Protein 8A1W (pdb70)

Organism: Vibrio cholerae serotype O1 (strain ATCC 39541 / Classical Ogawa 395 / O395) (NCBI:txid345073)

Nearest PDB structures (foldseek):
  7xk5-assembly1_C  TM=9.953E-01  e=3.713E-46  Vibrio cholerae O395
  4u9s-assembly1_C  TM=9.978E-01  e=1.357E-40  Vibrio cholerae
  4xa7-assembly1_A  TM=9.680E-01  e=2.050E-36  Vibrio harveyi CAIM 1792
  4xhf-assembly3_C  TM=9.254E-01  e=1.832E-24  Shewanella oneidensis MR-1
  3lwx-assembly1_A  TM=8.784E-01  e=4.681E-14  Parabacteroides distasonis ATCC 8503

Solvent-accessible surface area: 75860 Å² total; per-residue (Å²): 171,30,87,7,166,84,15,26,84,12,38,10,15,22,94,8,71,59,92,26,38,119,19,89,95,30,131,51,0,1,11,9,4,90,37,9,33,18,10,81,18,34,42,82,5,164,88,36,50,134,7,77,46,5,43,39,0,0,42,11,63,103,18,102,22,0,47,3,13,0,1,15,6,2,83,0,52,61,38,33,68,26,84,134,54,63,4,32,0,0,0,0,87,52,58,60,134,91,55,48,90,37,96,140,46,113,54,128,74,0,26,96,30,97,84,96,49,0,20,79,16,0,4,68,0,7,1,0,5,2,0,63,18,10,4,42,6,51,14,2,41,49,130,34,74,2,93,0,0,1,0,19,4,4,31,18,30,13,12,12,3,47,2,24,46,7,0,84,86,38,34,129,4,0,39,2,0,2,18,0,0,7,16,1,3,81,17,75,0,16,1,0,12,73,62,77,92,14,27,138,10,147,59,123,39,20,55,53,20,41,0,89,21,29,3,10,0,5,10,6,3,2,0,2,9,44,31,16,6,10,45,69,129,60,53,0,3,9,3,26,2,9,0,0,5,0,0,0,26,0,1,44,56,0,65,6,45,7,97,4,9,0,0,0,1,0,19,2,5,73,146,28,48,0,0,97,13,25,14,3,0,1,0,87,33,0,10,91,95,11,35,68,121,54,100,40,4,25,0,0,4,2,0,1,24,16,46,62,3,69,44,44,39,2,6,2,2,12,31,33,16,8,1,0,0,0,85,24,0,118,113,60,76,85,74,2,32,48,76,82,1,82,120,56,29,11,21,2,91,5,8,74,1,46,91,94,163,80,39,97,13,113,22,36,0,29,13,38,5,13,102,23,19,0,1,8,15,10,1,2,16,68,2,14,23,15,50,14,26,6,2,32,2,1,13,3,5,31,42,31,37,7,79,19,0,44,96,10,1,0,17,8,0,12,48,33,13,3,5,7,1,2,1,0,0,2,2,6,46,40,0,8,74,35,0,22,92,5,0,61,92,22,47,168,39,56,102,85,182,129,20,100,99,38,56,116,107,30,64,112,83,28,168,105,64,107,126,69,13,81,19,36,19,39,11,8,56,69,26,26,17,23,79,21,2,149,119,28,0,1,1,9,0,15,0,9,2,11,13,4,19,31,31,18,70,85,7,0,48,53,1,14,94,66,1,11,59,9,8,0,14,15,0,3,29,0,0,38,104,70,29,81,59,124,96,26,60,66,45,13,72,66,36,113,26,1,100,38,0,71,135,111,68,10,43,2,37,86,118,9,41,170,34,14,47,45,44,0,0,16,10,19,2,98,32,3,37,48,27,0,80,117,38,0,20,102,68,9,20,58,28,11,25,83,49,148,62,74,29,21,18,6,12,51,20,12,0,0,8,0,0,0,10,0,0,7,50,6,42,80,121,2,0,23,70,0,2,29,16,0,0,13,14,0,6,7,0,0,15,9,15,1,51,8,1,0,5,13,2,5,0,0,30,0,20,0,23,18,2,10,28,42,42,4,34,29,26,99,12,30,12,6,4,52,69,20,60,10,20,23,4,7,29,17,5,47,120,47,5,57,68,31,2,60,17,83,10,58,57,119,81,11,67,75,102,38,0,29,51,0,73,8,19,8,3,4,0,27,4,5,1,67,9,0,75,84,3,2,59,119,3,38,100,28,9,10,7,22,133,58,1,21,21,0,0,39,72,0,0,57,118,23,0,59,92,16,53,122,108,32,38,163,129,42,16,4,30,83,0,28,99,67,29,1,24,3,1,20,11,0,2,3,2,2,21,8,3,0,11,33,28,8,0,1,1,12,0,34,70,0,21,81,38,0,0,59,36,0,0,44,5,0,0,53,2,6,6,48,3,84,15,22,60,38,1,6,13,1,0,1,1,8,0,0,0,13,0,11,20,48,7,32,86,27,14,24,144,2,5,128,96,27,143,65,52,35,74,117,94,106,161,89,12,58,142,15,3,60,37,18,0,72,90,7,0,84,105,0,0,46,19,0,39,57,31,62,98,86,17,123,85,22,42,38,41,66,74,22,44,56,0,2,71,9,4,47,35,146,38,176,40,58,184,84,14,62,100,36,8,103,159,13,8,71,29,73,13,0,25,2,100,70,1,64,82,44,160,50,96,12,82,116,44,69,28,88,133,3,18,129,72,81,90,80,7,88,124,11,72,101,134,71,18,83,2,111,3,106,101,7,1,35,35,0,8,0,7,14,8,40,131,45,146,131,33,46,32,8,0,2,16,2,32,0,62,6,38,75,52,50,0,33,0,3,2,0,0,67,58,85,0,23,19,0,31,8,6,3,3,68,65,50,41,7,42,86,40,25,3,9,41,0,67,30,81,74,18,49,57,52,0,83,53,24,80,0,9,72,160,108,114,121,48,13,13,131,18,45,110,85,33,16,95,180,61,27,113,34,4,0,47,16,13,82,39,8,43,74,3,8,66,4,0,58,48,0,2,66,5,1,4,14,124,48,1,0,10,37,5,1,66,97,25,75,106,95,191,176,69,42,82,37,8,32,78,67,55,0,0,0,2,69,39,31,50,2,0,4,3,0,1,26,6,0,40,79,10,48,4,0,86,14,0,8,81,7,0,30,86,0,0,0,36,0,0,64,74,0,0,94,47,69,111,86,17,20,119,46,4,56,58,5,0,1,3,2,20,0,0,8,21,0,2,25,13,24,4,72,14,66,0,103,97,46,89,9,15,129,76,2,54,17,20,5,1,1,0,0,2,3,38,0,0,29,24,37,0,54,50,68,0,30,151,20,98,12,128,54,0,65,65,15,0,49,0,4,0,81,0,0,6,74,2,0,52,36,1,0,77,80,6,6,31,68,5,21,0,78,36,80,43,126,97,76,37,54,19,99,57,86,78,21,169,33,44,38,13,19,5,22,56,64,16,0,4,0,0,17,38,1,0,67,22,2,54,45,12,7,75,163,62,86,171,20,45,62,141,151,110,96,106,46,4,54,70,74,1,22,69,31,54,3,2,0,2,42,40,16,0,2,0,13,18,0,4,47,31,0,123,101,6,88,54,0,98,13,0,0,58,0,0,16,46,1,0,35,58,0,0,8,49,0,5,81,33,38,56,114,25,0,100,63,84,45,68,66,154,66,19,43,3,42,14,2,20,36,4,1,3,2,3,12,2,1,5,43,0,30,33,35,39,24,52,20,82,96,123,100,82,100,77,57,105,51,32,0,99,30,2,65,88,0,20,21,10,8,0,0,2,0,0,0,12,14,3,29,107,70,117,41,65,89,41,33,0,50,31,4,0,86,0,1,0,33,0,1,35,44,0,0,15,0,0,0,3,0,37,43,32,24,78,8,23,50,18,8,76,1,0,87,13,14,0,8,2,0,0,0,0,0,0,0,2,0,0,12,27,0,17,56,10,71,114,16,64,124,60,0,16,69,27,2,14,104,27,4,39,55,16,1,88,75,0,31,128,8,62,82,120,22,70,99,122,48,90,8,62,0,34,0,65,52,45,113,154,41,33,27,91,31,141,62,48,47,75,0,28,87,15,0,40,74,27,44,0,84,15,6,26,61,51,24,79,54,9,70,46,11,96,2,88,3,72,10,104,64,39,25,64,120,34,65,107,78,0,76,109,65,4,52,90,20,55,30,180,80,11,20,13,1,0,3,38,1,55,5,164,58,98,8,57,2,71,0,64,122,76,20,68,27,17,108,128,41,66,0,46,2,70,35,1,55,4,43,0,2,70,8,0,17,10,53,5,26,26,71,106,35,150,13,8,77,34,189,13,2,7,34,1,20,9,69,2,80,48,92,76,3,99,0,57,84,7,79,23,50,132,156,30,110,44,40,0,94,167,155,57,25,46,187,76,101,2,138,12,108,120,88,32,68,108,57,28,9,1,0,0,37,33,90,32,134,37,48,3,16,2,8,0,92,5,38,53,9,63,131,153,74,88,146,57,107,24,3,74,4,7,0,30,4,2,32,12,74,74,54,49,121,14,9,3,23,0,10,16,28,152,13,89,25,78,148,73,129,32,28,0,0,0,0,0,2,21,11,0,4,1,0,2,11,0,4,2,18,4,25,16,75,108,95,130,17,171,38,103,4,2,2,8,7,24,9,99,1,82,95,25,30,9,20,49,144,44,7,82,34,13,25,83,118,45,126,22,0,56,58,63,17,2,2,42,83,46,46,128,128,29,120,88,125,36,89,80,22,145,4,58,92,18,0,75,93,60,52,1,106,110,22,126,20,1,12,44,4,7,1,0,1,0,4,49,68,153,24,5,65,35,0,38,81,15,0,96,92,16,17,6,56,98,138,33,22,30,105,33,53,66,58

Foldseek 3Di:
DAEFAFADQAQAPWAAPLDEDAFFDFFKFKAFQVLAFQFDWAAPDDFFDWFAQQAFGTAGPVQPLAGAGHNATAGFHDFDADPVRHTGITMGGHDDHGHDFAAADDLVCLLVDAQLVLLNLCRSSNLQQLKAKFQPGHRDHSPDAAQEEEELQADQFGSWHHSQSVCVVLQQLLLSLLSNVNNNHPHAYEHEYAPDDHRDHPDPRYDYDHYHYHPVRRPSLVVCLVPPPDAPPHMYMYHYSQSSSQSSCCRHGRGGDFKAWAWETAPFFPRTHIHIDGARGQQCSRCPPGGHDAAKWKFQAGPLDTDGLDDSNRTHHRNGRYIYMAHAPPDDDDPPVPDAPCQDDAPDPRHCVVVVPPDHHRDHPDLSDAADDFDCPPQQVSRQRHPFDVVVLLVCLVVLVLVVNSVRRLSSDAQSNCSSVCVHTPNNDRVNVSSSSSSVVVVVVD/DLVVLVVCVVQCPPVHPPVLCVLPSVCVVCVVPPDPDADPDPPRDDDPDDQQVLQVLLLVLLVLLLQVLQLLQLLLQLLLLVLVDDDVRSVVLLVPDCLRVVLVVVPFHSHNPTDSVSSSSSSCSQLVLLLVLLCVLLVVVQSVLCSVVVHHGGPNVSLLSNLLSQAAFSQADNVLSSQLLVCLNPVFAVVQPHPLRGAFQSSLSSVVCCCPVPVVCRDAFQGQHPHPPDGHDWQLVQCQPPRQVSQASSSNGHHQDLVCLCCQSTTHGRRQRHLPSSVSSLVVCVVVVSFDVLLLVLLLVLQQVQLVVLCVVDDPNGSLSNQHSSSVSSDYRSSVCSRSNLRSPSLAAPDSQLSSVLNNQLNNQQSCCCGVPVVDVTCNSVSSRVSSVCSVVSNVVVVVVVVVCVVCVVVD/DVVVVCVCCVVVVVVVVVVVVCVCVVCVVVVVLVVLLLVLVQVCVQVVHDADDSVRSVVVCVVFKDKFKAFLLQLDTDDDDRSPDDQVVQFVDVVQKDADDPVQQLLVDGIGGRMDMKMFTDPDPDGQWIKFWWWGAFPPGIWIKIWIGGLQLWFTAWIATSDDDDDPLFQVCSHPPVQRVQRHQATQADPVLAGDADADEPFFPPPDNRYGHAGHNRVRSSSSVVSRSNNQCDSSHNVNNSVVSNVD/DCLLQCCAQPNPCVLLNPFQVVLLLQQLLALVLLVVVLVLQLVLLLQLLLVLLVCLVVQDPVCNVVVSLVSSQVSLVVVLVCCCVPVVVSSVSCPCVSNCSSVGCSSVVLSPVPSSPHHSVVSSSNSNSNSVNVSNSSNVLSVCLNCQQPCDHNNHNNFDDVVRVGDHDHDNVSNDRVSSVVSSVVVSVVSCVVVVVSPDD/DVLVVLLVCLAFLDALCLPVVFQCVVLLPQLQALLSLLLLLVLQLVLLLPLQLVLLCCCQQPQPACHPHHPDHNVVCRQVVSLVSSQCVLVVVLVVCVVPPVVCNVSHVVCSVVVRPTRSNSVQNVVCVVDPADSSSRNSNSNSNSNNNSVLSSVSSVVSNVCVVPDDDPVCPRSNVSVVVSNVVSVVSCPSNVD/DVVVVVVVVVVVVVCVVVCCVVVCCVVPPDFDWEWEAEQNDPVQIFTGTAWAFQQVRQCVGQFHFDDDVALPLDPLSRWWAWPDDQDAADPSQCVVPPPVRVVRRIHHRSPGIGGHYIYTNGDVQRNDWDKFKWFWAAFAAQFLFKTKTKTFTPVFDAADDAQWWKFKWKDFWDKAFLLLFDYDPVSVVVCVVVVNRRAIATRPGMDMDMFTWQAAPVDGGITIGMAGFFQDDPVCNPDHGDDVSRVVRSDGGGDITMRRGMGDDDDDDPDQFAEEEEEARRRNRSVNNVLVCCCPVVVPLHAYEYEYEEAEPRRDGCVVVQVCSCVVHVSYDYDYEHQHYDPVNPDDDHHRGCLVVVCVPPVVPDPCLQRYAAEYEYDVVNVVSNVVVVVVSVHDPVRYDYDYPD

Structure (mmCIF, N/CA/C/O backbone):
data_8A1W
#
_entry.id   8A1W
#
_cell.length_a   1.00
_cell.length_b   1.00
_cell.length_c   1.00
_cell.angle_alpha   90.00
_cell.angle_beta   90.00
_cell.angle_gamma   90.00
#
_symmetry.space_group_name_H-M   'P 1'
#
loop_
_entity.id
_entity.type
_entity.pdbx_description
1 polymer 'Na(+)-translocating NADH-quinone reductase subunit A'
2 polymer 'Na(+)-translocating NADH-quinone reductase subunit B'
3 polymer 'Na(+)-translocating NADH-quinone reductase subunit C'
4 polymer 'Na(+)-translocating NADH-quinone reductase subunit D'
5 polymer 'Na(+)-translocating NADH-quinone reductase subunit E'
6 polymer 'Na(+)-translocating NADH-quinone reductase subunit F'
7 non-polymer 'FLAVIN MONONUCLEOTIDE'
8 non-polymer RIBOFLAVIN
9 non-polymer DODECYL-BETA-D-MALTOSIDE
10 non-polymer 1,2-Distearoyl-sn-glycerophosphoethanolamine
11 non-polymer UBIQUINONE-1
12 non-polymer 'SODIUM ION'
13 non-polymer 'FE2/S2 (INORGANIC) CLUSTER'
14 non-polymer 'FLAVIN-ADENINE DINUCLEOTIDE'
15 water water
#
loop_
_atom_site.group_PDB
_atom_site.id
_atom_site.type_symbol
_atom_site.label_atom_id
_atom_site.label_alt_id
_atom_site.label_comp_id
_atom_site.label_asym_id
_atom_site.label_entity_id
_atom_site.label_seq_id
_atom_site.pdbx_PDB_ins_code
_atom_site.Cartn_x
_atom_site.Cartn_y
_atom_site.Cartn_z
_atom_site.occupancy
_atom_site.B_iso_or_equiv
_atom_site.auth_seq_id
_atom_site.auth_comp_id
_atom_site.auth_asym_id
_atom_site.auth_atom_id
_atom_site.pdbx_PDB_model_num
ATOM 1 N N . MET A 1 23 ? 139.399 102.337 158.055 1.00 23.07 1 MET A N 1
ATOM 2 C CA . MET A 1 23 ? 140.618 102.504 157.213 1.00 23.57 1 MET A CA 1
ATOM 3 C C . MET A 1 23 ? 140.890 103.983 156.953 1.00 22.21 1 MET A C 1
ATOM 4 O O . MET A 1 23 ? 141.948 104.497 157.317 1.00 26.90 1 MET A O 1
ATOM 18 N N . ILE A 1 24 ? 139.937 104.664 156.322 1.00 15.18 2 ILE A N 1
ATOM 19 C CA . ILE A 1 24 ? 140.004 106.104 156.103 1.00 15.68 2 ILE A CA 1
ATOM 20 C C . ILE A 1 24 ? 138.940 106.751 156.978 1.00 15.14 2 ILE A C 1
ATOM 21 O O . ILE A 1 24 ? 137.745 106.468 156.828 1.00 19.94 2 ILE A O 1
ATOM 37 N N . THR A 1 25 ? 139.370 107.613 157.894 1.00 17.22 3 THR A N 1
ATOM 38 C CA . THR A 1 25 ? 138.476 108.269 158.836 1.00 19.20 3 THR A CA 1
ATOM 39 C C . THR A 1 25 ? 138.358 109.747 158.492 1.00 14.97 3 THR A C 1
ATOM 40 O O . THR A 1 25 ? 139.359 110.414 158.212 1.00 15.58 3 THR A O 1
ATOM 51 N N . ILE A 1 26 ? 137.127 110.248 158.512 1.00 16.61 4 ILE A N 1
ATOM 52 C CA . ILE A 1 26 ? 136.816 111.627 158.159 1.00 15.49 4 ILE A CA 1
ATOM 53 C C . ILE A 1 26 ? 136.376 112.350 159.423 1.00 13.92 4 ILE A C 1
ATOM 54 O O . ILE A 1 26 ? 135.503 111.865 160.152 1.00 17.74 4 ILE A O 1
ATOM 70 N N . LYS A 1 27 ? 136.987 113.503 159.686 1.00 21.34 5 LYS A N 1
ATOM 71 C CA . LYS A 1 27 ? 136.634 114.329 160.831 1.00 16.14 5 LYS A CA 1
ATOM 72 C C . LYS A 1 27 ? 135.997 115.653 160.447 1.00 16.22 5 LYS A C 1
ATOM 73 O O . LYS A 1 27 ? 135.131 116.139 161.176 1.00 20.52 5 LYS A O 1
ATOM 92 N N . LYS A 1 28 ? 136.393 116.239 159.321 1.00 16.76 6 LYS A N 1
ATOM 93 C CA . LYS A 1 28 ? 135.826 117.499 158.852 1.00 16.10 6 LYS A CA 1
ATOM 94 C C . LYS A 1 28 ? 134.554 117.196 158.069 1.00 14.81 6 LYS A C 1
ATOM 95 O O . LYS A 1 28 ? 134.602 116.588 156.996 1.00 19.35 6 LYS A O 1
ATOM 114 N N . GLY A 1 29 ? 133.419 117.619 158.609 1.00 18.99 7 GLY A N 1
ATOM 115 C CA . GLY A 1 29 ? 132.145 117.373 157.970 1.00 12.25 7 GLY A CA 1
ATOM 116 C C . GLY A 1 29 ? 131.018 117.755 158.907 1.00 13.44 7 GLY A C 1
ATOM 117 O O . GLY A 1 29 ? 131.244 118.329 159.974 1.00 21.46 7 GLY A O 1
ATOM 121 N N . LEU A 1 30 ? 129.801 117.423 158.489 1.00 13.03 8 LEU A N 1
ATOM 122 C CA . LEU A 1 30 ? 128.622 117.796 159.256 1.00 15.14 8 LEU A CA 1
ATOM 123 C C . LEU A 1 30 ? 127.502 116.805 158.989 1.00 13.25 8 LEU A C 1
ATOM 124 O O . LEU A 1 30 ? 127.123 116.590 157.835 1.00 16.82 8 LEU A O 1
ATOM 140 N N . ASP A 1 31 ? 126.980 116.210 160.058 1.00 16.19 9 ASP A N 1
ATOM 141 C CA . ASP A 1 31 ? 125.789 115.373 159.995 1.00 14.70 9 ASP A CA 1
ATOM 142 C C . ASP A 1 31 ? 124.604 116.221 160.441 1.00 15.52 9 ASP A C 1
ATOM 143 O O . ASP A 1 31 ? 124.483 116.558 161.623 1.00 15.92 9 ASP A O 1
ATOM 152 N N . LEU A 1 32 ? 123.739 116.568 159.499 1.00 15.99 10 LEU A N 1
ATOM 153 C CA . LEU A 1 32 ? 122.607 117.432 159.804 1.00 17.42 10 LEU A CA 1
ATOM 154 C C . LEU A 1 32 ? 121.566 116.645 160.593 1.00 16.19 10 LEU A C 1
ATOM 155 O O . LEU A 1 32 ? 121.070 115.628 160.096 1.00 20.11 10 LEU A O 1
ATOM 171 N N . PRO A 1 33 ? 121.209 117.065 161.818 1.00 17.59 11 PRO A N 1
ATOM 172 C CA . PRO A 1 33 ? 120.236 116.302 162.620 1.00 15.54 11 PRO A CA 1
ATOM 173 C C . PRO A 1 33 ? 118.796 116.732 162.345 1.00 12.78 11 PRO A C 1
ATOM 174 O O . PRO A 1 33 ? 118.151 117.402 163.157 1.00 16.33 11 PRO A O 1
ATOM 185 N N . ILE A 1 34 ? 118.288 116.345 161.182 1.00 19.42 12 ILE A N 1
ATOM 186 C CA . ILE A 1 34 ? 116.940 116.705 160.761 1.00 14.69 12 ILE A CA 1
ATOM 187 C C . ILE A 1 34 ? 115.965 115.668 161.302 1.00 16.20 12 ILE A C 1
ATOM 188 O O . ILE A 1 34 ? 116.236 114.463 161.262 1.00 19.65 12 ILE A O 1
ATOM 204 N N . ALA A 1 35 ? 114.836 116.139 161.822 1.00 16.41 13 ALA A N 1
ATOM 205 C CA . ALA A 1 35 ? 113.843 115.239 162.388 1.00 16.62 13 ALA A CA 1
ATOM 206 C C . ALA A 1 35 ? 113.218 114.375 161.300 1.00 17.88 13 ALA A C 1
ATOM 207 O O . ALA A 1 35 ? 113.098 114.790 160.144 1.00 17.59 13 ALA A O 1
ATOM 214 N N . GLY A 1 36 ? 112.827 113.161 161.678 1.00 16.27 14 GLY A N 1
ATOM 215 C CA . GLY A 1 36 ? 112.115 112.281 160.775 1.00 14.14 14 GLY A CA 1
ATOM 216 C C . GLY A 1 36 ? 112.998 111.248 160.109 1.00 14.26 14 GLY A C 1
ATOM 217 O O . GLY A 1 36 ? 112.790 110.917 158.940 1.00 18.18 14 GLY A O 1
ATOM 221 N N . THR A 1 37 ? 113.977 110.722 160.840 1.00 17.90 15 THR A N 1
ATOM 222 C CA . THR A 1 37 ? 114.865 109.703 160.297 1.00 16.86 15 THR A CA 1
ATOM 223 C C . THR A 1 37 ? 114.063 108.441 159.992 1.00 15.82 15 THR A C 1
ATOM 224 O O . THR A 1 37 ? 113.090 108.146 160.698 1.00 24.43 15 THR A O 1
ATOM 235 N N . PRO A 1 38 ? 114.423 107.675 158.963 1.00 13.28 16 PRO A N 1
ATOM 236 C CA . PRO A 1 38 ? 113.639 106.482 158.625 1.00 19.00 16 PRO A CA 1
ATOM 237 C C . PRO A 1 38 ? 113.832 105.358 159.633 1.00 15.45 16 PRO A C 1
ATOM 238 O O . PRO A 1 38 ? 114.820 105.295 160.368 1.00 17.36 16 PRO A O 1
ATOM 249 N N . SER A 1 39 ? 112.853 104.450 159.646 1.00 21.43 17 SER A N 1
ATOM 250 C CA . SER A 1 39 ? 112.883 103.285 160.522 1.00 19.47 17 SER A CA 1
ATOM 251 C C . SER A 1 39 ? 113.880 102.225 160.071 1.00 20.30 17 SER A C 1
ATOM 252 O O . SER A 1 39 ? 114.200 101.330 160.861 1.00 27.32 17 SER A O 1
ATOM 260 N N . GLN A 1 40 ? 114.375 102.301 158.837 1.00 20.39 18 GLN A N 1
ATOM 261 C CA . GLN A 1 40 ? 115.322 101.319 158.310 1.00 21.73 18 GLN A CA 1
ATOM 262 C C . GLN A 1 40 ? 114.700 99.927 158.260 1.00 16.51 18 GLN A C 1
ATOM 263 O O . GLN A 1 40 ? 115.354 98.921 158.540 1.00 18.30 18 GLN A O 1
ATOM 277 N N . VAL A 1 41 ? 113.420 99.873 157.902 1.00 19.88 19 VAL A N 1
ATOM 278 C CA . VAL A 1 41 ? 112.705 98.626 157.670 1.00 19.59 19 VAL A CA 1
ATOM 279 C C . VAL A 1 41 ? 112.042 98.727 156.305 1.00 16.39 19 VAL A C 1
ATOM 280 O O . VAL A 1 41 ? 111.313 99.688 156.038 1.00 19.60 19 VAL A O 1
ATOM 293 N N . ILE A 1 42 ? 112.292 97.745 155.447 1.00 17.49 20 ILE A N 1
ATOM 294 C CA . ILE A 1 42 ? 111.791 97.788 154.078 1.00 19.50 20 ILE A CA 1
ATOM 295 C C . ILE A 1 42 ? 110.324 97.379 154.076 1.00 20.43 20 ILE A C 1
ATOM 296 O O . ILE A 1 42 ? 109.968 96.296 154.549 1.00 20.79 20 ILE A O 1
ATOM 312 N N . SER A 1 43 ? 109.474 98.248 153.537 1.00 22.17 21 SER A N 1
ATOM 313 C CA . SER A 1 43 ? 108.048 97.999 153.403 1.00 22.07 21 SER A CA 1
ATOM 314 C C . SER A 1 43 ? 107.636 98.286 151.963 1.00 20.85 21 SER A C 1
ATOM 315 O O . SER A 1 43 ? 108.446 98.715 151.137 1.00 22.69 21 SER A O 1
ATOM 323 N N . ASP A 1 44 ? 106.364 98.048 151.663 1.00 24.19 22 ASP A N 1
ATOM 324 C CA . ASP A 1 44 ? 105.825 98.234 150.322 1.00 26.07 22 ASP A CA 1
ATOM 325 C C . ASP A 1 44 ? 105.155 99.599 150.241 1.00 28.02 22 ASP A C 1
ATOM 326 O O . ASP A 1 44 ? 104.274 99.912 151.048 1.00 29.59 22 ASP A O 1
ATOM 335 N N . GLY A 1 45 ? 105.576 100.406 149.269 1.00 27.24 23 GLY A N 1
ATOM 336 C CA . GLY A 1 45 ? 105.032 101.733 149.096 1.00 25.31 23 GLY A CA 1
ATOM 337 C C . GLY A 1 45 ? 103.730 101.733 148.321 1.00 27.59 23 GLY A C 1
ATOM 338 O O . GLY A 1 45 ? 103.252 100.710 147.829 1.00 31.16 23 GLY A O 1
ATOM 342 N N . LYS A 1 46 ? 103.146 102.923 148.215 1.00 27.32 24 LYS A N 1
ATOM 343 C CA . LYS A 1 46 ? 101.899 103.075 147.480 1.00 26.65 24 LYS A CA 1
ATOM 344 C C . LYS A 1 46 ? 102.098 102.687 146.021 1.00 25.73 24 LYS A C 1
ATOM 345 O O . LYS A 1 46 ? 103.133 102.984 145.417 1.00 31.81 24 LYS A O 1
ATOM 364 N N . ALA A 1 47 ? 101.097 102.017 145.455 1.00 30.23 25 ALA A N 1
ATOM 365 C CA . ALA A 1 47 ? 101.176 101.592 144.065 1.00 31.39 25 ALA A CA 1
ATOM 366 C C . ALA A 1 47 ? 101.402 102.794 143.157 1.00 29.23 25 ALA A C 1
ATOM 367 O O . ALA A 1 47 ? 100.800 103.855 143.339 1.00 28.69 25 ALA A O 1
ATOM 374 N N . ILE A 1 48 ? 102.281 102.621 142.174 1.00 25.49 26 ILE A N 1
ATOM 375 C CA . ILE A 1 48 ? 102.698 103.697 141.282 1.00 25.22 26 ILE A CA 1
ATOM 376 C C . ILE A 1 48 ? 102.183 103.381 139.886 1.00 22.05 26 ILE A C 1
ATOM 377 O O . ILE A 1 48 ? 102.490 102.321 139.327 1.00 22.51 26 ILE A O 1
ATOM 393 N N . LYS A 1 49 ? 101.403 104.302 139.324 1.00 22.77 27 LYS A N 1
ATOM 394 C CA . LYS A 1 49 ? 100.868 104.166 137.976 1.00 23.82 27 LYS A CA 1
ATOM 395 C C . LYS A 1 49 ? 101.458 105.189 137.015 1.00 25.50 27 LYS A C 1
ATOM 396 O O . LYS A 1 49 ? 100.961 105.331 135.894 1.00 28.77 27 LYS A O 1
ATOM 415 N N . LYS A 1 50 ? 102.509 105.897 137.422 1.00 23.37 28 LYS A N 1
ATOM 416 C CA . LYS A 1 50 ? 103.110 106.932 136.594 1.00 20.87 28 LYS A CA 1
ATOM 417 C C . LYS A 1 50 ? 104.609 106.956 136.848 1.00 21.47 28 LYS A C 1
ATOM 418 O O . LYS A 1 50 ? 105.046 106.889 138.000 1.00 26.67 28 LYS A O 1
ATOM 437 N N . VAL A 1 51 ? 105.387 107.050 135.771 1.00 20.85 29 VAL A N 1
ATOM 438 C CA . VAL A 1 51 ? 106.842 107.024 135.836 1.00 20.60 29 VAL A CA 1
ATOM 439 C C . VAL A 1 51 ? 107.380 107.956 134.760 1.00 20.47 29 VAL A C 1
ATOM 440 O O . VAL A 1 51 ? 106.763 108.136 133.707 1.00 24.73 29 VAL A O 1
ATOM 453 N N . ALA A 1 52 ? 108.536 108.562 135.029 1.00 16.21 30 ALA A N 1
ATOM 454 C CA . ALA A 1 52 ? 109.143 109.481 134.079 1.00 19.83 30 ALA A CA 1
ATOM 455 C C . ALA A 1 52 ? 110.660 109.438 134.186 1.00 17.85 30 ALA A C 1
ATOM 456 O O . ALA A 1 52 ? 111.218 109.106 135.235 1.00 22.42 30 ALA A O 1
ATOM 463 N N . LEU A 1 53 ? 111.318 109.770 133.079 1.00 18.00 31 LEU A N 1
ATOM 464 C CA . LEU A 1 53 ? 112.750 110.030 133.048 1.00 18.66 31 LEU A CA 1
ATOM 465 C C . LEU A 1 53 ? 112.975 111.532 132.962 1.00 16.11 31 LEU A C 1
ATOM 466 O O . LEU A 1 53 ? 112.284 112.228 132.215 1.00 21.12 31 LEU A O 1
ATOM 482 N N . LEU A 1 54 ? 113.946 112.028 133.724 1.00 19.92 32 LEU A N 1
ATOM 483 C CA . LEU A 1 54 ? 114.179 113.462 133.873 1.00 18.18 32 LEU A CA 1
ATOM 484 C C . LEU A 1 54 ? 115.427 113.844 133.088 1.00 23.49 32 LEU A C 1
ATOM 485 O O . LEU A 1 54 ? 116.534 113.404 133.416 1.00 25.97 32 LEU A O 1
ATOM 501 N N . GLY A 1 55 ? 115.245 114.668 132.053 1.00 18.65 33 GLY A N 1
ATOM 502 C CA . GLY A 1 55 ? 116.360 115.012 131.186 1.00 21.62 33 GLY A CA 1
ATOM 503 C C . GLY A 1 55 ? 117.419 115.853 131.874 1.00 21.71 33 GLY A C 1
ATOM 504 O O . GLY A 1 55 ? 118.618 115.617 131.701 1.00 21.88 33 GLY A O 1
ATOM 508 N N . GLU A 1 56 ? 116.997 116.844 132.660 1.00 23.24 34 GLU A N 1
ATOM 509 C CA . GLU A 1 56 ? 117.954 117.770 133.256 1.00 25.59 34 GLU A CA 1
ATOM 510 C C . GLU A 1 56 ? 118.876 117.076 134.250 1.00 24.45 34 GLU A C 1
ATOM 511 O O . GLU A 1 56 ? 119.942 117.608 134.576 1.00 22.97 34 GLU A O 1
ATOM 523 N N . GLU A 1 57 ? 118.490 115.897 134.740 1.00 22.74 35 GLU A N 1
ATOM 524 C CA . GLU A 1 57 ? 119.331 115.190 135.699 1.00 22.35 35 GLU A CA 1
ATOM 525 C C . GLU A 1 57 ? 120.652 114.752 135.080 1.00 18.17 35 GLU A C 1
ATOM 526 O O . GLU A 1 57 ? 121.678 114.719 135.769 1.00 21.74 35 GLU A O 1
ATOM 538 N N . TYR A 1 58 ? 120.653 114.417 133.793 1.00 16.18 36 TYR A N 1
ATOM 539 C CA . TYR A 1 58 ? 121.852 113.961 133.102 1.00 19.22 36 TYR A CA 1
ATOM 540 C C . TYR A 1 58 ? 122.625 115.174 132.601 1.00 15.24 36 TYR A C 1
ATOM 541 O O . TYR A 1 58 ? 122.093 115.980 131.829 1.00 21.34 36 TYR A O 1
ATOM 559 N N . VAL A 1 59 ? 123.877 115.294 133.031 1.00 18.33 37 VAL A N 1
ATOM 560 C CA . VAL A 1 59 ? 124.671 116.490 132.767 1.00 18.97 37 VAL A CA 1
ATOM 561 C C . VAL A 1 59 ? 125.055 116.516 131.293 1.00 17.93 37 VAL A C 1
ATOM 562 O O . VAL A 1 59 ? 125.570 115.531 130.755 1.00 19.29 37 VAL A O 1
ATOM 575 N N . GLY A 1 60 ? 124.803 117.647 130.637 1.00 21.12 38 GLY A N 1
ATOM 576 C CA . GLY A 1 60 ? 125.183 117.826 129.252 1.00 24.05 38 GLY A CA 1
ATOM 577 C C . GLY A 1 60 ? 124.424 116.974 128.262 1.00 22.77 38 GLY A C 1
ATOM 578 O O . GLY A 1 60 ? 124.957 116.685 127.186 1.00 24.68 38 GLY A O 1
ATOM 582 N N . MET A 1 61 ? 123.199 116.569 128.581 1.00 22.03 39 MET A N 1
ATOM 583 C CA . MET A 1 61 ? 122.431 115.659 127.742 1.00 23.76 39 MET A CA 1
ATOM 584 C C . MET A 1 61 ? 121.478 116.459 126.864 1.00 25.03 39 MET A C 1
ATOM 585 O O . MET A 1 61 ? 120.607 117.172 127.374 1.00 26.73 39 MET A O 1
ATOM 599 N N . ARG A 1 62 ? 121.644 116.337 125.548 1.00 26.13 40 ARG A N 1
ATOM 600 C CA . ARG A 1 62 ? 120.716 116.921 124.588 1.00 29.55 40 ARG A CA 1
ATOM 601 C C . ARG A 1 62 ? 119.897 115.796 123.971 1.00 23.98 40 ARG A C 1
ATOM 602 O O . ARG A 1 62 ? 120.433 115.029 123.156 1.00 25.95 40 ARG A O 1
ATOM 623 N N . PRO A 1 63 ? 118.617 115.646 124.311 1.00 21.63 41 PRO A N 1
ATOM 624 C CA . PRO A 1 63 ? 117.903 114.423 123.926 1.00 24.37 41 PRO A CA 1
ATOM 625 C C . PRO A 1 63 ? 117.551 114.391 122.447 1.00 23.37 41 PRO A C 1
ATOM 626 O O . PRO A 1 63 ? 117.243 115.416 121.834 1.00 21.69 41 PRO A O 1
ATOM 637 N N . THR A 1 64 ? 117.597 113.189 121.882 1.00 25.27 42 THR A N 1
ATOM 638 C CA . THR A 1 64 ? 117.045 112.891 120.564 1.00 26.57 42 THR A CA 1
ATOM 639 C C . THR A 1 64 ? 115.838 111.992 120.804 1.00 25.53 42 THR A C 1
ATOM 640 O O . THR A 1 64 ? 115.986 110.792 121.050 1.00 24.73 42 THR A O 1
ATOM 651 N N . MET A 1 65 ? 114.645 112.577 120.743 1.00 23.90 43 MET A N 1
ATOM 652 C CA . MET A 1 65 ? 113.441 111.844 121.104 1.00 25.35 43 MET A CA 1
ATOM 653 C C . MET A 1 65 ? 113.201 110.692 120.137 1.00 24.56 43 MET A C 1
ATOM 654 O O . MET A 1 65 ? 113.311 110.851 118.919 1.00 29.28 43 MET A O 1
ATOM 668 N N . HIS A 1 66 ? 112.875 109.527 120.694 1.00 23.17 44 HIS A N 1
ATOM 669 C CA . HIS A 1 66 ? 112.541 108.342 119.919 1.00 23.56 44 HIS A CA 1
ATOM 670 C C . HIS A 1 66 ? 111.098 107.903 120.121 1.00 24.82 44 HIS A C 1
ATOM 671 O O . HIS A 1 66 ? 110.686 106.890 119.544 1.00 27.98 44 HIS A O 1
ATOM 685 N N . VAL A 1 67 ? 110.324 108.629 120.927 1.00 23.80 45 VAL A N 1
ATOM 686 C CA . VAL A 1 67 ? 108.928 108.313 121.181 1.00 24.82 45 VAL A CA 1
ATOM 687 C C . VAL A 1 67 ? 108.115 109.596 121.088 1.00 25.71 45 VAL A C 1
ATOM 688 O O . VAL A 1 67 ? 108.641 110.705 121.195 1.00 28.36 45 VAL A O 1
ATOM 701 N N . ARG A 1 68 ? 106.812 109.427 120.887 1.00 29.03 46 ARG A N 1
ATOM 702 C CA . ARG A 1 68 ? 105.868 110.532 120.863 1.00 29.58 46 ARG A CA 1
ATOM 703 C C . ARG A 1 68 ? 104.724 110.220 121.815 1.00 26.22 46 ARG A C 1
ATOM 704 O O . ARG A 1 68 ? 104.481 109.063 122.166 1.00 29.42 46 ARG A O 1
ATOM 725 N N . VAL A 1 69 ? 104.024 111.272 122.242 1.00 28.95 47 VAL A N 1
ATOM 726 C CA . VAL A 1 69 ? 102.913 111.088 123.164 1.00 28.25 47 VAL A CA 1
ATOM 727 C C . VAL A 1 69 ? 101.886 110.157 122.537 1.00 27.88 47 VAL A C 1
ATOM 728 O O . VAL A 1 69 ? 101.534 110.284 121.357 1.00 30.95 47 VAL A O 1
ATOM 741 N N . GLY A 1 70 ? 101.399 109.207 123.333 1.00 29.03 48 GLY A N 1
ATOM 742 C CA . GLY A 1 70 ? 100.505 108.178 122.855 1.00 28.42 48 GLY A CA 1
ATOM 743 C C . GLY A 1 70 ? 101.190 106.914 122.386 1.00 29.84 48 GLY A C 1
ATOM 744 O O . GLY A 1 70 ? 100.504 105.919 122.122 1.00 32.05 48 GLY A O 1
ATOM 748 N N . ASP A 1 71 ? 102.514 106.918 122.275 1.00 28.44 49 ASP A N 1
ATOM 749 C CA . ASP A 1 71 ? 103.240 105.722 121.883 1.00 28.70 49 ASP A CA 1
ATOM 750 C C . ASP A 1 71 ? 103.234 104.698 123.013 1.00 26.64 49 ASP A C 1
ATOM 751 O O . ASP A 1 71 ? 103.235 105.044 124.197 1.00 29.47 49 ASP A O 1
ATOM 760 N N . GLU A 1 72 ? 103.225 103.425 122.634 1.00 31.15 50 GLU A N 1
ATOM 761 C CA . GLU A 1 72 ? 103.335 102.325 123.581 1.00 28.85 50 GLU A CA 1
ATOM 762 C C . GLU A 1 72 ? 104.787 101.877 123.652 1.00 28.06 50 GLU A C 1
ATOM 763 O O . GLU A 1 72 ? 105.439 101.703 122.617 1.00 31.24 50 GLU A O 1
ATOM 775 N N . VAL A 1 73 ? 105.290 101.698 124.868 1.00 26.01 51 VAL A N 1
ATOM 776 C CA . VAL A 1 73 ? 106.687 101.355 125.088 1.00 24.03 51 VAL A CA 1
ATOM 777 C C . VAL A 1 73 ? 106.762 100.089 125.925 1.00 20.86 51 VAL A C 1
ATOM 778 O O . VAL A 1 73 ? 105.855 99.774 126.701 1.00 26.04 51 VAL A O 1
ATOM 791 N N . LYS A 1 74 ? 107.856 99.357 125.751 1.00 23.98 52 LYS A N 1
ATOM 792 C CA . LYS A 1 74 ? 108.155 98.185 126.552 1.00 26.54 52 LYS A CA 1
ATOM 793 C C . LYS A 1 74 ? 109.051 98.589 127.719 1.00 25.60 52 LYS A C 1
ATOM 794 O O . LYS A 1 74 ? 109.498 99.733 127.828 1.00 25.02 52 LYS A O 1
ATOM 813 N N . LYS A 1 75 ? 109.319 97.629 128.605 1.00 26.56 53 LYS A N 1
ATOM 814 C CA . LYS A 1 75 ? 110.048 97.937 129.830 1.00 25.93 53 LYS A CA 1
ATOM 815 C C . LYS A 1 75 ? 111.376 98.620 129.530 1.00 27.18 53 LYS A C 1
ATOM 816 O O . LYS A 1 75 ? 111.660 99.698 130.060 1.00 29.62 53 LYS A O 1
ATOM 835 N N . ALA A 1 76 ? 112.195 98.025 128.666 1.00 23.70 54 ALA A N 1
ATOM 836 C CA . ALA A 1 76 ? 113.542 98.518 128.392 1.00 23.54 54 ALA A CA 1
ATOM 837 C C . ALA A 1 76 ? 113.671 99.055 126.969 1.00 24.11 54 ALA A C 1
ATOM 838 O O . ALA A 1 76 ? 114.696 98.877 126.310 1.00 25.88 54 ALA A O 1
ATOM 845 N N . GLN A 1 77 ? 112.628 99.719 126.482 1.00 22.72 55 GLN A N 1
ATOM 846 C CA . GLN A 1 77 ? 112.647 100.332 125.162 1.00 23.15 55 GLN A CA 1
ATOM 847 C C . GLN A 1 77 ? 113.223 101.738 125.251 1.00 20.88 55 GLN A C 1
ATOM 848 O O . GLN A 1 77 ? 113.016 102.445 126.241 1.00 24.60 55 GLN A O 1
ATOM 862 N N . ILE A 1 78 ? 113.949 102.140 124.208 1.00 22.05 56 ILE A N 1
ATOM 863 C CA . ILE A 1 78 ? 114.614 103.437 124.214 1.00 21.60 56 ILE A CA 1
ATOM 864 C C . ILE A 1 78 ? 113.578 104.547 124.105 1.00 19.59 56 ILE A C 1
ATOM 865 O O . ILE A 1 78 ? 112.686 104.508 123.248 1.00 25.43 56 ILE A O 1
ATOM 881 N N . LEU A 1 79 ? 113.691 105.544 124.981 1.00 23.37 57 LEU A N 1
ATOM 882 C CA . LEU A 1 79 ? 112.857 106.737 124.924 1.00 22.71 57 LEU A CA 1
ATOM 883 C C . LEU A 1 79 ? 113.541 107.892 124.207 1.00 20.43 57 LEU A C 1
ATOM 884 O O . LEU A 1 79 ? 112.895 108.597 123.427 1.00 21.31 57 LEU A O 1
ATOM 900 N N . PHE A 1 80 ? 114.831 108.104 124.450 1.00 20.17 58 PHE A N 1
ATOM 901 C CA . PHE A 1 80 ? 115.565 109.156 123.762 1.00 22.53 58 PHE A CA 1
ATOM 902 C C . PHE A 1 80 ? 117.052 108.841 123.812 1.00 19.25 58 PHE A C 1
ATOM 903 O O . PHE A 1 80 ? 117.504 107.986 124.578 1.00 23.25 58 PHE A O 1
ATOM 920 N N . GLU A 1 81 ? 117.802 109.546 122.971 1.00 23.08 59 GLU A N 1
ATOM 921 C CA . GLU A 1 81 ? 119.236 109.364 122.825 1.00 22.50 59 GLU A CA 1
ATOM 922 C C . GLU A 1 81 ? 119.943 110.694 123.047 1.00 23.21 59 GLU A C 1
ATOM 923 O O . GLU A 1 81 ? 119.339 111.765 122.948 1.00 25.17 59 GLU A O 1
ATOM 935 N N . ASP A 1 82 ? 121.236 110.617 123.348 1.00 24.11 60 ASP A N 1
ATOM 936 C CA . ASP A 1 82 ? 122.042 111.805 123.599 1.00 25.38 60 ASP A CA 1
ATOM 937 C C . ASP A 1 82 ? 122.801 112.192 122.336 1.00 25.06 60 ASP A C 1
ATOM 938 O O . ASP A 1 82 ? 123.540 111.378 121.774 1.00 28.57 60 ASP A O 1
ATOM 947 N N . LYS A 1 83 ? 122.610 113.436 121.892 1.00 28.31 61 LYS A N 1
ATOM 948 C CA . LYS A 1 83 ? 123.320 113.914 120.710 1.00 26.51 61 LYS A CA 1
ATOM 949 C C . LYS A 1 83 ? 124.811 114.062 120.972 1.00 26.43 61 LYS A C 1
ATOM 950 O O . LYS A 1 83 ? 125.626 113.783 120.085 1.00 31.77 61 LYS A O 1
ATOM 969 N N . LYS A 1 84 ? 125.188 114.494 122.175 1.00 29.88 62 LYS A N 1
ATOM 970 C CA . LYS A 1 84 ? 126.579 114.761 122.518 1.00 27.99 62 LYS A CA 1
ATOM 971 C C . LYS A 1 84 ? 127.245 113.566 123.191 1.00 27.81 62 LYS A C 1
ATOM 972 O O . LYS A 1 84 ? 128.386 113.673 123.652 1.00 31.07 62 LYS A O 1
ATOM 991 N N . ASN A 1 85 ? 126.555 112.432 123.258 1.00 25.85 63 ASN A N 1
ATOM 992 C CA . ASN A 1 85 ? 127.130 111.195 123.767 1.00 23.16 63 ASN A CA 1
ATOM 993 C C . ASN A 1 85 ? 126.566 110.036 122.953 1.00 21.86 63 ASN A C 1
ATOM 994 O O . ASN A 1 85 ? 125.744 109.260 123.457 1.00 24.65 63 ASN A O 1
ATOM 1005 N N . PRO A 1 86 ? 126.977 109.892 121.694 1.00 26.97 64 PRO A N 1
ATOM 1006 C CA . PRO A 1 86 ? 126.321 108.924 120.806 1.00 23.89 64 PRO A CA 1
ATOM 1007 C C . PRO A 1 86 ? 126.409 107.500 121.337 1.00 21.96 64 PRO A C 1
ATOM 1008 O O . PRO A 1 86 ? 127.440 107.070 121.857 1.00 26.44 64 PRO A O 1
ATOM 1019 N N . GLY A 1 87 ? 125.311 106.762 121.180 1.00 21.29 65 GLY A N 1
ATOM 1020 C CA . GLY A 1 87 ? 125.237 105.379 121.583 1.00 22.47 65 GLY A CA 1
ATOM 1021 C C . GLY A 1 87 ? 124.632 105.144 122.951 1.00 21.55 65 GLY A C 1
ATOM 1022 O O . GLY A 1 87 ? 124.192 104.025 123.231 1.00 21.99 65 GLY A O 1
ATOM 1026 N N . VAL A 1 88 ? 124.586 106.162 123.805 1.00 23.32 66 VAL A N 1
ATOM 1027 C CA . VAL A 1 88 ? 123.974 106.026 125.122 1.00 22.41 66 VAL A CA 1
ATOM 1028 C C . VAL A 1 88 ? 122.462 106.087 124.952 1.00 20.36 66 VAL A C 1
ATOM 1029 O O . VAL A 1 88 ? 121.926 107.058 124.410 1.00 21.26 66 VAL A O 1
ATOM 1042 N N . LYS A 1 89 ? 121.775 105.051 125.419 1.00 20.70 67 LYS A N 1
ATOM 1043 C CA . LYS A 1 89 ? 120.333 104.922 125.262 1.00 20.96 67 LYS A CA 1
ATOM 1044 C C . LYS A 1 89 ? 119.668 105.089 126.621 1.00 17.93 67 LYS A C 1
ATOM 1045 O O . LYS A 1 89 ? 120.038 104.411 127.585 1.00 21.75 67 LYS A O 1
ATOM 1064 N N . PHE A 1 90 ? 118.699 105.995 126.695 1.00 20.84 68 PHE A N 1
ATOM 1065 C CA . PHE A 1 90 ? 117.899 106.189 127.902 1.00 17.73 68 PHE A CA 1
ATOM 1066 C C . PHE A 1 90 ? 116.589 105.441 127.698 1.00 16.69 68 PHE A C 1
ATOM 1067 O O . PHE A 1 90 ? 115.717 105.884 126.948 1.00 23.41 68 PHE A O 1
ATOM 1084 N N . THR A 1 91 ? 116.452 104.299 128.361 1.00 18.27 69 THR A N 1
ATOM 1085 C CA . THR A 1 91 ? 115.329 103.400 128.146 1.00 20.53 69 THR A CA 1
ATOM 1086 C C . THR A 1 91 ? 114.279 103.568 129.236 1.00 18.11 69 THR A C 1
ATOM 1087 O O . THR A 1 91 ? 114.546 104.084 130.323 1.00 23.25 69 THR A O 1
ATOM 1098 N N . SER A 1 92 ? 113.069 103.115 128.926 1.00 19.44 70 SER A N 1
ATOM 1099 C CA . SER A 1 92 ? 111.967 103.238 129.861 1.00 22.87 70 SER A CA 1
ATOM 1100 C C . SER A 1 92 ? 112.222 102.364 131.090 1.00 22.52 70 SER A C 1
ATOM 1101 O O . SER A 1 92 ? 112.954 101.375 131.014 1.00 24.69 70 SER A O 1
ATOM 1109 N N . PRO A 1 93 ? 111.678 102.738 132.253 1.00 20.45 71 PRO A N 1
ATOM 1110 C CA . PRO A 1 93 ? 111.726 101.822 133.401 1.00 22.61 71 PRO A CA 1
ATOM 1111 C C . PRO A 1 93 ? 110.570 100.833 133.408 1.00 21.58 71 PRO A C 1
ATOM 1112 O O . PRO A 1 93 ? 110.681 99.736 133.963 1.00 19.72 71 PRO A O 1
ATOM 1123 N N . VAL A 1 94 ? 109.452 101.217 132.794 1.00 22.79 72 VAL A N 1
ATOM 1124 C CA . VAL A 1 94 ? 108.235 100.421 132.807 1.00 22.35 72 VAL A CA 1
ATOM 1125 C C . VAL A 1 94 ? 107.656 100.365 131.401 1.00 24.44 72 VAL A C 1
ATOM 1126 O O . VAL A 1 94 ? 107.998 101.161 130.524 1.00 24.41 72 VAL A O 1
ATOM 1139 N N . SER A 1 95 ? 106.763 99.403 131.200 1.00 21.89 73 SER A N 1
ATOM 1140 C CA . SER A 1 95 ? 106.006 99.294 129.963 1.00 25.61 73 SER A CA 1
ATOM 1141 C C . SER A 1 95 ? 104.678 100.021 130.110 1.00 23.29 73 SER A C 1
ATOM 1142 O O . SER A 1 95 ? 104.030 99.954 131.158 1.00 22.95 73 SER A O 1
ATOM 1150 N N . GLY A 1 96 ? 104.280 100.723 129.056 1.00 23.76 74 GLY A N 1
ATOM 1151 C CA . GLY A 1 96 ? 103.030 101.463 129.102 1.00 24.34 74 GLY A CA 1
ATOM 1152 C C . GLY A 1 96 ? 102.935 102.461 127.972 1.00 22.88 74 GLY A C 1
ATOM 1153 O O . GLY A 1 96 ? 103.500 102.258 126.892 1.00 27.25 74 GLY A O 1
ATOM 1157 N N . LYS A 1 97 ? 102.212 103.543 128.237 1.00 26.92 75 LYS A N 1
ATOM 1158 C CA . LYS A 1 97 ? 101.941 104.579 127.254 1.00 25.03 75 LYS A CA 1
ATOM 1159 C C . LYS A 1 97 ? 102.634 105.873 127.658 1.00 24.31 75 LYS A C 1
ATOM 1160 O O . LYS A 1 97 ? 102.735 106.188 128.847 1.00 29.53 75 LYS A O 1
ATOM 1179 N N . VAL A 1 98 ? 103.111 106.613 126.663 1.00 25.84 76 VAL A N 1
ATOM 1180 C CA . VAL A 1 98 ? 103.718 107.921 126.877 1.00 24.01 76 VAL A CA 1
ATOM 1181 C C . VAL A 1 98 ? 102.595 108.951 126.882 1.00 25.67 76 VAL A C 1
ATOM 1182 O O . VAL A 1 98 ? 101.930 109.165 125.865 1.00 27.67 76 VAL A O 1
ATOM 1195 N N . VAL A 1 99 ? 102.385 109.598 128.031 1.00 25.77 77 VAL A N 1
ATOM 1196 C CA . VAL A 1 99 ? 101.251 110.503 128.203 1.00 26.72 77 VAL A CA 1
ATOM 1197 C C . VAL A 1 99 ? 101.636 111.971 128.095 1.00 22.69 77 VAL A C 1
ATOM 1198 O O . VAL A 1 99 ? 100.740 112.822 127.981 1.00 28.56 77 VAL A O 1
ATOM 1211 N N . GLU A 1 100 ? 102.924 112.301 128.124 1.00 21.93 78 GLU A N 1
ATOM 1212 C CA . GLU A 1 100 ? 103.340 113.687 127.959 1.00 27.55 78 GLU A CA 1
ATOM 1213 C C . GLU A 1 100 ? 104.854 113.748 127.851 1.00 24.36 78 GLU A C 1
ATOM 1214 O O . GLU A 1 100 ? 105.567 112.852 128.311 1.00 25.12 78 GLU A O 1
ATOM 1226 N N . ILE A 1 101 ? 105.331 114.825 127.233 1.00 24.09 79 ILE A N 1
ATOM 1227 C CA . ILE A 1 101 ? 106.758 115.122 127.130 1.00 24.65 79 ILE A CA 1
ATOM 1228 C C . ILE A 1 101 ? 106.908 116.583 127.544 1.00 23.04 79 ILE A C 1
ATOM 1229 O O . ILE A 1 101 ? 106.763 117.497 126.727 1.00 27.73 79 ILE A O 1
ATOM 1245 N N . ASN A 1 102 ? 107.199 116.810 128.821 1.00 23.50 80 ASN A N 1
ATOM 1246 C CA . ASN A 1 102 ? 107.254 118.160 129.362 1.00 23.27 80 ASN A CA 1
ATOM 1247 C C . ASN A 1 102 ? 108.531 118.860 128.919 1.00 23.31 80 ASN A C 1
ATOM 1248 O O . ASN A 1 102 ? 109.623 118.290 128.997 1.00 25.29 80 ASN A O 1
ATOM 1259 N N . ARG A 1 103 ? 108.388 120.100 128.458 1.00 25.70 81 ARG A N 1
ATOM 1260 C CA . ARG A 1 103 ? 109.508 120.906 128.003 1.00 24.48 81 ARG A CA 1
ATOM 1261 C C . ARG A 1 103 ? 109.441 122.275 128.663 1.00 24.60 81 ARG A C 1
ATOM 1262 O O . ARG A 1 103 ? 108.357 122.813 128.902 1.00 28.06 81 ARG A O 1
ATOM 1283 N N . GLY A 1 104 ? 110.612 122.830 128.961 1.00 26.73 82 GLY A N 1
ATOM 1284 C CA . GLY A 1 104 ? 110.694 124.103 129.651 1.00 28.05 82 GLY A CA 1
ATOM 1285 C C . GLY A 1 104 ? 111.260 125.212 128.790 1.00 30.17 82 GLY A C 1
ATOM 1286 O O . GLY A 1 104 ? 111.076 125.218 127.570 1.00 31.96 82 GLY A O 1
ATOM 1290 N N . ALA A 1 105 ? 111.950 126.159 129.420 1.00 33.08 83 ALA A N 1
ATOM 1291 C CA . ALA A 1 105 ? 112.545 127.265 128.684 1.00 30.77 83 ALA A CA 1
ATOM 1292 C C . ALA A 1 105 ? 113.533 126.743 127.649 1.00 31.90 83 ALA A C 1
ATOM 1293 O O . ALA A 1 105 ? 114.320 125.832 127.919 1.00 33.49 83 ALA A O 1
ATOM 1300 N N . LYS A 1 106 ? 113.487 127.329 126.454 1.00 36.12 84 LYS A N 1
ATOM 1301 C CA . LYS A 1 106 ? 114.337 126.906 125.343 1.00 34.73 84 LYS A CA 1
ATOM 1302 C C . LYS A 1 106 ? 114.077 125.450 124.971 1.00 33.12 84 LYS A C 1
ATOM 1303 O O . LYS A 1 106 ? 114.976 124.746 124.506 1.00 31.64 84 LYS A O 1
ATOM 1322 N N . ARG A 1 107 ? 112.841 124.994 125.173 1.00 30.43 85 ARG A N 1
ATOM 1323 C CA . ARG A 1 107 ? 112.447 123.621 124.865 1.00 31.14 85 ARG A CA 1
ATOM 1324 C C . ARG A 1 107 ? 113.380 122.615 125.536 1.00 31.30 85 ARG A C 1
ATOM 1325 O O . ARG A 1 107 ? 113.790 121.617 124.940 1.00 32.17 85 ARG A O 1
ATOM 1346 N N . VAL A 1 108 ? 113.724 122.880 126.790 1.00 27.14 86 VAL A N 1
ATOM 1347 C CA . VAL A 1 108 ? 114.532 121.945 127.564 1.00 26.45 86 VAL A CA 1
ATOM 1348 C C . VAL A 1 108 ? 113.638 120.807 128.037 1.00 26.10 86 VAL A C 1
ATOM 1349 O O . VAL A 1 108 ? 112.597 121.036 128.662 1.00 24.33 86 VAL A O 1
ATOM 1362 N N . LEU A 1 109 ? 114.038 119.576 127.729 1.00 25.78 87 LEU A N 1
ATOM 1363 C CA . LEU A 1 109 ? 113.234 118.415 128.088 1.00 23.36 87 LEU A CA 1
ATOM 1364 C C . LEU A 1 109 ? 113.245 118.230 129.600 1.00 21.89 87 LEU A C 1
ATOM 1365 O O . LEU A 1 109 ? 114.294 117.955 130.192 1.00 23.99 87 LEU A O 1
ATOM 1381 N N . GLN A 1 110 ? 112.079 118.380 130.225 1.00 24.64 88 GLN A N 1
ATOM 1382 C CA . GLN A 1 110 ? 111.962 118.223 131.669 1.00 21.76 88 GLN A CA 1
ATOM 1383 C C . GLN A 1 110 ? 111.725 116.770 132.061 1.00 19.64 88 GLN A C 1
ATOM 1384 O O . GLN A 1 110 ? 112.447 116.226 132.902 1.00 24.86 88 GLN A O 1
ATOM 1398 N N . SER A 1 111 ? 110.722 116.128 131.467 1.00 21.78 89 SER A N 1
ATOM 1399 C CA . SER A 1 111 ? 110.425 114.743 131.799 1.00 19.84 89 SER A CA 1
ATOM 1400 C C . SER A 1 111 ? 109.622 114.109 130.674 1.00 21.91 89 SER A C 1
ATOM 1401 O O . SER A 1 111 ? 108.907 114.793 129.937 1.00 24.18 89 SER A O 1
ATOM 1409 N N . VAL A 1 112 ? 109.754 112.791 130.556 1.00 20.02 90 VAL A N 1
ATOM 1410 C CA . VAL A 1 112 ? 108.967 111.980 129.633 1.00 20.71 90 VAL A CA 1
ATOM 1411 C C . VAL A 1 112 ? 108.147 111.036 130.502 1.00 20.69 90 VAL A C 1
ATOM 1412 O O . VAL A 1 112 ? 108.657 110.015 130.979 1.00 21.04 90 VAL A O 1
ATOM 1425 N N . VAL A 1 113 ? 106.878 111.363 130.708 1.00 19.60 91 VAL A N 1
ATOM 1426 C CA . VAL A 1 113 ? 106.023 110.617 131.623 1.00 20.50 91 VAL A CA 1
ATOM 1427 C C . VAL A 1 113 ? 105.402 109.443 130.882 1.00 21.11 91 VAL A C 1
ATOM 1428 O O . VAL A 1 113 ? 104.873 109.602 129.775 1.00 23.74 91 VAL A O 1
ATOM 1441 N N . ILE A 1 114 ? 105.465 108.264 131.492 1.00 17.81 92 ILE A N 1
ATOM 1442 C CA . ILE A 1 114 ? 104.882 107.048 130.940 1.00 22.18 92 ILE A CA 1
ATOM 1443 C C . ILE A 1 114 ? 103.871 106.506 131.939 1.00 22.47 92 ILE A C 1
ATOM 1444 O O . ILE A 1 114 ? 104.201 106.290 133.110 1.00 24.19 92 ILE A O 1
ATOM 1460 N N . GLU A 1 115 ? 102.645 106.283 131.472 1.00 25.08 93 GLU A N 1
ATOM 1461 C CA . GLU A 1 115 ? 101.603 105.691 132.301 1.00 26.15 93 GLU A CA 1
ATOM 1462 C C . GLU A 1 115 ? 101.762 104.176 132.289 1.00 25.48 93 GLU A C 1
ATOM 1463 O O . GLU A 1 115 ? 101.722 103.552 131.223 1.00 28.36 93 GLU A O 1
ATOM 1475 N N . VAL A 1 116 ? 101.937 103.584 133.469 1.00 25.37 94 VAL A N 1
ATOM 1476 C CA . VAL A 1 116 ? 102.247 102.162 133.554 1.00 24.01 94 VAL A CA 1
ATOM 1477 C C . VAL A 1 116 ? 101.071 101.351 133.026 1.00 23.30 94 VAL A C 1
ATOM 1478 O O . VAL A 1 116 ? 99.913 101.591 133.392 1.00 24.17 94 VAL A O 1
ATOM 1491 N N . ALA A 1 117 ? 101.365 100.390 132.150 1.00 26.31 95 ALA A N 1
ATOM 1492 C CA . ALA A 1 117 ? 100.357 99.469 131.638 1.00 27.47 95 ALA A CA 1
ATOM 1493 C C . ALA A 1 117 ? 101.016 98.264 130.981 1.00 29.32 95 ALA A C 1
ATOM 1494 O O . ALA A 1 117 ? 101.862 98.419 130.094 1.00 32.23 95 ALA A O 1
ATOM 1501 N N . GLY A 1 118 ? 100.634 97.066 131.401 1.00 32.52 96 GLY A N 1
ATOM 1502 C CA . GLY A 1 118 ? 101.147 95.859 130.789 1.00 32.61 96 GLY A CA 1
ATOM 1503 C C . GLY A 1 118 ? 102.420 95.368 131.442 1.00 32.84 96 GLY A C 1
ATOM 1504 O O . GLY A 1 118 ? 102.880 95.870 132.473 1.00 34.75 96 GLY A O 1
ATOM 1508 N N . ASP A 1 119 ? 103.002 94.348 130.809 1.00 33.44 97 ASP A N 1
ATOM 1509 C CA . ASP A 1 119 ? 104.230 93.744 131.308 1.00 34.30 97 ASP A CA 1
ATOM 1510 C C . ASP A 1 119 ? 105.232 93.459 130.195 1.00 33.19 97 ASP A C 1
ATOM 1511 O O . ASP A 1 119 ? 106.212 92.743 130.436 1.00 34.44 97 ASP A O 1
ATOM 1520 N N . ASP A 1 120 ? 105.028 93.994 128.993 1.00 32.50 98 ASP A N 1
ATOM 1521 C CA . ASP A 1 120 ? 105.970 93.765 127.906 1.00 32.36 98 ASP A CA 1
ATOM 1522 C C . ASP A 1 120 ? 107.342 94.316 128.271 1.00 31.72 98 ASP A C 1
ATOM 1523 O O . ASP A 1 120 ? 107.458 95.353 128.929 1.00 30.19 98 ASP A O 1
ATOM 1532 N N . GLN A 1 121 ? 108.389 93.613 127.846 1.00 30.41 99 GLN A N 1
ATOM 1533 C CA . GLN A 1 121 ? 109.746 94.040 128.151 1.00 29.12 99 GLN A CA 1
ATOM 1534 C C . GLN A 1 121 ? 110.697 93.541 127.074 1.00 29.11 99 GLN A C 1
ATOM 1535 O O . GLN A 1 121 ? 110.418 92.568 126.369 1.00 28.81 99 GLN A O 1
ATOM 1549 N N . VAL A 1 122 ? 111.829 94.227 126.962 1.00 27.01 100 VAL A N 1
ATOM 1550 C CA . VAL A 1 122 ? 112.917 93.819 126.082 1.00 23.38 100 VAL A CA 1
ATOM 1551 C C . VAL A 1 122 ? 113.885 92.975 126.900 1.00 25.72 100 VAL A C 1
ATOM 1552 O O . VAL A 1 122 ? 114.395 93.428 127.931 1.00 33.16 100 VAL A O 1
ATOM 1565 N N . THR A 1 123 ? 114.137 91.753 126.448 1.00 26.71 101 THR A N 1
ATOM 1566 C CA . THR A 1 123 ? 115.015 90.838 127.158 1.00 23.70 101 THR A CA 1
ATOM 1567 C C . THR A 1 123 ? 116.438 90.919 126.610 1.00 22.27 101 THR A C 1
ATOM 1568 O O . THR A 1 123 ? 116.696 91.485 125.547 1.00 25.32 101 THR A O 1
ATOM 1579 N N . PHE A 1 124 ? 117.371 90.337 127.361 1.00 25.46 102 PHE A N 1
ATOM 1580 C CA . PHE A 1 124 ? 118.781 90.339 127.002 1.00 23.09 102 PHE A CA 1
ATOM 1581 C C . PHE A 1 124 ? 119.379 88.991 127.380 1.00 25.13 102 PHE A C 1
ATOM 1582 O O . PHE A 1 124 ? 118.691 88.103 127.892 1.00 28.95 102 PHE A O 1
ATOM 1599 N N . ASP A 1 125 ? 120.672 88.836 127.114 1.00 28.13 103 ASP A N 1
ATOM 1600 C CA . ASP A 1 125 ? 121.362 87.600 127.445 1.00 26.27 103 ASP A CA 1
ATOM 1601 C C . ASP A 1 125 ? 121.500 87.449 128.955 1.00 25.64 103 ASP A C 1
ATOM 1602 O O . ASP A 1 125 ? 121.676 88.426 129.688 1.00 32.61 103 ASP A O 1
ATOM 1611 N N . LYS A 1 126 ? 121.421 86.205 129.417 1.00 26.39 104 LYS A N 1
ATOM 1612 C CA . LYS A 1 126 ? 121.584 85.873 130.823 1.00 25.79 104 LYS A CA 1
ATOM 1613 C C . LYS A 1 126 ? 122.747 84.905 130.984 1.00 26.58 104 LYS A C 1
ATOM 1614 O O . LYS A 1 126 ? 122.988 84.059 130.117 1.00 28.36 104 LYS A O 1
ATOM 1633 N N . PHE A 1 127 ? 123.467 85.041 132.094 1.00 29.23 105 PHE A N 1
ATOM 1634 C CA . PHE A 1 127 ? 124.643 84.234 132.375 1.00 26.59 105 PHE A CA 1
ATOM 1635 C C . PHE A 1 127 ? 124.594 83.748 133.815 1.00 28.54 105 PHE A C 1
ATOM 1636 O O . PHE A 1 127 ? 123.937 84.341 134.673 1.00 32.29 105 PHE A O 1
ATOM 1653 N N . GLU A 1 128 ? 125.299 82.650 134.068 1.00 32.94 106 GLU A N 1
ATOM 1654 C CA . GLU A 1 128 ? 125.469 82.170 135.428 1.00 33.00 106 GLU A CA 1
ATOM 1655 C C . GLU A 1 128 ? 126.441 83.070 136.187 1.00 31.42 106 GLU A C 1
ATOM 1656 O O . GLU A 1 128 ? 127.290 83.751 135.604 1.00 32.22 106 GLU A O 1
ATOM 1668 N N . ALA A 1 129 ? 126.307 83.066 137.515 1.00 30.35 107 ALA A N 1
ATOM 1669 C CA . ALA A 1 129 ? 127.124 83.950 138.338 1.00 31.49 107 ALA A CA 1
ATOM 1670 C C . ALA A 1 129 ? 128.611 83.660 138.178 1.00 33.13 107 ALA A C 1
ATOM 1671 O O . ALA A 1 129 ? 129.438 84.568 138.325 1.00 33.13 107 ALA A O 1
ATOM 1678 N N . ASN A 1 130 ? 128.973 82.415 137.870 1.00 33.22 108 ASN A N 1
ATOM 1679 C CA . ASN A 1 130 ? 130.377 82.038 137.759 1.00 32.13 108 ASN A CA 1
ATOM 1680 C C . ASN A 1 130 ? 131.005 82.455 136.435 1.00 31.80 108 ASN A C 1
ATOM 1681 O O . ASN A 1 130 ? 132.216 82.278 136.265 1.00 34.57 108 ASN A O 1
ATOM 1692 N N . GLN A 1 131 ? 130.223 82.994 135.500 1.00 32.91 109 GLN A N 1
ATOM 1693 C CA . GLN A 1 131 ? 130.740 83.442 134.214 1.00 31.89 109 GLN A CA 1
ATOM 1694 C C . GLN A 1 131 ? 130.896 84.953 134.127 1.00 32.82 109 GLN A C 1
ATOM 1695 O O . GLN A 1 131 ? 131.588 85.436 133.225 1.00 31.92 109 GLN A O 1
ATOM 1709 N N . LEU A 1 132 ? 130.279 85.707 135.039 1.00 30.73 110 LEU A N 1
ATOM 1710 C CA . LEU A 1 132 ? 130.232 87.158 134.892 1.00 27.73 110 LEU A CA 1
ATOM 1711 C C . LEU A 1 132 ? 131.626 87.768 134.927 1.00 26.81 110 LEU A C 1
ATOM 1712 O O . LEU A 1 132 ? 131.937 88.668 134.138 1.00 27.25 110 LEU A O 1
ATOM 1728 N N . ALA A 1 133 ? 132.481 87.297 135.836 1.00 28.43 111 ALA A N 1
ATOM 1729 C CA . ALA A 1 133 ? 133.829 87.843 135.929 1.00 24.93 111 ALA A CA 1
ATOM 1730 C C . ALA A 1 133 ? 134.638 87.599 134.663 1.00 27.06 111 ALA A C 1
ATOM 1731 O O . ALA A 1 133 ? 135.570 88.359 134.382 1.00 29.28 111 ALA A O 1
ATOM 1738 N N . SER A 1 134 ? 134.305 86.564 133.895 1.00 33.88 112 SER A N 1
ATOM 1739 C CA . SER A 1 134 ? 135.056 86.196 132.703 1.00 31.93 112 SER A CA 1
ATOM 1740 C C . SER A 1 134 ? 134.482 86.788 131.423 1.00 31.24 112 SER A C 1
ATOM 1741 O O . SER A 1 134 ? 135.050 86.570 130.349 1.00 32.90 112 SER A O 1
ATOM 1749 N N . LEU A 1 135 ? 133.385 87.534 131.506 1.00 29.14 113 LEU A N 1
ATOM 1750 C CA . LEU A 1 135 ? 132.765 88.077 130.307 1.00 30.19 113 LEU A CA 1
ATOM 1751 C C . LEU A 1 135 ? 133.675 89.105 129.644 1.00 29.40 113 LEU A C 1
ATOM 1752 O O . LEU A 1 135 ? 134.447 89.805 130.303 1.00 28.92 113 LEU A O 1
ATOM 1768 N N . ASN A 1 136 ? 133.580 89.182 128.320 1.00 28.33 114 ASN A N 1
ATOM 1769 C CA . ASN A 1 136 ? 134.355 90.158 127.569 1.00 27.85 114 ASN A CA 1
ATOM 1770 C C . ASN A 1 136 ? 133.852 91.568 127.854 1.00 29.11 114 ASN A C 1
ATOM 1771 O O . ASN A 1 136 ? 132.650 91.796 128.019 1.00 27.62 114 ASN A O 1
ATOM 1782 N N . ARG A 1 137 ? 134.785 92.522 127.904 1.00 27.65 115 ARG A N 1
ATOM 1783 C CA . ARG A 1 137 ? 134.424 93.890 128.260 1.00 27.66 115 ARG A CA 1
ATOM 1784 C C . ARG A 1 137 ? 133.434 94.482 127.264 1.00 26.25 115 ARG A C 1
ATOM 1785 O O . ARG A 1 137 ? 132.447 95.112 127.660 1.00 23.73 115 ARG A O 1
ATOM 1806 N N . ASP A 1 138 ? 133.677 94.291 125.965 1.00 27.09 116 ASP A N 1
ATOM 1807 C CA . ASP A 1 138 ? 132.769 94.838 124.962 1.00 28.42 116 ASP A CA 1
ATOM 1808 C C . ASP A 1 138 ? 131.383 94.217 125.080 1.00 28.31 116 ASP A C 1
ATOM 1809 O O . ASP A 1 138 ? 130.371 94.895 124.873 1.00 28.47 116 ASP A O 1
ATOM 1818 N N . ALA A 1 139 ? 131.317 92.925 125.406 1.00 23.61 117 ALA A N 1
ATOM 1819 C CA . ALA A 1 139 ? 130.023 92.275 125.582 1.00 24.60 117 ALA A CA 1
ATOM 1820 C C . ALA A 1 139 ? 129.245 92.904 126.730 1.00 26.66 117 ALA A C 1
ATOM 1821 O O . ALA A 1 139 ? 128.035 93.133 126.619 1.00 26.45 117 ALA A O 1
ATOM 1828 N N . ILE A 1 140 ? 129.923 93.184 127.844 1.00 25.70 118 ILE A N 1
ATOM 1829 C CA . ILE A 1 140 ? 129.255 93.809 128.982 1.00 21.22 118 ILE A CA 1
ATOM 1830 C C . ILE A 1 140 ? 128.742 95.191 128.601 1.00 20.84 118 ILE A C 1
ATOM 1831 O O . ILE A 1 140 ? 127.603 95.555 128.916 1.00 23.75 118 ILE A O 1
ATOM 1847 N N . LYS A 1 141 ? 129.569 95.979 127.910 1.00 25.18 119 LYS A N 1
ATOM 1848 C CA . LYS A 1 141 ? 129.165 97.333 127.544 1.00 19.64 119 LYS A CA 1
ATOM 1849 C C . LYS A 1 141 ? 127.932 97.318 126.652 1.00 22.87 119 LYS A C 1
ATOM 1850 O O . LYS A 1 141 ? 127.013 98.124 126.838 1.00 24.75 119 LYS A O 1
ATOM 1869 N N . THR A 1 142 ? 127.894 96.409 125.677 1.00 24.75 120 THR A N 1
ATOM 1870 C CA . THR A 1 142 ? 126.761 96.361 124.759 1.00 21.61 120 THR A CA 1
ATOM 1871 C C . THR A 1 142 ? 125.465 96.082 125.506 1.00 20.72 120 THR A C 1
ATOM 1872 O O . THR A 1 142 ? 124.462 96.778 125.314 1.00 23.48 120 THR A O 1
ATOM 1883 N N . GLN A 1 143 ? 125.469 95.069 126.374 1.00 18.38 121 GLN A N 1
ATOM 1884 C CA . GLN A 1 143 ? 124.260 94.734 127.118 1.00 20.98 121 GLN A CA 1
ATOM 1885 C C . GLN A 1 143 ? 123.833 95.885 128.020 1.00 19.83 121 GLN A C 1
ATOM 1886 O O . GLN A 1 143 ? 122.645 96.221 128.089 1.00 22.86 121 GLN A O 1
ATOM 1900 N N . LEU A 1 144 ? 124.788 96.506 128.715 1.00 19.84 122 LEU A N 1
ATOM 1901 C CA . LEU A 1 144 ? 124.452 97.617 129.598 1.00 18.41 122 LEU A CA 1
ATOM 1902 C C . LEU A 1 144 ? 123.911 98.804 128.810 1.00 18.65 122 LEU A C 1
ATOM 1903 O O . LEU A 1 144 ? 122.959 99.463 129.243 1.00 19.67 122 LEU A O 1
ATOM 1919 N N . VAL A 1 145 ? 124.506 99.094 127.653 1.00 16.21 123 VAL A N 1
ATOM 1920 C CA . VAL A 1 145 ? 124.080 100.246 126.864 1.00 18.18 123 VAL A CA 1
ATOM 1921 C C . VAL A 1 145 ? 122.702 100.003 126.258 1.00 21.42 123 VAL A C 1
ATOM 1922 O O . VAL A 1 145 ? 121.829 100.877 126.295 1.00 22.13 123 VAL A O 1
ATOM 1935 N N . GLU A 1 146 ? 122.486 98.815 125.687 1.00 21.49 124 GLU A N 1
ATOM 1936 C CA . GLU A 1 146 ? 121.201 98.528 125.055 1.00 20.80 124 GLU A CA 1
ATOM 1937 C C . GLU A 1 146 ? 120.068 98.550 126.072 1.00 21.95 124 GLU A C 1
ATOM 1938 O O . GLU A 1 146 ? 118.987 99.083 125.797 1.00 26.19 124 GLU A O 1
ATOM 1950 N N . SER A 1 147 ? 120.292 97.972 127.252 1.00 20.17 125 SER A N 1
ATOM 1951 C CA . SER A 1 147 ? 119.265 97.960 128.285 1.00 19.78 125 SER A CA 1
ATOM 1952 C C . SER A 1 147 ? 119.031 99.331 128.904 1.00 17.72 125 SER A C 1
ATOM 1953 O O . SER A 1 147 ? 118.027 99.510 129.600 1.00 18.92 125 SER A O 1
ATOM 1961 N N . GLY A 1 148 ? 119.919 100.295 128.668 1.00 22.24 126 GLY A N 1
ATOM 1962 C CA . GLY A 1 148 ? 119.823 101.600 129.283 1.00 18.61 126 GLY A CA 1
ATOM 1963 C C . GLY A 1 148 ? 120.485 101.710 130.639 1.00 12.81 126 GLY A C 1
ATOM 1964 O O . GLY A 1 148 ? 120.565 102.819 131.182 1.00 16.34 126 GLY A O 1
ATOM 1968 N N . LEU A 1 149 ? 120.969 100.601 131.200 1.00 13.06 127 LEU A N 1
ATOM 1969 C CA . LEU A 1 149 ? 121.623 100.626 132.502 1.00 16.40 127 LEU A CA 1
ATOM 1970 C C . LEU A 1 149 ? 122.986 101.304 132.460 1.00 15.26 127 LEU A C 1
ATOM 1971 O O . LEU A 1 149 ? 123.558 101.573 133.521 1.00 13.96 127 LEU A O 1
ATOM 1987 N N . TRP A 1 150 ? 123.513 101.585 131.267 1.00 16.32 128 TRP A N 1
ATOM 1988 C CA . TRP A 1 150 ? 124.768 102.318 131.153 1.00 13.65 128 TRP A CA 1
ATOM 1989 C C . TRP A 1 150 ? 124.681 103.683 131.825 1.00 11.96 128 TRP A C 1
ATOM 1990 O O . TRP A 1 150 ? 125.692 104.202 132.310 1.00 16.00 128 TRP A O 1
ATOM 2011 N N . THR A 1 151 ? 123.485 104.271 131.876 1.00 14.33 129 THR A N 1
ATOM 2012 C CA . THR A 1 151 ? 123.312 105.599 132.451 1.00 15.10 129 THR A CA 1
ATOM 2013 C C . THR A 1 151 ? 123.538 105.631 133.957 1.00 13.15 129 THR A C 1
ATOM 2014 O O . THR A 1 151 ? 123.631 106.724 134.524 1.00 15.09 129 THR A O 1
ATOM 2025 N N . ALA A 1 152 ? 123.624 104.474 134.616 1.00 10.41 130 ALA A N 1
ATOM 2026 C CA . ALA A 1 152 ? 123.925 104.465 136.043 1.00 14.77 130 ALA A CA 1
ATOM 2027 C C . ALA A 1 152 ? 125.308 105.037 136.324 1.00 10.53 130 ALA A C 1
ATOM 2028 O O . ALA A 1 152 ? 125.516 105.674 137.362 1.00 16.69 130 ALA A O 1
ATOM 2035 N N . PHE A 1 153 ? 126.257 104.824 135.418 1.00 5.96 131 PHE A N 1
ATOM 2036 C CA . PHE A 1 153 ? 127.611 105.319 135.617 1.00 11.31 131 PHE A CA 1
ATOM 2037 C C . PHE A 1 153 ? 127.679 106.823 135.389 1.00 6.93 131 PHE A C 1
ATOM 2038 O O . PHE A 1 153 ? 127.012 107.367 134.506 1.00 17.04 131 PHE A O 1
ATOM 2055 N N . ARG A 1 154 ? 128.495 107.494 136.195 1.00 12.05 132 ARG A N 1
ATOM 2056 C CA . ARG A 1 154 ? 128.809 108.902 136.016 1.00 10.62 132 ARG A CA 1
ATOM 2057 C C . ARG A 1 154 ? 130.313 109.093 136.132 1.00 10.00 132 ARG A C 1
ATOM 2058 O O . ARG A 1 154 ? 130.960 108.486 136.991 1.00 14.00 132 ARG A O 1
ATOM 2079 N N . THR A 1 155 ? 130.864 109.934 135.266 1.00 15.18 133 THR A N 1
ATOM 2080 C CA . THR A 1 155 ? 132.299 110.164 135.228 1.00 11.25 133 THR A CA 1
ATOM 2081 C C . THR A 1 155 ? 132.687 111.303 136.160 1.00 10.46 133 THR A C 1
ATOM 2082 O O . THR A 1 155 ? 131.982 112.307 136.275 1.00 19.22 133 THR A O 1
ATOM 2093 N N . ARG A 1 156 ? 133.824 111.137 136.829 1.00 10.16 134 ARG A N 1
ATOM 2094 C CA . ARG A 1 156 ? 134.485 112.238 137.517 1.00 11.51 134 ARG A CA 1
ATOM 2095 C C . ARG A 1 156 ? 135.827 112.441 136.829 1.00 8.79 134 ARG A C 1
ATOM 2096 O O . ARG A 1 156 ? 136.661 111.513 136.824 1.00 9.86 134 ARG A O 1
ATOM 2117 N N . PRO A 1 157 ? 136.096 113.619 136.250 1.00 10.81 135 PRO A N 1
ATOM 2118 C CA . PRO A 1 157 ? 135.310 114.869 136.294 1.00 13.34 135 PRO A CA 1
ATOM 2119 C C . PRO A 1 157 ? 134.006 114.888 135.489 1.00 11.12 135 PRO A C 1
ATOM 2120 O O . PRO A 1 157 ? 133.731 114.025 134.665 1.00 19.11 135 PRO A O 1
ATOM 2131 N N . PHE A 1 158 ? 133.196 115.913 135.771 1.00 16.31 136 PHE A N 1
ATOM 2132 C CA . PHE A 1 158 ? 132.061 116.347 134.955 1.00 17.33 136 PHE A CA 1
ATOM 2133 C C . PHE A 1 158 ? 130.771 115.555 135.160 1.00 14.70 136 PHE A C 1
ATOM 2134 O O . PHE A 1 158 ? 129.733 115.931 134.607 1.00 16.32 136 PHE A O 1
ATOM 2151 N N . SER A 1 159 ? 130.802 114.492 135.963 1.00 11.78 137 SER A N 1
ATOM 2152 C CA . SER A 1 159 ? 129.589 113.773 136.366 1.00 14.01 137 SER A CA 1
ATOM 2153 C C . SER A 1 159 ? 128.663 113.505 135.176 1.00 12.73 137 SER A C 1
ATOM 2154 O O . SER A 1 159 ? 127.453 113.726 135.238 1.00 16.24 137 SER A O 1
ATOM 2162 N N . LYS A 1 160 ? 129.243 113.024 134.082 1.00 20.01 138 LYS A N 1
ATOM 2163 C CA . LYS A 1 160 ? 128.487 112.683 132.885 1.00 13.17 138 LYS A CA 1
ATOM 2164 C C . LYS A 1 160 ? 128.474 111.176 132.674 1.00 8.65 138 LYS A C 1
ATOM 2165 O O . LYS A 1 160 ? 129.296 110.439 133.225 1.00 12.57 138 LYS A O 1
ATOM 2184 N N . VAL A 1 161 ? 127.518 110.726 131.869 1.00 14.02 139 VAL A N 1
ATOM 2185 C CA . VAL A 1 161 ? 127.496 109.312 131.482 1.00 14.15 139 VAL A CA 1
ATOM 2186 C C . VAL A 1 161 ? 128.746 109.008 130.665 1.00 13.36 139 VAL A C 1
ATOM 2187 O O . VAL A 1 161 ? 129.067 109.762 129.725 1.00 17.66 139 VAL A O 1
ATOM 2200 N N . PRO A 1 162 ? 129.493 107.946 130.967 1.00 10.91 140 PRO A N 1
ATOM 2201 C CA . PRO A 1 162 ? 130.709 107.670 130.195 1.00 13.29 140 PRO A CA 1
ATOM 2202 C C . PRO A 1 162 ? 130.396 107.426 128.727 1.00 14.99 140 PRO A C 1
ATOM 2203 O O . PRO A 1 162 ? 129.353 106.873 128.373 1.00 17.23 140 PRO A O 1
ATOM 2214 N N . ALA A 1 163 ? 131.323 107.845 127.871 1.00 19.08 141 ALA A N 1
ATOM 2215 C CA . ALA A 1 163 ? 131.203 107.565 126.449 1.00 16.03 141 ALA A CA 1
ATOM 2216 C C . ALA A 1 163 ? 131.255 106.061 126.203 1.00 17.73 141 ALA A C 1
ATOM 2217 O O . ALA A 1 163 ? 131.911 105.312 126.930 1.00 18.96 141 ALA A O 1
ATOM 2224 N N . ILE A 1 164 ? 130.546 105.621 125.162 1.00 18.77 142 ILE A N 1
ATOM 2225 C CA . ILE A 1 164 ? 130.442 104.191 124.884 1.00 18.72 142 ILE A CA 1
ATOM 2226 C C . ILE A 1 164 ? 131.824 103.581 124.685 1.00 19.56 142 ILE A C 1
ATOM 2227 O O . ILE A 1 164 ? 132.109 102.481 125.172 1.00 20.70 142 ILE A O 1
ATOM 2243 N N . ASP A 1 165 ? 132.702 104.280 123.971 1.00 21.24 143 ASP A N 1
ATOM 2244 C CA . ASP A 1 165 ? 134.016 103.744 123.640 1.00 23.40 143 ASP A CA 1
ATOM 2245 C C . ASP A 1 165 ? 135.050 103.960 124.737 1.00 23.52 143 ASP A C 1
ATOM 2246 O O . ASP A 1 165 ? 136.182 103.486 124.595 1.00 29.47 143 ASP A O 1
ATOM 2255 N N . SER A 1 166 ? 134.700 104.651 125.816 1.00 20.89 144 SER A N 1
ATOM 2256 C CA . SER A 1 166 ? 135.668 104.962 126.854 1.00 20.73 144 SER A CA 1
ATOM 2257 C C . SER A 1 166 ? 135.832 103.788 127.816 1.00 20.17 144 SER A C 1
ATOM 2258 O O . SER A 1 166 ? 135.049 102.836 127.825 1.00 20.83 144 SER A O 1
ATOM 2266 N N . THR A 1 167 ? 136.882 103.870 128.630 1.00 17.88 145 THR A N 1
ATOM 2267 C CA . THR A 1 167 ? 137.147 102.899 129.678 1.00 14.91 145 THR A CA 1
ATOM 2268 C C . THR A 1 167 ? 137.676 103.645 130.894 1.00 15.72 145 THR A C 1
ATOM 2269 O O . THR A 1 167 ? 138.120 104.791 130.799 1.00 20.12 145 THR A O 1
ATOM 2280 N N . SER A 1 168 ? 137.623 102.987 132.048 1.00 15.55 146 SER A N 1
ATOM 2281 C CA . SER A 1 168 ? 138.080 103.591 133.289 1.00 13.68 146 SER A CA 1
ATOM 2282 C C . SER A 1 168 ? 138.943 102.604 134.056 1.00 13.75 146 SER A C 1
ATOM 2283 O O . SER A 1 168 ? 138.625 101.415 134.137 1.00 19.02 146 SER A O 1
ATOM 2291 N N . GLU A 1 169 ? 140.041 103.113 134.616 1.00 15.25 147 GLU A N 1
ATOM 2292 C CA . GLU A 1 169 ? 140.899 102.298 135.464 1.00 15.76 147 GLU A CA 1
ATOM 2293 C C . GLU A 1 169 ? 140.328 102.143 136.868 1.00 15.68 147 GLU A C 1
ATOM 2294 O O . GLU A 1 169 ? 140.798 101.288 137.624 1.00 15.70 147 GLU A O 1
ATOM 2306 N N . ALA A 1 170 ? 139.319 102.935 137.228 1.00 20.73 148 ALA A N 1
ATOM 2307 C CA . ALA A 1 170 ? 138.765 102.907 138.579 1.00 14.44 148 ALA A CA 1
ATOM 2308 C C . ALA A 1 170 ? 137.257 103.092 138.494 1.00 14.11 148 ALA A C 1
ATOM 2309 O O . ALA A 1 170 ? 136.785 104.134 138.032 1.00 13.42 148 ALA A O 1
ATOM 2316 N N . ILE A 1 171 ? 136.509 102.083 138.933 1.00 11.34 149 ILE A N 1
ATOM 2317 C CA . ILE A 1 171 ? 135.061 102.169 139.082 1.00 12.30 149 ILE A CA 1
ATOM 2318 C C . ILE A 1 171 ? 134.759 102.189 140.572 1.00 9.34 149 ILE A C 1
ATOM 2319 O O . ILE A 1 171 ? 135.120 101.255 141.299 1.00 11.66 149 ILE A O 1
ATOM 2335 N N . PHE A 1 172 ? 134.094 103.244 141.026 1.00 13.73 150 PHE A N 1
ATOM 2336 C CA . PHE A 1 172 ? 133.801 103.435 142.439 1.00 10.17 150 PHE A CA 1
ATOM 2337 C C . PHE A 1 172 ? 132.360 103.027 142.715 1.00 12.48 150 PHE A C 1
ATOM 2338 O O . PHE A 1 172 ? 131.430 103.554 142.096 1.00 17.49 150 PHE A O 1
ATOM 2355 N N . VAL A 1 173 ? 132.183 102.092 143.641 1.00 8.49 151 VAL A N 1
ATOM 2356 C CA . VAL A 1 173 ? 130.867 101.644 144.077 1.00 12.33 151 VAL A CA 1
ATOM 2357 C C . VAL A 1 173 ? 130.587 102.280 145.430 1.00 13.50 151 VAL A C 1
ATOM 2358 O O . VAL A 1 173 ? 131.329 102.061 146.395 1.00 16.91 151 VAL A O 1
ATOM 2371 N N . THR A 1 174 ? 129.524 103.075 145.502 1.00 14.80 152 THR A N 1
ATOM 2372 C CA . THR A 1 174 ? 129.124 103.722 146.749 1.00 16.19 152 THR A CA 1
ATOM 2373 C C . THR A 1 174 ? 128.176 102.782 147.482 1.00 15.06 152 THR A C 1
ATOM 2374 O O . THR A 1 174 ? 126.969 102.776 147.230 1.00 17.61 152 THR A O 1
ATOM 2385 N N . ALA A 1 175 ? 128.728 101.977 148.387 1.00 15.92 153 ALA A N 1
ATOM 2386 C CA . ALA A 1 175 ? 127.954 101.051 149.211 1.00 14.71 153 ALA A CA 1
ATOM 2387 C C . ALA A 1 175 ? 127.706 101.622 150.599 1.00 13.55 153 ALA A C 1
ATOM 2388 O O . ALA A 1 175 ? 127.641 100.889 151.588 1.00 19.72 153 ALA A O 1
ATOM 2395 N N . MET A 1 176 ? 127.574 102.941 150.687 1.00 18.98 154 MET A N 1
ATOM 2396 C CA . MET A 1 176 ? 127.307 103.622 151.944 1.00 12.13 154 MET A CA 1
ATOM 2397 C C . MET A 1 176 ? 126.508 104.875 151.631 1.00 16.08 154 MET A C 1
ATOM 2398 O O . MET A 1 176 ? 126.520 105.373 150.503 1.00 16.42 154 MET A O 1
ATOM 2412 N N . ASP A 1 177 ? 125.808 105.379 152.642 1.00 19.45 155 ASP A N 1
ATOM 2413 C CA . ASP A 1 177 ? 125.006 106.585 152.475 1.00 18.86 155 ASP A CA 1
ATOM 2414 C C . ASP A 1 177 ? 125.008 107.360 153.781 1.00 20.48 155 ASP A C 1
ATOM 2415 O O . ASP A 1 177 ? 124.339 106.964 154.740 1.00 25.26 155 ASP A O 1
ATOM 2424 N N . THR A 1 178 ? 125.759 108.455 153.817 1.00 15.46 156 THR A N 1
ATOM 2425 C CA . THR A 1 178 ? 125.761 109.358 154.956 1.00 19.53 156 THR A CA 1
ATOM 2426 C C . THR A 1 178 ? 124.909 110.595 154.718 1.00 12.59 156 THR A C 1
ATOM 2427 O O . THR A 1 178 ? 124.969 111.535 155.515 1.00 17.07 156 THR A O 1
ATOM 2438 N N . ASN A 1 179 ? 124.128 110.622 153.644 1.00 17.14 157 ASN A N 1
ATOM 2439 C CA . ASN A 1 179 ? 123.198 111.719 153.434 1.00 17.62 157 ASN A CA 1
ATOM 2440 C C . ASN A 1 179 ? 122.167 111.736 154.561 1.00 16.66 157 ASN A C 1
ATOM 2441 O O . ASN A 1 179 ? 121.757 110.670 155.039 1.00 19.02 157 ASN A O 1
ATOM 2452 N N . PRO A 1 180 ? 121.730 112.908 155.016 1.00 14.72 158 PRO A N 1
ATOM 2453 C CA . PRO A 1 180 ? 120.678 112.942 156.038 1.00 12.38 158 PRO A CA 1
ATOM 2454 C C . PRO A 1 180 ? 119.417 112.247 155.545 1.00 15.73 158 PRO A C 1
ATOM 2455 O O . PRO A 1 180 ? 118.986 112.435 154.405 1.00 14.21 158 PRO A O 1
ATOM 2466 N N . LEU A 1 181 ? 118.820 111.438 156.419 1.00 12.78 159 LEU A N 1
ATOM 2467 C CA . LEU A 1 181 ? 117.590 110.689 156.168 1.00 12.34 159 LEU A CA 1
ATOM 2468 C C . LEU A 1 181 ? 117.786 109.596 155.126 1.00 16.13 159 LEU A C 1
ATOM 2469 O O . LEU A 1 181 ? 116.794 109.045 154.632 1.00 18.94 159 LEU A O 1
ATOM 2485 N N . ALA A 1 182 ? 119.023 109.263 154.777 1.00 19.37 160 ALA A N 1
ATOM 2486 C CA . ALA A 1 182 ? 119.269 108.259 153.753 1.00 15.07 160 ALA A CA 1
ATOM 2487 C C . ALA A 1 182 ? 118.943 106.862 154.269 1.00 16.77 160 ALA A C 1
ATOM 2488 O O . ALA A 1 182 ? 118.972 106.594 155.472 1.00 19.24 160 ALA A O 1
ATOM 2495 N N . ALA A 1 183 ? 118.625 105.969 153.337 1.00 19.19 161 ALA A N 1
ATOM 2496 C CA . ALA A 1 183 ? 118.416 104.568 153.664 1.00 18.62 161 ALA A CA 1
ATOM 2497 C C . ALA A 1 183 ? 119.751 103.876 153.911 1.00 16.78 161 ALA A C 1
ATOM 2498 O O . ALA A 1 183 ? 120.789 104.272 153.374 1.00 21.79 161 ALA A O 1
ATOM 2505 N N . GLU A 1 184 ? 119.715 102.831 154.727 1.00 20.74 162 GLU A N 1
ATOM 2506 C CA . GLU A 1 184 ? 120.918 102.062 155.017 1.00 20.42 162 GLU A CA 1
ATOM 2507 C C . GLU A 1 184 ? 121.169 101.065 153.891 1.00 19.84 162 GLU A C 1
ATOM 2508 O O . GLU A 1 184 ? 120.339 100.176 153.672 1.00 21.41 162 GLU A O 1
ATOM 2520 N N . PRO A 1 185 ? 122.283 101.167 153.160 1.00 17.84 163 PRO A N 1
ATOM 2521 C CA . PRO A 1 185 ? 122.522 100.207 152.070 1.00 20.90 163 PRO A CA 1
ATOM 2522 C C . PRO A 1 185 ? 122.600 98.765 152.534 1.00 18.61 163 PRO A C 1
ATOM 2523 O O . PRO A 1 185 ? 122.232 97.860 151.775 1.00 20.59 163 PRO A O 1
ATOM 2534 N N . THR A 1 186 ? 123.072 98.521 153.758 1.00 19.14 164 THR A N 1
ATOM 2535 C CA . THR A 1 186 ? 123.206 97.149 154.235 1.00 21.14 164 THR A CA 1
ATOM 2536 C C . THR A 1 186 ? 121.858 96.439 154.261 1.00 18.27 164 THR A C 1
ATOM 2537 O O . THR A 1 186 ? 121.755 95.273 153.863 1.00 23.61 164 THR A O 1
ATOM 2548 N N . VAL A 1 187 ? 120.813 97.125 154.727 1.00 20.57 165 VAL A N 1
ATOM 2549 C CA . VAL A 1 187 ? 119.486 96.518 154.764 1.00 16.60 165 VAL A CA 1
ATOM 2550 C C . VAL A 1 187 ? 119.030 96.154 153.357 1.00 21.20 165 VAL A C 1
ATOM 2551 O O . VAL A 1 187 ? 118.491 95.065 153.124 1.00 20.97 165 VAL A O 1
ATOM 2564 N N . VAL A 1 188 ? 119.235 97.058 152.398 1.00 20.75 166 VAL A N 1
ATOM 2565 C CA . VAL A 1 188 ? 118.820 96.796 151.024 1.00 17.11 166 VAL A CA 1
ATOM 2566 C C . VAL A 1 188 ? 119.701 95.722 150.397 1.00 17.88 166 VAL A C 1
ATOM 2567 O O . VAL A 1 188 ? 119.210 94.802 149.732 1.00 19.63 166 VAL A O 1
ATOM 2580 N N . ILE A 1 189 ? 121.017 95.823 150.596 1.00 21.47 167 ILE A N 1
ATOM 2581 C CA . ILE A 1 189 ? 121.939 94.900 149.941 1.00 18.44 167 ILE A CA 1
ATOM 2582 C C . ILE A 1 189 ? 121.768 93.484 150.475 1.00 18.16 167 ILE A C 1
ATOM 2583 O O . ILE A 1 189 ? 121.979 92.510 149.744 1.00 21.90 167 ILE A O 1
ATOM 2599 N N . ASN A 1 190 ? 121.392 93.340 151.746 1.00 24.20 168 ASN A N 1
ATOM 2600 C CA . ASN A 1 190 ? 121.230 92.008 152.318 1.00 20.73 168 ASN A CA 1
ATOM 2601 C C . ASN A 1 190 ? 120.134 91.231 151.600 1.00 21.61 168 ASN A C 1
ATOM 2602 O O . ASN A 1 190 ? 120.269 90.024 151.369 1.00 25.39 168 ASN A O 1
ATOM 2613 N N . GLU A 1 191 ? 119.039 91.904 151.241 1.00 24.72 169 GLU A N 1
ATOM 2614 C CA . GLU A 1 191 ? 117.955 91.240 150.529 1.00 20.46 169 GLU A CA 1
ATOM 2615 C C . GLU A 1 191 ? 118.358 90.801 149.127 1.00 22.07 169 GLU A C 1
ATOM 2616 O O . GLU A 1 191 ? 117.713 89.912 148.563 1.00 24.60 169 GLU A O 1
ATOM 2628 N N . GLN A 1 192 ? 119.399 91.399 148.555 1.00 25.40 170 GLN A N 1
ATOM 2629 C CA . GLN A 1 192 ? 119.836 91.121 147.190 1.00 19.78 170 GLN A CA 1
ATOM 2630 C C . GLN A 1 192 ? 121.325 90.811 147.165 1.00 18.98 170 GLN A C 1
ATOM 2631 O O . GLN A 1 192 ? 122.085 91.329 146.345 1.00 26.22 170 GLN A O 1
ATOM 2645 N N . SER A 1 193 ? 121.760 89.943 148.080 1.00 22.87 171 SER A N 1
ATOM 2646 C CA . SER A 1 193 ? 123.183 89.643 148.203 1.00 23.35 171 SER A CA 1
ATOM 2647 C C . SER A 1 193 ? 123.737 89.054 146.913 1.00 23.09 171 SER A C 1
ATOM 2648 O O . SER A 1 193 ? 124.803 89.462 146.437 1.00 21.41 171 SER A O 1
ATOM 2656 N N . GLU A 1 194 ? 123.024 88.090 146.327 1.00 24.50 172 GLU A N 1
ATOM 2657 C CA . GLU A 1 194 ? 123.529 87.435 145.124 1.00 23.75 172 GLU A CA 1
ATOM 2658 C C . GLU A 1 194 ? 123.639 88.418 143.967 1.00 21.28 172 GLU A C 1
ATOM 2659 O O . GLU A 1 194 ? 124.638 88.422 143.239 1.00 22.25 172 GLU A O 1
ATOM 2671 N N . ALA A 1 195 ? 122.624 89.264 143.782 1.00 22.90 173 ALA A N 1
ATOM 2672 C CA . ALA A 1 195 ? 122.676 90.249 142.707 1.00 20.12 173 ALA A CA 1
ATOM 2673 C C . ALA A 1 195 ? 123.812 91.240 142.924 1.00 20.22 173 ALA A C 1
ATOM 2674 O O . ALA A 1 195 ? 124.510 91.612 141.973 1.00 20.91 173 ALA A O 1
ATOM 2681 N N . PHE A 1 196 ? 124.012 91.684 144.167 1.00 18.32 174 PHE A N 1
ATOM 2682 C CA . PHE A 1 196 ? 125.088 92.630 144.444 1.00 18.26 174 PHE A CA 1
ATOM 2683 C C . PHE A 1 196 ? 126.451 92.014 144.155 1.00 18.38 174 PHE A C 1
ATOM 2684 O O . PHE A 1 196 ? 127.310 92.652 143.537 1.00 20.20 174 PHE A O 1
ATOM 2701 N N . VAL A 1 197 ? 126.666 90.771 144.591 1.00 18.50 175 VAL A N 1
ATOM 2702 C CA . VAL A 1 197 ? 127.921 90.090 144.287 1.00 19.30 175 VAL A CA 1
ATOM 2703 C C . VAL A 1 197 ? 128.049 89.866 142.787 1.00 20.86 175 VAL A C 1
ATOM 2704 O O . VAL A 1 197 ? 129.128 90.038 142.206 1.00 19.51 175 VAL A O 1
ATOM 2717 N N . ALA A 1 198 ? 126.950 89.484 142.134 1.00 21.24 176 ALA A N 1
ATOM 2718 C CA . ALA A 1 198 ? 126.972 89.324 140.684 1.00 20.76 176 ALA A CA 1
ATOM 2719 C C . ALA A 1 198 ? 127.298 90.641 139.993 1.00 19.72 176 ALA A C 1
ATOM 2720 O O . ALA A 1 198 ? 128.036 90.666 139.001 1.00 20.06 176 ALA A O 1
ATOM 2727 N N . GLY A 1 199 ? 126.752 91.749 140.498 1.00 22.21 177 GLY A N 1
ATOM 2728 C CA . GLY A 1 199 ? 127.064 93.044 139.917 1.00 17.84 177 GLY A CA 1
ATOM 2729 C C . GLY A 1 199 ? 128.526 93.416 140.070 1.00 18.28 177 GLY A C 1
ATOM 2730 O O . GLY A 1 199 ? 129.131 93.988 139.159 1.00 19.48 177 GLY A O 1
ATOM 2734 N N . LEU A 1 200 ? 129.115 93.104 141.228 1.00 19.67 178 LEU A N 1
ATOM 2735 C CA . LEU A 1 200 ? 130.529 93.400 141.433 1.00 17.71 178 LEU A CA 1
ATOM 2736 C C . LEU A 1 200 ? 131.400 92.595 140.478 1.00 20.57 178 LEU A C 1
ATOM 2737 O O . LEU A 1 200 ? 132.401 93.103 139.962 1.00 19.67 178 LEU A O 1
ATOM 2753 N N . ASP A 1 201 ? 131.033 91.336 140.229 1.00 22.46 179 ASP A N 1
ATOM 2754 C CA . ASP A 1 201 ? 131.783 90.524 139.277 1.00 18.05 179 ASP A CA 1
ATOM 2755 C C . ASP A 1 201 ? 131.751 91.141 137.885 1.00 19.85 179 ASP A C 1
ATOM 2756 O O . ASP A 1 201 ? 132.777 91.190 137.196 1.00 21.06 179 ASP A O 1
ATOM 2765 N N . VAL A 1 202 ? 130.582 91.618 137.453 1.00 20.03 180 VAL A N 1
ATOM 2766 C CA . VAL A 1 202 ? 130.487 92.278 136.155 1.00 17.02 180 VAL A CA 1
ATOM 2767 C C . VAL A 1 202 ? 131.379 93.512 136.124 1.00 18.75 180 VAL A C 1
ATOM 2768 O O . VAL A 1 202 ? 132.099 93.752 135.148 1.00 21.63 180 VAL A O 1
ATOM 2781 N N . LEU A 1 203 ? 131.347 94.313 137.192 1.00 18.67 181 LEU A N 1
ATOM 2782 C CA . LEU A 1 203 ? 132.209 95.488 137.259 1.00 17.42 181 LEU A CA 1
ATOM 2783 C C . LEU A 1 203 ? 133.680 95.100 137.266 1.00 18.87 181 LEU A C 1
ATOM 2784 O O . LEU A 1 203 ? 134.523 95.855 136.770 1.00 19.80 181 LEU A O 1
ATOM 2800 N N . SER A 1 204 ? 134.008 93.932 137.822 1.00 20.87 182 SER A N 1
ATOM 2801 C CA . SER A 1 204 ? 135.392 93.473 137.813 1.00 16.06 182 SER A CA 1
ATOM 2802 C C . SER A 1 204 ? 135.902 93.312 136.387 1.00 19.06 182 SER A C 1
ATOM 2803 O O . SER A 1 204 ? 137.026 93.716 136.071 1.00 17.64 182 SER A O 1
ATOM 2811 N N . ALA A 1 205 ? 135.086 92.727 135.510 1.00 21.55 183 ALA A N 1
ATOM 2812 C CA . ALA A 1 205 ? 135.472 92.583 134.112 1.00 19.22 183 ALA A CA 1
ATOM 2813 C C . ALA A 1 205 ? 135.371 93.900 133.353 1.00 15.78 183 ALA A C 1
ATOM 2814 O O . ALA A 1 205 ? 136.133 94.123 132.406 1.00 20.43 183 ALA A O 1
ATOM 2821 N N . LEU A 1 206 ? 134.446 94.776 133.744 1.00 19.62 184 LEU A N 1
ATOM 2822 C CA . LEU A 1 206 ? 134.258 96.025 133.014 1.00 16.90 184 LEU A CA 1
ATOM 2823 C C . LEU A 1 206 ? 135.429 96.977 133.225 1.00 18.98 184 LEU A C 1
ATOM 2824 O O . LEU A 1 206 ? 135.853 97.665 132.289 1.00 24.31 184 LEU A O 1
ATOM 2840 N N . THR A 1 207 ? 135.962 97.034 134.440 1.00 14.98 185 THR A N 1
ATOM 2841 C CA . THR A 1 207 ? 137.034 97.969 134.749 1.00 18.69 185 THR A CA 1
ATOM 2842 C C . THR A 1 207 ? 138.352 97.504 134.144 1.00 19.91 185 THR A C 1
ATOM 2843 O O . THR A 1 207 ? 138.663 96.310 134.132 1.00 21.03 185 THR A O 1
ATOM 2854 N N . THR A 1 208 ? 139.126 98.465 133.639 1.00 19.50 186 THR A N 1
ATOM 2855 C CA . THR A 1 208 ? 140.494 98.171 133.228 1.00 21.52 186 THR A CA 1
ATOM 2856 C C . THR A 1 208 ? 141.402 97.979 134.435 1.00 21.37 186 THR A C 1
ATOM 2857 O O . THR A 1 208 ? 142.380 97.228 134.362 1.00 25.89 186 THR A O 1
ATOM 2868 N N . GLY A 1 209 ? 141.092 98.642 135.547 1.00 20.48 187 GLY A N 1
ATOM 2869 C CA . GLY A 1 209 ? 141.899 98.550 136.747 1.00 16.36 187 GLY A CA 1
ATOM 2870 C C . GLY A 1 209 ? 141.204 97.818 137.875 1.00 13.81 187 GLY A C 1
ATOM 2871 O O . GLY A 1 209 ? 141.177 96.586 137.892 1.00 22.43 187 GLY A O 1
ATOM 2875 N N . LYS A 1 210 ? 140.635 98.563 138.821 1.00 20.68 188 LYS A N 1
ATOM 2876 C CA . LYS A 1 210 ? 140.073 97.991 140.035 1.00 15.66 188 LYS A CA 1
ATOM 2877 C C . LYS A 1 210 ? 138.678 98.548 140.288 1.00 14.68 188 LYS A C 1
ATOM 2878 O O . LYS A 1 210 ? 138.262 99.544 139.690 1.00 17.72 188 LYS A O 1
ATOM 2897 N N . VAL A 1 211 ? 137.956 97.878 141.183 1.00 17.08 189 VAL A N 1
ATOM 2898 C CA . VAL A 1 211 ? 136.641 98.309 141.644 1.00 13.09 189 VAL A CA 1
ATOM 2899 C C . VAL A 1 211 ? 136.760 98.643 143.123 1.00 15.89 189 VAL A C 1
ATOM 2900 O O . VAL A 1 211 ? 137.150 97.790 143.930 1.00 20.78 189 VAL A O 1
ATOM 2913 N N . TYR A 1 212 ? 136.415 99.876 143.483 1.00 15.03 190 TYR A N 1
ATOM 2914 C CA . TYR A 1 212 ? 136.490 100.345 144.862 1.00 10.03 190 TYR A CA 1
ATOM 2915 C C . TYR A 1 212 ? 135.098 100.280 145.478 1.00 13.62 190 TYR A C 1
ATOM 2916 O O . TYR A 1 212 ? 134.204 101.040 145.093 1.00 18.76 190 TYR A O 1
ATOM 2934 N N . VAL A 1 213 ? 134.918 99.369 146.431 1.00 17.50 191 VAL A N 1
ATOM 2935 C CA . VAL A 1 213 ? 133.656 99.218 147.147 1.00 12.07 191 VAL A CA 1
ATOM 2936 C C . VAL A 1 213 ? 133.774 100.034 148.430 1.00 11.29 191 VAL A C 1
ATOM 2937 O O . VAL A 1 213 ? 134.340 99.578 149.423 1.00 16.65 191 VAL A O 1
ATOM 2950 N N . CYS A 1 214 ? 133.230 101.245 148.406 1.00 16.20 192 CYS A N 1
ATOM 2951 C CA . CYS A 1 214 ? 133.321 102.165 149.531 1.00 14.98 192 CYS A CA 1
ATOM 2952 C C . CYS A 1 214 ? 132.116 101.960 150.440 1.00 13.33 192 CYS A C 1
ATOM 2953 O O . CYS A 1 214 ? 130.975 102.202 150.034 1.00 14.81 192 CYS A O 1
ATOM 2961 N N . LYS A 1 215 ? 132.373 101.509 151.665 1.00 18.59 193 LYS A N 1
ATOM 2962 C CA . LYS A 1 215 ? 131.325 101.096 152.582 1.00 16.40 193 LYS A CA 1
ATOM 2963 C C . LYS A 1 215 ? 131.643 101.611 153.977 1.00 16.45 193 LYS A C 1
ATOM 2964 O O . LYS A 1 215 ? 132.699 102.199 154.223 1.00 19.43 193 LYS A O 1
ATOM 2983 N N . LYS A 1 216 ? 130.706 101.390 154.893 1.00 21.00 194 LYS A N 1
ATOM 2984 C CA . LYS A 1 216 ? 130.933 101.649 156.303 1.00 16.83 194 LYS A CA 1
ATOM 2985 C C . LYS A 1 216 ? 131.548 100.410 156.952 1.00 17.43 194 LYS A C 1
ATOM 2986 O O . LYS A 1 216 ? 131.857 99.418 156.289 1.00 19.95 194 LYS A O 1
ATOM 3005 N N . GLY A 1 217 ? 131.737 100.468 158.271 1.00 21.64 195 GLY A N 1
ATOM 3006 C CA . GLY A 1 217 ? 132.366 99.366 158.975 1.00 20.46 195 GLY A CA 1
ATOM 3007 C C . GLY A 1 217 ? 131.562 98.083 158.959 1.00 21.38 195 GLY A C 1
ATOM 3008 O O . GLY A 1 217 ? 132.141 97.000 159.091 1.00 24.55 195 GLY A O 1
ATOM 3012 N N . THR A 1 218 ? 130.245 98.174 158.796 1.00 22.79 196 THR A N 1
ATOM 3013 C CA . THR A 1 218 ? 129.410 96.985 158.825 1.00 21.94 196 THR A CA 1
ATOM 3014 C C . THR A 1 218 ? 129.801 96.031 157.695 1.00 27.62 196 THR A C 1
ATOM 3015 O O . THR A 1 218 ? 130.565 96.369 156.789 1.00 28.18 196 THR A O 1
ATOM 3026 N N . SER A 1 219 ? 129.263 94.819 157.763 1.00 25.11 197 SER A N 1
ATOM 3027 C CA . SER A 1 219 ? 129.604 93.770 156.815 1.00 22.77 197 SER A CA 1
ATOM 3028 C C . SER A 1 219 ? 128.667 93.793 155.614 1.00 23.38 197 SER A C 1
ATOM 3029 O O . SER A 1 219 ? 127.474 94.085 155.733 1.00 24.95 197 SER A O 1
ATOM 3037 N N . LEU A 1 220 ? 129.224 93.480 154.452 1.00 23.46 198 LEU A N 1
ATOM 3038 C CA . LEU A 1 220 ? 128.491 93.409 153.199 1.00 18.42 198 LEU A CA 1
ATOM 3039 C C . LEU A 1 220 ? 128.949 92.175 152.440 1.00 21.74 198 LEU A C 1
ATOM 3040 O O . LEU A 1 220 ? 130.043 91.657 152.690 1.00 27.85 198 LEU A O 1
ATOM 3056 N N . PRO A 1 221 ? 128.137 91.679 151.508 1.00 23.56 199 PRO A N 1
ATOM 3057 C CA . PRO A 1 221 ? 128.605 90.591 150.644 1.00 20.96 199 PRO A CA 1
ATOM 3058 C C . PRO A 1 221 ? 129.849 91.016 149.879 1.00 23.77 199 PRO A C 1
ATOM 3059 O O . PRO A 1 221 ? 129.993 92.175 149.486 1.00 26.85 199 PRO A O 1
ATOM 3070 N N . ARG A 1 222 ? 130.755 90.065 149.677 1.00 26.58 200 ARG A N 1
ATOM 3071 C CA . ARG A 1 222 ? 132.070 90.344 149.125 1.00 24.89 200 ARG A CA 1
ATOM 3072 C C . ARG A 1 222 ? 132.267 89.602 147.811 1.00 25.13 200 ARG A C 1
ATOM 3073 O O . ARG A 1 222 ? 131.717 88.518 147.598 1.00 27.62 200 ARG A O 1
ATOM 3094 N N . SER A 1 223 ? 133.058 90.209 146.931 1.00 23.05 201 SER A N 1
ATOM 3095 C CA . SER A 1 223 ? 133.454 89.584 145.680 1.00 26.54 201 SER A CA 1
ATOM 3096 C C . SER A 1 223 ? 134.783 88.864 145.864 1.00 28.06 201 SER A C 1
ATOM 3097 O O . SER A 1 223 ? 135.693 89.374 146.524 1.00 30.08 201 SER A O 1
ATOM 3105 N N . GLN A 1 224 ? 134.889 87.676 145.277 1.00 26.19 202 GLN A N 1
ATOM 3106 C CA . GLN A 1 224 ? 136.107 86.884 145.356 1.00 25.14 202 GLN A CA 1
ATOM 3107 C C . GLN A 1 224 ? 137.133 87.274 144.302 1.00 27.04 202 GLN A C 1
ATOM 3108 O O . GLN A 1 224 ? 138.227 86.702 144.282 1.00 31.34 202 GLN A O 1
ATOM 3122 N N . GLN A 1 225 ? 136.811 88.224 143.432 1.00 26.86 203 GLN A N 1
ATOM 3123 C CA . GLN A 1 225 ? 137.775 88.671 142.441 1.00 25.77 203 GLN A CA 1
ATOM 3124 C C . GLN A 1 225 ? 138.859 89.514 143.109 1.00 24.36 203 GLN A C 1
ATOM 3125 O O . GLN A 1 225 ? 138.558 90.337 143.980 1.00 26.20 203 GLN A O 1
ATOM 3139 N N . PRO A 1 226 ? 140.127 89.339 142.729 1.00 24.56 204 PRO A N 1
ATOM 3140 C CA . PRO A 1 226 ? 141.172 90.221 143.269 1.00 24.29 204 PRO A CA 1
ATOM 3141 C C . PRO A 1 226 ? 140.993 91.667 142.857 1.00 22.64 204 PRO A C 1
ATOM 3142 O O . PRO A 1 226 ? 141.560 92.559 143.499 1.00 24.09 204 PRO A O 1
ATOM 3153 N N . ASN A 1 227 ? 140.216 91.924 141.804 1.00 22.95 205 ASN A N 1
ATOM 3154 C CA . ASN A 1 227 ? 140.032 93.285 141.317 1.00 21.35 205 ASN A CA 1
ATOM 3155 C C . ASN A 1 227 ? 139.181 94.120 142.266 1.00 22.02 205 ASN A C 1
ATOM 3156 O O . ASN A 1 227 ? 139.310 95.349 142.290 1.00 19.85 205 ASN A O 1
ATOM 3167 N N . VAL A 1 228 ? 138.317 93.483 143.048 1.00 21.96 206 VAL A N 1
ATOM 3168 C CA . VAL A 1 228 ? 137.341 94.188 143.870 1.00 20.73 206 VAL A CA 1
ATOM 3169 C C . VAL A 1 228 ? 137.922 94.380 145.264 1.00 17.47 206 VAL A C 1
ATOM 3170 O O . VAL A 1 228 ? 138.129 93.410 146.000 1.00 24.33 206 VAL A O 1
ATOM 3183 N N . GLU A 1 229 ? 138.171 95.634 145.631 1.00 19.60 207 GLU A N 1
ATOM 3184 C CA . GLU A 1 229 ? 138.759 95.986 146.916 1.00 21.38 207 GLU A CA 1
ATOM 3185 C C . GLU A 1 229 ? 137.730 96.724 147.760 1.00 19.16 207 GLU A C 1
ATOM 3186 O O . GLU A 1 229 ? 137.058 97.637 147.272 1.00 22.43 207 GLU A O 1
ATOM 3198 N N . GLU A 1 230 ? 137.613 96.326 149.022 1.00 23.65 208 GLU A N 1
ATOM 3199 C CA . GLU A 1 230 ? 136.690 96.941 149.964 1.00 17.56 208 GLU A CA 1
ATOM 3200 C C . GLU A 1 230 ? 137.424 98.005 150.768 1.00 16.33 208 GLU A C 1
ATOM 3201 O O . GLU A 1 230 ? 138.500 97.744 151.314 1.00 21.83 208 GLU A O 1
ATOM 3213 N N . HIS A 1 231 ? 136.844 99.201 150.835 1.00 18.06 209 HIS A N 1
ATOM 3214 C CA . HIS A 1 231 ? 137.417 100.318 151.573 1.00 17.90 209 HIS A CA 1
ATOM 3215 C C . HIS A 1 231 ? 136.376 100.867 152.535 1.00 12.42 209 HIS A C 1
ATOM 3216 O O . HIS A 1 231 ? 135.236 101.127 152.139 1.00 18.76 209 HIS A O 1
ATOM 3230 N N . VAL A 1 232 ? 136.770 101.051 153.792 1.00 17.38 210 VAL A N 1
ATOM 3231 C CA . VAL A 1 232 ? 135.873 101.522 154.839 1.00 18.04 210 VAL A CA 1
ATOM 3232 C C . VAL A 1 232 ? 136.098 103.013 155.041 1.00 14.35 210 VAL A C 1
ATOM 3233 O O . VAL A 1 232 ? 137.243 103.473 155.126 1.00 15.82 210 VAL A O 1
ATOM 3246 N N . PHE A 1 233 ? 135.005 103.768 155.101 1.00 18.04 211 PHE A N 1
ATOM 3247 C CA . PHE A 1 233 ? 135.038 105.198 155.368 1.00 15.10 211 PHE A CA 1
ATOM 3248 C C . PHE A 1 233 ? 134.173 105.486 156.583 1.00 11.03 211 PHE A C 1
ATOM 3249 O O . PHE A 1 233 ? 133.045 104.990 156.678 1.00 19.08 211 PHE A O 1
ATOM 3266 N N . ASP A 1 234 ? 134.761 106.084 157.602 1.00 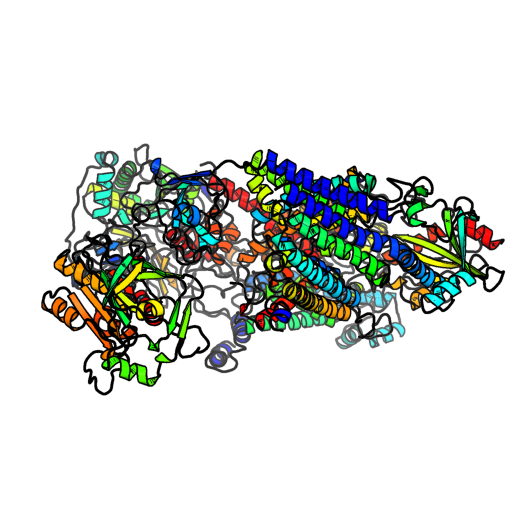16.29 212 ASP A N 1
ATOM 3267 C CA . ASP A 1 234 ? 134.036 106.494 158.824 1.00 17.38 212 ASP A CA 1
ATOM 3268 C C . ASP A 1 234 ? 134.133 108.017 158.886 1.00 13.19 212 ASP A C 1
ATOM 3269 O O . ASP A 1 234 ? 134.882 108.562 158.113 1.00 20.71 212 ASP A O 1
ATOM 3278 N N . GLY A 1 235 ? 133.249 108.651 159.645 1.00 13.52 213 GLY A N 1
ATOM 3279 C CA . GLY A 1 235 ? 133.098 110.106 159.704 1.00 13.42 213 GLY A CA 1
ATOM 3280 C C . GLY A 1 235 ? 131.711 110.580 159.335 1.00 13.77 213 GLY A C 1
ATOM 3281 O O . GLY A 1 235 ? 130.938 109.792 158.817 1.00 16.65 213 GLY A O 1
ATOM 3285 N N . PRO A 1 236 ? 131.390 111.872 159.560 1.00 17.54 214 PRO A N 1
ATOM 3286 C CA . PRO A 1 236 ? 130.169 112.466 159.030 1.00 11.27 214 PRO A CA 1
ATOM 3287 C C . PRO A 1 236 ? 130.210 112.563 157.493 1.00 11.86 214 PRO A C 1
ATOM 3288 O O . PRO A 1 236 ? 131.256 112.472 156.916 1.00 15.73 214 PRO A O 1
ATOM 3299 N N . HIS A 1 237 ? 129.048 112.762 156.893 1.00 17.45 215 HIS A N 1
ATOM 3300 C CA . HIS A 1 237 ? 128.876 113.452 155.598 1.00 12.36 215 HIS A CA 1
ATOM 3301 C C . HIS A 1 237 ? 129.938 114.552 155.508 1.00 21.86 215 HIS A C 1
ATOM 3302 O O . HIS A 1 237 ? 130.014 115.344 156.420 1.00 26.49 215 HIS A O 1
ATOM 3316 N N . PRO A 1 238 ? 130.820 114.576 154.495 1.00 16.10 216 PRO A N 1
ATOM 3317 C CA . PRO A 1 238 ? 130.645 113.811 153.246 1.00 9.99 216 PRO A CA 1
ATOM 3318 C C . PRO A 1 238 ? 131.358 112.456 153.084 1.00 7.19 216 PRO A C 1
ATOM 3319 O O . PRO A 1 238 ? 131.735 112.164 152.008 1.00 19.25 216 PRO A O 1
ATOM 3330 N N . ALA A 1 239 ? 131.494 111.654 154.135 1.00 7.71 217 ALA A N 1
ATOM 3331 C CA . ALA A 1 239 ? 132.264 110.382 154.186 1.00 10.29 217 ALA A CA 1
ATOM 3332 C C . ALA A 1 239 ? 131.710 109.301 153.245 1.00 13.29 217 ALA A C 1
ATOM 3333 O O . ALA A 1 239 ? 132.487 108.449 152.915 1.00 13.84 217 ALA A O 1
ATOM 3340 N N . GLY A 1 240 ? 130.425 109.354 152.883 1.00 16.33 218 GLY A N 1
ATOM 3341 C CA . GLY A 1 240 ? 129.714 108.432 152.001 1.00 11.40 218 GLY A CA 1
ATOM 3342 C C . GLY A 1 240 ? 129.554 108.949 150.583 1.00 10.98 218 GLY A C 1
ATOM 3343 O O . GLY A 1 240 ? 128.809 108.330 149.836 1.00 16.00 218 GLY A O 1
ATOM 3347 N N . LEU A 1 241 ? 130.227 110.015 150.208 1.00 10.03 219 LEU A N 1
ATOM 3348 C CA . LEU A 1 241 ? 130.155 110.608 148.853 1.00 14.11 219 LEU A CA 1
ATOM 3349 C C . LEU A 1 241 ? 131.258 110.030 147.955 1.00 10.17 219 LEU A C 1
ATOM 3350 O O . LEU A 1 241 ? 132.400 109.942 148.414 1.00 13.64 219 LEU A O 1
ATOM 3366 N N . ALA A 1 242 ? 130.908 109.662 146.719 1.00 10.34 220 ALA A N 1
ATOM 3367 C CA . ALA A 1 242 ? 131.867 109.085 145.783 1.00 13.85 220 ALA A CA 1
ATOM 3368 C C . ALA A 1 242 ? 133.027 110.038 145.527 1.00 7.79 220 ALA A C 1
ATOM 3369 O O . ALA A 1 242 ? 134.174 109.604 145.372 1.00 8.92 220 ALA A O 1
ATOM 3376 N N . GLY A 1 243 ? 132.748 111.341 145.469 1.00 6.00 221 GLY A N 1
ATOM 3377 C CA . GLY A 1 243 ? 133.821 112.308 145.313 1.00 9.81 221 GLY A CA 1
ATOM 3378 C C . GLY A 1 243 ? 134.832 112.239 146.441 1.00 13.54 221 GLY A C 1
ATOM 3379 O O . GLY A 1 243 ? 136.040 112.320 146.210 1.00 12.69 221 GLY A O 1
ATOM 3383 N N . THR A 1 244 ? 134.352 112.089 147.677 1.00 5.91 222 THR A N 1
ATOM 3384 C CA . THR A 1 244 ? 135.261 111.921 148.804 1.00 12.98 222 THR A CA 1
ATOM 3385 C C . THR A 1 244 ? 136.109 110.666 148.638 1.00 10.75 222 THR A C 1
ATOM 3386 O O . THR A 1 244 ? 137.326 110.695 148.853 1.00 12.42 222 THR A O 1
ATOM 3397 N N . HIS A 1 245 ? 135.486 109.558 148.238 1.00 12.38 223 HIS A N 1
ATOM 3398 C CA . HIS A 1 245 ? 136.224 108.309 148.087 1.00 11.09 223 HIS A CA 1
ATOM 3399 C C . HIS A 1 245 ? 137.257 108.403 146.972 1.00 9.64 223 HIS A C 1
ATOM 3400 O O . HIS A 1 245 ? 138.369 107.881 147.106 1.00 13.16 223 HIS A O 1
ATOM 3414 N N . MET A 1 246 ? 136.908 109.054 145.860 1.00 8.71 224 MET A N 1
ATOM 3415 C CA . MET A 1 246 ? 137.868 109.200 144.770 1.00 8.44 224 MET A CA 1
ATOM 3416 C C . MET A 1 246 ? 139.078 110.010 145.213 1.00 9.83 224 MET A C 1
ATOM 3417 O O . MET A 1 246 ? 140.220 109.659 144.899 1.00 11.06 224 MET A O 1
ATOM 3431 N N . HIS A 1 247 ? 138.848 111.094 145.956 1.00 13.72 225 HIS A N 1
ATOM 3432 C CA . HIS A 1 247 ? 139.953 111.946 146.372 1.00 11.29 225 HIS A CA 1
ATOM 3433 C C . HIS A 1 247 ? 140.959 111.185 147.225 1.00 11.34 225 HIS A C 1
ATOM 3434 O O . HIS A 1 247 ? 142.151 111.511 147.217 1.00 10.25 225 HIS A O 1
ATOM 3448 N N . PHE A 1 248 ? 140.507 110.167 147.954 1.00 10.37 226 PHE A N 1
ATOM 3449 C CA . PHE A 1 248 ? 141.381 109.434 148.861 1.00 13.17 226 PHE A CA 1
ATOM 3450 C C . PHE A 1 248 ? 141.979 108.180 148.237 1.00 12.46 226 PHE A C 1
ATOM 3451 O O . PHE A 1 248 ? 143.051 107.741 148.665 1.00 18.24 226 PHE A O 1
ATOM 3468 N N . LEU A 1 249 ? 141.321 107.597 147.237 1.00 14.14 227 LEU A N 1
ATOM 3469 C CA . LEU A 1 249 ? 141.750 106.333 146.645 1.00 12.75 227 LEU A CA 1
ATOM 3470 C C . LEU A 1 249 ? 142.274 106.474 145.227 1.00 15.24 227 LEU A C 1
ATOM 3471 O O . LEU A 1 249 ? 143.247 105.809 144.867 1.00 12.63 227 LEU A O 1
ATOM 3487 N N . TYR A 1 250 ? 141.654 107.321 144.411 1.00 13.77 228 TYR A N 1
ATOM 3488 C CA . TYR A 1 250 ? 142.041 107.482 143.009 1.00 13.92 228 TYR A CA 1
ATOM 3489 C C . TYR A 1 250 ? 141.774 108.920 142.601 1.00 9.87 228 TYR A C 1
ATOM 3490 O O . TYR A 1 250 ? 140.749 109.233 141.985 1.00 16.72 228 TYR A O 1
ATOM 3508 N N . PRO A 1 251 ? 142.673 109.838 142.951 1.00 15.26 229 PRO A N 1
ATOM 3509 C CA . PRO A 1 251 ? 142.463 111.241 142.581 1.00 11.35 229 PRO A CA 1
ATOM 3510 C C . PRO A 1 251 ? 142.292 111.380 141.076 1.00 7.72 229 PRO A C 1
ATOM 3511 O O . PRO A 1 251 ? 143.019 110.772 140.290 1.00 16.09 229 PRO A O 1
ATOM 3522 N N . VAL A 1 252 ? 141.320 112.192 140.679 1.00 4.22 230 VAL A N 1
ATOM 3523 C CA . VAL A 1 252 ? 140.915 112.293 139.284 1.00 13.89 230 VAL A CA 1
ATOM 3524 C C . VAL A 1 252 ? 141.350 113.640 138.734 1.00 9.57 230 VAL A C 1
ATOM 3525 O O . VAL A 1 252 ? 141.443 114.638 139.456 1.00 16.05 230 VAL A O 1
ATOM 3538 N N . SER A 1 253 ? 141.614 113.657 137.433 1.00 18.16 231 SER A N 1
ATOM 3539 C CA . SER A 1 253 ? 141.955 114.870 136.708 1.00 16.79 231 SER A CA 1
ATOM 3540 C C . SER A 1 253 ? 141.428 114.715 135.287 1.00 12.48 231 SER A C 1
ATOM 3541 O O . SER A 1 253 ? 140.633 113.816 134.999 1.00 16.23 231 SER A O 1
ATOM 3549 N N . ALA A 1 254 ? 141.870 115.595 134.390 1.00 23.84 232 ALA A N 1
ATOM 3550 C CA . ALA A 1 254 ? 141.467 115.469 132.995 1.00 20.01 232 ALA A CA 1
ATOM 3551 C C . ALA A 1 254 ? 141.948 114.155 132.394 1.00 23.00 232 ALA A C 1
ATOM 3552 O O . ALA A 1 254 ? 141.293 113.604 131.502 1.00 24.71 232 ALA A O 1
ATOM 3559 N N . ASP A 1 255 ? 143.076 113.633 132.875 1.00 26.18 233 ASP A N 1
ATOM 3560 C CA . ASP A 1 255 ? 143.675 112.422 132.332 1.00 23.62 233 ASP A CA 1
ATOM 3561 C C . ASP A 1 255 ? 143.481 111.198 133.218 1.00 21.60 233 ASP A C 1
ATOM 3562 O O . ASP A 1 255 ? 143.993 110.125 132.883 1.00 23.84 233 ASP A O 1
ATOM 3571 N N . HIS A 1 256 ? 142.766 111.322 134.335 1.00 18.30 234 HIS A N 1
ATOM 3572 C CA . HIS A 1 256 ? 142.480 110.198 135.230 1.00 17.29 234 HIS A CA 1
ATOM 3573 C C . HIS A 1 256 ? 140.991 110.240 135.555 1.00 13.52 234 HIS A C 1
ATOM 3574 O O . HIS A 1 256 ? 140.574 110.876 136.526 1.00 21.13 234 HIS A O 1
ATOM 3588 N N . VAL A 1 257 ? 140.196 109.552 134.744 1.00 16.10 235 VAL A N 1
ATOM 3589 C CA . VAL A 1 257 ? 138.744 109.586 134.859 1.00 14.76 235 VAL A CA 1
ATOM 3590 C C . VAL A 1 257 ? 138.281 108.334 135.590 1.00 11.86 235 VAL A C 1
ATOM 3591 O O . VAL A 1 257 ? 138.676 107.217 135.240 1.00 17.58 235 VAL A O 1
ATOM 3604 N N . ALA A 1 258 ? 137.451 108.522 136.607 1.00 7.85 236 ALA A N 1
ATOM 3605 C CA . ALA A 1 258 ? 136.832 107.430 137.339 1.00 9.40 236 ALA A CA 1
ATOM 3606 C C . ALA A 1 258 ? 135.331 107.406 137.076 1.00 8.16 236 ALA A C 1
ATOM 3607 O O . ALA A 1 258 ? 134.726 108.411 136.698 1.00 4.87 236 ALA A O 1
ATOM 3614 N N . TRP A 1 259 ? 134.736 106.233 137.273 1.00 12.02 237 TRP A N 1
ATOM 3615 C CA . TRP A 1 259 ? 133.298 106.051 137.154 1.00 10.35 237 TRP A CA 1
ATOM 3616 C C . TRP A 1 259 ? 132.689 105.808 138.528 1.00 11.56 237 TRP A C 1
ATOM 3617 O O . TRP A 1 259 ? 133.295 105.170 139.393 1.00 13.24 237 TRP A O 1
ATOM 3638 N N . SER A 1 260 ? 131.477 106.321 138.713 1.00 11.81 238 SER A N 1
ATOM 3639 C CA . SER A 1 260 ? 130.749 106.214 139.969 1.00 9.31 238 SER A CA 1
ATOM 3640 C C . SER A 1 260 ? 129.434 105.489 139.728 1.00 10.35 238 SER A C 1
ATOM 3641 O O . SER A 1 260 ? 128.751 105.747 138.732 1.00 6.59 238 SER A O 1
ATOM 3649 N N . ILE A 1 261 ? 129.086 104.586 140.640 1.00 7.92 239 ILE A N 1
ATOM 3650 C CA . ILE A 1 261 ? 127.830 103.846 140.590 1.00 10.21 239 ILE A CA 1
ATOM 3651 C C . ILE A 1 261 ? 127.415 103.519 142.017 1.00 12.25 239 ILE A C 1
ATOM 3652 O O . ILE A 1 261 ? 128.253 103.151 142.847 1.00 16.29 239 ILE A O 1
ATOM 3668 N N . ASN A 1 262 ? 126.125 103.657 142.308 1.00 12.41 240 ASN A N 1
ATOM 3669 C CA . ASN A 1 262 ? 125.617 103.364 143.639 1.00 14.53 240 ASN A CA 1
ATOM 3670 C C . ASN A 1 262 ? 125.204 101.897 143.750 1.00 12.70 240 ASN A C 1
ATOM 3671 O O . ASN A 1 262 ? 125.014 101.199 142.753 1.00 15.97 240 ASN A O 1
ATOM 3682 N N . TYR A 1 263 ? 125.061 101.441 144.997 1.00 15.70 241 TYR A N 1
ATOM 3683 C CA . TYR A 1 263 ? 124.894 100.014 145.261 1.00 17.77 241 TYR A CA 1
ATOM 3684 C C . TYR A 1 263 ? 123.616 99.468 144.635 1.00 11.37 241 TYR A C 1
ATOM 3685 O O . TYR A 1 263 ? 123.585 98.322 144.174 1.00 13.62 241 TYR A O 1
ATOM 3703 N N . GLN A 1 264 ? 122.543 100.261 144.624 1.00 12.23 242 GLN A N 1
ATOM 3704 C CA . GLN A 1 264 ? 121.290 99.776 144.056 1.00 16.32 242 GLN A CA 1
ATOM 3705 C C . GLN A 1 264 ? 121.390 99.600 142.547 1.00 11.77 242 GLN A C 1
ATOM 3706 O O . GLN A 1 264 ? 120.762 98.694 141.989 1.00 17.67 242 GLN A O 1
ATOM 3720 N N . ASP A 1 265 ? 122.170 100.446 141.872 1.00 17.25 243 ASP A N 1
ATOM 3721 C CA . ASP A 1 265 ? 122.443 100.213 140.459 1.00 16.66 243 ASP A CA 1
ATOM 3722 C C . ASP A 1 265 ? 123.314 98.979 140.261 1.00 14.17 243 ASP A C 1
ATOM 3723 O O . ASP A 1 265 ? 123.187 98.292 139.243 1.00 15.30 243 ASP A O 1
ATOM 3732 N N . VAL A 1 266 ? 124.200 98.685 141.217 1.00 13.19 244 VAL A N 1
ATOM 3733 C CA . VAL A 1 266 ? 125.001 97.467 141.139 1.00 17.82 244 VAL A CA 1
ATOM 3734 C C . VAL A 1 266 ? 124.100 96.241 141.207 1.00 15.64 244 VAL A C 1
ATOM 3735 O O . VAL A 1 266 ? 124.282 95.275 140.457 1.00 18.99 244 VAL A O 1
ATOM 3748 N N . ILE A 1 267 ? 123.116 96.259 142.108 1.00 17.84 245 ILE A N 1
ATOM 3749 C CA . ILE A 1 267 ? 122.138 95.177 142.152 1.00 19.37 245 ILE A CA 1
ATOM 3750 C C . ILE A 1 267 ? 121.409 95.077 140.818 1.00 15.01 245 ILE A C 1
ATOM 3751 O O . ILE A 1 267 ? 121.136 93.977 140.323 1.00 17.03 245 ILE A O 1
ATOM 3767 N N . ALA A 1 268 ? 121.092 96.223 140.211 1.00 18.47 246 ALA A N 1
ATOM 3768 C CA . ALA A 1 268 ? 120.450 96.214 138.902 1.00 16.01 246 ALA A CA 1
ATOM 3769 C C . ALA A 1 268 ? 121.356 95.591 137.846 1.00 15.55 246 ALA A C 1
ATOM 3770 O O . ALA A 1 268 ? 120.890 94.840 136.983 1.00 19.56 246 ALA A O 1
ATOM 3777 N N . VAL A 1 269 ? 122.654 95.902 137.891 1.00 17.34 247 VAL A N 1
ATOM 3778 C CA . VAL A 1 269 ? 123.590 95.313 136.937 1.00 16.01 247 VAL A CA 1
ATOM 3779 C C . VAL A 1 269 ? 123.654 93.803 137.122 1.00 15.61 247 VAL A C 1
ATOM 3780 O O . VAL A 1 269 ? 123.640 93.042 136.147 1.00 19.41 247 VAL A O 1
ATOM 3793 N N . GLY A 1 270 ? 123.731 93.347 138.372 1.00 19.26 248 GLY A N 1
ATOM 3794 C CA . GLY A 1 270 ? 123.762 91.916 138.624 1.00 16.99 248 GLY A CA 1
ATOM 3795 C C . GLY A 1 270 ? 122.494 91.218 138.175 1.00 20.43 248 GLY A C 1
ATOM 3796 O O . GLY A 1 270 ? 122.542 90.122 137.613 1.00 25.17 248 GLY A O 1
ATOM 3800 N N . GLN A 1 271 ? 121.340 91.842 138.419 1.00 21.75 249 GLN A N 1
ATOM 3801 C CA . GLN A 1 271 ? 120.078 91.258 137.979 1.00 18.33 249 GLN A CA 1
ATOM 3802 C C . GLN A 1 271 ? 120.017 91.157 136.461 1.00 22.07 249 GLN A C 1
ATOM 3803 O O . GLN A 1 271 ? 119.537 90.156 135.916 1.00 22.88 249 GLN A O 1
ATOM 3817 N N . LEU A 1 272 ? 120.497 92.186 135.759 1.00 23.69 250 LEU A N 1
ATOM 3818 C CA . LEU A 1 272 ? 120.431 92.182 134.301 1.00 20.41 250 LEU A CA 1
ATOM 3819 C C . LEU A 1 272 ? 121.229 91.025 133.715 1.00 21.24 250 LEU A C 1
ATOM 3820 O O . LEU A 1 272 ? 120.782 90.371 132.766 1.00 28.83 250 LEU A O 1
ATOM 3836 N N . PHE A 1 273 ? 122.410 90.757 134.262 1.00 22.21 251 PHE A N 1
ATOM 3837 C CA . PHE A 1 273 ? 123.275 89.710 133.738 1.00 22.06 251 PHE A CA 1
ATOM 3838 C C . PHE A 1 273 ? 122.970 88.334 134.315 1.00 22.73 251 PHE A C 1
ATOM 3839 O O . PHE A 1 273 ? 123.559 87.348 133.861 1.00 26.36 251 PHE A O 1
ATOM 3856 N N . LEU A 1 274 ? 122.072 88.237 135.295 1.00 22.89 252 LEU A N 1
ATOM 3857 C CA . LEU A 1 274 ? 121.622 86.952 135.818 1.00 21.18 252 LEU A CA 1
ATOM 3858 C C . LEU A 1 274 ? 120.296 86.506 135.219 1.00 25.60 252 LEU A C 1
ATOM 3859 O O . LEU A 1 274 ? 120.132 85.324 134.906 1.00 28.76 252 LEU A O 1
ATOM 3875 N N . THR A 1 275 ? 119.348 87.428 135.049 1.00 27.61 253 THR A N 1
ATOM 3876 C CA . THR A 1 275 ? 118.039 87.114 134.493 1.00 24.26 253 THR A CA 1
ATOM 3877 C C . THR A 1 275 ? 117.848 87.621 133.071 1.00 25.85 253 THR A C 1
ATOM 3878 O O . THR A 1 275 ? 116.882 87.218 132.415 1.00 28.87 253 THR A O 1
ATOM 3889 N N . GLY A 1 276 ? 118.727 88.492 132.581 1.00 24.43 254 GLY A N 1
ATOM 3890 C CA . GLY A 1 276 ? 118.559 89.035 131.250 1.00 25.49 254 GLY A CA 1
ATOM 3891 C C . GLY A 1 276 ? 117.469 90.074 131.132 1.00 24.87 254 GLY A C 1
ATOM 3892 O O . GLY A 1 276 ? 117.033 90.376 130.020 1.00 24.43 254 GLY A O 1
ATOM 3896 N N . GLU A 1 277 ? 117.016 90.633 132.252 1.00 26.10 255 GLU A N 1
ATOM 3897 C CA . GLU A 1 277 ? 115.939 91.610 132.264 1.00 24.52 255 GLU A CA 1
ATOM 3898 C C . GLU A 1 277 ? 116.379 92.853 133.023 1.00 21.87 255 GLU A C 1
ATOM 3899 O O . GLU A 1 277 ? 117.174 92.779 133.964 1.00 23.58 255 GLU A O 1
ATOM 3911 N N . LEU A 1 278 ? 115.846 93.997 132.608 1.00 20.45 256 LEU A N 1
ATOM 3912 C CA . LEU A 1 278 ? 116.117 95.249 133.301 1.00 19.20 256 LEU A CA 1
ATOM 3913 C C . LEU A 1 278 ? 115.439 95.234 134.666 1.00 21.88 256 LEU A C 1
ATOM 3914 O O . LEU A 1 278 ? 114.221 95.054 134.761 1.00 18.80 256 LEU A O 1
ATOM 3930 N N . TYR A 1 279 ? 116.226 95.423 135.720 1.00 22.25 257 TYR A N 1
ATOM 3931 C CA . TYR A 1 279 ? 115.729 95.424 137.089 1.00 18.35 257 TYR A CA 1
ATOM 3932 C C . TYR A 1 279 ? 115.479 96.866 137.510 1.00 16.68 257 TYR A C 1
ATOM 3933 O O . TYR A 1 279 ? 116.420 97.662 137.597 1.00 21.55 257 TYR A O 1
ATOM 3951 N N . THR A 1 280 ? 114.215 97.199 137.766 1.00 17.76 258 THR A N 1
ATOM 3952 C CA . THR A 1 280 ? 113.819 98.572 138.036 1.00 15.42 258 THR A CA 1
ATOM 3953 C C . THR A 1 280 ? 113.304 98.792 139.451 1.00 18.94 258 THR A C 1
ATOM 3954 O O . THR A 1 280 ? 113.045 99.942 139.822 1.00 19.05 258 THR A O 1
ATOM 3965 N N . GLN A 1 281 ? 113.150 97.738 140.246 1.00 20.97 259 GLN A N 1
ATOM 3966 C CA . GLN A 1 281 ? 112.738 97.908 141.632 1.00 16.93 259 GLN A CA 1
ATOM 3967 C C . GLN A 1 281 ? 113.836 98.616 142.414 1.00 16.86 259 GLN A C 1
ATOM 3968 O O . GLN A 1 281 ? 115.025 98.367 142.199 1.00 18.51 259 GLN A O 1
ATOM 3982 N N . ARG A 1 282 ? 113.436 99.506 143.315 1.00 17.21 260 ARG A N 1
ATOM 3983 C CA . ARG A 1 282 ? 114.374 100.255 144.135 1.00 17.33 260 ARG A CA 1
ATOM 3984 C C . ARG A 1 282 ? 113.802 100.442 145.531 1.00 14.16 260 ARG A C 1
ATOM 3985 O O . ARG A 1 282 ? 112.585 100.442 145.730 1.00 19.16 260 ARG A O 1
ATOM 4006 N N . VAL A 1 283 ? 114.699 100.594 146.500 1.00 18.93 261 VAL A N 1
ATOM 4007 C CA . VAL A 1 283 ? 114.340 100.870 147.885 1.00 15.04 261 VAL A CA 1
ATOM 4008 C C . VAL A 1 283 ? 114.782 102.291 148.194 1.00 9.87 261 VAL A C 1
ATOM 4009 O O . VAL A 1 283 ? 115.976 102.607 148.120 1.00 15.14 261 VAL A O 1
ATOM 4022 N N . VAL A 1 284 ? 113.826 103.148 148.539 1.00 15.81 262 VAL A N 1
ATOM 4023 C CA . VAL A 1 284 ? 114.093 104.553 148.812 1.00 15.28 262 VAL A CA 1
ATOM 4024 C C . VAL A 1 284 ? 113.521 104.900 150.177 1.00 14.55 262 VAL A C 1
ATOM 4025 O O . VAL A 1 284 ? 112.458 104.402 150.562 1.00 16.59 262 VAL A O 1
ATOM 4038 N N . SER A 1 285 ? 114.236 105.744 150.912 1.00 16.12 263 SER A N 1
ATOM 4039 C CA . SER A 1 285 ? 113.766 106.205 152.210 1.00 12.12 263 SER A CA 1
ATOM 4040 C C . SER A 1 285 ? 112.815 107.377 152.013 1.00 13.80 263 SER A C 1
ATOM 4041 O O . SER A 1 285 ? 113.178 108.385 151.398 1.00 16.56 263 SER A O 1
ATOM 4049 N N . LEU A 1 286 ? 111.594 107.238 152.517 1.00 13.11 264 LEU A N 1
ATOM 4050 C CA . LEU A 1 286 ? 110.637 108.335 152.577 1.00 11.50 264 LEU A CA 1
ATOM 4051 C C . LEU A 1 286 ? 110.693 108.896 153.991 1.00 14.65 264 LEU A C 1
ATOM 4052 O O . LEU A 1 286 ? 110.255 108.243 154.942 1.00 19.27 264 LEU A O 1
ATOM 4068 N N . ALA A 1 287 ? 111.244 110.098 154.130 1.00 12.65 265 ALA A N 1
ATOM 4069 C CA . ALA A 1 287 ? 111.560 110.636 155.443 1.00 14.34 265 ALA A CA 1
ATOM 4070 C C . ALA A 1 287 ? 111.432 112.151 155.416 1.00 12.57 265 ALA A C 1
ATOM 4071 O O . ALA A 1 287 ? 111.325 112.771 154.356 1.00 18.52 265 ALA A O 1
ATOM 4078 N N . GLY A 1 288 ? 111.441 112.740 156.607 1.00 14.97 266 GLY A N 1
ATOM 4079 C CA . GLY A 1 288 ? 111.356 114.171 156.754 1.00 12.01 266 GLY A CA 1
ATOM 4080 C C . GLY A 1 288 ? 110.540 114.565 157.967 1.00 11.55 266 GLY A C 1
ATOM 4081 O O . GLY A 1 288 ? 109.813 113.752 158.546 1.00 11.22 266 GLY A O 1
ATOM 4085 N N . PRO A 1 289 ? 110.648 115.829 158.381 1.00 18.05 267 PRO A N 1
ATOM 4086 C CA . PRO A 1 289 ? 109.875 116.277 159.550 1.00 14.20 267 PRO A CA 1
ATOM 4087 C C . PRO A 1 289 ? 108.376 116.116 159.381 1.00 15.30 267 PRO A C 1
ATOM 4088 O O . PRO A 1 289 ? 107.673 115.887 160.373 1.00 18.18 267 PRO A O 1
ATOM 4099 N N . VAL A 1 290 ? 107.861 116.228 158.156 1.00 17.20 268 VAL A N 1
ATOM 4100 C CA . VAL A 1 290 ? 106.425 116.173 157.906 1.00 17.14 268 VAL A CA 1
ATOM 4101 C C . VAL A 1 290 ? 105.979 114.797 157.424 1.00 18.44 268 VAL A C 1
ATOM 4102 O O . VAL A 1 290 ? 104.831 114.640 157.001 1.00 22.64 268 VAL A O 1
ATOM 4115 N N . VAL A 1 291 ? 106.854 113.800 157.474 1.00 20.91 269 VAL A N 1
ATOM 4116 C CA . VAL A 1 291 ? 106.500 112.438 157.092 1.00 19.00 269 VAL A CA 1
ATOM 4117 C C . VAL A 1 291 ? 106.057 111.700 158.348 1.00 16.87 269 VAL A C 1
ATOM 4118 O O . VAL A 1 291 ? 106.826 111.568 159.306 1.00 21.25 269 VAL A O 1
ATOM 4131 N N . ASN A 1 292 ? 104.814 111.218 158.342 1.00 20.83 270 ASN A N 1
ATOM 4132 C CA . ASN A 1 292 ? 104.237 110.637 159.549 1.00 20.87 270 ASN A CA 1
ATOM 4133 C C . ASN A 1 292 ? 104.937 109.342 159.943 1.00 21.55 270 ASN A C 1
ATOM 4134 O O . ASN A 1 292 ? 105.194 109.106 161.129 1.00 24.25 270 ASN A O 1
ATOM 4145 N N . LYS A 1 293 ? 105.256 108.491 158.969 1.00 20.25 271 LYS A N 1
ATOM 4146 C CA . LYS A 1 293 ? 105.899 107.201 159.216 1.00 20.13 271 LYS A CA 1
ATOM 4147 C C . LYS A 1 293 ? 107.139 107.098 158.340 1.00 17.37 271 LYS A C 1
ATOM 4148 O O . LYS A 1 293 ? 107.133 106.409 157.312 1.00 20.34 271 LYS A O 1
ATOM 4167 N N . PRO A 1 294 ? 108.228 107.768 158.719 1.00 22.46 272 PRO A N 1
ATOM 4168 C CA . PRO A 1 294 ? 109.446 107.707 157.900 1.00 19.18 272 PRO A CA 1
ATOM 4169 C C . PRO A 1 294 ? 110.034 106.303 157.907 1.00 17.71 272 PRO A C 1
ATOM 4170 O O . PRO A 1 294 ? 110.302 105.733 158.966 1.00 19.54 272 PRO A O 1
ATOM 4181 N N . ARG A 1 295 ? 110.241 105.751 156.716 1.00 17.50 273 ARG A N 1
ATOM 4182 C CA . ARG A 1 295 ? 110.673 104.366 156.585 1.00 15.44 273 ARG A CA 1
ATOM 4183 C C . ARG A 1 295 ? 111.231 104.153 155.184 1.00 15.81 273 ARG A C 1
ATOM 4184 O O . ARG A 1 295 ? 111.326 105.084 154.380 1.00 15.63 273 ARG A O 1
ATOM 4205 N N . LEU A 1 296 ? 111.597 102.907 154.900 1.00 15.05 274 LEU A N 1
ATOM 4206 C CA . LEU A 1 296 ? 112.044 102.494 153.578 1.00 16.27 274 LEU A CA 1
ATOM 4207 C C . LEU A 1 296 ? 110.868 101.879 152.831 1.00 19.97 274 LEU A C 1
ATOM 4208 O O . LEU A 1 296 ? 110.150 101.039 153.381 1.00 22.25 274 LEU A O 1
ATOM 4224 N N . VAL A 1 297 ? 110.672 102.304 151.586 1.00 17.14 275 VAL A N 1
ATOM 4225 C CA . VAL A 1 297 ? 109.561 101.847 150.763 1.00 19.15 275 VAL A CA 1
ATOM 4226 C C . VAL A 1 297 ? 110.109 101.321 149.446 1.00 17.96 275 VAL A C 1
ATOM 4227 O O . VAL A 1 297 ? 111.071 101.870 148.898 1.00 17.50 275 VAL A O 1
ATOM 4240 N N . ARG A 1 298 ? 109.497 100.253 148.942 1.00 20.31 276 ARG A N 1
ATOM 4241 C CA . ARG A 1 298 ? 109.815 99.729 147.622 1.00 18.48 276 ARG A CA 1
ATOM 4242 C C . ARG A 1 298 ? 109.019 100.492 146.572 1.00 16.99 276 ARG A C 1
ATOM 4243 O O . ARG A 1 298 ? 107.794 100.607 146.676 1.00 21.05 276 ARG A O 1
ATOM 4264 N N . THR A 1 299 ? 109.717 101.016 145.570 1.00 17.63 277 THR A N 1
ATOM 4265 C CA . THR A 1 299 ? 109.085 101.723 144.465 1.00 18.38 277 THR A CA 1
ATOM 4266 C C . THR A 1 299 ? 109.809 101.333 143.183 1.00 17.42 277 THR A C 1
ATOM 4267 O O . THR A 1 299 ? 110.587 100.375 143.151 1.00 16.77 277 THR A O 1
ATOM 4278 N N . VAL A 1 300 ? 109.552 102.088 142.120 1.00 18.63 278 VAL A N 1
ATOM 4279 C CA . VAL A 1 300 ? 110.141 101.846 140.812 1.00 19.00 278 VAL A CA 1
ATOM 4280 C C . VAL A 1 300 ? 110.931 103.080 140.401 1.00 18.10 278 VAL A C 1
ATOM 4281 O O . VAL A 1 300 ? 110.722 104.177 140.927 1.00 19.33 278 VAL A O 1
ATOM 4294 N N . MET A 1 301 ? 111.851 102.891 139.456 1.00 20.21 279 MET A N 1
ATOM 4295 C CA . MET A 1 301 ? 112.620 104.008 138.925 1.00 20.35 279 MET A CA 1
ATOM 4296 C C . MET A 1 301 ? 111.690 105.061 138.339 1.00 15.57 279 MET A C 1
ATOM 4297 O O . MET A 1 301 ? 110.720 104.741 137.648 1.00 21.94 279 MET A O 1
ATOM 4311 N N . GLY A 1 302 ? 111.994 106.326 138.618 1.00 19.21 280 GLY A N 1
ATOM 4312 C CA . GLY A 1 302 ? 111.224 107.426 138.073 1.00 14.00 280 GLY A CA 1
ATOM 4313 C C . GLY A 1 302 ? 109.806 107.476 138.599 1.00 12.94 280 GLY A C 1
ATOM 4314 O O . GLY A 1 302 ? 108.940 108.120 138.000 1.00 19.99 280 GLY A O 1
ATOM 4318 N N . ALA A 1 303 ? 109.560 106.810 139.724 1.00 14.23 281 ALA A N 1
ATOM 4319 C CA . ALA A 1 303 ? 108.216 106.746 140.278 1.00 17.13 281 ALA A CA 1
ATOM 4320 C C . ALA A 1 303 ? 107.685 108.142 140.574 1.00 17.66 281 ALA A C 1
ATOM 4321 O O . ALA A 1 303 ? 108.421 109.025 141.022 1.00 20.99 281 ALA A O 1
ATOM 4328 N N . SER A 1 304 ? 106.396 108.337 140.314 1.00 20.01 282 SER A N 1
ATOM 4329 C CA . SER A 1 304 ? 105.751 109.604 140.623 1.00 19.41 282 SER A CA 1
ATOM 4330 C C . SER A 1 304 ? 105.785 109.850 142.124 1.00 15.74 282 SER A C 1
ATOM 4331 O O . SER A 1 304 ? 105.241 109.064 142.905 1.00 16.16 282 SER A O 1
ATOM 4339 N N . LEU A 1 305 ? 106.426 110.946 142.527 1.00 19.03 283 LEU A N 1
ATOM 4340 C CA . LEU A 1 305 ? 106.549 111.237 143.949 1.00 18.02 283 LEU A CA 1
ATOM 4341 C C . LEU A 1 305 ? 105.239 111.750 144.533 1.00 18.41 283 LEU A C 1
ATOM 4342 O O . LEU A 1 305 ? 104.968 111.536 145.719 1.00 21.29 283 LEU A O 1
ATOM 4358 N N . GLU A 1 306 ? 104.410 112.410 143.721 1.00 18.69 284 GLU A N 1
ATOM 4359 C CA . GLU A 1 306 ? 103.107 112.849 144.208 1.00 18.84 284 GLU A CA 1
ATOM 4360 C C . GLU A 1 306 ? 102.257 111.660 144.635 1.00 21.85 284 GLU A C 1
ATOM 4361 O O . GLU A 1 306 ? 101.576 111.712 145.666 1.00 26.11 284 GLU A O 1
ATOM 4373 N N . GLN A 1 307 ? 102.282 110.579 143.855 1.00 20.92 285 GLN A N 1
ATOM 4374 C CA . GLN A 1 307 ? 101.562 109.369 144.230 1.00 21.87 285 GLN A CA 1
ATOM 4375 C C . GLN A 1 307 ? 102.286 108.587 145.318 1.00 24.24 285 GLN A C 1
ATOM 4376 O O . GLN A 1 307 ? 101.637 107.915 146.127 1.00 26.56 285 GLN A O 1
ATOM 4390 N N . LEU A 1 308 ? 103.618 108.655 145.351 1.00 21.08 286 LEU A N 1
ATOM 4391 C CA . LEU A 1 308 ? 104.372 107.901 146.347 1.00 19.34 286 LEU A CA 1
ATOM 4392 C C . LEU A 1 308 ? 104.142 108.444 147.753 1.00 20.17 286 LEU A C 1
ATOM 4393 O O . LEU A 1 308 ? 104.025 107.670 148.709 1.00 23.03 286 LEU A O 1
ATOM 4409 N N . VAL A 1 309 ? 104.084 109.772 147.903 1.00 23.06 287 VAL A N 1
ATOM 4410 C CA . VAL A 1 309 ? 103.921 110.382 149.220 1.00 21.48 287 VAL A CA 1
ATOM 4411 C C . VAL A 1 309 ? 102.462 110.619 149.579 1.00 20.58 287 VAL A C 1
ATOM 4412 O O . VAL A 1 309 ? 102.180 111.159 150.657 1.00 23.31 287 VAL A O 1
ATOM 4425 N N . ASP A 1 310 ? 101.526 110.238 148.712 1.00 27.61 288 ASP A N 1
ATOM 4426 C CA . ASP A 1 310 ? 100.115 110.456 148.995 1.00 26.86 288 ASP A CA 1
ATOM 4427 C C . ASP A 1 310 ? 99.709 109.748 150.282 1.00 26.17 288 ASP A C 1
ATOM 4428 O O . ASP A 1 310 ? 100.075 108.593 150.519 1.00 29.05 288 ASP A O 1
ATOM 4437 N N . SER A 1 311 ? 98.950 110.454 151.119 1.00 30.47 289 SER A N 1
ATOM 4438 C CA . SER A 1 311 ? 98.443 109.909 152.379 1.00 28.60 289 SER A CA 1
ATOM 4439 C C . SER A 1 311 ? 99.572 109.579 153.351 1.00 28.00 289 SER A C 1
ATOM 4440 O O . SER A 1 311 ? 99.447 108.672 154.177 1.00 31.91 289 SER A O 1
ATOM 4448 N N . GLU A 1 312 ? 100.683 110.312 153.267 1.00 22.08 290 GLU A N 1
ATOM 4449 C CA . GLU A 1 312 ? 101.815 110.071 154.151 1.00 22.59 290 GLU A CA 1
ATOM 4450 C C . GLU A 1 312 ? 102.461 111.344 154.677 1.00 20.74 290 GLU A C 1
ATOM 4451 O O . GLU A 1 312 ? 103.461 111.248 155.395 1.00 24.05 290 GLU A O 1
ATOM 4463 N N . ILE A 1 313 ? 101.929 112.520 154.361 1.00 19.45 291 ILE A N 1
ATOM 4464 C CA . ILE A 1 313 ? 102.536 113.785 154.750 1.00 20.89 291 ILE A CA 1
ATOM 4465 C C . ILE A 1 313 ? 101.562 114.553 155.630 1.00 20.80 291 ILE A C 1
ATOM 4466 O O . ILE A 1 313 ? 100.340 114.409 155.514 1.00 23.52 291 ILE A O 1
ATOM 4482 N N . MET A 1 314 ? 102.117 115.367 156.525 1.00 19.65 292 MET A N 1
ATOM 4483 C CA . MET A 1 314 ? 101.305 116.212 157.379 1.00 23.87 292 MET A CA 1
ATOM 4484 C C . MET A 1 314 ? 100.678 117.341 156.563 1.00 23.99 292 MET A C 1
ATOM 4485 O O . MET A 1 314 ? 101.195 117.722 155.511 1.00 26.83 292 MET A O 1
ATOM 4499 N N . PRO A 1 315 ? 99.556 117.892 157.027 1.00 28.43 293 PRO A N 1
ATOM 4500 C CA . PRO A 1 315 ? 98.953 119.026 156.316 1.00 25.41 293 PRO A CA 1
ATOM 4501 C C . PRO A 1 315 ? 99.868 120.241 156.326 1.00 23.72 293 PRO A C 1
ATOM 4502 O O . PRO A 1 315 ? 100.653 120.450 157.254 1.00 22.30 293 PRO A O 1
ATOM 4513 N N . GLY A 1 316 ? 99.761 121.043 155.275 1.00 24.08 294 GLY A N 1
ATOM 4514 C CA . GLY A 1 316 ? 100.518 122.272 155.150 1.00 22.07 294 GLY A CA 1
ATOM 4515 C C . GLY A 1 316 ? 101.271 122.338 153.836 1.00 19.76 294 GLY A C 1
ATOM 4516 O O . GLY A 1 316 ? 101.288 121.401 153.040 1.00 22.09 294 GLY A O 1
ATOM 4520 N N . GLU A 1 317 ? 101.901 123.491 153.625 1.00 17.53 295 GLU A N 1
ATOM 4521 C CA . GLU A 1 317 ? 102.703 123.721 152.429 1.00 17.03 295 GLU A CA 1
ATOM 4522 C C . GLU A 1 317 ? 104.048 123.032 152.609 1.00 18.96 295 GLU A C 1
ATOM 4523 O O . GLU A 1 317 ? 104.899 123.499 153.373 1.00 15.21 295 GLU A O 1
ATOM 4535 N N . VAL A 1 318 ? 104.241 121.921 151.904 1.00 19.28 296 VAL A N 1
ATOM 4536 C CA . VAL A 1 318 ? 105.435 121.104 152.042 1.00 16.55 296 VAL A CA 1
ATOM 4537 C C . VAL A 1 318 ? 106.181 121.104 150.716 1.00 18.92 296 VAL A C 1
ATOM 4538 O O . VAL A 1 318 ? 105.621 121.389 149.655 1.00 18.34 296 VAL A O 1
ATOM 4551 N N . ARG A 1 319 ? 107.469 120.782 150.791 1.00 14.51 297 ARG A N 1
ATOM 4552 C CA . ARG A 1 319 ? 108.313 120.636 149.614 1.00 14.67 297 ARG A CA 1
ATOM 4553 C C . ARG A 1 319 ? 108.782 119.192 149.543 1.00 11.22 297 ARG A C 1
ATOM 4554 O O . ARG A 1 319 ? 109.442 118.703 150.466 1.00 15.62 297 ARG A O 1
ATOM 4575 N N . ILE A 1 320 ? 108.439 118.517 148.456 1.00 18.71 298 ILE A N 1
ATOM 4576 C CA . ILE A 1 320 ? 108.899 117.158 148.208 1.00 15.96 298 ILE A CA 1
ATOM 4577 C C . ILE A 1 320 ? 110.175 117.238 147.385 1.00 12.01 298 ILE A C 1
ATOM 4578 O O . ILE A 1 320 ? 110.218 117.916 146.352 1.00 15.60 298 ILE A O 1
ATOM 4594 N N . ILE A 1 321 ? 111.219 116.560 147.848 1.00 15.79 299 ILE A N 1
ATOM 4595 C CA . ILE A 1 321 ? 112.534 116.613 147.226 1.00 11.36 299 ILE A CA 1
ATOM 4596 C C . ILE A 1 321 ? 112.920 115.203 146.810 1.00 12.09 299 ILE A C 1
ATOM 4597 O O . ILE A 1 321 ? 112.929 114.286 147.640 1.00 10.09 299 ILE A O 1
ATOM 4613 N N . SER A 1 322 ? 113.237 115.031 145.532 1.00 14.48 300 SER A N 1
ATOM 4614 C CA . SER A 1 322 ? 113.909 113.823 145.083 1.00 10.65 300 SER A CA 1
ATOM 4615 C C . SER A 1 322 ? 115.382 113.926 145.452 1.00 7.17 300 SER A C 1
ATOM 4616 O O . SER A 1 322 ? 116.066 114.872 145.051 1.00 15.21 300 SER A O 1
ATOM 4624 N N . GLY A 1 323 ? 115.866 112.959 146.222 1.00 13.88 301 GLY A N 1
ATOM 4625 C CA . GLY A 1 323 ? 117.203 113.041 146.769 1.00 13.34 301 GLY A CA 1
ATOM 4626 C C . GLY A 1 323 ? 117.208 113.682 148.147 1.00 13.49 301 GLY A C 1
ATOM 4627 O O . GLY A 1 323 ? 116.168 113.906 148.774 1.00 10.62 301 GLY A O 1
ATOM 4631 N N . SER A 1 324 ? 118.414 113.982 148.620 1.00 13.41 302 SER A N 1
ATOM 4632 C CA . SER A 1 324 ? 118.587 114.525 149.957 1.00 13.86 302 SER A CA 1
ATOM 4633 C C . SER A 1 324 ? 118.278 116.020 149.986 1.00 11.81 302 SER A C 1
ATOM 4634 O O . SER A 1 324 ? 118.223 116.696 148.955 1.00 15.44 302 SER A O 1
ATOM 4642 N N . VAL A 1 325 ? 118.071 116.535 151.201 1.00 15.25 303 VAL A N 1
ATOM 4643 C CA . VAL A 1 325 ? 117.892 117.971 151.379 1.00 17.38 303 VAL A CA 1
ATOM 4644 C C . VAL A 1 325 ? 119.164 118.736 151.040 1.00 13.47 303 VAL A C 1
ATOM 4645 O O . VAL A 1 325 ? 119.094 119.912 150.666 1.00 15.18 303 VAL A O 1
ATOM 4658 N N . LEU A 1 326 ? 120.329 118.101 151.162 1.00 13.58 304 LEU A N 1
ATOM 4659 C CA . LEU A 1 326 ? 121.579 118.763 150.804 1.00 13.89 304 LEU A CA 1
ATOM 4660 C C . LEU A 1 326 ? 121.707 118.902 149.293 1.00 11.86 304 LEU A C 1
ATOM 4661 O O . LEU A 1 326 ? 121.947 119.998 148.776 1.00 16.38 304 LEU A O 1
ATOM 4677 N N . SER A 1 327 ? 121.567 117.797 148.572 1.00 15.44 305 SER A N 1
ATOM 4678 C CA . SER A 1 327 ? 121.524 117.797 147.121 1.00 12.83 305 SER A CA 1
ATOM 4679 C C . SER A 1 327 ? 120.294 117.025 146.664 1.00 17.65 305 SER A C 1
ATOM 4680 O O . SER A 1 327 ? 120.009 115.922 147.137 1.00 24.56 305 SER A O 1
ATOM 4688 N N . GLY A 1 328 ? 119.562 117.620 145.732 1.00 19.88 306 GLY A N 1
ATOM 4689 C CA . GLY A 1 328 ? 118.329 117.028 145.257 1.00 11.01 306 GLY A CA 1
ATOM 4690 C C . GLY A 1 328 ? 117.486 118.017 144.483 1.00 12.14 306 GLY A C 1
ATOM 4691 O O . GLY A 1 328 ? 117.732 119.225 144.533 1.00 15.78 306 GLY A O 1
ATOM 4695 N N . THR A 1 329 ? 116.490 117.517 143.763 1.00 15.99 307 THR A N 1
ATOM 4696 C CA . THR A 1 329 ? 115.645 118.346 142.919 1.00 15.47 307 THR A CA 1
ATOM 4697 C C . THR A 1 329 ? 114.290 118.542 143.584 1.00 13.45 307 THR A C 1
ATOM 4698 O O . THR A 1 329 ? 113.734 117.611 144.173 1.00 17.10 307 THR A O 1
ATOM 4709 N N . LYS A 1 330 ? 113.772 119.763 143.501 1.00 17.55 308 LYS A N 1
ATOM 4710 C CA . LYS A 1 330 ? 112.424 120.040 143.976 1.00 17.31 308 LYS A CA 1
ATOM 4711 C C . LYS A 1 330 ? 111.426 119.246 143.143 1.00 17.80 308 LYS A C 1
ATOM 4712 O O . LYS A 1 330 ? 111.310 119.459 141.932 1.00 18.28 308 LYS A O 1
ATOM 4731 N N . ALA A 1 331 ? 110.710 118.326 143.790 1.00 18.68 309 ALA A N 1
ATOM 4732 C CA . ALA A 1 331 ? 109.803 117.414 143.094 1.00 17.66 309 ALA A CA 1
ATOM 4733 C C . ALA A 1 331 ? 108.438 118.080 142.956 1.00 15.76 309 ALA A C 1
ATOM 4734 O O . ALA A 1 331 ? 107.489 117.795 143.688 1.00 21.69 309 ALA A O 1
ATOM 4741 N N . THR A 1 332 ? 108.344 118.986 141.986 1.00 20.12 310 THR A N 1
ATOM 4742 C CA . THR A 1 332 ? 107.107 119.696 141.694 1.00 19.43 310 THR A CA 1
ATOM 4743 C C . THR A 1 332 ? 106.857 119.694 140.194 1.00 16.70 310 THR A C 1
ATOM 4744 O O . THR A 1 332 ? 107.791 119.832 139.399 1.00 19.68 310 THR A O 1
ATOM 4755 N N . GLY A 1 333 ? 105.591 119.538 139.814 1.00 24.03 311 GLY A N 1
ATOM 4756 C CA . GLY A 1 333 ? 105.189 119.608 138.429 1.00 20.45 311 GLY A CA 1
ATOM 4757 C C . GLY A 1 333 ? 105.850 118.548 137.567 1.00 20.08 311 GLY A C 1
ATOM 4758 O O . GLY A 1 333 ? 105.804 117.354 137.879 1.00 22.61 311 GLY A O 1
ATOM 4762 N N . PRO A 1 334 ? 106.470 118.956 136.452 1.00 22.80 312 PRO A N 1
ATOM 4763 C CA . PRO A 1 334 ? 107.133 117.971 135.581 1.00 20.43 312 PRO A CA 1
ATOM 4764 C C . PRO A 1 334 ? 108.305 117.261 136.232 1.00 19.17 312 PRO A C 1
ATOM 4765 O O . PRO A 1 334 ? 108.750 116.235 135.704 1.00 25.33 312 PRO A O 1
ATOM 4776 N N . HIS A 1 335 ? 108.826 117.772 137.344 1.00 19.08 313 HIS A N 1
ATOM 4777 C CA . HIS A 1 335 ? 109.959 117.170 138.029 1.00 18.03 313 HIS A CA 1
ATOM 4778 C C . HIS A 1 335 ? 109.539 116.349 139.240 1.00 20.90 313 HIS A C 1
ATOM 4779 O O . HIS A 1 335 ? 110.396 115.950 140.034 1.00 20.62 313 HIS A O 1
ATOM 4793 N N . ALA A 1 336 ? 108.243 116.080 139.395 1.00 17.74 314 ALA A N 1
ATOM 4794 C CA . ALA A 1 336 ? 107.751 115.337 140.547 1.00 14.44 314 ALA A CA 1
ATOM 4795 C C . ALA A 1 336 ? 107.900 113.836 140.335 1.00 13.97 314 ALA A C 1
ATOM 4796 O O . ALA A 1 336 ? 106.933 113.082 140.477 1.00 19.47 314 ALA A O 1
ATOM 4803 N N . TYR A 1 337 ? 109.111 113.394 140.003 1.00 15.61 315 TYR A N 1
ATOM 4804 C CA . TYR A 1 337 ? 109.401 111.983 139.804 1.00 16.69 315 TYR A CA 1
ATOM 4805 C C . TYR A 1 337 ? 110.766 111.677 140.399 1.00 17.32 315 TYR A C 1
ATOM 4806 O O . TYR A 1 337 ? 111.620 112.555 140.526 1.00 16.31 315 TYR A O 1
ATOM 4824 N N . LEU A 1 338 ? 110.962 110.415 140.767 1.00 14.43 316 LEU A N 1
ATOM 4825 C CA . LEU A 1 338 ? 112.210 110.009 141.398 1.00 12.51 316 LEU A CA 1
ATOM 4826 C C . LEU A 1 338 ? 113.353 110.129 140.399 1.00 12.26 316 LEU A C 1
ATOM 4827 O O . LEU A 1 338 ? 113.275 109.597 139.287 1.00 20.78 316 LEU A O 1
ATOM 4843 N N . GLY A 1 339 ? 114.415 110.822 140.796 1.00 13.61 317 GLY A N 1
ATOM 4844 C CA . GLY A 1 339 ? 115.569 110.993 139.939 1.00 15.86 317 GLY A CA 1
ATOM 4845 C C . GLY A 1 339 ? 116.313 109.698 139.698 1.00 14.88 317 GLY A C 1
ATOM 4846 O O . GLY A 1 339 ? 116.238 108.770 140.508 1.00 14.52 317 GLY A O 1
ATOM 4850 N N . ARG A 1 340 ? 117.045 109.628 138.585 1.00 17.28 318 ARG A N 1
ATOM 4851 C CA . ARG A 1 340 ? 117.758 108.403 138.244 1.00 15.59 318 ARG A CA 1
ATOM 4852 C C . ARG A 1 340 ? 118.765 108.033 139.325 1.00 13.19 318 ARG A C 1
ATOM 4853 O O . ARG A 1 340 ? 118.907 106.856 139.675 1.00 14.80 318 ARG A O 1
ATOM 4874 N N . TYR A 1 341 ? 119.473 109.024 139.865 1.00 15.43 319 TYR A N 1
ATOM 4875 C CA . TYR A 1 341 ? 120.519 108.771 140.848 1.00 11.60 319 TYR A CA 1
ATOM 4876 C C . TYR A 1 341 ? 120.059 108.975 142.287 1.00 13.18 319 TYR A C 1
ATOM 4877 O O . TYR A 1 341 ? 120.889 108.887 143.198 1.00 23.54 319 TYR A O 1
ATOM 4895 N N . HIS A 1 342 ? 118.775 109.234 142.519 1.00 12.99 320 HIS A N 1
ATOM 4896 C CA . HIS A 1 342 ? 118.268 109.502 143.860 1.00 13.81 320 HIS A CA 1
ATOM 4897 C C . HIS A 1 342 ? 117.712 108.227 144.484 1.00 14.71 320 HIS A C 1
ATOM 4898 O O . HIS A 1 342 ? 116.949 107.496 143.846 1.00 20.43 320 HIS A O 1
ATOM 4912 N N . LEU A 1 343 ? 118.095 107.971 145.737 1.00 15.11 321 LEU A N 1
ATOM 4913 C CA . LEU A 1 343 ? 117.626 106.812 146.487 1.00 14.00 321 LEU A CA 1
ATOM 4914 C C . LEU A 1 343 ? 116.838 107.205 147.733 1.00 14.73 321 LEU A C 1
ATOM 4915 O O . LEU A 1 343 ? 116.706 106.397 148.656 1.00 15.11 321 LEU A O 1
ATOM 4931 N N . GLN A 1 344 ? 116.318 108.430 147.785 1.00 15.86 322 GLN A N 1
ATOM 4932 C CA . GLN A 1 344 ? 115.533 108.869 148.929 1.00 16.26 322 GLN A CA 1
ATOM 4933 C C . GLN A 1 344 ? 114.601 109.993 148.503 1.00 13.81 322 GLN A C 1
ATOM 4934 O O . GLN A 1 344 ? 114.857 110.708 147.531 1.00 13.52 322 GLN A O 1
ATOM 4948 N N . VAL A 1 345 ? 113.511 110.138 149.253 1.00 12.99 323 VAL A N 1
ATOM 4949 C CA . VAL A 1 345 ? 112.563 111.231 149.082 1.00 17.87 323 VAL A CA 1
ATOM 4950 C C . VAL A 1 345 ? 112.418 111.934 150.424 1.00 10.16 323 VAL A C 1
ATOM 4951 O O . VAL A 1 345 ? 112.025 111.311 151.416 1.00 14.72 323 VAL A O 1
ATOM 4964 N N . SER A 1 346 ? 112.739 113.224 150.455 1.00 16.12 324 SER A N 1
ATOM 4965 C CA . SER A 1 346 ? 112.689 114.020 151.674 1.00 15.17 324 SER A CA 1
ATOM 4966 C C . SER A 1 346 ? 111.593 115.067 151.541 1.00 11.46 324 SER A C 1
ATOM 4967 O O . SER A 1 346 ? 111.482 115.729 150.504 1.00 13.52 324 SER A O 1
ATOM 4975 N N . VAL A 1 347 ? 110.787 115.212 152.589 1.00 15.91 325 VAL A N 1
ATOM 4976 C CA . VAL A 1 347 ? 109.648 116.122 152.598 1.00 13.35 325 VAL A CA 1
ATOM 4977 C C . VAL A 1 347 ? 109.839 117.119 153.731 1.00 13.40 325 VAL A C 1
ATOM 4978 O O . VAL A 1 347 ? 110.084 116.725 154.877 1.00 17.03 325 VAL A O 1
ATOM 4991 N N . LEU A 1 348 ? 109.713 118.405 153.411 1.00 16.75 326 LEU A N 1
ATOM 4992 C CA . LEU A 1 348 ? 109.966 119.485 154.351 1.00 14.30 326 LEU A CA 1
ATOM 4993 C C . LEU A 1 348 ? 108.839 120.504 154.283 1.00 11.48 326 LEU A C 1
ATOM 4994 O O . LEU A 1 348 ? 108.114 120.593 153.291 1.00 17.23 326 LEU A O 1
ATOM 5010 N N . ARG A 1 349 ? 108.701 121.276 155.359 1.00 14.55 327 ARG A N 1
ATOM 5011 C CA . ARG A 1 349 ? 107.806 122.425 155.365 1.00 17.20 327 ARG A CA 1
ATOM 5012 C C . ARG A 1 349 ? 108.471 123.601 154.664 1.00 13.58 327 ARG A C 1
ATOM 5013 O O . ARG A 1 349 ? 109.685 123.798 154.779 1.00 17.95 327 ARG A O 1
ATOM 5034 N N . GLU A 1 350 ? 107.676 124.386 153.944 1.00 16.12 328 GLU A N 1
ATOM 5035 C CA . GLU A 1 350 ? 108.186 125.616 153.355 1.00 19.63 328 GLU A CA 1
ATOM 5036 C C . GLU A 1 350 ? 108.345 126.677 154.437 1.00 20.16 328 GLU A C 1
ATOM 5037 O O . GLU A 1 350 ? 107.381 127.024 155.125 1.00 20.44 328 GLU A O 1
ATOM 5049 N N . GLY A 1 351 ? 109.566 127.180 154.592 1.00 17.85 329 GLY A N 1
ATOM 5050 C CA . GLY A 1 351 ? 109.872 128.138 155.637 1.00 16.49 329 GLY A CA 1
ATOM 5051 C C . GLY A 1 351 ? 109.672 129.582 155.228 1.00 20.48 329 GLY A C 1
ATOM 5052 O O . GLY A 1 351 ? 110.647 130.313 155.027 1.00 22.06 329 GLY A O 1
ATOM 5056 N N . ARG A 1 352 ? 108.418 130.010 155.103 1.00 24.40 330 ARG A N 1
ATOM 5057 C CA . ARG A 1 352 ? 108.112 131.369 154.677 1.00 22.69 330 ARG A CA 1
ATOM 5058 C C . ARG A 1 352 ? 107.814 132.312 155.836 1.00 23.87 330 ARG A C 1
ATOM 5059 O O . ARG A 1 352 ? 107.636 133.512 155.604 1.00 27.43 330 ARG A O 1
ATOM 5080 N N . ASP A 1 353 ? 107.762 131.809 157.066 1.00 31.68 331 ASP A N 1
ATOM 5081 C CA . ASP A 1 353 ? 107.398 132.647 158.202 1.00 31.66 331 ASP A CA 1
ATOM 5082 C C . ASP A 1 353 ? 108.426 133.752 158.419 1.00 29.93 331 ASP A C 1
ATOM 5083 O O . ASP A 1 353 ? 109.636 133.510 158.385 1.00 31.51 331 ASP A O 1
ATOM 5092 N N . LYS A 1 354 ? 107.935 134.966 158.653 1.00 31.92 332 LYS A N 1
ATOM 5093 C CA . LYS A 1 354 ? 108.772 136.104 159.008 1.00 31.87 332 LYS A CA 1
ATOM 5094 C C . LYS A 1 354 ? 108.681 136.330 160.510 1.00 30.23 332 LYS A C 1
ATOM 5095 O O . LYS A 1 354 ? 107.580 136.452 161.057 1.00 33.72 332 LYS A O 1
ATOM 5114 N N . GLU A 1 355 ? 109.833 136.381 161.171 1.00 32.22 333 GLU A N 1
ATOM 5115 C CA . GLU A 1 355 ? 109.906 136.510 162.619 1.00 32.52 333 GLU A CA 1
ATOM 5116 C C . GLU A 1 355 ? 110.530 137.846 162.992 1.00 29.82 333 GLU A C 1
ATOM 5117 O O . GLU A 1 355 ? 111.494 138.290 162.361 1.00 30.80 333 GLU A O 1
ATOM 5129 N N . LEU A 1 356 ? 109.973 138.482 164.019 1.00 30.90 334 LEU A N 1
ATOM 5130 C CA . LEU A 1 356 ? 110.508 139.744 164.515 1.00 30.76 334 LEU A CA 1
ATOM 5131 C C . LEU A 1 356 ? 111.862 139.503 165.169 1.00 28.19 334 LEU A C 1
ATOM 5132 O O . LEU A 1 356 ? 111.955 138.798 166.179 1.00 28.61 334 LEU A O 1
ATOM 5148 N N . PHE A 1 357 ? 112.911 140.090 164.595 1.00 26.51 335 PHE A N 1
ATOM 5149 C CA . PHE A 1 357 ? 114.271 139.916 165.102 1.00 27.99 335 PHE A CA 1
ATOM 5150 C C . PHE A 1 357 ? 114.612 138.436 165.241 1.00 28.15 335 PHE A C 1
ATOM 5151 O O . PHE A 1 357 ? 115.261 138.013 166.198 1.00 27.59 335 PHE A O 1
ATOM 5168 N N . GLY A 1 358 ? 114.163 137.638 164.270 1.00 28.15 336 GLY A N 1
ATOM 5169 C CA . GLY A 1 358 ? 114.461 136.218 164.302 1.00 28.38 336 GLY A CA 1
ATOM 5170 C C . GLY A 1 358 ? 115.948 135.936 164.255 1.00 28.77 336 GLY A C 1
ATOM 5171 O O . GLY A 1 358 ? 116.424 134.979 164.871 1.00 29.80 336 GLY A O 1
ATOM 5175 N N . TRP A 1 359 ? 116.698 136.759 163.524 1.00 23.96 337 TRP A N 1
ATOM 5176 C CA . TRP A 1 359 ? 118.147 136.625 163.456 1.00 24.60 337 TRP A CA 1
ATOM 5177 C C . TRP A 1 359 ? 118.837 136.972 164.769 1.00 26.56 337 TRP A C 1
ATOM 5178 O O . TRP A 1 359 ? 120.020 136.653 164.926 1.00 23.17 337 TRP A O 1
ATOM 5199 N N . ALA A 1 360 ? 118.137 137.608 165.709 1.00 28.89 338 ALA A N 1
ATOM 5200 C CA . ALA A 1 360 ? 118.734 138.070 166.956 1.00 25.79 338 ALA A CA 1
ATOM 5201 C C . ALA A 1 360 ? 118.324 137.233 168.160 1.00 28.85 338 ALA A C 1
ATOM 5202 O O . ALA A 1 360 ? 118.625 137.614 169.296 1.00 31.30 338 ALA A O 1
ATOM 5209 N N . MET A 1 361 ? 117.648 136.112 167.950 1.00 28.30 339 MET A N 1
ATOM 5210 C CA . MET A 1 361 ? 117.153 135.323 169.064 1.00 28.07 339 MET A CA 1
ATOM 5211 C C . MET A 1 361 ? 118.152 134.243 169.452 1.00 27.05 339 MET A C 1
ATOM 5212 O O . MET A 1 361 ? 118.985 133.827 168.641 1.00 30.41 339 MET A O 1
ATOM 5226 N N . PRO A 1 362 ? 118.097 133.767 170.697 1.00 23.90 340 PRO A N 1
ATOM 5227 C CA . PRO A 1 362 ? 118.903 132.597 171.075 1.00 22.52 340 PRO A CA 1
ATOM 5228 C C . PRO A 1 362 ? 118.333 131.346 170.427 1.00 24.42 340 PRO A C 1
ATOM 5229 O O . PRO A 1 362 ? 117.178 130.982 170.660 1.00 27.75 340 PRO A O 1
ATOM 5240 N N . GLY A 1 363 ? 119.146 130.690 169.608 1.00 25.14 341 GLY A N 1
ATOM 5241 C CA . GLY A 1 363 ? 118.668 129.571 168.824 1.00 18.91 341 GLY A CA 1
ATOM 5242 C C . GLY A 1 363 ? 118.624 128.260 169.579 1.00 18.39 341 GLY A C 1
ATOM 5243 O O . GLY A 1 363 ? 119.458 127.379 169.354 1.00 18.41 341 GLY A O 1
ATOM 5247 N N . LYS A 1 364 ? 117.655 128.118 170.485 1.00 19.63 342 LYS A N 1
ATOM 5248 C CA . LYS A 1 364 ? 117.409 126.818 171.099 1.00 21.74 342 LYS A CA 1
ATOM 5249 C C . LYS A 1 364 ? 117.021 125.797 170.037 1.00 21.36 342 LYS A C 1
ATOM 5250 O O . LYS A 1 364 ? 117.510 124.662 170.038 1.00 19.73 342 LYS A O 1
ATOM 5269 N N . ASN A 1 365 ? 116.155 126.195 169.110 1.00 18.66 343 ASN A N 1
ATOM 5270 C CA . ASN A 1 365 ? 115.680 125.326 168.044 1.00 16.53 343 ASN A CA 1
ATOM 5271 C C . ASN A 1 365 ? 116.381 125.585 166.714 1.00 17.67 343 ASN A C 1
ATOM 5272 O O . ASN A 1 365 ? 115.915 125.097 165.679 1.00 22.78 343 ASN A O 1
ATOM 5283 N N . LYS A 1 366 ? 117.476 126.340 166.714 1.00 16.53 344 LYS A N 1
ATOM 5284 C CA . LYS A 1 366 ? 118.218 126.653 165.500 1.00 11.82 344 LYS A CA 1
ATOM 5285 C C . LYS A 1 366 ? 119.496 125.828 165.454 1.00 13.22 344 LYS A C 1
ATOM 5286 O O . LYS A 1 366 ? 120.292 125.854 166.398 1.00 16.29 344 LYS A O 1
ATOM 5305 N N . PHE A 1 367 ? 119.688 125.099 164.359 1.00 11.72 345 PHE A N 1
ATOM 5306 C CA . PHE A 1 367 ? 120.904 124.330 164.152 1.00 10.06 345 PHE A CA 1
ATOM 5307 C C . PHE A 1 367 ? 121.905 125.151 163.348 1.00 10.46 345 PHE A C 1
ATOM 5308 O O . PHE A 1 367 ? 121.526 125.925 162.466 1.00 16.04 345 PHE A O 1
ATOM 5325 N N . SER A 1 368 ? 123.187 124.982 163.665 1.00 10.13 346 SER A N 1
ATOM 5326 C CA . SER A 1 368 ? 124.233 125.702 162.956 1.00 13.67 346 SER A CA 1
ATOM 5327 C C . SER A 1 368 ? 125.553 124.959 163.096 1.00 13.32 346 SER A C 1
ATOM 5328 O O . SER A 1 368 ? 125.773 124.228 164.065 1.00 12.19 346 SER A O 1
ATOM 5336 N N . VAL A 1 369 ? 126.423 125.149 162.102 1.00 14.67 347 VAL A N 1
ATOM 5337 C CA . VAL A 1 369 ? 127.798 124.677 162.218 1.00 12.94 347 VAL A CA 1
ATOM 5338 C C . VAL A 1 369 ? 128.546 125.494 163.264 1.00 13.95 347 VAL A C 1
ATOM 5339 O O . VAL A 1 369 ? 129.387 124.966 164.001 1.00 17.13 347 VAL A O 1
ATOM 5352 N N . THR A 1 370 ? 128.260 126.791 163.338 1.00 12.88 348 THR A N 1
ATOM 5353 C CA . THR A 1 370 ? 128.840 127.636 164.365 1.00 12.26 348 THR A CA 1
ATOM 5354 C C . THR A 1 370 ? 128.251 127.286 165.731 1.00 11.60 348 THR A C 1
ATOM 5355 O O . THR A 1 370 ? 127.300 126.513 165.853 1.00 15.77 348 THR A O 1
ATOM 5366 N N . ARG A 1 371 ? 128.836 127.874 166.770 1.00 16.84 349 ARG A N 1
ATOM 5367 C CA . ARG A 1 371 ? 128.342 127.753 168.137 1.00 11.35 349 ARG A CA 1
ATOM 5368 C C . ARG A 1 371 ? 127.751 129.076 168.615 1.00 9.87 349 ARG A C 1
ATOM 5369 O O . ARG A 1 371 ? 127.876 129.450 169.782 1.00 19.35 349 ARG A O 1
ATOM 5390 N N . SER A 1 372 ? 127.098 129.796 167.705 1.00 12.77 350 SER A N 1
ATOM 5391 C CA . SER A 1 372 ? 126.487 131.083 168.000 1.00 13.51 350 SER A CA 1
ATOM 5392 C C . SER A 1 372 ? 125.009 130.970 168.350 1.00 8.99 350 SER A C 1
ATOM 5393 O O . SER A 1 372 ? 124.346 131.997 168.520 1.00 12.82 350 SER A O 1
ATOM 5401 N N . PHE A 1 373 ? 124.481 129.756 168.452 1.00 13.92 351 PHE A N 1
ATOM 5402 C CA . PHE A 1 373 ? 123.107 129.520 168.860 1.00 15.46 351 PHE A CA 1
ATOM 5403 C C . PHE A 1 373 ? 123.092 128.575 170.051 1.00 11.85 351 PHE A C 1
ATOM 5404 O O . PHE A 1 373 ? 124.021 127.791 170.261 1.00 20.50 351 PHE A O 1
ATOM 5421 N N . LEU A 1 374 ? 122.019 128.661 170.840 1.00 15.43 352 LEU A N 1
ATOM 5422 C CA . LEU A 1 374 ? 121.873 127.774 171.987 1.00 16.28 352 LEU A CA 1
ATOM 5423 C C . LEU A 1 374 ? 121.700 126.319 171.577 1.00 17.43 352 LEU A C 1
ATOM 5424 O O . LEU A 1 374 ? 121.954 125.427 172.392 1.00 22.77 352 LEU A O 1
ATOM 5440 N N . GLY A 1 375 ? 121.282 126.061 170.336 1.00 19.58 353 GLY A N 1
ATOM 5441 C CA . GLY A 1 375 ? 120.974 124.696 169.938 1.00 16.24 353 GLY A CA 1
ATOM 5442 C C . GLY A 1 375 ? 122.144 123.752 170.122 1.00 15.73 353 GLY A C 1
ATOM 5443 O O . GLY A 1 375 ? 121.979 122.619 170.581 1.00 19.43 353 GLY A O 1
ATOM 5447 N N . HIS A 1 376 ? 123.348 124.208 169.775 1.00 18.54 354 HIS A N 1
ATOM 5448 C CA . HIS A 1 376 ? 124.520 123.349 169.877 1.00 13.78 354 HIS A CA 1
ATOM 5449 C C . HIS A 1 376 ? 124.778 122.892 171.307 1.00 15.39 354 HIS A C 1
ATOM 5450 O O . HIS A 1 376 ? 125.458 121.881 171.509 1.00 18.57 354 HIS A O 1
ATOM 5464 N N . LEU A 1 377 ? 124.250 123.609 172.303 1.00 17.46 355 LEU A N 1
ATOM 5465 C CA . LEU A 1 377 ? 124.398 123.167 173.686 1.00 18.22 355 LEU A CA 1
ATOM 5466 C C . LEU A 1 377 ? 123.542 121.940 173.970 1.00 22.09 355 LEU A C 1
ATOM 5467 O O . LEU A 1 377 ? 123.947 121.056 174.734 1.00 24.78 355 LEU A O 1
ATOM 5483 N N . PHE A 1 378 ? 122.351 121.872 173.375 1.00 23.07 356 PHE A N 1
ATOM 5484 C CA . PHE A 1 378 ? 121.438 120.748 173.575 1.00 22.81 356 PHE A CA 1
ATOM 5485 C C . PHE A 1 378 ? 121.795 119.658 172.569 1.00 21.88 356 PHE A C 1
ATOM 5486 O O . PHE A 1 378 ? 121.140 119.463 171.543 1.00 27.08 356 PHE A O 1
ATOM 5503 N N . LYS A 1 379 ? 122.866 118.935 172.882 1.00 25.60 357 LYS A N 1
ATOM 5504 C CA . LYS A 1 379 ? 123.416 117.910 172.005 1.00 26.52 357 LYS A CA 1
ATOM 5505 C C . LYS A 1 379 ? 122.485 116.705 172.000 1.00 26.08 357 LYS A C 1
ATOM 5506 O O . LYS A 1 379 ? 121.902 116.361 173.034 1.00 30.61 357 LYS A O 1
ATOM 5525 N N . GLY A 1 380 ? 122.346 116.070 170.837 1.00 24.89 358 GLY A N 1
ATOM 5526 C CA . GLY A 1 380 ? 121.372 115.015 170.638 1.00 22.91 358 GLY A CA 1
ATOM 5527 C C . GLY A 1 380 ? 120.022 115.510 170.174 1.00 23.31 358 GLY A C 1
ATOM 5528 O O . GLY A 1 380 ? 119.142 114.690 169.889 1.00 27.88 358 GLY A O 1
ATOM 5532 N N . GLN A 1 381 ? 119.831 116.822 170.090 1.00 19.35 359 GLN A N 1
ATOM 5533 C CA . GLN A 1 381 ? 118.565 117.394 169.670 1.00 17.93 359 GLN A CA 1
ATOM 5534 C C . GLN A 1 381 ? 118.369 117.220 168.164 1.00 21.63 359 GLN A C 1
ATOM 5535 O O . GLN A 1 381 ? 119.325 117.160 167.385 1.00 22.08 359 GLN A O 1
ATOM 5549 N N . VAL A 1 382 ? 117.103 117.128 167.759 1.00 19.24 360 VAL A N 1
ATOM 5550 C CA . VAL A 1 382 ? 116.726 117.062 166.353 1.00 18.70 360 VAL A CA 1
ATOM 5551 C C . VAL A 1 382 ? 115.904 118.298 166.024 1.00 16.70 360 VAL A C 1
ATOM 5552 O O . VAL A 1 382 ? 115.193 118.840 166.875 1.00 22.67 360 VAL A O 1
ATOM 5565 N N . TYR A 1 383 ? 116.003 118.740 164.775 1.00 15.21 361 TYR A N 1
ATOM 5566 C CA . TYR A 1 383 ? 115.413 119.994 164.332 1.00 17.73 361 TYR A CA 1
ATOM 5567 C C . TYR A 1 383 ? 114.396 119.741 163.228 1.00 15.62 361 TYR A C 1
ATOM 5568 O O . TYR A 1 383 ? 114.623 118.916 162.337 1.00 21.28 361 TYR A O 1
ATOM 5586 N N . ASN A 1 384 ? 113.270 120.453 163.294 1.00 18.09 362 ASN A N 1
ATOM 5587 C CA . ASN A 1 384 ? 112.271 120.435 162.225 1.00 17.48 362 ASN A CA 1
ATOM 5588 C C . ASN A 1 384 ? 112.654 121.501 161.203 1.00 16.54 362 ASN A C 1
ATOM 5589 O O . ASN A 1 384 ? 112.028 122.557 161.084 1.00 22.11 362 ASN A O 1
ATOM 5600 N N . MET A 1 385 ? 113.714 121.213 160.452 1.00 15.79 363 MET A N 1
ATOM 5601 C CA . MET A 1 385 ? 114.227 122.174 159.485 1.00 15.51 363 MET A CA 1
ATOM 5602 C C . MET A 1 385 ? 113.217 122.418 158.373 1.00 14.15 363 MET A C 1
ATOM 5603 O O . MET A 1 385 ? 112.588 121.487 157.864 1.00 13.97 363 MET A O 1
ATOM 5617 N N . THR A 1 386 ? 113.066 123.682 158.000 1.00 16.02 364 THR A N 1
ATOM 5618 C CA . THR A 1 386 ? 112.249 124.100 156.873 1.00 13.65 364 THR A CA 1
ATOM 5619 C C . THR A 1 386 ? 113.159 124.575 155.745 1.00 12.49 364 THR A C 1
ATOM 5620 O O . THR A 1 386 ? 114.387 124.589 155.865 1.00 11.57 364 THR A O 1
ATOM 5631 N N . THR A 1 387 ? 112.541 124.977 154.639 1.00 13.11 365 THR A N 1
ATOM 5632 C CA . THR A 1 387 ? 113.275 125.425 153.464 1.00 15.20 365 THR A CA 1
ATOM 5633 C C . THR A 1 387 ? 113.686 126.891 153.544 1.00 10.63 365 THR A C 1
ATOM 5634 O O . THR A 1 387 ? 114.063 127.468 152.519 1.00 19.37 365 THR A O 1
ATOM 5645 N N . THR A 1 388 ? 113.623 127.503 154.724 1.00 8.78 366 THR A N 1
ATOM 5646 C CA . THR A 1 388 ? 113.999 128.903 154.862 1.00 11.91 366 THR A CA 1
ATOM 5647 C C . THR A 1 388 ? 115.485 129.094 154.581 1.00 15.00 366 THR A C 1
ATOM 5648 O O . THR A 1 388 ? 116.321 128.270 154.963 1.00 10.05 366 THR A O 1
ATOM 5659 N N . THR A 1 389 ? 115.812 130.197 153.905 1.00 12.66 367 THR A N 1
ATOM 5660 C CA . THR A 1 389 ? 117.210 130.532 153.662 1.00 14.02 367 THR A CA 1
ATOM 5661 C C . THR A 1 389 ? 117.906 131.034 154.918 1.00 12.33 367 THR A C 1
ATOM 5662 O O . THR A 1 389 ? 119.139 131.081 154.950 1.00 13.10 367 THR A O 1
ATOM 5673 N N . ASN A 1 390 ? 117.147 131.400 155.953 1.00 14.46 368 ASN A N 1
ATOM 5674 C CA . ASN A 1 390 ? 117.713 131.912 157.199 1.00 11.41 368 ASN A CA 1
ATOM 5675 C C . ASN A 1 390 ? 118.559 133.159 156.949 1.00 14.12 368 ASN A C 1
ATOM 5676 O O . ASN A 1 390 ? 119.609 133.352 157.564 1.00 16.28 368 ASN A O 1
ATOM 5687 N N . GLY A 1 391 ? 118.100 134.014 156.038 1.00 9.50 369 GLY A N 1
ATOM 5688 C CA . GLY A 1 391 ? 118.788 135.260 155.768 1.00 15.30 369 GLY A CA 1
ATOM 5689 C C . GLY A 1 391 ? 118.781 135.670 154.310 1.00 14.62 369 GLY A C 1
ATOM 5690 O O . GLY A 1 391 ? 118.341 134.913 153.441 1.00 14.06 369 GLY A O 1
ATOM 5694 N N . SER A 1 392 ? 119.273 136.875 154.035 1.00 15.72 370 SER A N 1
ATOM 5695 C CA . SER A 1 392 ? 119.322 137.406 152.684 1.00 18.07 370 SER A CA 1
ATOM 5696 C C . SER A 1 392 ? 120.621 136.986 152.000 1.00 15.82 370 SER A C 1
ATOM 5697 O O . SER A 1 392 ? 121.504 136.372 152.602 1.00 21.29 370 SER A O 1
ATOM 5705 N N . ASP A 1 393 ? 120.739 137.326 150.720 1.00 14.39 371 ASP A N 1
ATOM 5706 C CA . ASP A 1 393 ? 121.951 137.043 149.964 1.00 15.41 371 ASP A CA 1
ATOM 5707 C C . ASP A 1 393 ? 122.984 138.133 150.218 1.00 15.66 371 ASP A C 1
ATOM 5708 O O . ASP A 1 393 ? 122.670 139.325 150.158 1.00 19.91 371 ASP A O 1
ATOM 5717 N N . ARG A 1 394 ? 124.219 137.722 150.498 1.00 16.13 372 ARG A N 1
ATOM 5718 C CA . ARG A 1 394 ? 125.292 138.654 150.804 1.00 17.06 372 ARG A CA 1
ATOM 5719 C C . ARG A 1 394 ? 126.590 138.148 150.193 1.00 13.75 372 ARG A C 1
ATOM 5720 O O . ARG A 1 394 ? 126.733 136.966 149.872 1.00 18.89 372 ARG A O 1
ATOM 5741 N N . SER A 1 395 ? 127.538 139.064 150.030 1.00 18.73 373 SER A N 1
ATOM 5742 C CA . SER A 1 395 ? 128.868 138.688 149.579 1.00 18.12 373 SER A CA 1
ATOM 5743 C C . SER A 1 395 ? 129.552 137.819 150.629 1.00 19.60 373 SER A C 1
ATOM 5744 O O . SER A 1 395 ? 129.287 137.929 151.828 1.00 20.73 373 SER A O 1
ATOM 5752 N N . MET A 1 396 ? 130.437 136.941 150.163 1.00 13.01 374 MET A N 1
ATOM 5753 C CA . MET A 1 396 ? 131.100 136.006 151.061 1.00 16.63 374 MET A CA 1
ATOM 5754 C C . MET A 1 396 ? 131.882 136.750 152.136 1.00 17.16 374 MET A C 1
ATOM 5755 O O . MET A 1 396 ? 132.642 137.678 151.844 1.00 20.42 374 MET A O 1
ATOM 5769 N N . VAL A 1 397 ? 131.687 136.336 153.384 1.00 18.79 375 VAL A N 1
ATOM 5770 C CA . VAL A 1 397 ? 132.497 136.790 154.510 1.00 16.32 375 VAL A CA 1
ATOM 5771 C C . VAL A 1 397 ? 133.030 135.539 155.202 1.00 19.99 375 VAL A C 1
ATOM 5772 O O . VAL A 1 397 ? 132.372 135.009 156.109 1.00 24.77 375 VAL A O 1
ATOM 5785 N N . PRO A 1 398 ? 134.207 135.032 154.817 1.00 18.21 376 PRO A N 1
ATOM 5786 C CA . PRO A 1 398 ? 134.625 133.701 155.283 1.00 20.43 376 PRO A CA 1
ATOM 5787 C C . PRO A 1 398 ? 135.030 133.666 156.747 1.00 16.40 376 PRO A C 1
ATOM 5788 O O . PRO A 1 398 ? 136.063 134.225 157.126 1.00 24.04 376 PRO A O 1
ATOM 5799 N N . ILE A 1 399 ? 134.232 132.992 157.574 1.00 19.55 377 ILE A N 1
ATOM 5800 C CA . ILE A 1 399 ? 134.507 132.880 159.002 1.00 16.76 377 ILE A CA 1
ATOM 5801 C C . ILE A 1 399 ? 135.019 131.482 159.328 1.00 16.53 377 ILE A C 1
ATOM 5802 O O . ILE A 1 399 ? 135.050 131.079 160.495 1.00 18.61 377 ILE A O 1
ATOM 5818 N N . GLY A 1 400 ? 135.420 130.732 158.305 1.00 17.38 378 GLY A N 1
ATOM 5819 C CA . GLY A 1 400 ? 135.934 129.393 158.498 1.00 20.08 378 GLY A CA 1
ATOM 5820 C C . GLY A 1 400 ? 134.899 128.290 158.490 1.00 16.02 378 GLY A C 1
ATOM 5821 O O . GLY A 1 400 ? 135.231 127.153 158.844 1.00 18.54 378 GLY A O 1
ATOM 5825 N N . ASN A 1 401 ? 133.656 128.584 158.104 1.00 19.52 379 ASN A N 1
ATOM 5826 C CA . ASN A 1 401 ? 132.646 127.533 158.024 1.00 17.18 379 ASN A CA 1
ATOM 5827 C C . ASN A 1 401 ? 132.996 126.507 156.954 1.00 11.59 379 ASN A C 1
ATOM 5828 O O . ASN A 1 401 ? 132.814 125.302 157.159 1.00 12.42 379 ASN A O 1
ATOM 5839 N N . TYR A 1 402 ? 133.496 126.966 155.804 1.00 14.57 380 TYR A N 1
ATOM 5840 C CA . TYR A 1 402 ? 133.767 126.050 154.701 1.00 13.52 380 TYR A CA 1
ATOM 5841 C C . TYR A 1 402 ? 134.830 125.025 155.078 1.00 16.14 380 TYR A C 1
ATOM 5842 O O . TYR A 1 402 ? 134.677 123.833 154.791 1.00 16.49 380 TYR A O 1
ATOM 5860 N N . GLU A 1 403 ? 135.908 125.464 155.731 1.00 16.97 381 GLU A N 1
ATOM 5861 C CA . GLU A 1 403 ? 136.959 124.534 156.127 1.00 19.23 381 GLU A CA 1
ATOM 5862 C C . GLU A 1 403 ? 136.460 123.489 157.115 1.00 17.97 381 GLU A C 1
ATOM 5863 O O . GLU A 1 403 ? 137.012 122.385 157.160 1.00 20.09 381 GLU A O 1
ATOM 5875 N N . LYS A 1 404 ? 135.430 123.809 157.898 1.00 16.01 382 LYS A N 1
ATOM 5876 C CA . LYS A 1 404 ? 134.977 122.903 158.947 1.00 15.70 382 LYS A CA 1
ATOM 5877 C C . LYS A 1 404 ? 134.208 121.710 158.394 1.00 12.88 382 LYS A C 1
ATOM 5878 O O . LYS A 1 404 ? 134.138 120.669 159.056 1.00 17.58 382 LYS A O 1
ATOM 5897 N N . VAL A 1 405 ? 133.633 121.831 157.200 1.00 15.57 383 VAL A N 1
ATOM 5898 C CA . VAL A 1 405 ? 132.806 120.780 156.621 1.00 14.41 383 VAL A CA 1
ATOM 5899 C C . VAL A 1 405 ? 133.442 120.174 155.375 1.00 14.34 383 VAL A C 1
ATOM 5900 O O . VAL A 1 405 ? 132.815 119.349 154.706 1.00 16.12 383 VAL A O 1
ATOM 5913 N N . MET A 1 406 ? 134.682 120.547 155.057 1.00 18.88 384 MET A N 1
ATOM 5914 C CA . MET A 1 406 ? 135.344 120.099 153.835 1.00 14.62 384 MET A CA 1
ATOM 5915 C C . MET A 1 406 ? 136.548 119.230 154.179 1.00 14.48 384 MET A C 1
ATOM 5916 O O . MET A 1 406 ? 137.619 119.760 154.512 1.00 18.67 384 MET A O 1
ATOM 5930 N N . PRO A 1 407 ? 136.439 117.901 154.101 1.00 18.64 385 PRO A N 1
ATOM 5931 C CA . PRO A 1 407 ? 137.570 117.037 154.463 1.00 17.64 385 PRO A CA 1
ATOM 5932 C C . PRO A 1 407 ? 138.580 116.804 153.350 1.00 18.02 385 PRO A C 1
ATOM 5933 O O . PRO A 1 407 ? 139.592 116.138 153.594 1.00 19.59 385 PRO A O 1
ATOM 5944 N N . LEU A 1 408 ? 138.346 117.314 152.144 1.00 15.50 386 LEU A N 1
ATOM 5945 C CA . LEU A 1 408 ? 139.292 117.102 151.058 1.00 15.73 386 LEU A CA 1
ATOM 5946 C C . LEU A 1 408 ? 140.524 117.982 151.232 1.00 13.31 386 LEU A C 1
ATOM 5947 O O . LEU A 1 408 ? 140.497 119.006 151.920 1.00 19.83 386 LEU A O 1
ATOM 5963 N N . ASP A 1 409 ? 141.616 117.570 150.591 1.00 16.92 387 ASP A N 1
ATOM 5964 C CA . ASP A 1 409 ? 142.847 118.346 150.589 1.00 12.16 387 ASP A CA 1
ATOM 5965 C C . ASP A 1 409 ? 142.715 119.521 149.630 1.00 12.89 387 ASP A C 1
ATOM 5966 O O . ASP A 1 409 ? 143.355 119.550 148.575 1.00 15.22 387 ASP A O 1
ATOM 5975 N N . MET A 1 410 ? 141.878 120.488 149.991 1.00 15.64 388 MET A N 1
ATOM 5976 C CA . MET A 1 410 ? 141.629 121.660 149.168 1.00 14.98 388 MET A CA 1
ATOM 5977 C C . MET A 1 410 ? 141.513 122.876 150.072 1.00 17.77 388 MET A C 1
ATOM 5978 O O . MET A 1 410 ? 141.314 122.759 151.283 1.00 21.43 388 MET A O 1
ATOM 5992 N N . GLU A 1 411 ? 141.642 124.049 149.465 1.00 18.43 389 GLU A N 1
ATOM 5993 C CA . GLU A 1 411 ? 141.417 125.300 150.172 1.00 15.10 389 GLU A CA 1
ATOM 5994 C C . GLU A 1 411 ? 140.039 125.815 149.776 1.00 12.84 389 GLU A C 1
ATOM 5995 O O . GLU A 1 411 ? 139.917 126.597 148.825 1.00 17.44 389 GLU A O 1
ATOM 6007 N N . PRO A 1 412 ? 138.978 125.394 150.473 1.00 18.22 390 PRO A N 1
ATOM 6008 C CA . PRO A 1 412 ? 137.624 125.665 149.960 1.00 16.93 390 PRO A CA 1
ATOM 6009 C C . PRO A 1 412 ? 137.323 127.139 149.766 1.00 15.34 390 PRO A C 1
ATOM 6010 O O . PRO A 1 412 ? 136.706 127.507 148.759 1.00 20.32 390 PRO A O 1
ATOM 6021 N N . THR A 1 413 ? 137.757 128.002 150.685 1.00 15.43 391 THR A N 1
ATOM 6022 C CA . THR A 1 413 ? 137.427 129.418 150.561 1.00 13.91 391 THR A CA 1
ATOM 6023 C C . THR A 1 413 ? 138.007 130.002 149.280 1.00 14.22 391 THR A C 1
ATOM 6024 O O . THR A 1 413 ? 137.330 130.754 148.570 1.00 15.82 391 THR A O 1
ATOM 6035 N N . LEU A 1 414 ? 139.259 129.665 148.965 1.00 11.10 392 LEU A N 1
ATOM 6036 C CA . LEU A 1 414 ? 139.851 130.128 147.715 1.00 14.47 392 LEU A CA 1
ATOM 6037 C C . LEU A 1 414 ? 139.127 129.533 146.514 1.00 16.64 392 LEU A C 1
ATOM 6038 O O . LEU A 1 414 ? 138.858 130.235 145.532 1.00 13.75 392 LEU A O 1
ATOM 6054 N N . LEU A 1 415 ? 138.800 128.240 146.574 1.00 14.63 393 LEU A N 1
ATOM 6055 C CA . LEU A 1 415 ? 138.083 127.604 145.474 1.00 11.77 393 LEU A CA 1
ATOM 6056 C C . LEU A 1 415 ? 136.701 128.220 145.294 1.00 12.27 393 LEU A C 1
ATOM 6057 O O . LEU A 1 415 ? 136.286 128.526 144.171 1.00 14.73 393 LEU A O 1
ATOM 6073 N N . LEU A 1 416 ? 135.975 128.419 146.395 1.00 11.67 394 LEU A N 1
ATOM 6074 C CA . LEU A 1 416 ? 134.640 128.997 146.295 1.00 14.62 394 LEU A CA 1
ATOM 6075 C C . LEU A 1 416 ? 134.697 130.410 145.733 1.00 17.20 394 LEU A C 1
ATOM 6076 O O . LEU A 1 416 ? 133.809 130.822 144.979 1.00 21.70 394 LEU A O 1
ATOM 6092 N N . ARG A 1 417 ? 135.739 131.167 146.083 1.00 16.92 395 ARG A N 1
ATOM 6093 C CA . ARG A 1 417 ? 135.910 132.494 145.502 1.00 16.78 395 ARG A CA 1
ATOM 6094 C C . ARG A 1 417 ? 136.115 132.408 143.995 1.00 16.07 395 ARG A C 1
ATOM 6095 O O . ARG A 1 417 ? 135.595 133.240 143.243 1.00 18.82 395 ARG A O 1
ATOM 6116 N N . ASP A 1 418 ? 136.875 131.412 143.535 1.00 17.60 396 ASP A N 1
ATOM 6117 C CA . ASP A 1 418 ? 137.065 131.231 142.099 1.00 17.23 396 ASP A CA 1
ATOM 6118 C C . ASP A 1 418 ? 135.740 130.958 141.400 1.00 14.19 396 ASP A C 1
ATOM 6119 O O . ASP A 1 418 ? 135.474 131.504 140.323 1.00 16.43 396 ASP A O 1
ATOM 6128 N N . LEU A 1 419 ? 134.897 130.111 141.994 1.00 19.61 397 LEU A N 1
ATOM 6129 C CA . LEU A 1 419 ? 133.591 129.836 141.404 1.00 15.20 397 LEU A CA 1
ATOM 6130 C C . LEU A 1 419 ? 132.723 131.087 141.385 1.00 16.04 397 LEU A C 1
ATOM 6131 O O . LEU A 1 419 ? 132.018 131.348 140.404 1.00 22.36 397 LEU A O 1
ATOM 6147 N N . CYS A 1 420 ? 132.760 131.875 142.461 1.00 18.37 398 CYS A N 1
ATOM 6148 C CA . CYS A 1 420 ? 131.983 133.109 142.498 1.00 19.32 398 CYS A CA 1
ATOM 6149 C C . CYS A 1 420 ? 132.441 134.078 141.416 1.00 17.88 398 CYS A C 1
ATOM 6150 O O . CYS A 1 420 ? 131.616 134.726 140.762 1.00 23.23 398 CYS A O 1
ATOM 6158 N N . ALA A 1 421 ? 133.752 134.188 141.211 1.00 17.55 399 ALA A N 1
ATOM 6159 C CA . ALA A 1 421 ? 134.292 135.087 140.200 1.00 17.27 399 ALA A CA 1
ATOM 6160 C C . ALA A 1 421 ? 134.207 134.520 138.790 1.00 19.47 399 ALA A C 1
ATOM 6161 O O . ALA A 1 421 ? 134.412 135.268 137.829 1.00 25.61 399 ALA A O 1
ATOM 6168 N N . GLY A 1 422 ? 133.909 133.233 138.640 1.00 21.91 400 GLY A N 1
ATOM 6169 C CA . GLY A 1 422 ? 133.908 132.621 137.328 1.00 19.02 400 GLY A CA 1
ATOM 6170 C C . GLY A 1 422 ? 135.283 132.322 136.781 1.00 22.08 400 GLY A C 1
ATOM 6171 O O . GLY A 1 422 ? 135.424 132.102 135.575 1.00 24.29 400 GLY A O 1
ATOM 6175 N N . ASP A 1 423 ? 136.308 132.313 137.632 1.00 25.01 401 ASP A N 1
ATOM 6176 C CA . ASP A 1 423 ? 137.677 132.022 137.209 1.00 20.37 401 ASP A CA 1
ATOM 6177 C C . ASP A 1 423 ? 137.788 130.520 136.991 1.00 19.99 401 ASP A C 1
ATOM 6178 O O . ASP A 1 423 ? 138.202 129.764 137.872 1.00 21.79 401 ASP A O 1
ATOM 6187 N N . SER A 1 424 ? 137.407 130.083 135.790 1.00 18.70 402 SER A N 1
ATOM 6188 C CA . SER A 1 424 ? 137.360 128.655 135.500 1.00 20.08 402 SER A CA 1
ATOM 6189 C C . SER A 1 424 ? 138.742 128.019 135.591 1.00 18.86 402 SER A C 1
ATOM 6190 O O . SER A 1 424 ? 138.895 126.931 136.157 1.00 15.49 402 SER A O 1
ATOM 6198 N N . ASP A 1 425 ? 139.761 128.679 135.037 1.00 20.17 403 ASP A N 1
ATOM 6199 C CA . ASP A 1 425 ? 141.101 128.098 135.045 1.00 20.08 403 ASP A CA 1
ATOM 6200 C C . ASP A 1 425 ? 141.644 127.977 136.464 1.00 21.57 403 ASP A C 1
ATOM 6201 O O . ASP A 1 425 ? 142.249 126.958 136.817 1.00 18.57 403 ASP A O 1
ATOM 6210 N N . SER A 1 426 ? 141.438 129.002 137.293 1.00 20.50 404 SER A N 1
ATOM 6211 C CA . SER A 1 426 ? 141.897 128.928 138.675 1.00 18.04 404 SER A CA 1
ATOM 6212 C C . SER A 1 426 ? 141.178 127.815 139.427 1.00 18.25 404 SER A C 1
ATOM 6213 O O . SER A 1 426 ? 141.801 127.061 140.183 1.00 15.96 404 SER A O 1
ATOM 6221 N N . ALA A 1 427 ? 139.866 127.691 139.220 1.00 15.66 405 ALA A N 1
ATOM 6222 C CA . ALA A 1 427 ? 139.110 126.637 139.886 1.00 18.81 405 ALA A CA 1
ATOM 6223 C C . ALA A 1 427 ? 139.620 125.254 139.499 1.00 16.25 405 ALA A C 1
ATOM 6224 O O . ALA A 1 427 ? 139.614 124.338 140.329 1.00 15.09 405 ALA A O 1
ATOM 6231 N N . VAL A 1 428 ? 140.064 125.084 138.252 1.00 17.10 406 VAL A N 1
ATOM 6232 C CA . VAL A 1 428 ? 140.625 123.803 137.831 1.00 18.05 406 VAL A CA 1
ATOM 6233 C C . VAL A 1 428 ? 141.903 123.501 138.603 1.00 14.35 406 VAL A C 1
ATOM 6234 O O . VAL A 1 428 ? 142.127 122.368 139.044 1.00 19.96 406 VAL A O 1
ATOM 6247 N N . ARG A 1 429 ? 142.767 124.504 138.769 1.00 14.64 407 ARG A N 1
ATOM 6248 C CA . ARG A 1 429 ? 144.001 124.295 139.517 1.00 15.05 407 ARG A CA 1
ATOM 6249 C C . ARG A 1 429 ? 143.721 123.928 140.968 1.00 16.72 407 ARG A C 1
ATOM 6250 O O . ARG A 1 429 ? 144.468 123.147 141.565 1.00 12.85 407 ARG A O 1
ATOM 6271 N N . LEU A 1 430 ? 142.653 124.472 141.545 1.00 13.32 408 LEU A N 1
ATOM 6272 C CA . LEU A 1 430 ? 142.336 124.275 142.952 1.00 9.72 408 LEU A CA 1
ATOM 6273 C C . LEU A 1 430 ? 141.556 122.993 143.220 1.00 13.92 408 LEU A C 1
ATOM 6274 O O . LEU A 1 430 ? 141.281 122.689 144.385 1.00 15.72 408 LEU A O 1
ATOM 6290 N N . GLY A 1 431 ? 141.197 122.241 142.190 1.00 13.17 409 GLY A N 1
ATOM 6291 C CA . GLY A 1 431 ? 140.520 120.975 142.350 1.00 13.33 409 GLY A CA 1
ATOM 6292 C C . GLY A 1 431 ? 139.054 120.936 141.940 1.00 15.46 409 GLY A C 1
ATOM 6293 O O . GLY A 1 431 ? 138.347 120.007 142.350 1.00 16.95 409 GLY A O 1
ATOM 6297 N N . ALA A 1 432 ? 138.581 121.899 141.148 1.00 15.28 410 ALA A N 1
ATOM 6298 C CA . ALA A 1 432 ? 137.185 121.879 140.724 1.00 11.67 410 ALA A CA 1
ATOM 6299 C C . ALA A 1 432 ? 136.849 120.610 139.949 1.00 15.89 410 ALA A C 1
ATOM 6300 O O . ALA A 1 432 ? 135.738 120.085 140.074 1.00 16.02 410 ALA A O 1
ATOM 6307 N N . LEU A 1 433 ? 137.793 120.097 139.155 1.00 11.97 411 LEU A N 1
ATOM 6308 C CA . LEU A 1 433 ? 137.527 118.908 138.352 1.00 12.15 411 LEU A CA 1
ATOM 6309 C C . LEU A 1 433 ? 137.234 117.682 139.205 1.00 16.36 411 LEU A C 1
ATOM 6310 O O . LEU A 1 433 ? 136.641 116.722 138.704 1.00 14.52 411 LEU A O 1
ATOM 6326 N N . GLU A 1 434 ? 137.638 117.686 140.474 1.00 13.46 412 GLU A N 1
ATOM 6327 C CA . GLU A 1 434 ? 137.362 116.565 141.360 1.00 9.78 412 GLU A CA 1
ATOM 6328 C C . GLU A 1 434 ? 135.963 116.607 141.960 1.00 12.76 412 GLU A C 1
ATOM 6329 O O . GLU A 1 434 ? 135.579 115.659 142.651 1.00 15.14 412 GLU A O 1
ATOM 6341 N N . LEU A 1 435 ? 135.193 117.663 141.712 1.00 14.47 413 LEU A N 1
ATOM 6342 C CA . LEU A 1 435 ? 133.985 117.944 142.473 1.00 10.64 413 LEU A CA 1
ATOM 6343 C C . LEU A 1 435 ? 132.727 117.713 141.647 1.00 13.18 413 LEU A C 1
ATOM 6344 O O . LEU A 1 435 ? 132.698 117.976 140.441 1.00 16.60 413 LEU A O 1
ATOM 6360 N N . ASP A 1 436 ? 131.696 117.212 142.316 1.00 16.32 414 ASP A N 1
ATOM 6361 C CA . ASP A 1 436 ? 130.325 117.236 141.836 1.00 14.32 414 ASP A CA 1
ATOM 6362 C C . ASP A 1 436 ? 129.523 118.202 142.708 1.00 14.77 414 ASP A C 1
ATOM 6363 O O . ASP A 1 436 ? 129.970 118.625 143.775 1.00 14.35 414 ASP A O 1
ATOM 6372 N N . GLU A 1 437 ? 128.327 118.562 142.234 1.00 14.66 415 GLU A N 1
ATOM 6373 C CA . GLU A 1 437 ? 127.490 119.499 142.978 1.00 13.72 415 GLU A CA 1
ATOM 6374 C C . GLU A 1 437 ? 127.321 119.067 144.429 1.00 16.48 415 GLU A C 1
ATOM 6375 O O . GLU A 1 437 ? 127.391 119.895 145.344 1.00 16.57 415 GLU A O 1
ATOM 6387 N N . GLU A 1 438 ? 127.102 117.771 144.661 1.00 13.94 416 GLU A N 1
ATOM 6388 C CA . GLU A 1 438 ? 126.865 117.299 146.021 1.00 16.15 416 GLU A CA 1
ATOM 6389 C C . GLU A 1 438 ? 128.089 117.494 146.909 1.00 13.69 416 GLU A C 1
ATOM 6390 O O . GLU A 1 438 ? 127.949 117.654 148.126 1.00 16.00 416 GLU A O 1
ATOM 6402 N N . ASP A 1 439 ? 129.291 117.489 146.328 1.00 10.62 417 ASP A N 1
ATOM 6403 C CA . ASP A 1 439 ? 130.498 117.734 147.109 1.00 15.37 417 ASP A CA 1
ATOM 6404 C C . ASP A 1 439 ? 130.544 119.141 147.690 1.00 12.67 417 ASP A C 1
ATOM 6405 O O . ASP A 1 439 ? 131.326 119.385 148.614 1.00 11.53 417 ASP A O 1
ATOM 6414 N N . LEU A 1 440 ? 129.737 120.064 147.170 1.00 14.04 418 LEU A N 1
ATOM 6415 C CA . LEU A 1 440 ? 129.687 121.430 147.665 1.00 14.41 418 LEU A CA 1
ATOM 6416 C C . LEU A 1 440 ? 128.392 121.744 148.400 1.00 11.94 418 LEU A C 1
ATOM 6417 O O . LEU A 1 440 ? 128.154 122.910 148.735 1.00 14.66 418 LEU A O 1
ATOM 6433 N N . ALA A 1 441 ? 127.550 120.743 148.660 1.00 10.71 419 ALA A N 1
ATOM 6434 C CA . ALA A 1 441 ? 126.280 120.997 149.332 1.00 13.88 419 ALA A CA 1
ATOM 6435 C C . ALA A 1 441 ? 126.501 121.537 150.739 1.00 8.19 419 ALA A C 1
ATOM 6436 O O . ALA A 1 441 ? 125.822 122.474 151.171 1.00 6.68 419 ALA A O 1
ATOM 6443 N N . LEU A 1 442 ? 127.450 120.955 151.475 1.00 13.77 420 LEU A N 1
ATOM 6444 C CA . LEU A 1 442 ? 127.722 121.435 152.826 1.00 11.41 420 LEU A CA 1
ATOM 6445 C C . LEU A 1 442 ? 128.250 122.863 152.803 1.00 5.43 420 LEU A C 1
ATOM 6446 O O . LEU A 1 442 ? 127.889 123.678 153.659 1.00 1.87 420 LEU A O 1
ATOM 6462 N N . CYS A 1 443 ? 129.099 123.187 151.826 1.00 6.39 421 CYS A N 1
ATOM 6463 C CA . CYS A 1 443 ? 129.576 124.560 151.693 1.00 5.64 421 CYS A CA 1
ATOM 6464 C C . CYS A 1 443 ? 128.417 125.516 151.446 1.00 6.77 421 CYS A C 1
ATOM 6465 O O . CYS A 1 443 ? 128.371 126.608 152.024 1.00 8.52 421 CYS A O 1
ATOM 6473 N N . THR A 1 444 ? 127.473 125.125 150.587 1.00 8.80 422 THR A N 1
ATOM 6474 C CA . THR A 1 444 ? 126.271 125.926 150.395 1.00 8.10 422 THR A CA 1
ATOM 6475 C C . THR A 1 444 ? 125.466 126.018 151.684 1.00 5.24 422 THR A C 1
ATOM 6476 O O . THR A 1 444 ? 124.957 127.089 152.034 1.00 5.51 422 THR A O 1
ATOM 6487 N N . PHE A 1 445 ? 125.355 124.906 152.412 1.00 4.45 423 PHE A N 1
ATOM 6488 C CA . PHE A 1 445 ? 124.551 124.891 153.629 1.00 9.15 423 PHE A CA 1
ATOM 6489 C C . PHE A 1 445 ? 125.079 125.882 154.660 1.00 6.77 423 PHE A C 1
ATOM 6490 O O . PHE A 1 445 ? 124.298 126.595 155.301 1.00 4.72 423 PHE A O 1
ATOM 6507 N N . VAL A 1 446 ? 126.404 125.947 154.830 1.00 6.70 424 VAL A N 1
ATOM 6508 C CA . VAL A 1 446 ? 126.996 126.728 155.912 1.00 9.83 424 VAL A CA 1
ATOM 6509 C C . VAL A 1 446 ? 127.372 128.144 155.495 1.00 7.06 424 VAL A C 1
ATOM 6510 O O . VAL A 1 446 ? 127.968 128.872 156.299 1.00 17.49 424 VAL A O 1
ATOM 6523 N N . CYS A 1 447 ? 127.038 128.564 154.285 1.00 3.40 425 CYS A N 1
ATOM 6524 C CA . CYS A 1 447 ? 127.498 129.862 153.802 1.00 8.81 425 CYS A CA 1
ATOM 6525 C C . CYS A 1 447 ? 126.684 130.991 154.426 1.00 9.19 425 CYS A C 1
ATOM 6526 O O . CYS A 1 447 ? 125.468 131.058 154.207 1.00 10.04 425 CYS A O 1
ATOM 6534 N N . PRO A 1 448 ? 127.297 131.896 155.198 1.00 10.18 426 PRO A N 1
ATOM 6535 C CA . PRO A 1 448 ? 126.532 133.043 155.714 1.00 16.04 426 PRO A CA 1
ATOM 6536 C C . PRO A 1 448 ? 125.997 133.948 154.621 1.00 12.25 426 PRO A C 1
ATOM 6537 O O . PRO A 1 448 ? 124.936 134.558 154.798 1.00 11.08 426 PRO A O 1
ATOM 6548 N N . GLY A 1 449 ? 126.706 134.061 153.497 1.00 10.51 427 GLY A N 1
ATOM 6549 C CA . GLY A 1 449 ? 126.243 134.867 152.383 1.00 11.60 427 GLY A CA 1
ATOM 6550 C C . GLY A 1 449 ? 125.179 134.218 151.529 1.00 11.40 427 GLY A C 1
ATOM 6551 O O . GLY A 1 449 ? 124.635 134.872 150.634 1.00 13.54 427 GLY A O 1
ATOM 6555 N N . LYS A 1 450 ? 124.876 132.946 151.784 1.00 8.91 428 LYS A N 1
ATOM 6556 C CA . LYS A 1 450 ? 123.798 132.234 151.100 1.00 13.46 428 LYS A CA 1
ATOM 6557 C C . LYS A 1 450 ? 124.083 132.061 149.606 1.00 13.18 428 LYS A C 1
ATOM 6558 O O . LYS A 1 450 ? 123.176 132.138 148.778 1.00 9.88 428 LYS A O 1
ATOM 6577 N N . TYR A 1 451 ? 125.344 131.823 149.258 1.00 13.49 429 TYR A N 1
ATOM 6578 C CA . TYR A 1 451 ? 125.675 131.394 147.908 1.00 13.05 429 TYR A CA 1
ATOM 6579 C C . TYR A 1 451 ? 125.269 129.941 147.706 1.00 13.23 429 TYR A C 1
ATOM 6580 O O . TYR A 1 451 ? 125.193 129.154 148.653 1.00 14.64 429 TYR A O 1
ATOM 6598 N N . GLU A 1 452 ? 125.013 129.592 146.454 1.00 11.16 430 GLU A N 1
ATOM 6599 C CA . GLU A 1 452 ? 124.630 128.237 146.074 1.00 12.89 430 GLU A CA 1
ATOM 6600 C C . GLU A 1 452 ? 125.712 127.729 145.128 1.00 5.17 430 GLU A C 1
ATOM 6601 O O . GLU A 1 452 ? 125.631 127.905 143.911 1.00 13.00 430 GLU A O 1
ATOM 6613 N N . TYR A 1 453 ? 126.734 127.101 145.710 1.00 9.23 431 TYR A N 1
ATOM 6614 C CA . TYR A 1 453 ? 127.965 126.802 144.994 1.00 16.98 431 TYR A CA 1
ATOM 6615 C C . TYR A 1 453 ? 127.819 125.653 144.009 1.00 14.35 431 TYR A C 1
ATOM 6616 O O . TYR A 1 453 ? 128.636 125.541 143.089 1.00 17.85 431 TYR A O 1
ATOM 6634 N N . GLY A 1 454 ? 126.809 124.804 144.176 1.00 10.52 432 GLY A N 1
ATOM 6635 C CA . GLY A 1 454 ? 126.588 123.710 143.253 1.00 16.38 432 GLY A CA 1
ATOM 6636 C C . GLY A 1 454 ? 126.336 124.202 141.845 1.00 17.38 432 GLY A C 1
ATOM 6637 O O . GLY A 1 454 ? 126.905 123.680 140.882 1.00 15.83 432 GLY A O 1
ATOM 6641 N N . GLN A 1 455 ? 125.479 125.217 141.713 1.00 16.63 433 GLN A N 1
ATOM 6642 C CA . GLN A 1 455 ? 125.231 125.802 140.402 1.00 16.20 433 GLN A CA 1
ATOM 6643 C C . GLN A 1 455 ? 126.480 126.484 139.858 1.00 16.16 433 GLN A C 1
ATOM 6644 O O . GLN A 1 455 ? 126.789 126.373 138.666 1.00 16.90 433 GLN A O 1
ATOM 6658 N N . LEU A 1 456 ? 127.212 127.196 140.718 1.00 15.51 434 LEU A N 1
ATOM 6659 C CA . LEU A 1 456 ? 128.432 127.861 140.272 1.00 12.22 434 LEU A CA 1
ATOM 6660 C C . LEU A 1 456 ? 129.464 126.850 139.790 1.00 10.04 434 LEU A C 1
ATOM 6661 O O . LEU A 1 456 ? 130.145 127.083 138.786 1.00 16.56 434 LEU A O 1
ATOM 6677 N N . LEU A 1 457 ? 129.598 125.725 140.493 1.00 15.57 435 LEU A N 1
ATOM 6678 C CA . LEU A 1 457 ? 130.519 124.687 140.045 1.00 11.51 435 LEU A CA 1
ATOM 6679 C C . LEU A 1 457 ? 130.123 124.165 138.671 1.00 15.28 435 LEU A C 1
ATOM 6680 O O . LEU A 1 457 ? 130.979 123.987 137.796 1.00 12.13 435 LEU A O 1
ATOM 6696 N N . ARG A 1 458 ? 128.828 123.927 138.456 1.00 13.74 436 ARG A N 1
ATOM 6697 C CA . ARG A 1 458 ? 128.375 123.443 137.157 1.00 14.37 436 ARG A CA 1
ATOM 6698 C C . ARG A 1 458 ? 128.662 124.462 136.062 1.00 15.82 436 ARG A C 1
ATOM 6699 O O . ARG A 1 458 ? 129.046 124.091 134.948 1.00 19.73 436 ARG A O 1
ATOM 6720 N N . GLU A 1 459 ? 128.484 125.750 136.361 1.00 16.05 437 GLU A N 1
ATOM 6721 C CA . GLU A 1 459 ? 128.823 126.783 135.389 1.00 16.94 437 GLU A CA 1
ATOM 6722 C C . GLU A 1 459 ? 130.300 126.722 135.029 1.00 16.16 437 GLU A C 1
ATOM 6723 O O . GLU A 1 459 ? 130.668 126.838 133.855 1.00 23.18 437 GLU A O 1
ATOM 6735 N N . CYS A 1 460 ? 131.161 126.538 136.029 1.00 17.11 438 CYS A N 1
ATOM 6736 C CA . CYS A 1 460 ? 132.590 126.413 135.768 1.00 18.18 438 CYS A CA 1
ATOM 6737 C C . CYS A 1 460 ? 132.901 125.135 134.996 1.00 15.44 438 CYS A C 1
ATOM 6738 O O . CYS A 1 460 ? 133.663 125.157 134.023 1.00 16.03 438 CYS A O 1
ATOM 6746 N N . LEU A 1 461 ? 132.313 124.010 135.409 1.00 13.42 439 LEU A N 1
ATOM 6747 C CA . LEU A 1 461 ? 132.588 122.742 134.736 1.00 17.91 439 LEU A CA 1
ATOM 6748 C C . LEU A 1 461 ? 132.120 122.774 133.287 1.00 19.97 439 LEU A C 1
ATOM 6749 O O . LEU A 1 461 ? 132.812 122.276 132.392 1.00 18.99 439 LEU A O 1
ATOM 6765 N N . ASP A 1 462 ? 130.944 123.353 133.036 1.00 21.24 440 ASP A N 1
ATOM 6766 C CA . ASP A 1 462 ? 130.458 123.476 131.666 1.00 17.82 440 ASP A CA 1
ATOM 6767 C C . ASP A 1 462 ? 131.404 124.323 130.824 1.00 23.98 440 ASP A C 1
ATOM 6768 O O . ASP A 1 462 ? 131.661 124.008 129.656 1.00 26.55 440 ASP A O 1
ATOM 6777 N N . LYS A 1 463 ? 131.929 125.406 131.400 1.00 21.13 441 LYS A N 1
ATOM 6778 C CA . LYS A 1 463 ? 132.876 126.244 130.672 1.00 24.07 441 LYS A CA 1
ATOM 6779 C C . LYS A 1 463 ? 134.137 125.467 130.316 1.00 22.71 441 LYS A C 1
ATOM 6780 O O . LYS A 1 463 ? 134.664 125.599 129.205 1.00 29.67 441 LYS A O 1
ATOM 6799 N N . ILE A 1 464 ? 134.638 124.652 131.245 1.00 23.96 442 ILE A N 1
ATOM 6800 C CA . ILE A 1 464 ? 135.844 123.875 130.977 1.00 22.06 442 ILE A CA 1
ATOM 6801 C C . ILE A 1 464 ? 135.590 122.854 129.876 1.00 26.10 442 ILE A C 1
ATOM 6802 O O . ILE A 1 464 ? 136.416 122.679 128.972 1.00 27.43 442 ILE A O 1
ATOM 6818 N N . GLU A 1 465 ? 134.451 122.162 129.931 1.00 26.22 443 GLU A N 1
ATOM 6819 C CA . GLU A 1 465 ? 134.142 121.171 128.905 1.00 24.75 443 GLU A CA 1
ATOM 6820 C C . GLU A 1 465 ? 134.042 121.821 127.531 1.00 26.62 443 GLU A C 1
ATOM 6821 O O . GLU A 1 465 ? 134.614 121.326 126.553 1.00 30.40 443 GLU A O 1
ATOM 6833 N N . LYS A 1 466 ? 133.321 122.940 127.439 1.00 29.45 444 LYS A N 1
ATOM 6834 C CA . LYS A 1 466 ? 133.115 123.586 126.147 1.00 28.56 444 LYS A CA 1
ATOM 6835 C C . LYS A 1 466 ? 134.426 124.118 125.581 1.00 33.83 444 LYS A C 1
ATOM 6836 O O . LYS A 1 466 ? 134.769 123.848 124.424 1.00 32.70 444 LYS A O 1
ATOM 6855 N N . GLU A 1 467 ? 135.175 124.875 126.384 1.00 33.29 445 GLU A N 1
ATOM 6856 C CA . GLU A 1 467 ? 136.432 125.437 125.903 1.00 32.61 445 GLU A CA 1
ATOM 6857 C C . GLU A 1 467 ? 137.480 124.356 125.676 1.00 34.89 445 GLU A C 1
ATOM 6858 O O . GLU A 1 467 ? 138.293 124.468 124.750 1.00 37.47 445 GLU A O 1
ATOM 6870 N N . GLY A 1 468 ? 137.482 123.313 126.498 1.00 35.87 446 GLY A N 1
ATOM 6871 C CA . GLY A 1 468 ? 138.440 122.233 126.359 1.00 35.54 446 GLY A CA 1
ATOM 6872 C C . GLY A 1 468 ? 138.110 121.303 125.209 1.00 38.41 446 GLY A C 1
ATOM 6873 O O . GLY A 1 468 ? 138.939 120.494 124.790 1.00 38.85 446 GLY A O 1
ATOM 6878 N N . LEU B 2 3 ? 103.908 146.522 163.446 1.00 58.65 3 LEU B N 1
ATOM 6879 C CA . LEU B 2 3 ? 105.027 146.842 162.568 1.00 60.26 3 LEU B CA 1
ATOM 6880 C C . LEU B 2 3 ? 105.003 145.949 161.332 1.00 60.88 3 LEU B C 1
ATOM 6881 O O . LEU B 2 3 ? 105.300 146.399 160.225 1.00 60.56 3 LEU B O 1
ATOM 6896 N N . LYS B 2 4 ? 104.649 144.677 161.527 1.00 60.82 4 LYS B N 1
ATOM 6897 C CA . LYS B 2 4 ? 104.614 143.739 160.410 1.00 60.39 4 LYS B CA 1
ATOM 6898 C C . LYS B 2 4 ? 103.606 144.182 159.356 1.00 63.12 4 LYS B C 1
ATOM 6899 O O . LYS B 2 4 ? 103.902 144.179 158.155 1.00 63.37 4 LYS B O 1
ATOM 6918 N N . LYS B 2 5 ? 102.403 144.565 159.789 1.00 67.22 5 LYS B N 1
ATOM 6919 C CA . LYS B 2 5 ? 101.384 145.000 158.839 1.00 66.77 5 LYS B CA 1
ATOM 6920 C C . LYS B 2 5 ? 101.806 146.277 158.125 1.00 67.06 5 LYS B C 1
ATOM 6921 O O . LYS B 2 5 ? 101.628 146.405 156.908 1.00 67.78 5 LYS B O 1
ATOM 6940 N N . PHE B 2 6 ? 102.365 147.237 158.866 1.00 66.61 6 PHE B N 1
ATOM 6941 C CA . PHE B 2 6 ? 102.798 148.486 158.248 1.00 66.86 6 PHE B CA 1
ATOM 6942 C C . PHE B 2 6 ? 103.925 148.245 157.251 1.00 66.95 6 PHE B C 1
ATOM 6943 O O . PHE B 2 6 ? 103.926 148.816 156.154 1.00 67.04 6 PHE B O 1
ATOM 6960 N N . LEU B 2 7 ? 104.895 147.403 157.615 1.00 63.80 7 LEU B N 1
ATOM 6961 C CA . LEU B 2 7 ? 106.010 147.130 156.714 1.00 63.60 7 LEU B CA 1
ATOM 6962 C C . LEU B 2 7 ? 105.532 146.457 155.433 1.00 64.41 7 LEU B C 1
ATOM 6963 O O . LEU B 2 7 ? 105.964 146.820 154.333 1.00 64.27 7 LEU B O 1
ATOM 6979 N N . GLU B 2 8 ? 104.641 145.471 155.556 1.00 66.60 8 GLU B N 1
ATOM 6980 C CA . GLU B 2 8 ? 104.160 144.761 154.375 1.00 67.38 8 GLU B CA 1
ATOM 6981 C C . GLU B 2 8 ? 103.337 145.675 153.475 1.00 68.00 8 GLU B C 1
ATOM 6982 O O . GLU B 2 8 ? 103.507 145.667 152.250 1.00 67.50 8 GLU B O 1
ATOM 6994 N N . ASP B 2 9 ? 102.439 146.470 154.062 1.00 70.24 9 ASP B N 1
ATOM 6995 C CA . ASP B 2 9 ? 101.556 147.308 153.257 1.00 69.62 9 ASP B CA 1
ATOM 6996 C C . ASP B 2 9 ? 102.339 148.362 152.484 1.00 70.50 9 ASP B C 1
ATOM 6997 O O . ASP B 2 9 ? 102.070 148.600 151.300 1.00 70.40 9 ASP B O 1
ATOM 7006 N N . ILE B 2 10 ? 103.313 149.005 153.134 1.00 69.69 10 ILE B N 1
ATOM 7007 C CA . ILE B 2 10 ? 104.060 150.082 152.495 1.00 68.78 10 ILE B CA 1
ATOM 7008 C C . ILE B 2 10 ? 105.014 149.585 151.421 1.00 69.00 10 ILE B C 1
ATOM 7009 O O . ILE B 2 10 ? 105.587 150.401 150.691 1.00 68.90 10 ILE B O 1
ATOM 7025 N N . GLU B 2 11 ? 105.201 148.268 151.301 1.00 69.14 11 GLU B N 1
ATOM 7026 C CA . GLU B 2 11 ? 106.104 147.743 150.283 1.00 68.57 11 GLU B CA 1
ATOM 7027 C C . GLU B 2 11 ? 105.648 148.121 148.880 1.00 69.25 11 GLU B C 1
ATOM 7028 O O . GLU B 2 11 ? 106.471 148.199 147.960 1.00 69.26 11 GLU B O 1
ATOM 7040 N N . HIS B 2 12 ? 104.347 148.358 148.694 1.00 71.65 12 HIS B N 1
ATOM 7041 C CA . HIS B 2 12 ? 103.849 148.735 147.376 1.00 71.01 12 HIS B CA 1
ATOM 7042 C C . HIS B 2 12 ? 104.445 150.060 146.919 1.00 70.88 12 HIS B C 1
ATOM 7043 O O . HIS B 2 12 ? 104.825 150.209 145.751 1.00 69.96 12 HIS B O 1
ATOM 7057 N N . HIS B 2 13 ? 104.533 151.037 147.824 1.00 70.78 13 HIS B N 1
ATOM 7058 C CA . HIS B 2 13 ? 105.090 152.335 147.457 1.00 70.63 13 HIS B CA 1
ATOM 7059 C C . HIS B 2 13 ? 106.541 152.201 147.011 1.00 70.50 13 HIS B C 1
ATOM 7060 O O . HIS B 2 13 ? 106.930 152.719 145.959 1.00 70.58 13 HIS B O 1
ATOM 7074 N N . PHE B 2 14 ? 107.354 151.490 147.795 1.00 67.37 14 PHE B N 1
ATOM 7075 C CA . PHE B 2 14 ? 108.775 151.364 147.494 1.00 67.14 14 PHE B CA 1
ATOM 7076 C C . PHE B 2 14 ? 109.054 150.415 146.338 1.00 67.52 14 PHE B C 1
ATOM 7077 O O . PHE B 2 14 ? 110.206 150.326 145.899 1.00 67.08 14 PHE B O 1
ATOM 7094 N N . GLU B 2 15 ? 108.044 149.709 145.837 1.00 68.45 15 GLU B N 1
ATOM 7095 C CA . GLU B 2 15 ? 108.237 148.837 144.694 1.00 68.37 15 GLU B CA 1
ATOM 7096 C C . GLU B 2 15 ? 108.501 149.670 143.442 1.00 68.18 15 GLU B C 1
ATOM 7097 O O . GLU B 2 15 ? 108.207 150.868 143.408 1.00 67.08 15 GLU B O 1
ATOM 7109 N N . PRO B 2 16 ? 109.065 149.057 142.397 1.00 67.89 16 PRO B N 1
ATOM 7110 C CA . PRO B 2 16 ? 109.400 149.837 141.193 1.00 67.15 16 PRO B CA 1
ATOM 7111 C C . PRO B 2 16 ? 108.219 150.604 140.620 1.00 66.35 16 PRO B C 1
ATOM 7112 O O . PRO B 2 16 ? 108.395 151.727 140.132 1.00 66.69 16 PRO B O 1
ATOM 7123 N N . GLY B 2 17 ? 107.017 150.029 140.666 1.00 64.03 17 GLY B N 1
ATOM 7124 C CA . GLY B 2 17 ? 105.853 150.738 140.160 1.00 64.62 17 GLY B CA 1
ATOM 7125 C C . GLY B 2 17 ? 105.562 152.009 140.934 1.00 64.77 17 GLY B C 1
ATOM 7126 O O . GLY B 2 17 ? 105.242 153.045 140.347 1.00 64.58 17 GLY B O 1
ATOM 7130 N N . GLY B 2 18 ? 105.667 151.948 142.262 1.00 67.15 18 GLY B N 1
ATOM 7131 C CA . GLY B 2 18 ? 105.392 153.103 143.088 1.00 66.58 18 GLY B CA 1
ATOM 7132 C C . GLY B 2 18 ? 106.550 154.082 143.140 1.00 67.23 18 GLY B C 1
ATOM 7133 O O . GLY B 2 18 ? 107.641 153.839 142.625 1.00 66.82 18 GLY B O 1
ATOM 7137 N N . LYS B 2 19 ? 106.292 155.218 143.782 1.00 69.33 19 LYS B N 1
ATOM 7138 C CA . LYS B 2 19 ? 107.296 156.258 143.932 1.00 69.19 19 LYS B CA 1
ATOM 7139 C C . LYS B 2 19 ? 108.271 155.901 145.053 1.00 69.64 19 LYS B C 1
ATOM 7140 O O . LYS B 2 19 ? 108.083 154.939 145.801 1.00 69.02 19 LYS B O 1
ATOM 7159 N N . HIS B 2 20 ? 109.331 156.701 145.166 1.00 68.05 20 HIS B N 1
ATOM 7160 C CA . HIS B 2 20 ? 110.393 156.498 146.146 1.00 67.56 20 HIS B CA 1
ATOM 7161 C C . HIS B 2 20 ? 111.188 155.225 145.886 1.00 66.21 20 HIS B C 1
ATOM 7162 O O . HIS B 2 20 ? 111.798 154.675 146.808 1.00 66.17 20 HIS B O 1
ATOM 7176 N N . GLU B 2 21 ? 111.194 154.739 144.642 1.00 63.59 21 GLU B N 1
ATOM 7177 C CA . GLU B 2 21 ? 111.958 153.537 144.325 1.00 63.28 21 GLU B CA 1
ATOM 7178 C C . GLU B 2 21 ? 113.446 153.741 144.575 1.00 62.65 21 GLU B C 1
ATOM 7179 O O . GLU B 2 21 ? 114.165 152.778 144.863 1.00 62.76 21 GLU B O 1
ATOM 7191 N N . LYS B 2 22 ? 113.926 154.983 144.474 1.00 53.71 22 LYS B N 1
ATOM 7192 C CA . LYS B 2 22 ? 115.332 155.258 144.740 1.00 54.02 22 LYS B CA 1
ATOM 7193 C C . LYS B 2 22 ? 115.711 154.948 146.182 1.00 54.18 22 LYS B C 1
ATOM 7194 O O . LYS B 2 22 ? 116.900 154.777 146.476 1.00 52.13 22 LYS B O 1
ATOM 7213 N N . TRP B 2 23 ? 114.732 154.870 147.082 1.00 58.64 23 TRP B N 1
ATOM 7214 C CA . TRP B 2 23 ? 114.968 154.570 148.487 1.00 58.46 23 TRP B CA 1
ATOM 7215 C C . TRP B 2 23 ? 114.677 153.115 148.831 1.00 58.30 23 TRP B C 1
ATOM 7216 O O . TRP B 2 23 ? 114.620 152.768 150.015 1.00 58.81 23 TRP B O 1
ATOM 7237 N N . PHE B 2 24 ? 114.492 152.257 147.825 1.00 59.25 24 PHE B N 1
ATOM 7238 C CA . PHE B 2 24 ? 114.166 150.861 148.095 1.00 59.84 24 PHE B CA 1
ATOM 7239 C C . PHE B 2 24 ? 115.284 150.168 148.863 1.00 59.21 24 PHE B C 1
ATOM 7240 O O . PHE B 2 24 ? 115.023 149.397 149.794 1.00 59.89 24 PHE B O 1
ATOM 7257 N N . ALA B 2 25 ? 116.538 150.429 148.488 1.00 52.94 25 ALA B N 1
ATOM 7258 C CA . ALA B 2 25 ? 117.660 149.786 149.160 1.00 51.89 25 ALA B CA 1
ATOM 7259 C C . ALA B 2 25 ? 117.713 150.125 150.642 1.00 52.00 25 ALA B C 1
ATOM 7260 O O . ALA B 2 25 ? 118.291 149.360 151.421 1.00 53.68 25 ALA B O 1
ATOM 7267 N N . LEU B 2 26 ? 117.124 151.249 151.050 1.00 51.09 26 LEU B N 1
ATOM 7268 C CA . LEU B 2 26 ? 117.115 151.640 152.453 1.00 49.03 26 LEU B CA 1
ATOM 7269 C C . LEU B 2 26 ? 115.850 151.180 153.167 1.00 51.19 26 LEU B C 1
ATOM 7270 O O . LEU B 2 26 ? 115.920 150.715 154.310 1.00 53.40 26 LEU B O 1
ATOM 7286 N N . TYR B 2 27 ? 114.689 151.299 152.518 1.00 59.40 27 TYR B N 1
ATOM 7287 C CA . TYR B 2 27 ? 113.455 150.805 153.119 1.00 60.84 27 TYR B CA 1
ATOM 7288 C C . TYR B 2 27 ? 113.510 149.296 153.313 1.00 60.45 27 TYR B C 1
ATOM 7289 O O . TYR B 2 27 ? 113.216 148.785 154.400 1.00 59.65 27 TYR B O 1
ATOM 7307 N N . GLU B 2 28 ? 113.881 148.562 152.261 1.00 55.67 28 GLU B N 1
ATOM 7308 C CA . GLU B 2 28 ? 113.970 147.111 152.372 1.00 55.29 28 GLU B CA 1
ATOM 7309 C C . GLU B 2 28 ? 114.966 146.703 153.447 1.00 56.54 28 GLU B C 1
ATOM 7310 O O . GLU B 2 28 ? 114.775 145.681 154.116 1.00 55.00 28 GLU B O 1
ATOM 7322 N N . ALA B 2 29 ? 116.032 147.485 153.627 1.00 52.16 29 ALA B N 1
ATOM 7323 C CA . ALA B 2 29 ? 116.968 147.211 154.710 1.00 50.95 29 ALA B CA 1
ATOM 7324 C C . ALA B 2 29 ? 116.277 147.305 156.063 1.00 51.31 29 ALA B C 1
ATOM 7325 O O . ALA B 2 29 ? 116.471 146.445 156.930 1.00 51.07 29 ALA B O 1
ATOM 7332 N N . ALA B 2 30 ? 115.457 148.341 156.261 1.00 52.53 30 ALA B N 1
ATOM 7333 C CA . ALA B 2 30 ? 114.734 148.478 157.520 1.00 49.94 30 ALA B CA 1
ATOM 7334 C C . ALA B 2 30 ? 113.765 147.322 157.727 1.00 51.20 30 ALA B C 1
ATOM 7335 O O . ALA B 2 30 ? 113.673 146.769 158.829 1.00 47.40 30 ALA B O 1
ATOM 7342 N N . ALA B 2 31 ? 113.032 146.941 156.679 1.00 53.69 31 ALA B N 1
ATOM 7343 C CA . ALA B 2 31 ? 112.097 145.828 156.798 1.00 52.34 31 ALA B CA 1
ATOM 7344 C C . ALA B 2 31 ? 112.833 144.530 157.104 1.00 50.91 31 ALA B C 1
ATOM 7345 O O . ALA B 2 31 ? 112.481 143.808 158.044 1.00 49.91 31 ALA B O 1
ATOM 7352 N N . THR B 2 32 ? 113.866 144.219 156.317 1.00 45.79 32 THR B N 1
ATOM 7353 C CA . THR B 2 32 ? 114.651 143.017 156.577 1.00 45.99 32 THR B CA 1
ATOM 7354 C C . THR B 2 32 ? 115.412 143.126 157.890 1.00 46.22 32 THR B C 1
ATOM 7355 O O . THR B 2 32 ? 115.638 142.112 158.561 1.00 44.25 32 THR B O 1
ATOM 7366 N N . LEU B 2 33 ? 115.815 144.339 158.271 1.00 42.41 33 LEU B N 1
ATOM 7367 C CA . LEU B 2 33 ? 116.499 144.526 159.546 1.00 39.07 33 LEU B CA 1
ATOM 7368 C C . LEU B 2 33 ? 115.593 144.144 160.710 1.00 40.12 33 LEU B C 1
ATOM 7369 O O . LEU B 2 33 ? 115.996 143.395 161.608 1.00 41.87 33 LEU B O 1
ATOM 7385 N N . PHE B 2 34 ? 114.357 144.647 160.709 1.00 47.44 34 PHE B N 1
ATOM 7386 C CA . PHE B 2 34 ? 113.431 144.328 161.790 1.00 48.93 34 PHE B CA 1
ATOM 7387 C C . PHE B 2 34 ? 112.931 142.893 161.689 1.00 48.12 34 PHE B C 1
ATOM 7388 O O . PHE B 2 34 ? 112.884 142.175 162.694 1.00 48.47 34 PHE B O 1
ATOM 7405 N N . TYR B 2 35 ? 112.555 142.461 160.490 1.00 45.94 35 TYR B N 1
ATOM 7406 C CA . TYR B 2 35 ? 111.930 141.164 160.272 1.00 44.89 35 TYR B CA 1
ATOM 7407 C C . TYR B 2 35 ? 112.800 140.334 159.342 1.00 41.66 35 TYR B C 1
ATOM 7408 O O . TYR B 2 35 ? 113.234 140.822 158.295 1.00 44.22 35 TYR B O 1
ATOM 7426 N N . THR B 2 36 ? 113.053 139.089 159.723 1.00 36.05 36 THR B N 1
ATOM 7427 C CA . THR B 2 36 ? 113.784 138.194 158.842 1.00 32.20 36 THR B CA 1
ATOM 7428 C C . THR B 2 36 ? 112.976 137.965 157.567 1.00 26.17 36 THR B C 1
ATOM 7429 O O . THR B 2 36 ? 111.746 137.852 157.626 1.00 27.73 36 THR B O 1
ATOM 7440 N N . PRO B 2 37 ? 113.619 137.893 156.404 1.00 26.12 37 PRO B N 1
ATOM 7441 C CA . PRO B 2 37 ? 112.858 137.686 155.170 1.00 21.66 37 PRO B CA 1
ATOM 7442 C C . PRO B 2 37 ? 112.255 136.292 155.125 1.00 20.26 37 PRO B C 1
ATOM 7443 O O . PRO B 2 37 ? 112.761 135.348 155.736 1.00 27.97 37 PRO B O 1
ATOM 7454 N N . GLY B 2 38 ? 111.153 136.173 154.393 1.00 20.59 38 GLY B N 1
ATOM 7455 C CA . GLY B 2 38 ? 110.489 134.895 154.243 1.00 20.43 38 GLY B CA 1
ATOM 7456 C C . GLY B 2 38 ? 111.015 134.102 153.066 1.00 12.29 38 GLY B C 1
ATOM 7457 O O . GLY B 2 38 ? 110.301 133.269 152.504 1.00 26.60 38 GLY B O 1
ATOM 7461 N N . LEU B 2 39 ? 112.265 134.352 152.685 1.00 15.10 39 LEU B N 1
ATOM 7462 C CA . LEU B 2 39 ? 112.848 133.670 151.540 1.00 14.85 39 LEU B CA 1
ATOM 7463 C C . LEU B 2 39 ? 112.994 132.180 151.814 1.00 6.36 39 LEU B C 1
ATOM 7464 O O . LEU B 2 39 ? 113.342 131.764 152.921 1.00 10.44 39 LEU B O 1
ATOM 7480 N N . VAL B 2 40 ? 112.723 131.377 150.792 1.00 11.89 40 VAL B N 1
ATOM 7481 C CA . VAL B 2 40 ? 112.930 129.937 150.841 1.00 12.27 40 VAL B CA 1
ATOM 7482 C C . VAL B 2 40 ? 113.993 129.578 149.816 1.00 0.54 40 VAL B C 1
ATOM 7483 O O . VAL B 2 40 ? 114.184 130.280 148.817 1.00 12.04 40 VAL B O 1
ATOM 7496 N N . THR B 2 41 ? 114.697 128.482 150.075 1.00 7.79 41 THR B N 1
ATOM 7497 C CA . THR B 2 41 ? 115.704 128.017 149.134 1.00 5.47 41 THR B CA 1
ATOM 7498 C C . THR B 2 41 ? 115.063 127.734 147.781 1.00 6.14 41 THR B C 1
ATOM 7499 O O . THR B 2 41 ? 113.956 127.197 147.699 1.00 9.72 41 THR B O 1
ATOM 7510 N N . LYS B 2 42 ? 115.763 128.112 146.715 1.00 15.68 42 LYS B N 1
ATOM 7511 C CA . LYS B 2 42 ? 115.283 127.896 145.357 1.00 10.31 42 LYS B CA 1
ATOM 7512 C C . LYS B 2 42 ? 115.824 126.618 144.734 1.00 15.43 42 LYS B C 1
ATOM 7513 O O . LYS B 2 42 ? 115.146 126.013 143.899 1.00 18.83 42 LYS B O 1
ATOM 7532 N N . ARG B 2 43 ? 117.020 126.192 145.127 1.00 12.27 43 ARG B N 1
ATOM 7533 C CA . ARG B 2 43 ? 117.573 124.913 144.713 1.00 17.81 43 ARG B CA 1
ATOM 7534 C C . ARG B 2 43 ? 118.410 124.383 145.870 1.00 13.47 43 ARG B C 1
ATOM 7535 O O . ARG B 2 43 ? 118.446 124.971 146.954 1.00 17.66 43 ARG B O 1
ATOM 7556 N N . SER B 2 44 ? 119.082 123.260 145.643 1.00 4.15 44 SER B N 1
ATOM 7557 C CA . SER B 2 44 ? 119.894 122.671 146.699 1.00 0.77 44 SER B CA 1
ATOM 7558 C C . SER B 2 44 ? 121.025 123.621 147.089 1.00 13.21 44 SER B C 1
ATOM 7559 O O . SER B 2 44 ? 121.586 124.319 146.241 1.00 20.94 44 SER B O 1
ATOM 7567 N N . SER B 2 45 ? 121.361 123.657 148.378 1.00 0.00 45 SER B N 1
ATOM 7568 C CA . SER B 2 45 ? 120.776 122.891 149.473 1.00 0.16 45 SER B CA 1
ATOM 7569 C C . SER B 2 45 ? 119.415 123.456 149.868 1.00 0.12 45 SER B C 1
ATOM 7570 O O . SER B 2 45 ? 119.245 124.668 149.978 1.00 11.62 45 SER B O 1
ATOM 7578 N N . HIS B 2 46 ? 118.445 122.566 150.083 1.00 0.39 46 HIS B N 1
ATOM 7579 C CA . HIS B 2 46 ? 117.096 123.011 150.416 1.00 7.62 46 HIS B CA 1
ATOM 7580 C C . HIS B 2 46 ? 116.992 123.463 151.866 1.00 0.07 46 HIS B C 1
ATOM 7581 O O . HIS B 2 46 ? 116.025 124.137 152.235 1.00 5.13 46 HIS B O 1
ATOM 7595 N N . VAL B 2 47 ? 117.967 123.107 152.695 1.00 8.10 47 VAL B N 1
ATOM 7596 C CA . VAL B 2 47 ? 118.090 123.626 154.051 1.00 10.86 47 VAL B CA 1
ATOM 7597 C C . VAL B 2 47 ? 119.390 124.408 154.135 1.00 0.00 47 VAL B C 1
ATOM 7598 O O . VAL B 2 47 ? 120.362 124.090 153.440 1.00 7.66 47 VAL B O 1
ATOM 7611 N N . ARG B 2 48 ? 119.401 125.444 154.967 1.00 6.96 48 ARG B N 1
ATOM 7612 C CA . ARG B 2 48 ? 120.582 126.265 155.174 1.00 2.57 48 ARG B CA 1
ATOM 7613 C C . ARG B 2 48 ? 120.895 126.363 156.660 1.00 0.00 48 ARG B C 1
ATOM 7614 O O . ARG B 2 48 ? 120.036 126.143 157.517 1.00 9.57 48 ARG B O 1
ATOM 7635 N N . ASP B 2 49 ? 122.151 126.692 156.948 1.00 3.05 49 ASP B N 1
ATOM 7636 C CA . ASP B 2 49 ? 122.557 126.986 158.314 1.00 4.97 49 ASP B CA 1
ATOM 7637 C C . ASP B 2 49 ? 121.783 128.189 158.840 1.00 3.22 49 ASP B C 1
ATOM 7638 O O . ASP B 2 49 ? 121.471 129.122 158.095 1.00 4.99 49 ASP B O 1
ATOM 7647 N N . SER B 2 50 ? 121.462 128.160 160.133 1.00 10.78 50 SER B N 1
ATOM 7648 C CA . SER B 2 50 ? 120.739 129.271 160.741 1.00 12.30 50 SER B CA 1
ATOM 7649 C C . SER B 2 50 ? 121.540 130.565 160.709 1.00 12.27 50 SER B C 1
ATOM 7650 O O . SER B 2 50 ? 120.949 131.647 160.777 1.00 15.81 50 SER B O 1
ATOM 7658 N N . VAL B 2 51 ? 122.866 130.481 160.600 1.00 11.00 51 VAL B N 1
ATOM 7659 C CA . VAL B 2 51 ? 123.704 131.669 160.689 1.00 16.56 51 VAL B CA 1
ATOM 7660 C C . VAL B 2 51 ? 123.565 132.504 159.425 1.00 13.63 51 VAL B C 1
ATOM 7661 O O . VAL B 2 51 ? 123.401 131.976 158.317 1.00 12.51 51 VAL B O 1
ATOM 7674 N N . ASP B 2 52 ? 123.624 133.823 159.591 1.00 20.62 52 ASP B N 1
ATOM 7675 C CA . ASP B 2 52 ? 123.614 134.759 158.480 1.00 14.00 52 ASP B CA 1
ATOM 7676 C C . ASP B 2 52 ? 124.553 135.909 158.813 1.00 7.77 52 ASP B C 1
ATOM 7677 O O . ASP B 2 52 ? 125.012 136.055 159.949 1.00 19.31 52 ASP B O 1
ATOM 7686 N N . LEU B 2 53 ? 124.842 136.731 157.804 1.00 11.64 53 LEU B N 1
ATOM 7687 C CA . LEU B 2 53 ? 125.750 137.852 158.010 1.00 17.59 53 LEU B CA 1
ATOM 7688 C C . LEU B 2 53 ? 125.237 138.801 159.085 1.00 13.98 53 LEU B C 1
ATOM 7689 O O . LEU B 2 53 ? 126.034 139.402 159.812 1.00 20.80 53 LEU B O 1
ATOM 7705 N N . LYS B 2 54 ? 123.916 138.947 159.203 1.00 13.13 54 LYS B N 1
ATOM 7706 C CA . LYS B 2 54 ? 123.363 139.877 160.181 1.00 20.11 54 LYS B CA 1
ATOM 7707 C C . LYS B 2 54 ? 123.728 139.467 161.603 1.00 15.76 54 LYS B C 1
ATOM 7708 O O . LYS B 2 54 ? 124.100 140.313 162.425 1.00 16.78 54 LYS B O 1
ATOM 7727 N N . ARG B 2 55 ? 123.629 138.173 161.912 1.00 14.97 55 ARG B N 1
ATOM 7728 C CA . ARG B 2 55 ? 123.931 137.713 163.263 1.00 12.01 55 ARG B CA 1
ATOM 7729 C C . ARG B 2 55 ? 125.425 137.757 163.555 1.00 8.75 55 ARG B C 1
ATOM 7730 O O . ARG B 2 55 ? 125.823 138.007 164.698 1.00 8.93 55 ARG B O 1
ATOM 7751 N N . ILE B 2 56 ? 126.263 137.511 162.549 1.00 11.47 56 ILE B N 1
ATOM 7752 C CA . ILE B 2 56 ? 127.707 137.553 162.764 1.00 9.58 56 ILE B CA 1
ATOM 7753 C C . ILE B 2 56 ? 128.132 138.946 163.211 1.00 14.91 56 ILE B C 1
ATOM 7754 O O . ILE B 2 56 ? 128.890 139.105 164.174 1.00 13.96 56 ILE B O 1
ATOM 7770 N N . MET B 2 57 ? 127.638 139.978 162.524 1.00 11.54 57 MET B N 1
ATOM 7771 C CA . MET B 2 57 ? 128.057 141.340 162.837 1.00 17.05 57 MET B CA 1
ATOM 7772 C C . MET B 2 57 ? 127.534 141.787 164.197 1.00 11.07 57 MET B C 1
ATOM 7773 O O . MET B 2 57 ? 128.248 142.460 164.949 1.00 22.00 57 MET B O 1
ATOM 7787 N N . ILE B 2 58 ? 126.296 141.426 164.535 1.00 8.20 58 ILE B N 1
ATOM 7788 C CA . ILE B 2 58 ? 125.740 141.838 165.820 1.00 11.45 58 ILE B CA 1
ATOM 7789 C C . ILE B 2 58 ? 126.491 141.169 166.965 1.00 10.96 58 ILE B C 1
ATOM 7790 O O . ILE B 2 58 ? 126.675 141.766 168.032 1.00 11.84 58 ILE B O 1
ATOM 7806 N N . MET B 2 59 ? 126.932 139.925 166.770 1.00 8.97 59 MET B N 1
ATOM 7807 C CA . MET B 2 59 ? 127.745 139.274 167.792 1.00 11.47 59 MET B CA 1
ATOM 7808 C C . MET B 2 59 ? 129.051 140.027 168.013 1.00 12.54 59 MET B C 1
ATOM 7809 O O . MET B 2 59 ? 129.477 140.223 169.157 1.00 11.04 59 MET B O 1
ATOM 7823 N N . VAL B 2 60 ? 129.704 140.456 166.931 1.00 14.21 60 VAL B N 1
ATOM 7824 C CA . VAL B 2 60 ? 130.903 141.275 167.071 1.00 13.24 60 VAL B CA 1
ATOM 7825 C C . VAL B 2 60 ? 130.546 142.630 167.665 1.00 9.32 60 VAL B C 1
ATOM 7826 O O . VAL B 2 60 ? 131.289 143.182 168.486 1.00 9.36 60 VAL B O 1
ATOM 7839 N N . TRP B 2 61 ? 129.406 143.186 167.256 1.00 15.02 61 TRP B N 1
ATOM 7840 C CA . TRP B 2 61 ? 128.957 144.460 167.802 1.00 10.94 61 TRP B CA 1
ATOM 7841 C C . TRP B 2 61 ? 128.738 144.362 169.307 1.00 11.08 61 TRP B C 1
ATOM 7842 O O . TRP B 2 61 ? 129.121 145.266 170.057 1.00 19.01 61 TRP B O 1
ATOM 7863 N N . LEU B 2 62 ? 128.129 143.268 169.766 1.00 11.83 62 LEU B N 1
ATOM 7864 C CA . LEU B 2 62 ? 127.953 143.067 171.200 1.00 13.36 62 LEU B CA 1
ATOM 7865 C C . LEU B 2 62 ? 129.268 142.722 171.886 1.00 10.78 62 LEU B C 1
ATOM 7866 O O . LEU B 2 62 ? 129.457 143.052 173.062 1.00 17.54 62 LEU B O 1
ATOM 7882 N N . ALA B 2 63 ? 130.183 142.059 171.177 1.00 12.11 63 ALA B N 1
ATOM 7883 C CA . ALA B 2 63 ? 131.421 141.611 171.806 1.00 10.91 63 ALA B CA 1
ATOM 7884 C C . ALA B 2 63 ? 132.238 142.778 172.344 1.00 9.20 63 ALA B C 1
ATOM 7885 O O . ALA B 2 63 ? 132.974 142.617 173.324 1.00 9.79 63 ALA B O 1
ATOM 7892 N N . VAL B 2 64 ? 132.127 143.958 171.724 1.00 5.34 64 VAL B N 1
ATOM 7893 C CA . VAL B 2 64 ? 132.885 145.122 172.171 1.00 10.20 64 VAL B CA 1
ATOM 7894 C C . VAL B 2 64 ? 132.109 145.985 173.156 1.00 12.03 64 VAL B C 1
ATOM 7895 O O . VAL B 2 64 ? 132.658 146.974 173.661 1.00 15.53 64 VAL B O 1
ATOM 7908 N N . PHE B 2 65 ? 130.852 145.648 173.446 1.00 19.82 65 PHE B N 1
ATOM 7909 C CA . PHE B 2 65 ? 130.077 146.440 174.399 1.00 14.52 65 PHE B CA 1
ATOM 7910 C C . PHE B 2 65 ? 130.751 146.528 175.759 1.00 15.70 65 PHE B C 1
ATOM 7911 O O . PHE B 2 65 ? 130.845 147.639 176.308 1.00 19.76 65 PHE B O 1
ATOM 7928 N N . PRO B 2 66 ? 131.217 145.432 176.364 1.00 15.08 66 PRO B N 1
ATOM 7929 C CA . PRO B 2 66 ? 131.902 145.565 177.661 1.00 13.79 66 PRO B CA 1
ATOM 7930 C C . PRO B 2 66 ? 133.097 146.499 177.605 1.00 9.27 66 PRO B C 1
ATOM 7931 O O . PRO B 2 66 ? 133.304 147.294 178.529 1.00 19.14 66 PRO B O 1
ATOM 7942 N N . ALA B 2 67 ? 133.886 146.432 176.531 1.00 15.26 67 ALA B N 1
ATOM 7943 C CA . ALA B 2 67 ? 135.001 147.357 176.377 1.00 10.59 67 ALA B CA 1
ATOM 7944 C C . ALA B 2 67 ? 134.504 148.784 176.188 1.00 6.83 67 ALA B C 1
ATOM 7945 O O . ALA B 2 67 ? 135.087 149.729 176.729 1.00 18.81 67 ALA B O 1
ATOM 7952 N N . MET B 2 68 ? 133.424 148.957 175.423 1.00 10.38 68 MET B N 1
ATOM 7953 C CA . MET B 2 68 ? 132.873 150.291 175.213 1.00 14.41 68 MET B CA 1
ATOM 7954 C C . MET B 2 68 ? 132.391 150.901 176.524 1.00 12.49 68 MET B C 1
ATOM 7955 O O . MET B 2 68 ? 132.657 152.075 176.806 1.00 13.43 68 MET B O 1
ATOM 7969 N N . PHE B 2 69 ? 131.681 150.119 177.340 1.00 16.51 69 PHE B N 1
ATOM 7970 C CA . PHE B 2 69 ? 131.138 150.657 178.582 1.00 10.71 69 PHE B CA 1
ATOM 7971 C C . PHE B 2 69 ? 132.246 151.018 179.563 1.00 7.65 69 PHE B C 1
ATOM 7972 O O . PHE B 2 69 ? 132.209 152.089 180.178 1.00 15.43 69 PHE B O 1
ATOM 7989 N N . TRP B 2 70 ? 133.244 150.146 179.721 1.00 14.85 70 TRP B N 1
ATOM 7990 C CA . TRP B 2 70 ? 134.380 150.498 180.564 1.00 10.58 70 TRP B CA 1
ATOM 7991 C C . TRP B 2 70 ? 135.119 151.701 180.000 1.00 10.31 70 TRP B C 1
ATOM 7992 O O . TRP B 2 70 ? 135.569 152.573 180.752 1.00 15.36 70 TRP B O 1
ATOM 8013 N N . GLY B 2 71 ? 135.266 151.759 178.676 1.00 11.49 71 GLY B N 1
ATOM 8014 C CA . GLY B 2 71 ? 135.972 152.875 178.072 1.00 8.50 71 GLY B CA 1
ATOM 8015 C C . GLY B 2 71 ? 135.358 154.211 178.438 1.00 6.31 71 GLY B C 1
ATOM 8016 O O . GLY B 2 71 ? 136.069 155.157 178.784 1.00 12.67 71 GLY B O 1
ATOM 8020 N N . MET B 2 72 ? 134.030 154.308 178.370 1.00 13.72 72 MET B N 1
ATOM 8021 C CA . MET B 2 72 ? 133.362 155.531 178.798 1.00 14.40 72 MET B CA 1
ATOM 8022 C C . MET B 2 72 ? 133.619 155.803 180.274 1.00 11.53 72 MET B C 1
ATOM 8023 O O . MET B 2 72 ? 133.900 156.941 180.664 1.00 9.19 72 MET B O 1
ATOM 8037 N N . TYR B 2 73 ? 133.534 154.766 181.110 1.00 9.14 73 TYR B N 1
ATOM 8038 C CA . TYR B 2 73 ? 133.812 154.945 182.530 1.00 12.76 73 TYR B CA 1
ATOM 8039 C C . TYR B 2 73 ? 135.255 155.377 182.757 1.00 6.96 73 TYR B C 1
ATOM 8040 O O . TYR B 2 73 ? 135.522 156.270 183.569 1.00 14.63 73 TYR B O 1
ATOM 8058 N N . ASN B 2 74 ? 136.200 154.751 182.054 1.00 12.10 74 ASN B N 1
ATOM 8059 C CA . ASN B 2 74 ? 137.599 155.134 182.202 1.00 14.81 74 ASN B CA 1
ATOM 8060 C C . ASN B 2 74 ? 137.842 156.543 181.679 1.00 5.09 74 ASN B C 1
ATOM 8061 O O . ASN B 2 74 ? 138.588 157.316 182.290 1.00 12.19 74 ASN B O 1
ATOM 8072 N N . ALA B 2 75 ? 137.221 156.895 180.553 1.00 12.04 75 ALA B N 1
ATOM 8073 C CA . ALA B 2 75 ? 137.434 158.217 179.976 1.00 8.96 75 ALA B CA 1
ATOM 8074 C C . ALA B 2 75 ? 136.965 159.313 180.925 1.00 14.59 75 ALA B C 1
ATOM 8075 O O . ALA B 2 75 ? 137.634 160.341 181.077 1.00 15.03 75 ALA B O 1
ATOM 8082 N N . GLY B 2 76 ? 135.814 159.113 181.569 1.00 11.08 76 GLY B N 1
ATOM 8083 C CA . GLY B 2 76 ? 135.351 160.082 182.548 1.00 13.17 76 GLY B CA 1
ATOM 8084 C C . GLY B 2 76 ? 136.229 160.130 183.783 1.00 12.31 76 GLY B C 1
ATOM 8085 O O . GLY B 2 76 ? 136.508 161.207 184.315 1.00 23.41 76 GLY B O 1
ATOM 8089 N N . GLY B 2 77 ? 136.673 158.969 184.257 1.00 7.89 77 GLY B N 1
ATOM 8090 C CA . GLY B 2 77 ? 137.515 158.905 185.434 1.00 11.12 77 GLY B CA 1
ATOM 8091 C C . GLY B 2 77 ? 138.842 159.609 185.245 1.00 17.99 77 GLY B C 1
ATOM 8092 O O . GLY B 2 77 ? 139.267 160.384 186.106 1.00 23.59 77 GLY B O 1
ATOM 8096 N N . GLN B 2 78 ? 139.504 159.352 184.115 1.00 18.92 78 GLN B N 1
ATOM 8097 C CA . GLN B 2 78 ? 140.769 160.011 183.817 1.00 13.04 78 GLN B CA 1
ATOM 8098 C C . GLN B 2 78 ? 140.590 161.522 183.730 1.00 13.31 78 GLN B C 1
ATOM 8099 O O . GLN B 2 78 ? 141.390 162.292 184.273 1.00 18.18 78 GLN B O 1
ATOM 8113 N N . ALA B 2 79 ? 139.531 161.960 183.046 1.00 14.22 79 ALA B N 1
ATOM 8114 C CA . ALA B 2 79 ? 139.305 163.390 182.862 1.00 18.74 79 ALA B CA 1
ATOM 8115 C C . ALA B 2 79 ? 138.974 164.072 184.184 1.00 17.84 79 ALA B C 1
ATOM 8116 O O . ALA B 2 79 ? 139.516 165.138 184.496 1.00 10.49 79 ALA B O 1
ATOM 8123 N N . ILE B 2 80 ? 138.084 163.469 184.975 1.00 19.34 80 ILE B N 1
ATOM 8124 C CA . ILE B 2 80 ? 137.687 164.072 186.245 1.00 17.39 80 ILE B CA 1
ATOM 8125 C C . ILE B 2 80 ? 138.884 164.163 187.183 1.00 16.93 80 ILE B C 1
ATOM 8126 O O . ILE B 2 80 ? 139.090 165.176 187.861 1.00 20.14 80 ILE B O 1
ATOM 8142 N N . ALA B 2 81 ? 139.691 163.102 187.238 1.00 18.63 81 ALA B N 1
ATOM 8143 C CA . ALA B 2 81 ? 140.875 163.115 188.089 1.00 20.47 81 ALA B CA 1
ATOM 8144 C C . ALA B 2 81 ? 141.838 164.216 187.663 1.00 20.01 81 ALA B C 1
ATOM 8145 O O . ALA B 2 81 ? 142.377 164.950 188.498 1.00 26.45 81 ALA B O 1
ATOM 8152 N N . ALA B 2 82 ? 142.063 164.348 186.354 1.00 20.75 82 ALA B N 1
ATOM 8153 C CA . ALA B 2 82 ? 142.977 165.372 185.860 1.00 16.02 82 ALA B CA 1
ATOM 8154 C C . ALA B 2 82 ? 142.456 166.773 186.156 1.00 19.84 82 ALA B C 1
ATOM 8155 O O . ALA B 2 82 ? 143.229 167.664 186.526 1.00 26.99 82 ALA B O 1
ATOM 8162 N N . LEU B 2 83 ? 141.148 166.989 185.997 1.00 21.40 83 LEU B N 1
ATOM 8163 C CA . LEU B 2 83 ? 140.587 168.315 186.238 1.00 20.16 83 LEU B CA 1
ATOM 8164 C C . LEU B 2 83 ? 140.773 168.739 187.689 1.00 21.58 83 LEU B C 1
ATOM 8165 O O . LEU B 2 83 ? 141.138 169.887 187.966 1.00 22.98 83 LEU B O 1
ATOM 8181 N N . ASN B 2 84 ? 140.525 167.827 188.631 1.00 23.03 84 ASN B N 1
ATOM 8182 C CA . ASN B 2 84 ? 140.693 168.162 190.040 1.00 21.58 84 ASN B CA 1
ATOM 8183 C C . ASN B 2 84 ? 142.162 168.334 190.403 1.00 23.55 84 ASN B C 1
ATOM 8184 O O . ASN B 2 84 ? 142.492 169.128 191.290 1.00 26.42 84 ASN B O 1
ATOM 8195 N N . HIS B 2 85 ? 143.052 167.602 189.733 1.00 26.20 85 HIS B N 1
ATOM 8196 C CA . HIS B 2 85 ? 144.481 167.735 189.981 1.00 20.55 85 HIS B CA 1
ATOM 8197 C C . HIS B 2 85 ? 145.047 169.042 189.443 1.00 21.73 85 HIS B C 1
ATOM 8198 O O . HIS B 2 85 ? 146.087 169.497 189.929 1.00 28.59 85 HIS B O 1
ATOM 8212 N N . LEU B 2 86 ? 144.386 169.656 188.463 1.00 21.34 86 LEU B N 1
ATOM 8213 C CA . LEU B 2 86 ? 144.844 170.900 187.857 1.00 18.94 86 LEU B CA 1
ATOM 8214 C C . LEU B 2 86 ? 144.147 172.131 188.417 1.00 21.42 86 LEU B C 1
ATOM 8215 O O . LEU B 2 86 ? 144.771 173.189 188.531 1.00 20.77 86 LEU B O 1
ATOM 8231 N N . TYR B 2 87 ? 142.867 172.020 188.764 1.00 23.83 87 TYR B N 1
ATOM 8232 C CA . TYR B 2 87 ? 142.070 173.160 189.186 1.00 26.03 87 TYR B CA 1
ATOM 8233 C C . TYR B 2 87 ? 141.298 172.816 190.451 1.00 26.43 87 TYR B C 1
ATOM 8234 O O . TYR B 2 87 ? 141.135 171.647 190.811 1.00 26.24 87 TYR B O 1
ATOM 8252 N N . SER B 2 88 ? 140.827 173.861 191.127 1.00 33.16 88 SER B N 1
ATOM 8253 C CA . SER B 2 88 ? 140.006 173.704 192.318 1.00 31.77 88 SER B CA 1
ATOM 8254 C C . SER B 2 88 ? 139.219 174.986 192.537 1.00 30.98 88 SER B C 1
ATOM 8255 O O . SER B 2 88 ? 139.565 176.047 192.012 1.00 35.06 88 SER B O 1
ATOM 8263 N N . GLY B 2 89 ? 138.149 174.871 193.319 1.00 34.99 89 GLY B N 1
ATOM 8264 C CA . GLY B 2 89 ? 137.368 176.045 193.667 1.00 36.08 89 GLY B CA 1
ATOM 8265 C C . GLY B 2 89 ? 136.737 176.693 192.452 1.00 35.89 89 GLY B C 1
ATOM 8266 O O . GLY B 2 89 ? 136.300 176.022 191.509 1.00 34.89 89 GLY B O 1
ATOM 8270 N N . ASP B 2 90 ? 136.683 178.027 192.475 1.00 34.60 90 ASP B N 1
ATOM 8271 C CA . ASP B 2 90 ? 136.048 178.764 191.387 1.00 34.02 90 ASP B CA 1
ATOM 8272 C C . ASP B 2 90 ? 136.769 178.549 190.063 1.00 30.67 90 ASP B C 1
ATOM 8273 O O . ASP B 2 90 ? 136.153 178.666 188.997 1.00 30.83 90 ASP B O 1
ATOM 8282 N N . GLN B 2 91 ? 138.068 178.246 190.105 1.00 28.82 91 GLN B N 1
ATOM 8283 C CA . GLN B 2 91 ? 138.797 177.972 188.872 1.00 30.84 91 GLN B CA 1
ATOM 8284 C C . GLN B 2 91 ? 138.228 176.751 188.162 1.00 28.60 91 GLN B C 1
ATOM 8285 O O . GLN B 2 91 ? 138.079 176.749 186.935 1.00 29.96 91 GLN B O 1
ATOM 8299 N N . LEU B 2 92 ? 137.913 175.698 188.920 1.00 24.14 92 LEU B N 1
ATOM 8300 C CA . LEU B 2 92 ? 137.261 174.533 188.335 1.00 27.25 92 LEU B CA 1
ATOM 8301 C C . LEU B 2 92 ? 135.884 174.892 187.797 1.00 29.80 92 LEU B C 1
ATOM 8302 O O . LEU B 2 92 ? 135.476 174.407 186.735 1.00 28.78 92 LEU B O 1
ATOM 8318 N N . ALA B 2 93 ? 135.151 175.743 188.518 1.00 25.35 93 ALA B N 1
ATOM 8319 C CA . ALA B 2 93 ? 133.807 176.108 188.087 1.00 24.07 93 ALA B CA 1
ATOM 8320 C C . ALA B 2 93 ? 133.832 176.785 186.725 1.00 26.70 93 ALA B C 1
ATOM 8321 O O . ALA B 2 93 ? 132.997 176.491 185.862 1.00 26.80 93 ALA B O 1
ATOM 8328 N N . ALA B 2 94 ? 134.782 177.698 186.513 1.00 29.69 94 ALA B N 1
ATOM 8329 C CA . ALA B 2 94 ? 134.892 178.356 185.216 1.00 24.93 94 ALA B CA 1
ATOM 8330 C C . ALA B 2 94 ? 135.207 177.350 184.118 1.00 26.50 94 ALA B C 1
ATOM 8331 O O . ALA B 2 94 ? 134.631 177.410 183.025 1.00 29.53 94 ALA B O 1
ATOM 8338 N N . ILE B 2 95 ? 136.122 176.418 184.389 1.00 25.09 95 ILE B N 1
ATOM 8339 C CA . ILE B 2 95 ? 136.452 175.393 183.403 1.00 22.81 95 ILE B CA 1
ATOM 8340 C C . ILE B 2 95 ? 135.225 174.546 183.098 1.00 24.21 95 ILE B C 1
ATOM 8341 O O . ILE B 2 95 ? 134.918 174.257 181.936 1.00 23.85 95 ILE B O 1
ATOM 8357 N N . VAL B 2 96 ? 134.502 174.139 184.142 1.00 21.05 96 VAL B N 1
ATOM 8358 C CA . VAL B 2 96 ? 133.287 173.356 183.943 1.00 24.17 96 VAL B CA 1
ATOM 8359 C C . VAL B 2 96 ? 132.268 174.157 183.145 1.00 22.19 96 VAL B C 1
ATOM 8360 O O . VAL B 2 96 ? 131.543 173.609 182.306 1.00 25.99 96 VAL B O 1
ATOM 8373 N N . ALA B 2 97 ? 132.194 175.465 183.393 1.00 27.61 97 ALA B N 1
ATOM 8374 C CA . ALA B 2 97 ? 131.232 176.306 182.693 1.00 25.70 97 ALA B CA 1
ATOM 8375 C C . ALA B 2 97 ? 131.611 176.543 181.237 1.00 24.12 97 ALA B C 1
ATOM 8376 O O . ALA B 2 97 ? 130.730 176.840 180.423 1.00 29.57 97 ALA B O 1
ATOM 8383 N N . GLY B 2 98 ? 132.889 176.424 180.891 1.00 17.58 98 GLY B N 1
ATOM 8384 C CA . GLY B 2 98 ? 133.367 176.676 179.549 1.00 22.15 98 GLY B CA 1
ATOM 8385 C C . GLY B 2 98 ? 133.490 175.459 178.658 1.00 21.90 98 GLY B C 1
ATOM 8386 O O . GLY B 2 98 ? 134.081 175.564 177.577 1.00 26.91 98 GLY B O 1
ATOM 8390 N N . ASN B 2 99 ? 132.958 174.309 179.067 1.00 22.68 99 ASN B N 1
ATOM 8391 C CA . ASN B 2 99 ? 133.060 173.077 178.289 1.00 22.93 99 ASN B CA 1
ATOM 8392 C C . ASN B 2 99 ? 131.716 172.367 178.361 1.00 22.55 99 ASN B C 1
ATOM 8393 O O . ASN B 2 99 ? 131.296 171.941 179.441 1.00 26.34 99 ASN B O 1
ATOM 8404 N N . TRP B 2 100 ? 131.045 172.229 177.215 1.00 19.54 100 TRP B N 1
ATOM 8405 C CA . TRP B 2 100 ? 129.708 171.646 177.220 1.00 17.91 100 TRP B CA 1
ATOM 8406 C C . TRP B 2 100 ? 129.724 170.208 177.719 1.00 17.23 100 TRP B C 1
ATOM 8407 O O . TRP B 2 100 ? 128.720 169.729 178.256 1.00 21.91 100 TRP B O 1
ATOM 8428 N N . HIS B 2 101 ? 130.848 169.505 177.563 1.00 19.12 101 HIS B N 1
ATOM 8429 C CA . HIS B 2 101 ? 130.951 168.164 178.128 1.00 16.01 101 HIS B CA 1
ATOM 8430 C C . HIS B 2 101 ? 130.845 168.189 179.647 1.00 15.75 101 HIS B C 1
ATOM 8431 O O . HIS B 2 101 ? 130.317 167.246 180.247 1.00 19.32 101 HIS B O 1
ATOM 8445 N N . TYR B 2 102 ? 131.333 169.255 180.284 1.00 18.10 102 TYR B N 1
ATOM 8446 C CA . TYR B 2 102 ? 131.390 169.283 181.741 1.00 21.72 102 TYR B CA 1
ATOM 8447 C C . TYR B 2 102 ? 130.056 169.697 182.353 1.00 19.90 102 TYR B C 1
ATOM 8448 O O . TYR B 2 102 ? 129.539 169.009 183.240 1.00 19.75 102 TYR B O 1
ATOM 8466 N N . TRP B 2 103 ? 129.479 170.817 181.905 1.00 19.02 103 TRP B N 1
ATOM 8467 C CA . TRP B 2 103 ? 128.231 171.265 182.512 1.00 20.27 103 TRP B CA 1
ATOM 8468 C C . TRP B 2 103 ? 127.025 170.473 182.029 1.00 21.69 103 TRP B C 1
ATOM 8469 O O . TRP B 2 103 ? 125.995 170.468 182.711 1.00 25.91 103 TRP B O 1
ATOM 8490 N N . LEU B 2 104 ? 127.122 169.799 180.882 1.00 21.91 104 LEU B N 1
ATOM 8491 C CA . LEU B 2 104 ? 126.062 168.873 180.499 1.00 23.43 104 LEU B CA 1
ATOM 8492 C C . LEU B 2 104 ? 126.018 167.686 181.453 1.00 16.73 104 LEU B C 1
ATOM 8493 O O . LEU B 2 104 ? 124.937 167.195 181.795 1.00 24.15 104 LEU B O 1
ATOM 8509 N N . THR B 2 105 ? 127.186 167.214 181.893 1.00 19.87 105 THR B N 1
ATOM 8510 C CA . THR B 2 105 ? 127.229 166.182 182.923 1.00 19.52 105 THR B CA 1
ATOM 8511 C C . THR B 2 105 ? 126.636 166.692 184.230 1.00 19.00 105 THR B C 1
ATOM 8512 O O . THR B 2 105 ? 125.925 165.959 184.927 1.00 17.69 105 THR B O 1
ATOM 8523 N N . GLU B 2 106 ? 126.926 167.946 184.586 1.00 28.54 106 GLU B N 1
ATOM 8524 C CA . GLU B 2 106 ? 126.333 168.528 185.785 1.00 18.74 106 GLU B CA 1
ATOM 8525 C C . GLU B 2 106 ? 124.818 168.616 185.655 1.00 23.65 106 GLU B C 1
ATOM 8526 O O . GLU B 2 106 ? 124.086 168.327 186.608 1.00 27.84 106 GLU B O 1
ATOM 8538 N N . MET B 2 107 ? 124.331 169.005 184.474 1.00 22.09 107 MET B N 1
ATOM 8539 C CA . MET B 2 107 ? 122.893 169.159 184.275 1.00 23.15 107 MET B CA 1
ATOM 8540 C C . MET B 2 107 ? 122.164 167.833 184.441 1.00 23.59 107 MET B C 1
ATOM 8541 O O . MET B 2 107 ? 121.065 167.788 185.006 1.00 28.88 107 MET B O 1
ATOM 8555 N N . LEU B 2 108 ? 122.755 166.743 183.957 1.00 23.16 108 LEU B N 1
ATOM 8556 C CA . LEU B 2 108 ? 122.089 165.447 183.962 1.00 22.25 108 LEU B CA 1
ATOM 8557 C C . LEU B 2 108 ? 122.210 164.715 185.292 1.00 23.61 108 LEU B C 1
ATOM 8558 O O . LEU B 2 108 ? 121.673 163.610 185.419 1.00 25.28 108 LEU B O 1
ATOM 8574 N N . GLY B 2 109 ? 122.894 165.289 186.277 1.00 23.24 109 GLY B N 1
ATOM 8575 C CA . GLY B 2 109 ? 122.990 164.707 187.604 1.00 20.61 109 GLY B CA 1
ATOM 8576 C C . GLY B 2 109 ? 124.382 164.280 188.015 1.00 24.19 109 GLY B C 1
ATOM 8577 O O . GLY B 2 109 ? 124.573 163.896 189.179 1.00 25.41 109 GLY B O 1
ATOM 8581 N N . GLY B 2 110 ? 125.367 164.323 187.123 1.00 25.26 110 GLY B N 1
ATOM 8582 C CA . GLY B 2 110 ? 126.723 163.999 187.502 1.00 24.79 110 GLY B CA 1
ATOM 8583 C C . GLY B 2 110 ? 127.398 165.135 188.245 1.00 22.25 110 GLY B C 1
ATOM 8584 O O . GLY B 2 110 ? 126.851 166.225 188.409 1.00 20.48 110 GLY B O 1
ATOM 8588 N N . THR B 2 111 ? 128.615 164.860 188.708 1.00 25.98 111 THR B N 1
ATOM 8589 C CA . THR B 2 111 ? 129.427 165.851 189.398 1.00 22.40 111 THR B CA 1
ATOM 8590 C C . THR B 2 111 ? 130.860 165.761 188.898 1.00 24.31 111 THR B C 1
ATOM 8591 O O . THR B 2 111 ? 131.410 164.665 188.761 1.00 26.32 111 THR B O 1
ATOM 8602 N N . MET B 2 112 ? 131.460 166.919 188.629 1.00 20.76 112 MET B N 1
ATOM 8603 C CA . MET B 2 112 ? 132.852 166.985 188.206 1.00 25.79 112 MET B CA 1
ATOM 8604 C C . MET B 2 112 ? 133.822 166.987 189.378 1.00 24.77 112 MET B C 1
ATOM 8605 O O . MET B 2 112 ? 135.037 167.016 189.156 1.00 25.27 112 MET B O 1
ATOM 8619 N N . SER B 2 113 ? 133.321 166.966 190.609 1.00 26.47 113 SER B N 1
ATOM 8620 C CA . SER B 2 113 ? 134.182 166.911 191.777 1.00 23.67 113 SER B CA 1
ATOM 8621 C C . SER B 2 113 ? 134.833 165.533 191.890 1.00 27.02 113 SER B C 1
ATOM 8622 O O . SER B 2 113 ? 134.376 164.545 191.308 1.00 31.76 113 SER B O 1
ATOM 8630 N N . SER B 2 114 ? 135.921 165.478 192.660 1.00 24.88 114 SER B N 1
ATOM 8631 C CA . SER B 2 114 ? 136.669 164.235 192.811 1.00 25.08 114 SER B CA 1
ATOM 8632 C C . SER B 2 114 ? 135.855 163.140 193.489 1.00 28.40 114 SER B C 1
ATOM 8633 O O . SER B 2 114 ? 136.173 161.959 193.321 1.00 25.88 114 SER B O 1
ATOM 8641 N N . ASP B 2 115 ? 134.821 163.497 194.248 1.00 31.31 115 ASP B N 1
ATOM 8642 C CA . ASP B 2 115 ? 133.969 162.491 194.881 1.00 27.75 115 ASP B CA 1
ATOM 8643 C C . ASP B 2 115 ? 132.996 161.847 193.906 1.00 25.46 115 ASP B C 1
ATOM 8644 O O . ASP B 2 115 ? 132.089 161.128 194.345 1.00 30.38 115 ASP B O 1
ATOM 8653 N N . ALA B 2 116 ? 133.155 162.088 192.608 1.00 28.40 116 ALA B N 1
ATOM 8654 C CA . ALA B 2 116 ? 132.257 161.513 191.619 1.00 22.75 116 ALA B CA 1
ATOM 8655 C C . ALA B 2 116 ? 132.345 159.992 191.625 1.00 23.01 116 ALA B C 1
ATOM 8656 O O . ALA B 2 116 ? 133.430 159.415 191.735 1.00 26.65 116 ALA B O 1
ATOM 8663 N N . GLY B 2 117 ? 131.188 159.345 191.504 1.00 19.17 117 GLY B N 1
ATOM 8664 C CA . GLY B 2 117 ? 131.115 157.904 191.411 1.00 20.06 117 GLY B CA 1
ATOM 8665 C C . GLY B 2 117 ? 131.172 157.421 189.975 1.00 18.37 117 GLY B C 1
ATOM 8666 O O . GLY B 2 117 ? 131.388 158.184 189.031 1.00 20.91 117 GLY B O 1
ATOM 8670 N N . TRP B 2 118 ? 130.964 156.113 189.815 1.00 18.80 118 TRP B N 1
ATOM 8671 C CA . TRP B 2 118 ? 131.034 155.513 188.487 1.00 21.24 118 TRP B CA 1
ATOM 8672 C C . TRP B 2 118 ? 129.986 156.097 187.549 1.00 23.73 118 TRP B C 1
ATOM 8673 O O . TRP B 2 118 ? 130.221 156.190 186.339 1.00 24.62 118 TRP B O 1
ATOM 8694 N N . GLY B 2 119 ? 128.830 156.497 188.083 1.00 18.00 119 GLY B N 1
ATOM 8695 C CA . GLY B 2 119 ? 127.778 157.028 187.231 1.00 18.26 119 GLY B CA 1
ATOM 8696 C C . GLY B 2 119 ? 128.181 158.312 186.531 1.00 17.31 119 GLY B C 1
ATOM 8697 O O . GLY B 2 119 ? 127.963 158.473 185.328 1.00 22.65 119 GLY B O 1
ATOM 8701 N N . SER B 2 120 ? 128.769 159.249 187.278 1.00 17.92 120 SER B N 1
ATOM 8702 C CA . SER B 2 120 ? 129.183 160.513 186.677 1.00 23.00 120 SER B CA 1
ATOM 8703 C C . SER B 2 120 ? 130.339 160.310 185.707 1.00 10.28 120 SER B C 1
ATOM 8704 O O . SER B 2 120 ? 130.387 160.947 184.649 1.00 13.74 120 SER B O 1
ATOM 8712 N N . LYS B 2 121 ? 131.283 159.435 186.053 1.00 16.54 121 LYS B N 1
ATOM 8713 C CA . LYS B 2 121 ? 132.399 159.160 185.156 1.00 16.05 121 LYS B CA 1
ATOM 8714 C C . LYS B 2 121 ? 131.910 158.539 183.852 1.00 13.89 121 LYS B C 1
ATOM 8715 O O . LYS B 2 121 ? 132.313 158.959 182.762 1.00 21.13 121 LYS B O 1
ATOM 8734 N N . MET B 2 122 ? 131.027 157.543 183.944 1.00 15.21 122 MET B N 1
ATOM 8735 C CA . MET B 2 122 ? 130.491 156.927 182.734 1.00 14.31 122 MET B CA 1
ATOM 8736 C C . MET B 2 122 ? 129.668 157.927 181.935 1.00 16.66 122 MET B C 1
ATOM 8737 O O . MET B 2 122 ? 129.712 157.934 180.699 1.00 21.72 122 MET B O 1
ATOM 8751 N N . LEU B 2 123 ? 128.906 158.776 182.625 1.00 15.73 123 LEU B N 1
ATOM 8752 C CA . LEU B 2 123 ? 128.120 159.796 181.941 1.00 16.05 123 LEU B CA 1
ATOM 8753 C C . LEU B 2 123 ? 129.020 160.779 181.203 1.00 15.09 123 LEU B C 1
ATOM 8754 O O . LEU B 2 123 ? 128.767 161.122 180.043 1.00 11.96 123 LEU B O 1
ATOM 8770 N N . LEU B 2 124 ? 130.083 161.245 181.864 1.00 19.66 124 LEU B N 1
ATOM 8771 C CA . LEU B 2 124 ? 130.998 162.184 181.224 1.00 15.53 124 LEU B CA 1
ATOM 8772 C C . LEU B 2 124 ? 131.689 161.548 180.025 1.00 14.03 124 LEU B C 1
ATOM 8773 O O . LEU B 2 124 ? 131.823 162.177 178.969 1.00 6.98 124 LEU B O 1
ATOM 8789 N N . GLY B 2 125 ? 132.141 160.301 180.170 1.00 9.85 125 GLY B N 1
ATOM 8790 C CA . GLY B 2 125 ? 132.741 159.611 179.043 1.00 15.00 125 GLY B CA 1
ATOM 8791 C C . GLY B 2 125 ? 131.780 159.448 177.884 1.00 9.75 125 GLY B C 1
ATOM 8792 O O . GLY B 2 125 ? 132.189 159.501 176.721 1.00 10.07 125 GLY B O 1
ATOM 8796 N N . ALA B 2 126 ? 130.495 159.253 178.182 1.00 14.23 126 ALA B N 1
ATOM 8797 C CA . ALA B 2 126 ? 129.499 159.134 177.124 1.00 11.54 126 ALA B CA 1
ATOM 8798 C C . ALA B 2 126 ? 129.403 160.419 176.309 1.00 15.57 126 ALA B C 1
ATOM 8799 O O . ALA B 2 126 ? 129.240 160.373 175.085 1.00 14.43 126 ALA B O 1
ATOM 8806 N N . THR B 2 127 ? 129.503 161.576 176.970 1.00 14.35 127 THR B N 1
ATOM 8807 C CA . THR B 2 127 ? 129.407 162.845 176.257 1.00 14.04 127 THR B CA 1
ATOM 8808 C C . THR B 2 127 ? 130.486 162.989 175.196 1.00 11.28 127 THR B C 1
ATOM 8809 O O . THR B 2 127 ? 130.325 163.788 174.269 1.00 18.99 127 THR B O 1
ATOM 8820 N N . TYR B 2 128 ? 131.584 162.248 175.316 1.00 13.80 128 TYR B N 1
ATOM 8821 C CA . TYR B 2 128 ? 132.621 162.248 174.294 1.00 15.48 128 TYR B CA 1
ATOM 8822 C C . TYR B 2 128 ? 132.404 161.129 173.282 1.00 16.21 128 TYR B C 1
ATOM 8823 O O . TYR B 2 128 ? 132.477 161.360 172.071 1.00 14.77 128 TYR B O 1
ATOM 8841 N N . PHE B 2 129 ? 132.117 159.919 173.763 1.00 14.19 129 PHE B N 1
ATOM 8842 C CA . PHE B 2 129 ? 131.993 158.774 172.868 1.00 17.41 129 PHE B CA 1
ATOM 8843 C C . PHE B 2 129 ? 130.793 158.916 171.939 1.00 10.36 129 PHE B C 1
ATOM 8844 O O . PHE B 2 129 ? 130.921 158.766 170.719 1.00 15.70 129 PHE B O 1
ATOM 8861 N N . LEU B 2 130 ? 129.618 159.205 172.498 1.00 12.30 130 LEU B N 1
ATOM 8862 C CA . LEU B 2 130 ? 128.397 159.170 171.696 1.00 13.99 130 LEU B CA 1
ATOM 8863 C C . LEU B 2 130 ? 128.443 160.135 170.520 1.00 17.30 130 LEU B C 1
ATOM 8864 O O . LEU B 2 130 ? 128.118 159.715 169.396 1.00 18.24 130 LEU B O 1
ATOM 8880 N N . PRO B 2 131 ? 128.823 161.407 170.683 1.00 15.12 131 PRO B N 1
ATOM 8881 C CA . PRO B 2 131 ? 128.904 162.280 169.499 1.00 12.72 131 PRO B CA 1
ATOM 8882 C C . PRO B 2 131 ? 129.834 161.744 168.425 1.00 12.80 131 PRO B C 1
ATOM 8883 O O . PRO B 2 131 ? 129.526 161.859 167.232 1.00 20.09 131 PRO B O 1
ATOM 8894 N N . ILE B 2 132 ? 130.969 161.159 168.813 1.00 13.85 132 ILE B N 1
ATOM 8895 C CA . ILE B 2 132 ? 131.868 160.564 167.828 1.00 13.48 132 ILE B CA 1
ATOM 8896 C C . ILE B 2 132 ? 131.191 159.385 167.145 1.00 10.46 132 ILE B C 1
ATOM 8897 O O . ILE B 2 132 ? 131.219 159.253 165.916 1.00 14.48 132 ILE B O 1
ATOM 8913 N N . TYR B 2 133 ? 130.568 158.509 167.936 1.00 11.43 133 TYR B N 1
ATOM 8914 C CA . TYR B 2 133 ? 129.906 157.341 167.368 1.00 10.51 133 TYR B CA 1
ATOM 8915 C C . TYR B 2 133 ? 128.733 157.749 166.487 1.00 13.22 133 TYR B C 1
ATOM 8916 O O . TYR B 2 133 ? 128.520 157.167 165.417 1.00 14.50 133 TYR B O 1
ATOM 8934 N N . ALA B 2 134 ? 127.958 158.746 166.921 1.00 16.83 134 ALA B N 1
ATOM 8935 C CA . ALA B 2 134 ? 126.846 159.225 166.107 1.00 11.57 134 ALA B CA 1
ATOM 8936 C C . ALA B 2 134 ? 127.346 159.816 164.795 1.00 13.61 134 ALA B C 1
ATOM 8937 O O . ALA B 2 134 ? 126.808 159.520 163.722 1.00 21.11 134 ALA B O 1
ATOM 8944 N N . THR B 2 135 ? 128.386 160.650 164.860 1.00 21.28 135 THR B N 1
ATOM 8945 C CA . THR B 2 135 ? 128.930 161.243 163.643 1.00 17.45 135 THR B CA 1
ATOM 8946 C C . THR B 2 135 ? 129.475 160.172 162.709 1.00 10.62 135 THR B C 1
ATOM 8947 O O . THR B 2 135 ? 129.224 160.205 161.499 1.00 15.19 135 THR B O 1
ATOM 8958 N N . VAL B 2 136 ? 130.222 159.210 163.254 1.00 14.53 136 VAL B N 1
ATOM 8959 C CA . VAL B 2 136 ? 130.794 158.153 162.428 1.00 9.40 136 VAL B CA 1
ATOM 8960 C C . VAL B 2 136 ? 129.690 157.302 161.816 1.00 13.16 136 VAL B C 1
ATOM 8961 O O . VAL B 2 136 ? 129.736 156.957 160.629 1.00 20.15 136 VAL B O 1
ATOM 8974 N N . PHE B 2 137 ? 128.682 156.950 162.613 1.00 15.44 137 PHE B N 1
ATOM 8975 C CA . PHE B 2 137 ? 127.587 156.137 162.097 1.00 14.23 137 PHE B CA 1
ATOM 8976 C C . PHE B 2 137 ? 126.837 156.867 160.990 1.00 13.81 137 PHE B C 1
ATOM 8977 O O . PHE B 2 137 ? 126.570 156.299 159.925 1.00 16.29 137 PHE B O 1
ATOM 8994 N N . ILE B 2 138 ? 126.498 158.137 161.219 1.00 11.47 138 ILE B N 1
ATOM 8995 C CA . ILE B 2 138 ? 125.678 158.866 160.256 1.00 19.89 138 ILE B CA 1
ATOM 8996 C C . ILE B 2 138 ? 126.461 159.136 158.976 1.00 17.09 138 ILE B C 1
ATOM 8997 O O . ILE B 2 138 ? 125.972 158.889 157.867 1.00 20.78 138 ILE B O 1
ATOM 9013 N N . VAL B 2 139 ? 127.685 159.650 159.107 1.00 16.05 139 VAL B N 1
ATOM 9014 C CA . VAL B 2 139 ? 128.471 159.993 157.926 1.00 18.37 139 VAL B CA 1
ATOM 9015 C C . VAL B 2 139 ? 128.849 158.734 157.156 1.00 17.60 139 VAL B C 1
ATOM 9016 O O . VAL B 2 139 ? 128.710 158.672 155.929 1.00 20.88 139 VAL B O 1
ATOM 9029 N N . GLY B 2 140 ? 129.335 157.715 157.864 1.00 11.37 140 GLY B N 1
ATOM 9030 C CA . GLY B 2 140 ? 129.691 156.474 157.198 1.00 20.22 140 GLY B CA 1
ATOM 9031 C C . GLY B 2 140 ? 128.484 155.761 156.620 1.00 19.85 140 GLY B C 1
ATOM 9032 O O . GLY B 2 140 ? 128.553 155.189 155.529 1.00 17.67 140 GLY B O 1
ATOM 9036 N N . GLY B 2 141 ? 127.365 155.776 157.347 1.00 23.03 141 GLY B N 1
ATOM 9037 C CA . GLY B 2 141 ? 126.148 155.183 156.826 1.00 19.26 141 GLY B CA 1
ATOM 9038 C C . GLY B 2 141 ? 125.651 155.882 155.578 1.00 19.60 141 GLY B C 1
ATOM 9039 O O . GLY B 2 141 ? 125.110 155.239 154.675 1.00 21.03 141 GLY B O 1
ATOM 9043 N N . PHE B 2 142 ? 125.831 157.203 155.506 1.00 20.88 142 PHE B N 1
ATOM 9044 C CA . PHE B 2 142 ? 125.423 157.940 154.316 1.00 22.51 142 PHE B CA 1
ATOM 9045 C C . PHE B 2 142 ? 126.164 157.439 153.083 1.00 15.40 142 PHE B C 1
ATOM 9046 O O . PHE B 2 142 ? 125.561 157.245 152.022 1.00 20.50 142 PHE B O 1
ATOM 9063 N N . TRP B 2 143 ? 127.476 157.225 153.202 1.00 23.73 143 TRP B N 1
ATOM 9064 C CA . TRP B 2 143 ? 128.240 156.714 152.070 1.00 15.74 143 TRP B CA 1
ATOM 9065 C C . TRP B 2 143 ? 127.801 155.302 151.706 1.00 18.97 143 TRP B C 1
ATOM 9066 O O . TRP B 2 143 ? 127.750 154.947 150.523 1.00 19.62 143 TRP B O 1
ATOM 9087 N N . GLU B 2 144 ? 127.484 154.481 152.710 1.00 17.33 144 GLU B N 1
ATOM 9088 C CA . GLU B 2 144 ? 127.034 153.119 152.444 1.00 24.20 144 GLU B CA 1
ATOM 9089 C C . GLU B 2 144 ? 125.745 153.115 151.631 1.00 21.67 144 GLU B C 1
ATOM 9090 O O . GLU B 2 144 ? 125.629 152.395 150.634 1.00 18.70 144 GLU B O 1
ATOM 9102 N N . VAL B 2 145 ? 124.762 153.917 152.044 1.00 27.80 145 VAL B N 1
ATOM 9103 C CA . VAL B 2 145 ? 123.482 153.938 151.342 1.00 25.89 145 VAL B CA 1
ATOM 9104 C C . VAL B 2 145 ? 123.643 154.551 149.957 1.00 25.33 145 VAL B C 1
ATOM 9105 O O . VAL B 2 145 ? 123.013 154.106 148.991 1.00 30.73 145 VAL B O 1
ATOM 9118 N N . LEU B 2 146 ? 124.488 155.576 149.835 1.00 22.18 146 LEU B N 1
ATOM 9119 C CA . LEU B 2 146 ? 124.658 156.243 148.548 1.00 19.60 146 LEU B CA 1
ATOM 9120 C C . LEU B 2 146 ? 125.186 155.275 147.496 1.00 25.36 146 LEU B C 1
ATOM 9121 O O . LEU B 2 146 ? 124.685 155.234 146.367 1.00 26.43 146 LEU B O 1
ATOM 9137 N N . PHE B 2 147 ? 126.202 154.486 147.848 1.00 21.21 147 PHE B N 1
ATOM 9138 C CA . PHE B 2 147 ? 126.740 153.516 146.900 1.00 21.46 147 PHE B CA 1
ATOM 9139 C C . PHE B 2 147 ? 125.703 152.451 146.566 1.00 23.65 147 PHE B C 1
ATOM 9140 O O . PHE B 2 147 ? 125.534 152.075 145.401 1.00 29.66 147 PHE B O 1
ATOM 9157 N N . CYS B 2 148 ? 124.993 151.957 147.582 1.00 24.50 148 CYS B N 1
ATOM 9158 C CA . CYS B 2 148 ? 123.972 150.941 147.347 1.00 28.56 148 CYS B CA 1
ATOM 9159 C C . CYS B 2 148 ? 122.831 151.487 146.499 1.00 28.96 148 CYS B C 1
ATOM 9160 O O . CYS B 2 148 ? 122.330 150.800 145.602 1.00 31.10 148 CYS B O 1
ATOM 9168 N N . MET B 2 149 ? 122.401 152.720 146.772 1.00 29.46 149 MET B N 1
ATOM 9169 C CA . MET B 2 149 ? 121.306 153.311 146.009 1.00 31.82 149 MET B CA 1
ATOM 9170 C C . MET B 2 149 ? 121.696 153.511 144.551 1.00 28.17 149 MET B C 1
ATOM 9171 O O . MET B 2 149 ? 120.935 153.166 143.640 1.00 34.84 149 MET B O 1
ATOM 9185 N N . VAL B 2 150 ? 122.880 154.074 144.310 1.00 29.02 150 VAL B N 1
ATOM 9186 C CA . VAL B 2 150 ? 123.290 154.386 142.946 1.00 24.55 150 VAL B CA 1
ATOM 9187 C C . VAL B 2 150 ? 123.585 153.109 142.169 1.00 28.40 150 VAL B C 1
ATOM 9188 O O . VAL B 2 150 ? 123.240 152.993 140.987 1.00 28.85 150 VAL B O 1
ATOM 9201 N N . ARG B 2 151 ? 124.220 152.133 142.812 1.00 28.17 151 ARG B N 1
ATOM 9202 C CA . ARG B 2 151 ? 124.590 150.883 142.162 1.00 25.50 151 ARG B CA 1
ATOM 9203 C C . ARG B 2 151 ? 123.519 149.806 142.301 1.00 28.83 151 ARG B C 1
ATOM 9204 O O . ARG B 2 151 ? 123.740 148.670 141.870 1.00 29.71 151 ARG B O 1
ATOM 9225 N N . LYS B 2 152 ? 122.366 150.136 142.884 1.00 29.59 152 LYS B N 1
ATOM 9226 C CA . LYS B 2 152 ? 121.251 149.196 143.011 1.00 31.54 152 LYS B CA 1
ATOM 9227 C C . LYS B 2 152 ? 121.660 147.946 143.785 1.00 29.20 152 LYS B C 1
ATOM 9228 O O . LYS B 2 152 ? 121.260 146.828 143.452 1.00 32.92 152 LYS B O 1
ATOM 9247 N N . HIS B 2 153 ? 122.464 148.132 144.824 1.00 34.38 153 HIS B N 1
ATOM 9248 C CA . HIS B 2 153 ? 122.823 147.058 145.735 1.00 30.90 153 HIS B CA 1
ATOM 9249 C C . HIS B 2 153 ? 121.951 147.130 146.981 1.00 28.79 153 HIS B C 1
ATOM 9250 O O . HIS B 2 153 ? 121.421 148.187 147.331 1.00 32.33 153 HIS B O 1
ATOM 9264 N N . GLU B 2 154 ? 121.795 145.987 147.640 1.00 32.34 154 GLU B N 1
ATOM 9265 C CA . GLU B 2 154 ? 121.105 145.945 148.920 1.00 34.17 154 GLU B CA 1
ATOM 9266 C C . GLU B 2 154 ? 122.086 146.303 150.028 1.00 32.35 154 GLU B C 1
ATOM 9267 O O . GLU B 2 154 ? 123.253 145.899 149.989 1.00 36.52 154 GLU B O 1
ATOM 9279 N N . VAL B 2 155 ? 121.616 147.074 151.010 1.00 34.30 155 VAL B N 1
ATOM 9280 C CA . VAL B 2 155 ? 122.493 147.518 152.085 1.00 27.04 155 VAL B CA 1
ATOM 9281 C C . VAL B 2 155 ? 123.069 146.311 152.810 1.00 30.31 155 VAL B C 1
ATOM 9282 O O . VAL B 2 155 ? 122.417 145.270 152.943 1.00 31.51 155 VAL B O 1
ATOM 9295 N N . ASN B 2 156 ? 124.303 146.454 153.284 1.00 22.64 156 ASN B N 1
ATOM 9296 C CA . ASN B 2 156 ? 125.024 145.391 153.967 1.00 20.16 156 ASN B CA 1
ATOM 9297 C C . ASN B 2 156 ? 125.245 145.783 155.421 1.00 18.40 156 ASN B C 1
ATOM 9298 O O . ASN B 2 156 ? 125.461 146.959 155.731 1.00 28.77 156 ASN B O 1
ATOM 9309 N N . GLU B 2 157 ? 125.193 144.793 156.308 1.00 19.85 157 GLU B N 1
ATOM 9310 C CA . GLU B 2 157 ? 125.260 145.016 157.746 1.00 20.08 157 GLU B CA 1
ATOM 9311 C C . GLU B 2 157 ? 126.683 145.106 158.278 1.00 17.89 157 GLU B C 1
ATOM 9312 O O . GLU B 2 157 ? 126.862 145.340 159.477 1.00 23.26 157 GLU B O 1
ATOM 9324 N N . GLY B 2 158 ? 127.694 144.925 157.429 1.00 24.53 158 GLY B N 1
ATOM 9325 C CA . GLY B 2 158 ? 129.067 144.985 157.897 1.00 14.31 158 GLY B CA 1
ATOM 9326 C C . GLY B 2 158 ? 129.460 146.335 158.457 1.00 15.17 158 GLY B C 1
ATOM 9327 O O . GLY B 2 158 ? 130.375 146.413 159.283 1.00 11.87 158 GLY B O 1
ATOM 9331 N N . PHE B 2 159 ? 128.784 147.404 158.031 1.00 16.60 159 PHE B N 1
ATOM 9332 C CA . PHE B 2 159 ? 129.130 148.741 158.496 1.00 14.33 159 PHE B CA 1
ATOM 9333 C C . PHE B 2 159 ? 128.899 148.912 159.992 1.00 15.86 159 PHE B C 1
ATOM 9334 O O . PHE B 2 159 ? 129.492 149.811 160.599 1.00 20.59 159 PHE B O 1
ATOM 9351 N N . PHE B 2 160 ? 128.059 148.074 160.604 1.00 21.85 160 PHE B N 1
ATOM 9352 C CA . PHE B 2 160 ? 127.838 148.182 162.043 1.00 13.80 160 PHE B CA 1
ATOM 9353 C C . PHE B 2 160 ? 129.129 147.948 162.815 1.00 13.15 160 PHE B C 1
ATOM 9354 O O . PHE B 2 160 ? 129.423 148.662 163.781 1.00 24.58 160 PHE B O 1
ATOM 9371 N N . VAL B 2 161 ? 129.911 146.947 162.410 1.00 15.75 161 VAL B N 1
ATOM 9372 C CA . VAL B 2 161 ? 131.176 146.679 163.082 1.00 12.32 161 VAL B CA 1
ATOM 9373 C C . VAL B 2 161 ? 132.186 147.778 162.780 1.00 14.47 161 VAL B C 1
ATOM 9374 O O . VAL B 2 161 ? 132.912 148.234 163.670 1.00 18.19 161 VAL B O 1
ATOM 9387 N N . THR B 2 162 ? 132.251 148.222 161.523 1.00 16.05 162 THR B N 1
ATOM 9388 C CA . THR B 2 162 ? 133.219 149.250 161.157 1.00 13.45 162 THR B CA 1
ATOM 9389 C C . THR B 2 162 ? 132.981 150.535 161.937 1.00 11.92 162 THR B C 1
ATOM 9390 O O . THR B 2 162 ? 133.931 151.158 162.426 1.00 14.50 162 THR B O 1
ATOM 9401 N N . SER B 2 163 ? 131.720 150.951 162.063 1.00 12.23 163 SER B N 1
ATOM 9402 C CA . SER B 2 163 ? 131.420 152.208 162.740 1.00 7.49 163 SER B CA 1
ATOM 9403 C C . SER B 2 163 ? 131.789 152.143 164.219 1.00 12.58 163 SER B C 1
ATOM 9404 O O . SER B 2 163 ? 132.425 153.059 164.750 1.00 18.01 163 SER B O 1
ATOM 9412 N N . ILE B 2 164 ? 131.399 151.064 164.902 1.00 10.71 164 ILE B N 1
ATOM 9413 C CA . ILE B 2 164 ? 131.672 150.963 166.333 1.00 11.48 164 ILE B CA 1
ATOM 9414 C C . ILE B 2 164 ? 133.172 150.851 166.587 1.00 8.49 164 ILE B C 1
ATOM 9415 O O . ILE B 2 164 ? 133.708 151.496 167.495 1.00 12.47 164 ILE B O 1
ATOM 9431 N N . LEU B 2 165 ? 133.873 150.037 165.795 1.00 7.97 165 LEU B N 1
ATOM 9432 C CA . LEU B 2 165 ? 135.303 149.851 166.017 1.00 12.45 165 LEU B CA 1
ATOM 9433 C C . LEU B 2 165 ? 136.075 151.142 165.779 1.00 10.92 165 LEU B C 1
ATOM 9434 O O . LEU B 2 165 ? 136.972 151.488 166.556 1.00 15.41 165 LEU B O 1
ATOM 9450 N N . PHE B 2 166 ? 135.739 151.874 164.715 1.00 12.93 166 PHE B N 1
ATOM 9451 C CA . PHE B 2 166 ? 136.436 153.126 164.438 1.00 8.33 166 PHE B CA 1
ATOM 9452 C C . PHE B 2 166 ? 136.245 154.122 165.575 1.00 9.98 166 PHE B C 1
ATOM 9453 O O . PHE B 2 166 ? 137.190 154.815 165.970 1.00 14.24 166 PHE B O 1
ATOM 9470 N N . ALA B 2 167 ? 135.029 154.205 166.117 1.00 13.63 167 ALA B N 1
ATOM 9471 C CA . ALA B 2 167 ? 134.763 155.125 167.215 1.00 10.47 167 ALA B CA 1
ATOM 9472 C C . ALA B 2 167 ? 135.497 154.739 168.492 1.00 8.03 167 ALA B C 1
ATOM 9473 O O . ALA B 2 167 ? 135.721 155.603 169.345 1.00 12.90 167 ALA B O 1
ATOM 9480 N N . LEU B 2 168 ? 135.874 153.471 168.646 1.00 13.76 168 LEU B N 1
ATOM 9481 C CA . LEU B 2 168 ? 136.520 152.988 169.858 1.00 5.45 168 LEU B CA 1
ATOM 9482 C C . LEU B 2 168 ? 138.041 152.980 169.769 1.00 11.11 168 LEU B C 1
ATOM 9483 O O . LEU B 2 168 ? 138.698 152.559 170.725 1.00 15.83 168 LEU B O 1
ATOM 9499 N N . ILE B 2 169 ? 138.619 153.425 168.654 1.00 11.66 169 ILE B N 1
ATOM 9500 C CA . ILE B 2 169 ? 140.063 153.442 168.475 1.00 13.94 169 ILE B CA 1
ATOM 9501 C C . ILE B 2 169 ? 140.597 154.854 168.274 1.00 4.50 169 ILE B C 1
ATOM 9502 O O . ILE B 2 169 ? 141.757 155.026 167.902 1.00 12.71 169 ILE B O 1
ATOM 9518 N N . VAL B 2 170 ? 139.775 155.869 168.518 1.00 7.63 170 VAL B N 1
ATOM 9519 C CA . VAL B 2 170 ? 140.195 157.260 168.376 1.00 12.10 170 VAL B CA 1
ATOM 9520 C C . VAL B 2 170 ? 140.345 157.866 169.766 1.00 9.64 170 VAL B C 1
ATOM 9521 O O . VAL B 2 170 ? 139.739 157.367 170.725 1.00 11.89 170 VAL B O 1
ATOM 9534 N N . PRO B 2 171 ? 141.139 158.922 169.930 1.00 15.05 171 PRO B N 1
ATOM 9535 C CA . PRO B 2 171 ? 141.226 159.564 171.236 1.00 14.08 171 PRO B CA 1
ATOM 9536 C C . PRO B 2 171 ? 139.888 160.154 171.630 1.00 11.34 171 PRO B C 1
ATOM 9537 O O . PRO B 2 171 ? 139.086 160.551 170.764 1.00 14.65 171 PRO B O 1
ATOM 9548 N N . PRO B 2 172 ? 139.601 160.237 172.932 1.00 14.49 172 PRO B N 1
ATOM 9549 C CA . PRO B 2 172 ? 138.301 160.786 173.351 1.00 13.97 172 PRO B CA 1
ATOM 9550 C C . PRO B 2 172 ? 138.062 162.206 172.871 1.00 10.63 172 PRO B C 1
ATOM 9551 O O . PRO B 2 172 ? 136.905 162.605 172.695 1.00 22.43 172 PRO B O 1
ATOM 9562 N N . THR B 2 173 ? 139.122 162.978 172.649 1.00 15.76 173 THR B N 1
ATOM 9563 C CA . THR B 2 173 ? 139.016 164.388 172.306 1.00 9.43 173 THR B CA 1
ATOM 9564 C C . THR B 2 173 ? 138.955 164.635 170.803 1.00 10.14 173 THR B C 1
ATOM 9565 O O . THR B 2 173 ? 139.000 165.795 170.380 1.00 15.67 173 THR B O 1
ATOM 9576 N N . LEU B 2 174 ? 138.855 163.587 169.994 1.00 13.57 174 LEU B N 1
ATOM 9577 C CA . LEU B 2 174 ? 138.922 163.754 168.549 1.00 13.36 174 LEU B CA 1
ATOM 9578 C C . LEU B 2 174 ? 137.832 164.715 168.080 1.00 9.30 174 LEU B C 1
ATOM 9579 O O . LEU B 2 174 ? 136.658 164.525 168.427 1.00 13.72 174 LEU B O 1
ATOM 9595 N N . PRO B 2 175 ? 138.166 165.749 167.306 1.00 10.78 175 PRO B N 1
ATOM 9596 C CA . PRO B 2 175 ? 137.117 166.619 166.762 1.00 10.72 175 PRO B CA 1
ATOM 9597 C C . PRO B 2 175 ? 136.188 165.845 165.839 1.00 13.67 175 PRO B C 1
ATOM 9598 O O . PRO B 2 175 ? 136.608 164.926 165.133 1.00 15.49 175 PRO B O 1
ATOM 9609 N N . LEU B 2 176 ? 134.912 166.230 165.851 1.00 9.98 176 LEU B N 1
ATOM 9610 C CA . LEU B 2 176 ? 133.913 165.501 165.077 1.00 10.80 176 LEU B CA 1
ATOM 9611 C C . LEU B 2 176 ? 134.192 165.597 163.581 1.00 14.89 176 LEU B C 1
ATOM 9612 O O . LEU B 2 176 ? 134.051 164.611 162.849 1.00 10.31 176 LEU B O 1
ATOM 9628 N N . TRP B 2 177 ? 134.593 166.778 163.105 1.00 14.30 177 TRP B N 1
ATOM 9629 C CA . TRP B 2 177 ? 134.806 166.950 161.672 1.00 10.50 177 TRP B CA 1
ATOM 9630 C C . TRP B 2 177 ? 135.927 166.049 161.166 1.00 14.94 177 TRP B C 1
ATOM 9631 O O . TRP B 2 177 ? 135.922 165.632 160.003 1.00 11.23 177 TRP B O 1
ATOM 9652 N N . GLN B 2 178 ? 136.896 165.731 162.026 1.00 15.76 178 GLN B N 1
ATOM 9653 C CA . GLN B 2 178 ? 137.916 164.758 161.652 1.00 11.21 178 GLN B CA 1
ATOM 9654 C C . GLN B 2 178 ? 137.376 163.335 161.682 1.00 9.58 178 GLN B C 1
ATOM 9655 O O . GLN B 2 178 ? 137.782 162.505 160.862 1.00 15.26 178 GLN B O 1
ATOM 9669 N N . ALA B 2 179 ? 136.466 163.034 162.609 1.00 14.59 179 ALA B N 1
ATOM 9670 C CA . ALA B 2 179 ? 135.822 161.727 162.606 1.00 13.55 179 ALA B CA 1
ATOM 9671 C C . ALA B 2 179 ? 135.044 161.507 161.315 1.00 14.10 179 ALA B C 1
ATOM 9672 O O . ALA B 2 179 ? 135.060 160.406 160.753 1.00 14.01 179 ALA B O 1
ATOM 9679 N N . ALA B 2 180 ? 134.359 162.544 160.830 1.00 16.40 180 ALA B N 1
ATOM 9680 C CA . ALA B 2 180 ? 133.615 162.418 159.582 1.00 12.00 180 ALA B CA 1
ATOM 9681 C C . ALA B 2 180 ? 134.542 162.080 158.422 1.00 10.15 180 ALA B C 1
ATOM 9682 O O . ALA B 2 180 ? 134.222 161.220 157.593 1.00 15.26 180 ALA B O 1
ATOM 9689 N N . LEU B 2 181 ? 135.697 162.744 158.345 1.00 12.27 181 LEU B N 1
ATOM 9690 C CA . LEU B 2 181 ? 136.637 162.463 157.265 1.00 15.31 181 LEU B CA 1
ATOM 9691 C C . LEU B 2 181 ? 137.249 161.075 157.410 1.00 8.85 181 LEU B C 1
ATOM 9692 O O . LEU B 2 181 ? 137.442 160.370 156.413 1.00 20.34 181 LEU B O 1
ATOM 9708 N N . GLY B 2 182 ? 137.565 160.669 158.641 1.00 9.11 182 GLY B N 1
ATOM 9709 C CA . GLY B 2 182 ? 138.207 159.379 158.837 1.00 10.86 182 GLY B CA 1
ATOM 9710 C C . GLY B 2 182 ? 137.332 158.220 158.402 1.00 11.22 182 GLY B C 1
ATOM 9711 O O . GLY B 2 182 ? 137.787 157.311 157.703 1.00 18.19 182 GLY B O 1
ATOM 9715 N N . ILE B 2 183 ? 136.062 158.234 158.810 1.00 14.60 183 ILE B N 1
ATOM 9716 C CA . ILE B 2 183 ? 135.145 157.182 158.386 1.00 14.82 183 ILE B CA 1
ATOM 9717 C C . ILE B 2 183 ? 134.891 157.276 156.888 1.00 9.92 183 ILE B C 1
ATOM 9718 O O . ILE B 2 183 ? 134.735 156.257 156.206 1.00 8.87 183 ILE B O 1
ATOM 9734 N N . THR B 2 184 ? 134.845 158.498 156.351 1.00 8.23 184 THR B N 1
ATOM 9735 C CA . THR B 2 184 ? 134.616 158.668 154.921 1.00 13.17 184 THR B CA 1
ATOM 9736 C C . THR B 2 184 ? 135.720 157.999 154.111 1.00 14.53 184 THR B C 1
ATOM 9737 O O . THR B 2 184 ? 135.449 157.293 153.135 1.00 16.12 184 THR B O 1
ATOM 9748 N N . PHE B 2 185 ? 136.978 158.207 154.508 1.00 14.22 185 PHE B N 1
ATOM 9749 C CA . PHE B 2 185 ? 138.082 157.550 153.817 1.00 15.44 185 PHE B CA 1
ATOM 9750 C C . PHE B 2 185 ? 138.011 156.037 153.982 1.00 11.58 185 PHE B C 1
ATOM 9751 O O . PHE B 2 185 ? 138.201 155.290 153.016 1.00 13.36 185 PHE B O 1
ATOM 9768 N N . GLY B 2 186 ? 137.744 155.567 155.201 1.00 17.96 186 GLY B N 1
ATOM 9769 C CA . GLY B 2 186 ? 137.701 154.134 155.434 1.00 14.09 186 GLY B CA 1
ATOM 9770 C C . GLY B 2 186 ? 136.566 153.451 154.695 1.00 14.90 186 GLY B C 1
ATOM 9771 O O . GLY B 2 186 ? 136.754 152.387 154.099 1.00 16.35 186 GLY B O 1
ATOM 9775 N N . VAL B 2 187 ? 135.371 154.041 154.732 1.00 14.60 187 VAL B N 1
ATOM 9776 C CA . VAL B 2 187 ? 134.221 153.421 154.083 1.00 10.60 187 VAL B CA 1
ATOM 9777 C C . VAL B 2 187 ? 134.357 153.498 152.566 1.00 11.20 187 VAL B C 1
ATOM 9778 O O . VAL B 2 187 ? 134.167 152.502 151.860 1.00 17.95 187 VAL B O 1
ATOM 9791 N N . VAL B 2 188 ? 134.713 154.670 152.044 1.00 12.13 188 VAL B N 1
ATOM 9792 C CA . VAL B 2 188 ? 134.694 154.884 150.599 1.00 12.44 188 VAL B CA 1
ATOM 9793 C C . VAL B 2 188 ? 135.956 154.326 149.951 1.00 14.55 188 VAL B C 1
ATOM 9794 O O . VAL B 2 188 ? 135.895 153.439 149.091 1.00 16.10 188 VAL B O 1
ATOM 9807 N N . VAL B 2 189 ? 137.119 154.837 150.355 1.00 15.52 189 VAL B N 1
ATOM 9808 C CA . VAL B 2 189 ? 138.355 154.514 149.650 1.00 10.79 189 VAL B CA 1
ATOM 9809 C C . VAL B 2 189 ? 138.727 153.050 149.848 1.00 11.35 189 VAL B C 1
ATOM 9810 O O . VAL B 2 189 ? 139.215 152.392 148.923 1.00 17.98 189 VAL B O 1
ATOM 9823 N N . ALA B 2 190 ? 138.515 152.517 151.049 1.00 14.34 190 ALA B N 1
ATOM 9824 C CA . ALA B 2 190 ? 138.967 151.167 151.352 1.00 14.16 190 ALA B CA 1
ATOM 9825 C C . ALA B 2 190 ? 137.943 150.093 151.009 1.00 7.26 190 ALA B C 1
ATOM 9826 O O . ALA B 2 190 ? 138.335 148.974 150.663 1.00 13.75 190 ALA B O 1
ATOM 9833 N N . LYS B 2 191 ? 136.645 150.392 151.093 1.00 7.63 191 LYS B N 1
ATOM 9834 C CA . LYS B 2 191 ? 135.620 149.364 150.929 1.00 18.56 191 LYS B CA 1
ATOM 9835 C C . LYS B 2 191 ? 134.733 149.585 149.710 1.00 11.40 191 LYS B C 1
ATOM 9836 O O . LYS B 2 191 ? 134.657 148.702 148.850 1.00 14.26 191 LYS B O 1
ATOM 9855 N N . GLU B 2 192 ? 134.058 150.733 149.601 1.00 10.97 192 GLU B N 1
ATOM 9856 C CA . GLU B 2 192 ? 132.988 150.864 148.613 1.00 12.23 192 GLU B CA 1
ATOM 9857 C C . GLU B 2 192 ? 133.511 150.741 147.188 1.00 9.46 192 GLU B C 1
ATOM 9858 O O . GLU B 2 192 ? 132.917 150.037 146.364 1.00 19.27 192 GLU B O 1
ATOM 9870 N N . VAL B 2 193 ? 134.618 151.416 146.872 1.00 11.95 193 VAL B N 1
ATOM 9871 C CA . VAL B 2 193 ? 135.164 151.351 145.521 1.00 10.13 193 VAL B CA 1
ATOM 9872 C C . VAL B 2 193 ? 135.598 149.947 145.138 1.00 10.66 193 VAL B C 1
ATOM 9873 O O . VAL B 2 193 ? 135.806 149.674 143.951 1.00 3.99 193 VAL B O 1
ATOM 9886 N N . PHE B 2 194 ? 135.747 149.051 146.112 1.00 9.98 194 PHE B N 1
ATOM 9887 C CA . PHE B 2 194 ? 136.028 147.649 145.841 1.00 9.04 194 PHE B CA 1
ATOM 9888 C C . PHE B 2 194 ? 134.770 146.793 145.780 1.00 8.03 194 PHE B C 1
ATOM 9889 O O . PHE B 2 194 ? 134.875 145.583 145.558 1.00 17.35 194 PHE B O 1
ATOM 9906 N N . GLY B 2 195 ? 133.593 147.385 145.966 1.00 13.11 195 GLY B N 1
ATOM 9907 C CA . GLY B 2 195 ? 132.343 146.657 145.927 1.00 10.67 195 GLY B CA 1
ATOM 9908 C C . GLY B 2 195 ? 131.666 146.454 147.265 1.00 9.34 195 GLY B C 1
ATOM 9909 O O . GLY B 2 195 ? 130.638 145.770 147.317 1.00 9.76 195 GLY B O 1
ATOM 9913 N N . GLY B 2 196 ? 132.202 147.018 148.344 1.00 14.63 196 GLY B N 1
ATOM 9914 C CA . GLY B 2 196 ? 131.548 146.912 149.630 1.00 10.63 196 GLY B CA 1
ATOM 9915 C C . GLY B 2 196 ? 132.052 145.738 150.457 1.00 10.38 196 GLY B C 1
ATOM 9916 O O . GLY B 2 196 ? 133.115 145.161 150.213 1.00 15.73 196 GLY B O 1
ATOM 9920 N N . THR B 2 197 ? 131.247 145.387 151.458 1.00 14.60 197 THR B N 1
ATOM 9921 C CA . THR B 2 197 ? 131.619 144.348 152.410 1.00 11.92 197 THR B CA 1
ATOM 9922 C C . THR B 2 197 ? 131.913 143.033 151.702 1.00 9.20 197 THR B C 1
ATOM 9923 O O . THR B 2 197 ? 131.187 142.623 150.793 1.00 20.49 197 THR B O 1
ATOM 9934 N N . GLY B 2 198 ? 132.990 142.375 152.128 1.00 9.42 198 GLY B N 1
ATOM 9935 C CA . GLY B 2 198 ? 133.381 141.097 151.578 1.00 6.73 198 GLY B CA 1
ATOM 9936 C C . GLY B 2 198 ? 134.139 141.164 150.272 1.00 6.88 198 GLY B C 1
ATOM 9937 O O . GLY B 2 198 ? 134.526 140.112 149.749 1.00 9.56 198 GLY B O 1
ATOM 9941 N N . ARG B 2 199 ? 134.375 142.359 149.731 1.00 12.22 199 ARG B N 1
ATOM 9942 C CA . ARG B 2 199 ? 134.991 142.510 148.420 1.00 6.27 199 ARG B CA 1
ATOM 9943 C C . ARG B 2 199 ? 136.233 143.393 148.447 1.00 7.60 199 ARG B C 1
ATOM 9944 O O . ARG B 2 199 ? 136.758 143.736 147.382 1.00 12.04 199 ARG B O 1
ATOM 9965 N N . ASN B 2 200 ? 136.718 143.761 149.627 1.00 7.38 200 ASN B N 1
ATOM 9966 C CA . ASN B 2 200 ? 137.910 144.579 149.784 1.00 11.67 200 ASN B CA 1
ATOM 9967 C C . ASN B 2 200 ? 139.033 143.734 150.378 1.00 6.08 200 ASN B C 1
ATOM 9968 O O . ASN B 2 200 ? 138.865 142.548 150.669 1.00 12.84 200 ASN B O 1
ATOM 9979 N N . PHE B 2 201 ? 140.195 144.363 150.550 1.00 13.89 201 PHE B N 1
ATOM 9980 C CA . PHE B 2 201 ? 141.366 143.695 151.105 1.00 4.33 201 PHE B CA 1
ATOM 9981 C C . PHE B 2 201 ? 141.963 144.400 152.312 1.00 6.42 201 PHE B C 1
ATOM 9982 O O . PHE B 2 201 ? 142.743 143.773 153.038 1.00 14.48 201 PHE B O 1
ATOM 9999 N N . LEU B 2 202 ? 141.633 145.663 152.554 1.00 10.64 202 LEU B N 1
ATOM 10000 C CA . LEU B 2 202 ? 142.191 146.428 153.655 1.00 6.71 202 LEU B CA 1
ATOM 10001 C C . LEU B 2 202 ? 141.134 146.634 154.731 1.00 4.26 202 LEU B C 1
ATOM 10002 O O . LEU B 2 202 ? 139.939 146.728 154.443 1.00 14.17 202 LEU B O 1
ATOM 10018 N N . ASN B 2 203 ? 141.588 146.706 155.972 1.00 14.81 203 ASN B N 1
ATOM 10019 C CA . ASN B 2 203 ? 140.683 146.886 157.097 1.00 8.79 203 ASN B CA 1
ATOM 10020 C C . ASN B 2 203 ? 140.078 148.283 157.032 1.00 1.14 203 ASN B C 1
ATOM 10021 O O . ASN B 2 203 ? 140.825 149.269 157.069 1.00 7.71 203 ASN B O 1
ATOM 10032 N N . PRO B 2 204 ? 138.750 148.426 156.937 1.00 10.32 204 PRO B N 1
ATOM 10033 C CA . PRO B 2 204 ? 138.169 149.768 156.776 1.00 13.56 204 PRO B CA 1
ATOM 10034 C C . PRO B 2 204 ? 138.373 150.670 157.983 1.00 5.35 204 PRO B C 1
ATOM 10035 O O . PRO B 2 204 ? 138.771 151.828 157.831 1.00 8.94 204 PRO B O 1
ATOM 10046 N N . ALA B 2 205 ? 138.096 150.158 159.184 1.00 6.42 205 ALA B N 1
ATOM 10047 C CA . ALA B 2 205 ? 138.206 150.992 160.377 1.00 6.05 205 ALA B CA 1
ATOM 10048 C C . ALA B 2 205 ? 139.639 151.462 160.593 1.00 9.24 205 ALA B C 1
ATOM 10049 O O . ALA B 2 205 ? 139.874 152.635 160.903 1.00 11.16 205 ALA B O 1
ATOM 10056 N N . LEU B 2 206 ? 140.611 150.562 160.430 1.00 6.47 206 LEU B N 1
ATOM 10057 C CA . LEU B 2 206 ? 142.007 150.956 160.579 1.00 5.34 206 LEU B CA 1
ATOM 10058 C C . LEU B 2 206 ? 142.452 151.874 159.449 1.00 8.46 206 LEU B C 1
ATOM 10059 O O . LEU B 2 206 ? 143.286 152.759 159.665 1.00 10.81 206 LEU B O 1
ATOM 10075 N N . ALA B 2 207 ? 141.914 151.681 158.242 1.00 3.81 207 ALA B N 1
ATOM 10076 C CA . ALA B 2 207 ? 142.217 152.598 157.149 1.00 11.18 207 ALA B CA 1
ATOM 10077 C C . ALA B 2 207 ? 141.754 154.009 157.481 1.00 9.02 207 ALA B C 1
ATOM 10078 O O . ALA B 2 207 ? 142.445 154.987 157.174 1.00 12.35 207 ALA B O 1
ATOM 10085 N N . GLY B 2 208 ? 140.579 154.135 158.099 1.00 9.98 208 GLY B N 1
ATOM 10086 C CA . GLY B 2 208 ? 140.135 155.440 158.556 1.00 9.67 208 GLY B CA 1
ATOM 10087 C C . GLY B 2 208 ? 141.033 156.013 159.635 1.00 7.94 208 GLY B C 1
ATOM 10088 O O . GLY B 2 208 ? 141.363 157.201 159.616 1.00 5.89 208 GLY B O 1
ATOM 10092 N N . ARG B 2 209 ? 141.440 155.178 160.593 1.00 5.36 209 ARG B N 1
ATOM 10093 C CA . ARG B 2 209 ? 142.342 155.656 161.636 1.00 7.56 209 ARG B CA 1
ATOM 10094 C C . ARG B 2 209 ? 143.695 156.046 161.056 1.00 11.62 209 ARG B C 1
ATOM 10095 O O . ARG B 2 209 ? 144.291 157.042 161.478 1.00 10.32 209 ARG B O 1
ATOM 10116 N N . ALA B 2 210 ? 144.197 155.271 160.093 1.00 9.14 210 ALA B N 1
ATOM 10117 C CA . ALA B 2 210 ? 145.464 155.618 159.458 1.00 12.45 210 ALA B CA 1
ATOM 10118 C C . ALA B 2 210 ? 145.361 156.953 158.734 1.00 13.95 210 ALA B C 1
ATOM 10119 O O . ALA B 2 210 ? 146.299 157.758 158.763 1.00 9.75 210 ALA B O 1
ATOM 10126 N N . PHE B 2 211 ? 144.226 157.206 158.080 1.00 12.51 211 PHE B N 1
ATOM 10127 C CA . PHE B 2 211 ? 144.027 158.490 157.418 1.00 12.26 211 PHE B CA 1
ATOM 10128 C C . PHE B 2 211 ? 144.187 159.639 158.406 1.00 10.27 211 PHE B C 1
ATOM 10129 O O . PHE B 2 211 ? 144.919 160.600 158.146 1.00 14.53 211 PHE B O 1
ATOM 10146 N N . LEU B 2 212 ? 143.514 159.551 159.556 1.00 1.33 212 LEU B N 1
ATOM 10147 C CA . LEU B 2 212 ? 143.689 160.564 160.590 1.00 9.74 212 LEU B CA 1
ATOM 10148 C C . LEU B 2 212 ? 145.087 160.513 161.191 1.00 5.67 212 LEU B C 1
ATOM 10149 O O . LEU B 2 212 ? 145.640 161.552 161.565 1.00 10.50 212 LEU B O 1
ATOM 10165 N N . PHE B 2 213 ? 145.672 159.318 161.279 1.00 12.42 213 PHE B N 1
ATOM 10166 C CA . PHE B 2 213 ? 147.005 159.176 161.853 1.00 7.20 213 PHE B CA 1
ATOM 10167 C C . PHE B 2 213 ? 148.030 159.992 161.075 1.00 10.45 213 PHE B C 1
ATOM 10168 O O . PHE B 2 213 ? 148.881 160.662 161.670 1.00 7.11 213 PHE B O 1
ATOM 10185 N N . PHE B 2 214 ? 147.958 159.957 159.745 1.00 11.51 214 PHE B N 1
ATOM 10186 C CA . PHE B 2 214 ? 148.933 160.640 158.905 1.00 10.19 214 PHE B CA 1
ATOM 10187 C C . PHE B 2 214 ? 148.469 162.007 158.422 1.00 6.43 214 PHE B C 1
ATOM 10188 O O . PHE B 2 214 ? 149.311 162.828 158.044 1.00 12.01 214 PHE B O 1
ATOM 10205 N N . ALA B 2 215 ? 147.164 162.273 158.425 1.00 11.61 215 ALA B N 1
ATOM 10206 C CA . ALA B 2 215 ? 146.652 163.551 157.946 1.00 3.35 215 ALA B CA 1
ATOM 10207 C C . ALA B 2 215 ? 146.586 164.599 159.049 1.00 11.78 215 ALA B C 1
ATOM 10208 O O . ALA B 2 215 ? 146.911 165.767 158.811 1.00 15.42 215 ALA B O 1
ATOM 10215 N N . TYR B 2 216 ? 146.170 164.204 160.254 1.00 13.15 216 TYR B N 1
ATOM 10216 C CA . TYR B 2 216 ? 146.058 165.128 161.385 1.00 10.75 216 TYR B CA 1
ATOM 10217 C C . TYR B 2 216 ? 146.739 164.534 162.615 1.00 7.16 216 TYR B C 1
ATOM 10218 O O . TYR B 2 216 ? 146.094 164.248 163.624 1.00 12.06 216 TYR B O 1
ATOM 10236 N N . PRO B 2 217 ? 148.058 164.342 162.562 1.00 9.92 217 PRO B N 1
ATOM 10237 C CA . PRO B 2 217 ? 148.751 163.672 163.676 1.00 6.37 217 PRO B CA 1
ATOM 10238 C C . PRO B 2 217 ? 148.611 164.385 165.011 1.00 10.97 217 PRO B C 1
ATOM 10239 O O . PRO B 2 217 ? 148.599 163.727 166.058 1.00 11.85 217 PRO B O 1
ATOM 10250 N N . ALA B 2 218 ? 148.506 165.715 165.009 1.00 11.06 218 ALA B N 1
ATOM 10251 C CA . ALA B 2 218 ? 148.450 166.448 166.269 1.00 12.30 218 ALA B CA 1
ATOM 10252 C C . ALA B 2 218 ? 147.233 166.058 167.100 1.00 10.86 218 ALA B C 1
ATOM 10253 O O . ALA B 2 218 ? 147.296 166.076 168.333 1.00 10.99 218 ALA B O 1
ATOM 10260 N N . GLN B 2 219 ? 146.123 165.700 166.452 1.00 6.71 219 GLN B N 1
ATOM 10261 C CA . GLN B 2 219 ? 144.907 165.343 167.172 1.00 8.97 219 GLN B CA 1
ATOM 10262 C C . GLN B 2 219 ? 144.858 163.881 167.597 1.00 9.49 219 GLN B C 1
ATOM 10263 O O . GLN B 2 219 ? 143.975 163.516 168.380 1.00 14.57 219 GLN B O 1
ATOM 10277 N N . ILE B 2 220 ? 145.765 163.038 167.109 1.00 12.04 220 ILE B N 1
ATOM 10278 C CA . ILE B 2 220 ? 145.710 161.611 167.412 1.00 10.08 220 ILE B CA 1
ATOM 10279 C C . ILE B 2 220 ? 147.068 161.122 167.900 1.00 8.09 220 ILE B C 1
ATOM 10280 O O . ILE B 2 220 ? 147.357 159.922 167.864 1.00 17.57 220 ILE B O 1
ATOM 10296 N N . SER B 2 221 ? 147.907 162.044 168.364 1.00 15.16 221 SER B N 1
ATOM 10297 C CA . SER B 2 221 ? 149.182 161.685 168.967 1.00 16.68 221 SER B CA 1
ATOM 10298 C C . SER B 2 221 ? 149.565 162.769 169.962 1.00 7.84 221 SER B C 1
ATOM 10299 O O . SER B 2 221 ? 148.977 163.853 169.989 1.00 15.90 221 SER B O 1
ATOM 10307 N N . GLY B 2 222 ? 150.556 162.460 170.794 1.00 13.66 222 GLY B N 1
ATOM 10308 C CA . GLY B 2 222 ? 151.085 163.433 171.728 1.00 16.84 222 GLY B CA 1
ATOM 10309 C C . GLY B 2 222 ? 150.547 163.289 173.136 1.00 14.23 222 GLY B C 1
ATOM 10310 O O . GLY B 2 222 ? 150.111 162.207 173.537 1.00 19.39 222 GLY B O 1
ATOM 10314 N N . ASP B 2 223 ? 150.567 164.386 173.894 1.00 21.57 223 ASP B N 1
ATOM 10315 C CA . ASP B 2 223 ? 150.224 164.369 175.308 1.00 13.72 223 ASP B CA 1
ATOM 10316 C C . ASP B 2 223 ? 148.951 165.133 175.638 1.00 15.43 223 ASP B C 1
ATOM 10317 O O . ASP B 2 223 ? 148.629 165.278 176.823 1.00 26.45 223 ASP B O 1
ATOM 10326 N N . LEU B 2 224 ? 148.216 165.622 174.641 1.00 18.09 224 LEU B N 1
ATOM 10327 C CA . LEU B 2 224 ? 147.069 166.485 174.882 1.00 11.01 224 LEU B CA 1
ATOM 10328 C C . LEU B 2 224 ? 145.742 165.878 174.446 1.00 12.76 224 LEU B C 1
ATOM 10329 O O . LEU B 2 224 ? 144.709 166.541 174.580 1.00 18.74 224 LEU B O 1
ATOM 10345 N N . VAL B 2 225 ? 145.735 164.647 173.938 1.00 9.99 225 VAL B N 1
ATOM 10346 C CA . VAL B 2 225 ? 144.544 164.081 173.312 1.00 8.60 225 VAL B CA 1
ATOM 10347 C C . VAL B 2 225 ? 144.032 162.831 174.009 1.00 8.11 225 VAL B C 1
ATOM 10348 O O . VAL B 2 225 ? 142.888 162.425 173.747 1.00 19.07 225 VAL B O 1
ATOM 10361 N N . TRP B 2 226 ? 144.819 162.208 174.881 1.00 8.15 226 TRP B N 1
ATOM 10362 C CA . TRP B 2 226 ? 144.450 160.927 175.468 1.00 9.32 226 TRP B CA 1
ATOM 10363 C C . TRP B 2 226 ? 143.726 161.070 176.799 1.00 12.94 226 TRP B C 1
ATOM 10364 O O . TRP B 2 226 ? 143.332 160.059 177.387 1.00 18.00 226 TRP B O 1
ATOM 10385 N N . THR B 2 227 ? 143.537 162.295 177.281 1.00 10.38 227 THR B N 1
ATOM 10386 C CA . THR B 2 227 ? 142.683 162.576 178.423 1.00 13.78 227 THR B CA 1
ATOM 10387 C C . THR B 2 227 ? 141.834 163.793 178.093 1.00 14.98 227 THR B C 1
ATOM 10388 O O . THR B 2 227 ? 142.326 164.763 177.510 1.00 21.49 227 THR B O 1
ATOM 10399 N N . ALA B 2 228 ? 140.555 163.737 178.465 1.00 14.92 228 ALA B N 1
ATOM 10400 C CA . ALA B 2 228 ? 139.588 164.755 178.076 1.00 20.24 228 ALA B CA 1
ATOM 10401 C C . ALA B 2 228 ? 139.494 165.897 179.080 1.00 16.15 228 ALA B C 1
ATOM 10402 O O . ALA B 2 228 ? 138.431 166.517 179.208 1.00 24.73 228 ALA B O 1
ATOM 10409 N N . ALA B 2 229 ? 140.574 166.186 179.804 1.00 25.87 229 ALA B N 1
ATOM 10410 C CA . ALA B 2 229 ? 140.630 167.314 180.729 1.00 17.02 229 ALA B CA 1
ATOM 10411 C C . ALA B 2 229 ? 141.305 168.481 180.017 1.00 19.10 229 ALA B C 1
ATOM 10412 O O . ALA B 2 229 ? 142.510 168.439 179.750 1.00 21.97 229 ALA B O 1
ATOM 10419 N N . ASP B 2 230 ? 140.532 169.519 179.714 1.00 25.07 230 ASP B N 1
ATOM 10420 C CA . ASP B 2 230 ? 141.071 170.653 178.974 1.00 24.98 230 ASP B CA 1
ATOM 10421 C C . ASP B 2 230 ? 142.226 171.287 179.739 1.00 22.63 230 ASP B C 1
ATOM 10422 O O . ASP B 2 230 ? 142.131 171.535 180.944 1.00 24.27 230 ASP B O 1
ATOM 10431 N N . GLY B 2 231 ? 143.319 171.550 179.029 1.00 19.57 231 GLY B N 1
ATOM 10432 C CA . GLY B 2 231 ? 144.503 172.111 179.642 1.00 21.09 231 GLY B CA 1
ATOM 10433 C C . GLY B 2 231 ? 145.375 171.119 180.376 1.00 23.09 231 GLY B C 1
ATOM 10434 O O . GLY B 2 231 ? 146.260 171.539 181.130 1.00 26.10 231 GLY B O 1
ATOM 10438 N N . TYR B 2 232 ? 145.159 169.822 180.184 1.00 20.21 232 TYR B N 1
ATOM 10439 C CA . TYR B 2 232 ? 145.942 168.788 180.840 1.00 17.96 232 TYR B CA 1
ATOM 10440 C C . TYR B 2 232 ? 146.890 168.135 179.844 1.00 22.08 232 TYR B C 1
ATOM 10441 O O . TYR B 2 232 ? 146.533 167.889 178.689 1.00 26.36 232 TYR B O 1
ATOM 10459 N N . SER B 2 233 ? 148.107 167.862 180.307 1.00 21.93 233 SER B N 1
ATOM 10460 C CA . SER B 2 233 ? 149.127 167.204 179.497 1.00 18.76 233 SER B CA 1
ATOM 10461 C C . SER B 2 233 ? 149.566 165.946 180.230 1.00 18.61 233 SER B C 1
ATOM 10462 O O . SER B 2 233 ? 149.996 166.017 181.386 1.00 27.84 233 SER B O 1
ATOM 10470 N N . GLY B 2 234 ? 149.448 164.800 179.568 1.00 21.80 234 GLY B N 1
ATOM 10471 C CA . GLY B 2 234 ? 149.851 163.543 180.162 1.00 18.82 234 GLY B CA 1
ATOM 10472 C C . GLY B 2 234 ? 150.232 162.503 179.130 1.00 18.50 234 GLY B C 1
ATOM 10473 O O . GLY B 2 234 ? 149.464 162.228 178.204 1.00 25.28 234 GLY B O 1
ATOM 10477 N N . ALA B 2 235 ? 151.416 161.920 179.275 1.00 15.61 235 ALA B N 1
ATOM 10478 C CA . ALA B 2 235 ? 151.859 160.860 178.386 1.00 12.58 235 ALA B CA 1
ATOM 10479 C C . ALA B 2 235 ? 151.265 159.528 178.824 1.00 15.66 235 ALA B C 1
ATOM 10480 O O . ALA B 2 235 ? 151.058 159.277 180.013 1.00 19.48 235 ALA B O 1
ATOM 10487 N N . THR B 2 236 ? 150.990 158.675 177.846 1.00 14.24 236 THR B N 1
ATOM 10488 C CA . THR B 2 236 ? 150.453 157.352 178.115 1.00 14.78 236 THR B CA 1
ATOM 10489 C C . THR B 2 236 ? 151.575 156.394 178.505 1.00 8.06 236 THR B C 1
ATOM 10490 O O . THR B 2 236 ? 152.762 156.717 178.428 1.00 8.76 236 THR B O 1
ATOM 10500 N N . ALA B 2 237 ? 151.179 155.189 178.917 1.00 12.42 237 ALA B N 1
ATOM 10501 C CA . ALA B 2 237 ? 152.149 154.222 179.421 1.00 5.72 237 ALA B CA 1
ATOM 10502 C C . ALA B 2 237 ? 153.173 153.851 178.356 1.00 7.64 237 ALA B C 1
ATOM 10503 O O . ALA B 2 237 ? 154.374 153.777 178.640 1.00 13.63 237 ALA B O 1
ATOM 10510 N N . LEU B 2 238 ? 152.721 153.609 177.123 1.00 13.74 238 LEU B N 1
ATOM 10511 C CA . LEU B 2 238 ? 153.651 153.221 176.067 1.00 9.56 238 LEU B CA 1
ATOM 10512 C C . LEU B 2 238 ? 154.667 154.323 175.797 1.00 3.50 238 LEU B C 1
ATOM 10513 O O . LEU B 2 238 ? 155.862 154.052 175.640 1.00 8.00 238 LEU B O 1
ATOM 10529 N N . SER B 2 239 ? 154.209 155.574 175.736 1.00 14.68 239 SER B N 1
ATOM 10530 C CA . SER B 2 239 ? 155.133 156.688 175.555 1.00 11.14 239 SER B CA 1
ATOM 10531 C C . SER B 2 239 ? 156.085 156.809 176.739 1.00 9.88 239 SER B C 1
ATOM 10532 O O . SER B 2 239 ? 157.289 157.027 176.559 1.00 10.81 239 SER B O 1
ATOM 10540 N N . GLN B 2 240 ? 155.565 156.657 177.960 1.00 10.95 240 GLN B N 1
ATOM 10541 C CA . GLN B 2 240 ? 156.407 156.777 179.147 1.00 10.76 240 GLN B CA 1
ATOM 10542 C C . GLN B 2 240 ? 157.487 155.703 179.173 1.00 7.95 240 GLN B C 1
ATOM 10543 O O . GLN B 2 240 ? 158.638 155.982 179.527 1.00 17.18 240 GLN B O 1
ATOM 10557 N N . TRP B 2 241 ? 157.136 154.467 178.812 1.00 8.81 241 TRP B N 1
ATOM 10558 C CA . TRP B 2 241 ? 158.129 153.399 178.783 1.00 4.79 241 TRP B CA 1
ATOM 10559 C C . TRP B 2 241 ? 159.221 153.690 177.762 1.00 3.85 241 TRP B C 1
ATOM 10560 O O . TRP B 2 241 ? 160.401 153.421 178.013 1.00 12.70 241 TRP B O 1
ATOM 10581 N N . ALA B 2 242 ? 158.848 154.230 176.600 1.00 10.16 242 ALA B N 1
ATOM 10582 C CA . ALA B 2 242 ? 159.846 154.548 175.586 1.00 11.67 242 ALA B CA 1
ATOM 10583 C C . ALA B 2 242 ? 160.834 155.596 176.079 1.00 9.61 242 ALA B C 1
ATOM 10584 O O . ALA B 2 242 ? 161.960 155.668 175.575 1.00 23.17 242 ALA B O 1
ATOM 10591 N N . GLN B 2 243 ? 160.439 156.410 177.058 1.00 14.63 243 GLN B N 1
ATOM 10592 C CA . GLN B 2 243 ? 161.323 157.457 177.559 1.00 14.69 243 GLN B CA 1
ATOM 10593 C C . GLN B 2 243 ? 162.218 156.946 178.683 1.00 14.07 243 GLN B C 1
ATOM 10594 O O . GLN B 2 243 ? 163.444 157.086 178.617 1.00 24.12 243 GLN B O 1
ATOM 10608 N N . GLY B 2 244 ? 161.628 156.345 179.716 1.00 13.82 244 GLY B N 1
ATOM 10609 C CA . GLY B 2 244 ? 162.390 155.951 180.886 1.00 11.50 244 GLY B CA 1
ATOM 10610 C C . GLY B 2 244 ? 162.112 154.552 181.397 1.00 9.89 244 GLY B C 1
ATOM 10611 O O . GLY B 2 244 ? 162.423 154.238 182.549 1.00 15.53 244 GLY B O 1
ATOM 10615 N N . GLY B 2 245 ? 161.530 153.700 180.558 1.00 11.93 245 GLY B N 1
ATOM 10616 C CA . GLY B 2 245 ? 161.309 152.321 180.938 1.00 7.27 245 GLY B CA 1
ATOM 10617 C C . GLY B 2 245 ? 160.168 152.153 181.928 1.00 7.81 245 GLY B C 1
ATOM 10618 O O . GLY B 2 245 ? 159.283 153.001 182.070 1.00 12.88 245 GLY B O 1
ATOM 10622 N N . ALA B 2 246 ? 160.208 151.019 182.633 1.00 13.90 246 ALA B N 1
ATOM 10623 C CA . ALA B 2 246 ? 159.141 150.687 183.572 1.00 11.41 246 ALA B CA 1
ATOM 10624 C C . ALA B 2 246 ? 159.042 151.703 184.703 1.00 16.48 246 ALA B C 1
ATOM 10625 O O . ALA B 2 246 ? 157.951 151.930 185.237 1.00 20.33 246 ALA B O 1
ATOM 10632 N N . GLY B 2 247 ? 160.162 152.320 185.085 1.00 11.28 247 GLY B N 1
ATOM 10633 C CA . GLY B 2 247 ? 160.140 153.285 186.168 1.00 9.87 247 GLY B CA 1
ATOM 10634 C C . GLY B 2 247 ? 159.395 154.562 185.842 1.00 14.26 247 GLY B C 1
ATOM 10635 O O . GLY B 2 247 ? 158.953 155.260 186.760 1.00 19.93 247 GLY B O 1
ATOM 10639 N N . ALA B 2 248 ? 159.243 154.882 184.559 1.00 14.35 248 ALA B N 1
ATOM 10640 C CA . ALA B 2 248 ? 158.558 156.101 184.154 1.00 14.22 248 ALA B CA 1
ATOM 10641 C C . ALA B 2 248 ? 157.042 155.953 184.113 1.00 16.20 248 ALA B C 1
ATOM 10642 O O . ALA B 2 248 ? 156.349 156.951 183.889 1.00 18.28 248 ALA B O 1
ATOM 10649 N N . LEU B 2 249 ? 156.513 154.751 184.325 1.00 14.38 249 LEU B N 1
ATOM 10650 C CA . LEU B 2 249 ? 155.073 154.516 184.238 1.00 12.32 249 LEU B CA 1
ATOM 10651 C C . LEU B 2 249 ? 154.395 155.140 185.450 1.00 8.80 249 LEU B C 1
ATOM 10652 O O . LEU B 2 249 ? 154.264 154.508 186.499 1.00 23.10 249 LEU B O 1
ATOM 10668 N N . ILE B 2 250 ? 153.949 156.384 185.302 1.00 17.29 250 ILE B N 1
ATOM 10669 C CA . ILE B 2 250 ? 153.363 157.143 186.404 1.00 19.42 250 ILE B CA 1
ATOM 10670 C C . ILE B 2 250 ? 152.139 157.880 185.885 1.00 16.76 250 ILE B C 1
ATOM 10671 O O . ILE B 2 250 ? 152.143 158.397 184.764 1.00 20.34 250 ILE B O 1
ATOM 10687 N N . ASN B 2 251 ? 151.092 157.933 186.703 1.00 19.59 251 ASN B N 1
ATOM 10688 C CA . ASN B 2 251 ? 149.889 158.696 186.396 1.00 21.41 251 ASN B CA 1
ATOM 10689 C C . ASN B 2 251 ? 149.959 160.023 187.143 1.00 22.76 251 ASN B C 1
ATOM 10690 O O . ASN B 2 251 ? 149.742 160.068 188.358 1.00 21.76 251 ASN B O 1
ATOM 10701 N N . ASN B 2 252 ? 150.256 161.099 186.414 1.00 23.83 252 ASN B N 1
ATOM 10702 C CA . ASN B 2 252 ? 150.463 162.410 187.018 1.00 24.92 252 ASN B CA 1
ATOM 10703 C C . ASN B 2 252 ? 149.189 162.968 187.643 1.00 22.60 252 ASN B C 1
ATOM 10704 O O . ASN B 2 252 ? 149.238 163.577 188.716 1.00 28.90 252 ASN B O 1
ATOM 10715 N N . ALA B 2 253 ? 148.047 162.776 186.987 1.00 25.96 253 ALA B N 1
ATOM 10716 C CA . ALA B 2 253 ? 146.788 163.304 187.496 1.00 22.99 253 ALA B CA 1
ATOM 10717 C C . ALA B 2 253 ? 146.498 162.742 188.881 1.00 23.85 253 ALA B C 1
ATOM 10718 O O . ALA B 2 253 ? 146.124 163.485 189.795 1.00 27.21 253 ALA B O 1
ATOM 10725 N N . THR B 2 254 ? 146.674 161.432 189.047 1.00 28.97 254 THR B N 1
ATOM 10726 C CA . THR B 2 254 ? 146.444 160.772 190.323 1.00 28.12 254 THR B CA 1
ATOM 10727 C C . THR B 2 254 ? 147.715 160.582 191.137 1.00 28.19 254 THR B C 1
ATOM 10728 O O . THR B 2 254 ? 147.623 160.309 192.339 1.00 30.61 254 THR B O 1
ATOM 10739 N N . GLY B 2 255 ? 148.889 160.715 190.523 1.00 29.92 255 GLY B N 1
ATOM 10740 C CA . GLY B 2 255 ? 150.142 160.591 191.239 1.00 27.92 255 GLY B CA 1
ATOM 10741 C C . GLY B 2 255 ? 150.546 159.179 191.592 1.00 28.37 255 GLY B C 1
ATOM 10742 O O . GLY B 2 255 ? 151.536 158.997 192.306 1.00 30.56 255 GLY B O 1
ATOM 10746 N N . GLN B 2 256 ? 149.822 158.172 191.112 1.00 25.33 256 GLN B N 1
ATOM 10747 C CA . GLN B 2 256 ? 150.076 156.786 191.472 1.00 22.67 256 GLN B CA 1
ATOM 10748 C C . GLN B 2 256 ? 150.807 156.061 190.350 1.00 24.21 256 GLN B C 1
ATOM 10749 O O . GLN B 2 256 ? 150.604 156.339 189.166 1.00 25.29 256 GLN B O 1
ATOM 10763 N N . THR B 2 257 ? 151.666 155.124 190.742 1.00 21.78 257 THR B N 1
ATOM 10764 C CA . THR B 2 257 ? 152.384 154.307 189.776 1.00 17.89 257 THR B CA 1
ATOM 10765 C C . THR B 2 257 ? 151.416 153.402 189.021 1.00 17.63 257 THR B C 1
ATOM 10766 O O . THR B 2 257 ? 150.413 152.934 189.565 1.00 25.75 257 THR B O 1
ATOM 10777 N N . ILE B 2 258 ? 151.725 153.165 187.750 1.00 18.96 258 ILE B N 1
ATOM 10778 C CA . ILE B 2 258 ? 150.883 152.350 186.881 1.00 16.66 258 ILE B CA 1
ATOM 10779 C C . ILE B 2 258 ? 151.390 150.914 186.951 1.00 12.45 258 ILE B C 1
ATOM 10780 O O . ILE B 2 258 ? 152.446 150.591 186.402 1.00 19.25 258 ILE B O 1
ATOM 10796 N N . THR B 2 259 ? 150.636 150.053 187.626 1.00 14.98 259 THR B N 1
ATOM 10797 C CA . THR B 2 259 ? 150.991 148.648 187.736 1.00 10.01 259 THR B CA 1
ATOM 10798 C C . THR B 2 259 ? 150.482 147.875 186.522 1.00 8.97 259 THR B C 1
ATOM 10799 O O . THR B 2 259 ? 149.650 148.354 185.747 1.00 11.58 259 THR B O 1
ATOM 10810 N N . TRP B 2 260 ? 150.996 146.653 186.359 1.00 12.06 260 TRP B N 1
ATOM 10811 C CA . TRP B 2 260 ? 150.506 145.797 185.285 1.00 9.83 260 TRP B CA 1
ATOM 10812 C C . TRP B 2 260 ? 149.011 145.552 185.430 1.00 5.60 260 TRP B C 1
ATOM 10813 O O . TRP B 2 260 ? 148.284 145.486 184.432 1.00 12.67 260 TRP B O 1
ATOM 10834 N N . MET B 2 261 ? 148.535 145.415 186.669 1.00 10.19 261 MET B N 1
ATOM 10835 C CA . MET B 2 261 ? 147.106 145.240 186.899 1.00 9.65 261 MET B CA 1
ATOM 10836 C C . MET B 2 261 ? 146.320 146.445 186.399 1.00 11.79 261 MET B C 1
ATOM 10837 O O . MET B 2 261 ? 145.256 146.291 185.790 1.00 17.99 261 MET B O 1
ATOM 10851 N N . ASP B 2 262 ? 146.829 147.654 186.646 1.00 10.33 262 ASP B N 1
ATOM 10852 C CA . ASP B 2 262 ? 146.137 148.855 186.190 1.00 12.90 262 ASP B CA 1
ATOM 10853 C C . ASP B 2 262 ? 145.962 148.841 184.678 1.00 12.46 262 ASP B C 1
ATOM 10854 O O . ASP B 2 262 ? 144.862 149.076 184.165 1.00 19.57 262 ASP B O 1
ATOM 10863 N N . ALA B 2 263 ? 147.042 148.564 183.947 1.00 12.05 263 ALA B N 1
ATOM 10864 C CA . ALA B 2 263 ? 146.948 148.486 182.494 1.00 8.88 263 ALA B CA 1
ATOM 10865 C C . ALA B 2 263 ? 146.037 147.343 182.066 1.00 9.19 263 ALA B C 1
ATOM 10866 O O . ALA B 2 263 ? 145.254 147.483 181.121 1.00 12.05 263 ALA B O 1
ATOM 10873 N N . PHE B 2 264 ? 146.123 146.203 182.756 1.00 7.45 264 PHE B N 1
ATOM 10874 C CA . PHE B 2 264 ? 145.296 145.057 182.397 1.00 7.05 264 PHE B CA 1
ATOM 10875 C C . PHE B 2 264 ? 143.813 145.386 182.521 1.00 8.64 264 PHE B C 1
ATOM 10876 O O . PHE B 2 264 ? 143.024 145.074 181.622 1.00 8.72 264 PHE B O 1
ATOM 10893 N N . ILE B 2 265 ? 143.418 146.029 183.622 1.00 14.83 265 ILE B N 1
ATOM 10894 C CA . ILE B 2 265 ? 142.017 146.378 183.822 1.00 10.99 265 ILE B CA 1
ATOM 10895 C C . ILE B 2 265 ? 141.588 147.529 182.925 1.00 9.41 265 ILE B C 1
ATOM 10896 O O . ILE B 2 265 ? 140.399 147.655 182.612 1.00 18.91 265 ILE B O 1
ATOM 10912 N N . GLY B 2 266 ? 142.520 148.374 182.503 1.00 9.17 266 GLY B N 1
ATOM 10913 C CA . GLY B 2 266 ? 142.201 149.511 181.672 1.00 11.55 266 GLY B CA 1
ATOM 10914 C C . GLY B 2 266 ? 142.072 150.830 182.399 1.00 10.72 266 GLY B C 1
ATOM 10915 O O . GLY B 2 266 ? 141.470 151.757 181.848 1.00 8.37 266 GLY B O 1
ATOM 10919 N N . ASN B 2 267 ? 142.607 150.943 183.613 1.00 16.81 267 ASN B N 1
ATOM 10920 C CA . ASN B 2 267 ? 142.598 152.206 184.352 1.00 14.21 267 ASN B CA 1
ATOM 10921 C C . ASN B 2 267 ? 143.795 153.066 183.937 1.00 3.09 267 ASN B C 1
ATOM 10922 O O . ASN B 2 267 ? 144.628 153.474 184.743 1.00 17.14 267 ASN B O 1
ATOM 10933 N N . ILE B 2 268 ? 143.868 153.325 182.634 1.00 19.36 268 ILE B N 1
ATOM 10934 C CA . ILE B 2 268 ? 144.958 154.117 182.062 1.00 10.92 268 ILE B CA 1
ATOM 10935 C C . ILE B 2 268 ? 144.412 154.986 180.947 1.00 12.71 268 ILE B C 1
ATOM 10936 O O . ILE B 2 268 ? 143.370 154.691 180.347 1.00 18.91 268 ILE B O 1
ATOM 10952 N N . PRO B 2 269 ? 145.103 156.084 180.650 1.00 14.32 269 PRO B N 1
ATOM 10953 C CA . PRO B 2 269 ? 144.724 156.894 179.489 1.00 9.87 269 PRO B CA 1
ATOM 10954 C C . PRO B 2 269 ? 144.996 156.157 178.186 1.00 8.40 269 PRO B C 1
ATOM 10955 O O . PRO B 2 269 ? 145.868 155.290 178.094 1.00 13.98 269 PRO B O 1
ATOM 10966 N N . GLY B 2 270 ? 144.228 156.514 177.173 1.00 9.85 270 GLY B N 1
ATOM 10967 C CA . GLY B 2 270 ? 144.384 155.926 175.861 1.00 12.95 270 GLY B CA 1
ATOM 10968 C C . GLY B 2 270 ? 143.096 156.044 175.074 1.00 11.06 270 GLY B C 1
ATOM 10969 O O . GLY B 2 270 ? 142.199 156.806 175.421 1.00 19.76 270 GLY B O 1
ATOM 10973 N N . SER B 2 271 ? 143.031 155.271 173.994 1.00 13.10 271 SER B N 1
ATOM 10974 C CA . SER B 2 271 ? 141.834 155.248 173.168 1.00 12.14 271 SER B CA 1
ATOM 10975 C C . SER B 2 271 ? 140.683 154.602 173.928 1.00 14.22 271 SER B C 1
ATOM 10976 O O . SER B 2 271 ? 140.864 153.608 174.637 1.00 21.67 271 SER B O 1
ATOM 10984 N N . ILE B 2 272 ? 139.493 155.177 173.785 1.00 11.63 272 ILE B N 1
ATOM 10985 C CA . ILE B 2 272 ? 138.317 154.661 174.480 1.00 7.81 272 ILE B CA 1
ATOM 10986 C C . ILE B 2 272 ? 137.944 153.321 173.854 1.00 18.10 272 ILE B C 1
ATOM 10987 O O . ILE B 2 272 ? 137.416 153.270 172.740 1.00 25.09 272 ILE B O 1
ATOM 11003 N N . GLY B 2 273 ? 138.209 152.233 174.573 1.00 21.03 273 GLY B N 1
ATOM 11004 C CA . GLY B 2 273 ? 137.916 150.904 174.077 1.00 8.21 273 GLY B CA 1
ATOM 11005 C C . GLY B 2 273 ? 139.109 149.974 174.139 1.00 12.33 273 GLY B C 1
ATOM 11006 O O . GLY B 2 273 ? 138.950 148.762 174.306 1.00 16.30 273 GLY B O 1
ATOM 11010 N N . GLU B 2 274 ? 140.312 150.529 174.000 1.00 11.62 274 GLU B N 1
ATOM 11011 C CA . GLU B 2 274 ? 141.532 149.732 174.012 1.00 7.96 274 GLU B CA 1
ATOM 11012 C C . GLU B 2 274 ? 142.086 149.500 175.409 1.00 6.57 274 GLU B C 1
ATOM 11013 O O . GLU B 2 274 ? 142.800 148.515 175.620 1.00 16.54 274 GLU B O 1
ATOM 11025 N N . VAL B 2 275 ? 141.769 150.376 176.364 1.00 2.36 275 VAL B N 1
ATOM 11026 C CA . VAL B 2 275 ? 142.502 150.402 177.628 1.00 14.10 275 VAL B CA 1
ATOM 11027 C C . VAL B 2 275 ? 142.366 149.074 178.364 1.00 11.11 275 VAL B C 1
ATOM 11028 O O . VAL B 2 275 ? 143.351 148.524 178.868 1.00 14.91 275 VAL B O 1
ATOM 11041 N N . SER B 2 276 ? 141.153 148.537 178.435 1.00 10.97 276 SER B N 1
ATOM 11042 C CA . SER B 2 276 ? 140.876 147.367 179.262 1.00 7.63 276 SER B CA 1
ATOM 11043 C C . SER B 2 276 ? 141.142 146.100 178.458 1.00 12.56 276 SER B C 1
ATOM 11044 O O . SER B 2 276 ? 140.351 145.731 177.585 1.00 14.46 276 SER B O 1
ATOM 11052 N N . THR B 2 277 ? 142.255 145.429 178.761 1.00 15.55 277 THR B N 1
ATOM 11053 C CA . THR B 2 277 ? 142.512 144.128 178.157 1.00 7.36 277 THR B CA 1
ATOM 11054 C C . THR B 2 277 ? 141.540 143.078 178.678 1.00 12.37 277 THR B C 1
ATOM 11055 O O . THR B 2 277 ? 141.159 142.165 177.938 1.00 15.20 277 THR B O 1
ATOM 11066 N N . LEU B 2 278 ? 141.132 143.190 179.944 1.00 15.18 278 LEU B N 1
ATOM 11067 C CA . LEU B 2 278 ? 140.187 142.233 180.510 1.00 7.78 278 LEU B CA 1
ATOM 11068 C C . LEU B 2 278 ? 138.850 142.287 179.782 1.00 4.87 278 LEU B C 1
ATOM 11069 O O . LEU B 2 278 ? 138.276 141.248 179.434 1.00 19.45 278 LEU B O 1
ATOM 11085 N N . ALA B 2 279 ? 138.333 143.494 179.548 1.00 15.91 279 ALA B N 1
ATOM 11086 C CA . ALA B 2 279 ? 137.046 143.623 178.873 1.00 10.96 279 ALA B CA 1
ATOM 11087 C C . ALA B 2 279 ? 137.109 143.061 177.459 1.00 11.26 279 ALA B C 1
ATOM 11088 O O . ALA B 2 279 ? 136.194 142.353 177.023 1.00 19.59 279 ALA B O 1
ATOM 11095 N N . LEU B 2 280 ? 138.186 143.361 176.731 1.00 10.38 280 LEU B N 1
ATOM 11096 C CA . LEU B 2 280 ? 138.325 142.849 175.372 1.00 10.36 280 LEU B CA 1
ATOM 11097 C C . LEU B 2 280 ? 138.411 141.329 175.363 1.00 13.83 280 LEU B C 1
ATOM 11098 O O . LEU B 2 280 ? 137.836 140.672 174.487 1.00 16.16 280 LEU B O 1
ATOM 11114 N N . MET B 2 281 ? 139.125 140.750 176.330 1.00 13.49 281 MET B N 1
ATOM 11115 C CA . MET B 2 281 ? 139.234 139.297 176.393 1.00 15.25 281 MET B CA 1
ATOM 11116 C C . MET B 2 281 ? 137.871 138.654 176.610 1.00 13.68 281 MET B C 1
ATOM 11117 O O . MET B 2 281 ? 137.565 137.615 176.014 1.00 12.05 281 MET B O 1
ATOM 11131 N N . ILE B 2 282 ? 137.039 139.254 177.463 1.00 13.08 282 ILE B N 1
ATOM 11132 C CA . ILE B 2 282 ? 135.712 138.699 177.717 1.00 9.69 282 ILE B CA 1
ATOM 11133 C C . ILE B 2 282 ? 134.915 138.626 176.421 1.00 13.66 282 ILE B C 1
ATOM 11134 O O . ILE B 2 282 ? 134.334 137.588 176.084 1.00 16.35 282 ILE B O 1
ATOM 11150 N N . GLY B 2 283 ? 134.874 139.731 175.675 1.00 13.13 283 GLY B N 1
ATOM 11151 C CA . GLY B 2 283 ? 134.183 139.718 174.397 1.00 7.36 283 GLY B CA 1
ATOM 11152 C C . GLY B 2 283 ? 134.866 138.827 173.378 1.00 12.86 283 GLY B C 1
ATOM 11153 O O . GLY B 2 283 ? 134.204 138.094 172.638 1.00 19.60 283 GLY B O 1
ATOM 11157 N N . ALA B 2 284 ? 136.199 138.872 173.330 1.00 5.70 284 ALA B N 1
ATOM 11158 C CA . ALA B 2 284 ? 136.933 138.044 172.380 1.00 10.75 284 ALA B CA 1
ATOM 11159 C C . ALA B 2 284 ? 136.685 136.563 172.623 1.00 6.18 284 ALA B C 1
ATOM 11160 O O . ALA B 2 284 ? 136.637 135.777 171.671 1.00 17.88 284 ALA B O 1
ATOM 11167 N N . ALA B 2 285 ? 136.526 136.164 173.886 1.00 13.72 285 ALA B N 1
ATOM 11168 C CA . ALA B 2 285 ? 136.258 134.764 174.187 1.00 11.56 285 ALA B CA 1
ATOM 11169 C C . ALA B 2 285 ? 134.948 134.309 173.557 1.00 10.36 285 ALA B C 1
ATOM 11170 O O . ALA B 2 285 ? 134.859 133.196 173.026 1.00 21.02 285 ALA B O 1
ATOM 11177 N N . PHE B 2 286 ? 133.919 135.156 173.608 1.00 6.45 286 PHE B N 1
ATOM 11178 C CA . PHE B 2 286 ? 132.614 134.765 173.088 1.00 10.54 286 PHE B CA 1
ATOM 11179 C C . PHE B 2 286 ? 132.654 134.575 171.577 1.00 11.29 286 PHE B C 1
ATOM 11180 O O . PHE B 2 286 ? 132.235 133.532 171.063 1.00 13.55 286 PHE B O 1
ATOM 11197 N N . ILE B 2 287 ? 133.169 135.566 170.845 1.00 12.78 287 ILE B N 1
ATOM 11198 C CA . ILE B 2 287 ? 133.190 135.454 169.390 1.00 15.20 287 ILE B CA 1
ATOM 11199 C C . ILE B 2 287 ? 134.138 134.347 168.947 1.00 7.51 287 ILE B C 1
ATOM 11200 O O . ILE B 2 287 ? 133.884 133.671 167.944 1.00 12.45 287 ILE B O 1
ATOM 11216 N N . VAL B 2 288 ? 135.243 134.145 169.667 1.00 12.16 288 VAL B N 1
ATOM 11217 C CA . VAL B 2 288 ? 136.134 133.034 169.348 1.00 14.93 288 VAL B CA 1
ATOM 11218 C C . VAL B 2 288 ? 135.437 131.704 169.608 1.00 5.83 288 VAL B C 1
ATOM 11219 O O . VAL B 2 288 ? 135.526 130.772 168.800 1.00 11.93 288 VAL B O 1
ATOM 11232 N N . TYR B 2 289 ? 134.736 131.590 170.738 1.00 7.90 289 TYR B N 1
ATOM 11233 C CA . TYR B 2 289 ? 133.993 130.366 171.018 1.00 9.01 289 TYR B CA 1
ATOM 11234 C C . TYR B 2 289 ? 132.899 130.144 169.983 1.00 8.37 289 TYR B C 1
ATOM 11235 O O . TYR B 2 289 ? 132.679 129.014 169.532 1.00 15.21 289 TYR B O 1
ATOM 11253 N N . MET B 2 290 ? 132.202 131.213 169.594 1.00 10.11 290 MET B N 1
ATOM 11254 C CA . MET B 2 290 ? 131.137 131.101 168.607 1.00 9.46 290 MET B CA 1
ATOM 11255 C C . MET B 2 290 ? 131.661 130.750 167.222 1.00 10.98 290 MET B C 1
ATOM 11256 O O . MET B 2 290 ? 130.863 130.421 166.339 1.00 17.03 290 MET B O 1
ATOM 11270 N N . GLY B 2 291 ? 132.973 130.817 167.010 1.00 4.84 291 GLY B N 1
ATOM 11271 C CA . GLY B 2 291 ? 133.534 130.540 165.705 1.00 6.00 291 GLY B CA 1
ATOM 11272 C C . GLY B 2 291 ? 133.493 131.702 164.744 1.00 10.52 291 GLY B C 1
ATOM 11273 O O . GLY B 2 291 ? 133.693 131.503 163.543 1.00 19.92 291 GLY B O 1
ATOM 11277 N N . ILE B 2 292 ? 133.236 132.914 165.236 1.00 9.66 292 ILE B N 1
ATOM 11278 C CA . ILE B 2 292 ? 133.197 134.080 164.362 1.00 10.19 292 ILE B CA 1
ATOM 11279 C C . ILE B 2 292 ? 134.593 134.664 164.166 1.00 9.10 292 ILE B C 1
ATOM 11280 O O . ILE B 2 292 ? 134.913 135.162 163.081 1.00 13.66 292 ILE B O 1
ATOM 11296 N N . ALA B 2 293 ? 135.437 134.616 165.193 1.00 10.29 293 ALA B N 1
ATOM 11297 C CA . ALA B 2 293 ? 136.792 135.145 165.135 1.00 9.39 293 ALA B CA 1
ATOM 11298 C C . ALA B 2 293 ? 137.793 133.997 165.111 1.00 10.03 293 ALA B C 1
ATOM 11299 O O . ALA B 2 293 ? 137.657 133.026 165.861 1.00 17.30 293 ALA B O 1
ATOM 11306 N N . SER B 2 294 ? 138.802 134.117 164.251 1.00 12.10 294 SER B N 1
ATOM 11307 C CA . SER B 2 294 ? 139.759 133.035 164.054 1.00 7.68 294 SER B CA 1
ATOM 11308 C C . SER B 2 294 ? 140.745 132.978 165.214 1.00 14.71 294 SER B C 1
ATOM 11309 O O . SER B 2 294 ? 141.437 133.960 165.502 1.00 14.78 294 SER B O 1
ATOM 11317 N N . TRP B 2 295 ? 140.816 131.820 165.875 1.00 4.47 295 TRP B N 1
ATOM 11318 C CA . TRP B 2 295 ? 141.793 131.630 166.939 1.00 7.26 295 TRP B CA 1
ATOM 11319 C C . TRP B 2 295 ? 143.193 131.368 166.396 1.00 4.50 295 TRP B C 1
ATOM 11320 O O . TRP B 2 295 ? 144.166 131.496 167.145 1.00 8.17 295 TRP B O 1
ATOM 11341 N N . ARG B 2 296 ? 143.318 131.000 165.120 1.00 7.62 296 ARG B N 1
ATOM 11342 C CA . ARG B 2 296 ? 144.641 130.853 164.523 1.00 10.22 296 ARG B CA 1
ATOM 11343 C C . ARG B 2 296 ? 145.313 132.204 164.327 1.00 7.35 296 ARG B C 1
ATOM 11344 O O . ARG B 2 296 ? 146.525 132.333 164.532 1.00 9.20 296 ARG B O 1
ATOM 11365 N N . ILE B 2 297 ? 144.546 133.217 163.922 1.00 3.70 297 ILE B N 1
ATOM 11366 C CA . ILE B 2 297 ? 145.096 134.562 163.801 1.00 3.45 297 ILE B CA 1
ATOM 11367 C C . ILE B 2 297 ? 145.500 135.091 165.170 1.00 4.78 297 ILE B C 1
ATOM 11368 O O . ILE B 2 297 ? 146.595 135.636 165.345 1.00 11.16 297 ILE B O 1
ATOM 11384 N N . ILE B 2 298 ? 144.621 134.932 166.161 1.00 4.10 298 ILE B N 1
ATOM 11385 C CA . ILE B 2 298 ? 144.924 135.414 167.506 1.00 7.70 298 ILE B CA 1
ATOM 11386 C C . ILE B 2 298 ? 146.136 134.686 168.069 1.00 5.25 298 ILE B C 1
ATOM 11387 O O . ILE B 2 298 ? 147.030 135.303 168.660 1.00 7.86 298 ILE B O 1
ATOM 11403 N N . GLY B 2 299 ? 146.186 133.364 167.899 1.00 8.25 299 GLY B N 1
ATOM 11404 C CA . GLY B 2 299 ? 147.357 132.622 168.335 1.00 3.95 299 GLY B CA 1
ATOM 11405 C C . GLY B 2 299 ? 148.621 133.067 167.625 1.00 3.07 299 GLY B C 1
ATOM 11406 O O . GLY B 2 299 ? 149.672 133.224 168.249 1.00 13.67 299 GLY B O 1
ATOM 11410 N N . GLY B 2 300 ? 148.533 133.283 166.312 1.00 4.37 300 GLY B N 1
ATOM 11411 C CA . GLY B 2 300 ? 149.691 133.758 165.574 1.00 7.69 300 GLY B CA 1
ATOM 11412 C C . GLY B 2 300 ? 150.181 135.108 166.062 1.00 3.31 300 GLY B C 1
ATOM 11413 O O . GLY B 2 300 ? 151.386 135.332 166.189 1.00 8.44 300 GLY B O 1
ATOM 11417 N N . VAL B 2 301 ? 149.253 136.027 166.340 1.00 0.00 301 VAL B N 1
ATOM 11418 C CA . VAL B 2 301 ? 149.638 137.346 166.834 1.00 4.99 301 VAL B CA 1
ATOM 11419 C C . VAL B 2 301 ? 150.387 137.220 168.154 1.00 5.38 301 VAL B C 1
ATOM 11420 O O . VAL B 2 301 ? 151.426 137.859 168.359 1.00 11.78 301 VAL B O 1
ATOM 11433 N N . MET B 2 302 ? 149.878 136.391 169.066 1.00 7.85 302 MET B N 1
ATOM 11434 C CA . MET B 2 302 ? 150.558 136.198 170.342 1.00 11.61 302 MET B CA 1
ATOM 11435 C C . MET B 2 302 ? 151.941 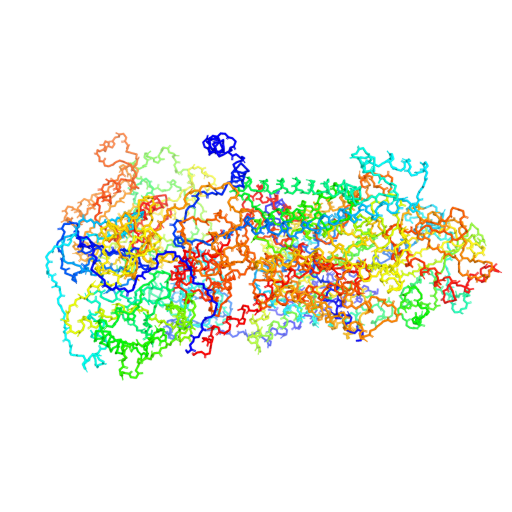135.592 170.142 1.00 6.53 302 MET B C 1
ATOM 11436 O O . MET B 2 302 ? 152.910 136.017 170.781 1.00 11.27 302 MET B O 1
ATOM 11450 N N . ILE B 2 303 ? 152.055 134.603 169.253 1.00 9.83 303 ILE B N 1
ATOM 11451 C CA . ILE B 2 303 ? 153.346 133.961 169.012 1.00 14.23 303 ILE B CA 1
ATOM 11452 C C . ILE B 2 303 ? 154.351 134.982 168.494 1.00 4.08 303 ILE B C 1
ATOM 11453 O O . ILE B 2 303 ? 155.490 135.062 168.968 1.00 6.71 303 ILE B O 1
ATOM 11469 N N . GLY B 2 304 ? 153.937 135.782 167.512 1.00 9.94 304 GLY B N 1
ATOM 11470 C CA . GLY B 2 304 ? 154.837 136.778 166.956 1.00 9.83 304 GLY B CA 1
ATOM 11471 C C . GLY B 2 304 ? 155.250 137.824 167.970 1.00 2.86 304 GLY B C 1
ATOM 11472 O O . GLY B 2 304 ? 156.413 138.230 168.020 1.00 15.10 304 GLY B O 1
ATOM 11476 N N . MET B 2 305 ? 154.303 138.277 168.794 1.00 4.46 305 MET B N 1
ATOM 11477 C CA . MET B 2 305 ? 154.611 139.299 169.788 1.00 7.30 305 MET B CA 1
ATOM 11478 C C . MET B 2 305 ? 155.560 138.764 170.855 1.00 7.24 305 MET B C 1
ATOM 11479 O O . MET B 2 305 ? 156.549 139.419 171.204 1.00 0.40 305 MET B O 1
ATOM 11493 N N . ILE B 2 306 ? 155.277 137.573 171.386 1.00 4.23 306 ILE B N 1
ATOM 11494 C CA . ILE B 2 306 ? 156.099 137.028 172.462 1.00 7.31 306 ILE B CA 1
ATOM 11495 C C . ILE B 2 306 ? 157.515 136.748 171.972 1.00 6.83 306 ILE B C 1
ATOM 11496 O O . ILE B 2 306 ? 158.495 137.052 172.661 1.00 17.14 306 ILE B O 1
ATOM 11512 N N . LEU B 2 307 ? 157.649 136.159 170.784 1.00 10.70 307 LEU B N 1
ATOM 11513 C CA . LEU B 2 307 ? 158.969 135.777 170.294 1.00 6.00 307 LEU B CA 1
ATOM 11514 C C . LEU B 2 307 ? 159.860 136.998 170.101 1.00 7.80 307 LEU B C 1
ATOM 11515 O O . LEU B 2 307 ? 160.982 137.053 170.615 1.00 13.73 307 LEU B O 1
ATOM 11531 N N . LEU B 2 308 ? 159.370 137.997 169.365 1.00 12.91 308 LEU B N 1
ATOM 11532 C CA . LEU B 2 308 ? 160.196 139.163 169.068 1.00 9.88 308 LEU B CA 1
ATOM 11533 C C . LEU B 2 308 ? 160.503 139.963 170.328 1.00 8.83 308 LEU B C 1
ATOM 11534 O O . LEU B 2 308 ? 161.640 140.406 170.528 1.00 14.24 308 LEU B O 1
ATOM 11550 N N . SER B 2 309 ? 159.503 140.162 171.190 1.00 5.74 309 SER B N 1
ATOM 11551 C CA . SER B 2 309 ? 159.729 140.923 172.415 1.00 5.55 309 SER B CA 1
ATOM 11552 C C . SER B 2 309 ? 160.743 140.226 173.311 1.00 10.00 309 SER B C 1
ATOM 11553 O O . SER B 2 309 ? 161.602 140.878 173.914 1.00 12.14 309 SER B O 1
ATOM 11561 N N . THR B 2 310 ? 160.656 138.900 173.415 1.00 13.45 310 THR B N 1
ATOM 11562 C CA . THR B 2 310 ? 161.649 138.155 174.179 1.00 3.09 310 THR B CA 1
ATOM 11563 C C . THR B 2 310 ? 163.029 138.276 173.546 1.00 8.08 310 THR B C 1
ATOM 11564 O O . THR B 2 310 ? 164.037 138.383 174.254 1.00 15.66 310 THR B O 1
ATOM 11575 N N . LEU B 2 311 ? 163.096 138.258 172.214 1.00 9.20 311 LEU B N 1
ATOM 11576 C CA . LEU B 2 311 ? 164.375 138.458 171.542 1.00 6.60 311 LEU B CA 1
ATOM 11577 C C . LEU B 2 311 ? 164.959 139.824 171.879 1.00 9.44 311 LEU B C 1
ATOM 11578 O O . LEU B 2 311 ? 166.161 139.946 172.143 1.00 14.27 311 LEU B O 1
ATOM 11594 N N . PHE B 2 312 ? 164.122 140.865 171.878 1.00 11.93 312 PHE B N 1
ATOM 11595 C CA . PHE B 2 312 ? 164.587 142.187 172.286 1.00 10.02 312 PHE B CA 1
ATOM 11596 C C . PHE B 2 312 ? 165.031 142.183 173.741 1.00 6.81 312 PHE B C 1
ATOM 11597 O O . PHE B 2 312 ? 166.007 142.849 174.104 1.00 13.18 312 PHE B O 1
ATOM 11614 N N . ASN B 2 313 ? 164.323 141.438 174.592 1.00 6.91 313 ASN B N 1
ATOM 11615 C CA . ASN B 2 313 ? 164.699 141.359 175.999 1.00 11.08 313 ASN B CA 1
ATOM 11616 C C . ASN B 2 313 ? 166.100 140.784 176.162 1.00 8.61 313 ASN B C 1
ATOM 11617 O O . ASN B 2 313 ? 166.902 141.298 176.950 1.00 15.87 313 ASN B O 1
ATOM 11628 N N . VAL B 2 314 ? 166.410 139.715 175.428 1.00 10.92 314 VAL B N 1
ATOM 11629 C CA . VAL B 2 314 ? 167.711 139.070 175.566 1.00 10.24 314 VAL B CA 1
ATOM 11630 C C . VAL B 2 314 ? 168.812 139.949 174.988 1.00 11.20 314 VAL B C 1
ATOM 11631 O O . VAL B 2 314 ? 169.887 140.091 175.584 1.00 20.49 314 VAL B O 1
ATOM 11644 N N . ILE B 2 315 ? 168.571 140.550 173.822 1.00 17.05 315 ILE B N 1
ATOM 11645 C CA . ILE B 2 315 ? 169.588 141.389 173.195 1.00 12.52 315 ILE B CA 1
ATOM 11646 C C . ILE B 2 315 ? 169.923 142.571 174.095 1.00 10.60 315 ILE B C 1
ATOM 11647 O O . ILE B 2 315 ? 171.095 142.911 174.297 1.00 20.30 315 ILE B O 1
ATOM 11663 N N . GLY B 2 316 ? 168.899 143.220 174.639 1.00 16.74 316 GLY B N 1
ATOM 11664 C CA . GLY B 2 316 ? 169.103 144.348 175.524 1.00 6.54 316 GLY B CA 1
ATOM 11665 C C . GLY B 2 316 ? 169.507 145.607 174.787 1.00 6.46 316 GLY B C 1
ATOM 11666 O O . GLY B 2 316 ? 169.933 145.552 173.630 1.00 9.87 316 GLY B O 1
ATOM 11670 N N . SER B 2 317 ? 169.368 146.752 175.449 1.00 15.78 317 SER B N 1
ATOM 11671 C CA . SER B 2 317 ? 169.781 148.028 174.872 1.00 15.42 317 SER B CA 1
ATOM 11672 C C . SER B 2 317 ? 169.936 149.029 176.003 1.00 20.99 317 SER B C 1
ATOM 11673 O O . SER B 2 317 ? 168.954 149.352 176.680 1.00 26.94 317 SER B O 1
ATOM 11681 N N . ASP B 2 318 ? 171.159 149.517 176.210 1.00 22.10 318 ASP B N 1
ATOM 11682 C CA . ASP B 2 318 ? 171.411 150.488 177.267 1.00 22.20 318 ASP B CA 1
ATOM 11683 C C . ASP B 2 318 ? 170.750 151.834 177.002 1.00 23.64 318 ASP B C 1
ATOM 11684 O O . ASP B 2 318 ? 170.657 152.649 177.926 1.00 30.04 318 ASP B O 1
ATOM 11693 N N . THR B 2 319 ? 170.286 152.080 175.780 1.00 23.46 319 THR B N 1
ATOM 11694 C CA . THR B 2 319 ? 169.724 153.366 175.385 1.00 19.68 319 THR B CA 1
ATOM 11695 C C . THR B 2 319 ? 168.237 153.312 175.071 1.00 19.07 319 THR B C 1
ATOM 11696 O O . THR B 2 319 ? 167.503 154.225 175.451 1.00 24.62 319 THR B O 1
ATOM 11707 N N . ASN B 2 320 ? 167.769 152.271 174.386 1.00 16.38 320 ASN B N 1
ATOM 11708 C CA . ASN B 2 320 ? 166.360 152.146 174.027 1.00 12.33 320 ASN B CA 1
ATOM 11709 C C . ASN B 2 320 ? 165.651 151.351 175.119 1.00 8.81 320 ASN B C 1
ATOM 11710 O O . ASN B 2 320 ? 165.823 150.132 175.222 1.00 17.74 320 ASN B O 1
ATOM 11721 N N . ALA B 2 321 ? 164.851 152.043 175.933 1.00 7.46 321 ALA B N 1
ATOM 11722 C CA . ALA B 2 321 ? 164.135 151.379 177.015 1.00 7.68 321 ALA B CA 1
ATOM 11723 C C . ALA B 2 321 ? 163.109 150.375 176.503 1.00 11.44 321 ALA B C 1
ATOM 11724 O O . ALA B 2 321 ? 162.782 149.426 177.221 1.00 11.85 321 ALA B O 1
ATOM 11731 N N . MET B 2 322 ? 162.602 150.554 175.281 1.00 14.50 322 MET B N 1
ATOM 11732 C CA . MET B 2 322 ? 161.608 149.630 174.748 1.00 12.65 322 MET B CA 1
ATOM 11733 C C . MET B 2 322 ? 162.164 148.224 174.567 1.00 11.03 322 MET B C 1
ATOM 11734 O O . MET B 2 322 ? 161.384 147.277 174.425 1.00 17.64 322 MET B O 1
ATOM 11748 N N . PHE B 2 323 ? 163.490 148.066 174.566 1.00 13.10 323 PHE B N 1
ATOM 11749 C CA . PHE B 2 323 ? 164.075 146.738 174.425 1.00 5.42 323 PHE B CA 1
ATOM 11750 C C . PHE B 2 323 ? 163.725 145.837 175.602 1.00 8.97 323 PHE B C 1
ATOM 11751 O O . PHE B 2 323 ? 163.573 144.624 175.425 1.00 10.60 323 PHE B O 1
ATOM 11768 N N . ASN B 2 324 ? 163.594 146.402 176.801 1.00 14.17 324 ASN B N 1
ATOM 11769 C CA . ASN B 2 324 ? 163.393 145.613 178.008 1.00 5.32 324 ASN B CA 1
ATOM 11770 C C . ASN B 2 324 ? 161.925 145.422 178.369 1.00 9.74 324 ASN B C 1
ATOM 11771 O O . ASN B 2 324 ? 161.636 144.840 179.418 1.00 14.90 324 ASN B O 1
ATOM 11782 N N . MET B 2 325 ? 160.996 145.887 177.546 1.00 9.00 325 MET B N 1
ATOM 11783 C CA . MET B 2 325 ? 159.585 145.653 177.829 1.00 6.99 325 MET B CA 1
ATOM 11784 C C . MET B 2 325 ? 159.268 144.178 177.609 1.00 5.42 325 MET B C 1
ATOM 11785 O O . MET B 2 325 ? 159.507 143.664 176.509 1.00 11.94 325 MET B O 1
ATOM 11799 N N . PRO B 2 326 ? 158.746 143.465 178.602 1.00 7.96 326 PRO B N 1
ATOM 11800 C CA . PRO B 2 326 ? 158.411 142.052 178.404 1.00 7.36 326 PRO B CA 1
ATOM 11801 C C . PRO B 2 326 ? 157.116 141.885 177.618 1.00 9.04 326 PRO B C 1
ATOM 11802 O O . PRO B 2 326 ? 156.362 142.831 177.385 1.00 9.78 326 PRO B O 1
ATOM 11813 N N . TRP B 2 327 ? 156.869 140.639 177.208 1.00 6.26 327 TRP B N 1
ATOM 11814 C CA . TRP B 2 327 ? 155.695 140.345 176.393 1.00 5.10 327 TRP B CA 1
ATOM 11815 C C . TRP B 2 327 ? 154.405 140.679 177.134 1.00 9.24 327 TRP B C 1
ATOM 11816 O O . TRP B 2 327 ? 153.466 141.225 176.543 1.00 4.93 327 TRP B O 1
ATOM 11837 N N . HIS B 2 328 ? 154.337 140.361 178.428 1.00 6.71 328 HIS B N 1
ATOM 11838 C CA . HIS B 2 328 ? 153.106 140.582 179.175 1.00 5.40 328 HIS B CA 1
ATOM 11839 C C . HIS B 2 328 ? 152.818 142.062 179.382 1.00 4.59 328 HIS B C 1
ATOM 11840 O O . HIS B 2 328 ? 151.661 142.426 179.616 1.00 9.36 328 HIS B O 1
ATOM 11854 N N . TRP B 2 329 ? 153.836 142.920 179.305 1.00 1.80 329 TRP B N 1
ATOM 11855 C CA . TRP B 2 329 ? 153.589 144.358 179.300 1.00 9.14 329 TRP B CA 1
ATOM 11856 C C . TRP B 2 329 ? 153.158 144.837 177.919 1.00 2.17 329 TRP B C 1
ATOM 11857 O O . TRP B 2 329 ? 152.310 145.728 177.807 1.00 9.61 329 TRP B O 1
ATOM 11878 N N . HIS B 2 330 ? 153.728 144.255 176.860 1.00 2.91 330 HIS B N 1
ATOM 11879 C CA . HIS B 2 330 ? 153.256 144.553 175.513 1.00 7.27 330 HIS B CA 1
ATOM 11880 C C . HIS B 2 330 ? 151.781 144.210 175.360 1.00 8.74 330 HIS B C 1
ATOM 11881 O O . HIS B 2 330 ? 151.064 144.868 174.598 1.00 5.74 330 HIS B O 1
ATOM 11895 N N . LEU B 2 331 ? 151.314 143.189 176.080 1.00 6.45 331 LEU B N 1
ATOM 11896 C CA . LEU B 2 331 ? 149.940 142.726 175.929 1.00 7.95 331 LEU B CA 1
ATOM 11897 C C . LEU B 2 331 ? 148.935 143.761 176.422 1.00 8.68 331 LEU B C 1
ATOM 11898 O O . LEU B 2 331 ? 147.891 143.968 175.793 1.00 4.74 331 LEU B O 1
ATOM 11914 N N . VAL B 2 332 ? 149.226 144.418 177.545 1.00 5.91 332 VAL B N 1
ATOM 11915 C CA . VAL B 2 332 ? 148.247 145.253 178.232 1.00 6.97 332 VAL B CA 1
ATOM 11916 C C . VAL B 2 332 ? 148.439 146.736 177.932 1.00 1.40 332 VAL B C 1
ATOM 11917 O O . VAL B 2 332 ? 147.825 147.578 178.590 1.00 12.27 332 VAL B O 1
ATOM 11930 N N . LEU B 2 333 ? 149.268 147.077 176.951 1.00 9.17 333 LEU B N 1
ATOM 11931 C CA . LEU B 2 333 ? 149.563 148.464 176.630 1.00 4.68 333 LEU B CA 1
ATOM 11932 C C . LEU B 2 333 ? 149.132 148.786 175.206 1.00 8.54 333 LEU B C 1
ATOM 11933 O O . LEU B 2 333 ? 149.149 147.925 174.321 1.00 16.36 333 LEU B O 1
ATOM 11949 N N . GLY B 2 334 ? 148.738 150.041 174.999 1.00 10.76 334 GLY B N 1
ATOM 11950 C CA . GLY B 2 334 ? 148.344 150.491 173.680 1.00 8.97 334 GLY B CA 1
ATOM 11951 C C . GLY B 2 334 ? 147.083 149.802 173.188 1.00 6.49 334 GLY B C 1
ATOM 11952 O O . GLY B 2 334 ? 146.181 149.457 173.957 1.00 13.81 334 GLY B O 1
ATOM 11956 N N . GLY B 2 335 ? 147.022 149.608 171.874 1.00 13.20 335 GLY B N 1
ATOM 11957 C CA . GLY B 2 335 ? 145.878 148.979 171.246 1.00 15.62 335 GLY B CA 1
ATOM 11958 C C . GLY B 2 335 ? 146.135 147.548 170.824 1.00 7.05 335 GLY B C 1
ATOM 11959 O O . GLY B 2 335 ? 145.425 147.015 169.966 1.00 15.73 335 GLY B O 1
ATOM 11963 N N . PHE B 2 336 ? 147.146 146.913 171.419 1.00 6.66 336 PHE B N 1
ATOM 11964 C CA . PHE B 2 336 ? 147.496 145.553 171.023 1.00 8.81 336 PHE B CA 1
ATOM 11965 C C . PHE B 2 336 ? 146.335 144.596 171.260 1.00 4.81 336 PHE B C 1
ATOM 11966 O O . PHE B 2 336 ? 145.999 143.784 170.391 1.00 15.76 336 PHE B O 1
ATOM 11983 N N . ALA B 2 337 ? 145.710 144.675 172.436 1.00 9.04 337 ALA B N 1
ATOM 11984 C CA . ALA B 2 337 ? 144.609 143.770 172.747 1.00 6.14 337 ALA B CA 1
ATOM 11985 C C . ALA B 2 337 ? 143.428 144.003 171.814 1.00 9.61 337 ALA B C 1
ATOM 11986 O O . ALA B 2 337 ? 142.837 143.052 171.291 1.00 13.25 337 ALA B O 1
ATOM 11993 N N . PHE B 2 338 ? 143.070 145.268 171.590 1.00 9.69 338 PHE B N 1
ATOM 11994 C CA . PHE B 2 338 ? 141.940 145.573 170.720 1.00 10.92 338 PHE B CA 1
ATOM 11995 C C . PHE B 2 338 ? 142.210 145.105 169.296 1.00 5.79 338 PHE B C 1
ATOM 11996 O O . PHE B 2 338 ? 141.361 144.464 168.667 1.00 8.88 338 PHE B O 1
ATOM 12013 N N . GLY B 2 339 ? 143.400 145.407 168.774 1.00 4.42 339 GLY B N 1
ATOM 12014 C CA . GLY B 2 339 ? 143.717 145.017 167.411 1.00 11.36 339 GLY B CA 1
ATOM 12015 C C . GLY B 2 339 ? 143.770 143.514 167.229 1.00 2.90 339 GLY B C 1
ATOM 12016 O O . GLY B 2 339 ? 143.262 142.981 166.239 1.00 11.00 339 GLY B O 1
ATOM 12020 N N . MET B 2 340 ? 144.380 142.809 168.183 1.00 10.81 340 MET B N 1
ATOM 12021 C CA . MET B 2 340 ? 144.549 141.367 168.052 1.00 9.58 340 MET B CA 1
ATOM 12022 C C . MET B 2 340 ? 143.206 140.649 168.015 1.00 11.71 340 MET B C 1
ATOM 12023 O O . MET B 2 340 ? 143.020 139.705 167.238 1.00 18.00 340 MET B O 1
ATOM 12037 N N . PHE B 2 341 ? 142.257 141.079 168.846 1.00 11.37 341 PHE B N 1
ATOM 12038 C CA . PHE B 2 341 ? 140.998 140.360 169.006 1.00 9.27 341 PHE B CA 1
ATOM 12039 C C . PHE B 2 341 ? 139.941 140.784 167.992 1.00 4.44 341 PHE B C 1
ATOM 12040 O O . PHE B 2 341 ? 139.272 139.930 167.402 1.00 11.81 341 PHE B O 1
ATOM 12057 N N . PHE B 2 342 ? 139.774 142.089 167.777 1.00 14.04 342 PHE B N 1
ATOM 12058 C CA . PHE B 2 342 ? 138.641 142.601 167.021 1.00 7.24 342 PHE B CA 1
ATOM 12059 C C . PHE B 2 342 ? 139.006 143.198 165.670 1.00 8.38 342 PHE B C 1
ATOM 12060 O O . PHE B 2 342 ? 138.099 143.493 164.885 1.00 18.75 342 PHE B O 1
ATOM 12077 N N . MET B 2 343 ? 140.286 143.382 165.373 1.00 13.45 343 MET B N 1
ATOM 12078 C CA . MET B 2 343 ? 140.696 143.974 164.105 1.00 9.11 343 MET B CA 1
ATOM 12079 C C . MET B 2 343 ? 141.591 143.066 163.283 1.00 8.11 343 MET B C 1
ATOM 12080 O O . MET B 2 343 ? 141.438 143.005 162.061 1.00 13.57 343 MET B O 1
ATOM 12094 N N . ALA B 2 344 ? 142.521 142.351 163.915 1.00 4.47 344 ALA B N 1
ATOM 12095 C CA . ALA B 2 344 ? 143.292 141.349 163.192 1.00 12.72 344 ALA B CA 1
ATOM 12096 C C . ALA B 2 344 ? 142.424 140.180 162.748 1.00 9.20 344 ALA B C 1
ATOM 12097 O O . ALA B 2 344 ? 142.811 139.448 161.833 1.00 9.97 344 ALA B O 1
ATOM 12104 N N . THR B 2 345 ? 141.260 139.998 163.367 1.00 8.55 345 THR B N 1
ATOM 12105 C CA . THR B 2 345 ? 140.357 138.904 163.046 1.00 6.36 345 THR B CA 1
ATOM 12106 C C . THR B 2 345 ? 139.361 139.254 161.948 1.00 8.00 345 THR B C 1
ATOM 12107 O O . THR B 2 345 ? 138.510 138.421 161.622 1.00 15.91 345 THR B O 1
ATOM 12118 N N . ASP B 2 346 ? 139.430 140.458 161.382 1.00 13.47 346 ASP B N 1
ATOM 12119 C CA . ASP B 2 346 ? 138.566 140.807 160.261 1.00 14.19 346 ASP B CA 1
ATOM 12120 C C . ASP B 2 346 ? 138.721 139.752 159.170 1.00 9.89 346 ASP B C 1
ATOM 12121 O O . ASP B 2 346 ? 139.783 139.671 158.539 1.00 15.23 346 ASP B O 1
ATOM 12130 N N . PRO B 2 347 ? 137.702 138.923 158.921 1.00 8.57 347 PRO B N 1
ATOM 12131 C CA . PRO B 2 347 ? 137.923 137.780 158.019 1.00 14.27 347 PRO B CA 1
ATOM 12132 C C . PRO B 2 347 ? 138.260 138.184 156.596 1.00 6.95 347 PRO B C 1
ATOM 12133 O O . PRO B 2 347 ? 139.073 137.516 155.947 1.00 14.20 347 PRO B O 1
ATOM 12144 N N . VAL B 2 348 ? 137.661 139.263 156.090 1.00 11.16 348 VAL B N 1
ATOM 12145 C CA . VAL B 2 348 ? 137.852 139.624 154.689 1.00 11.50 348 VAL B CA 1
ATOM 12146 C C . VAL B 2 348 ? 139.302 140.018 154.427 1.00 7.12 348 VAL B C 1
ATOM 12147 O O . VAL B 2 348 ? 139.894 139.614 153.419 1.00 16.86 348 VAL B O 1
ATOM 12160 N N . SER B 2 349 ? 139.896 140.806 155.322 1.00 15.03 349 SER B N 1
ATOM 12161 C CA . SER B 2 349 ? 141.253 141.300 155.133 1.00 9.36 349 SER B CA 1
ATOM 12162 C C . SER B 2 349 ? 142.322 140.317 155.593 1.00 5.57 349 SER B C 1
ATOM 12163 O O . SER B 2 349 ? 143.501 140.525 155.291 1.00 11.98 349 SER B O 1
ATOM 12171 N N . ALA B 2 350 ? 141.946 139.264 156.309 1.00 12.48 350 ALA B N 1
ATOM 12172 C CA . ALA B 2 350 ? 142.894 138.256 156.754 1.00 8.50 350 ALA B CA 1
ATOM 12173 C C . ALA B 2 350 ? 143.079 137.191 155.677 1.00 12.94 350 ALA B C 1
ATOM 12174 O O . ALA B 2 350 ? 142.379 137.163 154.663 1.00 17.86 350 ALA B O 1
ATOM 12181 N N . SER B 2 351 ? 144.040 136.303 155.908 1.00 10.93 351 SER B N 1
ATOM 12182 C CA . SER B 2 351 ? 144.273 135.205 154.983 1.00 8.42 351 SER B CA 1
ATOM 12183 C C . SER B 2 351 ? 143.106 134.224 155.018 1.00 9.76 351 SER B C 1
ATOM 12184 O O . SER B 2 351 ? 142.462 134.023 156.050 1.00 16.03 351 SER B O 1
ATOM 12192 N N . PHE B 2 352 ? 142.832 133.619 153.867 1.00 8.69 352 PHE B N 1
ATOM 12193 C CA . PHE B 2 352 ? 141.714 132.700 153.713 1.00 11.45 352 PHE B CA 1
ATOM 12194 C C . PHE B 2 352 ? 142.096 131.241 153.937 1.00 3.46 352 PHE B C 1
ATOM 12195 O O . PHE B 2 352 ? 141.224 130.372 153.851 1.00 21.59 352 PHE B O 1
ATOM 12212 N N . THR B 2 353 ? 143.361 130.949 154.220 1.00 10.39 353 THR B N 1
ATOM 12213 C CA . THR B 2 353 ? 143.806 129.593 154.501 1.00 11.16 353 THR B CA 1
ATOM 12214 C C . THR B 2 353 ? 144.245 129.482 155.955 1.00 5.98 353 THR B C 1
ATOM 12215 O O . THR B 2 353 ? 144.798 130.424 156.529 1.00 16.83 353 THR B O 1
ATOM 12226 N N . ASN B 2 354 ? 143.989 128.313 156.546 1.00 7.30 354 ASN B N 1
ATOM 12227 C CA . ASN B 2 354 ? 144.298 128.116 157.959 1.00 9.27 354 ASN B CA 1
ATOM 12228 C C . ASN B 2 354 ? 145.791 128.255 158.223 1.00 5.93 354 ASN B C 1
ATOM 12229 O O . ASN B 2 354 ? 146.198 128.858 159.222 1.00 8.34 354 ASN B O 1
ATOM 12240 N N . SER B 2 355 ? 146.625 127.698 157.342 1.00 13.25 355 SER B N 1
ATOM 12241 C CA . SER B 2 355 ? 148.066 127.876 157.483 1.00 11.86 355 SER B CA 1
ATOM 12242 C C . SER B 2 355 ? 148.458 129.336 157.298 1.00 4.90 355 SER B C 1
ATOM 12243 O O . SER B 2 355 ? 149.336 129.843 158.005 1.00 13.43 355 SER B O 1
ATOM 12251 N N . GLY B 2 356 ? 147.825 130.025 156.348 1.00 11.76 356 GLY B N 1
ATOM 12252 C CA . GLY B 2 356 ? 148.112 131.435 156.153 1.00 10.08 356 GLY B CA 1
ATOM 12253 C C . GLY B 2 356 ? 147.718 132.286 157.342 1.00 1.28 356 GLY B C 1
ATOM 12254 O O . GLY B 2 356 ? 148.370 133.291 157.635 1.00 11.24 356 GLY B O 1
ATOM 12258 N N . LYS B 2 357 ? 146.650 131.900 158.042 1.00 7.61 357 LYS B N 1
ATOM 12259 C CA . LYS B 2 357 ? 146.210 132.664 159.204 1.00 3.14 357 LYS B CA 1
ATOM 12260 C C . LYS B 2 357 ? 147.284 132.691 160.282 1.00 6.58 357 LYS B C 1
ATOM 12261 O O . LYS B 2 357 ? 147.507 133.727 160.919 1.00 4.51 357 LYS B O 1
ATOM 12280 N N . TRP B 2 358 ? 147.959 131.562 160.503 1.00 8.54 358 TRP B N 1
ATOM 12281 C CA . TRP B 2 358 ? 149.083 131.536 161.430 1.00 7.28 358 TRP B CA 1
ATOM 12282 C C . TRP B 2 358 ? 150.165 132.517 160.995 1.00 3.44 358 TRP B C 1
ATOM 12283 O O . TRP B 2 358 ? 150.635 133.340 161.786 1.00 5.99 358 TRP B O 1
ATOM 12304 N N . ALA B 2 359 ? 150.562 132.448 159.723 1.00 12.99 359 ALA B N 1
ATOM 12305 C CA . ALA B 2 359 ? 151.555 133.386 159.212 1.00 10.83 359 ALA B CA 1
ATOM 12306 C C . ALA B 2 359 ? 151.036 134.817 159.274 1.00 4.92 359 ALA B C 1
ATOM 12307 O O . ALA B 2 359 ? 151.777 135.741 159.628 1.00 5.39 359 ALA B O 1
ATOM 12314 N N . TYR B 2 360 ? 149.763 135.015 158.934 1.00 2.44 360 TYR B N 1
ATOM 12315 C CA . TYR B 2 360 ? 149.180 136.351 158.966 1.00 2.03 360 TYR B CA 1
ATOM 12316 C C . TYR B 2 360 ? 149.230 136.939 160.371 1.00 5.46 360 TYR B C 1
ATOM 12317 O O . TYR B 2 360 ? 149.644 138.088 160.560 1.00 0.00 360 TYR B O 1
ATOM 12335 N N . GLY B 2 361 ? 148.822 136.158 161.373 1.00 1.02 361 GLY B N 1
ATOM 12336 C CA . GLY B 2 361 ? 148.868 136.646 162.741 1.00 0.00 361 GLY B CA 1
ATOM 12337 C C . GLY B 2 361 ? 150.284 136.875 163.233 1.00 2.83 361 GLY B C 1
ATOM 12338 O O . GLY B 2 361 ? 150.563 137.873 163.902 1.00 3.47 361 GLY B O 1
ATOM 12342 N N . ILE B 2 362 ? 151.198 135.961 162.905 1.00 2.86 362 ILE B N 1
ATOM 12343 C CA . ILE B 2 362 ? 152.584 136.113 163.338 1.00 9.62 362 ILE B CA 1
ATOM 12344 C C . ILE B 2 362 ? 153.182 137.389 162.765 1.00 5.60 362 ILE B C 1
ATOM 12345 O O . ILE B 2 362 ? 153.919 138.109 163.450 1.00 10.98 362 ILE B O 1
ATOM 12361 N N . LEU B 2 363 ? 152.882 137.689 161.500 1.00 7.20 363 LEU B N 1
ATOM 12362 C CA . LEU B 2 363 ? 153.373 138.926 160.904 1.00 6.92 363 LEU B CA 1
ATOM 12363 C C . LEU B 2 363 ? 152.814 140.141 161.635 1.00 5.34 363 LEU B C 1
ATOM 12364 O O . LEU B 2 363 ? 153.525 141.130 161.847 1.00 9.00 363 LEU B O 1
ATOM 12380 N N . ILE B 2 364 ? 151.539 140.087 162.025 1.00 4.54 364 ILE B N 1
ATOM 12381 C CA . ILE B 2 364 ? 150.941 141.193 162.768 1.00 6.10 364 ILE B CA 1
ATOM 12382 C C . ILE B 2 364 ? 151.666 141.392 164.093 1.00 3.46 364 ILE B C 1
ATOM 12383 O O . ILE B 2 364 ? 152.080 142.506 164.435 1.00 1.12 364 ILE B O 1
ATOM 12399 N N . GLY B 2 365 ? 151.842 140.310 164.852 1.00 2.33 365 GLY B N 1
ATOM 12400 C CA . GLY B 2 365 ? 152.499 140.425 166.144 1.00 7.06 365 GLY B CA 1
ATOM 12401 C C . GLY B 2 365 ? 153.934 140.897 166.030 1.00 2.22 365 GLY B C 1
ATOM 12402 O O . GLY B 2 365 ? 154.396 141.713 166.831 1.00 13.96 365 GLY B O 1
ATOM 12406 N N . VAL B 2 366 ? 154.662 140.388 165.035 1.00 9.11 366 VAL B N 1
ATOM 12407 C CA . VAL B 2 366 ? 156.049 140.797 164.847 1.00 9.02 366 VAL B CA 1
ATOM 12408 C C . VAL B 2 366 ? 156.126 142.274 164.485 1.00 7.67 366 VAL B C 1
ATOM 12409 O O . VAL B 2 366 ? 156.950 143.018 165.029 1.00 9.49 366 VAL B O 1
ATOM 12422 N N . MET B 2 367 ? 155.266 142.724 163.569 1.00 8.74 367 MET B N 1
ATOM 12423 C CA . MET B 2 367 ? 155.331 144.110 163.118 1.00 13.79 367 MET B CA 1
ATOM 12424 C C . MET B 2 367 ? 155.012 145.079 164.250 1.00 7.84 367 MET B C 1
ATOM 12425 O O . MET B 2 367 ? 155.644 146.135 164.362 1.00 10.25 367 MET B O 1
ATOM 12439 N N . CYS B 2 368 ? 154.035 144.744 165.096 1.00 2.50 368 CYS B N 1
ATOM 12440 C CA . CYS B 2 368 ? 153.644 145.653 166.169 1.00 11.45 368 CYS B CA 1
ATOM 12441 C C . CYS B 2 368 ? 154.804 145.907 167.124 1.00 9.45 368 CYS B C 1
ATOM 12442 O O . CYS B 2 368 ? 155.104 147.057 167.462 1.00 10.00 368 CYS B O 1
ATOM 12450 N N . VAL B 2 369 ? 155.473 144.841 167.567 1.00 6.13 369 VAL B N 1
ATOM 12451 C CA . VAL B 2 369 ? 156.618 145.007 168.456 1.00 11.04 369 VAL B CA 1
ATOM 12452 C C . VAL B 2 369 ? 157.729 145.769 167.748 1.00 4.95 369 VAL B C 1
ATOM 12453 O O . VAL B 2 369 ? 158.370 146.649 168.335 1.00 5.93 369 VAL B O 1
ATOM 12466 N N . LEU B 2 370 ? 157.971 145.450 166.476 1.00 10.46 370 LEU B N 1
ATOM 12467 C CA . LEU B 2 370 ? 159.008 146.147 165.724 1.00 7.16 370 LEU B CA 1
ATOM 12468 C C . LEU B 2 370 ? 158.761 147.650 165.718 1.00 4.63 370 LEU B C 1
ATOM 12469 O O . LEU B 2 370 ? 159.645 148.438 166.070 1.00 9.13 370 LEU B O 1
ATOM 12485 N N . ILE B 2 371 ? 157.554 148.064 165.334 1.00 5.01 371 ILE B N 1
ATOM 12486 C CA . ILE B 2 371 ? 157.235 149.489 165.301 1.00 5.74 371 ILE B CA 1
ATOM 12487 C C . ILE B 2 371 ? 157.309 150.076 166.705 1.00 6.41 371 ILE B C 1
ATOM 12488 O O . ILE B 2 371 ? 157.833 151.176 166.912 1.00 13.58 371 ILE B O 1
ATOM 12504 N N . ARG B 2 372 ? 156.797 149.343 167.693 1.00 13.79 372 ARG B N 1
ATOM 12505 C CA . ARG B 2 372 ? 156.826 149.829 169.068 1.00 8.53 372 ARG B CA 1
ATOM 12506 C C . ARG B 2 372 ? 158.254 150.076 169.537 1.00 3.74 372 ARG B C 1
ATOM 12507 O O . ARG B 2 372 ? 158.538 151.075 170.207 1.00 0.11 372 ARG B O 1
ATOM 12528 N N . VAL B 2 373 ? 159.170 149.175 169.189 1.00 3.77 373 VAL B N 1
ATOM 12529 C CA . VAL B 2 373 ? 160.497 149.189 169.797 1.00 4.92 373 VAL B CA 1
ATOM 12530 C C . VAL B 2 373 ? 161.465 150.043 168.984 1.00 6.44 373 VAL B C 1
ATOM 12531 O O . VAL B 2 373 ? 162.138 150.926 169.527 1.00 16.61 373 VAL B O 1
ATOM 12544 N N . VAL B 2 374 ? 161.551 149.802 167.676 1.00 7.93 374 VAL B N 1
ATOM 12545 C CA . VAL B 2 374 ? 162.633 150.349 166.864 1.00 9.59 374 VAL B CA 1
ATOM 12546 C C . VAL B 2 374 ? 162.166 151.475 165.949 1.00 4.04 374 VAL B C 1
ATOM 12547 O O . VAL B 2 374 ? 162.946 151.946 165.114 1.00 17.33 374 VAL B O 1
ATOM 12560 N N . ASN B 2 375 ? 160.921 151.927 166.076 1.00 9.46 375 ASN B N 1
ATOM 12561 C CA . ASN B 2 375 ? 160.463 153.092 165.323 1.00 10.56 375 ASN B CA 1
ATOM 12562 C C . ASN B 2 375 ? 160.264 154.249 166.294 1.00 11.79 375 ASN B C 1
ATOM 12563 O O . ASN B 2 375 ? 159.248 154.294 167.003 1.00 17.22 375 ASN B O 1
ATOM 12574 N N . PRO B 2 376 ? 161.194 155.206 166.369 1.00 15.98 376 PRO B N 1
ATOM 12575 C CA . PRO B 2 376 ? 161.053 156.281 167.368 1.00 11.23 376 PRO B CA 1
ATOM 12576 C C . PRO B 2 376 ? 159.801 157.125 167.196 1.00 8.20 376 PRO B C 1
ATOM 12577 O O . PRO B 2 376 ? 159.228 157.585 168.190 1.00 15.44 376 PRO B O 1
ATOM 12588 N N . ALA B 2 377 ? 159.364 157.349 165.956 1.00 12.42 377 ALA B N 1
ATOM 12589 C CA . ALA B 2 377 ? 158.276 158.291 165.712 1.00 8.37 377 ALA B CA 1
ATOM 12590 C C . ALA B 2 377 ? 156.963 157.830 166.330 1.00 10.97 377 ALA B C 1
ATOM 12591 O O . ALA B 2 377 ? 156.214 158.654 166.868 1.00 13.07 377 ALA B O 1
ATOM 12598 N N . TYR B 2 378 ? 156.661 156.536 166.263 1.00 10.88 378 TYR B N 1
ATOM 12599 C CA . TYR B 2 378 ? 155.352 156.019 166.643 1.00 10.08 378 TYR B CA 1
ATOM 12600 C C . TYR B 2 378 ? 155.460 155.179 167.910 1.00 12.07 378 TYR B C 1
ATOM 12601 O O . TYR B 2 378 ? 156.147 154.143 167.899 1.00 18.72 378 TYR B O 1
ATOM 12619 N N . PRO B 2 379 ? 154.821 155.566 169.017 1.00 13.97 379 PRO B N 1
ATOM 12620 C CA . PRO B 2 379 ? 154.870 154.710 170.213 1.00 12.64 379 PRO B CA 1
ATOM 12621 C C . PRO B 2 379 ? 154.177 153.372 170.025 1.00 9.29 379 PRO B C 1
ATOM 12622 O O . PRO B 2 379 ? 154.576 152.383 170.651 1.00 13.85 379 PRO B O 1
ATOM 12633 N N . GLU B 2 380 ? 153.148 153.315 169.182 1.00 12.15 380 GLU B N 1
ATOM 12634 C CA . GLU B 2 380 ? 152.386 152.101 168.931 1.00 13.08 380 GLU B CA 1
ATOM 12635 C C . GLU B 2 380 ? 152.336 151.851 167.431 1.00 17.87 380 GLU B C 1
ATOM 12636 O O . GLU B 2 380 ? 152.390 152.788 166.630 1.00 19.82 380 GLU B O 1
ATOM 12648 N N . GLY B 2 381 ? 152.237 150.577 167.054 1.00 8.63 381 GLY B N 1
ATOM 12649 C CA . GLY B 2 381 ? 152.201 150.218 165.650 1.00 16.07 381 GLY B CA 1
ATOM 12650 C C . GLY B 2 381 ? 151.222 149.117 165.300 1.00 5.57 381 GLY B C 1
ATOM 12651 O O . GLY B 2 381 ? 151.388 148.445 164.279 1.00 17.71 381 GLY B O 1
ATOM 12655 N N . MET B 2 382 ? 150.196 148.918 166.130 1.00 7.56 382 MET B N 1
ATOM 12656 C CA . MET B 2 382 ? 149.219 147.868 165.858 1.00 10.13 382 MET B CA 1
ATOM 12657 C C . MET B 2 382 ? 148.435 148.161 164.582 1.00 5.64 382 MET B C 1
ATOM 12658 O O . MET B 2 382 ? 148.291 147.290 163.717 1.00 17.27 382 MET B O 1
ATOM 12672 N N . MET B 2 383 ? 147.920 149.384 164.452 1.00 10.01 383 MET B N 1
ATOM 12673 C CA . MET B 2 383 ? 147.174 149.758 163.254 1.00 13.46 383 MET B CA 1
ATOM 12674 C C . MET B 2 383 ? 148.055 149.649 162.019 1.00 9.08 383 MET B C 1
ATOM 12675 O O . MET B 2 383 ? 147.660 149.060 161.007 1.00 12.86 383 MET B O 1
ATOM 12689 N N . LEU B 2 384 ? 149.260 150.214 162.088 1.00 9.49 384 LEU B N 1
ATOM 12690 C CA . LEU B 2 384 ? 150.182 150.122 160.963 1.00 13.23 384 LEU B CA 1
ATOM 12691 C C . LEU B 2 384 ? 150.563 148.674 160.690 1.00 9.96 384 LEU B C 1
ATOM 12692 O O . LEU B 2 384 ? 150.646 148.253 159.530 1.00 6.64 384 LEU B O 1
ATOM 12708 N N . ALA B 2 385 ? 150.790 147.892 161.748 1.00 3.74 385 ALA B N 1
ATOM 12709 C CA . ALA B 2 385 ? 151.145 146.489 161.565 1.00 6.65 385 ALA B CA 1
ATOM 12710 C C . ALA B 2 385 ? 150.033 145.724 160.858 1.00 5.87 385 ALA B C 1
ATOM 12711 O O . ALA B 2 385 ? 150.298 144.941 159.939 1.00 6.97 385 ALA B O 1
ATOM 12718 N N . ILE B 2 386 ? 148.782 145.937 161.269 1.00 3.83 386 ILE B N 1
ATOM 12719 C CA . ILE B 2 386 ? 147.670 145.218 160.655 1.00 5.99 386 ILE B CA 1
ATOM 12720 C C . ILE B 2 386 ? 147.507 145.634 159.198 1.00 7.27 386 ILE B C 1
ATOM 12721 O O . ILE B 2 386 ? 147.333 144.790 158.312 1.00 12.69 386 ILE B O 1
ATOM 12737 N N . LEU B 2 387 ? 147.562 146.940 158.926 1.00 4.37 387 LEU B N 1
ATOM 12738 C CA . LEU B 2 387 ? 147.438 147.405 157.549 1.00 8.85 387 LEU B CA 1
ATOM 12739 C C . LEU B 2 387 ? 148.561 146.846 156.687 1.00 12.17 387 LEU B C 1
ATOM 12740 O O . LEU B 2 387 ? 148.333 146.436 155.543 1.00 10.42 387 LEU B O 1
ATOM 12756 N N . PHE B 2 388 ? 149.781 146.817 157.224 1.00 7.33 388 PHE B N 1
ATOM 12757 C CA . PHE B 2 388 ? 150.886 146.182 156.515 1.00 7.67 388 PHE B CA 1
ATOM 12758 C C . PHE B 2 388 ? 150.613 144.700 156.290 1.00 7.28 388 PHE B C 1
ATOM 12759 O O . PHE B 2 388 ? 150.844 144.177 155.194 1.00 5.75 388 PHE B O 1
ATOM 12776 N N . ALA B 2 389 ? 150.117 144.006 157.317 1.00 1.62 389 ALA B N 1
ATOM 12777 C CA . ALA B 2 389 ? 149.845 142.578 157.182 1.00 9.62 389 ALA B CA 1
ATOM 12778 C C . ALA B 2 389 ? 148.740 142.308 156.169 1.00 5.64 389 ALA B C 1
ATOM 12779 O O . ALA B 2 389 ? 148.765 141.278 155.485 1.00 7.00 389 ALA B O 1
ATOM 12786 N N . ASN B 2 390 ? 147.765 143.212 156.057 1.00 5.58 390 ASN B N 1
ATOM 12787 C CA . ASN B 2 390 ? 146.707 143.032 155.069 1.00 7.48 390 ASN B CA 1
ATOM 12788 C C . ASN B 2 390 ? 147.284 142.921 153.664 1.00 9.70 390 ASN B C 1
ATOM 12789 O O . ASN B 2 390 ? 146.805 142.126 152.848 1.00 9.08 390 ASN B O 1
ATOM 12800 N N . LEU B 2 391 ? 148.319 143.709 153.368 1.00 5.59 391 LEU B N 1
ATOM 12801 C CA . LEU B 2 391 ? 148.893 143.708 152.028 1.00 5.40 391 LEU B CA 1
ATOM 12802 C C . LEU B 2 391 ? 149.485 142.353 151.666 1.00 9.26 391 LEU B C 1
ATOM 12803 O O . LEU B 2 391 ? 149.481 141.970 150.491 1.00 13.34 391 LEU B O 1
ATOM 12819 N N . PHE B 2 392 ? 149.997 141.618 152.651 1.00 5.67 392 PHE B N 1
ATOM 12820 C CA . PHE B 2 392 ? 150.679 140.356 152.403 1.00 8.38 392 PHE B CA 1
ATOM 12821 C C . PHE B 2 392 ? 149.832 139.136 152.735 1.00 8.76 392 PHE B C 1
ATOM 12822 O O . PHE B 2 392 ? 150.277 138.011 152.486 1.00 5.92 392 PHE B O 1
ATOM 12839 N N . ALA B 2 393 ? 148.634 139.325 153.286 1.00 12.34 393 ALA B N 1
ATOM 12840 C CA . ALA B 2 393 ? 147.755 138.186 153.526 1.00 2.44 393 ALA B CA 1
ATOM 12841 C C . ALA B 2 393 ? 147.439 137.421 152.247 1.00 11.78 393 ALA B C 1
ATOM 12842 O O . ALA B 2 393 ? 147.478 136.179 152.279 1.00 11.82 393 ALA B O 1
ATOM 12849 N N . PRO B 2 394 ? 147.121 138.065 151.120 1.00 9.32 394 PRO B N 1
ATOM 12850 C CA . PRO B 2 394 ? 146.913 137.295 149.884 1.00 6.82 394 PRO B CA 1
ATOM 12851 C C . PRO B 2 394 ? 148.140 136.514 149.455 1.00 7.79 394 PRO B C 1
ATOM 12852 O O . PRO B 2 394 ? 148.004 135.486 148.780 1.00 8.92 394 PRO B O 1
ATOM 12863 N N . LEU B 2 395 ? 149.338 136.976 149.820 1.00 11.74 395 LEU B N 1
ATOM 12864 C CA . LEU B 2 395 ? 150.555 136.274 149.428 1.00 4.88 395 LEU B CA 1
ATOM 12865 C C . LEU B 2 395 ? 150.748 134.999 150.237 1.00 7.30 395 LEU B C 1
ATOM 12866 O O . LEU B 2 395 ? 151.152 133.968 149.688 1.00 17.31 395 LEU B O 1
ATOM 12882 N N . PHE B 2 396 ? 150.475 135.047 151.543 1.00 10.13 396 PHE B N 1
ATOM 12883 C CA . PHE B 2 396 ? 150.548 133.829 152.341 1.00 13.62 396 PHE B CA 1
ATOM 12884 C C . PHE B 2 396 ? 149.599 132.773 151.792 1.00 12.05 396 PHE B C 1
ATOM 12885 O O . PHE B 2 396 ? 149.961 131.596 151.682 1.00 8.02 396 PHE B O 1
ATOM 12902 N N . ASP B 2 397 ? 148.384 133.183 151.426 1.00 13.66 397 ASP B N 1
ATOM 12903 C CA . ASP B 2 397 ? 147.443 132.252 150.816 1.00 9.77 397 ASP B CA 1
ATOM 12904 C C . ASP B 2 397 ? 147.996 131.693 149.514 1.00 9.50 397 ASP B C 1
ATOM 12905 O O . ASP B 2 397 ? 147.846 130.500 149.228 1.00 10.50 397 ASP B O 1
ATOM 12914 N N . HIS B 2 398 ? 148.639 132.543 148.710 1.00 11.03 398 HIS B N 1
ATOM 12915 C CA . HIS B 2 398 ? 149.176 132.087 147.434 1.00 13.08 398 HIS B CA 1
ATOM 12916 C C . HIS B 2 398 ? 150.258 131.033 147.638 1.00 8.00 398 HIS B C 1
ATOM 12917 O O . HIS B 2 398 ? 150.303 130.033 146.913 1.00 11.75 398 HIS B O 1
ATOM 12931 N N . VAL B 2 399 ? 151.137 131.234 148.621 1.00 11.46 399 VAL B N 1
ATOM 12932 C CA . VAL B 2 399 ? 152.166 130.237 148.903 1.00 9.42 399 VAL B CA 1
ATOM 12933 C C . VAL B 2 399 ? 151.527 128.924 149.336 1.00 6.93 399 VAL B C 1
ATOM 12934 O O . VAL B 2 399 ? 151.908 127.844 148.868 1.00 5.15 399 VAL B O 1
ATOM 12947 N N . VAL B 2 400 ? 150.543 128.994 150.235 1.00 11.73 400 VAL B N 1
ATOM 12948 C CA . VAL B 2 400 ? 149.882 127.781 150.711 1.00 7.98 400 VAL B CA 1
ATOM 12949 C C . VAL B 2 400 ? 149.159 127.086 149.564 1.00 7.41 400 VAL B C 1
ATOM 12950 O O . VAL B 2 400 ? 149.234 125.861 149.416 1.00 9.01 400 VAL B O 1
ATOM 12963 N N . VAL B 2 401 ? 148.448 127.854 148.737 1.00 1.85 401 VAL B N 1
ATOM 12964 C CA . VAL B 2 401 ? 147.654 127.255 147.670 1.00 10.40 401 VAL B CA 1
ATOM 12965 C C . VAL B 2 401 ? 148.556 126.641 146.606 1.00 3.22 401 VAL B C 1
ATOM 12966 O O . VAL B 2 401 ? 148.225 125.605 146.018 1.00 5.37 401 VAL B O 1
ATOM 12979 N N . GLU B 2 402 ? 149.702 127.267 146.330 1.00 12.99 402 GLU B N 1
ATOM 12980 C CA . GLU B 2 402 ? 150.618 126.701 145.346 1.00 9.20 402 GLU B CA 1
ATOM 12981 C C . GLU B 2 402 ? 151.217 125.386 145.830 1.00 5.03 402 GLU B C 1
ATOM 12982 O O . GLU B 2 402 ? 151.475 124.490 145.019 1.00 10.79 402 GLU B O 1
ATOM 12994 N N . ARG B 2 403 ? 151.446 125.248 147.137 1.00 4.23 403 ARG B N 1
ATOM 12995 C CA . ARG B 2 403 ? 151.873 123.958 147.667 1.00 9.17 403 ARG B CA 1
ATOM 12996 C C . ARG B 2 403 ? 150.749 122.933 147.577 1.00 7.85 403 ARG B C 1
ATOM 12997 O O . ARG B 2 403 ? 151.000 121.746 147.339 1.00 10.82 403 ARG B O 1
ATOM 13018 N N . ASN B 2 404 ? 149.504 123.372 147.769 1.00 6.16 404 ASN B N 1
ATOM 13019 C CA . ASN B 2 404 ? 148.366 122.484 147.557 1.00 6.72 404 ASN B CA 1
ATOM 13020 C C . ASN B 2 404 ? 148.281 122.040 146.103 1.00 5.10 404 ASN B C 1
ATOM 13021 O O . ASN B 2 404 ? 147.995 120.872 145.817 1.00 2.85 404 ASN B O 1
ATOM 13032 N N . ILE B 2 405 ? 148.521 122.963 145.167 1.00 3.21 405 ILE B N 1
ATOM 13033 C CA . ILE B 2 405 ? 148.453 122.623 143.751 1.00 3.79 405 ILE B CA 1
ATOM 13034 C C . ILE B 2 405 ? 149.536 121.618 143.385 1.00 8.26 405 ILE B C 1
ATOM 13035 O O . ILE B 2 405 ? 149.315 120.731 142.552 1.00 15.92 405 ILE B O 1
ATOM 13051 N N . LYS B 2 406 ? 150.718 121.736 143.992 1.00 8.31 406 LYS B N 1
ATOM 13052 C CA . LYS B 2 406 ? 151.779 120.773 143.717 1.00 11.17 406 LYS B CA 1
ATOM 13053 C C . LYS B 2 406 ? 151.438 119.395 144.267 1.00 13.14 406 LYS B C 1
ATOM 13054 O O . LYS B 2 406 ? 151.782 118.381 143.650 1.00 15.41 406 LYS B O 1
ATOM 13073 N N . ARG B 2 407 ? 150.765 119.335 145.417 1.00 8.88 407 ARG B N 1
ATOM 13074 C CA . ARG B 2 407 ? 150.311 118.051 145.937 1.00 7.98 407 ARG B CA 1
ATOM 13075 C C . ARG B 2 407 ? 149.277 117.414 145.019 1.00 9.62 407 ARG B C 1
ATOM 13076 O O . ARG B 2 407 ? 149.254 116.188 144.868 1.00 8.68 407 ARG B O 1
ATOM 13097 N N . ARG B 2 408 ? 148.421 118.228 144.399 1.00 9.60 408 ARG B N 1
ATOM 13098 C CA . ARG B 2 408 ? 147.366 117.706 143.539 1.00 10.06 408 ARG B CA 1
ATOM 13099 C C . ARG B 2 408 ? 147.906 117.208 142.204 1.00 8.80 408 ARG B C 1
ATOM 13100 O O . ARG B 2 408 ? 147.493 116.141 141.736 1.00 13.21 408 ARG B O 1
ATOM 13121 N N . LEU B 2 409 ? 148.822 117.952 141.581 1.00 9.00 409 LEU B N 1
ATOM 13122 C CA . LEU B 2 409 ? 149.419 117.507 140.328 1.00 10.93 409 LEU B CA 1
ATOM 13123 C C . LEU B 2 409 ? 150.253 116.246 140.501 1.00 12.53 409 LEU B C 1
ATOM 13124 O O . LEU B 2 409 ? 150.549 115.579 139.504 1.00 20.85 409 LEU B O 1
ATOM 13140 N N . ALA B 2 410 ? 150.635 115.911 141.731 1.00 9.77 410 ALA B N 1
ATOM 13141 C CA . ALA B 2 410 ? 151.256 114.634 142.048 1.00 11.10 410 ALA B CA 1
ATOM 13142 C C . ALA B 2 410 ? 150.234 113.610 142.524 1.00 13.01 410 ALA B C 1
ATOM 13143 O O . ALA B 2 410 ? 150.617 112.527 142.980 1.00 5.45 410 ALA B O 1
ATOM 13150 N N . ARG B 2 411 ? 148.943 113.931 142.435 1.00 13.84 411 ARG B N 1
ATOM 13151 C CA . ARG B 2 411 ? 147.873 113.037 142.871 1.00 7.78 411 ARG B CA 1
ATOM 13152 C C . ARG B 2 411 ? 148.007 112.687 144.349 1.00 8.27 411 ARG B C 1
ATOM 13153 O O . ARG B 2 411 ? 147.694 111.569 144.766 1.00 5.30 411 ARG B O 1
ATOM 13174 N N . TYR B 2 412 ? 148.479 113.643 145.150 1.00 12.61 412 TYR B N 1
ATOM 13175 C CA . TYR B 2 412 ? 148.597 113.474 146.597 1.00 4.07 412 TYR B CA 1
ATOM 13176 C C . TYR B 2 412 ? 149.417 112.237 146.951 1.00 8.75 412 TYR B C 1
ATOM 13177 O O . TYR B 2 412 ? 149.209 111.621 147.998 1.00 16.44 412 TYR B O 1
ATOM 13195 N N . GLY B 2 413 ? 150.354 111.871 146.083 1.00 16.01 413 GLY B N 1
ATOM 13196 C CA . GLY B 2 413 ? 151.148 110.674 146.306 1.00 11.06 413 GLY B CA 1
ATOM 13197 C C . GLY B 2 413 ? 150.320 109.409 146.370 1.00 14.30 413 GLY B C 1
ATOM 13198 O O . GLY B 2 413 ? 150.613 108.518 147.175 1.00 23.59 413 GLY B O 1
ATOM 13202 N N . LYS B 2 414 ? 149.290 109.310 145.535 1.00 16.29 414 LYS B N 1
ATOM 13203 C CA . LYS B 2 414 ? 148.425 108.136 145.516 1.00 20.08 414 LYS B CA 1
ATOM 13204 C C . LYS B 2 414 ? 148.754 107.249 144.320 1.00 15.82 414 LYS B C 1
ATOM 13205 O O . LYS B 2 414 ? 148.646 107.675 143.171 1.00 18.38 414 LYS B O 1
ATOM 13224 N N . SER C 3 7 ? 175.239 147.625 107.266 1.00 50.00 7 SER C N 1
ATOM 13225 C CA . SER C 3 7 ? 176.317 148.542 106.916 1.00 50.01 7 SER C CA 1
ATOM 13226 C C . SER C 3 7 ? 176.927 149.160 108.168 1.00 51.44 7 SER C C 1
ATOM 13227 O O . SER C 3 7 ? 176.420 150.151 108.693 1.00 50.94 7 SER C O 1
ATOM 13234 N N . ILE C 3 8 ? 178.026 148.568 108.641 1.00 50.19 8 ILE C N 1
ATOM 13235 C CA . ILE C 3 8 ? 178.675 149.065 109.851 1.00 49.86 8 ILE C CA 1
ATOM 13236 C C . ILE C 3 8 ? 179.173 150.488 109.641 1.00 49.12 8 ILE C C 1
ATOM 13237 O O . ILE C 3 8 ? 179.120 151.322 110.553 1.00 51.13 8 ILE C O 1
ATOM 13253 N N . LYS C 3 9 ? 179.665 150.790 108.438 1.00 50.88 9 LYS C N 1
ATOM 13254 C CA . LYS C 3 9 ? 180.140 152.140 108.157 1.00 50.86 9 LYS C CA 1
ATOM 13255 C C . LYS C 3 9 ? 179.019 153.158 108.316 1.00 51.01 9 LYS C C 1
ATOM 13256 O O . LYS C 3 9 ? 179.235 154.252 108.851 1.00 49.80 9 LYS C O 1
ATOM 13275 N N . LYS C 3 10 ? 177.813 152.820 107.856 1.00 51.27 10 LYS C N 1
ATOM 13276 C CA . LYS C 3 10 ? 176.687 153.736 108.007 1.00 50.76 10 LYS C CA 1
ATOM 13277 C C . LYS C 3 10 ? 176.344 153.949 109.476 1.00 50.62 10 LYS C C 1
ATOM 13278 O O . LYS C 3 10 ? 176.092 155.082 109.904 1.00 50.93 10 LYS C O 1
ATOM 13297 N N . THR C 3 11 ? 176.330 152.872 110.266 1.00 49.04 11 THR C N 1
ATOM 13298 C CA . THR C 3 11 ? 175.997 153.001 111.681 1.00 48.48 11 THR C CA 1
ATOM 13299 C C . THR C 3 11 ? 177.039 153.831 112.421 1.00 49.16 11 THR C C 1
ATOM 13300 O O . THR C 3 11 ? 176.692 154.679 113.252 1.00 48.26 11 THR C O 1
ATOM 13311 N N . LEU C 3 12 ? 178.322 153.600 112.136 1.00 49.25 12 LEU C N 1
ATOM 13312 C CA . LEU C 3 12 ? 179.371 154.350 112.817 1.00 45.01 12 LEU C CA 1
ATOM 13313 C C . LEU C 3 12 ? 179.283 155.836 112.491 1.00 44.51 12 LEU C C 1
ATOM 13314 O O . LEU C 3 12 ? 179.510 156.685 113.360 1.00 47.93 12 LEU C O 1
ATOM 13330 N N . PHE C 3 13 ? 178.963 156.169 111.239 1.00 42.48 13 PHE C N 1
ATOM 13331 C CA . PHE C 3 13 ? 178.896 157.573 110.848 1.00 44.27 13 PHE C CA 1
ATOM 13332 C C . PHE C 3 13 ? 177.790 158.305 111.597 1.00 45.48 13 PHE C C 1
ATOM 13333 O O . PHE C 3 13 ? 177.987 159.436 112.058 1.00 46.70 13 PHE C O 1
ATOM 13350 N N . VAL C 3 14 ? 176.619 157.680 111.730 1.00 41.82 14 VAL C N 1
ATOM 13351 C CA . VAL C 3 14 ? 175.500 158.350 112.387 1.00 45.78 14 VAL C CA 1
ATOM 13352 C C . VAL C 3 14 ? 175.755 158.484 113.885 1.00 44.54 14 VAL C C 1
ATOM 13353 O O . VAL C 3 14 ? 175.529 159.550 114.470 1.00 43.17 14 VAL C O 1
ATOM 13366 N N . VAL C 3 15 ? 176.230 157.416 114.530 1.00 42.91 15 VAL C N 1
ATOM 13367 C CA . VAL C 3 15 ? 176.460 157.474 115.971 1.00 41.26 15 VAL C CA 1
ATOM 13368 C C . VAL C 3 15 ? 177.569 158.468 116.295 1.00 42.72 15 VAL C C 1
ATOM 13369 O O . VAL C 3 15 ? 177.462 159.247 117.249 1.00 45.68 15 VAL C O 1
ATOM 13382 N N . ILE C 3 16 ? 178.651 158.456 115.515 1.00 42.70 16 ILE C N 1
ATOM 13383 C CA . ILE C 3 16 ? 179.747 159.391 115.755 1.00 40.35 16 ILE C CA 1
ATOM 13384 C C . ILE C 3 16 ? 179.281 160.822 115.522 1.00 39.42 16 ILE C C 1
ATOM 13385 O O . ILE C 3 16 ? 179.481 161.705 116.364 1.00 44.78 16 ILE C O 1
ATOM 13401 N N . ALA C 3 17 ? 178.646 161.072 114.375 1.00 37.21 17 ALA C N 1
ATOM 13402 C CA . ALA C 3 17 ? 178.202 162.425 114.053 1.00 38.13 17 ALA C CA 1
ATOM 13403 C C . ALA C 3 17 ? 177.155 162.909 115.048 1.00 40.13 17 ALA C C 1
ATOM 13404 O O . ALA C 3 17 ? 177.217 164.046 115.531 1.00 39.56 17 ALA C O 1
ATOM 13411 N N . LEU C 3 18 ? 176.180 162.056 115.366 1.00 39.18 18 LEU C N 1
ATOM 13412 C CA . LEU C 3 18 ? 175.169 162.426 116.349 1.00 35.97 18 LEU C CA 1
ATOM 13413 C C . LEU C 3 18 ? 175.794 162.647 117.719 1.00 36.87 18 LEU C C 1
ATOM 13414 O O . LEU C 3 18 ? 175.434 163.591 118.432 1.00 34.39 18 LEU C O 1
ATOM 13430 N N . SER C 3 19 ? 176.736 161.784 118.105 1.00 40.51 19 SER C N 1
ATOM 13431 C CA . SER C 3 19 ? 177.380 161.925 119.406 1.00 38.78 19 SER C CA 1
ATOM 13432 C C . SER C 3 19 ? 178.157 163.231 119.500 1.00 37.85 19 SER C C 1
ATOM 13433 O O . SER C 3 19 ? 178.138 163.900 120.541 1.00 40.25 19 SER C O 1
ATOM 13441 N N . LEU C 3 20 ? 178.854 163.607 118.427 1.00 34.39 20 LEU C N 1
ATOM 13442 C CA . LEU C 3 20 ? 179.672 164.815 118.464 1.00 36.30 20 LEU C CA 1
ATOM 13443 C C . LEU C 3 20 ? 178.808 166.063 118.605 1.00 35.22 20 LEU C C 1
ATOM 13444 O O . LEU C 3 20 ? 179.052 166.903 119.478 1.00 35.48 20 LEU C O 1
ATOM 13460 N N . VAL C 3 21 ? 177.789 166.201 117.755 1.00 35.29 21 VAL C N 1
ATOM 13461 C CA . VAL C 3 21 ? 176.955 167.400 117.789 1.00 36.62 21 VAL C CA 1
ATOM 13462 C C . VAL C 3 21 ? 176.202 167.485 119.111 1.00 35.37 21 VAL C C 1
ATOM 13463 O O . VAL C 3 21 ? 176.141 168.545 119.745 1.00 32.28 21 VAL C O 1
ATOM 13476 N N . CYS C 3 22 ? 175.620 166.368 119.550 1.00 31.35 22 CYS C N 1
ATOM 13477 C CA . CYS C 3 22 ? 174.850 166.381 120.788 1.00 31.91 22 CYS C CA 1
ATOM 13478 C C . CYS C 3 22 ? 175.740 166.687 121.986 1.00 34.06 22 CYS C C 1
ATOM 13479 O O . CYS C 3 22 ? 175.349 167.442 122.883 1.00 32.13 22 CYS C O 1
ATOM 13487 N N . SER C 3 23 ? 176.942 166.107 122.018 1.00 30.82 23 SER C N 1
ATOM 13488 C CA . SER C 3 23 ? 177.858 166.373 123.121 1.00 30.73 23 SER C CA 1
ATOM 13489 C C . SER C 3 23 ? 178.305 167.829 123.133 1.00 28.96 23 SER C C 1
ATOM 13490 O O . SER C 3 23 ? 178.448 168.431 124.203 1.00 32.92 23 SER C O 1
ATOM 13498 N N . ILE C 3 24 ? 178.539 168.410 121.955 1.00 29.77 24 ILE C N 1
ATOM 13499 C CA . ILE C 3 24 ? 178.991 169.798 121.888 1.00 27.23 24 ILE C CA 1
ATOM 13500 C C . ILE C 3 24 ? 177.972 170.714 122.552 1.00 25.85 24 ILE C C 1
ATOM 13501 O O . ILE C 3 24 ? 178.324 171.597 123.344 1.00 33.10 24 ILE C O 1
ATOM 13517 N N . ILE C 3 25 ? 176.690 170.513 122.243 1.00 25.67 25 ILE C N 1
ATOM 13518 C CA . ILE C 3 25 ? 175.640 171.301 122.883 1.00 28.31 25 ILE C CA 1
ATOM 13519 C C . ILE C 3 25 ? 175.626 171.040 124.383 1.00 27.77 25 ILE C C 1
ATOM 13520 O O . ILE C 3 25 ? 175.535 171.969 125.194 1.00 33.00 25 ILE C O 1
ATOM 13536 N N . VAL C 3 26 ? 175.714 169.769 124.775 1.00 25.91 26 VAL C N 1
ATOM 13537 C CA . VAL C 3 26 ? 175.703 169.427 126.194 1.00 26.64 26 VAL C CA 1
ATOM 13538 C C . VAL C 3 26 ? 176.944 169.980 126.883 1.00 23.78 26 VAL C C 1
ATOM 13539 O O . VAL C 3 26 ? 176.860 170.601 127.948 1.00 24.70 26 VAL C O 1
ATOM 13552 N N . SER C 3 27 ? 178.116 169.766 126.282 1.00 23.77 27 SER C N 1
ATOM 13553 C CA . SER C 3 27 ? 179.352 170.251 126.888 1.00 24.18 27 SER C CA 1
ATOM 13554 C C . SER C 3 27 ? 179.357 171.771 126.984 1.00 21.46 27 SER C C 1
ATOM 13555 O O . SER C 3 27 ? 179.763 172.335 128.007 1.00 22.78 27 SER C O 1
ATOM 13563 N N . ALA C 3 28 ? 178.912 172.452 125.927 1.00 15.66 28 ALA C N 1
ATOM 13564 C CA . ALA C 3 28 ? 178.852 173.909 125.965 1.00 23.00 28 ALA C CA 1
ATOM 13565 C C . ALA C 3 28 ? 177.850 174.392 127.005 1.00 21.84 28 ALA C C 1
ATOM 13566 O O . ALA C 3 28 ? 178.125 175.340 127.750 1.00 17.90 28 ALA C O 1
ATOM 13573 N N . ALA C 3 29 ? 176.684 173.749 127.075 1.00 20.77 29 ALA C N 1
ATOM 13574 C CA . ALA C 3 29 ? 175.646 174.193 127.999 1.00 18.49 29 ALA C CA 1
ATOM 13575 C C . ALA C 3 29 ? 176.112 174.082 129.445 1.00 20.36 29 ALA C C 1
ATOM 13576 O O . ALA C 3 29 ? 175.938 175.014 130.239 1.00 18.72 29 ALA C O 1
ATOM 13583 N N . ALA C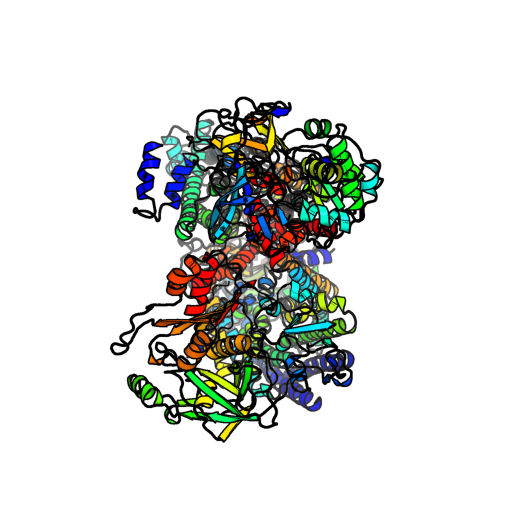 3 30 ? 176.710 172.946 129.808 1.00 20.42 30 ALA C N 1
ATOM 13584 C CA . ALA C 3 30 ? 177.128 172.742 131.190 1.00 19.16 30 ALA C CA 1
ATOM 13585 C C . ALA C 3 30 ? 178.287 173.660 131.557 1.00 17.99 30 ALA C C 1
ATOM 13586 O O . ALA C 3 30 ? 178.258 174.332 132.594 1.00 24.99 30 ALA C O 1
ATOM 13593 N N . VAL C 3 31 ? 179.319 173.705 130.713 1.00 17.70 31 VAL C N 1
ATOM 13594 C CA . VAL C 3 31 ? 180.495 174.511 131.022 1.00 23.23 31 VAL C CA 1
ATOM 13595 C C . VAL C 3 31 ? 180.147 175.994 131.013 1.00 15.29 31 VAL C C 1
ATOM 13596 O O . VAL C 3 31 ? 180.602 176.756 131.874 1.00 20.37 31 VAL C O 1
ATOM 13609 N N . GLY C 3 32 ? 179.342 176.428 130.044 1.00 16.88 32 GLY C N 1
ATOM 13610 C CA . GLY C 3 32 ? 179.020 177.842 129.943 1.00 20.62 32 GLY C CA 1
ATOM 13611 C C . GLY C 3 32 ? 178.194 178.351 131.110 1.00 15.94 32 GLY C C 1
ATOM 13612 O O . GLY C 3 32 ? 178.457 179.433 131.640 1.00 23.62 32 GLY C O 1
ATOM 13616 N N . LEU C 3 33 ? 177.191 177.583 131.527 1.00 17.19 33 LEU C N 1
ATOM 13617 C CA . LEU C 3 33 ? 176.273 178.006 132.576 1.00 13.18 33 LEU C CA 1
ATOM 13618 C C . LEU C 3 33 ? 176.790 177.717 133.978 1.00 16.73 33 LEU C C 1
ATOM 13619 O O . LEU C 3 33 ? 176.106 178.045 134.952 1.00 23.03 33 LEU C O 1
ATOM 13635 N N . ARG C 3 34 ? 177.977 177.121 134.108 1.00 23.06 34 ARG C N 1
ATOM 13636 C CA . ARG C 3 34 ? 178.474 176.748 135.427 1.00 15.35 34 ARG C CA 1
ATOM 13637 C C . ARG C 3 34 ? 178.590 177.963 136.339 1.00 27.49 34 ARG C C 1
ATOM 13638 O O . ARG C 3 34 ? 178.215 177.903 137.516 1.00 25.01 34 ARG C O 1
ATOM 13659 N N . ASP C 3 35 ? 179.104 179.078 135.814 1.00 29.61 35 ASP C N 1
ATOM 13660 C CA . ASP C 3 35 ? 179.254 180.273 136.637 1.00 23.80 35 ASP C CA 1
ATOM 13661 C C . ASP C 3 35 ? 177.909 180.734 137.183 1.00 21.96 35 ASP C C 1
ATOM 13662 O O . ASP C 3 35 ? 177.789 181.056 138.370 1.00 25.69 35 ASP C O 1
ATOM 13671 N N . LYS C 3 36 ? 176.881 180.759 136.333 1.00 20.51 36 LYS C N 1
ATOM 13672 C CA . LYS C 3 36 ? 175.556 181.164 136.789 1.00 15.44 36 LYS C CA 1
ATOM 13673 C C . LYS C 3 36 ? 175.029 180.211 137.854 1.00 20.39 36 LYS C C 1
ATOM 13674 O O . LYS C 3 36 ? 174.421 180.643 138.840 1.00 28.20 36 LYS C O 1
ATOM 13693 N N . GLN C 3 37 ? 175.252 178.907 137.671 1.00 23.40 37 GLN C N 1
ATOM 13694 C CA . GLN C 3 37 ? 174.785 177.931 138.650 1.00 18.51 37 GLN C CA 1
ATOM 13695 C C . GLN C 3 37 ? 175.460 178.134 140.000 1.00 21.44 37 GLN C C 1
ATOM 13696 O O . GLN C 3 37 ? 174.815 178.020 141.049 1.00 22.33 37 GLN C O 1
ATOM 13710 N N . LYS C 3 38 ? 176.763 178.427 139.996 1.00 25.53 38 LYS C N 1
ATOM 13711 C CA . LYS C 3 38 ? 177.480 178.615 141.252 1.00 18.65 38 LYS C CA 1
ATOM 13712 C C . LYS C 3 38 ? 176.908 179.784 142.044 1.00 19.78 38 LYS C C 1
ATOM 13713 O O . LYS C 3 38 ? 176.727 179.689 143.263 1.00 22.64 38 LYS C O 1
ATOM 13732 N N . GLU C 3 39 ? 176.618 180.898 141.368 1.00 24.99 39 GLU C N 1
ATOM 13733 C CA . GLU C 3 39 ? 176.044 182.050 142.056 1.00 21.46 39 GLU C CA 1
ATOM 13734 C C . GLU C 3 39 ? 174.663 181.729 142.611 1.00 24.05 39 GLU C C 1
ATOM 13735 O O . GLU C 3 39 ? 174.336 182.112 143.740 1.00 28.86 39 GLU C O 1
ATOM 13747 N N . ASN C 3 40 ? 173.836 181.026 141.832 1.00 23.82 40 ASN C N 1
ATOM 13748 C CA . ASN C 3 40 ? 172.481 180.721 142.282 1.00 19.36 40 ASN C CA 1
ATOM 13749 C C . ASN C 3 40 ? 172.497 179.864 143.540 1.00 20.32 40 ASN C C 1
ATOM 13750 O O . ASN C 3 40 ? 171.702 180.085 144.460 1.00 22.75 40 ASN C O 1
ATOM 13761 N N . ALA C 3 41 ? 173.389 178.875 143.595 1.00 21.85 41 ALA C N 1
ATOM 13762 C CA . ALA C 3 41 ? 173.490 178.044 144.788 1.00 16.03 41 ALA C CA 1
ATOM 13763 C C . ALA C 3 41 ? 173.952 178.859 145.989 1.00 20.27 41 ALA C C 1
ATOM 13764 O O . ALA C 3 41 ? 173.449 178.678 147.104 1.00 25.53 41 ALA C O 1
ATOM 13771 N N . ALA C 3 42 ? 174.914 179.760 145.781 1.00 20.91 42 ALA C N 1
ATOM 13772 C CA . ALA C 3 42 ? 175.460 180.533 146.892 1.00 22.54 42 ALA C CA 1
ATOM 13773 C C . ALA C 3 42 ? 174.412 181.453 147.508 1.00 31.06 42 ALA C C 1
ATOM 13774 O O . ALA C 3 42 ? 174.303 181.541 148.736 1.00 24.09 42 ALA C O 1
ATOM 13781 N N . LEU C 3 43 ? 173.631 182.147 146.675 1.00 32.53 43 LEU C N 1
ATOM 13782 C CA . LEU C 3 43 ? 172.729 183.168 147.200 1.00 31.71 43 LEU C CA 1
ATOM 13783 C C . LEU C 3 43 ? 171.706 182.576 148.160 1.00 28.98 43 LEU C C 1
ATOM 13784 O O . LEU C 3 43 ? 171.218 183.277 149.054 1.00 29.55 43 LEU C O 1
ATOM 13800 N N . ASP C 3 44 ? 171.371 181.294 148.001 1.00 29.06 44 ASP C N 1
ATOM 13801 C CA . ASP C 3 44 ? 170.422 180.664 148.913 1.00 26.26 44 ASP C CA 1
ATOM 13802 C C . ASP C 3 44 ? 170.951 180.679 150.342 1.00 31.17 44 ASP C C 1
ATOM 13803 O O . ASP C 3 44 ? 170.219 180.999 151.286 1.00 33.30 44 ASP C O 1
ATOM 13812 N N . LYS C 3 45 ? 172.228 180.335 150.522 1.00 29.17 45 LYS C N 1
ATOM 13813 C CA . LYS C 3 45 ? 172.824 180.396 151.852 1.00 26.07 45 LYS C CA 1
ATOM 13814 C C . LYS C 3 45 ? 172.977 181.839 152.317 1.00 22.80 45 LYS C C 1
ATOM 13815 O O . LYS C 3 45 ? 172.797 182.138 153.502 1.00 27.15 45 LYS C O 1
ATOM 13834 N N . GLN C 3 46 ? 173.305 182.746 151.395 1.00 19.01 46 GLN C N 1
ATOM 13835 C CA . GLN C 3 46 ? 173.465 184.150 151.759 1.00 22.12 46 GLN C CA 1
ATOM 13836 C C . GLN C 3 46 ? 172.138 184.764 152.188 1.00 20.84 46 GLN C C 1
ATOM 13837 O O . GLN C 3 46 ? 172.101 185.607 153.091 1.00 26.37 46 GLN C O 1
ATOM 13851 N N . SER C 3 47 ? 171.038 184.355 151.553 1.00 20.34 47 SER C N 1
ATOM 13852 C CA . SER C 3 47 ? 169.728 184.861 151.948 1.00 18.43 47 SER C CA 1
ATOM 13853 C C . SER C 3 47 ? 169.407 184.484 153.389 1.00 16.21 47 SER C C 1
ATOM 13854 O O . SER C 3 47 ? 168.850 185.292 154.141 1.00 19.46 47 SER C O 1
ATOM 13862 N N . LYS C 3 48 ? 169.744 183.257 153.789 1.00 13.76 48 LYS C N 1
ATOM 13863 C CA . LYS C 3 48 ? 169.498 182.839 155.165 1.00 10.97 48 LYS C CA 1
ATOM 13864 C C . LYS C 3 48 ? 170.403 183.581 156.141 1.00 15.56 48 LYS C C 1
ATOM 13865 O O . LYS C 3 48 ? 169.943 184.043 157.191 1.00 21.61 48 LYS C O 1
ATOM 13884 N N . ILE C 3 49 ? 171.689 183.712 155.810 1.00 18.58 49 ILE C N 1
ATOM 13885 C CA . ILE C 3 49 ? 172.629 184.355 156.724 1.00 15.44 49 ILE C CA 1
ATOM 13886 C C . ILE C 3 49 ? 172.237 185.809 156.958 1.00 21.04 49 ILE C C 1
ATOM 13887 O O . ILE C 3 49 ? 172.315 186.315 158.083 1.00 26.16 49 ILE C O 1
ATOM 13903 N N . LEU C 3 50 ? 171.820 186.508 155.901 1.00 24.22 50 LEU C N 1
ATOM 13904 C CA . LEU C 3 50 ? 171.363 187.883 156.068 1.00 26.72 50 LEU C CA 1
ATOM 13905 C C . LEU C 3 50 ? 170.107 187.944 156.929 1.00 15.62 50 LEU C C 1
ATOM 13906 O O . LEU C 3 50 ? 169.970 188.829 157.782 1.00 20.54 50 LEU C O 1
ATOM 13922 N N . GLN C 3 51 ? 169.177 187.009 156.721 1.00 18.43 51 GLN C N 1
ATOM 13923 C CA . GLN C 3 51 ? 167.917 187.034 157.458 1.00 14.01 51 GLN C CA 1
ATOM 13924 C C . GLN C 3 51 ? 168.149 186.862 158.955 1.00 9.81 51 GLN C C 1
ATOM 13925 O O . GLN C 3 51 ? 167.603 187.614 159.769 1.00 21.80 51 GLN C O 1
ATOM 13939 N N . VAL C 3 52 ? 168.960 185.875 159.338 1.00 7.73 52 VAL C N 1
ATOM 13940 C CA . VAL C 3 52 ? 169.257 185.689 160.754 1.00 16.90 52 VAL C CA 1
ATOM 13941 C C . VAL C 3 52 ? 170.065 186.865 161.285 1.00 11.27 52 VAL C C 1
ATOM 13942 O O . VAL C 3 52 ? 169.894 187.275 162.439 1.00 12.47 52 VAL C O 1
ATOM 13955 N N . ALA C 3 53 ? 170.946 187.432 160.459 1.00 19.51 53 ALA C N 1
ATOM 13956 C CA . ALA C 3 53 ? 171.751 188.577 160.865 1.00 17.37 53 ALA C CA 1
ATOM 13957 C C . ALA C 3 53 ? 170.917 189.822 161.125 1.00 20.44 53 ALA C C 1
ATOM 13958 O O . ALA C 3 53 ? 171.433 190.778 161.713 1.00 19.17 53 ALA C O 1
ATOM 13965 N N . GLY C 3 54 ? 169.655 189.839 160.708 1.00 21.99 54 GLY C N 1
ATOM 13966 C CA . GLY C 3 54 ? 168.822 191.011 160.850 1.00 18.61 54 GLY C CA 1
ATOM 13967 C C . GLY C 3 54 ? 168.961 192.023 159.738 1.00 25.78 54 GLY C C 1
ATOM 13968 O O . GLY C 3 54 ? 168.478 193.152 159.888 1.00 28.45 54 GLY C O 1
ATOM 13972 N N . ILE C 3 55 ? 169.600 191.661 158.632 1.00 24.67 55 ILE C N 1
ATOM 13973 C CA . ILE C 3 55 ? 169.805 192.559 157.503 1.00 25.60 55 ILE C CA 1
ATOM 13974 C C . ILE C 3 55 ? 168.761 192.213 156.451 1.00 24.50 55 ILE C C 1
ATOM 13975 O O . ILE C 3 55 ? 168.778 191.117 155.880 1.00 27.36 55 ILE C O 1
ATOM 13991 N N . GLU C 3 56 ? 167.850 193.147 156.189 1.00 32.86 56 GLU C N 1
ATOM 13992 C CA . GLU C 3 56 ? 166.769 192.919 155.237 1.00 34.37 56 GLU C CA 1
ATOM 13993 C C . GLU C 3 56 ? 167.296 193.088 153.818 1.00 32.06 56 GLU C C 1
ATOM 13994 O O . GLU C 3 56 ? 167.866 194.130 153.480 1.00 35.48 56 GLU C O 1
ATOM 14006 N N . ALA C 3 57 ? 167.104 192.063 152.991 1.00 39.17 57 ALA C N 1
ATOM 14007 C CA . ALA C 3 57 ? 167.557 192.080 151.610 1.00 34.06 57 ALA C CA 1
ATOM 14008 C C . ALA C 3 57 ? 166.472 191.496 150.719 1.00 37.44 57 ALA C C 1
ATOM 14009 O O . ALA C 3 57 ? 165.651 190.689 151.163 1.00 36.86 57 ALA C O 1
ATOM 14016 N N . LYS C 3 58 ? 166.476 191.914 149.455 1.00 38.84 58 LYS C N 1
ATOM 14017 C CA . LYS C 3 58 ? 165.508 191.427 148.482 1.00 40.43 58 LYS C CA 1
ATOM 14018 C C . LYS C 3 58 ? 166.141 191.468 147.101 1.00 41.49 58 LYS C C 1
ATOM 14019 O O . LYS C 3 58 ? 166.611 192.522 146.664 1.00 41.84 58 LYS C O 1
ATOM 14038 N N . GLY C 3 59 ? 166.147 190.331 146.426 1.00 39.04 59 GLY C N 1
ATOM 14039 C CA . GLY C 3 59 ? 166.721 190.233 145.100 1.00 40.78 59 GLY C CA 1
ATOM 14040 C C . GLY C 3 59 ? 168.148 189.717 145.133 1.00 41.81 59 GLY C C 1
ATOM 14041 O O . GLY C 3 59 ? 168.904 189.947 146.084 1.00 40.25 59 GLY C O 1
ATOM 14045 N N . SER C 3 60 ? 168.530 189.012 144.066 1.00 41.33 60 SER C N 1
ATOM 14046 C CA . SER C 3 60 ? 169.867 188.431 144.007 1.00 38.84 60 SER C CA 1
ATOM 14047 C C . SER C 3 60 ? 170.941 189.510 144.061 1.00 42.31 60 SER C C 1
ATOM 14048 O O . SER C 3 60 ? 171.951 189.356 144.759 1.00 44.14 60 SER C O 1
ATOM 14056 N N . LYS C 3 61 ? 170.746 190.608 143.328 1.00 41.57 61 LYS C N 1
ATOM 14057 C CA . LYS C 3 61 ? 171.746 191.670 143.310 1.00 43.20 61 LYS C CA 1
ATOM 14058 C C . LYS C 3 61 ? 171.922 192.277 144.696 1.00 41.11 61 LYS C C 1
ATOM 14059 O O . LYS C 3 61 ? 173.050 192.479 145.162 1.00 44.19 61 LYS C O 1
ATOM 14078 N N . GLN C 3 62 ? 170.812 192.575 145.373 1.00 39.12 62 GLN C N 1
ATOM 14079 C CA . GLN C 3 62 ? 170.896 193.140 146.715 1.00 38.76 62 GLN C CA 1
ATOM 14080 C C . GLN C 3 62 ? 171.521 192.150 147.691 1.00 40.00 62 GLN C C 1
ATOM 14081 O O . GLN C 3 62 ? 172.334 192.533 148.541 1.00 38.66 62 GLN C O 1
ATOM 14095 N N . ILE C 3 63 ? 171.153 190.872 147.583 1.00 30.94 63 ILE C N 1
ATOM 14096 C CA . ILE C 3 63 ? 171.667 189.865 148.508 1.00 31.76 63 ILE C CA 1
ATOM 14097 C C . ILE C 3 63 ? 173.178 189.740 148.368 1.00 31.06 63 ILE C C 1
ATOM 14098 O O . ILE C 3 63 ? 173.914 189.734 149.361 1.00 34.49 63 ILE C O 1
ATOM 14114 N N . VAL C 3 64 ? 173.665 189.639 147.129 1.00 36.99 64 VAL C N 1
ATOM 14115 C CA . VAL C 3 64 ? 175.101 189.500 146.908 1.00 37.12 64 VAL C CA 1
ATOM 14116 C C . VAL C 3 64 ? 175.835 190.756 147.357 1.00 32.34 64 VAL C C 1
ATOM 14117 O O . VAL C 3 64 ? 176.877 190.680 148.019 1.00 36.32 64 VAL C O 1
ATOM 14130 N N . GLU C 3 65 ? 175.310 191.930 147.005 1.00 36.35 65 GLU C N 1
ATOM 14131 C CA . GLU C 3 65 ? 175.971 193.174 147.385 1.00 38.10 65 GLU C CA 1
ATOM 14132 C C . GLU C 3 65 ? 176.026 193.328 148.898 1.00 34.58 65 GLU C C 1
ATOM 14133 O O . GLU C 3 65 ? 177.067 193.692 149.457 1.00 35.48 65 GLU C O 1
ATOM 14145 N N . LEU C 3 66 ? 174.916 193.046 149.581 1.00 37.56 66 LEU C N 1
ATOM 14146 C CA . LEU C 3 66 ? 174.859 193.243 151.024 1.00 33.12 66 LEU C CA 1
ATOM 14147 C C . LEU C 3 66 ? 175.613 192.158 151.782 1.00 33.26 66 LEU C C 1
ATOM 14148 O O . LEU C 3 66 ? 176.180 192.434 152.845 1.00 30.99 66 LEU C O 1
ATOM 14164 N N . PHE C 3 67 ? 175.631 190.928 151.263 1.00 24.71 67 PHE C N 1
ATOM 14165 C CA . PHE C 3 67 ? 176.356 189.855 151.936 1.00 28.38 67 PHE C CA 1
ATOM 14166 C C . PHE C 3 67 ? 177.846 190.166 152.011 1.00 22.89 67 PHE C C 1
ATOM 14167 O O . PHE C 3 67 ? 178.471 190.023 153.067 1.00 35.11 67 PHE C O 1
ATOM 14184 N N . ASN C 3 68 ? 178.432 190.600 150.894 1.00 33.03 68 ASN C N 1
ATOM 14185 C CA . ASN C 3 68 ? 179.855 190.923 150.889 1.00 34.20 68 ASN C CA 1
ATOM 14186 C C . ASN C 3 68 ? 180.153 192.104 151.803 1.00 32.77 68 ASN C C 1
ATOM 14187 O O . ASN C 3 68 ? 181.158 192.106 152.523 1.00 34.18 68 ASN C O 1
ATOM 14198 N N . LYS C 3 69 ? 179.288 193.120 151.787 1.00 30.94 69 LYS C N 1
ATOM 14199 C CA . LYS C 3 69 ? 179.534 194.318 152.582 1.00 30.67 69 LYS C CA 1
ATOM 14200 C C . LYS C 3 69 ? 179.509 194.016 154.075 1.00 31.92 69 LYS C C 1
ATOM 14201 O O . LYS C 3 69 ? 180.335 194.537 154.834 1.00 36.34 69 LYS C O 1
ATOM 14220 N N . SER C 3 70 ? 178.572 193.174 154.519 1.00 31.49 70 SER C N 1
ATOM 14221 C CA . SER C 3 70 ? 178.296 193.012 155.940 1.00 29.09 70 SER C CA 1
ATOM 14222 C C . SER C 3 70 ? 178.765 191.691 156.532 1.00 28.01 70 SER C C 1
ATOM 14223 O O . SER C 3 70 ? 178.871 191.595 157.758 1.00 30.50 70 SER C O 1
ATOM 14231 N N . ILE C 3 71 ? 179.050 190.681 155.713 1.00 22.89 71 ILE C N 1
ATOM 14232 C CA . ILE C 3 71 ? 179.380 189.346 156.199 1.00 24.04 71 ILE C CA 1
ATOM 14233 C C . ILE C 3 71 ? 180.809 189.016 155.794 1.00 22.43 71 ILE C C 1
ATOM 14234 O O . ILE C 3 71 ? 181.204 189.245 154.645 1.00 30.90 71 ILE C O 1
ATOM 14250 N N . GLU C 3 72 ? 181.578 188.479 156.741 1.00 17.06 72 GLU C N 1
ATOM 14251 C CA . GLU C 3 72 ? 182.970 188.091 156.524 1.00 26.68 72 GLU C CA 1
ATOM 14252 C C . GLU C 3 72 ? 183.139 186.643 156.961 1.00 25.79 72 GLU C C 1
ATOM 14253 O O . GLU C 3 72 ? 183.505 186.370 158.112 1.00 21.32 72 GLU C O 1
ATOM 14265 N N . PRO C 3 73 ? 182.872 185.685 156.075 1.00 28.86 73 PRO C N 1
ATOM 14266 C CA . PRO C 3 73 ? 183.038 184.277 156.453 1.00 24.53 73 PRO C CA 1
ATOM 14267 C C . PRO C 3 73 ? 184.470 183.977 156.872 1.00 19.64 73 PRO C C 1
ATOM 14268 O O . PRO C 3 73 ? 185.429 184.490 156.291 1.00 29.79 73 PRO C O 1
ATOM 14279 N N . ARG C 3 74 ? 184.606 183.133 157.892 1.00 23.01 74 ARG C N 1
ATOM 14280 C CA . ARG C 3 74 ? 185.907 182.742 158.412 1.00 22.95 74 ARG C CA 1
ATOM 14281 C C . ARG C 3 74 ? 185.859 181.278 158.824 1.00 25.61 74 ARG C C 1
ATOM 14282 O O . ARG C 3 74 ? 184.790 180.714 159.066 1.00 32.76 74 ARG C O 1
ATOM 14303 N N . LEU C 3 75 ? 187.037 180.667 158.898 1.00 23.18 75 LEU C N 1
ATOM 14304 C CA . LEU C 3 75 ? 187.177 179.274 159.295 1.00 22.50 75 LEU C CA 1
ATOM 14305 C C . LEU C 3 75 ? 187.673 179.194 160.732 1.00 27.14 75 LEU C C 1
ATOM 14306 O O . LEU C 3 75 ? 188.477 180.022 161.170 1.00 34.91 75 LEU C O 1
ATOM 14322 N N . VAL C 3 76 ? 187.186 178.194 161.463 1.00 28.65 76 VAL C N 1
ATOM 14323 C CA . VAL C 3 76 ? 187.490 178.024 162.878 1.00 24.71 76 VAL C CA 1
ATOM 14324 C C . VAL C 3 76 ? 187.822 176.562 163.137 1.00 24.03 76 VAL C C 1
ATOM 14325 O O . VAL C 3 76 ? 187.184 175.663 162.579 1.00 37.48 76 VAL C O 1
ATOM 14338 N N . ASP C 3 77 ? 188.818 176.326 163.987 1.00 28.24 77 ASP C N 1
ATOM 14339 C CA . ASP C 3 77 ? 189.202 174.981 164.397 1.00 31.91 77 ASP C CA 1
ATOM 14340 C C . ASP C 3 77 ? 188.544 174.665 165.735 1.00 29.90 77 ASP C C 1
ATOM 14341 O O . ASP C 3 77 ? 188.802 175.345 166.734 1.00 35.47 77 ASP C O 1
ATOM 14350 N N . PHE C 3 78 ? 187.702 173.630 165.751 1.00 21.41 78 PHE C N 1
ATOM 14351 C CA . PHE C 3 78 ? 186.962 173.293 166.963 1.00 24.42 78 PHE C CA 1
ATOM 14352 C C . PHE C 3 78 ? 187.894 172.840 168.079 1.00 29.79 78 PHE C C 1
ATOM 14353 O O . PHE C 3 78 ? 187.709 173.216 169.242 1.00 33.43 78 PHE C O 1
ATOM 14370 N N . ASN C 3 79 ? 188.903 172.031 167.746 1.00 33.73 79 ASN C N 1
ATOM 14371 C CA . ASN C 3 79 ? 189.812 171.524 168.766 1.00 33.39 79 ASN C CA 1
ATOM 14372 C C . ASN C 3 79 ? 190.540 172.645 169.493 1.00 34.87 79 ASN C C 1
ATOM 14373 O O . ASN C 3 79 ? 191.007 172.438 170.618 1.00 38.26 79 ASN C O 1
ATOM 14384 N N . THR C 3 80 ? 190.648 173.825 168.878 1.00 36.31 80 THR C N 1
ATOM 14385 C CA . THR C 3 80 ? 191.290 174.972 169.500 1.00 32.56 80 THR C CA 1
ATOM 14386 C C . THR C 3 80 ? 190.399 176.200 169.591 1.00 33.95 80 THR C C 1
ATOM 14387 O O . THR C 3 80 ? 190.713 177.107 170.370 1.00 39.32 80 THR C O 1
ATOM 14398 N N . GLY C 3 81 ? 189.308 176.257 168.835 1.00 36.04 81 GLY C N 1
ATOM 14399 C CA . GLY C 3 81 ? 188.444 177.427 168.864 1.00 32.97 81 GLY C CA 1
ATOM 14400 C C . GLY C 3 81 ? 189.149 178.697 168.441 1.00 32.24 81 GLY C C 1
ATOM 14401 O O . GLY C 3 81 ? 188.886 179.767 169.003 1.00 33.58 81 GLY C O 1
ATOM 14405 N N . ASP C 3 82 ? 190.039 178.602 167.457 1.00 32.68 82 ASP C N 1
ATOM 14406 C CA . ASP C 3 82 ? 190.825 179.733 166.989 1.00 33.17 82 ASP C CA 1
ATOM 14407 C C . ASP C 3 82 ? 190.712 179.841 165.477 1.00 34.64 82 ASP C C 1
ATOM 14408 O O . ASP C 3 82 ? 190.630 178.827 164.777 1.00 32.59 82 ASP C O 1
ATOM 14417 N N . PHE C 3 83 ? 190.714 181.075 164.979 1.00 24.32 83 PHE C N 1
ATOM 14418 C CA . PHE C 3 83 ? 190.552 181.303 163.551 1.00 26.00 83 PHE C CA 1
ATOM 14419 C C . PHE C 3 83 ? 191.708 180.686 162.772 1.00 27.30 83 PHE C C 1
ATOM 14420 O O . PHE C 3 83 ? 192.857 180.690 163.222 1.00 32.04 83 PHE C O 1
ATOM 14437 N N . VAL C 3 84 ? 191.391 180.147 161.595 1.00 32.97 84 VAL C N 1
ATOM 14438 C CA . VAL C 3 84 ? 192.373 179.560 160.695 1.00 33.37 84 VAL C CA 1
ATOM 14439 C C . VAL C 3 84 ? 192.198 180.193 159.320 1.00 33.70 84 VAL C C 1
ATOM 14440 O O . VAL C 3 84 ? 191.205 180.867 159.042 1.00 37.21 84 VAL C O 1
ATOM 14453 N N . GLU C 3 85 ? 193.182 179.964 158.456 1.00 36.22 85 GLU C N 1
ATOM 14454 C CA . GLU C 3 85 ? 193.233 180.585 157.139 1.00 38.42 85 GLU C CA 1
ATOM 14455 C C . GLU C 3 85 ? 192.798 179.588 156.074 1.00 39.92 85 GLU C C 1
ATOM 14456 O O . GLU C 3 85 ? 193.271 178.447 156.052 1.00 40.40 85 GLU C O 1
ATOM 14468 N N . GLY C 3 86 ? 191.900 180.023 155.199 1.00 40.32 86 GLY C N 1
ATOM 14469 C CA . GLY C 3 86 ? 191.440 179.181 154.111 1.00 36.10 86 GLY C CA 1
ATOM 14470 C C . GLY C 3 86 ? 190.392 179.907 153.300 1.00 37.84 86 GLY C C 1
ATOM 14471 O O . GLY C 3 86 ? 190.039 181.058 153.580 1.00 39.72 86 GLY C O 1
ATOM 14475 N N . ASP C 3 87 ? 189.893 179.211 152.278 1.00 40.41 87 ASP C N 1
ATOM 14476 C CA . ASP C 3 87 ? 188.861 179.755 151.395 1.00 38.26 87 ASP C CA 1
ATOM 14477 C C . ASP C 3 87 ? 187.505 179.575 152.074 1.00 40.19 87 ASP C C 1
ATOM 14478 O O . ASP C 3 87 ? 186.710 178.692 151.741 1.00 38.02 87 ASP C O 1
ATOM 14487 N N . ALA C 3 88 ? 187.240 180.445 153.050 1.00 36.67 88 ALA C N 1
ATOM 14488 C CA . ALA C 3 88 ? 186.000 180.344 153.812 1.00 33.26 88 ALA C CA 1
ATOM 14489 C C . ALA C 3 88 ? 184.784 180.543 152.917 1.00 32.89 88 ALA C C 1
ATOM 14490 O O . ALA C 3 88 ? 183.782 179.832 153.053 1.00 39.17 88 ALA C O 1
ATOM 14497 N N . ALA C 3 89 ? 184.853 181.502 151.991 1.00 35.19 89 ALA C N 1
ATOM 14498 C CA . ALA C 3 89 ? 183.708 181.781 151.132 1.00 31.17 89 ALA C CA 1
ATOM 14499 C C . ALA C 3 89 ? 183.316 180.564 150.305 1.00 36.54 89 ALA C C 1
ATOM 14500 O O . ALA C 3 89 ? 182.148 180.426 149.923 1.00 37.13 89 ALA C O 1
ATOM 14507 N N . ASN C 3 90 ? 184.266 179.678 150.019 1.00 35.13 90 ASN C N 1
ATOM 14508 C CA . ASN C 3 90 ? 184.031 178.480 149.224 1.00 36.67 90 ASN C CA 1
ATOM 14509 C C . ASN C 3 90 ? 184.285 177.222 150.048 1.00 33.84 90 ASN C C 1
ATOM 14510 O O . ASN C 3 90 ? 184.898 176.262 149.577 1.00 34.53 90 ASN C O 1
ATOM 14521 N N . TYR C 3 91 ? 183.812 177.213 151.291 1.00 29.22 91 TYR C N 1
ATOM 14522 C CA . TYR C 3 91 ? 183.994 176.083 152.192 1.00 30.54 91 TYR C CA 1
ATOM 14523 C C . TYR C 3 91 ? 182.692 175.304 152.314 1.00 25.66 91 TYR C C 1
ATOM 14524 O O . TYR C 3 91 ? 181.630 175.890 152.551 1.00 25.82 91 TYR C O 1
ATOM 14542 N N . ASP C 3 92 ? 182.779 173.987 152.151 1.00 28.82 92 ASP C N 1
ATOM 14543 C CA . ASP C 3 92 ? 181.640 173.080 152.271 1.00 29.53 92 ASP C CA 1
ATOM 14544 C C . ASP C 3 92 ? 181.898 172.193 153.484 1.00 23.79 92 ASP C C 1
ATOM 14545 O O . ASP C 3 92 ? 182.484 171.115 153.366 1.00 31.60 92 ASP C O 1
ATOM 14554 N N . GLN C 3 93 ? 181.454 172.657 154.655 1.00 24.59 93 GLN C N 1
ATOM 14555 C CA . GLN C 3 93 ? 181.671 171.902 155.884 1.00 21.96 93 GLN C CA 1
ATOM 14556 C C . GLN C 3 93 ? 181.088 170.499 155.792 1.00 22.40 93 GLN C C 1
ATOM 14557 O O . GLN C 3 93 ? 181.646 169.557 156.366 1.00 25.91 93 GLN C O 1
ATOM 14571 N N . ARG C 3 94 ? 179.974 170.336 155.076 1.00 15.83 94 ARG C N 1
ATOM 14572 C CA . ARG C 3 94 ? 179.362 169.017 154.954 1.00 21.55 94 ARG C CA 1
ATOM 14573 C C . ARG C 3 94 ? 180.311 168.033 154.281 1.00 26.59 94 ARG C C 1
ATOM 14574 O O . ARG C 3 94 ? 180.497 166.907 154.756 1.00 30.97 94 ARG C O 1
ATOM 14595 N N . LYS C 3 95 ? 180.925 168.443 153.169 1.00 27.95 95 LYS C N 1
ATOM 14596 C CA . LYS C 3 95 ? 181.862 167.561 152.482 1.00 25.00 95 LYS C CA 1
ATOM 14597 C C . LYS C 3 95 ? 183.064 167.251 153.363 1.00 24.66 95 LYS C C 1
ATOM 14598 O O . LYS C 3 95 ? 183.549 166.114 153.388 1.00 27.97 95 LYS C O 1
ATOM 14617 N N . ALA C 3 96 ? 183.557 168.249 154.099 1.00 35.81 96 ALA C N 1
ATOM 14618 C CA . ALA C 3 96 ? 184.678 168.014 155.001 1.00 28.24 96 ALA C CA 1
ATOM 14619 C C . ALA C 3 96 ? 184.316 166.994 156.072 1.00 32.32 96 ALA C C 1
ATOM 14620 O O . ALA C 3 96 ? 185.117 166.109 156.393 1.00 32.76 96 ALA C O 1
ATOM 14627 N N . ALA C 3 97 ? 183.108 167.097 156.633 1.00 34.89 97 ALA C N 1
ATOM 14628 C CA . ALA C 3 97 ? 182.697 166.181 157.690 1.00 30.34 97 ALA C CA 1
ATOM 14629 C C . ALA C 3 97 ? 182.632 164.737 157.212 1.00 30.10 97 ALA C C 1
ATOM 14630 O O . ALA C 3 97 ? 182.689 163.820 158.038 1.00 32.07 97 ALA C O 1
ATOM 14637 N N . LYS C 3 98 ? 182.511 164.512 155.904 1.00 28.52 98 LYS C N 1
ATOM 14638 C CA . LYS C 3 98 ? 182.446 163.159 155.367 1.00 32.96 98 LYS C CA 1
ATOM 14639 C C . LYS C 3 98 ? 183.818 162.531 155.155 1.00 37.93 98 LYS C C 1
ATOM 14640 O O . LYS C 3 98 ? 183.891 161.325 154.894 1.00 35.57 98 LYS C O 1
ATOM 14659 N N . GLU C 3 99 ? 184.896 163.304 155.257 1.00 36.98 99 GLU C N 1
ATOM 14660 C CA . GLU C 3 99 ? 186.245 162.823 154.992 1.00 38.87 99 GLU C CA 1
ATOM 14661 C C . GLU C 3 99 ? 187.056 162.840 156.280 1.00 39.65 99 GLU C C 1
ATOM 14662 O O . GLU C 3 99 ? 187.049 163.836 157.011 1.00 38.08 99 GLU C O 1
ATOM 14674 N N . ALA C 3 100 ? 187.753 161.734 156.554 1.00 37.55 100 ALA C N 1
ATOM 14675 C CA . ALA C 3 100 ? 188.529 161.624 157.783 1.00 36.57 100 ALA C CA 1
ATOM 14676 C C . ALA C 3 100 ? 189.682 162.616 157.832 1.00 41.19 100 ALA C C 1
ATOM 14677 O O . ALA C 3 100 ? 190.153 162.948 158.925 1.00 44.23 100 ALA C O 1
ATOM 14684 N N . SER C 3 101 ? 190.152 163.093 156.677 1.00 40.64 101 SER C N 1
ATOM 14685 C CA . SER C 3 101 ? 191.276 164.023 156.667 1.00 40.56 101 SER C CA 1
ATOM 14686 C C . SER C 3 101 ? 190.926 165.321 157.383 1.00 43.57 101 SER C C 1
ATOM 14687 O O . SER C 3 101 ? 191.736 165.853 158.151 1.00 40.50 101 SER C O 1
ATOM 14695 N N . GLU C 3 102 ? 189.723 165.845 157.146 1.00 39.20 102 GLU C N 1
ATOM 14696 C CA . GLU C 3 102 ? 189.280 167.105 157.731 1.00 40.48 102 GLU C CA 1
ATOM 14697 C C . GLU C 3 102 ? 188.075 166.904 158.645 1.00 39.23 102 GLU C C 1
ATOM 14698 O O . GLU C 3 102 ? 187.224 167.787 158.765 1.00 38.54 102 GLU C O 1
ATOM 14710 N N . SER C 3 103 ? 187.988 165.746 159.292 1.00 34.54 103 SER C N 1
ATOM 14711 C CA . SER C 3 103 ? 186.865 165.451 160.170 1.00 38.51 103 SER C CA 1
ATOM 14712 C C . SER C 3 103 ? 187.269 164.344 161.132 1.00 35.61 103 SER C C 1
ATOM 14713 O O . SER C 3 103 ? 188.288 163.673 160.950 1.00 41.05 103 SER C O 1
ATOM 14721 N N . ILE C 3 104 ? 186.445 164.163 162.163 1.00 29.37 104 ILE C N 1
ATOM 14722 C CA . ILE C 3 104 ? 186.664 163.151 163.184 1.00 31.77 104 ILE C CA 1
ATOM 14723 C C . ILE C 3 104 ? 185.357 162.408 163.421 1.00 35.07 104 ILE C C 1
ATOM 14724 O O . ILE C 3 104 ? 184.273 162.877 163.068 1.00 38.58 104 ILE C O 1
ATOM 14740 N N . LYS C 3 105 ? 185.475 161.228 164.023 1.00 33.49 105 LYS C N 1
ATOM 14741 C CA . LYS C 3 105 ? 184.325 160.427 164.418 1.00 32.16 105 LYS C CA 1
ATOM 14742 C C . LYS C 3 105 ? 184.098 160.597 165.912 1.00 36.52 105 LYS C C 1
ATOM 14743 O O . LYS C 3 105 ? 185.045 160.516 166.703 1.00 34.87 105 LYS C O 1
ATOM 14762 N N . LEU C 3 106 ? 182.849 160.838 166.293 1.00 32.89 106 LEU C N 1
ATOM 14763 C CA . LEU C 3 106 ? 182.500 161.071 167.684 1.00 30.13 106 LEU C CA 1
ATOM 14764 C C . LEU C 3 106 ? 182.170 159.756 168.376 1.00 35.31 106 LEU C C 1
ATOM 14765 O O . LEU C 3 106 ? 181.711 158.797 167.749 1.00 38.85 106 LEU C O 1
ATOM 14781 N N . THR C 3 107 ? 182.417 159.717 169.681 1.00 37.67 107 THR C N 1
ATOM 14782 C CA . THR C 3 107 ? 182.035 158.566 170.479 1.00 38.05 107 THR C CA 1
ATOM 14783 C C . THR C 3 107 ? 180.541 158.612 170.779 1.00 38.90 107 THR C C 1
ATOM 14784 O O . THR C 3 107 ? 179.878 159.640 170.617 1.00 40.51 107 THR C O 1
ATOM 14795 N N . ALA C 3 108 ? 180.008 157.472 171.224 1.00 41.19 108 ALA C N 1
ATOM 14796 C CA . ALA C 3 108 ? 178.591 157.414 171.562 1.00 40.01 108 ALA C CA 1
ATOM 14797 C C . ALA C 3 108 ? 178.255 158.395 172.677 1.00 40.36 108 ALA C C 1
ATOM 14798 O O . ALA C 3 108 ? 177.237 159.095 172.616 1.00 42.20 108 ALA C O 1
ATOM 14805 N N . GLU C 3 109 ? 179.101 158.459 173.708 1.00 43.52 109 GLU C N 1
ATOM 14806 C CA . GLU C 3 109 ? 178.875 159.407 174.794 1.00 42.84 109 GLU C CA 1
ATOM 14807 C C . GLU C 3 109 ? 179.003 160.845 174.305 1.00 42.25 109 GLU C C 1
ATOM 14808 O O . GLU C 3 109 ? 178.212 161.712 174.694 1.00 42.97 109 GLU C O 1
ATOM 14820 N N . GLN C 3 110 ? 179.993 161.117 173.454 1.00 40.28 110 GLN C N 1
ATOM 14821 C CA . GLN C 3 110 ? 180.233 162.484 173.005 1.00 32.91 110 GLN C CA 1
ATOM 14822 C C . GLN C 3 110 ? 179.167 162.958 172.025 1.00 33.49 110 GLN C C 1
ATOM 14823 O O . GLN C 3 110 ? 178.850 164.152 171.988 1.00 31.01 110 GLN C O 1
ATOM 14837 N N . ASP C 3 111 ? 178.606 162.045 171.231 1.00 30.52 111 ASP C N 1
ATOM 14838 C CA . ASP C 3 111 ? 177.701 162.405 170.140 1.00 28.13 111 ASP C CA 1
ATOM 14839 C C . ASP C 3 111 ? 176.308 162.710 170.697 1.00 29.33 111 ASP C C 1
ATOM 14840 O O . ASP C 3 111 ? 175.326 162.006 170.455 1.00 32.84 111 ASP C O 1
ATOM 14849 N N . LYS C 3 112 ? 176.236 163.805 171.457 1.00 26.09 112 LYS C N 1
ATOM 14850 C CA . LYS C 3 112 ? 174.960 164.220 172.030 1.00 30.27 112 LYS C CA 1
ATOM 14851 C C . LYS C 3 112 ? 173.966 164.601 170.941 1.00 23.99 112 LYS C C 1
ATOM 14852 O O . LYS C 3 112 ? 172.772 164.298 171.046 1.00 32.38 112 LYS C O 1
ATOM 14871 N N . ALA C 3 113 ? 174.440 165.261 169.886 1.00 30.86 113 ALA C N 1
ATOM 14872 C CA . ALA C 3 113 ? 173.588 165.666 168.775 1.00 18.90 113 ALA C CA 1
ATOM 14873 C C . ALA C 3 113 ? 173.321 164.535 167.791 1.00 17.71 113 ALA C C 1
ATOM 14874 O O . ALA C 3 113 ? 172.607 164.753 166.806 1.00 14.96 113 ALA C O 1
ATOM 14881 N N . LYS C 3 114 ? 173.882 163.349 168.023 1.00 17.50 114 LYS C N 1
ATOM 14882 C CA . LYS C 3 114 ? 173.660 162.162 167.201 1.00 18.89 114 LYS C CA 1
ATOM 14883 C C . LYS C 3 114 ? 174.246 162.293 165.801 1.00 20.16 114 LYS C C 1
ATOM 14884 O O . LYS C 3 114 ? 173.908 161.504 164.913 1.00 18.14 114 LYS C O 1
ATOM 14903 N N . ILE C 3 115 ? 175.125 163.263 165.574 1.00 32.07 115 ILE C N 1
ATOM 14904 C CA . ILE C 3 115 ? 175.781 163.421 164.280 1.00 22.79 115 ILE C CA 1
ATOM 14905 C C . ILE C 3 115 ? 176.962 162.462 164.217 1.00 24.97 115 ILE C C 1
ATOM 14906 O O . ILE C 3 115 ? 177.770 162.390 165.150 1.00 30.43 115 ILE C O 1
ATOM 14922 N N . GLN C 3 116 ? 177.053 161.707 163.121 1.00 30.73 116 GLN C N 1
ATOM 14923 C CA . GLN C 3 116 ? 178.088 160.684 163.015 1.00 30.84 116 GLN C CA 1
ATOM 14924 C C . GLN C 3 116 ? 179.483 161.296 163.043 1.00 36.30 116 GLN C C 1
ATOM 14925 O O . GLN C 3 116 ? 180.376 160.792 163.735 1.00 34.32 116 GLN C O 1
ATOM 14939 N N . ARG C 3 117 ? 179.691 162.385 162.306 1.00 39.43 117 ARG C N 1
ATOM 14940 C CA . ARG C 3 117 ? 181.013 162.971 162.150 1.00 32.99 117 ARG C CA 1
ATOM 14941 C C . ARG C 3 117 ? 180.925 164.483 162.294 1.00 33.86 117 ARG C C 1
ATOM 14942 O O . ARG C 3 117 ? 179.873 165.091 162.080 1.00 37.45 117 ARG C O 1
ATOM 14963 N N . ARG C 3 118 ? 182.054 165.084 162.666 1.00 30.23 118 ARG C N 1
ATOM 14964 C CA . ARG C 3 118 ? 182.164 166.528 162.821 1.00 23.38 118 ARG C CA 1
ATOM 14965 C C . ARG C 3 118 ? 183.442 167.001 162.148 1.00 30.33 118 ARG C C 1
ATOM 14966 O O . ARG C 3 118 ? 184.523 166.473 162.425 1.00 33.79 118 ARG C O 1
ATOM 14987 N N . ALA C 3 119 ? 183.317 167.995 161.272 1.00 25.41 119 ALA C N 1
ATOM 14988 C CA . ALA C 3 119 ? 184.475 168.497 160.546 1.00 24.34 119 ALA C CA 1
ATOM 14989 C C . ALA C 3 119 ? 185.483 169.113 161.507 1.00 31.95 119 ALA C C 1
ATOM 14990 O O . ALA C 3 119 ? 185.118 169.722 162.516 1.00 30.04 119 ALA C O 1
ATOM 14997 N N . ASN C 3 120 ? 186.767 168.947 161.187 1.00 36.05 120 ASN C N 1
ATOM 14998 C CA . ASN C 3 120 ? 187.812 169.537 162.016 1.00 30.86 120 ASN C CA 1
ATOM 14999 C C . ASN C 3 120 ? 187.742 171.058 161.985 1.00 26.99 120 ASN C C 1
ATOM 15000 O O . ASN C 3 120 ? 187.975 171.719 163.004 1.00 28.07 120 ASN C O 1
ATOM 15011 N N . VAL C 3 121 ? 187.423 171.629 160.827 1.00 22.41 121 VAL C N 1
ATOM 15012 C CA . VAL C 3 121 ? 187.309 173.071 160.652 1.00 30.21 121 VAL C CA 1
ATOM 15013 C C . VAL C 3 121 ? 185.918 173.377 160.114 1.00 26.66 121 VAL C C 1
ATOM 15014 O O . VAL C 3 121 ? 185.451 172.717 159.180 1.00 26.86 121 VAL C O 1
ATOM 15027 N N . GLY C 3 122 ? 185.264 174.369 160.706 1.00 28.43 122 GLY C N 1
ATOM 15028 C CA . GLY C 3 122 ? 183.943 174.775 160.271 1.00 25.43 122 GLY C CA 1
ATOM 15029 C C . GLY C 3 122 ? 183.877 176.270 160.046 1.00 25.59 122 GLY C C 1
ATOM 15030 O O . GLY C 3 122 ? 184.509 177.056 160.751 1.00 28.58 122 GLY C O 1
ATOM 15034 N N . VAL C 3 123 ? 183.086 176.656 159.050 1.00 23.21 123 VAL C N 1
ATOM 15035 C CA . VAL C 3 123 ? 182.981 178.056 158.655 1.00 20.79 123 VAL C CA 1
ATOM 15036 C C . VAL C 3 123 ? 182.040 178.788 159.601 1.00 16.45 123 VAL C C 1
ATOM 15037 O O . VAL C 3 123 ? 181.024 178.242 160.046 1.00 31.31 123 VAL C O 1
ATOM 15050 N N . VAL C 3 124 ? 182.385 180.039 159.910 1.00 25.77 124 VAL C N 1
ATOM 15051 C CA . VAL C 3 124 ? 181.545 180.932 160.693 1.00 13.48 124 VAL C CA 1
ATOM 15052 C C . VAL C 3 124 ? 181.413 182.242 159.929 1.00 18.15 124 VAL C C 1
ATOM 15053 O O . VAL C 3 124 ? 182.224 182.565 159.060 1.00 24.38 124 VAL C O 1
ATOM 15066 N N . TYR C 3 125 ? 180.367 182.997 160.261 1.00 17.10 125 TYR C N 1
ATOM 15067 C CA . TYR C 3 125 ? 180.069 184.256 159.589 1.00 16.89 125 TYR C CA 1
ATOM 15068 C C . TYR C 3 125 ? 179.962 185.369 160.618 1.00 21.69 125 TYR C C 1
ATOM 15069 O O . TYR C 3 125 ? 179.236 185.237 161.608 1.00 19.83 125 TYR C O 1
ATOM 15087 N N . LEU C 3 126 ? 180.681 186.462 160.377 1.00 23.99 126 LEU C N 1
ATOM 15088 C CA . LEU C 3 126 ? 180.691 187.624 161.256 1.00 22.48 126 LEU C CA 1
ATOM 15089 C C . LEU C 3 126 ? 179.918 188.759 160.601 1.00 24.03 126 LEU C C 1
ATOM 15090 O O . LEU C 3 126 ? 180.129 189.059 159.422 1.00 27.45 126 LEU C O 1
ATOM 15106 N N . VAL C 3 127 ? 179.028 189.384 161.366 1.00 25.83 127 VAL C N 1
ATOM 15107 C CA . VAL C 3 127 ? 178.260 190.536 160.910 1.00 22.24 127 VAL C CA 1
ATOM 15108 C C . VAL C 3 127 ? 178.936 191.791 161.440 1.00 26.75 127 VAL C C 1
ATOM 15109 O O . VAL C 3 127 ? 179.189 191.907 162.646 1.00 28.50 127 VAL C O 1
ATOM 15122 N N . LYS C 3 128 ? 179.232 192.729 160.543 1.00 34.91 128 LYS C N 1
ATOM 15123 C CA . LYS C 3 128 ? 179.988 193.927 160.883 1.00 36.18 128 LYS C CA 1
ATOM 15124 C C . LYS C 3 128 ? 179.279 195.142 160.310 1.00 39.96 128 LYS C C 1
ATOM 15125 O O . LYS C 3 128 ? 179.175 195.282 159.087 1.00 38.02 128 LYS C O 1
ATOM 15144 N N . ASP C 3 129 ? 178.791 196.018 161.191 1.00 44.34 129 ASP C N 1
ATOM 15145 C CA . ASP C 3 129 ? 178.251 197.294 160.734 1.00 43.12 129 ASP C CA 1
ATOM 15146 C C . ASP C 3 129 ? 179.335 198.129 160.066 1.00 44.17 129 ASP C C 1
ATOM 15147 O O . ASP C 3 129 ? 179.092 198.776 159.041 1.00 47.14 129 ASP C O 1
ATOM 15156 N N . GLY C 3 130 ? 180.538 198.124 160.635 1.00 41.53 130 GLY C N 1
ATOM 15157 C CA . GLY C 3 130 ? 181.682 198.793 160.052 1.00 43.20 130 GLY C CA 1
ATOM 15158 C C . GLY C 3 130 ? 182.913 197.916 160.141 1.00 44.93 130 GLY C C 1
ATOM 15159 O O . GLY C 3 130 ? 182.891 196.763 159.700 1.00 43.36 130 GLY C O 1
ATOM 15163 N N . ASP C 3 131 ? 183.993 198.445 160.709 1.00 44.74 131 ASP C N 1
ATOM 15164 C CA . ASP C 3 131 ? 185.185 197.651 160.974 1.00 45.48 131 ASP C CA 1
ATOM 15165 C C . ASP C 3 131 ? 185.094 196.881 162.288 1.00 45.78 131 ASP C C 1
ATOM 15166 O O . ASP C 3 131 ? 186.118 196.392 162.777 1.00 44.79 131 ASP C O 1
ATOM 15175 N N . LYS C 3 132 ? 183.898 196.762 162.863 1.00 41.13 132 LYS C N 1
ATOM 15176 C CA . LYS C 3 132 ? 183.685 196.080 164.130 1.00 39.00 132 LYS C CA 1
ATOM 15177 C C . LYS C 3 132 ? 182.672 194.959 163.938 1.00 39.12 132 LYS C C 1
ATOM 15178 O O . LYS C 3 132 ? 181.675 195.125 163.229 1.00 39.51 132 LYS C O 1
ATOM 15197 N N . THR C 3 133 ? 182.932 193.820 164.575 1.00 38.75 133 THR C N 1
ATOM 15198 C CA . THR C 3 133 ? 182.068 192.645 164.470 1.00 35.05 133 THR C CA 1
ATOM 15199 C C . THR C 3 133 ? 180.939 192.786 165.482 1.00 35.08 133 THR C C 1
ATOM 15200 O O . THR C 3 133 ? 181.137 192.594 166.684 1.00 33.83 133 THR C O 1
ATOM 15211 N N . SER C 3 134 ? 179.745 193.118 164.993 1.00 29.46 134 SER C N 1
ATOM 15212 C CA . SER C 3 134 ? 178.597 193.300 165.871 1.00 32.52 134 SER C CA 1
ATOM 15213 C C . SER C 3 134 ? 177.895 191.992 166.205 1.00 25.19 134 SER C C 1
ATOM 15214 O O . SER C 3 134 ? 177.025 191.981 167.082 1.00 31.66 134 SER C O 1
ATOM 15222 N N . LYS C 3 135 ? 178.244 190.897 165.535 1.00 25.75 135 LYS C N 1
ATOM 15223 C CA . LYS C 3 135 ? 177.487 189.661 165.674 1.00 24.80 135 LYS C CA 1
ATOM 15224 C C . LYS C 3 135 ? 178.235 188.543 164.965 1.00 21.61 135 LYS C C 1
ATOM 15225 O O . LYS C 3 135 ? 178.958 188.785 163.993 1.00 15.23 135 LYS C O 1
ATOM 15244 N N . VAL C 3 136 ? 178.056 187.322 165.462 1.00 22.49 136 VAL C N 1
ATOM 15245 C CA . VAL C 3 136 ? 178.658 186.127 164.882 1.00 21.24 136 VAL C CA 1
ATOM 15246 C C . VAL C 3 136 ? 177.554 185.106 164.649 1.00 19.28 136 VAL C C 1
ATOM 15247 O O . VAL C 3 136 ? 176.707 184.893 165.523 1.00 21.68 136 VAL C O 1
ATOM 15260 N N . ILE C 3 137 ? 177.563 184.479 163.476 1.00 21.23 137 ILE C N 1
ATOM 15261 C CA . ILE C 3 137 ? 176.574 183.473 163.106 1.00 14.36 137 ILE C CA 1
ATOM 15262 C C . ILE C 3 137 ? 177.266 182.118 163.080 1.00 15.84 137 ILE C C 1
ATOM 15263 O O . ILE C 3 137 ? 178.254 181.931 162.360 1.00 15.92 137 ILE C O 1
ATOM 15279 N N . LEU C 3 138 ? 176.746 181.175 163.864 1.00 21.04 138 LEU C N 1
ATOM 15280 C CA . LEU C 3 138 ? 177.344 179.856 164.011 1.00 15.09 138 LEU C CA 1
ATOM 15281 C C . LEU C 3 138 ? 176.415 178.805 163.423 1.00 15.07 138 LEU C C 1
ATOM 15282 O O . LEU C 3 138 ? 175.278 178.670 163.900 1.00 11.80 138 LEU C O 1
ATOM 15298 N N . PRO C 3 139 ? 176.828 178.045 162.406 1.00 27.26 139 PRO C N 1
ATOM 15299 C CA . PRO C 3 139 ? 175.963 176.976 161.886 1.00 8.30 139 PRO C CA 1
ATOM 15300 C C . PRO C 3 139 ? 175.985 175.760 162.803 1.00 7.49 139 PRO C C 1
ATOM 15301 O O . PRO C 3 139 ? 177.048 175.221 163.117 1.00 2.72 139 PRO C O 1
ATOM 15312 N N . VAL C 3 140 ? 174.800 175.330 163.229 1.00 11.27 140 VAL C N 1
ATOM 15313 C CA . VAL C 3 140 ? 174.639 174.165 164.088 1.00 6.28 140 VAL C CA 1
ATOM 15314 C C . VAL C 3 140 ? 173.626 173.232 163.444 1.00 4.51 140 VAL C C 1
ATOM 15315 O O . VAL C 3 140 ? 172.592 173.680 162.935 1.00 16.66 140 VAL C O 1
ATOM 15328 N N . HIS C 3 141 ? 173.923 171.936 163.458 1.00 12.52 141 HIS C N 1
ATOM 15329 C CA . HIS C 3 141 ? 173.007 170.941 162.925 1.00 9.66 141 HIS C CA 1
ATOM 15330 C C . HIS C 3 141 ? 172.943 169.749 163.866 1.00 1.88 141 HIS C C 1
ATOM 15331 O O . HIS C 3 141 ? 173.893 169.456 164.595 1.00 26.89 141 HIS C O 1
ATOM 15345 N N . GLY C 3 142 ? 171.805 169.066 163.836 1.00 0.00 142 GLY C N 1
ATOM 15346 C CA . GLY C 3 142 ? 171.603 167.883 164.648 1.00 6.59 142 GLY C CA 1
ATOM 15347 C C . GLY C 3 142 ? 170.439 167.085 164.114 1.00 6.79 142 GLY C C 1
ATOM 15348 O O . GLY C 3 142 ? 169.543 167.620 163.453 1.00 2.43 142 GLY C O 1
ATOM 15352 N N . ASN C 3 143 ? 170.463 165.789 164.404 1.00 22.40 143 ASN C N 1
ATOM 15353 C CA . ASN C 3 143 ? 169.439 164.899 163.878 1.00 6.01 143 ASN C CA 1
ATOM 15354 C C . ASN C 3 143 ? 168.104 165.164 164.559 1.00 1.81 143 ASN C C 1
ATOM 15355 O O . ASN C 3 143 ? 168.020 165.225 165.789 1.00 4.03 143 ASN C O 1
ATOM 15366 N N . GLY C 3 144 ? 167.059 165.329 163.752 1.00 0.00 144 GLY C N 1
ATOM 15367 C CA . GLY C 3 144 ? 165.705 165.408 164.250 1.00 6.95 144 GLY C CA 1
ATOM 15368 C C . GLY C 3 144 ? 165.054 164.040 164.281 1.00 8.46 144 GLY C C 1
ATOM 15369 O O . GLY C 3 144 ? 165.708 163.000 164.191 1.00 5.96 144 GLY C O 1
ATOM 15373 N N . LEU C 3 145 ? 163.729 164.050 164.417 1.00 5.03 145 LEU C N 1
ATOM 15374 C CA . LEU C 3 145 ? 162.991 162.793 164.375 1.00 4.02 145 LEU C CA 1
ATOM 15375 C C . LEU C 3 145 ? 163.070 162.155 162.993 1.00 0.00 145 LEU C C 1
ATOM 15376 O O . LEU C 3 145 ? 163.240 160.937 162.876 1.00 0.00 145 LEU C O 1
ATOM 15392 N N . TRP C 3 146 ? 162.964 162.962 161.938 1.00 1.78 146 TRP C N 1
ATOM 15393 C CA . TRP C 3 146 ? 162.849 162.458 160.575 1.00 3.38 146 TRP C CA 1
ATOM 15394 C C . TRP C 3 146 ? 164.084 162.685 159.719 1.00 0.00 146 TRP C C 1
ATOM 15395 O O . TRP C 3 146 ? 164.351 161.879 158.827 1.00 18.25 146 TRP C O 1
ATOM 15416 N N . SER C 3 147 ? 164.833 163.757 159.950 1.00 11.13 147 SER C N 1
ATOM 15417 C CA . SER C 3 147 ? 165.953 164.097 159.085 1.00 0.48 147 SER C CA 1
ATOM 15418 C C . SER C 3 147 ? 166.908 165.002 159.847 1.00 0.00 147 SER C C 1
ATOM 15419 O O . SER C 3 147 ? 166.576 165.546 160.902 1.00 6.96 147 SER C O 1
ATOM 15427 N N . MET C 3 148 ? 168.111 165.146 159.296 1.00 15.55 148 MET C N 1
ATOM 15428 C CA . MET C 3 148 ? 169.065 166.106 159.828 1.00 0.00 148 MET C CA 1
ATOM 15429 C C . MET C 3 148 ? 168.512 167.518 159.688 1.00 0.87 148 MET C C 1
ATOM 15430 O O . MET C 3 148 ? 167.934 167.876 158.658 1.00 8.55 148 MET C O 1
ATOM 15444 N N . MET C 3 149 ? 168.684 168.319 160.735 1.00 0.00 149 MET C N 1
ATOM 15445 C CA . MET C 3 149 ? 168.185 169.689 160.773 1.00 3.51 149 MET C CA 1
ATOM 15446 C C . MET C 3 149 ? 169.370 170.638 160.873 1.00 2.67 149 MET C C 1
ATOM 15447 O O . MET C 3 149 ? 170.190 170.514 161.788 1.00 9.77 149 MET C O 1
ATOM 15461 N N . TYR C 3 150 ? 169.451 171.581 159.940 1.00 0.91 150 TYR C N 1
ATOM 15462 C CA . TYR C 3 150 ? 170.517 172.573 159.895 1.00 0.00 150 TYR C CA 1
ATOM 15463 C C . TYR C 3 150 ? 169.948 173.938 160.256 1.00 0.00 150 TYR C C 1
ATOM 15464 O O . TYR C 3 150 ? 168.902 174.335 159.732 1.00 0.00 150 TYR C O 1
ATOM 15482 N N . ALA C 3 151 ? 170.638 174.653 161.144 1.00 0.00 151 ALA C N 1
ATOM 15483 C CA . ALA C 3 151 ? 170.178 175.950 161.615 1.00 5.35 151 ALA C CA 1
ATOM 15484 C C . ALA C 3 151 ? 171.336 176.938 161.631 1.00 3.06 151 ALA C C 1
ATOM 15485 O O . ALA C 3 151 ? 172.508 176.556 161.653 1.00 5.90 151 ALA C O 1
ATOM 15492 N N . PHE C 3 152 ? 170.986 178.221 161.611 1.00 11.34 152 PHE C N 1
ATOM 15493 C CA . PHE C 3 152 ? 171.930 179.310 161.831 1.00 11.68 152 PHE C CA 1
ATOM 15494 C C . PHE C 3 152 ? 171.585 179.991 163.147 1.00 7.83 152 PHE C C 1
ATOM 15495 O O . PHE C 3 152 ? 170.412 180.271 163.415 1.00 12.33 152 PHE C O 1
ATOM 15512 N N . VAL C 3 153 ? 172.603 180.255 163.962 1.00 17.47 153 VAL C N 1
ATOM 15513 C CA . VAL C 3 153 ? 172.435 180.898 165.261 1.00 18.77 153 VAL C CA 1
ATOM 15514 C C . VAL C 3 153 ? 173.295 182.153 165.281 1.00 9.46 153 VAL C C 1
ATOM 15515 O O . VAL C 3 153 ? 174.522 182.072 165.151 1.00 20.76 153 VAL C O 1
ATOM 15528 N N . ALA C 3 154 ? 172.655 183.306 165.459 1.00 6.19 154 ALA C N 1
ATOM 15529 C CA . ALA C 3 154 ? 173.353 184.586 165.524 1.00 18.90 154 ALA C CA 1
ATOM 15530 C C . ALA C 3 154 ? 173.648 184.908 166.985 1.00 16.28 154 ALA C C 1
ATOM 15531 O O . ALA C 3 154 ? 172.734 185.207 167.760 1.00 20.24 154 ALA C O 1
ATOM 15538 N N . VAL C 3 155 ? 174.925 184.849 167.358 1.00 18.03 155 VAL C N 1
ATOM 15539 C CA . VAL C 3 155 ? 175.368 185.097 168.726 1.00 24.62 155 VAL C CA 1
ATOM 15540 C C . VAL C 3 155 ? 175.975 186.490 168.795 1.00 20.42 155 VAL C C 1
ATOM 15541 O O . VAL C 3 155 ? 176.773 186.873 167.929 1.00 21.86 155 VAL C O 1
ATOM 15554 N N . GLU C 3 156 ? 175.600 187.247 169.822 1.00 27.57 156 GLU C N 1
ATOM 15555 C CA . GLU C 3 156 ? 176.098 188.603 169.983 1.00 22.62 156 GLU C CA 1
ATOM 15556 C C . GLU C 3 156 ? 177.568 188.587 170.400 1.00 25.35 156 GLU C C 1
ATOM 15557 O O . GLU C 3 156 ? 178.138 187.548 170.748 1.00 22.74 156 GLU C O 1
ATOM 15569 N N . THR C 3 157 ? 178.183 189.772 170.361 1.00 33.30 157 THR C N 1
ATOM 15570 C CA . THR C 3 157 ? 179.604 189.882 170.678 1.00 29.39 157 THR C CA 1
ATOM 15571 C C . THR C 3 157 ? 179.910 189.358 172.073 1.00 31.47 157 THR C C 1
ATOM 15572 O O . THR C 3 157 ? 181.033 188.913 172.335 1.00 35.04 157 THR C O 1
ATOM 15583 N N . ASP C 3 158 ? 178.931 189.398 172.980 1.00 28.00 158 ASP C N 1
ATOM 15584 C CA . ASP C 3 158 ? 179.154 188.890 174.328 1.00 25.96 158 ASP C CA 1
ATOM 15585 C C . ASP C 3 158 ? 179.536 187.417 174.316 1.00 28.27 158 ASP C C 1
ATOM 15586 O O . ASP C 3 158 ? 180.144 186.926 175.274 1.00 29.82 158 ASP C O 1
ATOM 15595 N N . GLY C 3 159 ? 179.184 186.695 173.255 1.00 32.25 159 GLY C N 1
ATOM 15596 C CA . GLY C 3 159 ? 179.429 185.272 173.187 1.00 28.25 159 GLY C CA 1
ATOM 15597 C C . GLY C 3 159 ? 178.442 184.430 173.962 1.00 28.20 159 GLY C C 1
ATOM 15598 O O . GLY C 3 159 ? 178.577 183.200 173.975 1.00 32.66 159 GLY C O 1
ATOM 15602 N N . ASN C 3 160 ? 177.460 185.052 174.611 1.00 22.73 160 ASN C N 1
ATOM 15603 C CA . ASN C 3 160 ? 176.451 184.352 175.394 1.00 20.45 160 ASN C CA 1
ATOM 15604 C C . ASN C 3 160 ? 175.043 184.599 174.877 1.00 23.79 160 ASN C C 1
ATOM 15605 O O . ASN C 3 160 ? 174.273 183.647 174.709 1.00 27.54 160 ASN C O 1
ATOM 15616 N N . THR C 3 161 ? 174.684 185.853 174.620 1.00 17.35 161 THR C N 1
ATOM 15617 C CA . THR C 3 161 ? 173.333 186.170 174.182 1.00 12.30 161 THR C CA 1
ATOM 15618 C C . THR C 3 161 ? 173.131 185.764 172.728 1.00 26.20 161 THR C C 1
ATOM 15619 O O . THR C 3 161 ? 174.022 185.927 171.890 1.00 33.62 161 THR C O 1
ATOM 15630 N N . VAL C 3 162 ? 171.946 185.237 172.432 1.00 16.19 162 VAL C N 1
ATOM 15631 C CA . VAL C 3 162 ? 171.582 184.817 171.084 1.00 13.54 162 VAL C CA 1
ATOM 15632 C C . VAL C 3 162 ? 170.707 185.896 170.463 1.00 24.87 162 VAL C C 1
ATOM 15633 O O . VAL C 3 162 ? 169.707 186.317 171.058 1.00 22.42 162 VAL C O 1
ATOM 15646 N N . SER C 3 163 ? 171.088 186.351 169.272 1.00 18.35 163 SER C N 1
ATOM 15647 C CA . SER C 3 163 ? 170.379 187.430 168.598 1.00 19.83 163 SER C CA 1
ATOM 15648 C C . SER C 3 163 ? 169.308 186.919 167.644 1.00 21.53 163 SER C C 1
ATOM 15649 O O . SER C 3 163 ? 168.238 187.527 167.535 1.00 22.40 163 SER C O 1
ATOM 15657 N N . GLY C 3 164 ? 169.570 185.817 166.950 1.00 13.42 164 GLY C N 1
ATOM 15658 C CA . GLY C 3 164 ? 168.618 185.299 165.987 1.00 15.04 164 GLY C CA 1
ATOM 15659 C C . GLY C 3 164 ? 168.835 183.826 165.743 1.00 10.00 164 GLY C C 1
ATOM 15660 O O . GLY C 3 164 ? 169.945 183.309 165.897 1.00 12.84 164 GLY C O 1
ATOM 15664 N N . LEU C 3 165 ? 167.758 183.146 165.360 1.00 23.71 165 LEU C N 1
ATOM 15665 C CA . LEU C 3 165 ? 167.799 181.731 165.028 1.00 11.51 165 LEU C CA 1
ATOM 15666 C C . LEU C 3 165 ? 166.976 181.502 163.770 1.00 0.00 165 LEU C C 1
ATOM 15667 O O . LEU C 3 165 ? 165.968 182.173 163.539 1.00 12.77 165 LEU C O 1
ATOM 15683 N N . THR C 3 166 ? 167.418 180.547 162.958 1.00 13.87 166 THR C N 1
ATOM 15684 C CA . THR C 3 166 ? 166.665 180.153 161.777 1.00 2.95 166 THR C CA 1
ATOM 15685 C C . THR C 3 166 ? 167.078 178.745 161.381 1.00 6.06 166 THR C C 1
ATOM 15686 O O . THR C 3 166 ? 168.268 178.422 161.371 1.00 0.00 166 THR C O 1
ATOM 15697 N N . TYR C 3 167 ? 166.088 177.914 161.068 1.00 0.00 167 TYR C N 1
ATOM 15698 C CA . TYR C 3 167 ? 166.314 176.556 160.585 1.00 4.45 167 TYR C CA 1
ATOM 15699 C C . TYR C 3 167 ? 166.091 176.557 159.078 1.00 5.65 167 TYR C C 1
ATOM 15700 O O . TYR C 3 167 ? 164.950 176.634 158.614 1.00 19.29 167 TYR C O 1
ATOM 15718 N N . TYR C 3 168 ? 167.180 176.474 158.315 1.00 8.47 168 TYR C N 1
ATOM 15719 C CA . TYR C 3 168 ? 167.115 176.607 156.866 1.00 0.00 168 TYR C CA 1
ATOM 15720 C C . TYR C 3 168 ? 167.049 175.274 156.133 1.00 5.34 168 TYR C C 1
ATOM 15721 O O . TYR C 3 168 ? 166.874 175.270 154.911 1.00 11.25 168 TYR C O 1
ATOM 15739 N N . GLU C 3 169 ? 167.187 174.151 156.834 1.00 2.81 169 GLU C N 1
ATOM 15740 C CA . GLU C 3 169 ? 167.060 172.841 156.200 1.00 1.39 169 GLU C CA 1
ATOM 15741 C C . GLU C 3 169 ? 166.552 171.858 157.243 1.00 4.66 169 GLU C C 1
ATOM 15742 O O . GLU C 3 169 ? 167.249 171.572 158.221 1.00 0.00 169 GLU C O 1
ATOM 15754 N N . GLN C 3 170 ? 165.345 171.343 157.030 1.00 0.00 170 GLN C N 1
ATOM 15755 C CA . GLN C 3 170 ? 164.753 170.377 157.942 1.00 0.00 170 GLN C CA 1
ATOM 15756 C C . GLN C 3 170 ? 163.684 169.597 157.192 1.00 5.92 170 GLN C C 1
ATOM 15757 O O . GLN C 3 170 ? 163.162 170.049 156.171 1.00 16.56 170 GLN C O 1
ATOM 15771 N N . GLY C 3 171 ? 163.368 168.417 157.716 1.00 4.18 171 GLY C N 1
ATOM 15772 C CA . GLY C 3 171 ? 162.393 167.549 157.086 1.00 1.15 171 GLY C CA 1
ATOM 15773 C C . GLY C 3 171 ? 161.418 166.942 158.071 1.00 8.90 171 GLY C C 1
ATOM 15774 O O . GLY C 3 171 ? 160.925 165.830 157.862 1.00 0.69 171 GLY C O 1
ATOM 15778 N N . GLU C 3 172 ? 161.132 167.663 159.151 1.00 0.00 172 GLU C N 1
ATOM 15779 C CA . GLU C 3 172 ? 160.170 167.199 160.134 1.00 0.00 172 GLU C CA 1
ATOM 15780 C C . GLU C 3 172 ? 158.748 167.439 159.630 1.00 0.00 172 GLU C C 1
ATOM 15781 O O . GLU C 3 172 ? 158.516 168.169 158.664 1.00 5.39 172 GLU C O 1
ATOM 15793 N N . THR C 3 173 ? 157.790 166.810 160.295 1.00 5.52 173 THR C N 1
ATOM 15794 C CA . THR C 3 173 ? 156.398 166.890 159.859 1.00 0.00 173 THR C CA 1
ATOM 15795 C C . THR C 3 173 ? 155.881 168.315 160.018 1.00 0.00 173 THR C C 1
ATOM 15796 O O . THR C 3 173 ? 155.985 168.879 161.115 1.00 0.00 173 THR C O 1
ATOM 15807 N N . PRO C 3 174 ? 155.328 168.934 158.976 1.00 2.80 174 PRO C N 1
ATOM 15808 C CA . PRO C 3 174 ? 154.742 170.268 159.149 1.00 2.40 174 PRO C CA 1
ATOM 15809 C C . PRO C 3 174 ? 153.631 170.248 160.187 1.00 0.00 174 PRO C C 1
ATOM 15810 O O . PRO C 3 174 ? 152.825 169.317 160.246 1.00 16.98 174 PRO C O 1
ATOM 15821 N N . GLY C 3 175 ? 153.587 171.297 161.007 1.00 1.98 175 GLY C N 1
ATOM 15822 C CA . GLY C 3 175 ? 152.651 171.408 162.095 1.00 1.56 175 GLY C CA 1
ATOM 15823 C C . GLY C 3 175 ? 153.178 170.892 163.419 1.00 0.00 175 GLY C C 1
ATOM 15824 O O . GLY C 3 175 ? 153.007 171.563 164.442 1.00 18.24 175 GLY C O 1
ATOM 15828 N N . LEU C 3 176 ? 153.807 169.716 163.429 1.00 12.34 176 LEU C N 1
ATOM 15829 C CA . LEU C 3 176 ? 154.358 169.175 164.665 1.00 3.51 176 LEU C CA 1
ATOM 15830 C C . LEU C 3 176 ? 155.838 169.505 164.814 1.00 0.00 176 LEU C C 1
ATOM 15831 O O . LEU C 3 176 ? 156.229 170.237 165.728 1.00 17.63 176 LEU C O 1
ATOM 15847 N N . GLY C 3 177 ? 156.664 168.991 163.900 1.00 0.00 177 GLY C N 1
ATOM 15848 C CA . GLY C 3 177 ? 158.100 169.161 164.027 1.00 0.00 177 GLY C CA 1
ATOM 15849 C C . GLY C 3 177 ? 158.670 170.203 163.092 1.00 0.00 177 GLY C C 1
ATOM 15850 O O . GLY C 3 177 ? 159.784 170.687 163.311 1.00 4.19 177 GLY C O 1
ATOM 15854 N N . GLY C 3 178 ? 157.927 170.563 162.049 1.00 8.92 178 GLY C N 1
ATOM 15855 C CA . GLY C 3 178 ? 158.364 171.579 161.115 1.00 0.00 178 GLY C CA 1
ATOM 15856 C C . GLY C 3 178 ? 158.085 172.979 161.618 1.00 0.52 178 GLY C C 1
ATOM 15857 O O . GLY C 3 178 ? 158.265 173.959 160.888 1.00 0.00 178 GLY C O 1
ATOM 15861 N N . GLU C 3 179 ? 157.638 173.084 162.867 1.00 5.79 179 GLU C N 1
ATOM 15862 C CA . GLU C 3 179 ? 157.376 174.368 163.502 1.00 7.45 179 GLU C CA 1
ATOM 15863 C C . GLU C 3 179 ? 158.651 175.089 163.914 1.00 5.35 179 GLU C C 1
ATOM 15864 O O . GLU C 3 179 ? 158.570 176.204 164.440 1.00 0.00 179 GLU C O 1
ATOM 15876 N N . VAL C 3 180 ? 159.821 174.480 163.702 1.00 8.74 180 VAL C N 1
ATOM 15877 C CA . VAL C 3 180 ? 161.068 175.212 163.869 1.00 0.21 180 VAL C CA 1
ATOM 15878 C C . VAL C 3 180 ? 161.160 176.358 162.872 1.00 0.00 180 VAL C C 1
ATOM 15879 O O . VAL C 3 180 ? 161.919 177.308 163.091 1.00 13.13 180 VAL C O 1
ATOM 15892 N N . GLU C 3 181 ? 160.405 176.291 161.775 1.00 11.86 181 GLU C N 1
ATOM 15893 C CA . GLU C 3 181 ? 160.351 177.378 160.808 1.00 3.41 181 GLU C CA 1
ATOM 15894 C C . GLU C 3 181 ? 159.372 178.473 161.207 1.00 0.00 181 GLU C C 1
ATOM 15895 O O . GLU C 3 181 ? 159.375 179.540 160.584 1.00 13.39 181 GLU C O 1
ATOM 15907 N N . ASN C 3 182 ? 158.548 178.240 162.217 1.00 6.35 182 ASN C N 1
ATOM 15908 C CA . ASN C 3 182 ? 157.505 179.190 162.581 1.00 7.43 182 ASN C CA 1
ATOM 15909 C C . ASN C 3 182 ? 158.123 180.477 163.114 1.00 5.85 182 ASN C C 1
ATOM 15910 O O . ASN C 3 182 ? 158.882 180.426 164.091 1.00 9.76 182 ASN C O 1
ATOM 15921 N N . PRO C 3 183 ? 157.822 181.643 162.532 1.00 6.66 183 PRO C N 1
ATOM 15922 C CA . PRO C 3 183 ? 158.479 182.873 163.009 1.00 11.95 183 PRO C CA 1
ATOM 15923 C C . PRO C 3 183 ? 158.255 183.148 164.486 1.00 5.82 183 PRO C C 1
ATOM 15924 O O . PRO C 3 183 ? 159.162 183.651 165.160 1.00 8.54 183 PRO C O 1
ATOM 15935 N N . ALA C 3 184 ? 157.071 182.832 165.013 1.00 8.34 184 ALA C N 1
ATOM 15936 C CA . ALA C 3 184 ? 156.813 183.078 166.428 1.00 13.28 184 ALA C CA 1
ATOM 15937 C C . ALA C 3 184 ? 157.737 182.248 167.311 1.00 8.38 184 ALA C C 1
ATOM 15938 O O . ALA C 3 184 ? 158.280 182.752 168.300 1.00 11.77 184 ALA C O 1
ATOM 15945 N N . TRP C 3 185 ? 157.926 180.971 166.972 1.00 18.11 185 TRP C N 1
ATOM 15946 C CA . TRP C 3 185 ? 158.800 180.122 167.777 1.00 11.61 185 TRP C CA 1
ATOM 15947 C C . TRP C 3 185 ? 160.254 180.569 167.675 1.00 8.09 185 TRP C C 1
ATOM 15948 O O . TRP C 3 185 ? 160.965 180.617 168.685 1.00 11.82 185 TRP C O 1
ATOM 15969 N N . ARG C 3 186 ? 160.715 180.896 166.466 1.00 15.82 186 ARG C N 1
ATOM 15970 C CA . ARG C 3 186 ? 162.087 181.369 166.307 1.00 15.70 186 ARG C CA 1
ATOM 15971 C C . ARG C 3 186 ? 162.305 182.681 167.049 1.00 12.25 186 ARG C C 1
ATOM 15972 O O . ARG C 3 186 ? 163.346 182.878 167.686 1.00 6.05 186 ARG C O 1
ATOM 15993 N N . ALA C 3 187 ? 161.332 183.592 166.980 1.00 10.49 187 ALA C N 1
ATOM 15994 C CA . ALA C 3 187 ? 161.483 184.893 167.620 1.00 11.62 187 ALA C CA 1
ATOM 15995 C C . ALA C 3 187 ? 161.661 184.778 169.126 1.00 14.22 187 ALA C C 1
ATOM 15996 O O . ALA C 3 187 ? 162.222 185.688 169.744 1.00 22.07 187 ALA C O 1
ATOM 16003 N N . GLN C 3 188 ? 161.200 183.682 169.729 1.00 12.89 188 GLN C N 1
ATOM 16004 C CA . GLN C 3 188 ? 161.331 183.507 171.169 1.00 11.54 188 GLN C CA 1
ATOM 16005 C C . GLN C 3 188 ? 162.784 183.381 171.610 1.00 15.64 188 GLN C C 1
ATOM 16006 O O . GLN C 3 188 ? 163.085 183.621 172.783 1.00 16.85 188 GLN C O 1
ATOM 16020 N N . TRP C 3 189 ? 163.689 183.016 170.700 1.00 21.30 189 TRP C N 1
ATOM 16021 C CA . TRP C 3 189 ? 165.084 182.827 171.081 1.00 9.22 189 TRP C CA 1
ATOM 16022 C C . TRP C 3 189 ? 165.798 184.153 171.308 1.00 9.84 189 TRP C C 1
ATOM 16023 O O . TRP C 3 189 ? 166.776 184.204 172.062 1.00 8.62 189 TRP C O 1
ATOM 16044 N N . VAL C 3 190 ? 165.333 185.231 170.673 1.00 10.59 190 VAL C N 1
ATOM 16045 C CA . VAL C 3 190 ? 166.041 186.503 170.758 1.00 13.36 190 VAL C CA 1
ATOM 16046 C C . VAL C 3 190 ? 166.142 186.932 172.214 1.00 19.90 190 VAL C C 1
ATOM 16047 O O . VAL C 3 190 ? 165.147 186.948 172.949 1.00 16.18 190 VAL C O 1
ATOM 16060 N N . GLY C 3 191 ? 167.358 187.272 172.642 1.00 19.73 191 GLY C N 1
ATOM 16061 C CA . GLY C 3 191 ? 167.608 187.708 173.997 1.00 22.38 191 GLY C CA 1
ATOM 16062 C C . GLY C 3 191 ? 168.008 186.613 174.962 1.00 22.19 191 GLY C C 1
ATOM 16063 O O . GLY C 3 191 ? 168.424 186.925 176.085 1.00 28.87 191 GLY C O 1
ATOM 16067 N N . LYS C 3 192 ? 167.900 185.348 174.570 1.00 11.62 192 LYS C N 1
ATOM 16068 C CA . LYS C 3 192 ? 168.270 184.255 175.453 1.00 18.06 192 LYS C CA 1
ATOM 16069 C C . LYS C 3 192 ? 169.788 184.125 175.538 1.00 19.59 192 LYS C C 1
ATOM 16070 O O . LYS C 3 192 ? 170.530 184.567 174.656 1.00 24.97 192 LYS C O 1
ATOM 16089 N N . LYS C 3 193 ? 170.246 183.504 176.621 1.00 17.56 193 LYS C N 1
ATOM 16090 C CA . LYS C 3 193 ? 171.665 183.344 176.903 1.00 25.18 193 LYS C CA 1
ATOM 16091 C C . LYS C 3 193 ? 172.064 181.888 176.705 1.00 17.47 193 LYS C C 1
ATOM 16092 O O . LYS C 3 193 ? 171.407 180.983 177.229 1.00 20.56 193 LYS C O 1
ATOM 16111 N N . LEU C 3 194 ? 173.142 181.670 175.950 1.00 21.69 194 LEU C N 1
ATOM 16112 C CA . LEU C 3 194 ? 173.583 180.314 175.646 1.00 20.75 194 LEU C CA 1
ATOM 16113 C C . LEU C 3 194 ? 174.269 179.648 176.832 1.00 18.25 194 LEU C C 1
ATOM 16114 O O . LEU C 3 194 ? 174.248 178.417 176.939 1.00 14.13 194 LEU C O 1
ATOM 16130 N N . PHE C 3 195 ? 174.876 180.428 177.722 1.00 35.47 195 PHE C N 1
ATOM 16131 C CA . PHE C 3 195 ? 175.649 179.887 178.829 1.00 28.09 195 PHE C CA 1
ATOM 16132 C C . PHE C 3 195 ? 175.174 180.494 180.140 1.00 25.25 195 PHE C C 1
ATOM 16133 O O . PHE C 3 195 ? 174.556 181.560 180.170 1.00 24.18 195 PHE C O 1
ATOM 16150 N N . ASP C 3 196 ? 175.470 179.788 181.228 1.00 35.77 196 ASP C N 1
ATOM 16151 C CA . ASP C 3 196 ? 175.165 180.255 182.571 1.00 36.46 196 ASP C CA 1
ATOM 16152 C C . ASP C 3 196 ? 176.393 180.957 183.152 1.00 35.05 196 ASP C C 1
ATOM 16153 O O . ASP C 3 196 ? 177.381 181.207 182.456 1.00 38.10 196 ASP C O 1
ATOM 16162 N N . GLU C 3 197 ? 176.343 181.281 184.446 1.00 41.82 197 GLU C N 1
ATOM 16163 C CA . GLU C 3 197 ? 177.461 181.976 185.078 1.00 41.01 197 GLU C CA 1
ATOM 16164 C C . GLU C 3 197 ? 178.725 181.126 185.055 1.00 38.57 197 GLU C C 1
ATOM 16165 O O . GLU C 3 197 ? 179.832 181.651 184.885 1.00 41.73 197 GLU C O 1
ATOM 16177 N N . ASN C 3 198 ? 178.583 179.814 185.225 1.00 42.85 198 ASN C N 1
ATOM 16178 C CA . ASN C 3 198 ? 179.719 178.901 185.249 1.00 41.87 198 ASN C CA 1
ATOM 16179 C C . ASN C 3 198 ? 180.257 178.581 183.858 1.00 42.34 198 ASN C C 1
ATOM 16180 O O . ASN C 3 198 ? 181.061 177.652 183.723 1.00 43.07 198 ASN C O 1
ATOM 16191 N N . HIS C 3 199 ? 179.840 179.319 182.829 1.00 40.11 199 HIS C N 1
ATOM 16192 C CA . HIS C 3 199 ? 180.317 179.103 181.463 1.00 38.29 199 HIS C CA 1
ATOM 16193 C C . HIS C 3 199 ? 180.048 177.667 181.015 1.00 36.22 199 HIS C C 1
ATOM 16194 O O . HIS C 3 199 ? 180.939 176.955 180.548 1.00 37.92 199 HIS C O 1
ATOM 16208 N N . LYS C 3 200 ? 178.798 177.248 181.165 1.00 38.40 200 LYS C N 1
ATOM 16209 C CA . LYS C 3 200 ? 178.332 175.929 180.775 1.00 31.04 200 LYS C CA 1
ATOM 16210 C C . LYS C 3 200 ? 177.056 176.078 179.961 1.00 28.10 200 LYS C C 1
ATOM 16211 O O . LYS C 3 200 ? 176.297 177.030 180.170 1.00 28.22 200 LYS C O 1
ATOM 16230 N N . PRO C 3 201 ? 176.796 175.171 179.021 1.00 26.05 201 PRO C N 1
ATOM 16231 C CA . PRO C 3 201 ? 175.557 175.271 178.242 1.00 24.63 201 PRO C CA 1
ATOM 16232 C C . PRO C 3 201 ? 174.338 175.338 179.149 1.00 22.87 201 PRO C C 1
ATOM 16233 O O . PRO C 3 201 ? 174.199 174.560 180.095 1.00 21.28 201 PRO C O 1
ATOM 16244 N N . ALA C 3 202 ? 173.448 176.285 178.851 1.00 21.22 202 ALA C N 1
ATOM 16245 C CA . ALA C 3 202 ? 172.272 176.527 179.671 1.00 22.90 202 ALA C CA 1
ATOM 16246 C C . ALA C 3 202 ? 170.983 176.642 178.875 1.00 19.47 202 ALA C C 1
ATOM 16247 O O . ALA C 3 202 ? 169.911 176.705 179.487 1.00 23.02 202 ALA C O 1
ATOM 16254 N N . ILE C 3 203 ? 171.043 176.672 177.544 1.00 25.27 203 ILE C N 1
ATOM 16255 C CA . ILE C 3 203 ? 169.825 176.735 176.749 1.00 21.13 203 ILE C CA 1
ATOM 16256 C C . ILE C 3 203 ? 169.062 175.428 176.907 1.00 14.62 203 ILE C C 1
ATOM 16257 O O . ILE C 3 203 ? 169.609 174.339 176.692 1.00 7.24 203 ILE C O 1
ATOM 16273 N N . LYS C 3 204 ? 167.794 175.533 177.291 1.00 20.32 204 LYS C N 1
ATOM 16274 C CA . LYS C 3 204 ? 166.949 174.375 177.539 1.00 11.84 204 LYS C CA 1
ATOM 16275 C C . LYS C 3 204 ? 165.625 174.567 176.819 1.00 15.84 204 LYS C C 1
ATOM 16276 O O . LYS C 3 204 ? 165.015 175.636 176.911 1.00 7.84 204 LYS C O 1
ATOM 16295 N N . ILE C 3 205 ? 165.186 173.535 176.107 1.00 14.19 205 ILE C N 1
ATOM 16296 C CA . ILE C 3 205 ? 163.877 173.532 175.467 1.00 13.68 205 ILE C CA 1
ATOM 16297 C C . ILE C 3 205 ? 162.886 172.941 176.460 1.00 17.31 205 ILE C C 1
ATOM 16298 O O . ILE C 3 205 ? 162.982 171.763 176.821 1.00 13.06 205 ILE C O 1
ATOM 16314 N N . VAL C 3 206 ? 161.937 173.758 176.906 1.00 3.68 206 VAL C N 1
ATOM 16315 C CA . VAL C 3 206 ? 161.050 173.410 178.011 1.00 16.59 206 VAL C CA 1
ATOM 16316 C C . VAL C 3 206 ? 159.764 172.828 177.443 1.00 17.04 206 VAL C C 1
ATOM 16317 O O . VAL C 3 206 ? 159.019 173.515 176.734 1.00 9.29 206 VAL C O 1
ATOM 16330 N N . LYS C 3 207 ? 159.496 171.565 177.764 1.00 12.64 207 LYS C N 1
ATOM 16331 C CA . LYS C 3 207 ? 158.253 170.929 177.349 1.00 17.75 207 LYS C CA 1
ATOM 16332 C C . LYS C 3 207 ? 157.076 171.574 178.070 1.00 12.34 207 LYS C C 1
ATOM 16333 O O . LYS C 3 207 ? 157.101 171.744 179.292 1.00 25.97 207 LYS C O 1
ATOM 16352 N N . GLY C 3 208 ? 156.044 171.933 177.312 1.00 17.62 208 GLY C N 1
ATOM 16353 C CA . GLY C 3 208 ? 154.884 172.597 177.863 1.00 26.25 208 GLY C CA 1
ATOM 16354 C C . GLY C 3 208 ? 154.984 174.105 177.938 1.00 16.81 208 GLY C C 1
ATOM 16355 O O . GLY C 3 208 ? 154.001 174.754 178.318 1.00 30.09 208 GLY C O 1
ATOM 16359 N N . GLY C 3 209 ? 156.132 174.683 177.593 1.00 18.17 209 GLY C N 1
ATOM 16360 C CA . GLY C 3 209 ? 156.290 176.125 177.597 1.00 22.40 209 GLY C CA 1
ATOM 16361 C C . GLY C 3 209 ? 157.185 176.624 178.711 1.00 13.39 209 GLY C C 1
ATOM 16362 O O . GLY C 3 209 ? 156.947 176.333 179.887 1.00 29.68 209 GLY C O 1
ATOM 16366 N N . ALA C 3 210 ? 158.218 177.380 178.353 1.00 22.01 210 ALA C N 1
ATOM 16367 C CA . ALA C 3 210 ? 159.152 177.879 179.346 1.00 23.11 210 ALA C CA 1
ATOM 16368 C C . ALA C 3 210 ? 158.506 178.983 180.184 1.00 21.65 210 ALA C C 1
ATOM 16369 O O . ALA C 3 210 ? 157.627 179.704 179.704 1.00 18.71 210 ALA C O 1
ATOM 16376 N N . PRO C 3 211 ? 158.926 179.140 181.439 1.00 25.18 211 PRO C N 1
ATOM 16377 C CA . PRO C 3 211 ? 158.407 180.252 182.243 1.00 26.79 211 PRO C CA 1
ATOM 16378 C C . PRO C 3 211 ? 158.720 181.588 181.588 1.00 27.06 211 PRO C C 1
ATOM 16379 O O . PRO C 3 211 ? 159.811 181.797 181.054 1.00 23.19 211 PRO C O 1
ATOM 16390 N N . GLN C 3 212 ? 157.750 182.497 181.638 1.00 35.87 212 GLN C N 1
ATOM 16391 C CA . GLN C 3 212 ? 157.920 183.797 181.006 1.00 38.61 212 GLN C CA 1
ATOM 16392 C C . GLN C 3 212 ? 159.099 184.537 181.625 1.00 40.03 212 GLN C C 1
ATOM 16393 O O . GLN C 3 212 ? 159.294 184.523 182.844 1.00 39.17 212 GLN C O 1
ATOM 16407 N N . GLY C 3 213 ? 159.890 185.184 180.773 1.00 32.62 213 GLY C N 1
ATOM 16408 C CA . GLY C 3 213 ? 161.070 185.889 181.227 1.00 34.89 213 GLY C CA 1
ATOM 16409 C C . GLY C 3 213 ? 162.261 185.007 181.515 1.00 35.55 213 GLY C C 1
ATOM 16410 O O . GLY C 3 213 ? 163.265 185.502 182.041 1.00 32.27 213 GLY C O 1
ATOM 16414 N N . SER C 3 214 ? 162.185 183.718 181.191 1.00 30.90 214 SER C N 1
ATOM 16415 C CA . SER C 3 214 ? 163.292 182.812 181.464 1.00 26.80 214 SER C CA 1
ATOM 16416 C C . SER C 3 214 ? 164.541 183.251 180.712 1.00 30.82 214 SER C C 1
ATOM 16417 O O . SER C 3 214 ? 164.481 183.635 179.540 1.00 33.47 214 SER C O 1
ATOM 16425 N N . GLU C 3 215 ? 165.682 183.200 181.400 1.00 30.59 215 GLU C N 1
ATOM 16426 C CA . GLU C 3 215 ? 166.943 183.549 180.758 1.00 28.63 215 GLU C CA 1
ATOM 16427 C C . GLU C 3 215 ? 167.282 182.568 179.643 1.00 23.21 215 GLU C C 1
ATOM 16428 O O . GLU C 3 215 ? 167.733 182.973 178.566 1.00 28.05 215 GLU C O 1
ATOM 16440 N N . HIS C 3 216 ? 167.070 181.272 179.883 1.00 20.01 216 HIS C N 1
ATOM 16441 C CA . HIS C 3 216 ? 167.437 180.222 178.940 1.00 25.27 216 HIS C CA 1
ATOM 16442 C C . HIS C 3 216 ? 166.256 179.306 178.645 1.00 26.91 216 HIS C C 1
ATOM 16443 O O . HIS C 3 216 ? 166.436 178.107 178.417 1.00 22.12 216 HIS C O 1
ATOM 16457 N N . GLY C 3 217 ? 165.043 179.853 178.643 1.00 26.27 217 GLY C N 1
ATOM 16458 C CA . GLY C 3 217 ? 163.855 179.049 178.444 1.00 16.59 217 GLY C CA 1
ATOM 16459 C C . GLY C 3 217 ? 163.133 179.343 177.148 1.00 18.62 217 GLY C C 1
ATOM 16460 O O . GLY C 3 217 ? 162.565 180.425 176.975 1.00 15.09 217 GLY C O 1
ATOM 16464 N N . VAL C 3 218 ? 163.143 178.380 176.232 1.00 22.30 218 VAL C N 1
ATOM 16465 C CA . VAL C 3 218 ? 162.412 178.468 174.974 1.00 6.97 218 VAL C CA 1
ATOM 16466 C C . VAL C 3 218 ? 161.349 177.380 174.980 1.00 8.16 218 VAL C C 1
ATOM 16467 O O . VAL C 3 218 ? 161.643 176.218 175.283 1.00 2.37 218 VAL C O 1
ATOM 16480 N N . ASP C 3 219 ? 160.114 177.759 174.664 1.00 19.07 219 ASP C N 1
ATOM 16481 C CA . ASP C 3 219 ? 159.025 176.794 174.644 1.00 9.62 219 ASP C CA 1
ATOM 16482 C C . ASP C 3 219 ? 159.294 175.720 173.599 1.00 0.00 219 ASP C C 1
ATOM 16483 O O . ASP C 3 219 ? 159.670 176.021 172.462 1.00 16.75 219 ASP C O 1
ATOM 16492 N N . GLY C 3 220 ? 159.098 174.466 173.986 1.00 11.04 220 GLY C N 1
ATOM 16493 C CA . GLY C 3 220 ? 159.225 173.375 173.045 1.00 14.49 220 GLY C CA 1
ATOM 16494 C C . GLY C 3 220 ? 158.085 173.362 172.045 1.00 4.82 220 GLY C C 1
ATOM 16495 O O . GLY C 3 220 ? 157.065 174.036 172.194 1.00 0.00 220 GLY C O 1
ATOM 16499 N N . LEU C 3 221 ? 158.274 172.574 170.990 1.00 12.01 221 LEU C N 1
ATOM 16500 C CA . LEU C 3 221 ? 157.249 172.434 169.965 1.00 0.00 221 LEU C CA 1
ATOM 16501 C C . LEU C 3 221 ? 156.122 171.553 170.490 1.00 1.92 221 LEU C C 1
ATOM 16502 O O . LEU C 3 221 ? 156.348 170.396 170.859 1.00 11.10 221 LEU C O 1
ATOM 16518 N N . SER C 3 222 ? 154.909 172.100 170.519 1.00 0.00 222 SER C N 1
ATOM 16519 C CA . SER C 3 222 ? 153.770 171.370 171.058 1.00 0.00 222 SER C CA 1
ATOM 16520 C C . SER C 3 222 ? 153.548 170.075 170.287 1.00 3.12 222 SER C C 1
ATOM 16521 O O . SER C 3 222 ? 153.541 170.065 169.053 1.00 8.30 222 SER C O 1
ATOM 16529 N N . GLY C 3 223 ? 153.364 168.982 171.024 1.00 0.00 223 GLY C N 1
ATOM 16530 C CA . GLY C 3 223 ? 153.172 167.683 170.415 1.00 8.60 223 GLY C CA 1
ATOM 16531 C C . GLY C 3 223 ? 154.353 167.173 169.626 1.00 0.00 223 GLY C C 1
ATOM 16532 O O . GLY C 3 223 ? 154.194 166.233 168.842 1.00 2.94 223 GLY C O 1
ATOM 16536 N N . ALA C 3 224 ? 155.532 167.762 169.802 1.00 0.00 224 ALA C N 1
ATOM 16537 C CA . ALA C 3 224 ? 156.711 167.404 169.023 1.00 5.57 224 ALA C CA 1
ATOM 16538 C C . ALA C 3 224 ? 157.931 167.279 169.932 1.00 0.00 224 ALA C C 1
ATOM 16539 O O . ALA C 3 224 ? 158.979 167.882 169.696 1.00 0.00 224 ALA C O 1
ATOM 16546 N N . THR C 3 225 ? 157.797 166.495 171.005 1.00 3.74 225 THR C N 1
ATOM 16547 C CA . THR C 3 225 ? 158.909 166.321 171.935 1.00 4.90 225 THR C CA 1
ATOM 16548 C C . THR C 3 225 ? 160.136 165.749 171.234 1.00 7.02 225 THR C C 1
ATOM 16549 O O . THR C 3 225 ? 161.267 166.163 171.514 1.00 5.54 225 THR C O 1
ATOM 16559 N N . LEU C 3 226 ? 159.937 164.789 170.329 1.00 0.00 226 LEU C N 1
ATOM 16560 C CA . LEU C 3 226 ? 161.074 164.158 169.666 1.00 0.00 226 LEU C CA 1
ATOM 16561 C C . LEU C 3 226 ? 161.858 165.162 168.830 1.00 0.40 226 LEU C C 1
ATOM 16562 O O . LEU C 3 226 ? 163.094 165.164 168.850 1.00 4.08 226 LEU C O 1
ATOM 16578 N N . THR C 3 227 ? 161.162 166.021 168.083 1.00 0.42 227 THR C N 1
ATOM 16579 C CA . THR C 3 227 ? 161.856 167.066 167.338 1.00 0.00 227 THR C CA 1
ATOM 16580 C C . THR C 3 227 ? 162.425 168.120 168.280 1.00 4.64 227 THR C C 1
ATOM 16581 O O . THR C 3 227 ? 163.517 168.650 168.042 1.00 0.41 227 THR C O 1
ATOM 16592 N N . SER C 3 228 ? 161.693 168.446 169.348 1.00 5.00 228 SER C N 1
ATOM 16593 C CA . SER C 3 228 ? 162.206 169.388 170.335 1.00 6.30 228 SER C CA 1
ATOM 16594 C C . SER C 3 228 ? 163.412 168.818 171.068 1.00 0.00 228 SER C C 1
ATOM 16595 O O . SER C 3 228 ? 164.339 169.563 171.406 1.00 4.49 228 SER C O 1
ATOM 16603 N N . ASN C 3 229 ? 163.419 167.507 171.320 1.00 0.00 229 ASN C N 1
ATOM 16604 C CA . ASN C 3 229 ? 164.592 166.872 171.911 1.00 0.00 229 ASN C CA 1
ATOM 16605 C C . ASN C 3 229 ? 165.807 167.021 171.006 1.00 0.57 229 ASN C C 1
ATOM 16606 O O . ASN C 3 229 ? 166.926 167.236 171.485 1.00 17.50 229 ASN C O 1
ATOM 16617 N N . GLY C 3 230 ? 165.606 166.901 169.692 1.00 0.00 230 GLY C N 1
ATOM 16618 C CA . GLY C 3 230 ? 166.716 167.056 168.767 1.00 1.55 230 GLY C CA 1
ATOM 16619 C C . GLY C 3 230 ? 167.323 168.444 168.813 1.00 5.87 230 GLY C C 1
ATOM 16620 O O . GLY C 3 230 ? 168.545 168.598 168.770 1.00 8.59 230 GLY C O 1
ATOM 16624 N N . VAL C 3 231 ? 166.479 169.474 168.901 1.00 1.24 231 VAL C N 1
ATOM 16625 C CA . VAL C 3 231 ? 166.984 170.841 168.997 1.00 5.30 231 VAL C CA 1
ATOM 16626 C C . VAL C 3 231 ? 167.825 171.005 170.255 1.00 1.38 231 VAL C C 1
ATOM 16627 O O . VAL C 3 231 ? 168.901 171.614 170.226 1.00 18.58 231 VAL C O 1
ATOM 16640 N N . GLN C 3 232 ? 167.351 170.463 171.380 1.00 14.36 232 GLN C N 1
ATOM 16641 C CA . GLN C 3 232 ? 168.126 170.529 172.614 1.00 0.04 232 GLN C CA 1
ATOM 16642 C C . GLN C 3 232 ? 169.461 169.812 172.462 1.00 10.25 232 GLN C C 1
ATOM 16643 O O . GLN C 3 232 ? 170.499 170.313 172.912 1.00 16.98 232 GLN C O 1
ATOM 16657 N N . ASN C 3 233 ? 169.456 168.638 171.829 1.00 13.12 233 ASN C N 1
ATOM 16658 C CA . ASN C 3 233 ? 170.697 167.900 171.629 1.00 11.61 233 ASN C CA 1
ATOM 16659 C C . ASN C 3 233 ? 171.656 168.657 170.722 1.00 10.25 233 ASN C C 1
ATOM 16660 O O . ASN C 3 233 ? 172.877 168.548 170.881 1.00 21.51 233 ASN C O 1
ATOM 16671 N N . THR C 3 234 ? 171.128 169.419 169.765 1.00 8.10 234 THR C N 1
ATOM 16672 C CA . THR C 3 234 ? 171.988 170.195 168.879 1.00 21.48 234 THR C CA 1
ATOM 16673 C C . THR C 3 234 ? 172.790 171.227 169.663 1.00 9.90 234 THR C C 1
ATOM 16674 O O . THR C 3 234 ? 174.007 171.353 169.485 1.00 8.67 234 THR C O 1
ATOM 16685 N N . PHE C 3 235 ? 172.123 171.972 170.544 1.00 14.05 235 PHE C N 1
ATOM 16686 C CA . PHE C 3 235 ? 172.808 173.009 171.304 1.00 14.11 235 PHE C CA 1
ATOM 16687 C C . PHE C 3 235 ? 173.642 172.431 172.439 1.00 15.61 235 PHE C C 1
ATOM 16688 O O . PHE C 3 235 ? 174.708 172.970 172.750 1.00 28.86 235 PHE C O 1
ATOM 16705 N N . ASP C 3 236 ? 173.191 171.339 173.058 1.00 24.65 236 ASP C N 1
ATOM 16706 C CA . ASP C 3 236 ? 173.986 170.719 174.112 1.00 26.11 236 ASP C CA 1
ATOM 16707 C C . ASP C 3 236 ? 175.334 170.245 173.585 1.00 25.61 236 ASP C C 1
ATOM 16708 O O . ASP C 3 236 ? 176.299 170.143 174.351 1.00 32.07 236 ASP C O 1
ATOM 16717 N N . PHE C 3 237 ? 175.422 169.952 172.288 1.00 17.65 237 PHE C N 1
ATOM 16718 C CA . PHE C 3 237 ? 176.667 169.499 171.682 1.00 21.59 237 PHE C CA 1
ATOM 16719 C C . PHE C 3 237 ? 177.473 170.653 171.097 1.00 25.75 237 PHE C C 1
ATOM 16720 O O . PHE C 3 237 ? 178.642 170.841 171.451 1.00 22.42 237 PHE C O 1
ATOM 16737 N N . TRP C 3 238 ? 176.862 171.435 170.204 1.00 12.26 238 TRP C N 1
ATOM 16738 C CA . TRP C 3 238 ? 177.611 172.459 169.485 1.00 15.02 238 TRP C CA 1
ATOM 16739 C C . TRP C 3 238 ? 178.085 173.571 170.411 1.00 11.50 238 TRP C C 1
ATOM 16740 O O . TRP C 3 238 ? 179.122 174.189 170.150 1.00 23.44 238 TRP C O 1
ATOM 16761 N N . LEU C 3 239 ? 177.353 173.843 171.490 1.00 21.77 239 LEU C N 1
ATOM 16762 C CA . LEU C 3 239 ? 177.826 174.793 172.488 1.00 25.05 239 LEU C CA 1
ATOM 16763 C C . LEU C 3 239 ? 178.833 174.176 173.448 1.00 19.83 239 LEU C C 1
ATOM 16764 O O . LEU C 3 239 ? 179.391 174.897 174.282 1.00 18.23 239 LEU C O 1
ATOM 16780 N N . GLY C 3 240 ? 179.074 172.869 173.352 1.00 26.18 240 GLY C N 1
ATOM 16781 C CA . GLY C 3 240 ? 179.965 172.177 174.256 1.00 26.22 240 GLY C CA 1
ATOM 16782 C C . GLY C 3 240 ? 181.410 172.219 173.799 1.00 23.11 240 GLY C C 1
ATOM 16783 O O . GLY C 3 240 ? 181.800 172.983 172.913 1.00 33.85 240 GLY C O 1
ATOM 16787 N N . ASP C 3 241 ? 182.219 171.362 174.426 1.00 27.52 241 ASP C N 1
ATOM 16788 C CA . ASP C 3 241 ? 183.657 171.383 174.183 1.00 28.60 241 ASP C CA 1
ATOM 16789 C C . ASP C 3 241 ? 183.989 171.040 172.736 1.00 31.47 241 ASP C C 1
ATOM 16790 O O . ASP C 3 241 ? 184.816 171.710 172.107 1.00 29.36 241 ASP C O 1
ATOM 16799 N N . MET C 3 242 ? 183.355 170.005 172.187 1.00 24.42 242 MET C N 1
ATOM 16800 C CA . MET C 3 242 ? 183.682 169.542 170.844 1.00 28.42 242 MET C CA 1
ATOM 16801 C C . MET C 3 242 ? 183.053 170.391 169.747 1.00 30.95 242 MET C C 1
ATOM 16802 O O . MET C 3 242 ? 183.346 170.160 168.569 1.00 33.24 242 MET C O 1
ATOM 16816 N N . GLY C 3 243 ? 182.205 171.355 170.096 1.00 22.03 243 GLY C N 1
ATOM 16817 C CA . GLY C 3 243 ? 181.592 172.215 169.106 1.00 22.05 243 GLY C CA 1
ATOM 16818 C C . GLY C 3 243 ? 182.196 173.604 169.083 1.00 22.34 243 GLY C C 1
ATOM 16819 O O . GLY C 3 243 ? 183.388 173.770 168.813 1.00 23.41 243 GLY C O 1
ATOM 16823 N N . PHE C 3 244 ? 181.375 174.611 169.370 1.00 14.44 244 PHE C N 1
ATOM 16824 C CA . PHE C 3 244 ? 181.803 176.001 169.380 1.00 23.71 244 PHE C CA 1
ATOM 16825 C C . PHE C 3 244 ? 182.115 176.508 170.782 1.00 24.74 244 PHE C C 1
ATOM 16826 O O . PHE C 3 244 ? 182.343 177.709 170.958 1.00 19.53 244 PHE C O 1
ATOM 16843 N N . GLY C 3 245 ? 182.135 175.626 171.779 1.00 26.76 245 GLY C N 1
ATOM 16844 C CA . GLY C 3 245 ? 182.372 176.025 173.145 1.00 19.89 245 GLY C CA 1
ATOM 16845 C C . GLY C 3 245 ? 183.683 176.768 173.312 1.00 26.67 245 GLY C C 1
ATOM 16846 O O . GLY C 3 245 ? 183.720 177.901 173.802 1.00 26.94 245 GLY C O 1
ATOM 16850 N N . PRO C 3 246 ? 184.791 176.140 172.910 1.00 26.83 246 PRO C N 1
ATOM 16851 C CA . PRO C 3 246 ? 186.084 176.840 172.995 1.00 29.92 246 PRO C CA 1
ATOM 16852 C C . PRO C 3 246 ? 186.112 178.135 172.205 1.00 31.41 246 PRO C C 1
ATOM 16853 O O . PRO C 3 246 ? 186.698 179.124 172.660 1.00 31.75 246 PRO C O 1
ATOM 16864 N N . PHE C 3 247 ? 185.486 178.156 171.026 1.00 24.11 247 PHE C N 1
ATOM 16865 C CA . PHE C 3 247 ? 185.465 179.372 170.222 1.00 24.56 247 PHE C CA 1
ATOM 16866 C C . PHE C 3 247 ? 184.689 180.480 170.921 1.00 26.24 247 PHE C C 1
ATOM 16867 O O . PHE C 3 247 ? 185.110 181.643 170.911 1.00 35.32 247 PHE C O 1
ATOM 16884 N N . LEU C 3 248 ? 183.555 180.140 171.538 1.00 29.02 248 LEU C N 1
ATOM 16885 C CA . LEU C 3 248 ? 182.774 181.146 172.247 1.00 27.95 248 LEU C CA 1
ATOM 16886 C C . LEU C 3 248 ? 183.519 181.674 173.465 1.00 32.60 248 LEU C C 1
ATOM 16887 O O . LEU C 3 248 ? 183.334 182.835 173.846 1.00 27.59 248 LEU C O 1
ATOM 16903 N N . THR C 3 249 ? 184.357 180.843 174.088 1.00 31.26 249 THR C N 1
ATOM 16904 C CA . THR C 3 249 ? 185.206 181.335 175.168 1.00 31.43 249 THR C CA 1
ATOM 16905 C C . THR C 3 249 ? 186.140 182.427 174.662 1.00 33.71 249 THR C C 1
ATOM 16906 O O . THR C 3 249 ? 186.325 183.454 175.325 1.00 32.67 249 THR C O 1
ATOM 16917 N N . LYS C 3 250 ? 186.731 182.225 173.483 1.00 30.44 250 LYS C N 1
ATOM 16918 C CA . LYS C 3 250 ? 187.554 183.268 172.880 1.00 28.34 250 LYS C CA 1
ATOM 16919 C C . LYS C 3 250 ? 186.716 184.492 172.531 1.00 31.56 250 LYS C C 1
ATOM 16920 O O . LYS C 3 250 ? 187.174 185.631 172.681 1.00 33.96 250 LYS C O 1
ATOM 16939 N N . VAL C 3 251 ? 185.488 184.277 172.057 1.00 28.33 251 VAL C N 1
ATOM 16940 C CA . VAL C 3 251 ? 184.615 185.400 171.724 1.00 33.12 251 VAL C CA 1
ATOM 16941 C C . VAL C 3 251 ? 184.321 186.226 172.969 1.00 28.48 251 VAL C C 1
ATOM 16942 O O . VAL C 3 251 ? 184.312 187.462 172.924 1.00 34.33 251 VAL C O 1
ATOM 16955 N N . ARG C 3 252 ? 184.072 185.558 174.098 1.00 36.79 252 ARG C N 1
ATOM 16956 C CA . ARG C 3 252 ? 183.767 186.278 175.330 1.00 35.80 252 ARG C CA 1
ATOM 16957 C C . ARG C 3 252 ? 184.901 187.213 175.725 1.00 36.05 252 ARG C C 1
ATOM 16958 O O . ARG C 3 252 ? 184.652 188.289 176.281 1.00 37.23 252 ARG C O 1
ATOM 16979 N N . ASP C 3 253 ? 186.146 186.826 175.450 1.00 35.33 253 ASP C N 1
ATOM 16980 C CA . ASP C 3 253 ? 187.311 187.645 175.755 1.00 37.47 253 ASP C CA 1
ATOM 16981 C C . ASP C 3 253 ? 187.869 188.349 174.523 1.00 37.90 253 ASP C C 1
ATOM 16982 O O . ASP C 3 253 ? 188.963 188.918 174.590 1.00 40.84 253 ASP C O 1
ATOM 16991 N N . GLY C 3 254 ? 187.148 188.323 173.406 1.00 35.03 254 GLY C N 1
ATOM 16992 C CA . GLY C 3 254 ? 187.597 188.975 172.188 1.00 35.78 254 GLY C CA 1
ATOM 16993 C C . GLY C 3 254 ? 188.122 187.998 171.154 1.00 31.15 254 GLY C C 1
ATOM 16994 O O . GLY C 3 254 ? 187.975 188.213 169.951 1.00 30.19 254 GLY C O 1
ATOM 16998 N N . LYS D 4 8 ? 144.782 170.977 115.485 1.00 43.91 8 LYS D N 1
ATOM 16999 C CA . LYS D 4 8 ? 144.116 171.274 116.748 1.00 45.16 8 LYS D CA 1
ATOM 17000 C C . LYS D 4 8 ? 143.623 169.991 117.409 1.00 43.60 8 LYS D C 1
ATOM 17001 O O . LYS D 4 8 ? 143.835 169.777 118.602 1.00 43.11 8 LYS D O 1
ATOM 17019 N N . LYS D 4 9 ? 142.962 169.138 116.623 1.00 46.49 9 LYS D N 1
ATOM 17020 C CA . LYS D 4 9 ? 142.446 167.886 117.166 1.00 45.39 9 LYS D CA 1
ATOM 17021 C C . LYS D 4 9 ? 143.574 167.008 117.692 1.00 44.36 9 LYS D C 1
ATOM 17022 O O . LYS D 4 9 ? 143.461 166.419 118.774 1.00 43.41 9 LYS D O 1
ATOM 17041 N N . SER D 4 10 ? 144.673 166.908 116.940 1.00 41.27 10 SER D N 1
ATOM 17042 C CA . SER D 4 10 ? 145.802 166.100 117.386 1.00 40.78 10 SER D CA 1
ATOM 17043 C C . SER D 4 10 ? 146.445 166.677 118.639 1.00 40.63 10 SER D C 1
ATOM 17044 O O . SER D 4 10 ? 146.912 165.921 119.498 1.00 39.56 10 SER D O 1
ATOM 17052 N N . VAL D 4 11 ? 146.481 168.005 118.762 1.00 38.40 11 VAL D N 1
ATOM 17053 C CA . VAL D 4 11 ? 147.122 168.628 119.917 1.00 36.55 11 VAL D CA 1
ATOM 17054 C C . VAL D 4 11 ? 146.403 168.232 121.201 1.00 37.47 11 VAL D C 1
ATOM 17055 O O . VAL D 4 11 ? 147.033 167.882 122.205 1.00 34.97 11 VAL D O 1
ATOM 17068 N N . LEU D 4 12 ? 145.073 168.281 121.186 1.00 38.95 12 LEU D N 1
ATOM 17069 C CA . LEU D 4 12 ? 144.270 168.004 122.369 1.00 37.41 12 LEU D CA 1
ATOM 17070 C C . LEU D 4 12 ? 143.908 166.532 122.518 1.00 37.83 12 LEU D C 1
ATOM 17071 O O . LEU D 4 12 ? 143.296 166.160 123.525 1.00 36.38 12 LEU D O 1
ATOM 17087 N N . ALA D 4 13 ? 144.265 165.689 121.550 1.00 36.44 13 ALA D N 1
ATOM 17088 C CA . ALA D 4 13 ? 143.937 164.269 121.653 1.00 34.71 13 ALA D CA 1
ATOM 17089 C C . ALA D 4 13 ? 144.494 163.630 122.918 1.00 33.97 13 ALA D C 1
ATOM 17090 O O . ALA D 4 13 ? 143.759 162.875 123.576 1.00 33.69 13 ALA D O 1
ATOM 17097 N N . PRO D 4 14 ? 145.744 163.872 123.318 1.00 30.65 14 PRO D N 1
ATOM 17098 C CA . PRO D 4 14 ? 146.289 163.211 124.509 1.00 29.76 14 PRO D CA 1
ATOM 17099 C C . PRO D 4 14 ? 145.916 163.867 125.829 1.00 29.05 14 PRO D C 1
ATOM 17100 O O . PRO D 4 14 ? 146.560 163.576 126.840 1.00 30.29 14 PRO D O 1
ATOM 17111 N N . VAL D 4 15 ? 144.914 164.744 125.857 1.00 28.06 15 VAL D N 1
ATOM 17112 C CA . VAL D 4 15 ? 144.529 165.424 127.088 1.00 25.21 15 VAL D CA 1
ATOM 17113 C C . VAL D 4 15 ? 143.452 164.614 127.799 1.00 29.40 15 VAL D C 1
ATOM 17114 O O . VAL D 4 15 ? 143.648 164.162 128.933 1.00 26.84 15 VAL D O 1
ATOM 17127 N N . LEU D 4 16 ? 142.310 164.421 127.137 1.00 29.30 16 LEU D N 1
ATOM 17128 C CA . LEU D 4 16 ? 141.193 163.689 127.716 1.00 25.68 16 LEU D CA 1
ATOM 17129 C C . LEU D 4 16 ? 140.832 162.415 126.970 1.00 26.75 16 LEU D C 1
ATOM 17130 O O . LEU D 4 16 ? 140.199 161.537 127.565 1.00 26.89 16 LEU D O 1
ATOM 17146 N N . ASP D 4 17 ? 141.208 162.286 125.699 1.00 31.39 17 ASP D N 1
ATOM 17147 C CA . ASP D 4 17 ? 140.879 161.096 124.923 1.00 29.65 17 ASP D CA 1
ATOM 17148 C C . ASP D 4 17 ? 141.960 160.027 125.018 1.00 29.12 17 ASP D C 1
ATOM 17149 O O . ASP D 4 17 ? 141.644 158.835 125.098 1.00 32.00 17 ASP D O 1
ATOM 17158 N N . ASN D 4 18 ? 143.227 160.429 125.012 1.00 27.86 18 ASN D N 1
ATOM 17159 C CA . ASN D 4 18 ? 144.363 159.512 125.024 1.00 28.44 18 ASN D CA 1
ATOM 17160 C C . ASN D 4 18 ? 145.397 159.969 126.044 1.00 27.56 18 ASN D C 1
ATOM 17161 O O . ASN D 4 18 ? 146.591 160.075 125.757 1.00 29.55 18 ASN D O 1
ATOM 17172 N N . ASN D 4 19 ? 144.939 160.255 127.256 1.00 23.09 19 ASN D N 1
ATOM 17173 C CA . ASN D 4 19 ? 145.827 160.786 128.278 1.00 24.30 19 ASN D CA 1
ATOM 17174 C C . ASN D 4 19 ? 146.944 159.789 128.573 1.00 23.61 19 ASN D C 1
ATOM 17175 O O . ASN D 4 19 ? 146.666 158.601 128.785 1.00 24.22 19 ASN D O 1
ATOM 17186 N N . PRO D 4 20 ? 148.208 160.221 128.597 1.00 20.53 20 PRO D N 1
ATOM 17187 C CA . PRO D 4 20 ? 149.293 159.269 128.882 1.00 22.50 20 PRO D CA 1
ATOM 17188 C C . PRO D 4 20 ? 149.218 158.655 130.268 1.00 20.92 20 PRO D C 1
ATOM 17189 O O . PRO D 4 20 ? 149.819 157.597 130.488 1.00 18.36 20 PRO D O 1
ATOM 17200 N N . ILE D 4 21 ? 148.508 159.278 131.209 1.00 20.80 21 ILE D N 1
ATOM 17201 C CA . ILE D 4 21 ? 148.433 158.775 132.570 1.00 20.56 21 ILE D CA 1
ATOM 17202 C C . ILE D 4 21 ? 147.043 158.257 132.931 1.00 23.25 21 ILE D C 1
ATOM 17203 O O . ILE D 4 21 ? 146.936 157.343 133.757 1.00 23.31 21 ILE D O 1
ATOM 17219 N N . ALA D 4 22 ? 145.979 158.803 132.342 1.00 20.16 22 ALA D N 1
ATOM 17220 C CA . ALA D 4 22 ? 144.636 158.325 132.658 1.00 15.30 22 ALA D CA 1
ATOM 17221 C C . ALA D 4 22 ? 144.291 157.086 131.838 1.00 20.20 22 ALA D C 1
ATOM 17222 O O . ALA D 4 22 ? 143.983 156.027 132.393 1.00 24.39 22 ALA D O 1
ATOM 17229 N N . LEU D 4 23 ? 144.336 157.202 130.510 1.00 22.93 23 LEU D N 1
ATOM 17230 C CA . LEU D 4 23 ? 144.126 156.039 129.657 1.00 23.17 23 LEU D CA 1
ATOM 17231 C C . LEU D 4 23 ? 145.379 155.173 129.609 1.00 21.94 23 LEU D C 1
ATOM 17232 O O . LEU D 4 23 ? 145.345 153.989 129.960 1.00 23.18 23 LEU D O 1
ATOM 17248 N N . GLN D 4 24 ? 146.494 155.751 129.176 1.00 23.90 24 GLN D N 1
ATOM 17249 C CA . GLN D 4 24 ? 147.764 155.048 129.217 1.00 26.22 24 GLN D CA 1
ATOM 17250 C C . GLN D 4 24 ? 148.356 155.128 130.623 1.00 24.70 24 GLN D C 1
ATOM 17251 O O . GLN D 4 24 ? 147.854 155.835 131.502 1.00 23.40 24 GLN D O 1
ATOM 17265 N N . VAL D 4 25 ? 149.441 154.387 130.831 1.00 23.34 25 VAL D N 1
ATOM 17266 C CA . VAL D 4 25 ? 150.072 154.294 132.142 1.00 22.63 25 VAL D CA 1
ATOM 17267 C C . VAL D 4 25 ? 151.498 154.819 132.052 1.00 17.66 25 VAL D C 1
ATOM 17268 O O . VAL D 4 25 ? 152.384 154.366 132.784 1.00 25.31 25 VAL D O 1
ATOM 17281 N N . LEU D 4 26 ? 151.730 155.774 131.155 1.00 18.72 26 LEU D N 1
ATOM 17282 C CA . LEU D 4 26 ? 153.050 156.354 130.948 1.00 22.38 26 LEU D CA 1
ATOM 17283 C C . LEU D 4 26 ? 153.204 157.623 131.777 1.00 19.93 26 LEU D C 1
ATOM 17284 O O . LEU D 4 26 ? 152.261 158.407 131.914 1.00 19.55 26 LEU D O 1
ATOM 17300 N N . GLY D 4 27 ? 154.398 157.815 132.334 1.00 18.27 27 GLY D N 1
ATOM 17301 C CA . GLY D 4 27 ? 154.705 159.017 133.083 1.00 18.83 27 GLY D CA 1
ATOM 17302 C C . GLY D 4 27 ? 154.212 159.036 134.512 1.00 14.69 27 GLY D C 1
ATOM 17303 O O . GLY D 4 27 ? 154.208 160.105 135.132 1.00 16.99 27 GLY D O 1
ATOM 17307 N N . VAL D 4 28 ? 153.801 157.891 135.060 1.00 17.99 28 VAL D N 1
ATOM 17308 C CA . VAL D 4 28 ? 153.239 157.874 136.407 1.00 16.68 28 VAL D CA 1
ATOM 17309 C C . VAL D 4 28 ? 154.294 158.232 137.447 1.00 17.51 28 VAL D C 1
ATOM 17310 O O . VAL D 4 28 ? 153.971 158.810 138.491 1.00 14.31 28 VAL D O 1
ATOM 17323 N N . CYS D 4 29 ? 155.561 157.899 137.190 1.00 17.92 29 CYS D N 1
ATOM 17324 C CA . CYS D 4 29 ? 156.592 158.088 138.206 1.00 13.26 29 CYS D CA 1
ATOM 17325 C C . CYS D 4 29 ? 156.692 159.547 138.635 1.00 15.46 29 CYS D C 1
ATOM 17326 O O . CYS D 4 29 ? 156.803 159.843 139.830 1.00 18.37 29 CYS D O 1
ATOM 17333 N N . SER D 4 30 ? 156.654 160.474 137.676 1.00 18.30 30 SER D N 1
ATOM 17334 C CA . SER D 4 30 ? 156.741 161.891 138.014 1.00 19.21 30 SER D CA 1
ATOM 17335 C C . SER D 4 30 ? 155.437 162.413 138.605 1.00 15.18 30 SER D C 1
ATOM 17336 O O . SER D 4 30 ? 155.453 163.363 139.395 1.00 15.80 30 SER D O 1
ATOM 17344 N N . ALA D 4 31 ? 154.305 161.810 138.236 1.00 15.76 31 ALA D N 1
ATOM 17345 C CA . ALA D 4 31 ? 153.017 162.302 138.712 1.00 17.20 31 ALA D CA 1
ATOM 17346 C C . ALA D 4 31 ? 152.915 162.227 140.229 1.00 9.06 31 ALA D C 1
ATOM 17347 O O . ALA D 4 31 ? 152.332 163.114 140.863 1.00 11.35 31 ALA D O 1
ATOM 17354 N N . LEU D 4 32 ? 153.472 161.179 140.830 1.00 6.75 32 LEU D N 1
ATOM 17355 C CA . LEU D 4 32 ? 153.326 160.966 142.263 1.00 13.85 32 LEU D CA 1
ATOM 17356 C C . LEU D 4 32 ? 154.387 161.676 143.096 1.00 12.82 32 LEU D C 1
ATOM 17357 O O . LEU D 4 32 ? 154.259 161.709 144.324 1.00 15.66 32 LEU D O 1
ATOM 17373 N N . ALA D 4 33 ? 155.417 162.248 142.475 1.00 11.37 33 ALA D N 1
ATOM 17374 C CA . ALA D 4 33 ? 156.565 162.779 143.203 1.00 13.00 33 ALA D CA 1
ATOM 17375 C C . ALA D 4 33 ? 156.620 164.297 143.252 1.00 11.95 33 ALA D C 1
ATOM 17376 O O . ALA D 4 33 ? 156.950 164.858 144.297 1.00 12.66 33 ALA D O 1
ATOM 17383 N N . VAL D 4 34 ? 156.305 164.984 142.151 1.00 11.79 34 VAL D N 1
ATOM 17384 C CA . VAL D 4 34 ? 156.445 166.434 142.083 1.00 11.28 34 VAL D CA 1
ATOM 17385 C C . VAL D 4 34 ? 155.124 167.163 142.271 1.00 8.20 34 VAL D C 1
ATOM 17386 O O . VAL D 4 34 ? 155.114 168.400 142.319 1.00 11.96 34 VAL D O 1
ATOM 17399 N N . THR D 4 35 ? 154.009 166.444 142.384 1.00 10.20 35 THR D N 1
ATOM 17400 C CA . THR D 4 35 ? 152.702 167.080 142.490 1.00 7.94 35 THR D CA 1
ATOM 17401 C C . THR D 4 35 ? 152.393 167.581 143.897 1.00 6.44 35 THR D C 1
ATOM 17402 O O . THR D 4 35 ? 151.240 167.919 144.175 1.00 9.66 35 THR D O 1
ATOM 17413 N N . THR D 4 36 ? 153.383 167.638 144.788 1.00 8.52 36 THR D N 1
ATOM 17414 C CA . THR D 4 36 ? 153.156 168.241 146.095 1.00 10.26 36 THR D CA 1
ATOM 17415 C C . THR D 4 36 ? 153.083 169.760 146.015 1.00 6.88 36 THR D C 1
ATOM 17416 O O . THR D 4 36 ? 152.521 170.390 146.916 1.00 8.09 36 THR D O 1
ATOM 17427 N N . LYS D 4 37 ? 153.629 170.357 144.957 1.00 12.68 37 LYS D N 1
ATOM 17428 C CA . LYS D 4 37 ? 153.577 171.795 144.748 1.00 11.37 37 LYS D CA 1
ATOM 17429 C C . LYS D 4 37 ? 153.239 172.075 143.292 1.00 10.47 37 LYS D C 1
ATOM 17430 O O . LYS D 4 37 ? 153.593 171.302 142.399 1.00 10.36 37 LYS D O 1
ATOM 17449 N N . LEU D 4 38 ? 152.547 173.191 143.060 1.00 11.20 38 LEU D N 1
ATOM 17450 C CA . LEU D 4 38 ? 152.225 173.582 141.692 1.00 12.01 38 LEU D CA 1
ATOM 17451 C C . LEU D 4 38 ? 153.432 174.155 140.963 1.00 12.21 38 LEU D C 1
ATOM 17452 O O . LEU D 4 38 ? 153.514 174.048 139.735 1.00 15.42 38 LEU D O 1
ATOM 17468 N N . GLU D 4 39 ? 154.369 174.766 141.689 1.00 12.29 39 GLU D N 1
ATOM 17469 C CA . GLU D 4 39 ? 155.560 175.309 141.044 1.00 16.02 39 GLU D CA 1
ATOM 17470 C C . GLU D 4 39 ? 156.396 174.198 140.421 1.00 13.09 39 GLU D C 1
ATOM 17471 O O . GLU D 4 39 ? 156.749 174.261 139.238 1.00 16.98 39 GLU D O 1
ATOM 17483 N N . THR D 4 40 ? 156.719 173.165 141.203 1.00 15.55 40 THR D N 1
ATOM 17484 C CA . THR D 4 40 ? 157.452 172.029 140.654 1.00 12.69 40 THR D CA 1
ATOM 17485 C C . THR D 4 40 ? 156.620 171.295 139.612 1.00 12.15 40 THR D C 1
ATOM 17486 O O . THR D 4 40 ? 157.141 170.887 138.568 1.00 17.03 40 THR D O 1
ATOM 17497 N N . ALA D 4 41 ? 155.327 171.112 139.880 1.00 13.03 41 ALA D N 1
ATOM 17498 C CA . ALA D 4 41 ? 154.459 170.455 138.911 1.00 9.39 41 ALA D CA 1
ATOM 17499 C C . ALA D 4 41 ? 154.402 171.245 137.612 1.00 14.26 41 ALA D C 1
ATOM 17500 O O . ALA D 4 41 ? 154.587 170.689 136.525 1.00 16.37 41 ALA D O 1
ATOM 17507 N N . PHE D 4 42 ? 154.170 172.556 137.707 1.00 13.63 42 PHE D N 1
ATOM 17508 C CA . 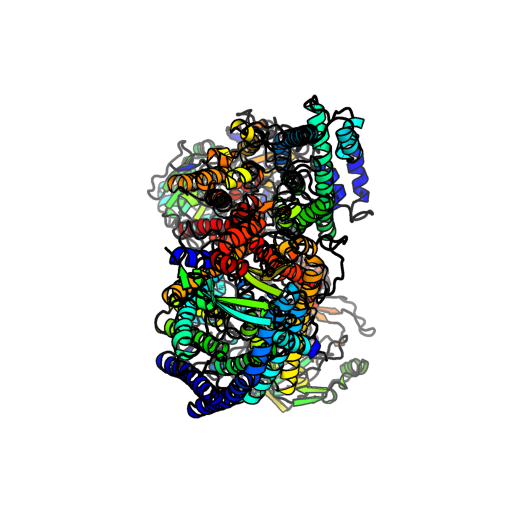PHE D 4 42 ? 154.089 173.381 136.507 1.00 11.98 42 PHE D CA 1
ATOM 17509 C C . PHE D 4 42 ? 155.406 173.375 135.742 1.00 12.89 42 PHE D C 1
ATOM 17510 O O . PHE D 4 42 ? 155.416 173.282 134.509 1.00 15.31 42 PHE D O 1
ATOM 17527 N N . VAL D 4 43 ? 156.528 173.480 136.455 1.00 16.96 43 VAL D N 1
ATOM 17528 C CA . VAL D 4 43 ? 157.828 173.469 135.794 1.00 14.41 43 VAL D CA 1
ATOM 17529 C C . VAL D 4 43 ? 158.091 172.108 135.165 1.00 12.12 43 VAL D C 1
ATOM 17530 O O . VAL D 4 43 ? 158.711 172.010 134.099 1.00 14.83 43 VAL D O 1
ATOM 17543 N N . MET D 4 44 ? 157.635 171.037 135.815 1.00 12.48 44 MET D N 1
ATOM 17544 C CA . MET D 4 44 ? 157.863 169.699 135.281 1.00 14.18 44 MET D CA 1
ATOM 17545 C C . MET D 4 44 ? 157.133 169.500 133.958 1.00 14.52 44 MET D C 1
ATOM 17546 O O . MET D 4 44 ? 157.654 168.842 133.051 1.00 14.78 44 MET D O 1
ATOM 17560 N N . THR D 4 45 ? 155.927 170.060 133.825 1.00 15.40 45 THR D N 1
ATOM 17561 C CA . THR D 4 45 ? 155.218 169.968 132.553 1.00 15.92 45 THR D CA 1
ATOM 17562 C C . THR D 4 45 ? 156.017 170.624 131.436 1.00 16.49 45 THR D C 1
ATOM 17563 O O . THR D 4 45 ? 156.120 170.078 130.331 1.00 18.60 45 THR D O 1
ATOM 17574 N N . LEU D 4 46 ? 156.597 171.795 131.707 1.00 17.28 46 LEU D N 1
ATOM 17575 C CA . LEU D 4 46 ? 157.394 172.476 130.693 1.00 13.54 46 LEU D CA 1
ATOM 17576 C C . LEU D 4 46 ? 158.592 171.633 130.278 1.00 14.91 46 LEU D C 1
ATOM 17577 O O . LEU D 4 46 ? 158.914 171.542 129.087 1.00 18.71 46 LEU D O 1
ATOM 17593 N N . ALA D 4 47 ? 159.272 171.015 131.247 1.00 14.56 47 ALA D N 1
ATOM 17594 C CA . ALA D 4 47 ? 160.429 170.189 130.920 1.00 17.42 47 ALA D CA 1
ATOM 17595 C C . ALA D 4 47 ? 160.029 168.993 130.066 1.00 13.46 47 ALA D C 1
ATOM 17596 O O . ALA D 4 47 ? 160.710 168.665 129.088 1.00 18.52 47 ALA D O 1
ATOM 17603 N N . VAL D 4 48 ? 158.927 168.329 130.417 1.00 15.64 48 VAL D N 1
ATOM 17604 C CA . VAL D 4 48 ? 158.489 167.168 129.648 1.00 19.36 48 VAL D CA 1
ATOM 17605 C C . VAL D 4 48 ? 157.994 167.596 128.273 1.00 11.74 48 VAL D C 1
ATOM 17606 O O . VAL D 4 48 ? 158.270 166.934 127.267 1.00 16.44 48 VAL D O 1
ATOM 17619 N N . MET D 4 49 ? 157.255 168.704 128.204 1.00 17.06 49 MET D N 1
ATOM 17620 C CA . MET D 4 49 ? 156.812 169.217 126.911 1.00 16.98 49 MET D CA 1
ATOM 17621 C C . MET D 4 49 ? 158.004 169.577 126.034 1.00 19.11 49 MET D C 1
ATOM 17622 O O . MET D 4 49 ? 158.057 169.213 124.854 1.00 18.16 49 MET D O 1
ATOM 17636 N N . PHE D 4 50 ? 158.977 170.293 126.600 1.00 17.41 50 PHE D N 1
ATOM 17637 C CA . PHE D 4 50 ? 160.126 170.734 125.817 1.00 20.21 50 PHE D CA 1
ATOM 17638 C C . PHE D 4 50 ? 160.939 169.549 125.309 1.00 18.42 50 PHE D C 1
ATOM 17639 O O . PHE D 4 50 ? 161.348 169.522 124.143 1.00 16.29 50 PHE D O 1
ATOM 17656 N N . VAL D 4 51 ? 161.189 168.562 126.170 1.00 19.00 51 VAL D N 1
ATOM 17657 C CA . VAL D 4 51 ? 161.984 167.407 125.763 1.00 19.37 51 VAL D CA 1
ATOM 17658 C C . VAL D 4 51 ? 161.200 166.534 124.792 1.00 19.94 51 VAL D C 1
ATOM 17659 O O . VAL D 4 51 ? 161.727 166.093 123.764 1.00 21.92 51 VAL D O 1
ATOM 17672 N N . THR D 4 52 ? 159.929 166.272 125.100 1.00 19.44 52 THR D N 1
ATOM 17673 C CA . THR D 4 52 ? 159.127 165.400 124.248 1.00 21.28 52 THR D CA 1
ATOM 17674 C C . THR D 4 52 ? 159.010 165.973 122.842 1.00 19.85 52 THR D C 1
ATOM 17675 O O . THR D 4 52 ? 159.160 165.252 121.849 1.00 20.36 52 THR D O 1
ATOM 17686 N N . ALA D 4 53 ? 158.742 167.275 122.738 1.00 17.44 53 ALA D N 1
ATOM 17687 C CA . ALA D 4 53 ? 158.599 167.896 121.426 1.00 20.00 53 ALA D CA 1
ATOM 17688 C C . ALA D 4 53 ? 159.922 167.904 120.669 1.00 20.92 53 ALA D C 1
ATOM 17689 O O . ALA D 4 53 ? 159.959 167.600 119.471 1.00 23.85 53 ALA D O 1
ATOM 17696 N N . LEU D 4 54 ? 161.019 168.246 121.349 1.00 21.08 54 LEU D N 1
ATOM 17697 C CA . LEU D 4 54 ? 162.317 168.282 120.682 1.00 20.02 54 LEU D CA 1
ATOM 17698 C C . LEU D 4 54 ? 162.790 166.884 120.311 1.00 22.09 54 LEU D C 1
ATOM 17699 O O . LEU D 4 54 ? 163.274 166.663 119.194 1.00 25.22 54 LEU D O 1
ATOM 17715 N N . SER D 4 55 ? 162.668 165.927 121.234 1.00 21.13 55 SER D N 1
ATOM 17716 C CA . SER D 4 55 ? 163.117 164.569 120.946 1.00 24.09 55 SER D CA 1
ATOM 17717 C C . SER D 4 55 ? 162.345 163.977 119.775 1.00 22.57 55 SER D C 1
ATOM 17718 O O . SER D 4 55 ? 162.926 163.317 118.906 1.00 24.05 55 SER D O 1
ATOM 17726 N N . ASN D 4 56 ? 161.031 164.204 119.735 1.00 25.45 56 ASN D N 1
ATOM 17727 C CA . ASN D 4 56 ? 160.238 163.751 118.597 1.00 23.54 56 ASN D CA 1
ATOM 17728 C C . ASN D 4 56 ? 160.672 164.450 117.316 1.00 24.11 56 ASN D C 1
ATOM 17729 O O . ASN D 4 56 ? 160.749 163.823 116.252 1.00 29.46 56 ASN D O 1
ATOM 17740 N N . PHE D 4 57 ? 160.956 165.751 117.395 1.00 26.74 57 PHE D N 1
ATOM 17741 C CA . PHE D 4 57 ? 161.367 166.498 116.210 1.00 26.60 57 PHE D CA 1
ATOM 17742 C C . PHE D 4 57 ? 162.683 165.968 115.652 1.00 25.91 57 PHE D C 1
ATOM 17743 O O . PHE D 4 57 ? 162.824 165.774 114.439 1.00 30.88 57 PHE D O 1
ATOM 17760 N N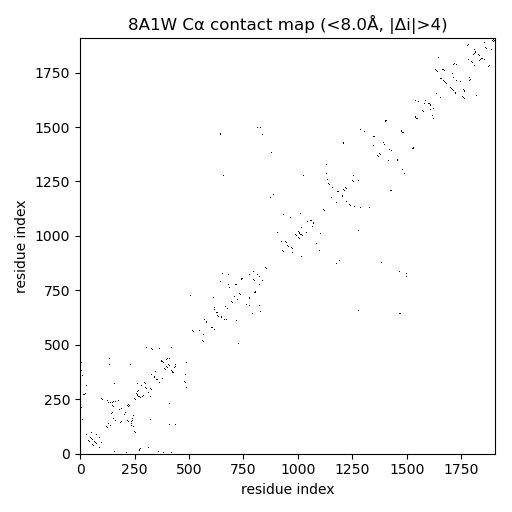 . PHE D 4 58 ? 163.663 165.725 116.526 1.00 26.23 58 PHE D N 1
ATOM 17761 C CA . PHE D 4 58 ? 164.982 165.313 116.055 1.00 26.15 58 PHE D CA 1
ATOM 17762 C C . PHE D 4 58 ? 164.976 163.868 115.575 1.00 28.11 58 PHE D C 1
ATOM 17763 O O . PHE D 4 58 ? 165.574 163.550 114.541 1.00 30.94 58 PHE D O 1
ATOM 17780 N N . VAL D 4 59 ? 164.303 162.977 116.307 1.00 27.68 59 VAL D N 1
ATOM 17781 C CA . VAL D 4 59 ? 164.275 161.571 115.914 1.00 29.33 59 VAL D CA 1
ATOM 17782 C C . VAL D 4 59 ? 163.632 161.418 114.542 1.00 28.08 59 VAL D C 1
ATOM 17783 O O . VAL D 4 59 ? 164.057 160.588 113.730 1.00 30.36 59 VAL D O 1
ATOM 17796 N N . SER D 4 60 ? 162.599 162.215 114.262 1.00 29.50 60 SER D N 1
ATOM 17797 C CA . SER D 4 60 ? 161.956 162.156 112.954 1.00 31.67 60 SER D CA 1
ATOM 17798 C C . SER D 4 60 ? 162.911 162.588 111.848 1.00 33.91 60 SER D C 1
ATOM 17799 O O . SER D 4 60 ? 162.910 162.010 110.755 1.00 34.75 60 SER D O 1
ATOM 17807 N N . LEU D 4 61 ? 163.736 163.603 112.113 1.00 30.05 61 LEU D N 1
ATOM 17808 C CA . LEU D 4 61 ? 164.647 164.100 111.087 1.00 28.34 61 LEU D CA 1
ATOM 17809 C C . LEU D 4 61 ? 165.608 163.012 110.628 1.00 31.34 61 LEU D C 1
ATOM 17810 O O . LEU D 4 61 ? 165.897 162.892 109.432 1.00 33.09 61 LEU D O 1
ATOM 17826 N N . ILE D 4 62 ? 166.114 162.212 111.562 1.00 31.51 62 ILE D N 1
ATOM 17827 C CA . ILE D 4 62 ? 167.079 161.164 111.260 1.00 32.13 62 ILE D CA 1
ATOM 17828 C C . ILE D 4 62 ? 166.434 159.781 111.329 1.00 32.88 62 ILE D C 1
ATOM 17829 O O . ILE D 4 62 ? 167.131 158.780 111.478 1.00 37.17 62 ILE D O 1
ATOM 17845 N N . ARG D 4 63 ? 165.105 159.711 111.213 1.00 34.17 63 ARG D N 1
ATOM 17846 C CA . ARG D 4 63 ? 164.420 158.428 111.325 1.00 33.48 63 ARG D CA 1
ATOM 17847 C C . ARG D 4 63 ? 164.856 157.466 110.227 1.00 35.48 63 ARG D C 1
ATOM 17848 O O . ARG D 4 63 ? 165.129 156.290 110.494 1.00 36.36 63 ARG D O 1
ATOM 17869 N N . ASN D 4 64 ? 164.934 157.947 108.985 1.00 36.51 64 ASN D N 1
ATOM 17870 C CA . ASN D 4 64 ? 165.272 157.063 107.875 1.00 38.18 64 ASN D CA 1
ATOM 17871 C C . ASN D 4 64 ? 166.706 156.558 107.968 1.00 37.63 64 ASN D C 1
ATOM 17872 O O . ASN D 4 64 ? 167.004 155.456 107.495 1.00 38.33 64 ASN D O 1
ATOM 17883 N N . HIS D 4 65 ? 167.601 157.338 108.570 1.00 38.27 65 HIS D N 1
ATOM 17884 C CA . HIS D 4 65 ? 169.009 156.982 108.671 1.00 37.99 65 HIS D CA 1
ATOM 17885 C C . HIS D 4 65 ? 169.364 156.301 109.987 1.00 36.98 65 HIS D C 1
ATOM 17886 O O . HIS D 4 65 ? 170.535 155.974 110.202 1.00 37.16 65 HIS D O 1
ATOM 17900 N N . ILE D 4 66 ? 168.397 156.084 110.867 1.00 36.51 66 ILE D N 1
ATOM 17901 C CA . ILE D 4 66 ? 168.685 155.475 112.167 1.00 36.65 66 ILE D CA 1
ATOM 17902 C C . ILE D 4 66 ? 168.830 153.966 111.983 1.00 37.09 66 ILE D C 1
ATOM 17903 O O . ILE D 4 66 ? 167.979 153.347 111.325 1.00 38.04 66 ILE D O 1
ATOM 17919 N N . PRO D 4 67 ? 169.883 153.344 112.519 1.00 39.45 67 PRO D N 1
ATOM 17920 C CA . PRO D 4 67 ? 170.017 151.885 112.403 1.00 39.91 67 PRO D CA 1
ATOM 17921 C C . PRO D 4 67 ? 169.202 151.173 113.474 1.00 39.89 67 PRO D C 1
ATOM 17922 O O . PRO D 4 67 ? 169.273 151.514 114.657 1.00 38.61 67 PRO D O 1
ATOM 17933 N N . ASN D 4 68 ? 168.430 150.170 113.051 1.00 39.89 68 ASN D N 1
ATOM 17934 C CA . ASN D 4 68 ? 167.583 149.445 113.990 1.00 40.36 68 ASN D CA 1
ATOM 17935 C C . ASN D 4 68 ? 168.405 148.719 115.047 1.00 39.03 68 ASN D C 1
ATOM 17936 O O . ASN D 4 68 ? 167.909 148.464 116.150 1.00 39.78 68 ASN D O 1
ATOM 17947 N N . SER D 4 69 ? 169.657 148.381 114.735 1.00 38.46 69 SER D N 1
ATOM 17948 C CA . SER D 4 69 ? 170.476 147.630 115.681 1.00 39.15 69 SER D CA 1
ATOM 17949 C C . SER D 4 69 ? 170.710 148.419 116.964 1.00 38.90 69 SER D C 1
ATOM 17950 O O . SER D 4 69 ? 170.598 147.871 118.067 1.00 39.40 69 SER D O 1
ATOM 17958 N N . VAL D 4 70 ? 171.033 149.706 116.841 1.00 36.19 70 VAL D N 1
ATOM 17959 C CA . VAL D 4 70 ? 171.327 150.546 117.998 1.00 36.69 70 VAL D CA 1
ATOM 17960 C C . VAL D 4 70 ? 170.382 151.740 118.012 1.00 36.82 70 VAL D C 1
ATOM 17961 O O . VAL D 4 70 ? 170.749 152.831 118.461 1.00 35.74 70 VAL D O 1
ATOM 17974 N N . ARG D 4 71 ? 169.158 151.542 117.517 1.00 36.70 71 ARG D N 1
ATOM 17975 C CA . ARG D 4 71 ? 168.200 152.640 117.455 1.00 36.33 71 ARG D CA 1
ATOM 17976 C C . ARG D 4 71 ? 167.879 153.177 118.845 1.00 35.19 71 ARG D C 1
ATOM 17977 O O . ARG D 4 71 ? 167.808 154.395 119.046 1.00 34.97 71 ARG D O 1
ATOM 17998 N N . ILE D 4 72 ? 167.684 152.285 119.818 1.00 32.43 72 ILE D N 1
ATOM 17999 C CA . ILE D 4 72 ? 167.331 152.727 121.165 1.00 32.50 72 ILE D CA 1
ATOM 18000 C C . ILE D 4 72 ? 168.417 153.635 121.727 1.00 32.48 72 ILE D C 1
ATOM 18001 O O . ILE D 4 72 ? 168.126 154.649 122.372 1.00 31.88 72 ILE D O 1
ATOM 18017 N N . ILE D 4 73 ? 169.683 153.287 121.493 1.00 32.01 73 ILE D N 1
ATOM 18018 C CA . ILE D 4 73 ? 170.781 154.133 121.954 1.00 30.29 73 ILE D CA 1
ATOM 18019 C C . ILE D 4 73 ? 170.688 155.509 121.308 1.00 31.12 73 ILE D C 1
ATOM 18020 O O . ILE D 4 73 ? 170.838 156.540 121.974 1.00 32.12 73 ILE D O 1
ATOM 18036 N N . VAL D 4 74 ? 170.435 155.545 119.998 1.00 28.67 74 VAL D N 1
ATOM 18037 C CA . VAL D 4 74 ? 170.337 156.822 119.294 1.00 30.79 74 VAL D CA 1
ATOM 18038 C C . VAL D 4 74 ? 169.196 157.654 119.865 1.00 29.35 74 VAL D C 1
ATOM 18039 O O . VAL D 4 74 ? 169.350 158.852 120.132 1.00 27.92 74 VAL D O 1
ATOM 18052 N N . GLN D 4 75 ? 168.032 157.032 120.059 1.00 29.99 75 GLN D N 1
ATOM 18053 C CA . GLN D 4 75 ? 166.895 157.760 120.614 1.00 28.93 75 GLN D CA 1
ATOM 18054 C C . GLN D 4 75 ? 167.193 158.254 122.024 1.00 27.57 75 GLN D C 1
ATOM 18055 O O . GLN D 4 75 ? 166.878 159.399 122.368 1.00 26.25 75 GLN D O 1
ATOM 18069 N N . MET D 4 76 ? 167.800 157.404 122.855 1.00 21.36 76 MET D N 1
ATOM 18070 C CA . MET D 4 76 ? 168.082 157.800 124.230 1.00 23.12 76 MET D CA 1
ATOM 18071 C C . MET D 4 76 ? 169.130 158.904 124.283 1.00 22.37 76 MET D C 1
ATOM 18072 O O . MET D 4 76 ? 169.025 159.826 125.100 1.00 23.35 76 MET D O 1
ATOM 18086 N N . ALA D 4 77 ? 170.148 158.830 123.423 1.00 23.51 77 ALA D N 1
ATOM 18087 C CA . ALA D 4 77 ? 171.168 159.871 123.408 1.00 21.18 77 ALA D CA 1
ATOM 18088 C C . ALA D 4 77 ? 170.553 161.233 123.115 1.00 20.72 77 ALA D C 1
ATOM 18089 O O . ALA D 4 77 ? 170.896 162.229 123.762 1.00 19.76 77 ALA D O 1
ATOM 18096 N N . ILE D 4 78 ? 169.636 161.295 122.148 1.00 20.94 78 ILE D N 1
ATOM 18097 C CA . ILE D 4 78 ? 168.950 162.551 121.856 1.00 20.66 78 ILE D CA 1
ATOM 18098 C C . ILE D 4 78 ? 168.137 163.001 123.063 1.00 19.91 78 ILE D C 1
ATOM 18099 O O . ILE D 4 78 ? 168.187 164.167 123.469 1.00 17.84 78 ILE D O 1
ATOM 18115 N N . ILE D 4 79 ? 167.374 162.080 123.655 1.00 18.48 79 ILE D N 1
ATOM 18116 C CA . ILE D 4 79 ? 166.559 162.428 124.815 1.00 19.58 79 ILE D CA 1
ATOM 18117 C C . ILE D 4 79 ? 167.448 162.811 125.992 1.00 16.29 79 ILE D C 1
ATOM 18118 O O . ILE D 4 79 ? 167.202 163.810 126.678 1.00 17.41 79 ILE D O 1
ATOM 18134 N N . ALA D 4 80 ? 168.493 162.020 126.244 1.00 18.63 80 ALA D N 1
ATOM 18135 C CA . ALA D 4 80 ? 169.370 162.294 127.377 1.00 18.36 80 ALA D CA 1
ATOM 18136 C C . ALA D 4 80 ? 170.071 163.636 127.220 1.00 16.03 80 ALA D C 1
ATOM 18137 O O . ALA D 4 80 ? 170.211 164.390 128.189 1.00 16.31 80 ALA D O 1
ATOM 18144 N N . SER D 4 81 ? 170.519 163.953 126.004 1.00 17.52 81 SER D N 1
ATOM 18145 C CA . SER D 4 81 ? 171.216 165.215 125.782 1.00 16.96 81 SER D CA 1
ATOM 18146 C C . SER D 4 81 ? 170.321 166.400 126.119 1.00 12.31 81 SER D C 1
ATOM 18147 O O . SER D 4 81 ? 170.746 167.343 126.795 1.00 11.60 81 SER D O 1
ATOM 18155 N N . LEU D 4 82 ? 169.067 166.362 125.662 1.00 15.58 82 LEU D N 1
ATOM 18156 C CA . LEU D 4 82 ? 168.152 167.465 125.935 1.00 18.15 82 LEU D CA 1
ATOM 18157 C C . LEU D 4 82 ? 167.893 167.611 127.429 1.00 17.37 82 LEU D C 1
ATOM 18158 O O . LEU D 4 82 ? 167.867 168.729 127.955 1.00 18.54 82 LEU D O 1
ATOM 18174 N N . VAL D 4 83 ? 167.698 166.492 128.130 1.00 15.13 83 VAL D N 1
ATOM 18175 C CA . VAL D 4 83 ? 167.441 166.554 129.566 1.00 14.31 83 VAL D CA 1
ATOM 18176 C C . VAL D 4 83 ? 168.652 167.115 130.297 1.00 15.29 83 VAL D C 1
ATOM 18177 O O . VAL D 4 83 ? 168.516 167.900 131.243 1.00 16.25 83 VAL D O 1
ATOM 18190 N N . ILE D 4 84 ? 169.856 166.725 129.874 1.00 12.05 84 ILE D N 1
ATOM 18191 C CA . ILE D 4 84 ? 171.060 167.303 130.462 1.00 13.13 84 ILE D CA 1
ATOM 18192 C C . ILE D 4 84 ? 171.061 168.812 130.265 1.00 13.18 84 ILE D C 1
ATOM 18193 O O . ILE D 4 84 ? 171.384 169.574 131.183 1.00 14.65 84 ILE D O 1
ATOM 18209 N N . VAL D 4 85 ? 170.693 169.268 129.067 1.00 10.20 85 VAL D N 1
ATOM 18210 C CA . VAL D 4 85 ? 170.587 170.703 128.819 1.00 13.03 85 VAL D CA 1
ATOM 18211 C C . VAL D 4 85 ? 169.517 171.312 129.716 1.00 14.26 85 VAL D C 1
ATOM 18212 O O . VAL D 4 85 ? 169.725 172.362 130.335 1.00 14.33 85 VAL D O 1
ATOM 18225 N N . VAL D 4 86 ? 168.362 170.651 129.814 1.00 10.89 86 VAL D N 1
ATOM 18226 C CA . VAL D 4 86 ? 167.294 171.147 130.679 1.00 11.53 86 VAL D CA 1
ATOM 18227 C C . VAL D 4 86 ? 167.768 171.198 132.125 1.00 13.81 86 VAL D C 1
ATOM 18228 O O . VAL D 4 86 ? 167.415 172.113 132.878 1.00 9.91 86 VAL D O 1
ATOM 18241 N N . ASP D 4 87 ? 168.571 170.216 132.537 1.00 16.35 87 ASP D N 1
ATOM 18242 C CA . ASP D 4 87 ? 169.107 170.225 133.894 1.00 15.69 87 ASP D CA 1
ATOM 18243 C C . ASP D 4 87 ? 169.956 171.467 134.138 1.00 11.65 87 ASP D C 1
ATOM 18244 O O . ASP D 4 87 ? 169.855 172.098 135.196 1.00 11.12 87 ASP D O 1
ATOM 18253 N N . GLN D 4 88 ? 170.798 171.836 133.168 1.00 13.92 88 GLN D N 1
ATOM 18254 C CA . GLN D 4 88 ? 171.630 173.026 133.327 1.00 10.48 88 GLN D CA 1
ATOM 18255 C C . GLN D 4 88 ? 170.781 174.288 133.411 1.00 9.14 88 GLN D C 1
ATOM 18256 O O . GLN D 4 88 ? 171.026 175.152 134.260 1.00 15.96 88 GLN D O 1
ATOM 18270 N N . ILE D 4 89 ? 169.773 174.412 132.545 1.00 7.02 89 ILE D N 1
ATOM 18271 C CA . ILE D 4 89 ? 168.931 175.605 132.569 1.00 13.31 89 ILE D CA 1
ATOM 18272 C C . ILE D 4 89 ? 168.244 175.736 133.921 1.00 10.32 89 ILE D C 1
ATOM 18273 O O . ILE D 4 89 ? 168.175 176.829 134.497 1.00 15.59 89 ILE D O 1
ATOM 18289 N N . LEU D 4 90 ? 167.721 174.628 134.449 1.00 10.19 90 LEU D N 1
ATOM 18290 C CA . LEU D 4 90 ? 167.054 174.673 135.746 1.00 13.10 90 LEU D CA 1
ATOM 18291 C C . LEU D 4 90 ? 168.033 175.026 136.860 1.00 11.18 90 LEU D C 1
ATOM 18292 O O . LEU D 4 90 ? 167.698 175.799 137.765 1.00 12.82 90 LEU D O 1
ATOM 18308 N N . LYS D 4 91 ? 169.244 174.467 136.821 1.00 10.85 91 LYS D N 1
ATOM 18309 C CA . LYS D 4 91 ? 170.237 174.808 137.834 1.00 13.65 91 LYS D CA 1
ATOM 18310 C C . LYS D 4 91 ? 170.631 176.279 137.747 1.00 13.51 91 LYS D C 1
ATOM 18311 O O . LYS D 4 91 ? 170.755 176.957 138.774 1.00 14.29 91 LYS D O 1
ATOM 18330 N N . ALA D 4 92 ? 170.834 176.790 136.531 1.00 11.48 92 ALA D N 1
ATOM 18331 C CA . ALA D 4 92 ? 171.238 178.184 136.372 1.00 10.64 92 ALA D CA 1
ATOM 18332 C C . ALA D 4 92 ? 170.080 179.130 136.663 1.00 14.35 92 ALA D C 1
ATOM 18333 O O . ALA D 4 92 ? 170.249 180.138 137.360 1.00 18.51 92 ALA D O 1
ATOM 18340 N N . TYR D 4 93 ? 168.898 178.823 136.136 1.00 15.41 93 TYR D N 1
ATOM 18341 C CA . TYR D 4 93 ? 167.694 179.612 136.356 1.00 16.72 93 TYR D CA 1
ATOM 18342 C C . TYR D 4 93 ? 166.625 178.720 136.971 1.00 18.66 93 TYR D C 1
ATOM 18343 O O . TYR D 4 93 ? 166.415 177.591 136.520 1.00 21.42 93 TYR D O 1
ATOM 18361 N N . LEU D 4 94 ? 165.944 179.238 137.994 1.00 17.48 94 LEU D N 1
ATOM 18362 C CA . LEU D 4 94 ? 165.004 178.449 138.794 1.00 16.01 94 LEU D CA 1
ATOM 18363 C C . LEU D 4 94 ? 165.752 177.396 139.612 1.00 15.97 94 LEU D C 1
ATOM 18364 O O . LEU D 4 94 ? 165.365 176.229 139.667 1.00 18.12 94 LEU D O 1
ATOM 18380 N N . TYR D 4 95 ? 166.837 177.830 140.258 1.00 15.34 95 TYR D N 1
ATOM 18381 C CA . TYR D 4 95 ? 167.639 176.915 141.063 1.00 16.70 95 TYR D CA 1
ATOM 18382 C C . TYR D 4 95 ? 166.831 176.346 142.222 1.00 18.48 95 TYR D C 1
ATOM 18383 O O . TYR D 4 95 ? 166.978 175.169 142.572 1.00 15.76 95 TYR D O 1
ATOM 18401 N N . ASP D 4 96 ? 165.984 177.169 142.842 1.00 17.66 96 ASP D N 1
ATOM 18402 C CA . ASP D 4 96 ? 165.165 176.686 143.949 1.00 15.79 96 ASP D CA 1
ATOM 18403 C C . ASP D 4 96 ? 164.252 175.555 143.494 1.00 16.16 96 ASP D C 1
ATOM 18404 O O . ASP D 4 96 ? 164.135 174.525 144.168 1.00 13.84 96 ASP D O 1
ATOM 18413 N N . ILE D 4 97 ? 163.605 175.726 142.340 1.00 17.49 97 ILE D N 1
ATOM 18414 C CA . ILE D 4 97 ? 162.753 174.672 141.802 1.00 14.38 97 ILE D CA 1
ATOM 18415 C C . ILE D 4 97 ? 163.586 173.452 141.436 1.00 14.90 97 ILE D C 1
ATOM 18416 O O . ILE D 4 97 ? 163.138 172.310 141.586 1.00 19.14 97 ILE D O 1
ATOM 18432 N N . SER D 4 98 ? 164.808 173.673 140.947 1.00 16.10 98 SER D N 1
ATOM 18433 C CA . SER D 4 98 ? 165.672 172.553 140.588 1.00 16.17 98 SER D CA 1
ATOM 18434 C C . SER D 4 98 ? 165.959 171.674 141.797 1.00 14.25 98 SER D C 1
ATOM 18435 O O . SER D 4 98 ? 165.932 170.442 141.699 1.00 15.85 98 SER D O 1
ATOM 18443 N N . LYS D 4 99 ? 166.236 172.290 142.948 1.00 14.02 99 LYS D N 1
ATOM 18444 C CA . LYS D 4 99 ? 166.507 171.514 144.153 1.00 15.36 99 LYS D CA 1
ATOM 18445 C C . LYS D 4 99 ? 165.283 170.711 144.575 1.00 14.94 99 LYS D C 1
ATOM 18446 O O . LYS D 4 99 ? 165.406 169.568 145.029 1.00 11.74 99 LYS D O 1
ATOM 18465 N N . GLN D 4 100 ? 164.091 171.295 144.436 1.00 11.21 100 GLN D N 1
ATOM 18466 C CA . GLN D 4 100 ? 162.873 170.588 144.817 1.00 15.27 100 GLN D CA 1
ATOM 18467 C C . GLN D 4 100 ? 162.664 169.344 143.962 1.00 16.44 100 GLN D C 1
ATOM 18468 O O . GLN D 4 100 ? 162.258 168.294 144.472 1.00 18.93 100 GLN D O 1
ATOM 18482 N N . LEU D 4 101 ? 162.934 169.443 142.658 1.00 16.20 101 LEU D N 1
ATOM 18483 C CA . LEU D 4 101 ? 162.687 168.321 141.758 1.00 13.40 101 LEU D CA 1
ATOM 18484 C C . LEU D 4 101 ? 163.608 167.139 142.033 1.00 14.73 101 LEU D C 1
ATOM 18485 O O . LEU D 4 101 ? 163.337 166.037 141.544 1.00 17.24 101 LEU D O 1
ATOM 18501 N N . SER D 4 102 ? 164.684 167.342 142.788 1.00 17.11 102 SER D N 1
ATOM 18502 C CA . SER D 4 102 ? 165.570 166.257 143.234 1.00 18.54 102 SER D CA 1
ATOM 18503 C C . SER D 4 102 ? 166.070 165.512 141.997 1.00 17.13 102 SER D C 1
ATOM 18504 O O . SER D 4 102 ? 166.565 166.159 141.061 1.00 19.06 102 SER D O 1
ATOM 18512 N N . VAL D 4 103 ? 165.965 164.179 141.941 1.00 15.48 103 VAL D N 1
ATOM 18513 C CA . VAL D 4 103 ? 166.502 163.411 140.822 1.00 15.92 103 VAL D CA 1
ATOM 18514 C C . VAL D 4 103 ? 165.472 163.161 139.730 1.00 11.44 103 VAL D C 1
ATOM 18515 O O . VAL D 4 103 ? 165.771 162.447 138.763 1.00 13.03 103 VAL D O 1
ATOM 18528 N N . PHE D 4 104 ? 164.270 163.719 139.851 1.00 10.45 104 PHE D N 1
ATOM 18529 C CA . PHE D 4 104 ? 163.222 163.450 138.879 1.00 15.90 104 PHE D CA 1
ATOM 18530 C C . PHE D 4 104 ? 163.386 164.250 137.594 1.00 11.25 104 PHE D C 1
ATOM 18531 O O . PHE D 4 104 ? 162.714 163.942 136.605 1.00 13.65 104 PHE D O 1
ATOM 18548 N N . VAL D 4 105 ? 164.256 165.261 137.580 1.00 14.64 105 VAL D N 1
ATOM 18549 C CA . VAL D 4 105 ? 164.600 165.917 136.323 1.00 15.61 105 VAL D CA 1
ATOM 18550 C C . VAL D 4 105 ? 165.328 164.941 135.409 1.00 12.94 105 VAL D C 1
ATOM 18551 O O . VAL D 4 105 ? 165.002 164.811 134.223 1.00 12.23 105 VAL D O 1
ATOM 18564 N N . GLY D 4 106 ? 166.316 164.229 135.952 1.00 10.34 106 GLY D N 1
ATOM 18565 C CA . GLY D 4 106 ? 167.004 163.218 135.170 1.00 14.83 106 GLY D CA 1
ATOM 18566 C C . GLY D 4 106 ? 166.098 162.073 134.764 1.00 13.90 106 GLY D C 1
ATOM 18567 O O . GLY D 4 106 ? 166.254 161.509 133.678 1.00 16.05 106 GLY D O 1
ATOM 18571 N N . LEU D 4 107 ? 165.134 161.723 135.617 1.00 13.26 107 LEU D N 1
ATOM 18572 C CA . LEU D 4 107 ? 164.213 160.636 135.311 1.00 12.62 107 LEU D CA 1
ATOM 18573 C C . LEU D 4 107 ? 163.299 160.959 134.138 1.00 17.18 107 LEU D C 1
ATOM 18574 O O . LEU D 4 107 ? 162.609 160.058 133.650 1.00 13.88 107 LEU D O 1
ATOM 18590 N N . ILE D 4 108 ? 163.271 162.213 133.679 1.00 15.12 108 ILE D N 1
ATOM 18591 C CA . ILE D 4 108 ? 162.525 162.539 132.467 1.00 17.66 108 ILE D CA 1
ATOM 18592 C C . ILE D 4 108 ? 163.007 161.683 131.306 1.00 16.93 108 ILE D C 1
ATOM 18593 O O . ILE D 4 108 ? 162.235 161.365 130.394 1.00 13.96 108 ILE D O 1
ATOM 18609 N N . ILE D 4 109 ? 164.285 161.299 131.317 1.00 18.37 109 ILE D N 1
ATOM 18610 C CA . ILE D 4 109 ? 164.823 160.461 130.248 1.00 15.61 109 ILE D CA 1
ATOM 18611 C C . ILE D 4 109 ? 164.109 159.117 130.217 1.00 12.50 109 ILE D C 1
ATOM 18612 O O . ILE D 4 109 ? 163.732 158.623 129.148 1.00 18.29 109 ILE D O 1
ATOM 18628 N N . THR D 4 110 ? 163.913 158.504 131.383 1.00 16.79 110 THR D N 1
ATOM 18629 C CA . THR D 4 110 ? 163.190 157.243 131.466 1.00 15.75 110 THR D CA 1
ATOM 18630 C C . THR D 4 110 ? 161.679 157.426 131.446 1.00 15.50 110 THR D C 1
ATOM 18631 O O . THR D 4 110 ? 160.955 156.426 131.390 1.00 18.58 110 THR D O 1
ATOM 18642 N N . ASN D 4 111 ? 161.190 158.663 131.502 1.00 19.71 111 ASN D N 1
ATOM 18643 C CA . ASN D 4 111 ? 159.759 158.917 131.396 1.00 16.35 111 ASN D CA 1
ATOM 18644 C C . ASN D 4 111 ? 159.198 158.216 130.169 1.00 20.64 111 ASN D C 1
ATOM 18645 O O . ASN D 4 111 ? 159.603 158.500 129.038 1.00 22.70 111 ASN D O 1
ATOM 18656 N N . CYS D 4 112 ? 158.263 157.292 130.400 1.00 25.82 112 CYS D N 1
ATOM 18657 C CA . CYS D 4 112 ? 157.756 156.455 129.320 1.00 20.65 112 CYS D CA 1
ATOM 18658 C C . CYS D 4 112 ? 157.087 157.266 128.220 1.00 21.82 112 CYS D C 1
ATOM 18659 O O . CYS D 4 112 ? 157.004 156.793 127.082 1.00 22.88 112 CYS D O 1
ATOM 18666 N N . ILE D 4 113 ? 156.606 158.471 128.530 1.00 22.48 113 ILE D N 1
ATOM 18667 C CA . ILE D 4 113 ? 156.004 159.313 127.500 1.00 22.98 113 ILE D CA 1
ATOM 18668 C C . ILE D 4 113 ? 157.047 159.715 126.465 1.00 20.68 113 ILE D C 1
ATOM 18669 O O . ILE D 4 113 ? 156.787 159.688 125.257 1.00 23.64 113 ILE D O 1
ATOM 18685 N N . VAL D 4 114 ? 158.242 160.096 126.921 1.00 21.31 114 VAL D N 1
ATOM 18686 C CA . VAL D 4 114 ? 159.263 160.600 126.005 1.00 21.66 114 VAL D CA 1
ATOM 18687 C C . VAL D 4 114 ? 159.676 159.513 125.021 1.00 22.50 114 VAL D C 1
ATOM 18688 O O . VAL D 4 114 ? 159.785 159.753 123.812 1.00 26.99 114 VAL D O 1
ATOM 18701 N N . MET D 4 115 ? 159.911 158.300 125.523 1.00 24.39 115 MET D N 1
ATOM 18702 C CA . MET D 4 115 ? 160.316 157.202 124.653 1.00 25.39 115 MET D CA 1
ATOM 18703 C C . MET D 4 115 ? 159.145 156.648 123.854 1.00 26.91 115 MET D C 1
ATOM 18704 O O . MET D 4 115 ? 159.334 156.197 122.719 1.00 29.67 115 MET D O 1
ATOM 18718 N N . GLY D 4 116 ? 157.939 156.671 124.422 1.00 28.01 116 GLY D N 1
ATOM 18719 C CA . GLY D 4 116 ? 156.789 156.146 123.705 1.00 28.35 116 GLY D CA 1
ATOM 18720 C C . GLY D 4 116 ? 156.526 156.890 122.410 1.00 27.10 116 GLY D C 1
ATOM 18721 O O . GLY D 4 116 ? 156.299 156.280 121.363 1.00 29.86 116 GLY D O 1
ATOM 18725 N N . ARG D 4 117 ? 156.556 158.223 122.464 1.00 24.98 117 ARG D N 1
ATOM 18726 C CA . ARG D 4 117 ? 156.314 159.021 121.268 1.00 26.44 117 ARG D CA 1
ATOM 18727 C C . ARG D 4 117 ? 157.505 159.006 120.322 1.00 28.65 117 ARG D C 1
ATOM 18728 O O . ARG D 4 117 ? 157.330 159.169 119.109 1.00 27.72 117 ARG D O 1
ATOM 18749 N N . ALA D 4 118 ? 158.716 158.817 120.849 1.00 30.58 118 ALA D N 1
ATOM 18750 C CA . ALA D 4 118 ? 159.892 158.778 119.988 1.00 30.25 118 ALA D CA 1
ATOM 18751 C C . ALA D 4 118 ? 159.869 157.568 119.066 1.00 31.98 118 ALA D C 1
ATOM 18752 O O . ALA D 4 118 ? 160.437 157.615 117.969 1.00 33.63 118 ALA D O 1
ATOM 18759 N N . GLU D 4 119 ? 159.223 156.482 119.488 1.00 31.02 119 GLU D N 1
ATOM 18760 C CA . GLU D 4 119 ? 159.118 155.266 118.693 1.00 33.56 119 GLU D CA 1
ATOM 18761 C C . GLU D 4 119 ? 157.758 155.129 118.021 1.00 34.84 119 GLU D C 1
ATOM 18762 O O . GLU D 4 119 ? 157.683 154.830 116.826 1.00 35.31 119 GLU D O 1
ATOM 18774 N N . ALA D 4 120 ? 156.676 155.345 118.772 1.00 30.87 120 ALA D N 1
ATOM 18775 C CA . ALA D 4 120 ? 155.341 155.168 118.213 1.00 31.90 120 ALA D CA 1
ATOM 18776 C C . ALA D 4 120 ? 155.072 156.160 117.088 1.00 31.34 120 ALA D C 1
ATOM 18777 O O . ALA D 4 120 ? 154.461 155.806 116.073 1.00 34.43 120 ALA D O 1
ATOM 18784 N N . PHE D 4 121 ? 155.518 157.404 117.248 1.00 28.29 121 PHE D N 1
ATOM 18785 C CA . PHE D 4 121 ? 155.181 158.476 116.319 1.00 30.09 121 PHE D CA 1
ATOM 18786 C C . PHE D 4 121 ? 156.384 159.011 115.558 1.00 31.37 121 PHE D C 1
ATOM 18787 O O . PHE D 4 121 ? 156.359 159.050 114.323 1.00 35.29 121 PHE D O 1
ATOM 18804 N N . ALA D 4 122 ? 157.443 159.424 116.258 1.00 29.87 122 ALA D N 1
ATOM 18805 C CA . ALA D 4 122 ? 158.535 160.129 115.593 1.00 31.55 122 ALA D CA 1
ATOM 18806 C C . ALA D 4 122 ? 159.204 159.257 114.538 1.00 31.42 122 ALA D C 1
ATOM 18807 O O . ALA D 4 122 ? 159.541 159.737 113.449 1.00 33.20 122 ALA D O 1
ATOM 18814 N N . MET D 4 123 ? 159.410 157.975 114.840 1.00 33.35 123 MET D N 1
ATOM 18815 C CA . MET D 4 123 ? 160.112 157.098 113.911 1.00 34.98 123 MET D CA 1
ATOM 18816 C C . MET D 4 123 ? 159.311 156.820 112.647 1.00 35.19 123 MET D C 1
ATOM 18817 O O . MET D 4 123 ? 159.882 156.335 111.665 1.00 37.15 123 MET D O 1
ATOM 18831 N N . LYS D 4 124 ? 158.011 157.109 112.643 1.00 34.44 124 LYS D N 1
ATOM 18832 C CA . LYS D 4 124 ? 157.156 156.837 111.492 1.00 33.85 124 LYS D CA 1
ATOM 18833 C C . LYS D 4 124 ? 156.239 158.019 111.217 1.00 34.50 124 LYS D C 1
ATOM 18834 O O . LYS D 4 124 ? 155.054 157.850 110.914 1.00 36.94 124 LYS D O 1
ATOM 18853 N N . SER D 4 125 ? 156.774 159.234 111.313 1.00 32.14 125 SER D N 1
ATOM 18854 C CA . SER D 4 125 ? 155.972 160.431 111.105 1.00 31.74 125 SER D CA 1
ATOM 18855 C C . SER D 4 125 ? 156.857 161.554 110.587 1.00 31.00 125 SER D C 1
ATOM 18856 O O . SER D 4 125 ? 158.084 161.513 110.703 1.00 33.81 125 SER D O 1
ATOM 18864 N N . GLU D 4 126 ? 156.211 162.557 110.002 1.00 32.28 126 GLU D N 1
ATOM 18865 C CA . GLU D 4 126 ? 156.930 163.728 109.530 1.00 33.70 126 GLU D CA 1
ATOM 18866 C C . GLU D 4 126 ? 157.384 164.569 110.724 1.00 33.07 126 GLU D C 1
ATOM 18867 O O . GLU D 4 126 ? 156.661 164.671 111.719 1.00 31.67 126 GLU D O 1
ATOM 18879 N N . PRO D 4 127 ? 158.573 165.178 110.662 1.00 32.54 127 PRO D N 1
ATOM 18880 C CA . PRO D 4 127 ? 159.074 165.898 111.848 1.00 30.92 127 PRO D CA 1
ATOM 18881 C C . PRO D 4 127 ? 158.143 166.987 112.355 1.00 30.78 127 PRO D C 1
ATOM 18882 O O . PRO D 4 127 ? 158.019 167.164 113.573 1.00 32.40 127 PRO D O 1
ATOM 18893 N N . ILE D 4 128 ? 157.489 167.727 111.465 1.00 33.88 128 ILE D N 1
ATOM 18894 C CA . ILE D 4 128 ? 156.669 168.868 111.872 1.00 32.19 128 ILE D CA 1
ATOM 18895 C C . ILE D 4 128 ? 155.522 168.375 112.749 1.00 31.44 128 ILE D C 1
ATOM 18896 O O . ILE D 4 128 ? 155.423 168.786 113.914 1.00 32.80 128 ILE D O 1
ATOM 18912 N N . PRO D 4 129 ? 154.636 167.508 112.250 1.00 33.10 129 PRO D N 1
ATOM 18913 C CA . PRO D 4 129 ? 153.595 166.959 113.134 1.00 30.67 129 PRO D CA 1
ATOM 18914 C C . PRO D 4 129 ? 154.160 166.199 114.317 1.00 31.10 129 PRO D C 1
ATOM 18915 O O . PRO D 4 129 ? 153.513 166.138 115.370 1.00 32.15 129 PRO D O 1
ATOM 18926 N N . SER D 4 130 ? 155.351 165.612 114.176 1.00 29.25 130 SER D N 1
ATOM 18927 C CA . SER D 4 130 ? 155.964 164.907 115.297 1.00 28.08 130 SER D CA 1
ATOM 18928 C C . SER D 4 130 ? 156.218 165.853 116.463 1.00 26.66 130 SER D C 1
ATOM 18929 O O . SER D 4 130 ? 156.009 165.491 117.626 1.00 28.69 130 SER D O 1
ATOM 18937 N N . PHE D 4 131 ? 156.676 167.071 116.169 1.00 25.75 131 PHE D N 1
ATOM 18938 C CA . PHE D 4 131 ? 156.861 168.066 117.217 1.00 24.72 131 PHE D CA 1
ATOM 18939 C C . PHE D 4 131 ? 155.534 168.415 117.881 1.00 25.41 131 PHE D C 1
ATOM 18940 O O . PHE D 4 131 ? 155.454 168.522 119.111 1.00 24.82 131 PHE D O 1
ATOM 18957 N N . ILE D 4 132 ? 154.477 168.583 117.084 1.00 30.58 132 ILE D N 1
ATOM 18958 C CA . ILE D 4 132 ? 153.167 168.911 117.642 1.00 28.03 132 ILE D CA 1
ATOM 18959 C C . ILE D 4 132 ? 152.654 167.763 118.501 1.00 26.17 132 ILE D C 1
ATOM 18960 O O . ILE D 4 132 ? 151.987 167.980 119.520 1.00 27.72 132 ILE D O 1
ATOM 18976 N N . ASP D 4 133 ? 152.943 166.523 118.100 1.00 23.78 133 ASP D N 1
ATOM 18977 C CA . ASP D 4 133 ? 152.551 165.379 118.915 1.00 25.68 133 ASP D CA 1
ATOM 18978 C C . ASP D 4 133 ? 153.240 165.415 120.272 1.00 25.79 133 ASP D C 1
ATOM 18979 O O . ASP D 4 133 ? 152.622 165.118 121.301 1.00 24.30 133 ASP D O 1
ATOM 18988 N N . GLY D 4 134 ? 154.525 165.773 120.295 1.00 24.71 134 GLY D N 1
ATOM 18989 C CA . GLY D 4 134 ? 155.221 165.898 121.564 1.00 23.67 134 GLY D CA 1
ATOM 18990 C C . GLY D 4 134 ? 154.636 166.986 122.443 1.00 21.88 134 GLY D C 1
ATOM 18991 O O . GLY D 4 134 ? 154.507 166.815 123.657 1.00 25.62 134 GLY D O 1
ATOM 18995 N N . ILE D 4 135 ? 154.275 168.122 121.843 1.00 23.85 135 ILE D N 1
ATOM 18996 C CA . ILE D 4 135 ? 153.643 169.193 122.608 1.00 22.80 135 ILE D CA 1
ATOM 18997 C C . ILE D 4 135 ? 152.310 168.721 123.171 1.00 24.58 135 ILE D C 1
ATOM 18998 O O . ILE D 4 135 ? 151.996 168.953 124.345 1.00 25.76 135 ILE D O 1
ATOM 19014 N N . GLY D 4 136 ? 151.506 168.048 122.346 1.00 25.85 136 GLY D N 1
ATOM 19015 C CA . GLY D 4 136 ? 150.202 167.599 122.807 1.00 24.53 136 GLY D CA 1
ATOM 19016 C C . GLY D 4 136 ? 150.300 166.602 123.945 1.00 24.07 136 GLY D C 1
ATOM 19017 O O . GLY D 4 136 ? 149.573 166.698 124.937 1.00 23.21 136 GLY D O 1
ATOM 19021 N N . ASN D 4 137 ? 151.201 165.626 123.816 1.00 23.56 137 ASN D N 1
ATOM 19022 C CA . ASN D 4 137 ? 151.355 164.628 124.869 1.00 21.33 137 ASN D CA 1
ATOM 19023 C C . ASN D 4 137 ? 151.822 165.272 126.166 1.00 22.98 137 ASN D C 1
ATOM 19024 O O . ASN D 4 137 ? 151.347 164.918 127.252 1.00 24.56 137 ASN D O 1
ATOM 19035 N N . GLY D 4 138 ? 152.752 166.222 126.075 1.00 20.67 138 GLY D N 1
ATOM 19036 C CA . GLY D 4 138 ? 153.175 166.940 127.263 1.00 21.34 138 GLY D CA 1
ATOM 19037 C C . GLY D 4 138 ? 152.054 167.738 127.897 1.00 21.94 138 GLY D C 1
ATOM 19038 O O . GLY D 4 138 ? 152.017 167.900 129.120 1.00 23.04 138 GLY D O 1
ATOM 19042 N N . LEU D 4 139 ? 151.128 168.248 127.083 1.00 21.44 139 LEU D N 1
ATOM 19043 C CA . LEU D 4 139 ? 149.997 168.994 127.624 1.00 20.53 139 LEU D CA 1
ATOM 19044 C C . LEU D 4 139 ? 149.089 168.091 128.449 1.00 20.53 139 LEU D C 1
ATOM 19045 O O . LEU D 4 139 ? 148.737 168.420 129.588 1.00 18.51 139 LEU D O 1
ATOM 19061 N N . GLY D 4 140 ? 148.694 166.947 127.889 1.00 20.00 140 GLY D N 1
ATOM 19062 C CA . GLY D 4 140 ? 147.869 166.017 128.641 1.00 21.36 140 GLY D CA 1
ATOM 19063 C C . GLY D 4 140 ? 148.580 165.488 129.870 1.00 18.02 140 GLY D C 1
ATOM 19064 O O . GLY D 4 140 ? 147.961 165.264 130.913 1.00 19.22 140 GLY D O 1
ATOM 19068 N N . TYR D 4 141 ? 149.893 165.284 129.763 1.00 19.34 141 TYR D N 1
ATOM 19069 C CA . TYR D 4 141 ? 150.681 164.909 130.929 1.00 16.81 141 TYR D CA 1
ATOM 19070 C C . TYR D 4 141 ? 150.605 165.986 132.002 1.00 16.57 141 TYR D C 1
ATOM 19071 O O . TYR D 4 141 ? 150.489 165.681 133.194 1.00 19.58 141 TYR D O 1
ATOM 19089 N N . GLY D 4 142 ? 150.663 167.256 131.595 1.00 15.97 142 GLY D N 1
ATOM 19090 C CA . GLY D 4 142 ? 150.553 168.346 132.546 1.00 16.24 142 GLY D CA 1
ATOM 19091 C C . GLY D 4 142 ? 149.153 168.563 133.078 1.00 13.84 142 GLY D C 1
ATOM 19092 O O . GLY D 4 142 ? 148.996 169.131 134.163 1.00 11.86 142 GLY D O 1
ATOM 19096 N N . PHE D 4 143 ? 148.130 168.129 132.339 1.00 19.74 143 PHE D N 1
ATOM 19097 C CA . PHE D 4 143 ? 146.764 168.257 132.833 1.00 16.11 143 PHE D CA 1
ATOM 19098 C C . PHE D 4 143 ? 146.570 167.439 134.103 1.00 16.05 143 PHE D C 1
ATOM 19099 O O . PHE D 4 143 ? 145.978 167.914 135.079 1.00 14.57 143 PHE D O 1
ATOM 19116 N N . VAL D 4 144 ? 147.062 166.199 134.107 1.00 14.22 144 VAL D N 1
ATOM 19117 C CA . VAL D 4 144 ? 147.011 165.385 135.316 1.00 16.57 144 VAL D CA 1
ATOM 19118 C C . VAL D 4 144 ? 147.983 165.922 136.358 1.00 16.88 144 VAL D C 1
ATOM 19119 O O . VAL D 4 144 ? 147.658 166.002 137.549 1.00 9.96 144 VAL D O 1
ATOM 19132 N N . LEU D 4 145 ? 149.188 166.300 135.929 1.00 16.12 145 LEU D N 1
ATOM 19133 C CA . LEU D 4 145 ? 150.189 166.788 136.870 1.00 12.32 145 LEU D CA 1
ATOM 19134 C C . LEU D 4 145 ? 149.695 168.027 137.605 1.00 12.44 145 LEU D C 1
ATOM 19135 O O . LEU D 4 145 ? 149.842 168.134 138.828 1.00 13.56 145 LEU D O 1
ATOM 19151 N N . MET D 4 146 ? 149.097 168.972 136.878 1.00 15.40 146 MET D N 1
ATOM 19152 C CA . MET D 4 146 ? 148.624 170.203 137.499 1.00 9.38 146 MET D CA 1
ATOM 19153 C C . MET D 4 146 ? 147.352 169.989 138.309 1.00 11.22 146 MET D C 1
ATOM 19154 O O . MET D 4 146 ? 147.170 170.637 139.344 1.00 11.17 146 MET D O 1
ATOM 19168 N N . THR D 4 147 ? 146.461 169.103 137.858 1.00 10.41 147 THR D N 1
ATOM 19169 C CA . THR D 4 147 ? 145.255 168.824 138.631 1.00 10.38 147 THR D CA 1
ATOM 19170 C C . THR D 4 147 ? 145.600 168.207 139.981 1.00 8.90 147 THR D C 1
ATOM 19171 O O . THR D 4 147 ? 145.045 168.603 141.013 1.00 8.16 147 THR D O 1
ATOM 19182 N N . VAL D 4 148 ? 146.515 167.236 139.997 1.00 7.40 148 VAL D N 1
ATOM 19183 C CA . VAL D 4 148 ? 146.947 166.653 141.262 1.00 11.60 148 VAL D CA 1
ATOM 19184 C C . VAL D 4 148 ? 147.704 167.685 142.088 1.00 6.16 148 VAL D C 1
ATOM 19185 O O . VAL D 4 148 ? 147.533 167.770 143.309 1.00 4.47 148 VAL D O 1
ATOM 19198 N N . GLY D 4 149 ? 148.548 168.486 141.437 1.00 7.47 149 GLY D N 1
ATOM 19199 C CA . GLY D 4 149 ? 149.277 169.515 142.160 1.00 10.85 149 GLY D CA 1
ATOM 19200 C C . GLY D 4 149 ? 148.360 170.528 142.816 1.00 4.13 149 GLY D C 1
ATOM 19201 O O . GLY D 4 149 ? 148.649 171.027 143.906 1.00 10.21 149 GLY D O 1
ATOM 19205 N N . PHE D 4 150 ? 147.242 170.846 142.162 1.00 4.03 150 PHE D N 1
ATOM 19206 C CA . PHE D 4 150 ? 146.317 171.830 142.713 1.00 6.09 150 PHE D CA 1
ATOM 19207 C C . PHE D 4 150 ? 145.737 171.357 144.040 1.00 7.84 150 PHE D C 1
ATOM 19208 O O . PHE D 4 150 ? 145.791 172.074 145.046 1.00 10.00 150 PHE D O 1
ATOM 19225 N N . PHE D 4 151 ? 145.177 170.145 144.063 1.00 3.95 151 PHE D N 1
ATOM 19226 C CA . PHE D 4 151 ? 144.558 169.643 145.286 1.00 8.68 151 PHE D CA 1
ATOM 19227 C C . PHE D 4 151 ? 145.594 169.396 146.374 1.00 4.25 151 PHE D C 1
ATOM 19228 O O . PHE D 4 151 ? 145.364 169.727 147.543 1.00 5.55 151 PHE D O 1
ATOM 19245 N N . ARG D 4 152 ? 146.737 168.812 146.015 1.00 4.96 152 ARG D N 1
ATOM 19246 C CA . ARG D 4 152 ? 147.734 168.474 147.024 1.00 5.37 152 ARG D CA 1
ATOM 19247 C C . ARG D 4 152 ? 148.290 169.726 147.692 1.00 3.52 152 ARG D C 1
ATOM 19248 O O . ARG D 4 152 ? 148.490 169.749 148.912 1.00 6.03 152 ARG D O 1
ATOM 19269 N N . GLU D 4 153 ? 148.549 170.777 146.913 1.00 5.80 153 GLU D N 1
ATOM 19270 C CA . GLU D 4 153 ? 149.052 172.016 147.500 1.00 8.41 153 GLU D CA 1
ATOM 19271 C C . GLU D 4 153 ? 147.948 172.773 148.228 1.00 5.11 153 GLU D C 1
ATOM 19272 O O . GLU D 4 153 ? 148.177 173.323 149.311 1.00 5.78 153 GLU D O 1
ATOM 19284 N N . LEU D 4 154 ? 146.746 172.819 147.650 1.00 5.10 154 LEU D N 1
ATOM 19285 C CA . LEU D 4 154 ? 145.657 173.565 148.271 1.00 8.19 154 LEU D CA 1
ATOM 19286 C C . LEU D 4 154 ? 145.253 172.945 149.603 1.00 3.63 154 LEU D C 1
ATOM 19287 O O . LEU D 4 154 ? 145.088 173.649 150.605 1.00 6.60 154 LEU D O 1
ATOM 19303 N N . LEU D 4 155 ? 145.088 171.624 149.633 1.00 5.74 155 LEU D N 1
ATOM 19304 C CA . LEU D 4 155 ? 144.613 170.967 150.844 1.00 4.28 155 LEU D CA 1
ATOM 19305 C C . LEU D 4 155 ? 145.747 170.641 151.805 1.00 4.07 155 LEU D C 1
ATOM 19306 O O . LEU D 4 155 ? 145.536 170.637 153.023 1.00 7.22 155 LEU D O 1
ATOM 19322 N N . GLY D 4 156 ? 146.948 170.369 151.290 1.00 2.67 156 GLY D N 1
ATOM 19323 C CA . GLY D 4 156 ? 148.065 170.041 152.156 1.00 5.00 156 GLY D CA 1
ATOM 19324 C C . GLY D 4 156 ? 148.811 171.236 152.704 1.00 8.26 156 GLY D C 1
ATOM 19325 O O . GLY D 4 156 ? 149.502 171.107 153.719 1.00 9.69 156 GLY D O 1
ATOM 19329 N N . SER D 4 157 ? 148.691 172.395 152.058 1.00 10.58 157 SER D N 1
ATOM 19330 C CA . SER D 4 157 ? 149.373 173.598 152.517 1.00 8.22 157 SER D CA 1
ATOM 19331 C C . SER D 4 157 ? 148.498 174.840 152.528 1.00 6.97 157 SER D C 1
ATOM 19332 O O . SER D 4 157 ? 148.934 175.860 153.069 1.00 10.40 157 SER D O 1
ATOM 19340 N N . GLY D 4 158 ? 147.294 174.802 151.962 1.00 7.35 158 GLY D N 1
ATOM 19341 C CA . GLY D 4 158 ? 146.503 176.009 151.845 1.00 7.88 158 GLY D CA 1
ATOM 19342 C C . GLY D 4 158 ? 147.086 177.030 150.899 1.00 10.62 158 GLY D C 1
ATOM 19343 O O . GLY D 4 158 ? 146.641 178.180 150.891 1.00 11.08 158 GLY D O 1
ATOM 19347 N N . LYS D 4 159 ? 148.069 176.637 150.091 1.00 9.67 159 LYS D N 1
ATOM 19348 C CA . LYS D 4 159 ? 148.799 177.552 149.228 1.00 8.71 159 LYS D CA 1
ATOM 19349 C C . LYS D 4 159 ? 148.738 177.064 147.790 1.00 10.99 159 LYS D C 1
ATOM 19350 O O . LYS D 4 159 ? 148.737 175.857 147.532 1.00 17.01 159 LYS D O 1
ATOM 19369 N N . LEU D 4 160 ? 148.681 178.011 146.857 1.00 11.48 160 LEU D N 1
ATOM 19370 C CA . LEU D 4 160 ? 148.794 177.734 145.431 1.00 11.50 160 LEU D CA 1
ATOM 19371 C C . LEU D 4 160 ? 149.960 178.544 144.886 1.00 11.93 160 LEU D C 1
ATOM 19372 O O . LEU D 4 160 ? 149.965 179.775 144.989 1.00 12.89 160 LEU D O 1
ATOM 19388 N N . PHE D 4 161 ? 150.946 177.853 144.314 1.00 14.11 161 PHE D N 1
ATOM 19389 C CA . PHE D 4 161 ? 152.168 178.490 143.824 1.00 11.80 161 PHE D CA 1
ATOM 19390 C C . PHE D 4 161 ? 152.854 179.296 144.923 1.00 12.85 161 PHE D C 1
ATOM 19391 O O . PHE D 4 161 ? 153.467 180.333 144.661 1.00 21.69 161 PHE D O 1
ATOM 19408 N N . GLY D 4 162 ? 152.753 178.826 146.163 1.00 14.08 162 GLY D N 1
ATOM 19409 C CA . GLY D 4 162 ? 153.348 179.507 147.291 1.00 15.82 162 GLY D CA 1
ATOM 19410 C C . GLY D 4 162 ? 152.541 180.661 147.841 1.00 15.03 162 GLY D C 1
ATOM 19411 O O . GLY D 4 162 ? 152.969 181.278 148.824 1.00 15.40 162 GLY D O 1
ATOM 19415 N N . LEU D 4 163 ? 151.390 180.970 147.252 1.00 13.77 163 LEU D N 1
ATOM 19416 C CA . LEU D 4 163 ? 150.540 182.059 147.711 1.00 12.16 163 LEU D CA 1
ATOM 19417 C C . LEU D 4 163 ? 149.470 181.504 148.640 1.00 14.29 163 LEU D C 1
ATOM 19418 O O . LEU D 4 163 ? 148.744 180.574 148.274 1.00 15.29 163 LEU D O 1
ATOM 19434 N N . GLU D 4 164 ? 149.372 182.081 149.836 1.00 18.74 164 GLU D N 1
ATOM 19435 C CA . GLU D 4 164 ? 148.450 181.585 150.852 1.00 11.82 164 GLU D CA 1
ATOM 19436 C C . GLU D 4 164 ? 147.017 181.833 150.404 1.00 12.01 164 GLU D C 1
ATOM 19437 O O . GLU D 4 164 ? 146.530 182.967 150.446 1.00 15.54 164 GLU D O 1
ATOM 19449 N N . VAL D 4 165 ? 146.341 180.772 149.974 1.00 14.28 165 VAL D N 1
ATOM 19450 C CA . VAL D 4 165 ? 144.936 180.863 149.593 1.00 7.42 165 VAL D CA 1
ATOM 19451 C C . VAL D 4 165 ? 144.029 180.639 150.794 1.00 13.23 165 VAL D C 1
ATOM 19452 O O . VAL D 4 165 ? 143.064 181.378 150.996 1.00 15.80 165 VAL D O 1
ATOM 19465 N N . LEU D 4 166 ? 144.327 179.621 151.597 1.00 12.29 166 LEU D N 1
ATOM 19466 C CA . LEU D 4 166 ? 143.599 179.346 152.829 1.00 9.59 166 LEU D CA 1
ATOM 19467 C C . LEU D 4 166 ? 144.478 179.724 154.013 1.00 9.70 166 LEU D C 1
ATOM 19468 O O . LEU D 4 166 ? 145.516 179.079 154.229 1.00 13.29 166 LEU D O 1
ATOM 19484 N N . PRO D 4 167 ? 144.133 180.743 154.800 1.00 10.13 167 PRO D N 1
ATOM 19485 C CA . PRO D 4 167 ? 144.973 181.077 155.955 1.00 11.39 167 PRO D CA 1
ATOM 19486 C C . PRO D 4 167 ? 145.042 179.914 156.933 1.00 6.65 167 PRO D C 1
ATOM 19487 O O . PRO D 4 167 ? 144.044 179.243 157.201 1.00 9.99 167 PRO D O 1
ATOM 19498 N N . LEU D 4 168 ? 146.232 179.687 157.476 1.00 10.21 168 LEU D N 1
ATOM 19499 C CA . LEU D 4 168 ? 146.497 178.532 158.318 1.00 10.15 168 LEU D CA 1
ATOM 19500 C C . LEU D 4 168 ? 146.423 178.907 159.791 1.00 11.44 168 LEU D C 1
ATOM 19501 O O . LEU D 4 168 ? 146.749 180.029 160.186 1.00 16.24 168 LEU D O 1
ATOM 19517 N N . ILE D 4 169 ? 145.999 177.938 160.606 1.00 10.92 169 ILE D N 1
ATOM 19518 C CA . ILE D 4 169 ? 145.913 178.157 162.047 1.00 11.35 169 ILE D CA 1
ATOM 19519 C C . ILE D 4 169 ? 147.286 178.502 162.609 1.00 14.40 169 ILE D C 1
ATOM 19520 O O . ILE D 4 169 ? 147.430 179.415 163.431 1.00 18.28 169 ILE D O 1
ATOM 19536 N N . SER D 4 170 ? 148.318 177.776 162.171 1.00 12.66 170 SER D N 1
ATOM 19537 C CA . SER D 4 170 ? 149.673 178.072 162.623 1.00 15.23 170 SER D CA 1
ATOM 19538 C C . SER D 4 170 ? 150.069 179.506 162.297 1.00 18.00 170 SER D C 1
ATOM 19539 O O . SER D 4 170 ? 150.928 180.082 162.974 1.00 20.12 170 SER D O 1
ATOM 19547 N N . ASN D 4 171 ? 149.459 180.096 161.271 1.00 16.43 171 ASN D N 1
ATOM 19548 C CA . ASN D 4 171 ? 149.702 181.480 160.881 1.00 14.61 171 ASN D CA 1
ATOM 19549 C C . ASN D 4 171 ? 148.480 182.349 161.161 1.00 17.64 171 ASN D C 1
ATOM 19550 O O . ASN D 4 171 ? 148.146 183.251 160.389 1.00 16.74 171 ASN D O 1
ATOM 19561 N N . GLY D 4 172 ? 147.794 182.079 162.269 1.00 15.07 172 GLY D N 1
ATOM 19562 C CA . GLY D 4 172 ? 146.630 182.854 162.645 1.00 13.72 172 GLY D CA 1
ATOM 19563 C C . GLY D 4 172 ? 145.499 182.755 161.643 1.00 15.18 172 GLY D C 1
ATOM 19564 O O . GLY D 4 172 ? 144.872 183.764 161.304 1.00 19.03 172 GLY D O 1
ATOM 19568 N N . GLY D 4 173 ? 145.229 181.544 161.163 1.00 14.94 173 GLY D N 1
ATOM 19569 C CA . GLY D 4 173 ? 144.166 181.321 160.204 1.00 11.37 173 GLY D CA 1
ATOM 19570 C C . GLY D 4 173 ? 143.116 180.355 160.711 1.00 10.73 173 GLY D C 1
ATOM 19571 O O . GLY D 4 173 ? 143.113 179.998 161.893 1.00 15.67 173 GLY D O 1
ATOM 19575 N N . TRP D 4 174 ? 142.218 179.923 159.825 1.00 9.08 174 TRP D N 1
ATOM 19576 C CA . TRP D 4 174 ? 141.126 179.034 160.194 1.00 6.67 174 TRP D CA 1
ATOM 19577 C C . TRP D 4 174 ? 141.269 177.620 159.650 1.00 11.00 174 TRP D C 1
ATOM 19578 O O . TRP D 4 174 ? 140.558 176.726 160.118 1.00 9.50 174 TRP D O 1
ATOM 19599 N N . TYR D 4 175 ? 142.155 177.394 158.685 1.00 10.61 175 TYR D N 1
ATOM 19600 C CA . TYR D 4 175 ? 142.262 176.110 158.006 1.00 4.20 175 TYR D CA 1
ATOM 19601 C C . TYR D 4 175 ? 143.407 175.294 158.588 1.00 6.97 175 TYR D C 1
ATOM 19602 O O . TYR D 4 175 ? 144.513 175.811 158.776 1.00 5.55 175 TYR D O 1
ATOM 19620 N N . GLN D 4 176 ? 143.137 174.019 158.869 1.00 3.80 176 GLN D N 1
ATOM 19621 C CA . GLN D 4 176 ? 144.174 173.088 159.279 1.00 4.67 176 GLN D CA 1
ATOM 19622 C C . GLN D 4 176 ? 144.594 172.257 158.079 1.00 4.17 176 GLN D C 1
ATOM 19623 O O . GLN D 4 176 ? 143.760 171.514 157.539 1.00 4.87 176 GLN D O 1
ATOM 19637 N N . PRO D 4 177 ? 145.842 172.341 157.620 1.00 5.09 177 PRO D N 1
ATOM 19638 C CA . PRO D 4 177 ? 146.229 171.588 156.422 1.00 4.48 177 PRO D CA 1
ATOM 19639 C C . PRO D 4 177 ? 146.168 170.086 156.649 1.00 4.70 177 PRO D C 1
ATOM 19640 O O . PRO D 4 177 ? 146.349 169.596 157.766 1.00 3.68 177 PRO D O 1
ATOM 19651 N N . ASN D 4 178 ? 145.906 169.358 155.567 1.00 3.38 178 ASN D N 1
ATOM 19652 C CA . ASN D 4 178 ? 145.848 167.900 155.606 1.00 3.08 178 ASN D CA 1
ATOM 19653 C C . ASN D 4 178 ? 147.237 167.333 155.338 1.00 3.81 178 ASN D C 1
ATOM 19654 O O . ASN D 4 178 ? 147.815 167.558 154.270 1.00 1.83 178 ASN D O 1
ATOM 19665 N N . GLY D 4 179 ? 147.779 166.595 156.310 1.00 0.13 179 GLY D N 1
ATOM 19666 C CA . GLY D 4 179 ? 149.135 166.091 156.180 1.00 0.72 179 GLY D CA 1
ATOM 19667 C C . GLY D 4 179 ? 149.275 164.979 155.161 1.00 2.34 179 GLY D C 1
ATOM 19668 O O . GLY D 4 179 ? 150.362 164.771 154.613 1.00 0.00 179 GLY D O 1
ATOM 19672 N N . LEU D 4 180 ? 148.190 164.251 154.890 1.00 0.80 180 LEU D N 1
ATOM 19673 C CA . LEU D 4 180 ? 148.268 163.143 153.945 1.00 0.78 180 LEU D CA 1
ATOM 19674 C C . LEU D 4 180 ? 148.442 163.638 152.515 1.00 0.01 180 LEU D C 1
ATOM 19675 O O . LEU D 4 180 ? 149.004 162.923 151.678 1.00 0.00 180 LEU D O 1
ATOM 19691 N N . MET D 4 181 ? 147.973 164.851 152.216 1.00 9.62 181 MET D N 1
ATOM 19692 C CA . MET D 4 181 ? 148.143 165.406 150.879 1.00 5.44 181 MET D CA 1
ATOM 19693 C C . MET D 4 181 ? 149.607 165.644 150.538 1.00 6.48 181 MET D C 1
ATOM 19694 O O . MET D 4 181 ? 149.942 165.764 149.355 1.00 7.54 181 MET D O 1
ATOM 19708 N N . LEU D 4 182 ? 150.481 165.717 151.540 1.00 5.65 182 LEU D N 1
ATOM 19709 C CA . LEU D 4 182 ? 151.905 165.879 151.281 1.00 4.82 182 LEU D CA 1
ATOM 19710 C C . LEU D 4 182 ? 152.598 164.546 151.035 1.00 5.26 182 LEU D C 1
ATOM 19711 O O . LEU D 4 182 ? 153.662 164.516 150.407 1.00 11.35 182 LEU D O 1
ATOM 19727 N N . LEU D 4 183 ? 152.019 163.445 151.507 1.00 1.85 183 LEU D N 1
ATOM 19728 C CA . LEU D 4 183 ? 152.684 162.154 151.472 1.00 2.69 183 LEU D CA 1
ATOM 19729 C C . LEU D 4 183 ? 152.302 161.373 150.214 1.00 1.30 183 LEU D C 1
ATOM 19730 O O . LEU D 4 183 ? 151.497 161.812 149.390 1.00 1.76 183 LEU D O 1
ATOM 19746 N N . ALA D 4 184 ? 152.893 160.187 150.079 1.00 4.94 184 ALA D N 1
ATOM 19747 C CA . ALA D 4 184 ? 152.724 159.388 148.866 1.00 4.59 184 ALA D CA 1
ATOM 19748 C C . ALA D 4 184 ? 151.276 159.014 148.581 1.00 5.83 184 ALA D C 1
ATOM 19749 O O . ALA D 4 184 ? 150.833 159.185 147.432 1.00 3.96 184 ALA D O 1
ATOM 19756 N N . PRO D 4 185 ? 150.494 158.514 149.540 1.00 2.95 185 PRO D N 1
ATOM 19757 C CA . PRO D 4 185 ? 149.177 157.958 149.187 1.00 2.62 185 PRO D CA 1
ATOM 19758 C C . PRO D 4 185 ? 148.251 158.940 148.491 1.00 2.46 185 PRO D C 1
ATOM 19759 O O . PRO D 4 185 ? 147.453 158.521 147.643 1.00 2.28 185 PRO D O 1
ATOM 19770 N N . SER D 4 186 ? 148.331 160.233 148.812 1.00 3.92 186 SER D N 1
ATOM 19771 C CA . SER D 4 186 ? 147.367 161.188 148.273 1.00 6.37 186 SER D CA 1
ATOM 19772 C C . SER D 4 186 ? 147.423 161.243 146.752 1.00 0.63 186 SER D C 1
ATOM 19773 O O . SER D 4 186 ? 146.381 161.287 146.088 1.00 3.88 186 SER D O 1
ATOM 19781 N N . ALA D 4 187 ? 148.628 161.252 146.180 1.00 5.92 187 ALA D N 1
ATOM 19782 C CA . ALA D 4 187 ? 148.745 161.292 144.726 1.00 3.99 187 ALA D CA 1
ATOM 19783 C C . ALA D 4 187 ? 148.098 160.067 144.092 1.00 6.89 187 ALA D C 1
ATOM 19784 O O . ALA D 4 187 ? 147.400 160.181 143.078 1.00 10.83 187 ALA D O 1
ATOM 19791 N N . PHE D 4 188 ? 148.313 158.888 144.679 1.00 1.93 188 PHE D N 1
ATOM 19792 C CA . PHE D 4 188 ? 147.666 157.680 144.177 1.00 4.43 188 PHE D CA 1
ATOM 19793 C C . PHE D 4 188 ? 146.150 157.838 144.161 1.00 6.72 188 PHE D C 1
ATOM 19794 O O . PHE D 4 188 ? 145.492 157.548 143.156 1.00 2.99 188 PHE D O 1
ATOM 19811 N N . PHE D 4 189 ? 145.578 158.293 145.278 1.00 4.47 189 PHE D N 1
ATOM 19812 C CA . PHE D 4 189 ? 144.126 158.390 145.378 1.00 2.60 189 PHE D CA 1
ATOM 19813 C C . PHE D 4 189 ? 143.571 159.451 144.435 1.00 3.87 189 PHE D C 1
ATOM 19814 O O . PHE D 4 189 ? 142.535 159.239 143.796 1.00 0.26 189 PHE D O 1
ATOM 19831 N N . LEU D 4 190 ? 144.243 160.600 144.336 1.00 6.03 190 LEU D N 1
ATOM 19832 C CA . LEU D 4 190 ? 143.745 161.665 143.472 1.00 4.11 190 LEU D CA 1
ATOM 19833 C C . LEU D 4 190 ? 143.725 161.227 142.013 1.00 6.06 190 LEU D C 1
ATOM 19834 O O . LEU D 4 190 ? 142.761 161.501 141.289 1.00 3.46 190 LEU D O 1
ATOM 19850 N N . ILE D 4 191 ? 144.780 160.547 141.562 1.00 4.52 191 ILE D N 1
ATOM 19851 C CA . ILE D 4 191 ? 144.833 160.091 140.175 1.00 5.01 191 ILE D CA 1
ATOM 19852 C C . ILE D 4 191 ? 143.720 159.086 139.906 1.00 6.05 191 ILE D C 1
ATOM 19853 O O . ILE D 4 191 ? 143.030 159.157 138.882 1.00 5.13 191 ILE D O 1
ATOM 19869 N N . GLY D 4 192 ? 143.532 158.132 140.819 1.00 4.79 192 GLY D N 1
ATOM 19870 C CA . GLY D 4 192 ? 142.484 157.143 140.626 1.00 5.53 192 GLY D CA 1
ATOM 19871 C C . GLY D 4 192 ? 141.110 157.774 140.525 1.00 2.45 192 GLY D C 1
ATOM 19872 O O . GLY D 4 192 ? 140.325 157.449 139.631 1.00 0.00 192 GLY D O 1
ATOM 19876 N N . PHE D 4 193 ? 140.803 158.694 141.440 1.00 7.78 193 PHE D N 1
ATOM 19877 C CA . PHE D 4 193 ? 139.521 159.385 141.384 1.00 7.00 193 PHE D CA 1
ATOM 19878 C C . PHE D 4 193 ? 139.426 160.284 140.159 1.00 8.31 193 PHE D C 1
ATOM 19879 O O . PHE D 4 193 ? 138.334 160.471 139.613 1.00 7.51 193 PHE D O 1
ATOM 19896 N N . MET D 4 194 ? 140.551 160.852 139.720 1.00 6.62 194 MET D N 1
ATOM 19897 C CA . MET D 4 194 ? 140.553 161.615 138.478 1.00 6.98 194 MET D CA 1
ATOM 19898 C C . MET D 4 194 ? 140.244 160.717 137.287 1.00 5.69 194 MET D C 1
ATOM 19899 O O . MET D 4 194 ? 139.472 161.095 136.398 1.00 6.06 194 MET D O 1
ATOM 19913 N N . ILE D 4 195 ? 140.837 159.522 137.253 1.00 3.52 195 ILE D N 1
ATOM 19914 C CA . ILE D 4 195 ? 140.519 158.559 136.203 1.00 6.98 195 ILE D CA 1
ATOM 19915 C C . ILE D 4 195 ? 139.043 158.193 136.259 1.00 6.64 195 ILE D C 1
ATOM 19916 O O . ILE D 4 195 ? 138.369 158.096 135.227 1.00 8.07 195 ILE D O 1
ATOM 19932 N N . TRP D 4 196 ? 138.522 157.978 137.467 1.00 4.94 196 TRP D N 1
ATOM 19933 C CA . TRP D 4 196 ? 137.102 157.687 137.631 1.00 8.00 196 TRP D CA 1
ATOM 19934 C C . TRP D 4 196 ? 136.247 158.804 137.045 1.00 10.32 196 TRP D C 1
ATOM 19935 O O . TRP D 4 196 ? 135.295 158.549 136.300 1.00 14.55 196 TRP D O 1
ATOM 19956 N N . ALA D 4 197 ? 136.581 160.054 137.369 1.00 9.60 197 ALA D N 1
ATOM 19957 C CA . ALA D 4 197 ? 135.819 161.183 136.846 1.00 10.13 197 ALA D CA 1
ATOM 19958 C C . ALA D 4 197 ? 135.924 161.265 135.328 1.00 11.30 197 ALA D C 1
ATOM 19959 O O . ALA D 4 197 ? 134.934 161.543 134.643 1.00 13.41 197 ALA D O 1
ATOM 19966 N N . ILE D 4 198 ? 137.119 161.033 134.784 1.00 9.58 198 ILE D N 1
ATOM 19967 C CA . ILE D 4 198 ? 137.299 161.110 133.338 1.00 13.95 198 ILE D CA 1
ATOM 19968 C C . ILE D 4 198 ? 136.492 160.023 132.639 1.00 14.51 198 ILE D C 1
ATOM 19969 O O . ILE D 4 198 ? 135.854 160.271 131.609 1.00 18.77 198 ILE D O 1
ATOM 19985 N N . ARG D 4 199 ? 136.501 158.806 133.184 1.00 15.49 199 ARG D N 1
ATOM 19986 C CA . ARG D 4 199 ? 135.873 157.678 132.509 1.00 12.96 199 ARG D CA 1
ATOM 19987 C C . ARG D 4 199 ? 134.359 157.649 132.671 1.00 14.90 199 ARG D C 1
ATOM 19988 O O . ARG D 4 199 ? 133.690 156.928 131.924 1.00 17.72 199 ARG D O 1
ATOM 20009 N N . THR D 4 200 ? 133.801 158.402 133.619 1.00 15.47 200 THR D N 1
ATOM 20010 C CA . THR D 4 200 ? 132.350 158.513 133.703 1.00 15.83 200 THR D CA 1
ATOM 20011 C C . THR D 4 200 ? 131.794 159.532 132.717 1.00 13.34 200 THR D C 1
ATOM 20012 O O . THR D 4 200 ? 130.618 159.443 132.351 1.00 16.13 200 THR D O 1
ATOM 20023 N N . PHE D 4 201 ? 132.608 160.494 132.286 1.00 18.21 201 PHE D N 1
ATOM 20024 C CA . PHE D 4 201 ? 132.227 161.426 131.233 1.00 19.61 201 PHE D CA 1
ATOM 20025 C C . PHE D 4 201 ? 132.664 160.957 129.853 1.00 15.84 201 PHE D C 1
ATOM 20026 O O . PHE D 4 201 ? 132.180 161.493 128.851 1.00 23.20 201 PHE D O 1
ATOM 20043 N N . LYS D 4 202 ? 133.565 159.982 129.781 1.00 20.09 202 LYS D N 1
ATOM 20044 C CA . LYS D 4 202 ? 133.988 159.366 128.525 1.00 19.87 202 LYS D CA 1
ATOM 20045 C C . LYS D 4 202 ? 133.950 157.854 128.701 1.00 21.52 202 LYS D C 1
ATOM 20046 O O . LYS D 4 202 ? 134.993 157.199 128.810 1.00 23.35 202 LYS D O 1
ATOM 20065 N N . PRO D 4 203 ? 132.752 157.264 128.734 1.00 24.12 203 PRO D N 1
ATOM 20066 C CA . PRO D 4 203 ? 132.654 155.817 128.992 1.00 22.17 203 PRO D CA 1
ATOM 20067 C C . PRO D 4 203 ? 133.410 154.962 127.992 1.00 25.53 203 PRO D C 1
ATOM 20068 O O . PRO D 4 203 ? 133.663 153.785 128.276 1.00 27.20 203 PRO D O 1
ATOM 20079 N N . GLU D 4 204 ? 133.776 155.511 126.832 1.00 27.75 204 GLU D N 1
ATOM 20080 C CA . GLU D 4 204 ? 134.504 154.726 125.841 1.00 28.50 204 GLU D CA 1
ATOM 20081 C C . GLU D 4 204 ? 135.797 154.158 126.412 1.00 28.98 204 GLU D C 1
ATOM 20082 O O . GLU D 4 204 ? 136.260 153.102 125.966 1.00 26.64 204 GLU D O 1
ATOM 20094 N N . GLN D 4 205 ? 136.391 154.833 127.393 1.00 27.17 205 GLN D N 1
ATOM 20095 C CA . GLN D 4 205 ? 137.656 154.395 127.967 1.00 26.04 205 GLN D CA 1
ATOM 20096 C C . GLN D 4 205 ? 137.487 153.313 129.026 1.00 24.51 205 GLN D C 1
ATOM 20097 O O . GLN D 4 205 ? 138.493 152.814 129.540 1.00 26.04 205 GLN D O 1
ATOM 20111 N N . VAL D 4 206 ? 136.250 152.939 129.363 1.00 23.00 206 VAL D N 1
ATOM 20112 C CA . VAL D 4 206 ? 136.035 151.905 130.367 1.00 22.53 206 VAL D CA 1
ATOM 20113 C C . VAL D 4 206 ? 136.612 150.585 129.878 1.00 22.58 206 VAL D C 1
ATOM 20114 O O . VAL D 4 206 ? 136.456 150.206 128.710 1.00 27.12 206 VAL D O 1
ATOM 20127 N N . GLU D 4 207 ? 137.282 149.875 130.781 1.00 21.77 207 GLU D N 1
ATOM 20128 C CA . GLU D 4 207 ? 137.936 148.616 130.456 1.00 22.89 207 GLU D CA 1
ATOM 20129 C C . GLU D 4 207 ? 136.967 147.458 130.659 1.00 24.93 207 GLU D C 1
ATOM 20130 O O . GLU D 4 207 ? 136.268 147.395 131.675 1.00 21.19 207 GLU D O 1
ATOM 20142 N N . ALA D 4 208 ? 136.932 146.547 129.692 1.00 27.98 208 ALA D N 1
ATOM 20143 C CA . ALA D 4 208 ? 136.068 145.376 129.772 1.00 29.10 208 ALA D CA 1
ATOM 20144 C C . ALA D 4 208 ? 136.811 144.209 130.413 1.00 28.30 208 ALA D C 1
ATOM 20145 O O . ALA D 4 208 ? 136.876 144.100 131.636 1.00 29.91 208 ALA D O 1
ATOM 20152 N N . GLU E 5 2 ? 176.252 144.021 160.350 1.00 22.27 2 GLU E N 1
ATOM 20153 C CA . GLU E 5 2 ? 177.190 145.137 160.341 1.00 24.39 2 GLU E CA 1
ATOM 20154 C C . GLU E 5 2 ? 176.561 146.351 159.662 1.00 26.63 2 GLU E C 1
ATOM 20155 O O . GLU E 5 2 ? 175.368 146.608 159.818 1.00 26.46 2 GLU E O 1
ATOM 20166 N N . HIS E 5 3 ? 177.370 147.110 158.920 1.00 23.48 3 HIS E N 1
ATOM 20167 C CA . HIS E 5 3 ? 176.833 148.232 158.159 1.00 23.39 3 HIS E CA 1
ATOM 20168 C C . HIS E 5 3 ? 175.974 147.757 156.994 1.00 26.01 3 HIS E C 1
ATOM 20169 O O . HIS E 5 3 ? 174.995 148.421 156.636 1.00 22.73 3 HIS E O 1
ATOM 20183 N N . TYR E 5 4 ? 176.323 146.617 156.395 1.00 19.52 4 TYR E N 1
ATOM 20184 C CA . TYR E 5 4 ? 175.634 146.172 155.189 1.00 21.97 4 TYR E CA 1
ATOM 20185 C C . TYR E 5 4 ? 174.179 145.815 155.470 1.00 19.40 4 TYR E C 1
ATOM 20186 O O . TYR E 5 4 ? 173.293 146.135 154.669 1.00 19.56 4 TYR E O 1
ATOM 20204 N N . ILE E 5 5 ? 173.909 145.152 156.597 1.00 20.99 5 ILE E N 1
ATOM 20205 C CA . ILE E 5 5 ? 172.549 144.694 156.872 1.00 15.10 5 ILE E CA 1
ATOM 20206 C C . ILE E 5 5 ? 171.593 145.878 156.950 1.00 17.76 5 ILE E C 1
ATOM 20207 O O . ILE E 5 5 ? 170.485 145.834 156.404 1.00 20.46 5 ILE E O 1
ATOM 20223 N N . SER E 5 6 ? 172.004 146.956 157.621 1.00 19.26 6 SER E N 1
ATOM 20224 C CA . SER E 5 6 ? 171.164 148.149 157.664 1.00 19.83 6 SER E CA 1
ATOM 20225 C C . SER E 5 6 ? 170.932 148.698 156.263 1.00 19.53 6 SER E C 1
ATOM 20226 O O . SER E 5 6 ? 169.810 149.089 155.918 1.00 21.81 6 SER E O 1
ATOM 20234 N N . LEU E 5 7 ? 171.982 148.735 155.439 1.00 17.68 7 LEU E N 1
ATOM 20235 C CA . LEU E 5 7 ? 171.825 149.186 154.060 1.00 17.63 7 LEU E CA 1
ATOM 20236 C C . LEU E 5 7 ? 170.864 148.280 153.300 1.00 16.04 7 LEU E C 1
ATOM 20237 O O . LEU E 5 7 ? 169.958 148.756 152.607 1.00 20.94 7 LEU E O 1
ATOM 20253 N N . LEU E 5 8 ? 171.040 146.963 153.433 1.00 15.59 8 LEU E N 1
ATOM 20254 C CA . LEU E 5 8 ? 170.117 146.031 152.794 1.00 14.20 8 LEU E CA 1
ATOM 20255 C C . LEU E 5 8 ? 168.704 146.208 153.334 1.00 8.73 8 LEU E C 1
ATOM 20256 O O . LEU E 5 8 ? 167.731 146.176 152.572 1.00 11.01 8 LEU E O 1
ATOM 20272 N N . VAL E 5 9 ? 168.573 146.397 154.647 1.00 16.84 9 VAL E N 1
ATOM 20273 C CA . VAL E 5 9 ? 167.258 146.630 155.235 1.00 10.58 9 VAL E CA 1
ATOM 20274 C C . VAL E 5 9 ? 166.705 147.976 154.784 1.00 15.63 9 VAL E C 1
ATOM 20275 O O . VAL E 5 9 ? 165.500 148.118 154.542 1.00 16.18 9 VAL E O 1
ATOM 20288 N N . LYS E 5 10 ? 167.571 148.983 154.658 1.00 10.81 10 LYS E N 1
ATOM 20289 C CA . LYS E 5 10 ? 167.113 150.305 154.244 1.00 15.30 10 LYS E CA 1
ATOM 20290 C C . LYS E 5 10 ? 166.517 150.271 152.842 1.00 16.44 10 LYS E C 1
ATOM 20291 O O . LYS E 5 10 ? 165.500 150.923 152.576 1.00 12.69 10 LYS E O 1
ATOM 20310 N N . SER E 5 11 ? 167.136 149.523 151.933 1.00 14.04 11 SER E N 1
ATOM 20311 C CA . SER E 5 11 ? 166.716 149.504 150.538 1.00 14.07 11 SER E CA 1
ATOM 20312 C C . SER E 5 11 ? 165.521 148.594 150.283 1.00 6.86 11 SER E C 1
ATOM 20313 O O . SER E 5 11 ? 165.024 148.564 149.153 1.00 16.18 11 SER E O 1
ATOM 20321 N N . ILE E 5 12 ? 165.051 147.856 151.288 1.00 13.85 12 ILE E N 1
ATOM 20322 C CA . ILE E 5 12 ? 163.905 146.969 151.113 1.00 11.94 12 ILE E CA 1
ATOM 20323 C C . ILE E 5 12 ? 162.672 147.579 151.767 1.00 8.90 12 ILE E C 1
ATOM 20324 O O . ILE E 5 12 ? 161.667 147.837 151.096 1.00 16.17 12 ILE E O 1
ATOM 20340 N N . PHE E 5 13 ? 162.736 147.813 153.079 1.00 12.28 13 PHE E N 1
ATOM 20341 C CA . PHE E 5 13 ? 161.571 148.244 153.846 1.00 12.73 13 PHE E CA 1
ATOM 20342 C C . PHE E 5 13 ? 161.567 149.748 154.107 1.00 10.28 13 PHE E C 1
ATOM 20343 O O . PHE E 5 13 ? 160.628 150.444 153.709 1.00 7.11 13 PHE E O 1
ATOM 20360 N N . ILE E 5 14 ? 162.607 150.266 154.764 1.00 11.95 14 ILE E N 1
ATOM 20361 C CA . ILE E 5 14 ? 162.612 151.679 155.138 1.00 11.20 14 ILE E CA 1
ATOM 20362 C C . ILE E 5 14 ? 162.494 152.551 153.895 1.00 7.81 14 ILE E C 1
ATOM 20363 O O . ILE E 5 14 ? 161.696 153.494 153.848 1.00 12.28 14 ILE E O 1
ATOM 20379 N N . GLU E 5 15 ? 163.282 152.245 152.870 1.00 12.87 15 GLU E N 1
ATOM 20380 C CA . GLU E 5 15 ? 163.185 152.903 151.573 1.00 14.72 15 GLU E CA 1
ATOM 20381 C C . GLU E 5 15 ? 162.594 151.910 150.583 1.00 10.08 15 GLU E C 1
ATOM 20382 O O . GLU E 5 15 ? 163.164 150.836 150.361 1.00 8.52 15 GLU E O 1
ATOM 20394 N N . ASN E 5 16 ? 161.453 152.264 150.000 1.00 16.25 16 ASN E N 1
ATOM 20395 C CA . ASN E 5 16 ? 160.767 151.428 149.022 1.00 11.76 16 ASN E CA 1
ATOM 20396 C C . ASN E 5 16 ? 160.786 152.152 147.684 1.00 6.24 16 ASN E C 1
ATOM 20397 O O . ASN E 5 16 ? 160.143 153.195 147.526 1.00 2.24 16 ASN E O 1
ATOM 20408 N N . MET E 5 17 ? 161.513 151.587 146.718 1.00 11.57 17 MET E N 1
ATOM 20409 C CA . MET E 5 17 ? 161.650 152.242 145.422 1.00 8.78 17 MET E CA 1
ATOM 20410 C C . MET E 5 17 ? 160.304 152.405 144.731 1.00 7.78 17 MET E C 1
ATOM 20411 O O . MET E 5 17 ? 160.120 153.343 143.947 1.00 8.27 17 MET E O 1
ATOM 20425 N N . ALA E 5 18 ? 159.353 151.515 145.008 1.00 5.75 18 ALA E N 1
ATOM 20426 C CA . ALA E 5 18 ? 158.066 151.534 144.321 1.00 12.37 18 ALA E CA 1
ATOM 20427 C C . ALA E 5 18 ? 157.062 152.455 145.012 1.00 6.91 18 ALA E C 1
ATOM 20428 O O . ALA E 5 18 ? 156.519 153.371 144.388 1.00 8.61 18 ALA E O 1
ATOM 204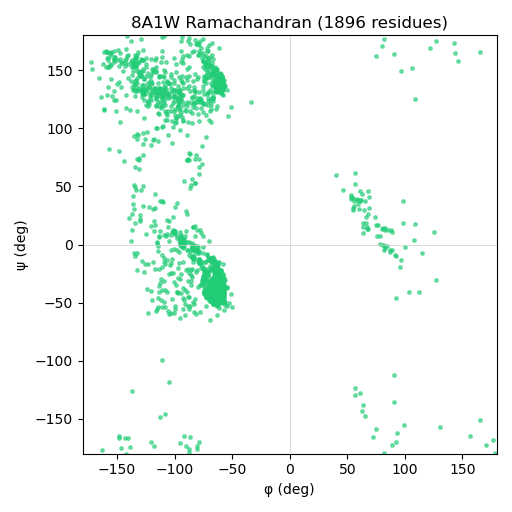35 N N . LEU E 5 19 ? 156.812 152.229 146.300 1.00 5.44 19 LEU E N 1
ATOM 20436 C CA . LEU E 5 19 ? 155.722 152.907 146.987 1.00 10.86 19 LEU E CA 1
ATOM 20437 C C . LEU E 5 19 ? 156.121 154.248 147.585 1.00 12.40 19 LEU E C 1
ATOM 20438 O O . LEU E 5 19 ? 155.243 155.085 147.825 1.00 2.11 19 LEU E O 1
ATOM 20454 N N . SER E 5 20 ? 157.413 154.480 147.824 1.00 15.84 20 SER E N 1
ATOM 20455 C CA . SER E 5 20 ? 157.883 155.740 148.392 1.00 10.92 20 SER E CA 1
ATOM 20456 C C . SER E 5 20 ? 158.442 156.670 147.319 1.00 15.65 20 SER E C 1
ATOM 20457 O O . SER E 5 20 ? 157.990 157.811 147.188 1.00 10.70 20 SER E O 1
ATOM 20465 N N . PHE E 5 21 ? 159.417 156.199 146.541 1.00 15.56 21 PHE E N 1
ATOM 20466 C CA . PHE E 5 21 ? 160.019 157.025 145.502 1.00 12.78 21 PHE E CA 1
ATOM 20467 C C . PHE E 5 21 ? 159.235 157.010 144.194 1.00 7.95 21 PHE E C 1
ATOM 20468 O O . PHE E 5 21 ? 159.527 157.824 143.312 1.00 15.38 21 PHE E O 1
ATOM 20485 N N . PHE E 5 22 ? 158.254 156.117 144.046 1.00 8.59 22 PHE E N 1
ATOM 20486 C CA . PHE E 5 22 ? 157.350 156.113 142.896 1.00 8.82 22 PHE E CA 1
ATOM 20487 C C . PHE E 5 22 ? 158.055 155.721 141.601 1.00 12.76 22 PHE E C 1
ATOM 20488 O O . PHE E 5 22 ? 157.671 156.175 140.521 1.00 14.34 22 PHE E O 1
ATOM 20505 N N . LEU E 5 23 ? 159.074 154.875 141.682 1.00 11.99 23 LEU E N 1
ATOM 20506 C CA . LEU E 5 23 ? 159.886 154.529 140.525 1.00 12.25 23 LEU E CA 1
ATOM 20507 C C . LEU E 5 23 ? 159.402 153.224 139.908 1.00 5.21 23 LEU E C 1
ATOM 20508 O O . LEU E 5 23 ? 159.103 152.260 140.618 1.00 15.20 23 LEU E O 1
ATOM 20524 N N . GLY E 5 24 ? 159.328 153.202 138.578 1.00 6.11 24 GLY E N 1
ATOM 20525 C CA . GLY E 5 24 ? 158.857 152.027 137.872 1.00 12.60 24 GLY E CA 1
ATOM 20526 C C . GLY E 5 24 ? 157.368 151.794 137.963 1.00 8.56 24 GLY E C 1
ATOM 20527 O O . GLY E 5 24 ? 156.918 150.659 137.790 1.00 9.56 24 GLY E O 1
ATOM 20531 N N . MET E 5 25 ? 156.584 152.843 138.224 1.00 8.93 25 MET E N 1
ATOM 20532 C CA . MET E 5 25 ? 155.147 152.666 138.407 1.00 6.87 25 MET E CA 1
ATOM 20533 C C . MET E 5 25 ? 154.468 152.181 137.134 1.00 4.29 25 MET E C 1
ATOM 20534 O O . MET E 5 25 ? 153.490 151.429 137.203 1.00 3.85 25 MET E O 1
ATOM 20548 N N . CYS E 5 26 ? 154.963 152.598 135.969 1.00 6.14 26 CYS E N 1
ATOM 20549 C CA . CYS E 5 26 ? 154.316 152.222 134.716 1.00 6.79 26 CYS E CA 1
ATOM 20550 C C . CYS E 5 26 ? 154.310 150.710 134.534 1.00 11.67 26 CYS E C 1
ATOM 20551 O O . CYS E 5 26 ? 153.281 150.117 134.190 1.00 2.83 26 CYS E O 1
ATOM 20558 N N . THR E 5 27 ? 155.456 150.065 134.760 1.00 10.59 27 THR E N 1
ATOM 20559 C CA . THR E 5 27 ? 155.510 148.609 134.727 1.00 10.34 27 THR E CA 1
ATOM 20560 C C . THR E 5 27 ? 154.946 147.996 136.001 1.00 5.64 27 THR E C 1
ATOM 20561 O O . THR E 5 27 ? 154.327 146.927 135.951 1.00 3.49 27 THR E O 1
ATOM 20572 N N . PHE E 5 28 ? 155.151 148.656 137.141 1.00 11.45 28 PHE E N 1
ATOM 20573 C CA . PHE E 5 28 ? 154.666 148.130 138.412 1.00 2.32 28 PHE E CA 1
ATOM 20574 C C . PHE E 5 28 ? 153.143 148.076 138.439 1.00 4.61 28 PHE E C 1
ATOM 20575 O O . PHE E 5 28 ? 152.556 147.117 138.954 1.00 1.59 28 PHE E O 1
ATOM 20592 N N . LEU E 5 29 ? 152.487 149.089 137.881 1.00 10.58 29 LEU E N 1
ATOM 20593 C CA . LEU E 5 29 ? 151.034 149.145 137.826 1.00 1.89 29 LEU E CA 1
ATOM 20594 C C . LEU E 5 29 ? 150.456 148.400 136.630 1.00 3.01 29 LEU E C 1
ATOM 20595 O O . LEU E 5 29 ? 149.234 148.400 136.454 1.00 15.66 29 LEU E O 1
ATOM 20611 N N . ALA E 5 30 ? 151.295 147.771 135.808 1.00 6.49 30 ALA E N 1
ATOM 20612 C CA . ALA E 5 30 ? 150.854 147.130 134.576 1.00 5.43 30 ALA E CA 1
ATOM 20613 C C . ALA E 5 30 ? 150.895 145.611 134.644 1.00 5.99 30 ALA E C 1
ATOM 20614 O O . ALA E 5 30 ? 149.884 144.955 134.375 1.00 10.42 30 ALA E O 1
ATOM 20621 N N . VAL E 5 31 ? 152.038 145.030 135.005 1.00 9.58 31 VAL E N 1
ATOM 20622 C CA . VAL E 5 31 ? 152.201 143.580 134.993 1.00 1.49 31 VAL E CA 1
ATOM 20623 C C . VAL E 5 31 ? 151.798 143.003 136.344 1.00 6.94 31 VAL E C 1
ATOM 20624 O O . VAL E 5 31 ? 152.052 141.827 136.629 1.00 9.46 31 VAL E O 1
ATOM 20637 N N . SER E 5 32 ? 151.166 143.822 137.184 1.00 2.12 32 SER E N 1
ATOM 20638 C CA . SER E 5 32 ? 150.793 143.389 138.523 1.00 4.44 32 SER E CA 1
ATOM 20639 C C . SER E 5 32 ? 149.641 142.393 138.530 1.00 2.88 32 SER E C 1
ATOM 20640 O O . SER E 5 32 ? 149.345 141.832 139.588 1.00 10.60 32 SER E O 1
ATOM 20648 N N . LYS E 5 33 ? 148.989 142.152 137.391 1.00 4.23 33 LYS E N 1
ATOM 20649 C CA . LYS E 5 33 ? 147.777 141.338 137.397 1.00 3.32 33 LYS E CA 1
ATOM 20650 C C . LYS E 5 33 ? 148.050 139.930 137.917 1.00 6.50 33 LYS E C 1
ATOM 20651 O O . LYS E 5 33 ? 147.292 139.406 138.741 1.00 14.10 33 LYS E O 1
ATOM 20670 N N . LYS E 5 34 ? 149.131 139.305 137.459 1.00 7.05 34 LYS E N 1
ATOM 20671 C CA . LYS E 5 34 ? 149.425 137.912 137.769 1.00 2.30 34 LYS E CA 1
ATOM 20672 C C . LYS E 5 34 ? 150.648 137.821 138.671 1.00 5.02 34 LYS E C 1
ATOM 20673 O O . LYS E 5 34 ? 151.669 138.464 138.408 1.00 12.83 34 LYS E O 1
ATOM 20692 N N . VAL E 5 35 ? 150.539 137.014 139.729 1.00 2.87 35 VAL E N 1
ATOM 20693 C CA . VAL E 5 35 ? 151.638 136.868 140.677 1.00 10.01 35 VAL E CA 1
ATOM 20694 C C . VAL E 5 35 ? 152.848 136.231 140.006 1.00 2.01 35 VAL E C 1
ATOM 20695 O O . VAL E 5 35 ? 153.988 136.656 140.224 1.00 5.56 35 VAL E O 1
ATOM 20708 N N . LYS E 5 36 ? 152.626 135.198 139.190 1.00 8.68 36 LYS E N 1
ATOM 20709 C CA . LYS E 5 36 ? 153.745 134.505 138.558 1.00 10.87 36 LYS E CA 1
ATOM 20710 C C . LYS E 5 36 ? 154.544 135.455 137.675 1.00 9.83 36 LYS E C 1
ATOM 20711 O O . LYS E 5 36 ? 155.777 135.508 137.754 1.00 7.64 36 LYS E O 1
ATOM 20730 N N . THR E 5 37 ? 153.855 136.217 136.825 1.00 6.85 37 THR E N 1
ATOM 20731 C CA . THR E 5 37 ? 154.543 137.185 135.977 1.00 9.02 37 THR E CA 1
ATOM 20732 C C . THR E 5 37 ? 155.190 138.284 136.810 1.00 11.62 37 THR E C 1
ATOM 20733 O O . THR E 5 37 ? 156.320 138.700 136.531 1.00 11.19 37 THR E O 1
ATOM 20744 N N . SER E 5 38 ? 154.490 138.763 137.841 1.00 12.72 38 SER E N 1
ATOM 20745 C CA . SER E 5 38 ? 155.048 139.813 138.687 1.00 9.51 38 SER E CA 1
ATOM 20746 C C . SER E 5 38 ? 156.323 139.342 139.372 1.00 1.38 38 SER E C 1
ATOM 20747 O O . SER E 5 38 ? 157.286 140.106 139.500 1.00 9.42 38 SER E O 1
ATOM 20755 N N . PHE E 5 39 ? 156.346 138.087 139.822 1.00 6.16 39 PHE E N 1
ATOM 20756 C CA . PHE E 5 39 ? 157.547 137.553 140.453 1.00 7.22 39 PHE E CA 1
ATOM 20757 C C . PHE E 5 39 ? 158.711 137.525 139.471 1.00 10.49 39 PHE E C 1
ATOM 20758 O O . PHE E 5 39 ? 159.857 137.799 139.846 1.00 10.66 39 PHE E O 1
ATOM 20775 N N . GLY E 5 40 ? 158.438 137.188 138.210 1.00 9.74 40 GLY E N 1
ATOM 20776 C CA . GLY E 5 40 ? 159.495 137.180 137.213 1.00 13.67 40 GLY E CA 1
ATOM 20777 C C . GLY E 5 40 ? 160.095 138.554 136.987 1.00 12.84 40 GLY E C 1
ATOM 20778 O O . GLY E 5 40 ? 161.317 138.702 136.911 1.00 14.64 40 GLY E O 1
ATOM 20782 N N . LEU E 5 41 ? 159.246 139.579 136.879 1.00 6.76 41 LEU E N 1
ATOM 20783 C CA . LEU E 5 41 ? 159.752 140.934 136.683 1.00 8.42 41 LEU E CA 1
ATOM 20784 C C . LEU E 5 41 ? 160.600 141.380 137.866 1.00 5.89 41 LEU E C 1
ATOM 20785 O O . LEU E 5 41 ? 161.661 141.987 137.683 1.00 17.58 41 LEU E O 1
ATOM 20801 N N . GLY E 5 42 ? 160.151 141.087 139.087 1.00 14.41 42 GLY E N 1
ATOM 20802 C CA . GLY E 5 42 ? 160.938 141.447 140.254 1.00 16.03 42 GLY E CA 1
ATOM 20803 C C . GLY E 5 42 ? 162.315 140.813 140.238 1.00 10.94 42 GLY E C 1
ATOM 20804 O O . GLY E 5 42 ? 163.308 141.450 140.596 1.00 16.72 42 GLY E O 1
ATOM 20808 N N . ILE E 5 43 ? 162.392 139.546 139.827 1.00 18.24 43 ILE E N 1
ATOM 20809 C CA . ILE E 5 43 ? 163.689 138.895 139.678 1.00 15.16 43 ILE E CA 1
ATOM 20810 C C . ILE E 5 43 ? 164.510 139.596 138.604 1.00 14.42 43 ILE E C 1
ATOM 20811 O O . ILE E 5 43 ? 165.704 139.862 138.787 1.00 14.01 43 ILE E O 1
ATOM 20827 N N . ALA E 5 44 ? 163.884 139.910 137.468 1.00 17.27 44 ALA E N 1
ATOM 20828 C CA . ALA E 5 44 ? 164.596 140.601 136.399 1.00 14.09 44 ALA E CA 1
ATOM 20829 C C . ALA E 5 44 ? 165.063 141.978 136.851 1.00 14.88 44 ALA E C 1
ATOM 20830 O O . ALA E 5 44 ? 166.179 142.401 136.526 1.00 14.65 44 ALA E O 1
ATOM 20837 N N . VAL E 5 45 ? 164.223 142.697 137.598 1.00 16.48 45 VAL E N 1
ATOM 20838 C CA . VAL E 5 45 ? 164.615 144.014 138.094 1.00 11.59 45 VAL E CA 1
ATOM 20839 C C . VAL E 5 45 ? 165.815 143.891 139.023 1.00 13.51 45 VAL E C 1
ATOM 20840 O O . VAL E 5 45 ? 166.743 144.707 138.975 1.00 16.21 45 VAL E O 1
ATOM 20853 N N . ILE E 5 46 ? 165.816 142.870 139.882 1.00 9.12 46 ILE E N 1
ATOM 20854 C CA . ILE E 5 46 ? 166.936 142.671 140.798 1.00 12.12 46 ILE E CA 1
ATOM 20855 C C . ILE E 5 46 ? 168.225 142.439 140.021 1.00 16.59 46 ILE E C 1
ATOM 20856 O O . ILE E 5 46 ? 169.275 143.004 140.348 1.00 11.08 46 ILE E O 1
ATOM 20872 N N . VAL E 5 47 ? 168.169 141.600 138.985 1.00 13.65 47 VAL E N 1
ATOM 20873 C CA . VAL E 5 47 ? 169.371 141.303 138.210 1.00 19.46 47 VAL E CA 1
ATOM 20874 C C . VAL E 5 47 ? 169.914 142.576 137.573 1.00 13.51 47 VAL E C 1
ATOM 20875 O O . VAL E 5 47 ? 171.118 142.853 137.623 1.00 17.58 47 VAL E O 1
ATOM 20888 N N . VAL E 5 48 ? 169.032 143.374 136.969 1.00 15.50 48 VAL E N 1
ATOM 20889 C CA . VAL E 5 48 ? 169.470 144.620 136.351 1.00 7.42 48 VAL E CA 1
ATOM 20890 C C . VAL E 5 48 ? 169.986 145.588 137.409 1.00 8.35 48 VAL E C 1
ATOM 20891 O O . VAL E 5 48 ? 171.036 146.216 137.234 1.00 14.45 48 VAL E O 1
ATOM 20904 N N . LEU E 5 49 ? 169.260 145.727 138.521 1.00 7.30 49 LEU E N 1
ATOM 20905 C CA . LEU E 5 49 ? 169.685 146.652 139.568 1.00 8.05 49 LEU E CA 1
ATOM 20906 C C . LEU E 5 49 ? 170.997 146.211 140.203 1.00 7.95 49 LEU E C 1
ATOM 20907 O O . LEU E 5 49 ? 171.897 147.032 140.415 1.00 13.04 49 LEU E O 1
ATOM 20923 N N . THR E 5 50 ? 171.127 144.920 140.516 1.00 10.97 50 THR E N 1
ATOM 20924 C CA . THR E 5 50 ? 172.340 144.432 141.159 1.00 16.54 50 THR E CA 1
ATOM 20925 C C . THR E 5 50 ? 173.560 144.565 140.258 1.00 13.50 50 THR E C 1
ATOM 20926 O O . THR E 5 50 ? 174.687 144.595 140.762 1.00 10.67 50 THR E O 1
ATOM 20937 N N . ILE E 5 51 ? 173.363 144.634 138.946 1.00 17.05 51 ILE E N 1
ATOM 20938 C CA . ILE E 5 51 ? 174.457 144.810 138.002 1.00 14.32 51 ILE E CA 1
ATOM 20939 C C . ILE E 5 51 ? 174.606 146.267 137.585 1.00 11.08 51 ILE E C 1
ATOM 20940 O O . ILE E 5 51 ? 175.724 146.771 137.470 1.00 17.58 51 ILE E O 1
ATOM 20956 N N . SER E 5 52 ? 173.486 146.957 137.360 1.00 13.37 52 SER E N 1
ATOM 20957 C CA . SER E 5 52 ? 173.543 148.332 136.875 1.00 14.93 52 SER E CA 1
ATOM 20958 C C . SER E 5 52 ? 174.242 149.246 137.874 1.00 13.88 52 SER E C 1
ATOM 20959 O O . SER E 5 52 ? 175.179 149.970 137.521 1.00 16.12 52 SER E O 1
ATOM 20967 N N . VAL E 5 53 ? 173.799 149.226 139.133 1.00 7.98 53 VAL E N 1
ATOM 20968 C CA . VAL E 5 53 ? 174.323 150.177 140.114 1.00 8.78 53 VAL E CA 1
ATOM 20969 C C . VAL E 5 53 ? 175.825 150.014 140.315 1.00 12.79 53 VAL E C 1
ATOM 20970 O O . VAL E 5 53 ? 176.558 151.003 140.156 1.00 14.19 53 VAL E O 1
ATOM 20983 N N . PRO E 5 54 ? 176.348 148.830 140.651 1.00 9.96 54 PRO E N 1
ATOM 20984 C CA . PRO E 5 54 ? 177.803 148.730 140.873 1.00 16.17 54 PRO E CA 1
ATOM 20985 C C . PRO E 5 54 ? 178.628 149.080 139.647 1.00 8.73 54 PRO E C 1
ATOM 20986 O O . PRO E 5 54 ? 179.710 149.665 139.783 1.00 11.60 54 PRO E O 1
ATOM 20997 N N . VAL E 5 55 ? 178.153 148.739 138.448 1.00 10.66 55 VAL E N 1
ATOM 20998 C CA . VAL E 5 55 ? 178.889 149.095 137.239 1.00 13.36 55 VAL E CA 1
ATOM 20999 C C . VAL E 5 55 ? 178.939 150.609 137.078 1.00 13.87 55 VAL E C 1
ATOM 21000 O O . VAL E 5 55 ? 179.991 151.183 136.770 1.00 13.04 55 VAL E O 1
ATOM 21013 N N . ASN E 5 56 ? 177.804 151.279 137.286 1.00 13.81 56 ASN E N 1
ATOM 21014 C CA . ASN E 5 56 ? 177.780 152.734 137.205 1.00 14.35 56 ASN E CA 1
ATOM 21015 C C . ASN E 5 56 ? 178.600 153.367 138.320 1.00 10.44 56 ASN E C 1
ATOM 21016 O O . ASN E 5 56 ? 179.167 154.449 138.133 1.00 13.77 56 ASN E O 1
ATOM 21027 N N . ASN E 5 57 ? 178.672 152.713 139.480 1.00 6.21 57 ASN E N 1
ATOM 21028 C CA . ASN E 5 57 ? 179.462 153.250 140.580 1.00 14.02 57 ASN E CA 1
ATOM 21029 C C . ASN E 5 57 ? 180.937 153.330 140.207 1.00 11.17 57 ASN E C 1
ATOM 21030 O O . ASN E 5 57 ? 181.605 154.330 140.493 1.00 11.02 57 ASN E O 1
ATOM 21041 N N . LEU E 5 58 ? 181.464 152.284 139.566 1.00 13.11 58 LEU E N 1
ATOM 21042 C CA . LEU E 5 58 ? 182.850 152.319 139.114 1.00 15.92 58 LEU E CA 1
ATOM 21043 C C . LEU E 5 58 ? 183.053 153.376 138.036 1.00 13.97 58 LEU E C 1
ATOM 21044 O O . LEU E 5 58 ? 184.040 154.120 138.066 1.00 13.72 58 LEU E O 1
ATOM 21060 N N . VAL E 5 59 ? 182.129 153.460 137.078 1.00 6.88 59 VAL E N 1
ATOM 21061 C CA . VAL E 5 59 ? 182.258 154.448 136.012 1.00 15.73 59 VAL E CA 1
ATOM 21062 C C . VAL E 5 59 ? 182.220 155.856 136.589 1.00 10.30 59 VAL E C 1
ATOM 21063 O O . VAL E 5 59 ? 183.018 156.721 136.211 1.00 23.36 59 VAL E O 1
ATOM 21076 N N . TYR E 5 60 ? 181.293 156.107 137.515 1.00 11.77 60 TYR E N 1
ATOM 21077 C CA . TYR E 5 60 ? 181.203 157.426 138.130 1.00 17.43 60 TYR E CA 1
ATOM 21078 C C . TYR E 5 60 ? 182.471 157.765 138.902 1.00 12.28 60 TYR E C 1
ATOM 21079 O O . TYR E 5 60 ? 182.995 158.879 138.792 1.00 12.35 60 TYR E O 1
ATOM 21097 N N . ASN E 5 61 ? 182.980 156.815 139.686 1.00 14.54 61 ASN E N 1
ATOM 21098 C CA . ASN E 5 61 ? 184.142 157.075 140.525 1.00 14.09 61 ASN E CA 1
ATOM 21099 C C . ASN E 5 61 ? 185.446 157.108 139.741 1.00 10.89 61 ASN E C 1
ATOM 21100 O O . ASN E 5 61 ? 186.437 157.653 140.238 1.00 17.05 61 ASN E O 1
ATOM 21111 N N . LEU E 5 62 ? 185.469 156.551 138.531 1.00 14.22 62 LEU E N 1
ATOM 21112 C CA . LEU E 5 62 ? 186.686 156.496 137.733 1.00 15.51 62 LEU E CA 1
ATOM 21113 C C . LEU E 5 62 ? 186.719 157.518 136.606 1.00 14.60 62 LEU E C 1
ATOM 21114 O O . LEU E 5 62 ? 187.813 157.894 136.171 1.00 19.81 62 LEU E O 1
ATOM 21130 N N . VAL E 5 63 ? 185.563 157.975 136.126 1.00 16.73 63 VAL E N 1
ATOM 21131 C CA . VAL E 5 63 ? 185.514 158.891 134.991 1.00 12.64 63 VAL E CA 1
ATOM 21132 C C . VAL E 5 63 ? 184.765 160.160 135.374 1.00 13.85 63 VAL E C 1
ATOM 21133 O O . VAL E 5 63 ? 185.316 161.264 135.301 1.00 17.62 63 VAL E O 1
ATOM 21146 N N . LEU E 5 64 ? 183.504 160.016 135.782 1.00 20.04 64 LEU E N 1
ATOM 21147 C CA . LEU E 5 64 ? 182.642 161.169 136.015 1.00 17.29 64 LEU E CA 1
ATOM 21148 C C . LEU E 5 64 ? 182.894 161.855 137.350 1.00 11.14 64 LEU E C 1
ATOM 21149 O O . LEU E 5 64 ? 182.431 162.984 137.539 1.00 17.10 64 LEU E O 1
ATOM 21165 N N . LYS E 5 65 ? 183.604 161.216 138.272 1.00 14.75 65 LYS E N 1
ATOM 21166 C CA . LYS E 5 65 ? 183.831 161.828 139.571 1.00 18.01 65 LYS E CA 1
ATOM 21167 C C . LYS E 5 65 ? 184.632 163.117 139.399 1.00 17.27 65 LYS E C 1
ATOM 21168 O O . LYS E 5 65 ? 185.607 163.144 138.638 1.00 20.57 65 LYS E O 1
ATOM 21187 N N . PRO E 5 66 ? 184.257 164.202 140.079 1.00 18.69 66 PRO E N 1
ATOM 21188 C CA . PRO E 5 66 ? 184.990 165.461 139.900 1.00 19.06 66 PRO E CA 1
ATOM 21189 C C . PRO E 5 66 ? 186.460 165.311 140.262 1.00 18.52 66 PRO E C 1
ATOM 21190 O O . PRO E 5 66 ? 186.821 164.596 141.199 1.00 19.41 66 PRO E O 1
ATOM 21201 N N . ASP E 5 67 ? 187.311 165.996 139.499 1.00 20.45 67 ASP E N 1
ATOM 21202 C CA . ASP E 5 67 ? 188.749 166.016 139.758 1.00 24.06 67 ASP E CA 1
ATOM 21203 C C . ASP E 5 67 ? 189.312 164.600 139.853 1.00 19.08 67 ASP E C 1
ATOM 21204 O O . ASP E 5 67 ? 190.149 164.297 140.706 1.00 24.32 67 ASP E O 1
ATOM 21213 N N . ALA E 5 68 ? 188.848 163.722 138.965 1.00 14.00 68 ALA E N 1
ATOM 21214 C CA . ALA E 5 68 ? 189.285 162.333 138.937 1.00 16.66 68 ALA E CA 1
ATOM 21215 C C . ALA E 5 68 ? 190.223 162.052 137.770 1.00 20.48 68 ALA E C 1
ATOM 21216 O O . ALA E 5 68 ? 191.349 161.593 137.978 1.00 24.91 68 ALA E O 1
ATOM 21223 N N . LEU E 5 69 ? 189.787 162.317 136.537 1.00 14.89 69 LEU E N 1
ATOM 21224 C CA . LEU E 5 69 ? 190.649 162.078 135.385 1.00 15.80 69 LEU E CA 1
ATOM 21225 C C . LEU E 5 69 ? 191.756 163.122 135.306 1.00 22.50 69 LEU E C 1
ATOM 21226 O O . LEU E 5 69 ? 192.925 162.789 135.079 1.00 24.03 69 LEU E O 1
ATOM 21242 N N . VAL E 5 70 ? 191.404 164.395 135.491 1.00 20.63 70 VAL E N 1
ATOM 21243 C CA . VAL E 5 70 ? 192.368 165.487 135.520 1.00 21.47 70 VAL E CA 1
ATOM 21244 C C . VAL E 5 70 ? 191.979 166.426 136.653 1.00 24.33 70 VAL E C 1
ATOM 21245 O O . VAL E 5 70 ? 190.828 166.464 137.093 1.00 23.68 70 VAL E O 1
ATOM 21258 N N . GLU E 5 71 ? 192.960 167.187 137.129 1.00 22.89 71 GLU E N 1
ATOM 21259 C CA . GLU E 5 71 ? 192.730 168.145 138.202 1.00 25.32 71 GLU E CA 1
ATOM 21260 C C . GLU E 5 71 ? 192.118 169.415 137.623 1.00 24.18 71 GLU E C 1
ATOM 21261 O O . GLU E 5 71 ? 192.700 170.041 136.731 1.00 25.53 71 GLU E O 1
ATOM 21273 N N . GLY E 5 72 ? 190.946 169.793 138.130 1.00 24.79 72 GLY E N 1
ATOM 21274 C CA . GLY E 5 72 ? 190.273 171.004 137.712 1.00 24.59 72 GLY E CA 1
ATOM 21275 C C . GLY E 5 72 ? 189.151 170.803 136.715 1.00 21.70 72 GLY E C 1
ATOM 21276 O O . GLY E 5 72 ? 188.499 171.786 136.341 1.00 24.05 72 GLY E O 1
ATOM 21280 N N . VAL E 5 73 ? 188.906 169.572 136.273 1.00 19.44 73 VAL E N 1
ATOM 21281 C CA . VAL E 5 73 ? 187.835 169.263 135.332 1.00 17.79 73 VAL E CA 1
ATOM 21282 C C . VAL E 5 73 ? 186.883 168.281 135.999 1.00 20.27 73 VAL E C 1
ATOM 21283 O O . VAL E 5 73 ? 187.316 167.256 136.538 1.00 21.89 73 VAL E O 1
ATOM 21296 N N . ASP E 5 74 ? 185.590 168.601 135.971 1.00 19.63 74 ASP E N 1
ATOM 21297 C CA . ASP E 5 74 ? 184.558 167.774 136.589 1.00 17.33 74 ASP E CA 1
ATOM 21298 C C . ASP E 5 74 ? 183.492 167.475 135.545 1.00 16.07 74 ASP E C 1
ATOM 21299 O O . ASP E 5 74 ? 182.730 168.366 135.156 1.00 14.92 74 ASP E O 1
ATOM 21308 N N . LEU E 5 75 ? 183.440 166.224 135.092 1.00 16.95 75 LEU E N 1
ATOM 21309 C CA . LEU E 5 75 ? 182.463 165.798 134.091 1.00 15.09 75 LEU E CA 1
ATOM 21310 C C . LEU E 5 75 ? 181.203 165.260 134.771 1.00 15.27 75 LEU E C 1
ATOM 21311 O O . LEU E 5 75 ? 180.751 164.142 134.530 1.00 16.61 75 LEU E O 1
ATOM 21327 N N . SER E 5 76 ? 180.636 166.091 135.649 1.00 14.10 76 SER E N 1
ATOM 21328 C CA . SER E 5 76 ? 179.395 165.719 136.318 1.00 12.51 76 SER E CA 1
ATOM 21329 C C . SER E 5 76 ? 178.214 165.738 135.357 1.00 14.30 76 SER E C 1
ATOM 21330 O O . SER E 5 76 ? 177.302 164.913 135.482 1.00 12.56 76 SER E O 1
ATOM 21338 N N . PHE E 5 77 ? 178.210 166.666 134.399 1.00 14.20 77 PHE E N 1
ATOM 21339 C CA . PHE E 5 77 ? 177.094 166.766 133.467 1.00 11.33 77 PHE E CA 1
ATOM 21340 C C . PHE E 5 77 ? 176.943 165.516 132.610 1.00 11.79 77 PHE E C 1
ATOM 21341 O O . PHE E 5 77 ? 175.847 165.259 132.101 1.00 19.09 77 PHE E O 1
ATOM 21358 N N . LEU E 5 78 ? 178.010 164.737 132.436 1.00 13.82 78 LEU E N 1
ATOM 21359 C CA . LEU E 5 78 ? 177.909 163.468 131.727 1.00 9.51 78 LEU E CA 1
ATOM 21360 C C . LEU E 5 78 ? 177.480 162.361 132.681 1.00 13.90 78 LEU E C 1
ATOM 21361 O O . LEU E 5 78 ? 178.111 161.300 132.733 1.00 19.79 78 LEU E O 1
ATOM 21377 N N . ASN E 5 79 ? 176.403 162.590 133.429 1.00 7.92 79 ASN E N 1
ATOM 21378 C CA . ASN E 5 79 ? 175.893 161.618 134.388 1.00 11.26 79 ASN E CA 1
ATOM 21379 C C . ASN E 5 79 ? 174.709 160.833 133.840 1.00 13.95 79 ASN E C 1
ATOM 21380 O O . ASN E 5 79 ? 174.720 159.599 133.858 1.00 21.87 79 ASN E O 1
ATOM 21391 N N . PHE E 5 80 ? 173.682 161.529 133.351 1.00 10.80 80 PHE E N 1
ATOM 21392 C CA . PHE E 5 80 ? 172.500 160.841 132.842 1.00 16.00 80 PHE E CA 1
ATOM 21393 C C . PHE E 5 80 ? 172.826 160.018 131.603 1.00 11.51 80 PHE E C 1
ATOM 21394 O O . PHE E 5 80 ? 172.398 158.865 131.485 1.00 16.00 80 PHE E O 1
ATOM 21411 N N . ILE E 5 81 ? 173.580 160.593 130.664 1.00 10.79 81 ILE E N 1
ATOM 21412 C CA . ILE E 5 81 ? 173.889 159.878 129.429 1.00 13.71 81 ILE E CA 1
ATOM 21413 C C . ILE E 5 81 ? 174.714 158.633 129.726 1.00 14.41 81 ILE E C 1
ATOM 21414 O O . ILE E 5 81 ? 174.472 157.561 129.159 1.00 19.58 81 ILE E O 1
ATOM 21430 N N . THR E 5 82 ? 175.706 158.753 130.609 1.00 13.20 82 THR E N 1
ATOM 21431 C CA . THR E 5 82 ? 176.555 157.609 130.923 1.00 15.98 82 THR E CA 1
ATOM 21432 C C . THR E 5 82 ? 175.747 156.487 131.560 1.00 10.96 82 THR E C 1
ATOM 21433 O O . THR E 5 82 ? 175.853 155.323 131.158 1.00 15.12 82 THR E O 1
ATOM 21444 N N . PHE E 5 83 ? 174.926 156.819 132.557 1.00 17.07 83 PHE E N 1
ATOM 21445 C CA . PHE E 5 83 ? 174.160 155.788 133.250 1.00 7.83 83 PHE E CA 1
ATOM 21446 C C . PHE E 5 83 ? 173.150 155.134 132.318 1.00 13.47 83 PHE E C 1
ATOM 21447 O O . PHE E 5 83 ? 173.081 153.903 132.227 1.00 19.46 83 PHE E O 1
ATOM 21464 N N . ILE E 5 84 ? 172.363 155.941 131.605 1.00 12.92 84 ILE E N 1
ATOM 21465 C CA . ILE E 5 84 ? 171.322 155.379 130.750 1.00 14.45 84 ILE E CA 1
ATOM 21466 C C . ILE E 5 84 ? 171.939 154.500 129.672 1.00 10.94 84 ILE E C 1
ATOM 21467 O O . ILE E 5 84 ? 171.442 153.404 129.383 1.00 13.07 84 ILE E O 1
ATOM 21483 N N . GLY E 5 85 ? 173.031 154.960 129.060 1.00 18.70 85 GLY E N 1
ATOM 21484 C CA . GLY E 5 85 ? 173.689 154.152 128.047 1.00 9.92 85 GLY E CA 1
ATOM 21485 C C . GLY E 5 85 ? 174.231 152.854 128.612 1.00 15.76 85 GLY E C 1
ATOM 21486 O O . GLY E 5 85 ? 174.053 151.783 128.028 1.00 19.76 85 GLY E O 1
ATOM 21490 N N . VAL E 5 86 ? 174.894 152.933 129.767 1.00 11.55 86 VAL E N 1
ATOM 21491 C CA . VAL E 5 86 ? 175.455 151.735 130.385 1.00 12.85 86 VAL E CA 1
ATOM 21492 C C . VAL E 5 86 ? 174.342 150.769 130.769 1.00 19.64 86 VAL E C 1
ATOM 21493 O O . VAL E 5 86 ? 174.427 149.562 130.513 1.00 15.27 86 VAL E O 1
ATOM 21506 N N . ILE E 5 87 ? 173.276 151.287 131.382 1.00 12.56 87 ILE E N 1
ATOM 21507 C CA . ILE E 5 87 ? 172.161 150.432 131.776 1.00 15.87 87 ILE E CA 1
ATOM 21508 C C . ILE E 5 87 ? 171.557 149.758 130.552 1.00 14.68 87 ILE E C 1
ATOM 21509 O O . ILE E 5 87 ? 171.247 148.561 130.571 1.00 14.33 87 ILE E O 1
ATOM 21525 N N . ALA E 5 88 ? 171.383 150.514 129.467 1.00 15.70 88 ALA E N 1
ATOM 21526 C CA . ALA E 5 88 ? 170.823 149.937 128.251 1.00 14.33 88 ALA E CA 1
ATOM 21527 C C . ALA E 5 88 ? 171.707 148.818 127.719 1.00 18.72 88 ALA E C 1
ATOM 21528 O O . ALA E 5 88 ? 171.207 147.778 127.276 1.00 20.04 88 ALA E O 1
ATOM 21535 N N . ALA E 5 89 ? 173.027 149.011 127.758 1.00 17.96 89 ALA E N 1
ATOM 21536 C CA . ALA E 5 89 ? 173.940 147.994 127.245 1.00 14.14 89 ALA E CA 1
ATOM 21537 C C . ALA E 5 89 ? 173.858 146.714 128.068 1.00 19.15 89 ALA E C 1
ATOM 21538 O O . ALA E 5 89 ? 173.710 145.617 127.518 1.00 22.30 89 ALA E O 1
ATOM 21545 N N . LEU E 5 90 ? 173.946 146.834 129.396 1.00 16.30 90 LEU E N 1
ATOM 21546 C CA . LEU E 5 90 ? 173.944 145.644 130.241 1.00 18.01 90 LEU E CA 1
ATOM 21547 C C . LEU E 5 90 ? 172.635 144.877 130.114 1.00 15.17 90 LEU E C 1
ATOM 21548 O O . LEU E 5 90 ? 172.635 143.643 130.036 1.00 25.96 90 LEU E O 1
ATOM 21564 N N . VAL E 5 91 ? 171.506 145.587 130.094 1.00 15.47 91 VAL E N 1
ATOM 21565 C CA . VAL E 5 91 ? 170.217 144.917 129.939 1.00 19.12 91 VAL E CA 1
ATOM 21566 C C . VAL E 5 91 ? 170.138 144.239 128.577 1.00 19.60 91 VAL E C 1
ATOM 21567 O O . VAL E 5 91 ? 169.720 143.081 128.463 1.00 17.82 91 VAL E O 1
ATOM 21580 N N . GLN E 5 92 ? 170.538 144.952 127.522 1.00 22.67 92 GLN E N 1
ATOM 21581 C CA . GLN E 5 92 ? 170.509 144.369 126.185 1.00 19.00 92 GLN E CA 1
ATOM 21582 C C . GLN E 5 92 ? 171.496 143.214 126.063 1.00 17.35 92 GLN E C 1
ATOM 21583 O O . GLN E 5 92 ? 171.181 142.182 125.461 1.00 23.77 92 GLN E O 1
ATOM 21597 N N . ILE E 5 93 ? 172.693 143.368 126.631 1.00 20.24 93 ILE E N 1
ATOM 21598 C CA . ILE E 5 93 ? 173.699 142.314 126.540 1.00 22.87 93 ILE E CA 1
ATOM 21599 C C . ILE E 5 93 ? 173.244 141.074 127.298 1.00 22.99 93 ILE E C 1
ATOM 21600 O O . ILE E 5 93 ? 173.427 139.943 126.831 1.00 25.12 93 ILE E O 1
ATOM 21616 N N . LEU E 5 94 ? 172.648 141.260 128.478 1.00 26.55 94 LEU E N 1
ATOM 21617 C CA . LEU E 5 94 ? 172.208 140.117 129.271 1.00 23.70 94 LEU E CA 1
ATOM 21618 C C . LEU E 5 94 ? 171.145 139.311 128.536 1.00 23.00 94 LEU E C 1
ATOM 21619 O O . LEU E 5 94 ? 171.151 138.075 128.580 1.00 23.53 94 LEU E O 1
ATOM 21635 N N . GLU E 5 95 ? 170.216 139.993 127.861 1.00 25.97 95 GLU E N 1
ATOM 21636 C CA . GLU E 5 95 ? 169.132 139.289 127.184 1.00 28.14 95 GLU E CA 1
ATOM 21637 C C . GLU E 5 95 ? 169.662 138.370 126.091 1.00 25.80 95 GLU E C 1
ATOM 21638 O O . GLU E 5 95 ? 169.209 137.227 125.957 1.00 27.53 95 GLU E O 1
ATOM 21650 N N . MET E 5 96 ? 170.621 138.850 125.298 1.00 27.16 96 MET E N 1
ATOM 21651 C CA . MET E 5 96 ? 171.119 138.054 124.180 1.00 28.03 96 MET E CA 1
ATOM 21652 C C . MET E 5 96 ? 171.815 136.788 124.664 1.00 28.50 96 MET E C 1
ATOM 21653 O O . MET E 5 96 ? 171.618 135.707 124.095 1.00 30.93 96 MET E O 1
ATOM 21667 N N . ILE E 5 97 ? 172.636 136.897 125.710 1.00 28.14 97 ILE E N 1
ATOM 21668 C CA . ILE E 5 97 ? 173.370 135.730 126.191 1.00 28.42 97 ILE E CA 1
ATOM 21669 C C . ILE E 5 97 ? 172.411 134.699 126.774 1.00 29.49 97 ILE E C 1
ATOM 21670 O O . ILE E 5 97 ? 172.629 133.488 126.646 1.00 33.70 97 ILE E O 1
ATOM 21686 N N . LEU E 5 98 ? 171.338 135.156 127.423 1.00 27.58 98 LEU E N 1
ATOM 21687 C CA . LEU E 5 98 ? 170.360 134.222 127.969 1.00 28.12 98 LEU E CA 1
ATOM 21688 C C . LEU E 5 98 ? 169.712 133.399 126.863 1.00 30.87 98 LEU E C 1
ATOM 21689 O O . LEU E 5 98 ? 169.527 132.186 127.008 1.00 31.26 98 LEU E O 1
ATOM 21705 N N . ASP E 5 99 ? 169.363 134.042 125.748 1.00 32.38 99 ASP E N 1
ATOM 21706 C CA . ASP E 5 99 ? 168.763 133.334 124.625 1.00 33.12 99 ASP E CA 1
ATOM 21707 C C . ASP E 5 99 ? 169.754 132.434 123.899 1.00 33.03 99 ASP E C 1
ATOM 21708 O O . ASP E 5 99 ? 169.328 131.598 123.096 1.00 33.65 99 ASP E O 1
ATOM 21717 N N . ARG E 5 100 ? 171.056 132.583 124.159 1.00 35.42 100 ARG E N 1
ATOM 21718 C CA . ARG E 5 100 ? 172.078 131.789 123.493 1.00 34.53 100 ARG E CA 1
ATOM 21719 C C . ARG E 5 100 ? 172.668 130.693 124.368 1.00 33.39 100 ARG E C 1
ATOM 21720 O O . ARG E 5 100 ? 173.154 129.695 123.828 1.00 34.29 100 ARG E O 1
ATOM 21741 N N . PHE E 5 101 ? 172.638 130.848 125.692 1.00 30.50 101 PHE E N 1
ATOM 21742 C CA . PHE E 5 101 ? 173.234 129.873 126.599 1.00 30.96 101 PHE E CA 1
ATOM 21743 C C . PHE E 5 101 ? 172.290 129.360 127.675 1.00 32.87 101 PHE E C 1
ATOM 21744 O O . PHE E 5 101 ? 172.526 128.260 128.191 1.00 34.52 101 PHE E O 1
ATOM 21761 N N . PHE E 5 102 ? 171.244 130.100 128.034 1.00 30.98 102 PHE E N 1
ATOM 21762 C CA . PHE E 5 102 ? 170.313 129.707 129.092 1.00 28.70 102 PHE E CA 1
ATOM 21763 C C . PHE E 5 102 ? 168.887 129.840 128.575 1.00 30.49 102 PHE E C 1
ATOM 21764 O O . PHE E 5 102 ? 168.157 130.764 128.954 1.00 32.08 102 PHE E O 1
ATOM 21781 N N . PRO E 5 103 ? 168.461 128.936 127.697 1.00 30.41 103 PRO E N 1
ATOM 21782 C CA . PRO E 5 103 ? 167.089 128.987 127.175 1.00 29.52 103 PRO E CA 1
ATOM 21783 C C . PRO E 5 103 ? 166.066 129.096 128.293 1.00 29.90 103 PRO E C 1
ATOM 21784 O O . PRO E 5 103 ? 165.224 130.006 128.277 1.00 31.18 103 PRO E O 1
ATOM 21795 N N . PRO E 5 104 ? 166.092 128.193 129.282 1.00 28.19 104 PRO E N 1
ATOM 21796 C CA . PRO E 5 104 ? 165.076 128.282 130.347 1.00 28.35 104 PRO E CA 1
ATOM 21797 C C . PRO E 5 104 ? 165.093 129.608 131.085 1.00 29.48 104 PRO E C 1
ATOM 21798 O O . PRO E 5 104 ? 164.029 130.119 131.457 1.00 28.41 104 PRO E O 1
ATOM 21809 N N . LEU E 5 105 ? 166.275 130.187 131.309 1.00 30.54 105 LEU E N 1
ATOM 21810 C CA . LEU E 5 105 ? 166.341 131.481 131.980 1.00 25.82 105 LEU E CA 1
ATOM 21811 C C . LEU E 5 105 ? 165.838 132.603 131.083 1.00 27.35 105 LEU E C 1
ATOM 21812 O O . LEU E 5 105 ? 165.283 133.590 131.581 1.00 30.37 105 LEU E O 1
ATOM 21828 N N . TYR E 5 106 ? 166.022 132.477 129.767 1.00 29.15 106 TYR E N 1
ATOM 21829 C CA . TYR E 5 106 ? 165.574 133.524 128.855 1.00 27.88 106 TYR E CA 1
ATOM 21830 C C . TYR E 5 106 ? 164.065 133.716 128.943 1.00 29.21 106 TYR E C 1
ATOM 21831 O O . TYR E 5 106 ? 163.573 134.849 129.001 1.00 30.31 106 TYR E O 1
ATOM 21849 N N . ASN E 5 107 ? 163.311 132.615 128.955 1.00 29.65 107 ASN E N 1
ATOM 21850 C CA . ASN E 5 107 ? 161.861 132.720 129.074 1.00 27.43 107 ASN E CA 1
ATOM 21851 C C . ASN E 5 107 ? 161.456 133.227 130.453 1.00 28.69 107 ASN E C 1
ATOM 21852 O O . ASN E 5 107 ? 160.519 134.024 130.578 1.00 31.20 107 ASN E O 1
ATOM 21863 N N . ALA E 5 108 ? 162.148 132.773 131.501 1.00 25.58 108 ALA E N 1
ATOM 21864 C CA . ALA E 5 108 ? 161.793 133.186 132.854 1.00 26.39 108 ALA E CA 1
ATOM 21865 C C . ALA E 5 108 ? 162.225 134.621 133.131 1.00 26.24 108 ALA E C 1
ATOM 21866 O O . ALA E 5 108 ? 161.487 135.385 133.765 1.00 29.06 108 ALA E O 1
ATOM 21873 N N . LEU E 5 109 ? 163.413 135.005 132.668 1.00 22.61 109 LEU E N 1
ATOM 21874 C CA . LEU E 5 109 ? 163.977 136.320 132.950 1.00 22.65 109 LEU E CA 1
ATOM 21875 C C . LEU E 5 109 ? 164.117 137.179 131.705 1.00 23.43 109 LEU E C 1
ATOM 21876 O O . LEU E 5 109 ? 163.748 138.359 131.728 1.00 27.15 109 LEU E O 1
ATOM 21892 N N . GLY E 5 110 ? 164.642 136.621 130.613 1.00 25.95 110 GLY E N 1
ATOM 21893 C CA . GLY E 5 110 ? 164.881 137.410 129.418 1.00 26.09 110 GLY E CA 1
ATOM 21894 C C . GLY E 5 110 ? 163.630 138.008 128.811 1.00 25.20 110 GLY E C 1
ATOM 21895 O O . GLY E 5 110 ? 163.715 139.028 128.120 1.00 25.52 110 GLY E O 1
ATOM 21899 N N . ILE E 5 111 ? 162.468 137.398 129.049 1.00 24.12 111 ILE E N 1
ATOM 21900 C CA . ILE E 5 111 ? 161.232 137.908 128.463 1.00 21.73 111 ILE E CA 1
ATOM 21901 C C . ILE E 5 111 ? 160.902 139.285 129.025 1.00 25.35 111 ILE E C 1
ATOM 21902 O O . ILE E 5 111 ? 160.392 140.155 128.309 1.00 25.04 111 ILE E O 1
ATOM 21918 N N . PHE E 5 112 ? 161.171 139.503 130.314 1.00 25.99 112 PHE E N 1
ATOM 21919 C CA . PHE E 5 112 ? 160.865 140.781 130.943 1.00 20.91 112 PHE E CA 1
ATOM 21920 C C . PHE E 5 112 ? 161.954 141.825 130.733 1.00 18.01 112 PHE E C 1
ATOM 21921 O O . PHE E 5 112 ? 161.705 143.012 130.966 1.00 20.70 112 PHE E O 1
ATOM 21938 N N . LEU E 5 113 ? 163.145 141.416 130.302 1.00 23.30 113 LEU E N 1
ATOM 21939 C CA . LEU E 5 113 ? 164.243 142.369 130.168 1.00 18.79 113 LEU E CA 1
ATOM 21940 C C . LEU E 5 113 ? 163.912 143.535 129.246 1.00 21.00 113 LEU E C 1
ATOM 21941 O O . LEU E 5 113 ? 164.258 144.677 129.596 1.00 22.99 113 LEU E O 1
ATOM 21957 N N . PRO E 5 114 ? 163.271 143.344 128.090 1.00 19.81 114 PRO E N 1
ATOM 21958 C CA . PRO E 5 114 ? 162.945 144.504 127.244 1.00 20.79 114 PRO E CA 1
ATOM 21959 C C . PRO E 5 114 ? 162.154 145.576 127.973 1.00 17.08 114 PRO E C 1
ATOM 21960 O O . PRO E 5 114 ? 162.366 146.769 127.729 1.00 18.86 114 PRO E O 1
ATOM 21971 N N . LEU E 5 115 ? 161.237 145.183 128.860 1.00 19.76 115 LEU E N 1
ATOM 21972 C CA . LEU E 5 115 ? 160.507 146.170 129.648 1.00 18.29 115 LEU E CA 1
ATOM 21973 C C . LEU E 5 115 ? 161.440 146.928 130.584 1.00 18.96 115 LEU E C 1
ATOM 21974 O O . LEU E 5 115 ? 161.309 148.147 130.749 1.00 22.50 115 LEU E O 1
ATOM 21990 N N . ILE E 5 116 ? 162.388 146.224 131.207 1.00 18.67 116 ILE E N 1
ATOM 21991 C CA . ILE E 5 116 ? 163.294 146.862 132.153 1.00 7.67 116 ILE E CA 1
ATOM 21992 C C . ILE E 5 116 ? 164.253 147.818 131.461 1.00 19.31 116 ILE E C 1
ATOM 21993 O O . ILE E 5 116 ? 164.842 148.681 132.123 1.00 20.74 116 ILE E O 1
ATOM 22009 N N . THR E 5 117 ? 164.434 147.690 130.149 1.00 19.07 117 THR E N 1
ATOM 22010 C CA . THR E 5 117 ? 165.269 148.638 129.427 1.00 17.22 117 THR E CA 1
ATOM 22011 C C . THR E 5 117 ? 164.740 150.050 129.632 1.00 19.83 117 THR E C 1
ATOM 22012 O O . THR E 5 117 ? 163.532 150.293 129.567 1.00 22.59 117 THR E O 1
ATOM 22023 N N . VAL E 5 118 ? 165.661 150.982 129.882 1.00 10.98 118 VAL E N 1
ATOM 22024 C CA . VAL E 5 118 ? 165.342 152.382 130.148 1.00 14.09 118 VAL E CA 1
ATOM 22025 C C . VAL E 5 118 ? 164.103 152.484 131.030 1.00 14.79 118 VAL E C 1
ATOM 22026 O O . VAL E 5 118 ? 163.096 153.089 130.645 1.00 15.77 118 VAL E O 1
ATOM 22039 N N . ASN E 5 119 ? 164.176 151.906 132.225 1.00 11.95 119 ASN E N 1
ATOM 22040 C CA . ASN E 5 119 ? 163.083 151.931 133.186 1.00 11.72 119 ASN E CA 1
ATOM 22041 C C . ASN E 5 119 ? 163.411 152.892 134.321 1.00 12.91 119 ASN E C 1
ATOM 22042 O O . ASN E 5 119 ? 164.557 152.959 134.778 1.00 8.02 119 ASN E O 1
ATOM 22053 N N . CYS E 5 120 ? 162.395 153.629 134.776 1.00 13.61 120 CYS E N 1
ATOM 22054 C CA . CYS E 5 120 ? 162.604 154.598 135.848 1.00 14.21 120 CYS E CA 1
ATOM 22055 C C . CYS E 5 120 ? 163.172 153.942 137.099 1.00 12.87 120 CYS E C 1
ATOM 22056 O O . CYS E 5 120 ? 163.909 154.584 137.855 1.00 19.65 120 CYS E O 1
ATOM 22063 N N . ALA E 5 121 ? 162.840 152.672 137.340 1.00 13.86 121 ALA E N 1
ATOM 22064 C CA . ALA E 5 121 ? 163.315 151.999 138.545 1.00 14.25 121 ALA E CA 1
ATOM 22065 C C . ALA E 5 121 ? 164.837 151.926 138.570 1.00 9.65 121 ALA E C 1
ATOM 22066 O O . ALA E 5 121 ? 165.468 152.233 139.588 1.00 12.05 121 ALA E O 1
ATOM 22073 N N . ILE E 5 122 ? 165.444 151.522 137.454 1.00 11.65 122 ILE E N 1
ATOM 22074 C CA . ILE E 5 122 ? 166.894 151.357 137.423 1.00 6.83 122 ILE E CA 1
ATOM 22075 C C . ILE E 5 122 ? 167.588 152.712 137.461 1.00 8.61 122 ILE E C 1
ATOM 22076 O O . ILE E 5 122 ? 168.558 152.907 138.204 1.00 13.43 122 ILE E O 1
ATOM 22092 N N . PHE E 5 123 ? 167.105 153.670 136.667 1.00 7.41 123 PHE E N 1
ATOM 22093 C CA . PHE E 5 123 ? 167.758 154.973 136.603 1.00 8.48 123 PHE E CA 1
ATOM 22094 C C . PHE E 5 123 ? 167.713 155.682 137.950 1.00 11.03 123 PHE E C 1
ATOM 22095 O O . PHE E 5 123 ? 168.709 156.271 138.384 1.00 3.36 123 PHE E O 1
ATOM 22112 N N . GLY E 5 124 ? 166.564 155.636 138.627 1.00 10.81 124 GLY E N 1
ATOM 22113 C CA . GLY E 5 124 ? 166.445 156.321 139.903 1.00 7.31 124 GLY E CA 1
ATOM 22114 C C . GLY E 5 124 ? 167.369 155.750 140.961 1.00 7.04 124 GLY E C 1
ATOM 22115 O O . GLY E 5 124 ? 167.991 156.495 141.722 1.00 14.10 124 GLY E O 1
ATOM 22119 N N . GLY E 5 125 ? 167.474 154.422 141.023 1.00 15.84 125 GLY E N 1
ATOM 22120 C CA . GLY E 5 125 ? 168.377 153.810 141.984 1.00 11.60 125 GLY E CA 1
ATOM 22121 C C . GLY E 5 125 ? 169.822 154.209 141.755 1.00 8.69 125 GLY E C 1
ATOM 22122 O O . GLY E 5 125 ? 170.550 154.514 142.701 1.00 13.69 125 GLY E O 1
ATOM 22126 N N . VAL E 5 126 ? 170.255 154.215 140.493 1.00 17.32 126 VAL E N 1
ATOM 22127 C CA . VAL E 5 126 ? 171.609 154.660 140.177 1.00 5.49 126 VAL E CA 1
ATOM 22128 C C . VAL E 5 126 ? 171.780 156.129 140.539 1.00 8.47 126 VAL E C 1
ATOM 22129 O O . VAL E 5 126 ? 172.819 156.536 141.071 1.00 15.55 126 VAL E O 1
ATOM 22142 N N . SER E 5 127 ? 170.765 156.947 140.255 1.00 7.91 127 SER E N 1
ATOM 22143 C CA . SER E 5 127 ? 170.852 158.369 140.569 1.00 9.83 127 SER E CA 1
ATOM 22144 C C . SER E 5 127 ? 171.031 158.591 142.065 1.00 12.08 127 SER E C 1
ATOM 22145 O O . SER E 5 127 ? 171.845 159.423 142.482 1.00 15.72 127 SER E O 1
ATOM 22153 N N . PHE E 5 128 ? 170.281 157.856 142.889 1.00 12.62 128 PHE E N 1
ATOM 22154 C CA . PHE E 5 128 ? 170.448 157.971 144.333 1.00 11.68 128 PHE E CA 1
ATOM 22155 C C . PHE E 5 128 ? 171.829 157.501 144.770 1.00 10.63 128 PHE E C 1
ATOM 22156 O O . PHE E 5 128 ? 172.388 158.030 145.737 1.00 15.70 128 PHE E O 1
ATOM 22173 N N . MET E 5 129 ? 172.394 156.513 144.073 1.00 11.12 129 MET E N 1
ATOM 22174 C CA . MET E 5 129 ? 173.746 156.063 144.380 1.00 8.46 129 MET E CA 1
ATOM 22175 C C . MET E 5 129 ? 174.789 157.129 144.065 1.00 13.35 129 MET E C 1
ATOM 22176 O O . MET E 5 129 ? 175.934 157.011 144.512 1.00 6.55 129 MET E O 1
ATOM 22190 N N . VAL E 5 130 ? 174.420 158.161 143.305 1.00 17.99 130 VAL E N 1
ATOM 22191 C CA . VAL E 5 130 ? 175.326 159.261 142.987 1.00 15.43 130 VAL E CA 1
ATOM 22192 C C . VAL E 5 130 ? 175.002 160.446 143.884 1.00 16.82 130 VAL E C 1
ATOM 22193 O O . VAL E 5 130 ? 175.891 161.222 144.253 1.00 18.14 130 VAL E O 1
ATOM 22206 N N . GLN E 5 131 ? 173.725 160.600 144.238 1.00 8.62 131 GLN E N 1
ATOM 22207 C CA . GLN E 5 131 ? 173.352 161.630 145.198 1.00 14.65 131 GLN E CA 1
ATOM 22208 C C . GLN E 5 131 ? 173.996 161.389 146.556 1.00 15.35 131 GLN E C 1
ATOM 22209 O O . GLN E 5 131 ? 174.052 162.309 147.378 1.00 18.55 131 GLN E O 1
ATOM 22223 N N . ARG E 5 132 ? 174.479 160.177 146.803 1.00 17.61 132 ARG E N 1
ATOM 22224 C CA . ARG E 5 132 ? 175.168 159.806 148.028 1.00 17.79 132 ARG E CA 1
ATOM 22225 C C . ARG E 5 132 ? 176.596 159.385 147.682 1.00 19.94 132 ARG E C 1
ATOM 22226 O O . ARG E 5 132 ? 177.046 159.513 146.540 1.00 22.83 132 ARG E O 1
ATOM 22247 N N . ASP E 5 133 ? 177.312 158.878 148.682 1.00 26.59 133 ASP E N 1
ATOM 22248 C CA . ASP E 5 133 ? 178.679 158.388 148.512 1.00 27.58 133 ASP E CA 1
ATOM 22249 C C . ASP E 5 133 ? 178.714 156.947 149.005 1.00 22.44 133 ASP E C 1
ATOM 22250 O O . ASP E 5 133 ? 178.848 156.692 150.206 1.00 20.39 133 ASP E O 1
ATOM 22259 N N . TYR E 5 134 ? 178.596 156.007 148.073 1.00 20.71 134 TYR E N 1
ATOM 22260 C CA . TYR E 5 134 ? 178.527 154.588 148.383 1.00 17.21 134 TYR E CA 1
ATOM 22261 C C . TYR E 5 134 ? 179.725 153.882 147.772 1.00 18.05 134 TYR E C 1
ATOM 22262 O O . TYR E 5 134 ? 180.032 154.080 146.591 1.00 18.84 134 TYR E O 1
ATOM 22280 N N . SER E 5 135 ? 180.401 153.067 148.577 1.00 11.07 135 SER E N 1
ATOM 22281 C CA . SER E 5 135 ? 181.480 152.237 148.073 1.00 11.30 135 SER E CA 1
ATOM 22282 C C . SER E 5 135 ? 180.925 151.169 147.134 1.00 12.08 135 SER E C 1
ATOM 22283 O O . SER E 5 135 ? 179.711 151.009 146.973 1.00 26.92 135 SER E O 1
ATOM 22291 N N . PHE E 5 136 ? 181.837 150.428 146.502 1.00 10.57 136 PHE E N 1
ATOM 22292 C CA . PHE E 5 136 ? 181.414 149.356 145.609 1.00 11.39 136 PHE E CA 1
ATOM 22293 C C . PHE E 5 136 ? 180.633 148.289 146.364 1.00 13.85 136 PHE E C 1
ATOM 22294 O O . PHE E 5 136 ? 179.603 147.805 145.881 1.00 15.99 136 PHE E O 1
ATOM 22311 N N . ALA E 5 137 ? 181.107 147.907 147.552 1.00 15.04 137 ALA E N 1
ATOM 22312 C CA . ALA E 5 137 ? 180.360 146.953 148.365 1.00 14.26 137 ALA E CA 1
ATOM 22313 C C . ALA E 5 137 ? 178.993 147.512 148.737 1.00 19.70 137 ALA E C 1
ATOM 22314 O O . ALA E 5 137 ? 177.984 146.799 148.684 1.00 15.36 137 ALA E O 1
ATOM 22321 N N . GLU E 5 138 ? 178.941 148.790 149.115 1.00 16.48 138 GLU E N 1
ATOM 22322 C CA . GLU E 5 138 ? 177.660 149.425 149.397 1.00 15.28 138 GLU E CA 1
ATOM 22323 C C . GLU E 5 138 ? 176.810 149.544 148.139 1.00 16.67 138 GLU E C 1
ATOM 22324 O O . GLU E 5 138 ? 175.578 149.469 148.214 1.00 9.31 138 GLU E O 1
ATOM 22336 N N . SER E 5 139 ? 177.445 149.742 146.981 1.00 19.06 139 SER E N 1
ATOM 22337 C CA . SER E 5 139 ? 176.695 149.832 145.733 1.00 15.01 139 SER E CA 1
ATOM 22338 C C . SER E 5 139 ? 176.000 148.515 145.414 1.00 8.77 139 SER E C 1
ATOM 22339 O O . SER E 5 139 ? 174.847 148.505 144.966 1.00 19.67 139 SER E O 1
ATOM 22347 N N . VAL E 5 140 ? 176.685 147.392 145.634 1.00 7.86 140 VAL E N 1
ATOM 22348 C CA . VAL E 5 140 ? 176.083 146.091 145.359 1.00 10.93 140 VAL E CA 1
ATOM 22349 C C . VAL E 5 140 ? 174.981 145.788 146.367 1.00 14.66 140 VAL E C 1
ATOM 22350 O O . VAL E 5 140 ? 173.898 145.319 146.000 1.00 18.21 140 VAL E O 1
ATOM 22363 N N . VAL E 5 141 ? 175.238 146.043 147.651 1.00 12.70 141 VAL E N 1
ATOM 22364 C CA . VAL E 5 141 ? 174.236 145.766 148.676 1.00 16.00 141 VAL E CA 1
ATOM 22365 C C . VAL E 5 141 ? 173.001 146.629 148.455 1.00 11.92 141 VAL E C 1
ATOM 22366 O O . VAL E 5 141 ? 171.864 146.155 148.563 1.00 13.54 141 VAL E O 1
ATOM 22379 N N . TYR E 5 142 ? 173.204 147.910 148.144 1.00 10.83 142 TYR E N 1
ATOM 22380 C CA . TYR E 5 142 ? 172.078 148.793 147.861 1.00 12.79 142 TYR E CA 1
ATOM 22381 C C . TYR E 5 142 ? 171.334 148.354 146.606 1.00 11.91 142 TYR E C 1
ATOM 22382 O O . TYR E 5 142 ? 170.100 148.277 146.598 1.00 4.68 142 TYR E O 1
ATOM 22400 N N . GLY E 5 143 ? 172.071 148.059 145.533 1.00 13.70 143 GLY E N 1
ATOM 22401 C CA . GLY E 5 143 ? 171.422 147.663 144.293 1.00 14.82 143 GLY E CA 1
ATOM 22402 C C . GLY E 5 143 ? 170.603 146.398 144.452 1.00 10.21 143 GLY E C 1
ATOM 22403 O O . GLY E 5 143 ? 169.455 146.323 144.005 1.00 12.28 143 GLY E O 1
ATOM 22407 N N . PHE E 5 144 ? 171.181 145.387 145.100 1.00 7.77 144 PHE E N 1
ATOM 22408 C CA . PHE E 5 144 ? 170.433 144.167 145.380 1.00 7.46 144 PHE E CA 1
ATOM 22409 C C . PHE E 5 144 ? 169.243 144.449 146.287 1.00 12.71 144 PHE E C 1
ATOM 22410 O O . PHE E 5 144 ? 168.147 143.918 146.072 1.00 15.23 144 PHE E O 1
ATOM 22427 N N . GLY E 5 145 ? 169.439 145.280 147.312 1.00 5.28 145 GLY E N 1
ATOM 22428 C CA . GLY E 5 145 ? 168.357 145.559 148.242 1.00 8.36 145 GLY E CA 1
ATOM 22429 C C . GLY E 5 145 ? 167.197 146.289 147.593 1.00 2.55 145 GLY E C 1
ATOM 22430 O O . GLY E 5 145 ? 166.033 145.971 147.845 1.00 3.75 145 GLY E O 1
ATOM 22434 N N . SER E 5 146 ? 167.498 147.278 146.750 1.00 13.08 146 SER E N 1
ATOM 22435 C CA . SER E 5 146 ? 166.435 148.039 146.103 1.00 9.89 146 SER E CA 1
ATOM 22436 C C . SER E 5 146 ? 165.584 147.147 145.209 1.00 4.72 146 SER E C 1
ATOM 22437 O O . SER E 5 146 ? 164.353 147.260 145.198 1.00 6.11 146 SER E O 1
ATOM 22445 N N . GLY E 5 147 ? 166.221 146.255 144.449 1.00 2.07 147 GLY E N 1
ATOM 22446 C CA . GLY E 5 147 ? 165.463 145.366 143.584 1.00 7.22 147 GLY E CA 1
ATOM 22447 C C . GLY E 5 147 ? 164.545 144.446 144.364 1.00 12.71 147 GLY E C 1
ATOM 22448 O O . GLY E 5 147 ? 163.371 144.283 144.024 1.00 10.10 147 GLY E O 1
ATOM 22452 N N . VAL E 5 148 ? 165.069 143.837 145.430 1.00 13.57 148 VAL E N 1
ATOM 22453 C CA . VAL E 5 148 ? 164.263 142.925 146.235 1.00 7.79 148 VAL E CA 1
ATOM 22454 C C . VAL E 5 148 ? 163.075 143.660 146.842 1.00 7.53 148 VAL E C 1
ATOM 22455 O O . VAL E 5 148 ? 161.944 143.160 146.828 1.00 10.47 148 VAL E O 1
ATOM 22468 N N . GLY E 5 149 ? 163.311 144.854 147.386 1.00 5.59 149 GLY E N 1
ATOM 22469 C CA . GLY E 5 149 ? 162.208 145.644 147.908 1.00 5.56 149 GLY E CA 1
ATOM 22470 C C . GLY E 5 149 ? 161.197 146.001 146.835 1.00 4.02 149 GLY E C 1
ATOM 22471 O O . GLY E 5 149 ? 159.989 146.000 147.080 1.00 9.55 149 GLY E O 1
ATOM 22475 N N . TRP E 5 150 ? 161.680 146.321 145.633 1.00 6.37 150 TRP E N 1
ATOM 22476 C CA . TRP E 5 150 ? 160.777 146.545 144.510 1.00 4.14 150 TRP E CA 1
ATOM 22477 C C . TRP E 5 150 ? 159.982 145.285 144.195 1.00 5.38 150 TRP E C 1
ATOM 22478 O O . TRP E 5 150 ? 158.779 145.353 143.916 1.00 0.00 150 TRP E O 1
ATOM 22499 N N . MET E 5 151 ? 160.641 144.124 144.237 1.00 0.00 151 MET E N 1
ATOM 22500 C CA . MET E 5 151 ? 159.942 142.863 144.018 1.00 1.88 151 MET E CA 1
ATOM 22501 C C . MET E 5 151 ? 158.887 142.621 145.087 1.00 3.20 151 MET E C 1
ATOM 22502 O O . MET E 5 151 ? 157.827 142.057 144.797 1.00 9.53 151 MET E O 1
ATOM 22516 N N . LEU E 5 152 ? 159.157 143.036 146.325 1.00 6.07 152 LEU E N 1
ATOM 22517 C CA . LEU E 5 152 ? 158.181 142.851 147.392 1.00 4.53 152 LEU E CA 1
ATOM 22518 C C . LEU E 5 152 ? 156.890 143.602 147.093 1.00 6.37 152 LEU E C 1
ATOM 22519 O O . LEU E 5 152 ? 155.793 143.066 147.285 1.00 4.27 152 LEU E O 1
ATOM 22535 N N . ALA E 5 153 ? 157.001 144.843 146.617 1.00 5.90 153 ALA E N 1
ATOM 22536 C CA . ALA E 5 153 ? 155.810 145.643 146.354 1.00 0.00 153 ALA E CA 1
ATOM 22537 C C . ALA E 5 153 ? 155.012 145.081 145.182 1.00 0.76 153 ALA E C 1
ATOM 22538 O O . ALA E 5 153 ? 153.789 144.925 145.271 1.00 0.00 153 ALA E O 1
ATOM 22545 N N . ILE E 5 154 ? 155.686 144.770 144.072 1.00 2.90 154 ILE E N 1
ATOM 22546 C CA . ILE E 5 154 ? 154.981 144.267 142.896 1.00 8.13 154 ILE E CA 1
ATOM 22547 C C . ILE E 5 154 ? 154.342 142.919 143.196 1.00 1.33 154 ILE E C 1
ATOM 22548 O O . ILE E 5 154 ? 153.198 142.655 142.806 1.00 0.00 154 ILE E O 1
ATOM 22564 N N . VAL E 5 155 ? 155.069 142.043 143.889 1.00 0.00 155 VAL E N 1
ATOM 22565 C CA . VAL E 5 155 ? 154.520 140.736 144.227 1.00 1.66 155 VAL E CA 1
ATOM 22566 C C . VAL E 5 155 ? 153.342 140.886 145.182 1.00 3.05 155 VAL E C 1
ATOM 22567 O O . VAL E 5 155 ? 152.352 140.151 145.088 1.00 0.00 155 VAL E O 1
ATOM 22580 N N . ALA E 5 156 ? 153.427 141.837 146.114 1.00 0.00 156 ALA E N 1
ATOM 22581 C CA . ALA E 5 156 ? 152.307 142.098 147.012 1.00 0.00 156 ALA E CA 1
ATOM 22582 C C . ALA E 5 156 ? 151.109 142.645 146.246 1.00 4.62 156 ALA E C 1
ATOM 22583 O O . ALA E 5 156 ? 149.969 142.221 146.470 1.00 0.00 156 ALA E O 1
ATOM 22590 N N . LEU E 5 157 ? 151.346 143.595 145.339 1.00 0.00 157 LEU E N 1
ATOM 22591 C CA . LEU E 5 157 ? 150.247 144.147 144.555 1.00 0.59 157 LEU E CA 1
ATOM 22592 C C . LEU E 5 157 ? 149.603 143.081 143.681 1.00 2.02 157 LEU E C 1
ATOM 22593 O O . LEU E 5 157 ? 148.407 143.162 143.382 1.00 0.00 157 LEU E O 1
ATOM 22609 N N . ALA E 5 158 ? 150.376 142.078 143.260 1.00 3.05 158 ALA E N 1
ATOM 22610 C CA . ALA E 5 158 ? 149.813 141.011 142.442 1.00 3.39 158 ALA E CA 1
ATOM 22611 C C . ALA E 5 158 ? 148.906 140.105 143.263 1.00 0.00 158 ALA E C 1
ATOM 22612 O O . ALA E 5 158 ? 147.874 139.639 142.767 1.00 0.08 158 ALA E O 1
ATOM 22619 N N . GLY E 5 159 ? 149.272 139.843 144.518 1.00 0.00 159 GLY E N 1
ATOM 22620 C CA . GLY E 5 159 ? 148.389 139.078 145.383 1.00 0.00 159 GLY E CA 1
ATOM 22621 C C . GLY E 5 159 ? 147.059 139.769 145.599 1.00 0.00 159 GLY E C 1
ATOM 22622 O O . GLY E 5 159 ? 146.000 139.138 145.556 1.00 0.00 159 GLY E O 1
ATOM 22626 N N . ILE E 5 160 ? 147.094 141.082 145.829 1.00 0.00 160 ILE E N 1
ATOM 22627 C CA . ILE E 5 160 ? 145.862 141.834 146.044 1.00 0.00 160 ILE E CA 1
ATOM 22628 C C . ILE E 5 160 ? 145.003 141.815 144.786 1.00 0.00 160 ILE E C 1
ATOM 22629 O O . ILE E 5 160 ? 143.794 141.564 144.844 1.00 2.97 160 ILE E O 1
ATOM 22645 N N . ARG E 5 161 ? 145.615 142.077 143.629 1.00 0.00 161 ARG E N 1
ATOM 22646 C CA . ARG E 5 161 ? 144.855 142.104 142.384 1.00 3.97 161 ARG E CA 1
ATOM 22647 C C . ARG E 5 161 ? 144.234 140.746 142.088 1.00 0.84 161 ARG E C 1
ATOM 22648 O O . ARG E 5 161 ? 143.083 140.664 141.646 1.00 1.02 161 ARG E O 1
ATOM 22669 N N . GLU E 5 162 ? 144.980 139.665 142.321 1.00 0.00 162 GLU E N 1
ATOM 22670 C CA . GLU E 5 162 ? 144.407 138.336 142.140 1.00 2.62 162 GLU E CA 1
ATOM 22671 C C . GLU E 5 162 ? 143.274 138.091 143.128 1.00 3.56 162 GLU E C 1
ATOM 22672 O O . GLU E 5 162 ? 142.232 137.536 142.761 1.00 5.11 162 GLU E O 1
ATOM 22684 N N . LYS E 5 163 ? 143.452 138.512 144.382 1.00 0.00 163 LYS E N 1
ATOM 22685 C CA . LYS E 5 163 ? 142.371 138.402 145.355 1.00 0.00 163 LYS E CA 1
ATOM 22686 C C . LYS E 5 163 ? 141.169 139.234 144.929 1.00 1.89 163 LYS E C 1
ATOM 22687 O O . LYS E 5 163 ? 140.020 138.851 145.174 1.00 6.82 163 LYS E O 1
ATOM 22706 N N . MET E 5 164 ? 141.413 140.369 144.280 1.00 1.65 164 MET E N 1
ATOM 22707 C CA . MET E 5 164 ? 140.341 141.250 143.829 1.00 3.86 164 MET E CA 1
ATOM 22708 C C . MET E 5 164 ? 139.526 140.661 142.682 1.00 1.34 164 MET E C 1
ATOM 22709 O O . MET E 5 164 ? 138.631 141.356 142.186 1.00 0.00 164 MET E O 1
ATOM 22723 N N . LYS E 5 165 ? 139.784 139.428 142.238 1.00 0.43 165 LYS E N 1
ATOM 22724 C CA . LYS E 5 165 ? 138.913 138.812 141.242 1.00 4.81 165 LYS E CA 1
ATOM 22725 C C . LYS E 5 165 ? 137.479 138.731 141.746 1.00 4.20 165 LYS E C 1
ATOM 22726 O O . LYS E 5 165 ? 136.537 138.745 140.946 1.00 0.00 165 LYS E O 1
ATOM 22745 N N . TYR E 5 166 ? 137.296 138.650 143.064 1.00 0.00 166 TYR E N 1
ATOM 22746 C CA . TYR E 5 166 ? 135.972 138.631 143.668 1.00 1.35 166 TYR E CA 1
ATOM 22747 C C . TYR E 5 166 ? 135.392 140.025 143.872 1.00 0.00 166 TYR E C 1
ATOM 22748 O O . TYR E 5 166 ? 134.202 140.144 144.181 1.00 2.37 166 TYR E O 1
ATOM 22766 N N . SER E 5 167 ? 136.188 141.076 143.693 1.00 2.15 167 SER E N 1
ATOM 22767 C CA . SER E 5 167 ? 135.709 142.429 143.923 1.00 0.00 167 SER E CA 1
ATOM 22768 C C . SER E 5 167 ? 134.704 142.841 142.850 1.00 0.00 167 SER E C 1
ATOM 22769 O O . SER E 5 167 ? 134.667 142.291 141.747 1.00 0.32 167 SER E O 1
ATOM 22777 N N . ASP E 5 168 ? 133.879 143.826 143.192 1.00 2.07 168 ASP E N 1
ATOM 22778 C CA . ASP E 5 168 ? 132.933 144.438 142.261 1.00 0.00 168 ASP E CA 1
ATOM 22779 C C . ASP E 5 168 ? 133.253 145.926 142.159 1.00 0.00 168 ASP E C 1
ATOM 22780 O O . ASP E 5 168 ? 132.663 146.757 142.856 1.00 0.00 168 ASP E O 1
ATOM 22789 N N . VAL E 5 169 ? 134.180 146.258 141.273 1.00 2.92 169 VAL E N 1
ATOM 22790 C CA . VAL E 5 169 ? 134.614 147.649 141.114 1.00 0.00 169 VAL E CA 1
ATOM 22791 C C . VAL E 5 169 ? 133.641 148.374 140.190 1.00 0.00 169 VAL E C 1
ATOM 22792 O O . VAL E 5 169 ? 133.255 147.817 139.147 1.00 1.74 169 VAL E O 1
ATOM 22805 N N . PRO E 5 170 ? 133.214 149.593 140.513 1.00 0.00 170 PRO E N 1
ATOM 22806 C CA . PRO E 5 170 ? 132.365 150.329 139.584 1.00 0.00 170 PRO E CA 1
ATOM 22807 C C . PRO E 5 170 ? 133.088 150.562 138.273 1.00 0.00 170 PRO E C 1
ATOM 22808 O O . PRO E 5 170 ? 134.323 150.718 138.247 1.00 0.00 170 PRO E O 1
ATOM 22819 N N . PRO E 5 171 ? 132.364 150.581 137.153 1.00 0.40 171 PRO E N 1
ATOM 22820 C CA . PRO E 5 171 ? 133.002 150.961 135.887 1.00 3.20 171 PRO E CA 1
ATOM 22821 C C . PRO E 5 171 ? 133.544 152.380 135.960 1.00 0.00 171 PRO E C 1
ATOM 22822 O O . PRO E 5 171 ? 132.953 153.260 136.589 1.00 2.10 171 PRO E O 1
ATOM 22833 N N . GLY E 5 172 ? 134.675 152.597 135.298 1.00 1.17 172 GLY E N 1
ATOM 22834 C CA . GLY E 5 172 ? 135.393 153.850 135.410 1.00 2.05 172 GLY E CA 1
ATOM 22835 C C . GLY E 5 172 ? 136.600 153.687 136.307 1.00 0.00 172 GLY E C 1
ATOM 22836 O O . GLY E 5 172 ? 137.680 154.211 136.020 1.00 0.00 172 GLY E O 1
ATOM 22840 N N . LEU E 5 173 ? 136.421 152.954 137.404 1.00 0.00 173 LEU E N 1
ATOM 22841 C CA . LEU E 5 173 ? 137.524 152.552 138.262 1.00 2.95 173 LEU E CA 1
ATOM 22842 C C . LEU E 5 173 ? 138.129 151.220 137.853 1.00 0.00 173 LEU E C 1
ATOM 22843 O O . LEU E 5 173 ? 139.282 150.947 138.201 1.00 0.00 173 LEU E O 1
ATOM 22859 N N . ARG E 5 174 ? 137.384 150.395 137.125 1.00 0.00 174 ARG E N 1
ATOM 22860 C CA . ARG E 5 174 ? 137.848 149.060 136.786 1.00 0.00 174 ARG E CA 1
ATOM 22861 C C . ARG E 5 174 ? 139.147 149.132 135.994 1.00 0.00 174 ARG E C 1
ATOM 22862 O O . ARG E 5 174 ? 139.260 149.876 135.017 1.00 1.46 174 ARG E O 1
ATOM 22883 N N . GLY E 5 175 ? 140.133 148.355 136.428 1.00 0.51 175 GLY E N 1
ATOM 22884 C CA . GLY E 5 175 ? 141.434 148.369 135.797 1.00 0.00 175 GLY E CA 1
ATOM 22885 C C . GLY E 5 175 ? 142.381 149.378 136.411 1.00 0.00 175 GLY E C 1
ATOM 22886 O O . GLY E 5 175 ? 142.797 149.229 137.563 1.00 4.79 175 GLY E O 1
ATOM 22890 N N . LEU E 5 176 ? 142.727 150.415 135.646 1.00 3.73 176 LEU E N 1
ATOM 22891 C CA . LEU E 5 176 ? 143.746 151.359 136.096 1.00 1.86 176 LEU E CA 1
ATOM 22892 C C . LEU E 5 176 ? 143.292 152.136 137.327 1.00 1.75 176 LEU E C 1
ATOM 22893 O O . LEU E 5 176 ? 144.074 152.337 138.263 1.00 4.12 176 LEU E O 1
ATOM 22909 N N . GLY E 5 177 ? 142.039 152.592 137.340 1.00 4.19 177 GLY E N 1
ATOM 22910 C CA . GLY E 5 177 ? 141.591 153.453 138.424 1.00 0.00 177 GLY E CA 1
ATOM 22911 C C . GLY E 5 177 ? 141.676 152.781 139.780 1.00 0.00 177 GLY E C 1
ATOM 22912 O O . GLY E 5 177 ? 142.216 153.343 140.734 1.00 0.00 177 GLY E O 1
ATOM 22916 N N . ILE E 5 178 ? 141.154 151.558 139.880 1.00 1.12 178 ILE E N 1
ATOM 22917 C CA . ILE E 5 178 ? 141.200 150.839 141.150 1.00 0.00 178 ILE E CA 1
ATOM 22918 C C . ILE E 5 178 ? 142.639 150.490 141.507 1.00 0.00 178 ILE E C 1
ATOM 22919 O O . ILE E 5 178 ? 143.019 150.488 142.684 1.00 1.29 178 ILE E O 1
ATOM 22935 N N . THR E 5 179 ? 143.461 150.188 140.500 1.00 3.03 179 THR E N 1
ATOM 22936 C CA . THR E 5 179 ? 144.850 149.830 140.766 1.00 3.06 179 THR E CA 1
ATOM 22937 C C . THR E 5 179 ? 145.598 150.983 141.425 1.00 0.00 179 THR E C 1
ATOM 22938 O O . THR E 5 179 ? 146.385 150.768 142.354 1.00 0.00 179 THR E O 1
ATOM 22949 N N . PHE E 5 180 ? 145.369 152.212 140.957 1.00 0.00 180 PHE E N 1
ATOM 22950 C CA . PHE E 5 180 ? 145.982 153.368 141.602 1.00 3.21 180 PHE E CA 1
ATOM 22951 C C . PHE E 5 180 ? 145.523 153.491 143.050 1.00 0.00 180 PHE E C 1
ATOM 22952 O O . PHE E 5 180 ? 146.334 153.753 143.946 1.00 0.00 180 PHE E O 1
ATOM 22969 N N . ILE E 5 181 ? 144.227 153.300 143.299 1.00 0.00 181 ILE E N 1
ATOM 22970 C CA . ILE E 5 181 ? 143.730 153.312 144.672 1.00 2.24 181 ILE E CA 1
ATOM 22971 C C . ILE E 5 181 ? 144.379 152.193 145.473 1.00 0.00 181 ILE E C 1
ATOM 22972 O O . ILE E 5 181 ? 144.782 152.386 146.626 1.00 0.00 181 ILE E O 1
ATOM 22988 N N . THR E 5 182 ? 144.498 151.007 144.872 1.00 0.00 182 THR E N 1
ATOM 22989 C CA . THR E 5 182 ? 145.139 149.887 145.551 1.00 4.03 182 THR E CA 1
ATOM 22990 C C . THR E 5 182 ? 146.585 150.215 145.902 1.00 0.00 182 THR E C 1
ATOM 22991 O O . THR E 5 182 ? 147.046 149.932 147.013 1.00 0.00 182 THR E O 1
ATOM 23002 N N . ALA E 5 183 ? 147.319 150.810 144.958 1.00 0.00 183 ALA E N 1
ATOM 23003 C CA . ALA E 5 183 ? 148.701 151.189 145.229 1.00 0.00 183 ALA E CA 1
ATOM 23004 C C . ALA E 5 183 ? 148.775 152.239 146.330 1.00 5.17 183 ALA E C 1
ATOM 23005 O O . ALA E 5 183 ? 149.666 152.191 147.185 1.00 0.00 183 ALA E O 1
ATOM 23012 N N . GLY E 5 184 ? 147.848 153.197 146.326 1.00 0.00 184 GLY E N 1
ATOM 23013 C CA . GLY E 5 184 ? 147.822 154.186 147.390 1.00 0.00 184 GLY E CA 1
ATOM 23014 C C . GLY E 5 184 ? 147.607 153.561 148.755 1.00 1.01 184 GLY E C 1
ATOM 23015 O O . GLY E 5 184 ? 148.239 153.956 149.737 1.00 3.64 184 GLY E O 1
ATOM 23019 N N . LEU E 5 185 ? 146.708 152.577 148.837 1.00 1.06 185 LEU E N 1
ATOM 23020 C CA . LEU E 5 185 ? 146.496 151.880 150.100 1.00 1.85 185 LEU E CA 1
ATOM 23021 C C . LEU E 5 185 ? 147.747 151.119 150.520 1.00 0.00 185 LEU E C 1
ATOM 23022 O O . LEU E 5 185 ? 148.092 151.082 151.706 1.00 0.00 185 LEU E O 1
ATOM 23038 N N . MET E 5 186 ? 148.439 150.503 149.558 1.00 2.58 186 MET E N 1
ATOM 23039 C CA . MET E 5 186 ? 149.673 149.793 149.877 1.00 1.80 186 MET E CA 1
ATOM 23040 C C . MET E 5 186 ? 150.716 150.741 150.452 1.00 0.82 186 MET E C 1
ATOM 23041 O O . MET E 5 186 ? 151.393 150.411 151.433 1.00 2.10 186 MET E O 1
ATOM 23055 N N . ALA E 5 187 ? 150.863 151.925 149.852 1.00 0.00 187 ALA E N 1
ATOM 23056 C CA . ALA E 5 187 ? 151.818 152.897 150.372 1.00 0.69 187 ALA E CA 1
ATOM 23057 C C . ALA E 5 187 ? 151.475 153.300 151.798 1.00 1.34 187 ALA E C 1
ATOM 23058 O O . ALA E 5 187 ? 152.372 153.606 152.591 1.00 3.87 187 ALA E O 1
ATOM 23065 N N . LEU E 5 188 ? 150.186 153.300 152.142 1.00 0.03 188 LEU E N 1
ATOM 23066 C CA . LEU E 5 188 ? 149.777 153.635 153.501 1.00 0.88 188 LEU E CA 1
ATOM 23067 C C . LEU E 5 188 ? 150.364 152.651 154.505 1.00 0.00 188 LEU E C 1
ATOM 23068 O O . LEU E 5 188 ? 150.888 153.051 155.551 1.00 0.00 188 LEU E O 1
ATOM 23084 N N . GLY E 5 189 ? 150.291 151.355 154.198 1.00 0.00 189 GLY E N 1
ATOM 23085 C CA . GLY E 5 189 ? 150.798 150.342 155.107 1.00 0.00 189 GLY E CA 1
ATOM 23086 C C . GLY E 5 189 ? 152.307 150.233 155.130 1.00 1.23 189 GLY E C 1
ATOM 23087 O O . GLY E 5 189 ? 152.864 149.705 156.099 1.00 0.00 189 GLY E O 1
ATOM 23091 N N . PHE E 5 190 ? 152.983 150.712 154.087 1.00 4.43 190 PHE E N 1
ATOM 23092 C CA . PHE E 5 190 ? 154.438 150.665 154.044 1.00 0.42 190 PHE E CA 1
ATOM 23093 C C . PHE E 5 190 ? 155.091 151.816 154.796 1.00 0.00 190 PHE E C 1
ATOM 23094 O O . PHE E 5 190 ? 156.301 151.765 155.039 1.00 1.71 190 PHE E O 1
ATOM 23111 N N . MET E 5 191 ? 154.329 152.839 155.179 1.00 0.00 191 MET E N 1
ATOM 23112 C CA . MET E 5 191 ? 154.864 153.968 155.929 1.00 2.79 191 MET E CA 1
ATOM 23113 C C . MET E 5 191 ? 155.125 153.634 157.395 1.00 4.28 191 MET E C 1
ATOM 23114 O O . MET E 5 191 ? 155.458 154.536 158.171 1.00 9.98 191 MET E O 1
ATOM 23128 N N . SER E 5 192 ? 154.986 152.366 157.789 1.00 5.70 192 SER E N 1
ATOM 23129 C CA . SER E 5 192 ? 155.279 151.983 159.165 1.00 6.77 192 SER E CA 1
ATOM 23130 C C . SER E 5 192 ? 156.767 152.089 159.473 1.00 7.87 192 SER E C 1
ATOM 23131 O O . SER E 5 192 ? 157.141 152.364 160.619 1.00 8.19 192 SER E O 1
ATOM 23139 N N . PHE E 5 193 ? 157.624 151.875 158.477 1.00 0.01 193 PHE E N 1
ATOM 23140 C CA . PHE E 5 193 ? 159.067 151.958 158.656 1.00 8.62 193 PHE E CA 1
ATOM 23141 C C . PHE E 5 193 ? 159.624 153.348 158.377 1.00 8.36 193 PHE E C 1
ATOM 23142 O O . PHE E 5 193 ? 160.842 153.534 158.456 1.00 9.63 193 PHE E O 1
ATOM 23159 N N . SER E 5 194 ? 158.774 154.324 158.052 1.00 5.15 194 SER E N 1
ATOM 23160 C CA . SER E 5 194 ? 159.280 155.631 157.644 1.00 12.73 194 SER E CA 1
ATOM 23161 C C . SER E 5 194 ? 160.109 156.273 158.750 1.00 12.04 194 SER E C 1
ATOM 23162 O O . SER E 5 194 ? 161.177 156.840 158.486 1.00 10.22 194 SER E O 1
ATOM 23170 N N . GLY E 5 195 ? 159.638 156.195 159.994 1.00 9.88 195 GLY E N 1
ATOM 23171 C CA . GLY E 5 195 ? 160.389 156.756 161.102 1.00 12.15 195 GLY E CA 1
ATOM 23172 C C . GLY E 5 195 ? 161.612 155.951 161.489 1.00 5.90 195 GLY E C 1
ATOM 23173 O O . GLY E 5 195 ? 162.539 156.506 162.088 1.00 13.31 195 GLY E O 1
ATOM 23177 N N . VAL E 5 196 ? 161.638 154.663 161.160 1.00 9.61 196 VAL E N 1
ATOM 23178 C CA . VAL E 5 196 ? 162.772 153.809 161.492 1.00 6.81 196 VAL E CA 1
ATOM 23179 C C . VAL E 5 196 ? 164.042 154.359 160.852 1.00 7.63 196 VAL E C 1
ATOM 23180 O O . VAL E 5 196 ? 165.110 154.347 161.463 1.00 11.27 196 VAL E O 1
ATOM 23193 N N . SER F 6 2 ? 188.475 174.274 127.650 1.00 0.00 2 SER F N 1
ATOM 23194 C CA . SER F 6 2 ? 189.235 173.090 128.030 1.00 0.00 2 SER F CA 1
ATOM 23195 C C . SER F 6 2 ? 188.301 171.969 128.463 1.00 0.00 2 SER F C 1
ATOM 23196 O O . SER F 6 2 ? 188.349 170.865 127.922 1.00 0.00 2 SER F O 1
ATOM 23203 N N . THR F 6 3 ? 187.448 172.257 129.449 1.00 2.33 3 THR F N 1
ATOM 23204 C CA . THR F 6 3 ? 186.483 171.259 129.896 1.00 0.00 3 THR F CA 1
ATOM 23205 C C . THR F 6 3 ? 185.538 170.863 128.771 1.00 0.00 3 THR F C 1
ATOM 23206 O O . THR F 6 3 ? 185.079 169.716 128.720 1.00 2.45 3 THR F O 1
ATOM 23217 N N . ILE F 6 4 ? 185.238 171.792 127.861 1.00 0.00 4 ILE F N 1
ATOM 23218 C CA . ILE F 6 4 ? 184.369 171.471 126.734 1.00 0.00 4 ILE F CA 1
ATOM 23219 C C . ILE F 6 4 ? 184.997 170.381 125.877 1.00 0.00 4 ILE F C 1
ATOM 23220 O O . ILE F 6 4 ? 184.319 169.439 125.447 1.00 0.00 4 ILE F O 1
ATOM 23236 N N . ILE F 6 5 ? 186.301 170.488 125.616 1.00 2.60 5 ILE F N 1
ATOM 23237 C CA . ILE F 6 5 ? 186.979 169.490 124.794 1.00 0.00 5 ILE F CA 1
ATOM 23238 C C . ILE F 6 5 ? 186.900 168.119 125.453 1.00 0.00 5 ILE F C 1
ATOM 23239 O O . ILE F 6 5 ? 186.570 167.117 124.808 1.00 0.00 5 ILE F O 1
ATOM 23255 N N . PHE F 6 6 ? 187.196 168.054 126.754 1.00 0.00 6 PHE F N 1
ATOM 23256 C CA . PHE F 6 6 ? 187.224 166.765 127.438 1.00 0.00 6 PHE F CA 1
ATOM 23257 C C . PHE F 6 6 ? 185.851 166.105 127.432 1.00 0.00 6 PHE F C 1
ATOM 23258 O O . PHE F 6 6 ? 185.736 164.900 127.183 1.00 3.08 6 PHE F O 1
ATOM 23275 N N . GLY F 6 7 ? 184.799 166.876 127.706 1.00 2.09 7 GLY F N 1
ATOM 23276 C CA . GLY F 6 7 ? 183.463 166.305 127.697 1.00 2.07 7 GLY F CA 1
ATOM 23277 C C . GLY F 6 7 ? 183.064 165.783 126.331 1.00 0.86 7 GLY F C 1
ATOM 23278 O O . GLY F 6 7 ? 182.447 164.721 126.216 1.00 0.00 7 GLY F O 1
ATOM 23282 N N . VAL F 6 8 ? 183.413 166.521 125.276 1.00 1.43 8 VAL F N 1
ATOM 23283 C CA . VAL F 6 8 ? 183.033 166.114 123.926 1.00 0.89 8 VAL F CA 1
ATOM 23284 C C . VAL F 6 8 ? 183.658 164.768 123.583 1.00 0.00 8 VAL F C 1
ATOM 23285 O O . VAL F 6 8 ? 182.993 163.874 123.045 1.00 0.00 8 VAL F O 1
ATOM 23298 N N . VAL F 6 9 ? 184.946 164.601 123.887 1.00 3.33 9 VAL F N 1
ATOM 23299 C CA . VAL F 6 9 ? 185.612 163.337 123.587 1.00 2.99 9 VAL F CA 1
ATOM 23300 C C . VAL F 6 9 ? 185.106 162.233 124.508 1.00 0.00 9 VAL F C 1
ATOM 23301 O O . VAL F 6 9 ? 184.865 161.103 124.067 1.00 0.00 9 VAL F O 1
ATOM 23314 N N . MET F 6 10 ? 184.928 162.539 125.795 1.00 0.00 10 MET F N 1
ATOM 23315 C CA . MET F 6 10 ? 184.444 161.527 126.729 1.00 4.41 10 MET F CA 1
ATOM 23316 C C . MET F 6 10 ? 183.054 161.042 126.337 1.00 3.75 10 MET F C 1
ATOM 23317 O O . MET F 6 10 ? 182.757 159.845 126.425 1.00 2.11 10 MET F O 1
ATOM 23331 N N . PHE F 6 11 ? 182.189 161.959 125.904 1.00 0.00 11 PHE F N 1
ATOM 23332 C CA . PHE F 6 11 ? 180.858 161.573 125.447 1.00 3.16 11 PHE F CA 1
ATOM 23333 C C . PHE F 6 11 ? 180.942 160.567 124.306 1.00 0.87 11 PHE F C 1
ATOM 23334 O O . PHE F 6 11 ? 180.274 159.526 124.328 1.00 6.20 11 PHE F O 1
ATOM 23351 N N . THR F 6 12 ? 181.760 160.863 123.294 1.00 0.00 12 THR F N 1
ATOM 23352 C CA . THR F 6 12 ? 181.871 159.964 122.150 1.00 1.22 12 THR F CA 1
ATOM 23353 C C . THR F 6 12 ? 182.437 158.612 122.563 1.00 0.11 12 THR F C 1
ATOM 23354 O O . THR F 6 12 ? 181.942 157.566 122.129 1.00 0.00 12 THR F O 1
ATOM 23365 N N . LEU F 6 13 ? 183.470 158.612 123.409 1.00 0.00 13 LEU F N 1
ATOM 23366 C CA . LEU F 6 13 ? 184.068 157.353 123.840 1.00 1.62 13 LEU F CA 1
ATOM 23367 C C . LEU F 6 13 ? 183.033 156.463 124.513 1.00 0.00 13 LEU F C 1
ATOM 23368 O O . LEU F 6 13 ? 182.960 155.259 124.242 1.00 0.00 13 LEU F O 1
ATOM 23384 N N . ILE F 6 14 ? 182.216 157.042 125.394 1.00 3.89 14 ILE F N 1
ATOM 23385 C CA . ILE F 6 14 ? 181.197 156.259 126.087 1.00 2.17 14 ILE F CA 1
ATOM 23386 C C . ILE F 6 14 ? 180.204 155.682 125.087 1.00 0.00 14 ILE F C 1
ATOM 23387 O O . ILE F 6 14 ? 179.865 154.494 125.135 1.00 0.00 14 ILE F O 1
ATOM 23403 N N . ILE F 6 15 ? 179.726 156.514 124.160 1.00 0.00 15 ILE F N 1
ATOM 23404 C CA . ILE F 6 15 ? 178.738 156.051 123.191 1.00 0.44 15 ILE F CA 1
ATOM 23405 C C . ILE F 6 15 ? 179.344 154.994 122.277 1.00 0.00 15 ILE F C 1
ATOM 23406 O O . ILE F 6 15 ? 178.748 153.937 122.043 1.00 0.00 15 ILE F O 1
ATOM 23422 N N . LEU F 6 16 ? 180.542 155.260 121.750 1.00 0.00 16 LEU F N 1
ATOM 23423 C CA . LEU F 6 16 ? 181.184 154.289 120.871 1.00 0.00 16 LEU F CA 1
ATOM 23424 C C . LEU F 6 16 ? 181.455 152.983 121.604 1.00 3.13 16 LEU F C 1
ATOM 23425 O O . LEU F 6 16 ? 181.236 151.897 121.055 1.00 2.04 16 LEU F O 1
ATOM 23441 N N . ALA F 6 17 ? 181.928 153.066 122.849 1.00 1.91 17 ALA F N 1
ATOM 23442 C CA . ALA F 6 17 ? 182.174 151.851 123.617 1.00 2.40 17 ALA F CA 1
ATOM 23443 C C . ALA F 6 17 ? 180.887 151.063 123.821 1.00 3.60 17 ALA F C 1
ATOM 23444 O O . ALA F 6 17 ? 180.876 149.833 123.689 1.00 0.00 17 ALA F O 1
ATOM 23451 N N . LEU F 6 18 ? 179.792 151.754 124.138 1.00 0.00 18 LEU F N 1
ATOM 23452 C CA . LEU F 6 18 ? 178.529 151.066 124.385 1.00 0.00 18 LEU F CA 1
ATOM 23453 C C . LEU F 6 18 ? 178.022 150.374 123.126 1.00 0.00 18 LEU F C 1
ATOM 23454 O O . LEU F 6 18 ? 177.660 149.192 123.159 1.00 0.00 18 LEU F O 1
ATOM 23470 N N . VAL F 6 19 ? 177.987 151.094 122.002 1.00 0.00 19 VAL F N 1
ATOM 23471 C CA . VAL F 6 19 ? 177.479 150.504 120.767 1.00 2.89 19 VAL F CA 1
ATOM 23472 C C . VAL F 6 19 ? 178.389 149.375 120.297 1.00 1.27 19 VAL F C 1
ATOM 23473 O O . VAL F 6 19 ? 177.913 148.327 119.846 1.00 0.00 19 VAL F O 1
ATOM 23486 N N . LEU F 6 20 ? 179.707 149.566 120.393 1.00 4.06 20 LEU F N 1
ATOM 23487 C CA . LEU F 6 20 ? 180.630 148.533 119.933 1.00 0.01 20 LEU F CA 1
ATOM 23488 C C . LEU F 6 20 ? 180.415 147.233 120.694 1.00 0.00 20 LEU F C 1
ATOM 23489 O O . LEU F 6 20 ? 180.450 146.146 120.105 1.00 0.25 20 LEU F O 1
ATOM 23505 N N . VAL F 6 21 ? 180.193 147.322 122.007 1.00 0.00 21 VAL F N 1
ATOM 23506 C CA . VAL F 6 21 ? 179.869 146.129 122.781 1.00 0.00 21 VAL F CA 1
ATOM 23507 C C . VAL F 6 21 ? 178.573 145.510 122.276 1.00 0.00 21 VAL F C 1
ATOM 23508 O O . VAL F 6 21 ? 178.479 144.290 122.093 1.00 1.33 21 VAL F O 1
ATOM 23521 N N . ILE F 6 22 ? 177.553 146.338 122.043 1.00 0.00 22 ILE F N 1
ATOM 23522 C CA . ILE F 6 22 ? 176.272 145.822 121.567 1.00 1.30 22 ILE F CA 1
ATOM 23523 C C . ILE F 6 22 ? 176.429 145.215 120.179 1.00 1.36 22 ILE F C 1
ATOM 23524 O O . ILE F 6 22 ? 175.976 144.095 119.915 1.00 0.00 22 ILE F O 1
ATOM 23540 N N . LEU F 6 23 ? 177.077 145.946 119.268 1.00 4.17 23 LEU F N 1
ATOM 23541 C CA . LEU F 6 23 ? 177.274 145.429 117.918 1.00 1.49 23 LEU F CA 1
ATOM 23542 C C . LEU F 6 23 ? 178.136 144.174 117.932 1.00 0.28 23 LEU F C 1
ATOM 23543 O O . LEU F 6 23 ? 177.836 143.197 117.236 1.00 3.89 23 LEU F O 1
ATOM 23559 N N . PHE F 6 24 ? 179.213 144.182 118.720 1.00 2.20 24 PHE F N 1
ATOM 23560 C CA . PHE F 6 24 ? 180.059 142.997 118.822 1.00 0.00 24 PHE F CA 1
ATOM 23561 C C . PHE F 6 24 ? 179.290 141.827 119.421 1.00 4.11 24 PHE F C 1
ATOM 23562 O O . PHE F 6 24 ? 179.422 140.686 118.962 1.00 3.86 24 PHE F O 1
ATOM 23579 N N . ALA F 6 25 ? 178.479 142.090 120.448 1.00 0.00 25 ALA F N 1
ATOM 23580 C CA . ALA F 6 25 ? 177.722 141.019 121.086 1.00 0.00 25 ALA F CA 1
ATOM 23581 C C . ALA F 6 25 ? 176.706 140.412 120.127 1.00 0.51 25 ALA F C 1
ATOM 23582 O O . ALA F 6 25 ? 176.498 139.193 120.122 1.00 3.70 25 ALA F O 1
ATOM 23589 N N . LYS F 6 26 ? 176.059 141.246 119.309 1.00 2.71 26 LYS F N 1
ATOM 23590 C CA . LYS F 6 26 ? 175.050 140.735 118.385 1.00 2.06 26 LYS F CA 1
ATOM 23591 C C . LYS F 6 26 ? 175.653 139.732 117.411 1.00 2.12 26 LYS F C 1
ATOM 23592 O O . LYS F 6 26 ? 175.051 138.688 117.130 1.00 0.00 26 LYS F O 1
ATOM 23611 N N . SER F 6 27 ? 176.842 140.030 116.884 1.00 0.54 27 SER F N 1
ATOM 23612 C CA . SER F 6 27 ? 177.476 139.123 115.933 1.00 3.95 27 SER F CA 1
ATOM 23613 C C . SER F 6 27 ? 177.785 137.776 116.576 1.00 2.27 27 SER F C 1
ATOM 23614 O O . SER F 6 27 ? 177.607 136.725 115.949 1.00 2.15 27 SER F O 1
ATOM 23622 N N . LYS F 6 28 ? 178.247 137.786 117.823 1.00 2.13 28 LYS F N 1
ATOM 23623 C CA . LYS F 6 28 ? 178.670 136.571 118.507 1.00 4.67 28 LYS F CA 1
ATOM 23624 C C . LYS F 6 28 ? 177.561 135.922 119.325 1.00 1.77 28 LYS F C 1
ATOM 23625 O O . LYS F 6 28 ? 177.816 134.912 119.988 1.00 2.50 28 LYS F O 1
ATOM 23644 N N . LEU F 6 29 ? 176.345 136.468 119.301 1.00 1.60 29 LEU F N 1
ATOM 23645 C CA . LEU F 6 29 ? 175.236 135.913 120.069 1.00 0.37 29 LEU F CA 1
ATOM 23646 C C . LEU F 6 29 ? 173.945 135.751 119.282 1.00 3.95 29 LEU F C 1
ATOM 23647 O O . LEU F 6 29 ? 173.100 134.946 119.694 1.00 6.73 29 LEU F O 1
ATOM 23663 N N . VAL F 6 30 ? 173.756 136.470 118.182 1.00 2.43 30 VAL F N 1
ATOM 23664 C CA . VAL F 6 30 ? 172.538 136.402 117.384 1.00 4.07 30 VAL F CA 1
ATOM 23665 C C . VAL F 6 30 ? 172.875 135.679 116.081 1.00 3.18 30 VAL F C 1
ATOM 23666 O O . VAL F 6 30 ? 173.546 136.257 115.213 1.00 1.65 30 VAL F O 1
ATOM 23679 N N . PRO F 6 31 ? 172.442 134.432 115.891 1.00 0.00 31 PRO F N 1
ATOM 23680 C CA . PRO F 6 31 ? 172.737 133.745 114.630 1.00 5.07 31 PRO F CA 1
ATOM 23681 C C . PRO F 6 31 ? 172.024 134.400 113.459 1.00 3.46 31 PRO F C 1
ATOM 23682 O O . PRO F 6 31 ? 170.932 134.956 113.594 1.00 2.34 31 PRO F O 1
ATOM 23693 N N . THR F 6 32 ? 172.665 134.326 112.290 1.00 2.14 32 THR F N 1
ATOM 23694 C CA . THR F 6 32 ? 172.130 134.906 111.063 1.00 6.19 32 THR F CA 1
ATOM 23695 C C . THR F 6 32 ? 171.842 133.845 110.007 1.00 10.67 32 THR F C 1
ATOM 23696 O O . THR F 6 32 ? 171.681 134.176 108.828 1.00 7.01 32 THR F O 1
ATOM 23707 N N . GLY F 6 33 ? 171.773 132.577 110.403 1.00 7.89 33 GLY F N 1
ATOM 23708 C CA . GLY F 6 33 ? 171.515 131.524 109.443 1.00 4.61 33 GLY F CA 1
ATOM 23709 C C . GLY F 6 33 ? 170.089 131.559 108.926 1.00 9.74 33 GLY F C 1
ATOM 23710 O O . GLY F 6 33 ? 169.170 132.048 109.584 1.00 9.84 33 GLY F O 1
ATOM 23714 N N . ASP F 6 34 ? 169.910 131.029 107.720 1.00 12.18 34 ASP F N 1
ATOM 23715 C CA . ASP F 6 34 ? 168.589 130.977 107.113 1.00 6.67 34 ASP F CA 1
ATOM 23716 C C . ASP F 6 34 ? 167.691 130.000 107.865 1.00 10.93 34 ASP F C 1
ATOM 23717 O O . ASP F 6 34 ? 168.144 128.979 108.390 1.00 12.63 34 ASP F O 1
ATOM 23726 N N . ILE F 6 35 ? 166.402 130.327 107.914 1.00 7.49 35 ILE F N 1
ATOM 23727 C CA . ILE F 6 35 ? 165.403 129.513 108.597 1.00 6.72 35 ILE F CA 1
ATOM 23728 C C . ILE F 6 35 ? 164.735 128.608 107.572 1.00 7.04 35 ILE F C 1
ATOM 23729 O O . ILE F 6 35 ? 164.296 129.074 106.512 1.00 4.78 35 ILE F O 1
ATOM 23745 N N . THR F 6 36 ? 164.658 127.318 107.885 1.00 8.46 36 THR F N 1
ATOM 23746 C CA . THR F 6 36 ? 164.012 126.329 107.033 1.00 5.60 36 THR F CA 1
ATOM 23747 C C . THR F 6 36 ? 162.739 125.843 107.710 1.00 8.54 36 THR F C 1
ATOM 23748 O O . THR F 6 36 ? 162.775 125.397 108.862 1.00 11.66 36 THR F O 1
ATOM 23759 N N . ILE F 6 37 ? 161.620 125.932 106.995 1.00 7.55 37 ILE F N 1
ATOM 23760 C CA . ILE F 6 37 ? 160.313 125.536 107.506 1.00 8.55 37 ILE F CA 1
ATOM 23761 C C . ILE F 6 37 ? 159.754 124.454 106.593 1.00 6.74 37 ILE F C 1
ATOM 23762 O O . ILE F 6 37 ? 159.745 124.614 105.367 1.00 6.78 37 ILE F O 1
ATOM 23778 N N . SER F 6 38 ? 159.290 123.360 107.191 1.00 9.03 38 SER F N 1
ATOM 23779 C CA . SER F 6 38 ? 158.731 122.243 106.443 1.00 7.98 38 SER F CA 1
ATOM 23780 C C . SER F 6 38 ? 157.217 122.384 106.365 1.00 7.96 38 SER F C 1
ATOM 23781 O O . SER F 6 38 ? 156.552 122.585 107.387 1.00 5.04 38 SER F O 1
ATOM 23789 N N . ILE F 6 39 ? 156.678 122.277 105.154 1.00 10.93 39 ILE F N 1
ATOM 23790 C CA . ILE F 6 39 ? 155.247 122.408 104.905 1.00 6.87 39 ILE F CA 1
ATOM 23791 C C . ILE F 6 39 ? 154.713 121.024 104.562 1.00 8.52 39 ILE F C 1
ATOM 23792 O O . ILE F 6 39 ? 155.079 120.444 103.531 1.00 4.04 39 ILE F O 1
ATOM 23808 N N . ASN F 6 40 ? 153.849 120.493 105.423 1.00 5.54 40 ASN F N 1
ATOM 23809 C CA . ASN F 6 40 ? 153.199 119.199 105.237 1.00 12.01 40 ASN F CA 1
ATOM 23810 C C . ASN F 6 40 ? 154.187 118.038 105.215 1.00 10.46 40 ASN F C 1
ATOM 23811 O O . ASN F 6 40 ? 153.803 116.912 104.875 1.00 11.69 40 ASN F O 1
ATOM 23822 N N . GLY F 6 41 ? 155.449 118.277 105.566 1.00 4.44 41 GLY F N 1
ATOM 23823 C CA . GLY F 6 41 ? 156.448 117.231 105.585 1.00 8.69 41 GLY F CA 1
ATOM 23824 C C . GLY F 6 41 ? 157.080 116.920 104.247 1.00 8.45 41 GLY F C 1
ATOM 23825 O O . GLY F 6 41 ? 157.984 116.076 104.191 1.00 12.93 41 GLY F O 1
ATOM 23829 N N . ASP F 6 42 ? 156.644 117.567 103.173 1.00 2.64 42 ASP F N 1
ATOM 23830 C CA . ASP F 6 42 ? 157.211 117.312 101.855 1.00 5.55 42 ASP F CA 1
ATOM 23831 C C . ASP F 6 42 ? 158.519 118.080 101.701 1.00 7.05 42 ASP F C 1
ATOM 23832 O O . ASP F 6 42 ? 158.523 119.307 101.855 1.00 2.20 42 ASP F O 1
ATOM 23841 N N . PRO F 6 43 ? 159.641 117.414 101.405 1.00 6.34 43 PRO F N 1
ATOM 23842 C CA . PRO F 6 43 ? 160.892 118.170 101.215 1.00 3.81 43 PRO F CA 1
ATOM 23843 C C . PRO F 6 43 ? 160.792 119.227 100.131 1.00 11.46 43 PRO F C 1
ATOM 23844 O O . PRO F 6 43 ? 161.377 120.309 100.269 1.00 6.15 43 PRO F O 1
ATOM 23855 N N . GLU F 6 44 ? 160.066 118.944 99.048 1.00 4.81 44 GLU F N 1
ATOM 23856 C CA . GLU F 6 44 ? 159.916 119.929 97.982 1.00 4.67 44 GLU F CA 1
ATOM 23857 C C . GLU F 6 44 ? 159.189 121.171 98.481 1.00 4.98 44 GLU F C 1
ATOM 23858 O O . GLU F 6 44 ? 159.563 122.299 98.139 1.00 3.46 44 GLU F O 1
ATOM 23870 N N . LYS F 6 45 ? 158.146 120.985 99.290 1.00 8.95 45 LYS F N 1
ATOM 23871 C CA . LYS F 6 45 ? 157.377 122.105 99.814 1.00 10.32 45 LYS F CA 1
ATOM 23872 C C . LYS F 6 45 ? 158.082 122.830 100.952 1.00 5.73 45 LYS F C 1
ATOM 23873 O O . LYS F 6 45 ? 157.662 123.935 101.311 1.00 15.37 45 LYS F O 1
ATOM 23892 N N . ALA F 6 46 ? 159.127 122.242 101.530 1.00 9.66 46 ALA F N 1
ATOM 23893 C CA . ALA F 6 46 ? 159.887 122.930 102.564 1.00 8.99 46 ALA F CA 1
ATOM 23894 C C . ALA F 6 46 ? 160.424 124.246 102.020 1.00 7.86 46 ALA F C 1
ATOM 23895 O O . ALA F 6 46 ? 160.981 124.297 100.919 1.00 11.53 46 ALA F O 1
ATOM 23902 N N . ILE F 6 47 ? 160.257 125.313 102.797 1.00 9.31 47 ILE F N 1
ATOM 23903 C CA . ILE F 6 47 ? 160.616 126.664 102.381 1.00 9.83 47 ILE F CA 1
ATOM 23904 C C . ILE F 6 47 ? 161.783 127.140 103.232 1.00 11.12 47 ILE F C 1
ATOM 23905 O O . ILE F 6 47 ? 161.750 127.031 104.464 1.00 6.76 47 ILE F O 1
ATOM 23921 N N . VAL F 6 48 ? 162.815 127.657 102.575 1.00 7.98 48 VAL F N 1
ATOM 23922 C CA . VAL F 6 48 ? 163.978 128.228 103.243 1.00 4.85 48 VAL F CA 1
ATOM 23923 C C . VAL F 6 48 ? 163.846 129.742 103.161 1.00 8.60 48 VAL F C 1
ATOM 23924 O O . VAL F 6 48 ? 163.886 130.321 102.070 1.00 5.30 48 VAL F O 1
ATOM 23937 N N . THR F 6 49 ? 163.687 130.388 104.314 1.00 8.88 49 THR F N 1
ATOM 23938 C CA . THR F 6 49 ? 163.495 131.827 104.387 1.00 8.03 49 THR F CA 1
ATOM 23939 C C . THR F 6 49 ? 164.436 132.418 105.425 1.00 9.24 49 THR F C 1
ATOM 23940 O O . THR F 6 49 ? 164.751 131.785 106.437 1.00 11.95 49 THR F O 1
ATOM 23951 N N . GLN F 6 50 ? 164.882 133.643 105.163 1.00 3.92 50 GLN F N 1
ATOM 23952 C CA . GLN F 6 50 ? 165.778 134.320 106.083 1.00 6.24 50 GLN F CA 1
ATOM 23953 C C . GLN F 6 50 ? 165.028 134.711 107.357 1.00 8.68 50 GLN F C 1
ATOM 23954 O O . GLN F 6 50 ? 163.806 134.882 107.340 1.00 7.79 50 GLN F O 1
ATOM 23968 N N . PRO F 6 51 ? 165.737 134.856 108.477 1.00 7.87 51 PRO F N 1
ATOM 23969 C CA . PRO F 6 51 ? 165.060 135.225 109.726 1.00 8.73 51 PRO F CA 1
ATOM 23970 C C . PRO F 6 51 ? 164.364 136.572 109.607 1.00 7.57 51 PRO F C 1
ATOM 23971 O O . PRO F 6 51 ? 164.838 137.487 108.930 1.00 9.78 51 PRO F O 1
ATOM 23982 N N . GLY F 6 52 ? 163.229 136.681 110.275 1.00 8.48 52 GLY F N 1
ATOM 23983 C CA . GLY F 6 52 ? 162.437 137.893 110.262 1.00 8.61 52 GLY F CA 1
ATOM 23984 C C . GLY F 6 52 ? 161.182 137.734 109.420 1.00 9.81 52 GLY F C 1
ATOM 23985 O O . GLY F 6 52 ? 161.131 136.948 108.465 1.00 10.99 52 GLY F O 1
ATOM 23989 N N . GLY F 6 53 ? 160.153 138.493 109.780 1.00 12.05 53 GLY F N 1
ATOM 23990 C CA . GLY F 6 53 ? 158.887 138.452 109.083 1.00 7.39 53 GLY F CA 1
ATOM 23991 C C . GLY F 6 53 ? 157.926 137.436 109.678 1.00 8.20 53 GLY F C 1
ATOM 23992 O O . GLY F 6 53 ? 158.298 136.551 110.447 1.00 12.63 53 GLY F O 1
ATOM 23996 N N . LYS F 6 54 ? 156.659 137.579 109.304 1.00 8.72 54 LYS F N 1
ATOM 23997 C CA . LYS F 6 54 ? 155.608 136.695 109.782 1.00 11.01 54 LYS F CA 1
ATOM 23998 C C . LYS F 6 54 ? 155.490 135.467 108.885 1.00 8.83 54 LYS F C 1
ATOM 23999 O O . LYS F 6 54 ? 155.968 135.445 107.749 1.00 5.49 54 LYS F O 1
ATOM 24018 N N . LEU F 6 55 ? 154.837 134.431 109.419 1.00 9.28 55 LEU F N 1
ATOM 24019 C CA . LEU F 6 55 ? 154.679 133.191 108.668 1.00 9.09 55 LEU F CA 1
ATOM 24020 C C . LEU F 6 55 ? 153.789 133.381 107.447 1.00 6.97 55 LEU F C 1
ATOM 24021 O O . LEU F 6 55 ? 154.009 132.734 106.416 1.00 9.87 55 LEU F O 1
ATOM 24037 N N . LEU F 6 56 ? 152.785 134.255 107.539 1.00 2.22 56 LEU F N 1
ATOM 24038 C CA . LEU F 6 56 ? 151.881 134.470 106.415 1.00 6.68 56 LEU F CA 1
ATOM 24039 C C . LEU F 6 56 ? 152.598 135.026 105.193 1.00 9.81 56 LEU F C 1
ATOM 24040 O O . LEU F 6 56 ? 152.096 134.878 104.073 1.00 11.68 56 LEU F O 1
ATOM 24056 N N . THR F 6 57 ? 153.757 135.662 105.377 1.00 6.15 57 THR F N 1
ATOM 24057 C CA . THR F 6 57 ? 154.479 136.232 104.245 1.00 8.26 57 THR F CA 1
ATOM 24058 C C . THR F 6 57 ? 155.305 135.172 103.526 1.00 5.85 57 THR F C 1
ATOM 24059 O O . THR F 6 57 ? 155.275 135.081 102.294 1.00 12.53 57 THR F O 1
ATOM 24070 N N . ALA F 6 58 ? 156.050 134.362 104.281 1.00 10.35 58 ALA F N 1
ATOM 24071 C CA . ALA F 6 58 ? 156.882 133.335 103.662 1.00 8.78 58 ALA F CA 1
ATOM 24072 C C . ALA F 6 58 ? 156.034 132.309 102.921 1.00 11.01 58 ALA F C 1
ATOM 24073 O O . ALA F 6 58 ? 156.384 131.888 101.812 1.00 6.42 58 ALA F O 1
ATOM 24080 N N . LEU F 6 59 ? 154.914 131.894 103.518 1.00 3.91 59 LEU F N 1
ATOM 24081 C CA . LEU F 6 59 ? 154.071 130.886 102.883 1.00 6.27 59 LEU F CA 1
ATOM 24082 C C . LEU F 6 59 ? 153.505 131.392 101.561 1.00 11.19 59 LEU F C 1
ATOM 24083 O O . LEU F 6 59 ? 153.453 130.647 100.575 1.00 8.97 59 LEU F O 1
ATOM 24099 N N . ALA F 6 60 ? 153.083 132.657 101.519 1.00 8.15 60 ALA F N 1
ATOM 24100 C CA . ALA F 6 60 ? 152.483 133.195 100.302 1.00 7.36 60 ALA F CA 1
ATOM 24101 C C . ALA F 6 60 ? 153.458 133.132 99.133 1.00 9.59 60 ALA F C 1
ATOM 24102 O O . ALA F 6 60 ? 153.065 132.817 98.004 1.00 9.57 60 ALA F O 1
ATOM 24109 N N . GLY F 6 61 ? 154.734 133.431 99.383 1.00 4.91 61 GLY F N 1
ATOM 24110 C CA . GLY F 6 61 ? 155.720 133.366 98.319 1.00 8.18 61 GLY F CA 1
ATOM 24111 C C . GLY F 6 61 ? 155.863 131.978 97.726 1.00 10.11 61 GLY F C 1
ATOM 24112 O O . GLY F 6 61 ? 156.103 131.834 96.524 1.00 10.84 61 GLY F O 1
ATOM 24116 N N . ALA F 6 62 ? 155.718 130.944 98.550 1.00 7.66 62 ALA F N 1
ATOM 24117 C CA . ALA F 6 62 ? 155.845 129.569 98.089 1.00 7.44 62 ALA F CA 1
ATOM 24118 C C . ALA F 6 62 ? 154.555 129.147 97.385 1.00 11.38 62 ALA F C 1
ATOM 24119 O O . ALA F 6 62 ? 153.675 129.964 97.100 1.00 10.87 62 ALA F O 1
ATOM 24126 N N . GLY F 6 63 ? 154.431 127.854 97.095 1.00 13.31 63 GLY F N 1
ATOM 24127 C CA . GLY F 6 63 ? 153.289 127.327 96.379 1.00 9.58 63 GLY F CA 1
ATOM 24128 C C . GLY F 6 63 ? 152.039 127.118 97.199 1.00 8.19 63 GLY F C 1
ATOM 24129 O O . GLY F 6 63 ? 151.013 126.713 96.646 1.00 13.43 63 GLY F O 1
ATOM 24133 N N . VAL F 6 64 ? 152.086 127.379 98.504 1.00 13.79 64 VAL F N 1
ATOM 24134 C CA . VAL F 6 64 ? 150.935 127.231 99.388 1.00 11.13 64 VAL F CA 1
ATOM 24135 C C . VAL F 6 64 ? 150.446 128.620 99.771 1.00 9.73 64 VAL F C 1
ATOM 24136 O O . VAL F 6 64 ? 151.230 129.459 100.231 1.00 12.37 64 VAL F O 1
ATOM 24149 N N . PHE F 6 65 ? 149.154 128.866 99.571 1.00 5.16 65 PHE F N 1
ATOM 24150 C CA . PHE F 6 65 ? 148.531 130.143 99.889 1.00 7.22 65 PHE F CA 1
ATOM 24151 C C . PHE F 6 65 ? 147.571 129.956 101.055 1.00 10.01 65 PHE F C 1
ATOM 24152 O O . PHE F 6 65 ? 146.726 129.055 101.031 1.00 7.76 65 PHE F O 1
ATOM 24169 N N . VAL F 6 66 ? 147.702 130.808 102.069 1.00 11.39 66 VAL F N 1
ATOM 24170 C CA . VAL F 6 66 ? 146.887 130.745 103.276 1.00 9.42 66 VAL F CA 1
ATOM 24171 C C . VAL F 6 66 ? 145.866 131.871 103.223 1.00 9.82 66 VAL F C 1
ATOM 24172 O O . VAL F 6 66 ? 146.226 133.036 103.011 1.00 4.43 66 VAL F O 1
ATOM 24185 N N . SER F 6 67 ? 144.595 131.525 103.414 1.00 6.28 67 SER F N 1
ATOM 24186 C CA . SER F 6 67 ? 143.540 132.528 103.403 1.00 7.87 67 SER F CA 1
ATOM 24187 C C . SER F 6 67 ? 143.738 133.517 104.545 1.00 7.48 67 SER F C 1
ATOM 24188 O O . SER F 6 67 ? 144.119 133.141 105.657 1.00 12.12 67 SER F O 1
ATOM 24196 N N . SER F 6 68 ? 143.475 134.791 104.264 1.00 10.05 68 SER F N 1
ATOM 24197 C CA . SER F 6 68 ? 143.636 135.845 105.256 1.00 11.92 68 SER F CA 1
ATOM 24198 C C . SER F 6 68 ? 142.679 136.981 104.932 1.00 4.77 68 SER F C 1
ATOM 24199 O O . SER F 6 68 ? 142.606 137.422 103.781 1.00 11.70 68 SER F O 1
ATOM 24207 N N . ALA F 6 69 ? 141.952 137.447 105.946 1.00 5.58 69 ALA F N 1
ATOM 24208 C CA . ALA F 6 69 ? 141.013 138.552 105.805 1.00 6.02 69 ALA F CA 1
ATOM 24209 C C . ALA F 6 69 ? 141.474 139.806 106.530 1.00 7.51 69 ALA F C 1
ATOM 24210 O O . ALA F 6 69 ? 141.555 140.879 105.922 1.00 7.74 69 ALA F O 1
ATOM 24217 N N . CYS F 6 70 ? 141.783 139.701 107.824 1.00 10.21 70 CYS F N 1
ATOM 24218 C CA . CYS F 6 70 ? 142.264 140.862 108.564 1.00 9.16 70 CYS F CA 1
ATOM 24219 C C . CYS F 6 70 ? 143.692 141.222 108.176 1.00 4.82 70 CYS F C 1
ATOM 24220 O O . CYS F 6 70 ? 144.074 142.396 108.248 1.00 8.68 70 CYS F O 1
ATOM 24227 N N . GLY F 6 71 ? 144.489 140.238 107.767 1.00 5.28 71 GLY F N 1
ATOM 24228 C CA . GLY F 6 71 ? 145.864 140.487 107.383 1.00 5.93 71 GLY F CA 1
ATOM 24229 C C . GLY F 6 71 ? 146.828 140.348 108.542 1.00 4.53 71 GLY F C 1
ATOM 24230 O O . GLY F 6 71 ? 146.736 139.397 109.325 1.00 9.53 71 GLY F O 1
ATOM 24234 N N . GLY F 6 72 ? 147.757 141.292 108.665 1.00 5.09 72 GLY F N 1
ATOM 24235 C CA . GLY F 6 72 ? 148.732 141.257 109.737 1.00 7.25 72 GLY F CA 1
ATOM 24236 C C . GLY F 6 72 ? 148.233 141.912 111.007 1.00 3.27 72 GLY F C 1
ATOM 24237 O O . GLY F 6 72 ? 148.931 142.740 111.602 1.00 4.51 72 GLY F O 1
ATOM 24241 N N . GLY F 6 73 ? 147.024 141.551 111.432 1.00 8.41 73 GLY F N 1
ATOM 24242 C CA . GLY F 6 73 ? 146.443 142.109 112.637 1.00 3.93 73 GLY F CA 1
ATOM 24243 C C . GLY F 6 73 ? 145.947 141.054 113.605 1.00 4.91 73 GLY F C 1
ATOM 24244 O O . GLY F 6 73 ? 145.677 141.353 114.771 1.00 1.21 73 GLY F O 1
ATOM 24248 N N . GLY F 6 74 ? 145.825 139.814 113.135 1.00 7.26 74 GLY F N 1
ATOM 24249 C CA . GLY F 6 74 ? 145.354 138.734 113.979 1.00 6.48 74 GLY F CA 1
ATOM 24250 C C . GLY F 6 74 ? 143.951 138.967 114.499 1.00 6.54 74 GLY F C 1
ATOM 24251 O O . GLY F 6 74 ? 143.684 138.776 115.690 1.00 6.09 74 GLY F O 1
ATOM 24255 N N . SER F 6 75 ? 143.042 139.380 113.615 1.00 7.67 75 SER F N 1
ATOM 24256 C CA . SER F 6 75 ? 141.677 139.718 113.997 1.00 4.35 75 SER F CA 1
ATOM 24257 C C . SER F 6 75 ? 140.626 138.772 113.437 1.00 8.42 75 SER F C 1
ATOM 24258 O O . SER F 6 75 ? 139.642 138.495 114.125 1.00 9.49 75 SER F O 1
ATOM 24266 N N . CYS F 6 76 ? 140.803 138.269 112.215 1.00 9.28 76 CYS F N 1
ATOM 24267 C CA . CYS F 6 76 ? 139.798 137.412 111.597 1.00 9.39 76 CYS F CA 1
ATOM 24268 C C . CYS F 6 76 ? 139.943 135.957 112.030 1.00 8.83 76 CYS F C 1
ATOM 24269 O O . CYS F 6 76 ? 138.960 135.325 112.429 1.00 12.25 76 CYS F O 1
ATOM 24276 N N . GLY F 6 77 ? 141.155 135.414 111.957 1.00 10.79 77 GLY F N 1
ATOM 24277 C CA . GLY F 6 77 ? 141.396 134.039 112.337 1.00 8.58 77 GLY F CA 1
ATOM 24278 C C . GLY F 6 77 ? 141.197 133.021 111.238 1.00 10.86 77 GLY F C 1
ATOM 24279 O O . GLY F 6 77 ? 141.145 131.821 111.533 1.00 6.92 77 GLY F O 1
ATOM 24283 N N . GLN F 6 78 ? 141.081 133.455 109.982 1.00 12.36 78 GLN F N 1
ATOM 24284 C CA . GLN F 6 78 ? 140.927 132.527 108.869 1.00 10.47 78 GLN F CA 1
ATOM 24285 C C . GLN F 6 78 ? 142.250 131.929 108.409 1.00 7.33 78 GLN F C 1
ATOM 24286 O O . GLN F 6 78 ? 142.242 131.046 107.545 1.00 13.17 78 GLN F O 1
ATOM 24300 N N . CYS F 6 79 ? 143.376 132.382 108.961 1.00 10.08 79 CYS F N 1
ATOM 24301 C CA . CYS F 6 79 ? 144.694 131.887 108.592 1.00 8.08 79 CYS F CA 1
ATOM 24302 C C . CYS F 6 79 ? 145.243 130.887 109.603 1.00 10.53 79 CYS F C 1
ATOM 24303 O O . CYS F 6 79 ? 146.463 130.711 109.693 1.00 5.29 79 CYS F O 1
ATOM 24310 N N . ARG F 6 80 ? 144.371 130.234 110.367 1.00 9.75 80 ARG F N 1
ATOM 24311 C CA . ARG F 6 80 ? 144.822 129.278 111.369 1.00 7.33 80 ARG F CA 1
ATOM 24312 C C . ARG F 6 80 ? 145.625 128.160 110.716 1.00 7.36 80 ARG F C 1
ATOM 24313 O O . ARG F 6 80 ? 145.218 127.600 109.694 1.00 6.97 80 ARG F O 1
ATOM 24334 N N . VAL F 6 81 ? 146.774 127.838 111.313 1.00 2.15 81 VAL F N 1
ATOM 24335 C CA . VAL F 6 81 ? 147.647 126.781 110.824 1.00 3.86 81 VAL F CA 1
ATOM 24336 C C . VAL F 6 81 ? 148.065 125.910 112.000 1.00 10.64 81 VAL F C 1
ATOM 24337 O O . VAL F 6 81 ? 148.071 126.342 113.155 1.00 4.86 81 VAL F O 1
ATOM 24350 N N . LYS F 6 82 ? 148.421 124.666 111.688 1.00 11.04 82 LYS F N 1
ATOM 24351 C CA . LYS F 6 82 ? 148.843 123.697 112.694 1.00 6.43 82 LYS F CA 1
ATOM 24352 C C . LYS F 6 82 ? 150.365 123.713 112.780 1.00 9.15 82 LYS F C 1
ATOM 24353 O O . LYS F 6 82 ? 151.051 123.292 111.842 1.00 7.69 82 LYS F O 1
ATOM 24372 N N . ILE F 6 83 ? 150.890 124.197 113.900 1.00 5.61 83 ILE F N 1
ATOM 24373 C CA . ILE F 6 83 ? 152.327 124.256 114.142 1.00 8.09 83 ILE F CA 1
ATOM 24374 C C . ILE F 6 83 ? 152.667 123.090 115.064 1.00 8.46 83 ILE F C 1
ATOM 24375 O O . ILE F 6 83 ? 152.451 123.155 116.277 1.00 7.56 83 ILE F O 1
ATOM 24391 N N . LYS F 6 84 ? 153.203 122.014 114.485 1.00 8.45 84 LYS F N 1
ATOM 24392 C CA . LYS F 6 84 ? 153.543 120.841 115.283 1.00 8.76 84 LYS F CA 1
ATOM 24393 C C . LYS F 6 84 ? 154.638 121.159 116.293 1.00 11.64 84 LYS F C 1
ATOM 24394 O O . LYS F 6 84 ? 154.566 120.735 117.453 1.00 11.79 84 LYS F O 1
ATOM 24413 N N . SER F 6 85 ? 155.660 121.902 115.873 1.00 5.65 85 SER F N 1
ATOM 24414 C CA . SER F 6 85 ? 156.766 122.250 116.753 1.00 10.01 85 SER F CA 1
ATOM 24415 C C . SER F 6 85 ? 157.266 123.642 116.397 1.00 6.85 85 SER F C 1
ATOM 24416 O O . SER F 6 85 ? 157.091 124.119 115.273 1.00 6.95 85 SER F O 1
ATOM 24424 N N . GLY F 6 86 ? 157.894 124.289 117.376 1.00 11.74 86 GLY F N 1
ATOM 24425 C CA . GLY F 6 86 ? 158.437 125.616 117.178 1.00 5.69 86 GLY F CA 1
ATOM 24426 C C . GLY F 6 86 ? 157.382 126.698 117.308 1.00 10.49 86 GLY F C 1
ATOM 24427 O O . GLY F 6 86 ? 156.191 126.446 117.505 1.00 5.48 86 GLY F O 1
ATOM 24431 N N . GLY F 6 87 ? 157.845 127.941 117.193 1.00 6.59 87 GLY F N 1
ATOM 24432 C CA . GLY F 6 87 ? 156.976 129.094 117.282 1.00 4.58 87 GLY F CA 1
ATOM 24433 C C . GLY F 6 87 ? 156.687 129.576 118.686 1.00 5.91 87 GLY F C 1
ATOM 24434 O O . GLY F 6 87 ? 155.974 130.576 118.843 1.00 0.96 87 GLY F O 1
ATOM 24438 N N . GLY F 6 88 ? 157.210 128.906 119.709 1.00 5.32 88 GLY F N 1
ATOM 24439 C CA . GLY F 6 88 ? 156.975 129.345 121.069 1.00 3.79 88 GLY F CA 1
ATOM 24440 C C . GLY F 6 88 ? 155.548 129.072 121.520 1.00 5.62 88 GLY F C 1
ATOM 24441 O O . GLY F 6 88 ? 154.794 128.312 120.906 1.00 1.33 88 GLY F O 1
ATOM 24445 N N . ASP F 6 89 ? 155.183 129.718 122.624 1.00 5.85 89 ASP F N 1
ATOM 24446 C CA . ASP F 6 89 ? 153.851 129.569 123.185 1.00 0.18 89 ASP F CA 1
ATOM 24447 C C . ASP F 6 89 ? 152.842 130.407 122.405 1.00 9.23 89 ASP F C 1
ATOM 24448 O O . ASP F 6 89 ? 153.198 131.314 121.646 1.00 5.81 89 ASP F O 1
ATOM 24457 N N . ILE F 6 90 ? 151.563 130.089 122.602 1.00 5.69 90 ILE F N 1
ATOM 24458 C CA . ILE F 6 90 ? 150.497 130.815 121.924 1.00 8.24 90 ILE F CA 1
ATOM 24459 C C . ILE F 6 90 ? 150.329 132.183 122.570 1.00 6.41 90 ILE F C 1
ATOM 24460 O O . ILE F 6 90 ? 150.212 132.302 123.796 1.00 10.10 90 ILE F O 1
ATOM 24476 N N . LEU F 6 91 ? 150.323 133.226 121.744 1.00 5.12 91 LEU F N 1
ATOM 24477 C CA . LEU F 6 91 ? 150.201 134.579 122.258 1.00 6.13 91 LEU F CA 1
ATOM 24478 C C . LEU F 6 91 ? 148.802 134.806 122.831 1.00 5.65 91 LEU F C 1
ATOM 24479 O O . LEU F 6 91 ? 147.833 134.179 122.394 1.00 6.02 91 LEU F O 1
ATOM 24495 N N . PRO F 6 92 ? 148.670 135.699 123.818 1.00 8.20 92 PRO F N 1
ATOM 24496 C CA . PRO F 6 92 ? 147.335 135.942 124.393 1.00 6.45 92 PRO F CA 1
ATOM 24497 C C . PRO F 6 92 ? 146.323 136.428 123.371 1.00 10.18 92 PRO F C 1
ATOM 24498 O O . PRO F 6 92 ? 145.139 136.080 123.463 1.00 6.84 92 PRO F O 1
ATOM 24509 N N . THR F 6 93 ? 146.757 137.227 122.394 1.00 9.73 93 THR F N 1
ATOM 24510 C CA . THR F 6 93 ? 145.837 137.698 121.364 1.00 8.72 93 THR F CA 1
ATOM 24511 C C . THR F 6 93 ? 145.325 136.541 120.516 1.00 10.99 93 THR F C 1
ATOM 24512 O O . THR F 6 93 ? 144.165 136.539 120.087 1.00 10.68 93 THR F O 1
ATOM 24523 N N . GLU F 6 94 ? 146.178 135.546 120.261 1.00 12.10 94 GLU F N 1
ATOM 24524 C CA . GLU F 6 94 ? 145.756 134.395 119.471 1.00 9.37 94 GLU F CA 1
ATOM 24525 C C . GLU F 6 94 ? 144.632 133.636 120.165 1.00 9.81 94 GLU F C 1
ATOM 24526 O O . GLU F 6 94 ? 143.697 133.160 119.511 1.00 7.89 94 GLU F O 1
ATOM 24538 N N . LEU F 6 95 ? 144.705 133.514 121.492 1.00 6.01 95 LEU F N 1
ATOM 24539 C CA . LEU F 6 95 ? 143.669 132.805 122.233 1.00 9.33 95 LEU F CA 1
ATOM 24540 C C . LEU F 6 95 ? 142.294 133.433 122.049 1.00 9.97 95 LEU F C 1
ATOM 24541 O O . LEU F 6 95 ? 141.283 132.748 122.239 1.00 8.34 95 LEU F O 1
ATOM 24557 N N . ASP F 6 96 ? 142.232 134.716 121.685 1.00 4.55 96 ASP F N 1
ATOM 24558 C CA . ASP F 6 96 ? 140.939 135.363 121.486 1.00 9.65 96 ASP F CA 1
ATOM 24559 C C . ASP F 6 96 ? 140.139 134.689 120.380 1.00 7.34 96 ASP F C 1
ATOM 24560 O O . ASP F 6 96 ? 138.904 134.690 120.419 1.00 8.23 96 ASP F O 1
ATOM 24569 N N . HIS F 6 97 ? 140.820 134.110 119.389 1.00 4.66 97 HIS F N 1
ATOM 24570 C CA . HIS F 6 97 ? 140.162 133.442 118.276 1.00 10.66 97 HIS F CA 1
ATOM 24571 C C . HIS F 6 97 ? 140.423 131.943 118.238 1.00 6.26 97 HIS F C 1
ATOM 24572 O O . HIS F 6 97 ? 139.898 131.263 117.349 1.00 6.40 97 HIS F O 1
ATOM 24586 N N . ILE F 6 98 ? 141.213 131.410 119.167 1.00 5.76 98 ILE F N 1
ATOM 24587 C CA . ILE F 6 98 ? 141.517 129.985 119.231 1.00 8.48 98 ILE F CA 1
ATOM 24588 C C . ILE F 6 98 ? 141.227 129.499 120.642 1.00 5.30 98 ILE F C 1
ATOM 24589 O O . ILE F 6 98 ? 141.666 130.115 121.619 1.00 12.36 98 ILE F O 1
ATOM 24605 N N . SER F 6 99 ? 140.488 128.398 120.748 1.00 7.24 99 SER F N 1
ATOM 24606 C CA . SER F 6 99 ? 140.142 127.837 122.043 1.00 9.45 99 SER F CA 1
ATOM 24607 C C . SER F 6 99 ? 141.344 127.129 122.662 1.00 8.67 99 SER F C 1
ATOM 24608 O O . SER F 6 99 ? 142.342 126.838 121.996 1.00 5.19 99 SER F O 1
ATOM 24616 N N . LYS F 6 100 ? 141.235 126.851 123.963 1.00 8.12 100 LYS F N 1
ATOM 24617 C CA . LYS F 6 100 ? 142.319 126.172 124.665 1.00 9.89 100 LYS F CA 1
ATOM 24618 C C . LYS F 6 100 ? 142.556 124.779 124.096 1.00 6.55 100 LYS F C 1
ATOM 24619 O O . LYS F 6 100 ? 143.705 124.356 123.927 1.00 9.33 100 LYS F O 1
ATOM 24638 N N . GLY F 6 101 ? 141.480 124.050 123.794 1.00 8.18 101 GLY F N 1
ATOM 24639 C CA . GLY F 6 101 ? 141.640 122.731 123.203 1.00 6.20 101 GLY F CA 1
ATOM 24640 C C . GLY F 6 101 ? 142.359 122.779 121.869 1.00 8.87 101 GLY F C 1
ATOM 24641 O O . GLY F 6 101 ? 143.206 121.932 121.578 1.00 9.53 101 GLY F O 1
ATOM 24645 N N . GLU F 6 102 ? 142.030 123.772 121.040 1.00 8.58 102 GLU F N 1
ATOM 24646 C CA . GLU F 6 102 ? 142.723 123.930 119.766 1.00 8.87 102 GLU F CA 1
ATOM 24647 C C . GLU F 6 102 ? 144.202 124.227 119.981 1.00 9.04 102 GLU F C 1
ATOM 24648 O O . GLU F 6 102 ? 145.056 123.741 119.230 1.00 3.54 102 GLU F O 1
ATOM 24660 N N . ALA F 6 103 ? 144.523 125.027 121.000 1.00 9.10 103 ALA F N 1
ATOM 24661 C CA . ALA F 6 103 ? 145.921 125.329 121.288 1.00 9.12 103 ALA F CA 1
ATOM 24662 C C . ALA F 6 103 ? 146.703 124.059 121.597 1.00 6.04 103 ALA F C 1
ATOM 24663 O O . ALA F 6 103 ? 147.873 123.934 121.218 1.00 6.17 103 ALA F O 1
ATOM 24670 N N . ARG F 6 104 ? 146.073 123.105 122.287 1.00 12.31 104 ARG F N 1
ATOM 24671 C CA . ARG F 6 104 ? 146.735 121.832 122.551 1.00 9.83 104 ARG F CA 1
ATOM 24672 C C . ARG F 6 104 ? 147.074 121.115 121.252 1.00 5.30 104 ARG F C 1
ATOM 24673 O O . ARG F 6 104 ? 148.158 120.535 121.117 1.00 4.79 104 ARG F O 1
ATOM 24694 N N . GLU F 6 105 ? 146.157 121.141 120.282 1.00 2.40 105 GLU F N 1
ATOM 24695 C CA . GLU F 6 105 ? 146.439 120.536 118.985 1.00 8.81 105 GLU F CA 1
ATOM 24696 C C . GLU F 6 105 ? 147.606 121.236 118.300 1.00 4.50 105 GLU F C 1
ATOM 24697 O O . GLU F 6 105 ? 148.464 120.581 117.695 1.00 7.42 105 GLU F O 1
ATOM 24709 N N . GLY F 6 106 ? 147.654 122.564 118.382 1.00 3.80 106 GLY F N 1
ATOM 24710 C CA . GLY F 6 106 ? 148.743 123.325 117.801 1.00 9.43 106 GLY F CA 1
ATOM 24711 C C . GLY F 6 106 ? 148.279 124.403 116.844 1.00 7.77 106 GLY F C 1
ATOM 24712 O O . GLY F 6 106 ? 149.094 124.994 116.129 1.00 8.77 106 GLY F O 1
ATOM 24716 N N . GLU F 6 107 ? 146.975 124.670 116.817 1.00 8.88 107 GLU F N 1
ATOM 24717 C CA . GLU F 6 107 ? 146.446 125.693 115.926 1.00 6.50 107 GLU F CA 1
ATOM 24718 C C . GLU F 6 107 ? 147.012 127.059 116.294 1.00 6.11 107 GLU F C 1
ATOM 24719 O O . GLU F 6 107 ? 147.025 127.445 117.467 1.00 10.39 107 GLU F O 1
ATOM 24731 N N . ARG F 6 108 ? 147.483 127.788 115.285 1.00 7.70 108 ARG F N 1
ATOM 24732 C CA . ARG F 6 108 ? 148.053 129.112 115.488 1.00 9.51 108 ARG F CA 1
ATOM 24733 C C . ARG F 6 108 ? 147.743 129.972 114.272 1.00 6.69 108 ARG F C 1
ATOM 24734 O O . ARG F 6 108 ? 147.499 129.464 113.174 1.00 2.05 108 ARG F O 1
ATOM 24755 N N . LEU F 6 109 ? 147.758 131.285 114.480 1.00 8.67 109 LEU F N 1
ATOM 24756 C CA . LEU F 6 109 ? 147.575 132.245 113.399 1.00 7.41 109 LEU F CA 1
ATOM 24757 C C . LEU F 6 109 ? 148.933 132.556 112.783 1.00 7.38 109 LEU F C 1
ATOM 24758 O O . LEU F 6 109 ? 149.850 133.003 113.481 1.00 13.18 109 LEU F O 1
ATOM 24774 N N . ALA F 6 110 ? 149.061 132.320 111.475 1.00 6.34 110 ALA F N 1
ATOM 24775 C CA . ALA F 6 110 ? 150.345 132.528 110.813 1.00 6.12 110 ALA F CA 1
ATOM 24776 C C . ALA F 6 110 ? 150.772 133.988 110.878 1.00 10.46 110 ALA F C 1
ATOM 24777 O O . ALA F 6 110 ? 151.941 134.289 111.148 1.00 12.23 110 ALA F O 1
ATOM 24784 N N . CYS F 6 111 ? 149.841 134.912 110.633 1.00 11.03 111 CYS F N 1
ATOM 24785 C CA . CYS F 6 111 ? 150.186 136.330 110.644 1.00 11.46 111 CYS F CA 1
ATOM 24786 C C . CYS F 6 111 ? 150.647 136.772 112.027 1.00 9.17 111 CYS F C 1
ATOM 24787 O O . CYS F 6 111 ? 151.646 137.487 112.163 1.00 1.23 111 CYS F O 1
ATOM 24794 N N . GLN F 6 112 ? 149.928 136.353 113.070 1.00 4.92 112 GLN F N 1
ATOM 24795 C CA . GLN F 6 112 ? 150.285 136.751 114.426 1.00 4.75 112 GLN F CA 1
ATOM 24796 C C . GLN F 6 112 ? 151.562 136.074 114.907 1.00 6.12 112 GLN F C 1
ATOM 24797 O O . GLN F 6 112 ? 152.206 136.580 115.832 1.00 2.07 112 GLN F O 1
ATOM 24811 N N . VAL F 6 113 ? 151.940 134.951 114.305 1.00 4.87 113 VAL F N 1
ATOM 24812 C CA . VAL F 6 113 ? 153.145 134.227 114.688 1.00 4.12 113 VAL F CA 1
ATOM 24813 C C . VAL F 6 113 ? 154.333 134.834 113.954 1.00 8.26 113 VAL F C 1
ATOM 24814 O O . VAL F 6 113 ? 154.324 134.945 112.722 1.00 5.30 113 VAL F O 1
ATOM 24827 N N . ALA F 6 114 ? 155.356 135.225 114.709 1.00 7.31 114 ALA F N 1
ATOM 24828 C CA . ALA F 6 114 ? 156.567 135.796 114.138 1.00 7.70 114 ALA F CA 1
ATOM 24829 C C . ALA F 6 114 ? 157.600 134.696 113.934 1.00 7.65 114 ALA F C 1
ATOM 24830 O O . ALA F 6 114 ? 157.897 133.935 114.860 1.00 6.91 114 ALA F O 1
ATOM 24837 N N . VAL F 6 115 ? 158.143 134.617 112.722 1.00 5.40 115 VAL F N 1
ATOM 24838 C CA . VAL F 6 115 ? 159.096 133.569 112.371 1.00 7.02 115 VAL F CA 1
ATOM 24839 C C . VAL F 6 115 ? 160.460 133.960 112.929 1.00 6.94 115 VAL F C 1
ATOM 24840 O O . VAL F 6 115 ? 161.074 134.929 112.475 1.00 6.03 115 VAL F O 1
ATOM 24853 N N . LYS F 6 116 ? 160.935 133.205 113.920 1.00 7.24 116 LYS F N 1
ATOM 24854 C CA . LYS F 6 116 ? 162.251 133.437 114.503 1.00 8.76 116 LYS F CA 1
ATOM 24855 C C . LYS F 6 116 ? 163.058 132.165 114.709 1.00 8.27 116 LYS F C 1
ATOM 24856 O O . LYS F 6 116 ? 164.233 132.264 115.073 1.00 7.21 116 LYS F O 1
ATOM 24875 N N . ALA F 6 117 ? 162.484 130.984 114.492 1.00 8.52 117 ALA F N 1
ATOM 24876 C CA . ALA F 6 117 ? 163.196 129.729 114.674 1.00 10.61 117 ALA F CA 1
ATOM 24877 C C . ALA F 6 117 ? 162.543 128.669 113.800 1.00 12.51 117 ALA F C 1
ATOM 24878 O O . ALA F 6 117 ? 161.430 128.847 113.297 1.00 7.98 117 ALA F O 1
ATOM 24885 N N . ASP F 6 118 ? 163.253 127.557 113.619 1.00 11.26 118 ASP F N 1
ATOM 24886 C CA . ASP F 6 118 ? 162.742 126.472 112.793 1.00 4.79 118 ASP F CA 1
ATOM 24887 C C . ASP F 6 118 ? 161.398 125.989 113.323 1.00 9.61 118 ASP F C 1
ATOM 24888 O O . ASP F 6 118 ? 161.225 125.791 114.529 1.00 5.70 118 ASP F O 1
ATOM 24897 N N . MET F 6 119 ? 160.443 125.801 112.413 1.00 6.54 119 MET F N 1
ATOM 24898 C CA . MET F 6 119 ? 159.099 125.372 112.768 1.00 6.04 119 MET F CA 1
ATOM 24899 C C . MET F 6 119 ? 158.643 124.286 111.806 1.00 6.83 119 MET F C 1
ATOM 24900 O O . MET F 6 119 ? 159.098 124.217 110.661 1.00 6.21 119 MET F O 1
ATOM 24914 N N . ASP F 6 120 ? 157.737 123.438 112.285 1.00 6.52 120 ASP F N 1
ATOM 24915 C CA . ASP F 6 120 ? 157.145 122.371 111.490 1.00 7.60 120 ASP F CA 1
ATOM 24916 C C . ASP F 6 120 ? 155.656 122.641 111.325 1.00 6.21 120 ASP F C 1
ATOM 24917 O O . ASP F 6 120 ? 154.947 122.857 112.314 1.00 10.34 120 ASP F O 1
ATOM 24926 N N . LEU F 6 121 ? 155.188 122.624 110.079 1.00 7.68 121 LEU F N 1
ATOM 24927 C CA . LEU F 6 121 ? 153.802 122.922 109.755 1.00 7.17 121 LEU F CA 1
ATOM 24928 C C . LEU F 6 121 ? 153.178 121.757 108.999 1.00 8.61 121 LEU F C 1
ATOM 24929 O O . LEU F 6 121 ? 153.851 121.054 108.238 1.00 8.52 121 LEU F O 1
ATOM 24945 N N . GLU F 6 122 ? 151.881 121.560 109.219 1.00 6.58 122 GLU F N 1
ATOM 24946 C CA . GLU F 6 122 ? 151.112 120.462 108.640 1.00 8.72 122 GLU F CA 1
ATOM 24947 C C . GLU F 6 122 ? 149.872 120.999 107.937 1.00 9.62 122 GLU F C 1
ATOM 24948 O O . GLU F 6 122 ? 148.749 120.540 108.159 1.00 6.91 122 GLU F O 1
ATOM 24960 N N . LEU F 6 123 ? 150.066 121.995 107.079 1.00 5.09 123 LEU F N 1
ATOM 24961 C CA . LEU F 6 123 ? 148.938 122.627 106.411 1.00 8.35 123 LEU F CA 1
ATOM 24962 C C . LEU F 6 123 ? 148.135 121.583 105.636 1.00 8.02 123 LEU F C 1
ATOM 24963 O O . LEU F 6 123 ? 148.718 120.669 105.039 1.00 1.43 123 LEU F O 1
ATOM 24979 N N . PRO F 6 124 ? 146.810 121.682 105.620 1.00 8.29 124 PRO F N 1
ATOM 24980 C CA . PRO F 6 124 ? 145.983 120.662 104.970 1.00 5.94 124 PRO F CA 1
ATOM 24981 C C . PRO F 6 124 ? 146.034 120.790 103.450 1.00 1.16 124 PRO F C 1
ATOM 24982 O O . PRO F 6 124 ? 146.656 121.692 102.892 1.00 0.00 124 PRO F O 1
ATOM 24993 N N . GLU F 6 125 ? 145.356 119.853 102.783 1.00 2.83 125 GLU F N 1
ATOM 24994 C CA . GLU F 6 125 ? 145.355 119.835 101.323 1.00 2.52 125 GLU F CA 1
ATOM 24995 C C . GLU F 6 125 ? 144.682 121.078 100.752 1.00 5.01 125 GLU F C 1
ATOM 24996 O O . GLU F 6 125 ? 145.153 121.646 99.760 1.00 7.79 125 GLU F O 1
ATOM 25008 N N . GLU F 6 126 ? 143.577 121.513 101.361 1.00 8.96 126 GLU F N 1
ATOM 25009 C CA . GLU F 6 126 ? 142.838 122.654 100.828 1.00 7.91 126 GLU F CA 1
ATOM 25010 C C . GLU F 6 126 ? 143.723 123.893 100.756 1.00 8.12 126 GLU F C 1
ATOM 25011 O O . GLU F 6 126 ? 143.782 124.570 99.723 1.00 0.00 126 GLU F O 1
ATOM 25023 N N . ILE F 6 127 ? 144.421 124.205 101.849 1.00 10.35 127 ILE F N 1
ATOM 25024 C CA . ILE F 6 127 ? 145.359 125.325 101.830 1.00 8.21 127 ILE F CA 1
ATOM 25025 C C . ILE F 6 127 ? 146.513 125.027 100.883 1.00 7.51 127 ILE F C 1
ATOM 25026 O O . ILE F 6 127 ? 146.988 125.910 100.158 1.00 4.54 127 ILE F O 1
ATOM 25042 N N . PHE F 6 128 ? 146.983 123.778 100.876 1.00 9.71 128 PHE F N 1
ATOM 25043 C CA . PHE F 6 128 ? 148.072 123.395 99.984 1.00 13.01 128 PHE F CA 1
ATOM 25044 C C . PHE F 6 128 ? 147.675 123.569 98.523 1.00 4.90 128 PHE F C 1
ATOM 25045 O O . PHE F 6 128 ? 148.448 124.098 97.715 1.00 7.20 128 PHE F O 1
ATOM 25062 N N . GLY F 6 129 ? 146.471 123.130 98.166 1.00 8.99 129 GLY F N 1
ATOM 25063 C CA . GLY F 6 129 ? 146.021 123.175 96.788 1.00 7.57 129 GLY F CA 1
ATOM 25064 C C . GLY F 6 129 ? 145.320 124.464 96.410 1.00 8.64 129 GLY F C 1
ATOM 25065 O O . GLY F 6 129 ? 144.097 124.481 96.239 1.00 11.71 129 GLY F O 1
ATOM 25069 N N . VAL F 6 130 ? 146.078 125.549 96.275 1.00 8.17 130 VAL F N 1
ATOM 25070 C CA . VAL F 6 130 ? 145.547 126.847 95.871 1.00 7.02 130 VAL F CA 1
ATOM 25071 C C . VAL F 6 130 ? 146.161 127.216 94.529 1.00 7.56 130 VAL F C 1
ATOM 25072 O O . VAL F 6 130 ? 147.389 127.217 94.379 1.00 13.25 130 VAL F O 1
ATOM 25085 N N . LYS F 6 131 ? 145.308 127.529 93.557 1.00 4.01 131 LYS F N 1
ATOM 25086 C CA . LYS F 6 131 ? 145.732 127.888 92.210 1.00 7.82 131 LYS F CA 1
ATOM 25087 C C . LYS F 6 131 ? 145.203 129.274 91.872 1.00 6.74 131 LYS F C 1
ATOM 25088 O O . LYS F 6 131 ? 144.036 129.579 92.137 1.00 10.87 131 LYS F O 1
ATOM 25107 N N . LYS F 6 132 ? 146.060 130.107 91.288 1.00 6.58 132 LYS F N 1
ATOM 25108 C CA . LYS F 6 132 ? 145.701 131.468 90.908 1.00 7.97 132 LYS F CA 1
ATOM 25109 C C . LYS F 6 132 ? 145.292 131.481 89.440 1.00 4.67 132 LYS F C 1
ATOM 25110 O O . LYS F 6 132 ? 146.066 131.063 88.572 1.00 8.64 132 LYS F O 1
ATOM 25129 N N . TRP F 6 133 ? 144.081 131.960 89.169 1.00 9.54 133 TRP F N 1
ATOM 25130 C CA . TRP F 6 133 ? 143.553 132.051 87.816 1.00 10.77 133 TRP F CA 1
ATOM 25131 C C . TRP F 6 133 ? 142.900 133.410 87.617 1.00 8.81 133 TRP F C 1
ATOM 25132 O O . TRP F 6 133 ? 142.429 134.036 88.571 1.00 14.48 133 TRP F O 1
ATOM 25153 N N . GLU F 6 134 ? 142.878 133.862 86.366 1.00 7.75 134 GLU F N 1
ATOM 25154 C CA . GLU F 6 134 ? 142.297 135.149 85.988 1.00 12.28 134 GLU F CA 1
ATOM 25155 C C . GLU F 6 134 ? 141.146 134.875 85.024 1.00 10.54 134 GLU F C 1
ATOM 25156 O O . GLU F 6 134 ? 141.339 134.815 83.807 1.00 4.50 134 GLU F O 1
ATOM 25168 N N . CYS F 6 135 ? 139.946 134.710 85.574 1.00 5.39 135 CYS F N 1
ATOM 25169 C CA . CYS F 6 135 ? 138.779 134.427 84.755 1.00 8.31 135 CYS F CA 1
ATOM 25170 C C . CYS F 6 135 ? 138.321 135.683 84.018 1.00 7.88 135 CYS F C 1
ATOM 25171 O O . CYS F 6 135 ? 138.683 136.811 84.365 1.00 3.90 135 CYS F O 1
ATOM 25179 N N . THR F 6 136 ? 137.510 135.472 82.985 1.00 3.56 136 THR F N 1
ATOM 25180 C CA . THR F 6 136 ? 136.983 136.551 82.161 1.00 5.54 136 THR F CA 1
ATOM 25181 C C . THR F 6 136 ? 135.514 136.775 82.491 1.00 10.04 136 THR F C 1
ATOM 25182 O O . THR F 6 136 ? 134.723 135.826 82.503 1.00 10.05 136 THR F O 1
ATOM 25193 N N . VAL F 6 137 ? 135.154 138.031 82.758 1.00 11.61 137 VAL F N 1
ATOM 25194 C CA . VAL F 6 137 ? 133.771 138.365 83.075 1.00 8.19 137 VAL F CA 1
ATOM 25195 C C . VAL F 6 137 ? 132.916 138.207 81.825 1.00 9.59 137 VAL F C 1
ATOM 25196 O O . VAL F 6 137 ? 133.277 138.684 80.741 1.00 8.12 137 VAL F O 1
ATOM 25209 N N . ILE F 6 138 ? 131.776 137.534 81.972 1.00 7.76 138 ILE F N 1
ATOM 25210 C CA . ILE F 6 138 ? 130.872 137.287 80.854 1.00 10.47 138 ILE F CA 1
ATOM 25211 C C . ILE F 6 138 ? 129.689 138.240 80.949 1.00 11.24 138 ILE F C 1
ATOM 25212 O O . ILE F 6 138 ? 129.437 139.029 80.031 1.00 11.53 138 ILE F O 1
ATOM 25228 N N . SER F 6 139 ? 128.956 138.173 82.059 1.00 10.16 139 SER F N 1
ATOM 25229 C CA . SER F 6 139 ? 127.776 138.996 82.272 1.00 7.30 139 SER F CA 1
ATOM 25230 C C . SER F 6 139 ? 127.850 139.653 83.642 1.00 7.61 139 SER F C 1
ATOM 25231 O O . SER F 6 139 ? 128.396 139.086 84.593 1.00 3.84 139 SER F O 1
ATOM 25239 N N . ASN F 6 140 ? 127.293 140.864 83.731 1.00 8.83 140 ASN F N 1
ATOM 25240 C CA . ASN F 6 140 ? 127.275 141.619 84.977 1.00 6.67 140 ASN F CA 1
ATOM 25241 C C . ASN F 6 140 ? 125.910 142.253 85.219 1.00 8.25 140 ASN F C 1
ATOM 25242 O O . ASN F 6 140 ? 125.822 143.354 85.774 1.00 10.26 140 ASN F O 1
ATOM 25253 N N . ASP F 6 141 ? 124.841 141.575 84.812 1.00 6.80 141 ASP F N 1
ATOM 25254 C CA . ASP F 6 141 ? 123.500 142.117 84.972 1.00 6.60 141 ASP F CA 1
ATOM 25255 C C . ASP F 6 141 ? 123.124 142.206 86.447 1.00 7.47 141 ASP F C 1
ATOM 25256 O O . ASP F 6 141 ? 123.571 141.411 87.277 1.00 2.10 141 ASP F O 1
ATOM 25265 N N . ASN F 6 142 ? 122.290 143.193 86.767 1.00 8.66 142 ASN F N 1
ATOM 25266 C CA . ASN F 6 142 ? 121.832 143.398 88.135 1.00 7.62 142 ASN F CA 1
ATOM 25267 C C . ASN F 6 142 ? 120.648 142.484 88.421 1.00 5.86 142 ASN F C 1
ATOM 25268 O O . ASN F 6 142 ? 119.623 142.550 87.733 1.00 7.53 142 ASN F O 1
ATOM 25279 N N . LYS F 6 143 ? 120.791 141.626 89.432 1.00 6.99 143 LYS F N 1
ATOM 25280 C CA . LYS F 6 143 ? 119.701 140.736 89.813 1.00 5.84 143 LYS F CA 1
ATOM 25281 C C . LYS F 6 143 ? 118.617 141.461 90.599 1.00 7.25 143 LYS F C 1
ATOM 25282 O O . LYS F 6 143 ? 117.434 141.131 90.463 1.00 5.98 143 LYS F O 1
ATOM 25301 N N . ALA F 6 144 ? 118.993 142.438 91.415 1.00 3.02 144 ALA F N 1
ATOM 25302 C CA . ALA F 6 144 ? 118.041 143.139 92.269 1.00 8.91 144 ALA F CA 1
ATOM 25303 C C . ALA F 6 144 ? 118.520 144.578 92.435 1.00 5.68 144 ALA F C 1
ATOM 25304 O O . ALA F 6 144 ? 119.383 145.049 91.687 1.00 0.00 144 ALA F O 1
ATOM 25311 N N . THR F 6 145 ? 117.956 145.280 93.421 1.00 4.35 145 THR F N 1
ATOM 25312 C CA . THR F 6 145 ? 118.299 146.685 93.622 1.00 5.60 145 THR F CA 1
ATOM 25313 C C . THR F 6 145 ? 119.778 146.854 93.948 1.00 5.04 145 THR F C 1
ATOM 25314 O O . THR F 6 145 ? 120.436 147.760 93.423 1.00 8.51 145 THR F O 1
ATOM 25325 N N . PHE F 6 146 ? 120.320 145.993 94.814 1.00 2.52 146 PHE F N 1
ATOM 25326 C CA . PHE F 6 146 ? 121.715 146.086 95.230 1.00 7.51 146 PHE F CA 1
ATOM 25327 C C . PHE F 6 146 ? 122.437 144.747 95.113 1.00 8.46 146 PHE F C 1
ATOM 25328 O O . PHE F 6 146 ? 123.423 144.519 95.822 1.00 9.83 146 PHE F O 1
ATOM 25345 N N . ILE F 6 147 ? 121.971 143.859 94.238 1.00 11.19 147 ILE F N 1
ATOM 25346 C CA . ILE F 6 147 ? 122.573 142.545 94.045 1.00 7.08 147 ILE F CA 1
ATOM 25347 C C . ILE F 6 147 ? 122.858 142.360 92.562 1.00 6.32 147 ILE F C 1
ATOM 25348 O O . ILE F 6 147 ? 121.993 142.628 91.721 1.00 2.17 147 ILE F O 1
ATOM 25364 N N . LYS F 6 148 ? 124.068 141.905 92.245 1.00 5.52 148 LYS F N 1
ATOM 25365 C CA . LYS F 6 148 ? 124.500 141.676 90.874 1.00 7.65 148 LYS F CA 1
ATOM 25366 C C . LYS F 6 148 ? 124.962 140.236 90.712 1.00 10.49 148 LYS F C 1
ATOM 25367 O O . LYS F 6 148 ? 125.655 139.696 91.580 1.00 0.00 148 LYS F O 1
ATOM 25386 N N . GLU F 6 149 ? 124.577 139.619 89.597 1.00 1.60 149 GLU F N 1
ATOM 25387 C CA . GLU F 6 149 ? 125.033 138.279 89.256 1.00 9.80 149 GLU F CA 1
ATOM 25388 C C . GLU F 6 149 ? 126.245 138.381 88.339 1.00 10.68 149 GLU F C 1
ATOM 25389 O O . GLU F 6 149 ? 126.193 139.050 87.302 1.00 11.85 149 GLU F O 1
ATOM 25401 N N . LEU F 6 150 ? 127.331 137.716 88.725 1.00 5.48 150 LEU F N 1
ATOM 25402 C CA . LEU F 6 150 ? 128.589 137.762 87.994 1.00 8.04 150 LEU F CA 1
ATOM 25403 C C . LEU F 6 150 ? 128.924 136.370 87.479 1.00 7.30 150 LEU F C 1
ATOM 25404 O O . LEU F 6 150 ? 128.890 135.397 88.240 1.00 5.41 150 LEU F O 1
ATOM 25420 N N . LYS F 6 151 ? 129.244 136.282 86.191 1.00 11.38 151 LYS F N 1
ATOM 25421 C CA . LYS F 6 151 ? 129.644 135.035 85.554 1.00 8.67 151 LYS F CA 1
ATOM 25422 C C . LYS F 6 151 ? 131.106 135.136 85.144 1.00 6.06 151 LYS F C 1
ATOM 25423 O O . LYS F 6 151 ? 131.502 136.096 84.474 1.00 11.04 151 LYS F O 1
ATOM 25442 N N . LEU F 6 152 ? 131.901 134.148 85.546 1.00 12.83 152 LEU F N 1
ATOM 25443 C CA . LEU F 6 152 ? 133.334 134.129 85.290 1.00 5.00 152 LEU F CA 1
ATOM 25444 C C . LEU F 6 152 ? 133.674 132.934 84.412 1.00 7.33 152 LEU F C 1
ATOM 25445 O O . LEU F 6 152 ? 133.213 131.817 84.671 1.00 1.68 152 LEU F O 1
ATOM 25461 N N . ALA F 6 153 ? 134.477 133.173 83.379 1.00 10.46 153 ALA F N 1
ATOM 25462 C CA . ALA F 6 153 ? 134.903 132.132 82.454 1.00 9.30 153 ALA F CA 1
ATOM 25463 C C . ALA F 6 153 ? 136.298 131.656 82.835 1.00 10.13 153 ALA F C 1
ATOM 25464 O O . ALA F 6 153 ? 137.220 132.467 82.973 1.00 6.03 153 ALA F O 1
ATOM 25471 N N . ILE F 6 154 ? 136.448 130.346 83.002 1.00 8.14 154 ILE F N 1
ATOM 25472 C CA . ILE F 6 154 ? 137.753 129.800 83.389 1.00 8.46 154 ILE F CA 1
ATOM 25473 C C . ILE F 6 154 ? 138.760 130.075 82.276 1.00 6.98 154 ILE F C 1
ATOM 25474 O O . ILE F 6 154 ? 138.456 129.830 81.092 1.00 9.81 154 ILE F O 1
ATOM 25490 N N . PRO F 6 155 ? 139.961 130.587 82.580 1.00 9.84 155 PRO F N 1
ATOM 25491 C CA . PRO F 6 155 ? 140.922 130.881 81.510 1.00 10.38 155 PRO F CA 1
ATOM 25492 C C . PRO F 6 155 ? 141.744 129.669 81.102 1.00 11.05 155 PRO F C 1
ATOM 25493 O O . PRO F 6 155 ? 142.196 129.574 79.956 1.00 6.99 155 PRO F O 1
ATOM 25504 N N . ASP F 6 156 ? 141.942 128.737 82.032 1.00 12.44 156 ASP F N 1
ATOM 25505 C CA . ASP F 6 156 ? 142.757 127.554 81.796 1.00 13.02 156 ASP F CA 1
ATOM 25506 C C . ASP F 6 156 ? 141.935 126.338 81.392 1.00 11.35 156 ASP F C 1
ATOM 25507 O O . ASP F 6 156 ? 142.500 125.251 81.232 1.00 14.11 156 ASP F O 1
ATOM 25516 N N . GLY F 6 157 ? 140.625 126.489 81.222 1.00 11.46 157 GLY F N 1
ATOM 25517 C CA . GLY F 6 157 ? 139.775 125.371 80.873 1.00 13.26 157 GLY F CA 1
ATOM 25518 C C . GLY F 6 157 ? 139.397 124.539 82.083 1.00 10.94 157 GLY F C 1
ATOM 25519 O O . GLY F 6 157 ? 139.778 124.814 83.222 1.00 13.94 157 GLY F O 1
ATOM 25523 N N . GLU F 6 158 ? 138.627 123.492 81.818 1.00 8.45 158 GLU F N 1
ATOM 25524 C CA . GLU F 6 158 ? 138.132 122.599 82.877 1.00 10.46 158 GLU F CA 1
ATOM 25525 C C . GLU F 6 158 ? 137.216 123.436 83.778 1.00 11.30 158 GLU F C 1
ATOM 25526 O O . GLU F 6 158 ? 136.424 124.244 83.269 1.00 10.86 158 GLU F O 1
ATOM 25538 N N . SER F 6 159 ? 137.290 123.275 85.097 1.00 8.62 159 SER F N 1
ATOM 25539 C CA . SER F 6 159 ? 136.458 124.046 86.009 1.00 11.17 159 SER F CA 1
ATOM 25540 C C . SER F 6 159 ? 137.173 124.176 87.344 1.00 9.62 159 SER F C 1
ATOM 25541 O O . SER F 6 159 ? 138.073 123.396 87.669 1.00 7.46 159 SER F O 1
ATOM 25549 N N . VAL F 6 160 ? 136.762 125.174 88.114 1.00 13.29 160 VAL F N 1
ATOM 25550 C CA . VAL F 6 160 ? 137.380 125.415 89.423 1.00 11.76 160 VAL F CA 1
ATOM 25551 C C . VAL F 6 160 ? 136.962 124.305 90.384 1.00 9.31 160 VAL F C 1
ATOM 25552 O O . VAL F 6 160 ? 135.754 124.050 90.540 1.00 12.60 160 VAL F O 1
ATOM 25565 N N . PRO F 6 161 ? 137.899 123.617 91.042 1.00 8.86 161 PRO F N 1
ATOM 25566 C CA . PRO F 6 161 ? 137.514 122.575 92.006 1.00 10.10 161 PRO F CA 1
ATOM 25567 C C . PRO F 6 161 ? 137.209 123.186 93.366 1.00 12.24 161 PRO F C 1
ATOM 25568 O O . PRO F 6 161 ? 138.080 123.788 93.997 1.00 13.23 161 PRO F O 1
ATOM 25579 N N . PHE F 6 162 ? 135.967 123.027 93.818 1.00 11.20 162 PHE F N 1
ATOM 25580 C CA . PHE F 6 162 ? 135.551 123.580 95.099 1.00 7.58 162 PHE F CA 1
ATOM 25581 C C . PHE F 6 162 ? 134.354 122.793 95.610 1.00 12.27 162 PHE F C 1
ATOM 25582 O O . PHE F 6 162 ? 133.670 122.102 94.851 1.00 11.14 162 PHE F O 1
ATOM 25599 N N . ARG F 6 163 ? 134.114 122.911 96.912 1.00 5.72 163 ARG F N 1
ATOM 25600 C CA . ARG F 6 163 ? 132.966 122.286 97.550 1.00 4.30 163 ARG F CA 1
ATOM 25601 C C . ARG F 6 163 ? 131.799 123.265 97.615 1.00 7.75 163 ARG F C 1
ATOM 25602 O O . ARG F 6 163 ? 131.968 124.483 97.521 1.00 4.86 163 ARG F O 1
ATOM 25623 N N . ALA F 6 164 ? 130.600 122.712 97.778 1.00 2.23 164 ALA F N 1
ATOM 25624 C CA . ALA F 6 164 ? 129.407 123.541 97.875 1.00 2.34 164 ALA F CA 1
ATOM 25625 C C . ALA F 6 164 ? 129.529 124.507 99.047 1.00 4.07 164 ALA F C 1
ATOM 25626 O O . ALA F 6 164 ? 129.957 124.133 100.142 1.00 8.75 164 ALA F O 1
ATOM 25633 N N . GLY F 6 165 ? 129.151 125.761 98.809 1.00 10.47 165 GLY F N 1
ATOM 25634 C CA . GLY F 6 165 ? 129.241 126.784 99.829 1.00 7.97 165 GLY F CA 1
ATOM 25635 C C . GLY F 6 165 ? 130.605 127.417 99.982 1.00 8.63 165 GLY F C 1
ATOM 25636 O O . GLY F 6 165 ? 130.835 128.118 100.974 1.00 10.35 165 GLY F O 1
ATOM 25640 N N . GLY F 6 166 ? 131.515 127.197 99.038 1.00 6.15 166 GLY F N 1
ATOM 25641 C CA . GLY F 6 166 ? 132.843 127.765 99.108 1.00 5.55 166 GLY F CA 1
ATOM 25642 C C . GLY F 6 166 ? 132.870 129.210 98.645 1.00 2.50 166 GLY F C 1
ATOM 25643 O O . GLY F 6 166 ? 131.845 129.836 98.372 1.00 14.11 166 GLY F O 1
ATOM 25647 N N . TYR F 6 167 ? 134.087 129.745 98.559 1.00 5.29 167 TYR F N 1
ATOM 25648 C CA . TYR F 6 167 ? 134.286 131.128 98.155 1.00 4.20 167 TYR F CA 1
ATOM 25649 C C . TYR F 6 167 ? 135.654 131.267 97.505 1.00 3.84 167 TYR F C 1
ATOM 25650 O O . TYR F 6 167 ? 136.536 130.421 97.677 1.00 5.10 167 TYR F O 1
ATOM 25668 N N . ILE F 6 168 ? 135.819 132.352 96.750 1.00 5.99 168 ILE F N 1
ATOM 25669 C CA . ILE F 6 168 ? 137.057 132.651 96.042 1.00 4.97 168 ILE F CA 1
ATOM 25670 C C . ILE F 6 168 ? 137.501 134.054 96.426 1.00 6.06 168 ILE F C 1
ATOM 25671 O O . ILE F 6 168 ? 136.692 134.989 96.424 1.00 6.29 168 ILE F O 1
ATOM 25687 N N . GLN F 6 169 ? 138.781 134.201 96.758 1.00 9.75 169 GLN F N 1
ATOM 25688 C CA . GLN F 6 169 ? 139.328 135.499 97.126 1.00 5.48 169 GLN F CA 1
ATOM 25689 C C . GLN F 6 169 ? 139.644 136.304 95.871 1.00 6.31 169 GLN F C 1
ATOM 25690 O O . GLN F 6 169 ? 140.368 135.835 94.988 1.00 8.66 169 GLN F O 1
ATOM 25704 N N . ILE F 6 170 ? 139.108 137.520 95.799 1.00 11.37 170 ILE F N 1
ATOM 25705 C CA . ILE F 6 170 ? 139.271 138.395 94.643 1.00 2.55 170 ILE F CA 1
ATOM 25706 C C . ILE F 6 170 ? 140.203 139.532 95.033 1.00 7.80 170 ILE F C 1
ATOM 25707 O O . ILE F 6 170 ? 139.957 140.236 96.020 1.00 7.20 170 ILE F O 1
ATOM 25723 N N . GLU F 6 171 ? 141.271 139.710 94.258 1.00 7.67 171 GLU F N 1
ATOM 25724 C CA . GLU F 6 171 ? 142.246 140.770 94.475 1.00 8.87 171 GLU F CA 1
ATOM 25725 C C . GLU F 6 171 ? 142.242 141.700 93.270 1.00 9.68 171 GLU F C 1
ATOM 25726 O O . GLU F 6 171 ? 142.294 141.237 92.125 1.00 6.87 171 GLU F O 1
ATOM 25738 N N . ALA F 6 172 ? 142.180 143.002 93.529 1.00 12.32 172 ALA F N 1
ATOM 25739 C CA . ALA F 6 172 ? 142.176 144.007 92.480 1.00 9.46 172 ALA F CA 1
ATOM 25740 C C . ALA F 6 172 ? 143.159 145.118 92.817 1.00 9.00 172 ALA F C 1
ATOM 25741 O O . ALA F 6 172 ? 143.441 145.366 93.994 1.00 12.78 172 ALA F O 1
ATOM 25748 N N . PRO F 6 173 ? 143.698 145.804 91.803 1.00 12.12 173 PRO F N 1
ATOM 25749 C CA . PRO F 6 173 ? 144.618 146.915 92.075 1.00 10.67 173 PRO F CA 1
ATOM 25750 C C . PRO F 6 173 ? 143.892 148.237 92.265 1.00 9.97 173 PRO F C 1
ATOM 25751 O O . PRO F 6 173 ? 142.659 148.291 92.209 1.00 8.64 173 PRO F O 1
ATOM 25762 N N . ALA F 6 174 ? 144.648 149.308 92.492 1.00 5.49 174 ALA F N 1
ATOM 25763 C CA . ALA F 6 174 ? 144.048 150.627 92.630 1.00 8.26 174 ALA F CA 1
ATOM 25764 C C . ALA F 6 174 ? 143.367 151.037 91.332 1.00 9.18 174 ALA F C 1
ATOM 25765 O O . ALA F 6 174 ? 143.892 150.817 90.237 1.00 5.57 174 ALA F O 1
ATOM 25772 N N . HIS F 6 175 ? 142.186 151.639 91.457 1.00 4.48 175 HIS F N 1
ATOM 25773 C CA . HIS F 6 175 ? 141.421 152.063 90.293 1.00 6.26 175 HIS F CA 1
ATOM 25774 C C . HIS F 6 175 ? 140.317 153.005 90.744 1.00 9.03 175 HIS F C 1
ATOM 25775 O O . HIS F 6 175 ? 139.731 152.812 91.813 1.00 11.88 175 HIS F O 1
ATOM 25789 N N . HIS F 6 176 ? 140.041 154.017 89.926 1.00 10.16 176 HIS F N 1
ATOM 25790 C CA . HIS F 6 176 ? 138.983 154.984 90.191 1.00 10.25 176 HIS F CA 1
ATOM 25791 C C . HIS F 6 176 ? 137.774 154.633 89.334 1.00 6.37 176 HIS F C 1
ATOM 25792 O O . HIS F 6 176 ? 137.875 154.586 88.103 1.00 13.96 176 HIS F O 1
ATOM 25806 N N . VAL F 6 177 ? 136.638 154.388 89.983 1.00 3.75 177 VAL F N 1
ATOM 25807 C CA . VAL F 6 177 ? 135.408 153.997 89.306 1.00 4.61 177 VAL F CA 1
ATOM 25808 C C . VAL F 6 177 ? 134.280 154.896 89.790 1.00 6.91 177 VAL F C 1
ATOM 25809 O O . VAL F 6 177 ? 134.131 155.118 90.997 1.00 3.62 177 VAL F O 1
ATOM 25822 N N . LYS F 6 178 ? 133.492 155.412 88.851 1.00 10.17 178 LYS F N 1
ATOM 25823 C CA . LYS F 6 178 ? 132.310 156.202 89.160 1.00 3.32 178 LYS F CA 1
ATOM 25824 C C . LYS F 6 178 ? 131.068 155.330 89.031 1.00 6.85 178 LYS F C 1
ATOM 25825 O O . LYS F 6 178 ? 130.959 154.521 88.105 1.00 2.56 178 LYS F O 1
ATOM 25844 N N . TYR F 6 179 ? 130.132 155.498 89.969 1.00 7.72 179 TYR F N 1
ATOM 25845 C CA . TYR F 6 179 ? 128.919 154.687 89.943 1.00 6.21 179 TYR F CA 1
ATOM 25846 C C . TYR F 6 179 ? 128.142 154.887 88.648 1.00 5.49 179 TYR F C 1
ATOM 25847 O O . TYR F 6 179 ? 127.416 153.985 88.216 1.00 4.00 179 TYR F O 1
ATOM 25865 N N . ALA F 6 180 ? 128.282 156.054 88.016 1.00 3.98 180 ALA F N 1
ATOM 25866 C CA . ALA F 6 180 ? 127.612 156.285 86.741 1.00 8.24 180 ALA F CA 1
ATOM 25867 C C . ALA F 6 180 ? 128.080 155.299 85.679 1.00 10.42 180 ALA F C 1
ATOM 25868 O O . ALA F 6 180 ? 127.331 154.990 84.745 1.00 4.91 180 ALA F O 1
ATOM 25875 N N . ASP F 6 181 ? 129.310 154.795 85.803 1.00 8.50 181 ASP F N 1
ATOM 25876 C CA . ASP F 6 181 ? 129.818 153.819 84.847 1.00 5.78 181 ASP F CA 1
ATOM 25877 C C . ASP F 6 181 ? 129.042 152.510 84.889 1.00 7.08 181 ASP F C 1
ATOM 25878 O O . ASP F 6 181 ? 129.042 151.773 83.898 1.00 10.86 181 ASP F O 1
ATOM 25887 N N . PHE F 6 182 ? 128.385 152.205 86.005 1.00 4.72 182 PHE F N 1
ATOM 25888 C CA . PHE F 6 182 ? 127.621 150.972 86.110 1.00 8.27 182 PHE F CA 1
ATOM 25889 C C . PHE F 6 182 ? 126.430 150.995 85.159 1.00 9.43 182 PHE F C 1
ATOM 25890 O O . PHE F 6 182 ? 125.835 152.043 84.894 1.00 10.07 182 PHE F O 1
ATOM 25907 N N . ASP F 6 183 ? 126.086 149.818 84.645 1.00 9.91 183 ASP F N 1
ATOM 25908 C CA . ASP F 6 183 ? 124.921 149.633 83.791 1.00 7.07 183 ASP F CA 1
ATOM 25909 C C . ASP F 6 183 ? 123.881 148.820 84.547 1.00 13.45 183 ASP F C 1
ATOM 25910 O O . ASP F 6 183 ? 124.180 147.726 85.038 1.00 14.10 183 ASP F O 1
ATOM 25919 N N . VAL F 6 184 ? 122.667 149.355 84.639 1.00 6.86 184 VAL F N 1
ATOM 25920 C CA . VAL F 6 184 ? 121.601 148.729 85.417 1.00 6.70 184 VAL F CA 1
ATOM 25921 C C . VAL F 6 184 ? 120.352 148.620 84.549 1.00 5.61 184 VAL F C 1
ATOM 25922 O O . VAL F 6 184 ? 120.131 149.477 83.681 1.00 7.60 184 VAL F O 1
ATOM 25935 N N . PRO F 6 185 ? 119.513 147.603 84.736 1.00 6.39 185 PRO F N 1
ATOM 25936 C CA . PRO F 6 185 ? 118.263 147.535 83.972 1.00 9.49 185 PRO F CA 1
ATOM 25937 C C . PRO F 6 185 ? 117.308 148.653 84.359 1.00 7.39 185 PRO F C 1
ATOM 25938 O O . PRO F 6 185 ? 117.407 149.259 85.428 1.00 8.75 185 PRO F O 1
ATOM 25949 N N . GLU F 6 186 ? 116.362 148.920 83.456 1.00 10.17 186 GLU F N 1
ATOM 25950 C CA . GLU F 6 186 ? 115.400 149.993 83.687 1.00 9.21 186 GLU F CA 1
ATOM 25951 C C . GLU F 6 186 ? 114.562 149.726 84.931 1.00 8.25 186 GLU F C 1
ATOM 25952 O O . GLU F 6 186 ? 114.248 150.653 85.687 1.00 11.12 186 GLU F O 1
ATOM 25964 N N . LYS F 6 187 ? 114.184 148.466 85.158 1.00 5.97 187 LYS F N 1
ATOM 25965 C CA . LYS F 6 187 ? 113.353 148.140 86.314 1.00 5.98 187 LYS F CA 1
ATOM 25966 C C . LYS F 6 187 ? 114.017 148.589 87.610 1.00 7.64 187 LYS F C 1
ATOM 25967 O O . LYS F 6 187 ? 113.390 149.249 88.447 1.00 9.71 187 LYS F O 1
ATOM 25986 N N . TYR F 6 188 ? 115.291 148.239 87.792 1.00 7.16 188 TYR F N 1
ATOM 25987 C CA . TYR F 6 188 ? 116.023 148.658 88.980 1.00 8.70 188 TYR F CA 1
ATOM 25988 C C . TYR F 6 188 ? 116.531 150.090 88.878 1.00 8.62 188 TYR F C 1
ATOM 25989 O O . TYR F 6 188 ? 116.796 150.713 89.912 1.00 8.28 188 TYR F O 1
ATOM 26007 N N . ARG F 6 189 ? 116.674 150.622 87.662 1.00 9.48 189 ARG F N 1
ATOM 26008 C CA . ARG F 6 189 ? 117.112 152.006 87.511 1.00 6.19 189 ARG F CA 1
ATOM 26009 C C . ARG F 6 189 ? 116.099 152.970 88.115 1.00 5.89 189 ARG F C 1
ATOM 26010 O O . ARG F 6 189 ? 116.477 153.968 88.740 1.00 4.88 189 ARG F O 1
ATOM 26031 N N . GLY F 6 190 ? 114.806 152.691 87.936 1.00 9.25 190 GLY F N 1
ATOM 26032 C CA . GLY F 6 190 ? 113.790 153.550 88.522 1.00 5.08 190 GLY F CA 1
ATOM 26033 C C . GLY F 6 190 ? 113.926 153.663 90.028 1.00 6.71 190 GLY F C 1
ATOM 26034 O O . GLY F 6 190 ? 113.832 154.758 90.589 1.00 10.77 190 GLY F O 1
ATOM 26038 N N . ASP F 6 191 ? 114.146 152.534 90.704 1.00 6.97 191 ASP F N 1
ATOM 26039 C CA . ASP F 6 191 ? 114.387 152.573 92.143 1.00 10.12 191 ASP F CA 1
ATOM 26040 C C . ASP F 6 191 ? 115.666 153.337 92.460 1.00 10.24 191 ASP F C 1
ATOM 26041 O O . ASP F 6 191 ? 115.713 154.115 93.419 1.00 5.03 191 ASP F O 1
ATOM 26050 N N . TRP F 6 192 ? 116.717 153.125 91.663 1.00 7.62 192 TRP F N 1
ATOM 26051 C CA . TRP F 6 192 ? 117.956 153.868 91.861 1.00 9.00 192 TRP F CA 1
ATOM 26052 C C . TRP F 6 192 ? 117.757 155.358 91.616 1.00 6.80 192 TRP F C 1
ATOM 26053 O O . TRP F 6 192 ? 118.424 156.185 92.248 1.00 12.26 192 TRP F O 1
ATOM 26074 N N . ASP F 6 193 ? 116.848 155.718 90.707 1.00 9.10 193 ASP F N 1
ATOM 26075 C CA . ASP F 6 193 ? 116.580 157.125 90.433 1.00 6.74 193 ASP F CA 1
ATOM 26076 C C . ASP F 6 193 ? 115.952 157.834 91.626 1.00 8.13 193 ASP F C 1
ATOM 26077 O O . ASP F 6 193 ? 115.993 159.067 91.690 1.00 8.00 193 ASP F O 1
ATOM 26086 N N . LYS F 6 194 ? 115.380 157.086 92.573 1.00 6.51 194 LYS F N 1
ATOM 26087 C CA . LYS F 6 194 ? 114.767 157.713 93.739 1.00 8.24 194 LYS F CA 1
ATOM 26088 C C . LYS F 6 194 ? 115.793 158.508 94.537 1.00 4.90 194 LYS F C 1
ATOM 26089 O O . LYS F 6 194 ? 115.516 159.632 94.972 1.00 7.07 194 LYS F O 1
ATOM 26108 N N . PHE F 6 195 ? 116.984 157.943 94.738 1.00 9.17 195 PHE F N 1
ATOM 26109 C CA . PHE F 6 195 ? 118.050 158.610 95.470 1.00 8.39 195 PHE F CA 1
ATOM 26110 C C . PHE F 6 195 ? 119.206 159.052 94.584 1.00 7.39 195 PHE F C 1
ATOM 26111 O O . PHE F 6 195 ? 120.061 159.814 95.050 1.00 11.14 195 PHE F O 1
ATOM 26128 N N . ASN F 6 196 ? 119.257 158.603 93.330 1.00 6.52 196 ASN F N 1
ATOM 26129 C CA . ASN F 6 196 ? 120.329 158.965 92.406 1.00 7.84 196 ASN F CA 1
ATOM 26130 C C . ASN F 6 196 ? 121.694 158.583 92.985 1.00 10.40 196 ASN F C 1
ATOM 26131 O O . ASN F 6 196 ? 122.564 159.422 93.226 1.00 11.56 196 ASN F O 1
ATOM 26142 N N . LEU F 6 197 ? 121.864 157.278 93.207 1.00 13.56 197 LEU F N 1
ATOM 26143 C CA . LEU F 6 197 ? 123.111 156.759 93.754 1.00 11.04 197 LEU F CA 1
ATOM 26144 C C . LEU F 6 197 ? 124.273 156.868 92.776 1.00 7.94 197 LEU F C 1
ATOM 26145 O O . LEU F 6 197 ? 125.421 156.658 93.182 1.00 6.56 197 LEU F O 1
ATOM 26161 N N . PHE F 6 198 ? 124.008 157.186 91.507 1.00 6.79 198 PHE F N 1
ATOM 26162 C CA . PHE F 6 198 ? 125.081 157.293 90.525 1.00 5.35 198 PHE F CA 1
ATOM 26163 C C . PHE F 6 198 ? 126.059 158.413 90.857 1.00 6.62 198 PHE F C 1
ATOM 26164 O O . PHE F 6 198 ? 127.180 158.415 90.338 1.00 5.49 198 PHE F O 1
ATOM 26181 N N . ARG F 6 199 ? 125.662 159.365 91.705 1.00 8.15 199 ARG F N 1
ATOM 26182 C CA . ARG F 6 199 ? 126.550 160.473 92.040 1.00 8.06 199 ARG F CA 1
ATOM 26183 C C . ARG F 6 199 ? 127.808 159.993 92.751 1.00 6.92 199 ARG F C 1
ATOM 26184 O O . ARG F 6 199 ? 128.857 160.641 92.661 1.00 12.33 199 ARG F O 1
ATOM 26205 N N . TYR F 6 200 ? 127.727 158.869 93.458 1.00 6.46 200 TYR F N 1
ATOM 26206 C CA . TYR F 6 200 ? 128.874 158.376 94.208 1.00 4.01 200 TYR F CA 1
ATOM 26207 C C . TYR F 6 200 ? 130.022 158.024 93.270 1.00 11.61 200 TYR F C 1
ATOM 26208 O O . TYR F 6 200 ? 129.813 157.520 92.163 1.00 10.80 200 TYR F O 1
ATOM 26226 N N . GLU F 6 201 ? 131.244 158.300 93.721 1.00 14.66 201 GLU F N 1
ATOM 26227 C CA . GLU F 6 201 ? 132.449 157.961 92.977 1.00 12.52 201 GLU F CA 1
ATOM 26228 C C . GLU F 6 201 ? 133.449 157.332 93.933 1.00 11.36 201 GLU F C 1
ATOM 26229 O O . GLU F 6 201 ? 133.693 157.867 95.019 1.00 11.59 201 GLU F O 1
ATOM 26241 N N . SER F 6 202 ? 134.023 156.203 93.530 1.00 11.19 202 SER F N 1
ATOM 26242 C CA . SER F 6 202 ? 134.965 155.457 94.351 1.00 7.55 202 SER F CA 1
ATOM 26243 C C . SER F 6 202 ? 136.365 155.566 93.765 1.00 11.10 202 SER F C 1
ATOM 26244 O O . SER F 6 202 ? 136.545 155.521 92.544 1.00 5.18 202 SER F O 1
ATOM 26252 N N . LYS F 6 203 ? 137.356 155.709 94.645 1.00 5.29 203 LYS F N 1
ATOM 26253 C CA . LYS F 6 203 ? 138.763 155.830 94.259 1.00 11.96 203 LYS F CA 1
ATOM 26254 C C . LYS F 6 203 ? 139.577 154.929 95.183 1.00 10.29 203 LYS F C 1
ATOM 26255 O O . LYS F 6 203 ? 139.971 155.340 96.278 1.00 7.10 203 LYS F O 1
ATOM 26274 N N . VAL F 6 204 ? 139.826 153.700 94.740 1.00 9.59 204 VAL F N 1
ATOM 26275 C CA . VAL F 6 204 ? 140.622 152.749 95.509 1.00 9.66 204 VAL F CA 1
ATOM 26276 C C . VAL F 6 204 ? 142.086 153.156 95.378 1.00 6.62 204 VAL F C 1
ATOM 26277 O O . VAL F 6 204 ? 142.663 153.094 94.290 1.00 10.86 204 VAL F O 1
ATOM 26290 N N . ASP F 6 205 ? 142.690 153.577 96.492 1.00 13.07 205 ASP F N 1
ATOM 26291 C CA . ASP F 6 205 ? 144.048 154.108 96.441 1.00 11.30 205 ASP F CA 1
ATOM 26292 C C . ASP F 6 205 ? 145.077 153.000 96.245 1.00 11.12 205 ASP F C 1
ATOM 26293 O O . ASP F 6 205 ? 146.053 153.179 95.507 1.00 7.43 205 ASP F O 1
ATOM 26302 N N . GLU F 6 206 ? 144.881 151.859 96.890 1.00 7.64 206 GLU F N 1
ATOM 26303 C CA . GLU F 6 206 ? 145.831 150.759 96.875 1.00 10.00 206 GLU F CA 1
ATOM 26304 C C . GLU F 6 206 ? 145.104 149.451 96.611 1.00 11.54 206 GLU F C 1
ATOM 26305 O O . GLU F 6 206 ? 143.887 149.356 96.804 1.00 12.54 206 GLU F O 1
ATOM 26317 N N . PRO F 6 207 ? 145.823 148.419 96.166 1.00 13.25 207 PRO F N 1
ATOM 26318 C CA . PRO F 6 207 ? 145.171 147.129 95.910 1.00 13.31 207 PRO F CA 1
ATOM 26319 C C . PRO F 6 207 ? 144.506 146.581 97.164 1.00 12.91 207 PRO F C 1
ATOM 26320 O O . PRO F 6 207 ? 144.993 146.757 98.283 1.00 12.57 207 PRO F O 1
ATOM 26331 N N . ILE F 6 208 ? 143.374 145.907 96.960 1.00 13.40 208 ILE F N 1
ATOM 26332 C CA . ILE F 6 208 ? 142.574 145.361 98.047 1.00 14.90 208 ILE F CA 1
ATOM 26333 C C . ILE F 6 208 ? 142.248 143.906 97.740 1.00 10.83 208 ILE F C 1
ATOM 26334 O O . ILE F 6 208 ? 142.254 143.470 96.587 1.00 10.25 208 ILE F O 1
ATOM 26350 N N . ILE F 6 209 ? 141.960 143.153 98.800 1.00 11.40 209 ILE F N 1
ATOM 26351 C CA . ILE F 6 209 ? 141.615 141.740 98.704 1.00 11.49 209 ILE F CA 1
ATOM 26352 C C . ILE F 6 209 ? 140.351 141.501 99.518 1.00 7.40 209 ILE F C 1
ATOM 26353 O O . ILE F 6 209 ? 140.234 141.989 100.648 1.00 10.82 209 ILE F O 1
ATOM 26369 N N . ARG F 6 210 ? 139.407 140.757 98.943 1.00 1.40 210 ARG F N 1
ATOM 26370 C CA . ARG F 6 210 ? 138.150 140.438 99.603 1.00 10.79 210 ARG F CA 1
ATOM 26371 C C . ARG F 6 210 ? 137.773 139.000 99.270 1.00 7.14 210 ARG F C 1
ATOM 26372 O O . ARG F 6 210 ? 138.479 138.304 98.533 1.00 8.59 210 ARG F O 1
ATOM 26393 N N . ALA F 6 211 ? 136.647 138.555 99.821 1.00 11.99 211 ALA F N 1
ATOM 26394 C CA . ALA F 6 211 ? 136.141 137.205 99.623 1.00 5.00 211 ALA F CA 1
ATOM 26395 C C . ALA F 6 211 ? 134.749 137.263 99.011 1.00 11.76 211 ALA F C 1
ATOM 26396 O O . ALA F 6 211 ? 133.959 138.159 99.326 1.00 6.78 211 ALA F O 1
ATOM 26403 N N . TYR F 6 212 ? 134.454 136.305 98.133 1.00 9.91 212 TYR F N 1
ATOM 26404 C CA . TYR F 6 212 ? 133.160 136.234 97.467 1.00 2.41 212 TYR F CA 1
ATOM 26405 C C . TYR F 6 212 ? 132.748 134.777 97.326 1.00 7.29 212 TYR F C 1
ATOM 26406 O O . TYR F 6 212 ? 133.526 133.955 96.833 1.00 0.52 212 TYR F O 1
ATOM 26424 N N . SER F 6 213 ? 131.528 134.467 97.753 1.00 9.63 213 SER F N 1
ATOM 26425 C CA . SER F 6 213 ? 131.042 133.097 97.747 1.00 6.99 213 SER F CA 1
ATOM 26426 C C . SER F 6 213 ? 130.656 132.662 96.336 1.00 3.48 213 SER F C 1
ATOM 26427 O O . SER F 6 213 ? 130.414 133.481 95.445 1.00 4.03 213 SER F O 1
ATOM 26435 N N . MET F 6 214 ? 130.597 131.348 96.145 1.00 10.13 214 MET F N 1
ATOM 26436 C CA . MET F 6 214 ? 130.248 130.759 94.862 1.00 5.68 214 MET F CA 1
ATOM 26437 C C . MET F 6 214 ? 128.735 130.613 94.734 1.00 8.31 214 MET F C 1
ATOM 26438 O O . MET F 6 214 ? 128.010 130.490 95.723 1.00 7.85 214 MET F O 1
ATOM 26452 N N . ALA F 6 215 ? 128.264 130.629 93.483 1.00 6.70 215 ALA F N 1
ATOM 26453 C CA . ALA F 6 215 ? 126.846 130.465 93.183 1.00 4.60 215 ALA F CA 1
ATOM 26454 C C . ALA F 6 215 ? 126.613 129.411 92.105 1.00 7.63 215 ALA F C 1
ATOM 26455 O O . ALA F 6 215 ? 125.566 129.425 91.450 1.00 0.00 215 ALA F O 1
ATOM 26462 N N . ASN F 6 216 ? 127.564 128.502 91.906 1.00 5.26 216 ASN F N 1
ATOM 26463 C CA . ASN F 6 216 ? 127.465 127.458 90.895 1.00 7.07 216 ASN F CA 1
ATOM 26464 C C . ASN F 6 216 ? 127.694 126.102 91.544 1.00 6.89 216 ASN F C 1
ATOM 26465 O O . ASN F 6 216 ? 128.676 125.914 92.270 1.00 10.12 216 ASN F O 1
ATOM 26476 N N . TYR F 6 217 ? 126.788 125.164 91.282 1.00 4.65 217 TYR F N 1
ATOM 26477 C CA . TYR F 6 217 ? 126.936 123.812 91.792 1.00 8.14 217 TYR F CA 1
ATOM 26478 C C . TYR F 6 217 ? 128.049 123.080 91.042 1.00 6.98 217 TYR F C 1
ATOM 26479 O O . TYR F 6 217 ? 128.386 123.433 89.909 1.00 8.94 217 TYR F O 1
ATOM 26497 N N . PRO F 6 218 ? 128.640 122.052 91.663 1.00 5.64 218 PRO F N 1
ATOM 26498 C CA . PRO F 6 218 ? 129.865 121.463 91.090 1.00 7.10 218 PRO F CA 1
ATOM 26499 C C . PRO F 6 218 ? 129.711 120.963 89.663 1.00 7.42 218 PRO F C 1
ATOM 26500 O O . PRO F 6 218 ? 130.634 121.127 88.857 1.00 8.19 218 PRO F O 1
ATOM 26511 N N . GLU F 6 219 ? 128.572 120.355 89.322 1.00 10.17 219 GLU F N 1
ATOM 26512 C CA . GLU F 6 219 ? 128.421 119.785 87.987 1.00 11.18 219 GLU F CA 1
ATOM 26513 C C . GLU F 6 219 ? 128.447 120.848 86.898 1.00 9.42 219 GLU F C 1
ATOM 26514 O O . GLU F 6 219 ? 128.746 120.527 85.743 1.00 11.75 219 GLU F O 1
ATOM 26526 N N . GLU F 6 220 ? 128.142 122.100 87.232 1.00 9.94 220 GLU F N 1
ATOM 26527 C CA . GLU F 6 220 ? 128.185 123.171 86.246 1.00 11.68 220 GLU F CA 1
ATOM 26528 C C . GLU F 6 220 ? 129.631 123.430 85.841 1.00 14.70 220 GLU F C 1
ATOM 26529 O O . GLU F 6 220 ? 130.488 123.678 86.696 1.00 12.77 220 GLU F O 1
ATOM 26541 N N . PHE F 6 221 ? 129.902 123.373 84.538 1.00 11.60 221 PHE F N 1
ATOM 26542 C CA . PHE F 6 221 ? 131.239 123.578 84.001 1.00 8.21 221 PHE F CA 1
ATOM 26543 C C . PHE F 6 221 ? 131.191 124.633 82.906 1.00 11.74 221 PHE F C 1
ATOM 26544 O O . PHE F 6 221 ? 130.280 124.634 82.073 1.00 12.05 221 PHE F O 1
ATOM 26561 N N . GLY F 6 222 ? 132.177 125.527 82.914 1.00 11.26 222 GLY F N 1
ATOM 26562 C CA . GLY F 6 222 ? 132.291 126.543 81.886 1.00 10.51 222 GLY F CA 1
ATOM 26563 C C . GLY F 6 222 ? 132.048 127.948 82.396 1.00 8.39 222 GLY F C 1
ATOM 26564 O O . GLY F 6 222 ? 132.750 128.885 82.003 1.00 8.20 222 GLY F O 1
ATOM 26568 N N . ILE F 6 223 ? 131.058 128.110 83.270 1.00 12.78 223 ILE F N 1
ATOM 26569 C CA . ILE F 6 223 ? 130.698 129.408 83.828 1.00 9.90 223 ILE F CA 1
ATOM 26570 C C . ILE F 6 223 ? 130.645 129.283 85.343 1.00 9.75 223 ILE F C 1
ATOM 26571 O O . ILE F 6 223 ? 130.048 128.339 85.873 1.00 6.44 223 ILE F O 1
ATOM 26587 N N . ILE F 6 224 ? 131.274 130.231 86.037 1.00 4.00 224 ILE F N 1
ATOM 26588 C CA . ILE F 6 224 ? 131.275 130.253 87.496 1.00 4.58 224 ILE F CA 1
ATOM 26589 C C . ILE F 6 224 ? 130.344 131.360 87.972 1.00 7.26 224 ILE F C 1
ATOM 26590 O O . ILE F 6 224 ? 130.751 132.521 88.092 1.00 10.15 224 ILE F O 1
ATOM 26606 N N . MET F 6 225 ? 129.091 131.009 88.246 1.00 9.85 225 MET F N 1
ATOM 26607 C CA . MET F 6 225 ? 128.123 131.990 88.710 1.00 8.68 225 MET F CA 1
ATOM 26608 C C . MET F 6 225 ? 128.523 132.532 90.078 1.00 4.56 225 MET F C 1
ATOM 26609 O O . MET F 6 225 ? 129.063 131.814 90.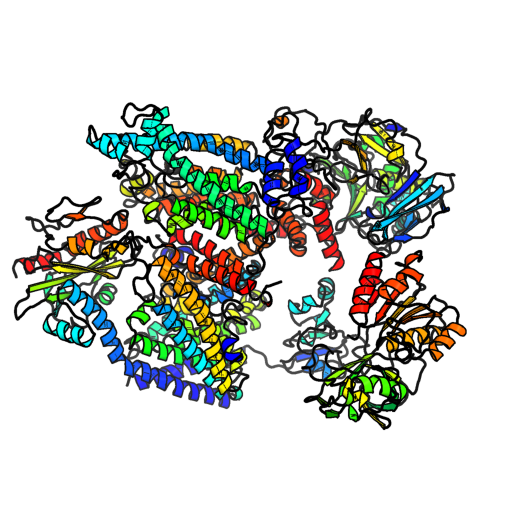924 1.00 9.27 225 MET F O 1
ATOM 26623 N N . LEU F 6 226 ? 128.250 133.817 90.289 1.00 4.15 226 LEU F N 1
ATOM 26624 C CA . LEU F 6 226 ? 128.569 134.466 91.552 1.00 8.38 226 LEU F CA 1
ATOM 26625 C C . LEU F 6 226 ? 127.640 135.654 91.742 1.00 8.33 226 LEU F C 1
ATOM 26626 O O . LEU F 6 226 ? 127.132 136.222 90.772 1.00 5.29 226 LEU F O 1
ATOM 26642 N N . ASN F 6 227 ? 127.423 136.020 93.004 1.00 1.59 227 ASN F N 1
ATOM 26643 C CA . ASN F 6 227 ? 126.572 137.144 93.370 1.00 1.95 227 ASN F CA 1
ATOM 26644 C C . ASN F 6 227 ? 127.397 138.170 94.132 1.00 4.39 227 ASN F C 1
ATOM 26645 O O . ASN F 6 227 ? 128.151 137.812 95.043 1.00 11.69 227 ASN F O 1
ATOM 26656 N N . VAL F 6 228 ? 127.250 139.439 93.759 1.00 1.46 228 VAL F N 1
ATOM 26657 C CA . VAL F 6 228 ? 128.003 140.538 94.352 1.00 4.01 228 VAL F CA 1
ATOM 26658 C C . VAL F 6 228 ? 127.018 141.587 94.847 1.00 7.49 228 VAL F C 1
ATOM 26659 O O . VAL F 6 228 ? 126.073 141.944 94.134 1.00 0.00 228 VAL F O 1
ATOM 26672 N N . ARG F 6 229 ? 127.241 142.076 96.064 1.00 6.12 229 ARG F N 1
ATOM 26673 C CA . ARG F 6 229 ? 126.434 143.133 96.657 1.00 5.03 229 ARG F CA 1
ATOM 26674 C C . ARG F 6 229 ? 127.232 144.429 96.646 1.00 4.88 229 ARG F C 1
ATOM 26675 O O . ARG F 6 229 ? 128.377 144.462 97.109 1.00 6.39 229 ARG F O 1
ATOM 26696 N N . ILE F 6 230 ? 126.626 145.493 96.118 1.00 3.15 230 ILE F N 1
ATOM 26697 C CA . ILE F 6 230 ? 127.301 146.783 96.054 1.00 7.88 230 ILE F CA 1
ATOM 26698 C C . ILE F 6 230 ? 127.488 147.333 97.461 1.00 3.18 230 ILE F C 1
ATOM 26699 O O . ILE F 6 230 ? 126.576 147.281 98.297 1.00 4.16 230 ILE F O 1
ATOM 26715 N N . ALA F 6 231 ? 128.678 147.863 97.728 1.00 0.00 231 ALA F N 1
ATOM 26716 C CA . ALA F 6 231 ? 128.994 148.486 99.006 1.00 7.44 231 ALA F CA 1
ATOM 26717 C C . ALA F 6 231 ? 128.797 149.991 98.876 1.00 8.58 231 ALA F C 1
ATOM 26718 O O . ALA F 6 231 ? 129.427 150.632 98.027 1.00 10.64 231 ALA F O 1
ATOM 26725 N N . THR F 6 232 ? 127.928 150.545 99.707 1.00 8.27 232 THR F N 1
ATOM 26726 C CA . THR F 6 232 ? 127.584 151.957 99.690 1.00 8.70 232 THR F CA 1
ATOM 26727 C C . THR F 6 232 ? 127.659 152.512 101.102 1.00 8.99 232 THR F C 1
ATOM 26728 O O . THR F 6 232 ? 127.547 151.764 102.079 1.00 3.44 232 THR F O 1
ATOM 26739 N N . PRO F 6 233 ? 127.850 153.822 101.246 1.00 6.77 233 PRO F N 1
ATOM 26740 C CA . PRO F 6 233 ? 127.915 154.399 102.583 1.00 8.10 233 PRO F CA 1
ATOM 26741 C C . PRO F 6 233 ? 126.583 154.255 103.289 1.00 4.79 233 PRO F C 1
ATOM 26742 O O . PRO F 6 233 ? 125.523 154.182 102.640 1.00 7.08 233 PRO F O 1
ATOM 26753 N N . PRO F 6 234 ? 126.585 154.200 104.619 1.00 3.93 234 PRO F N 1
ATOM 26754 C CA . PRO F 6 234 ? 125.325 154.041 105.353 1.00 6.09 234 PRO F CA 1
ATOM 26755 C C . PRO F 6 234 ? 124.358 155.163 105.021 1.00 1.74 234 PRO F C 1
ATOM 26756 O O . PRO F 6 234 ? 124.773 156.323 104.871 1.00 13.91 234 PRO F O 1
ATOM 26767 N N . PRO F 6 235 ? 123.060 154.866 104.891 1.00 7.49 235 PRO F N 1
ATOM 26768 C CA . PRO F 6 235 ? 122.103 155.950 104.608 1.00 7.32 235 PRO F CA 1
ATOM 26769 C C . PRO F 6 235 ? 122.122 157.050 105.654 1.00 6.86 235 PRO F C 1
ATOM 26770 O O . PRO F 6 235 ? 121.944 158.227 105.316 1.00 9.17 235 PRO F O 1
ATOM 26781 N N . ASN F 6 236 ? 122.335 156.699 106.920 1.00 12.63 236 ASN F N 1
ATOM 26782 C CA . ASN F 6 236 ? 122.383 157.671 108.003 1.00 6.22 236 ASN F CA 1
ATOM 26783 C C . ASN F 6 236 ? 123.779 158.237 108.228 1.00 3.58 236 ASN F C 1
ATOM 26784 O O . ASN F 6 236 ? 123.940 159.132 109.065 1.00 5.46 236 ASN F O 1
ATOM 26795 N N . ASN F 6 237 ? 124.786 157.743 107.510 1.00 6.44 237 ASN F N 1
ATOM 26796 C CA . ASN F 6 237 ? 126.166 158.216 107.632 1.00 6.70 237 ASN F CA 1
ATOM 26797 C C . ASN F 6 237 ? 126.714 158.504 106.240 1.00 10.41 237 ASN F C 1
ATOM 26798 O O . ASN F 6 237 ? 127.526 157.740 105.704 1.00 12.50 237 ASN F O 1
ATOM 26809 N N . PRO F 6 238 ? 126.283 159.605 105.619 1.00 15.18 238 PRO F N 1
ATOM 26810 C CA . PRO F 6 238 ? 126.785 159.922 104.271 1.00 7.84 238 PRO F CA 1
ATOM 26811 C C . PRO F 6 238 ? 128.290 160.115 104.214 1.00 9.32 238 PRO F C 1
ATOM 26812 O O . PRO F 6 238 ? 128.899 159.850 103.170 1.00 7.17 238 PRO F O 1
ATOM 26823 N N . ASN F 6 239 ? 128.911 160.569 105.304 1.00 8.99 239 ASN F N 1
ATOM 26824 C CA . ASN F 6 239 ? 130.342 160.874 105.316 1.00 7.99 239 ASN F CA 1
ATOM 26825 C C . ASN F 6 239 ? 131.170 159.592 105.439 1.00 11.30 239 ASN F C 1
ATOM 26826 O O . ASN F 6 239 ? 131.934 159.388 106.383 1.00 10.39 239 ASN F O 1
ATOM 26837 N N . VAL F 6 240 ? 131.002 158.717 104.450 1.00 8.06 240 VAL F N 1
ATOM 26838 C CA . VAL F 6 240 ? 131.778 157.477 104.374 1.00 10.55 240 VAL F CA 1
ATOM 26839 C C . VAL F 6 240 ? 132.148 157.212 102.927 1.00 8.87 240 VAL F C 1
ATOM 26840 O O . VAL F 6 240 ? 131.364 157.476 102.004 1.00 9.08 240 VAL F O 1
ATOM 26853 N N . PRO F 6 241 ? 133.354 156.685 102.692 1.00 6.62 241 PRO F N 1
ATOM 26854 C CA . PRO F 6 241 ? 133.745 156.368 101.320 1.00 9.41 241 PRO F CA 1
ATOM 26855 C C . PRO F 6 241 ? 132.839 155.301 100.734 1.00 9.17 241 PRO F C 1
ATOM 26856 O O . PRO F 6 241 ? 132.306 154.450 101.467 1.00 13.09 241 PRO F O 1
ATOM 26867 N N . PRO F 6 242 ? 132.633 155.303 99.422 1.00 9.32 242 PRO F N 1
ATOM 26868 C CA . PRO F 6 242 ? 131.759 154.306 98.798 1.00 8.71 242 PRO F CA 1
ATOM 26869 C C . PRO F 6 242 ? 132.495 152.983 98.611 1.00 8.96 242 PRO F C 1
ATOM 26870 O O . PRO F 6 242 ? 133.642 152.814 99.019 1.00 10.11 242 PRO F O 1
ATOM 26881 N N . GLY F 6 243 ? 131.805 152.036 97.979 1.00 7.22 243 GLY F N 1
ATOM 26882 C CA . GLY F 6 243 ? 132.385 150.722 97.780 1.00 3.42 243 GLY F CA 1
ATOM 26883 C C . GLY F 6 243 ? 133.678 150.787 96.990 1.00 7.91 243 GLY F C 1
ATOM 26884 O O . GLY F 6 243 ? 133.840 151.600 96.078 1.00 11.32 243 GLY F O 1
ATOM 26888 N N . GLN F 6 244 ? 134.610 149.908 97.354 1.00 7.17 244 GLN F N 1
ATOM 26889 C CA . GLN F 6 244 ? 135.927 149.847 96.731 1.00 8.51 244 GLN F CA 1
ATOM 26890 C C . GLN F 6 244 ? 136.133 148.577 95.919 1.00 10.31 244 GLN F C 1
ATOM 26891 O O . GLN F 6 244 ? 136.595 148.643 94.776 1.00 4.37 244 GLN F O 1
ATOM 26905 N N . MET F 6 245 ? 135.800 147.414 96.480 1.00 7.50 245 MET F N 1
ATOM 26906 C CA . MET F 6 245 ? 135.924 146.156 95.754 1.00 8.47 245 MET F CA 1
ATOM 26907 C C . MET F 6 245 ? 134.632 145.801 95.026 1.00 7.53 245 MET F C 1
ATOM 26908 O O . MET F 6 245 ? 134.660 145.443 93.844 1.00 1.89 245 MET F O 1
ATOM 26922 N N . SER F 6 246 ? 133.494 145.895 95.717 1.00 9.54 246 SER F N 1
ATOM 26923 C CA . SER F 6 246 ? 132.215 145.620 95.071 1.00 10.39 246 SER F CA 1
ATOM 26924 C C . SER F 6 246 ? 131.945 146.612 93.947 1.00 5.48 246 SER F C 1
ATOM 26925 O O . SER F 6 246 ? 131.452 146.234 92.878 1.00 8.73 246 SER F O 1
ATOM 26933 N N . SER F 6 247 ? 132.261 147.889 94.172 1.00 4.66 247 SER F N 1
ATOM 26934 C CA . SER F 6 247 ? 132.071 148.890 93.127 1.00 6.39 247 SER F CA 1
ATOM 26935 C C . SER F 6 247 ? 132.942 148.589 91.915 1.00 5.91 247 SER F C 1
ATOM 26936 O O . SER F 6 247 ? 132.497 148.733 90.770 1.00 8.27 247 SER F O 1
ATOM 26944 N N . TYR F 6 248 ? 134.188 148.169 92.145 1.00 0.28 248 TYR F N 1
ATOM 26945 C CA . TYR F 6 248 ? 135.073 147.845 91.031 1.00 7.88 248 TYR F CA 1
ATOM 26946 C C . TYR F 6 248 ? 134.520 146.689 90.208 1.00 9.14 248 TYR F C 1
ATOM 26947 O O . TYR F 6 248 ? 134.578 146.711 88.973 1.00 9.59 248 TYR F O 1
ATOM 26965 N N . ILE F 6 249 ? 133.980 145.667 90.875 1.00 10.94 249 ILE F N 1
ATOM 26966 C CA . ILE F 6 249 ? 133.399 144.537 90.156 1.00 9.23 249 ILE F CA 1
ATOM 26967 C C . ILE F 6 249 ? 132.216 144.997 89.315 1.00 5.68 249 ILE F C 1
ATOM 26968 O O . ILE F 6 249 ? 132.055 144.581 88.161 1.00 13.29 249 ILE F O 1
ATOM 26984 N N . TRP F 6 250 ? 131.368 145.862 89.878 1.00 9.57 250 TRP F N 1
ATOM 26985 C CA . TRP F 6 250 ? 130.206 146.344 89.140 1.00 8.65 250 TRP F CA 1
ATOM 26986 C C . TRP F 6 250 ? 130.613 147.129 87.900 1.00 7.37 250 TRP F C 1
ATOM 26987 O O . TRP F 6 250 ? 129.919 147.077 86.879 1.00 6.25 250 TRP F O 1
ATOM 27008 N N . SER F 6 251 ? 131.728 147.860 87.966 1.00 13.71 251 SER F N 1
ATOM 27009 C CA . SER F 6 251 ? 132.193 148.607 86.803 1.00 6.68 251 SER F CA 1
ATOM 27010 C C . SER F 6 251 ? 132.569 147.693 85.646 1.00 6.01 251 SER F C 1
ATOM 27011 O O . SER F 6 251 ? 132.555 148.136 84.492 1.00 3.81 251 SER F O 1
ATOM 27019 N N . LEU F 6 252 ? 132.900 146.436 85.924 1.00 8.74 252 LEU F N 1
ATOM 27020 C CA . LEU F 6 252 ? 133.296 145.506 84.882 1.00 11.26 252 LEU F CA 1
ATOM 27021 C C . LEU F 6 252 ? 132.083 145.044 84.079 1.00 6.09 252 LEU F C 1
ATOM 27022 O O . LEU F 6 252 ? 130.940 145.081 84.543 1.00 10.61 252 LEU F O 1
ATOM 27038 N N . LYS F 6 253 ? 132.352 144.606 82.852 1.00 11.07 253 LYS F N 1
ATOM 27039 C CA . LYS F 6 253 ? 131.327 144.092 81.954 1.00 8.71 253 LYS F CA 1
ATOM 27040 C C . LYS F 6 253 ? 131.934 142.930 81.174 1.00 8.20 253 LYS F C 1
ATOM 27041 O O . LYS F 6 253 ? 133.000 142.412 81.523 1.00 16.29 253 LYS F O 1
ATOM 27060 N N . ALA F 6 254 ? 131.249 142.513 80.112 1.00 7.95 254 ALA F N 1
ATOM 27061 C CA . ALA F 6 254 ? 131.738 141.410 79.296 1.00 9.54 254 ALA F CA 1
ATOM 27062 C C . ALA F 6 254 ? 133.129 141.723 78.761 1.00 10.89 254 ALA F C 1
ATOM 27063 O O . ALA F 6 254 ? 133.382 142.820 78.254 1.00 8.34 254 ALA F O 1
ATOM 27070 N N . GLY F 6 255 ? 134.033 140.751 78.875 1.00 12.70 255 GLY F N 1
ATOM 27071 C CA . GLY F 6 255 ? 135.396 140.896 78.414 1.00 8.09 255 GLY F CA 1
ATOM 27072 C C . GLY F 6 255 ? 136.390 141.300 79.482 1.00 10.61 255 GLY F C 1
ATOM 27073 O O . GLY F 6 255 ? 137.600 141.209 79.242 1.00 11.27 255 GLY F O 1
ATOM 27077 N N . ASP F 6 256 ? 135.922 141.741 80.647 1.00 10.38 256 ASP F N 1
ATOM 27078 C CA . ASP F 6 256 ? 136.828 142.122 81.719 1.00 7.98 256 ASP F CA 1
ATOM 27079 C C . ASP F 6 256 ? 137.461 140.884 82.349 1.00 10.92 256 ASP F C 1
ATOM 27080 O O . ASP F 6 256 ? 136.981 139.757 82.197 1.00 12.66 256 ASP F O 1
ATOM 27089 N N . LYS F 6 257 ? 138.558 141.109 83.070 1.00 10.01 257 LYS F N 1
ATOM 27090 C CA . LYS F 6 257 ? 139.323 140.039 83.693 1.00 8.99 257 LYS F CA 1
ATOM 27091 C C . LYS F 6 257 ? 139.557 140.362 85.161 1.00 6.05 257 LYS F C 1
ATOM 27092 O O . LYS F 6 257 ? 139.741 141.526 85.530 1.00 9.98 257 LYS F O 1
ATOM 27111 N N . CYS F 6 258 ? 139.549 139.323 85.994 1.00 4.97 258 CYS F N 1
ATOM 27112 C CA . CYS F 6 258 ? 139.818 139.474 87.417 1.00 11.47 258 CYS F CA 1
ATOM 27113 C C . CYS F 6 258 ? 140.393 138.170 87.948 1.00 8.77 258 CYS F C 1
ATOM 27114 O O . CYS F 6 258 ? 140.209 137.101 87.360 1.00 7.70 258 CYS F O 1
ATOM 27122 N N . THR F 6 259 ? 141.090 138.271 89.076 1.00 9.39 259 THR F N 1
ATOM 27123 C CA . THR F 6 259 ? 141.775 137.139 89.684 1.00 8.47 259 THR F CA 1
ATOM 27124 C C . THR F 6 259 ? 140.903 136.510 90.763 1.00 9.17 259 THR F C 1
ATOM 27125 O O . THR F 6 259 ? 140.177 137.210 91.476 1.00 8.32 259 THR F O 1
ATOM 27136 N N . ILE F 6 260 ? 140.982 135.186 90.877 1.00 8.07 260 ILE F N 1
ATOM 27137 C CA . ILE F 6 260 ? 140.240 134.452 91.894 1.00 8.80 260 ILE F CA 1
ATOM 27138 C C . ILE F 6 260 ? 141.147 133.851 92.963 1.00 9.71 260 ILE F C 1
ATOM 27139 O O . ILE F 6 260 ? 140.652 133.514 94.050 1.00 14.96 260 ILE F O 1
ATOM 27155 N N . SER F 6 261 ? 142.444 133.695 92.694 1.00 6.18 261 SER F N 1
ATOM 27156 C CA . SER F 6 261 ? 143.414 133.263 93.703 1.00 8.84 261 SER F CA 1
ATOM 27157 C C . SER F 6 261 ? 143.001 131.948 94.362 1.00 11.44 261 SER F C 1
ATOM 27158 O O . SER F 6 261 ? 143.292 131.708 95.536 1.00 4.51 261 SER F O 1
ATOM 27166 N N . GLY F 6 262 ? 142.319 131.087 93.612 1.00 13.10 262 GLY F N 1
ATOM 27167 C CA . GLY F 6 262 ? 141.938 129.785 94.104 1.00 7.59 262 GLY F CA 1
ATOM 27168 C C . GLY F 6 262 ? 140.706 129.830 94.985 1.00 8.55 262 GLY F C 1
ATOM 27169 O O . GLY F 6 262 ? 140.227 130.902 95.368 1.00 5.16 262 GLY F O 1
ATOM 27173 N N . PRO F 6 263 ? 140.169 128.661 95.327 1.00 7.71 263 PRO F N 1
ATOM 27174 C CA . PRO F 6 263 ? 138.973 128.604 96.169 1.00 7.28 263 PRO F CA 1
ATOM 27175 C C . PRO F 6 263 ? 139.300 128.475 97.651 1.00 4.97 263 PRO F C 1
ATOM 27176 O O . PRO F 6 263 ? 140.407 128.108 98.050 1.00 3.25 263 PRO F O 1
ATOM 27187 N N . PHE F 6 264 ? 138.295 128.786 98.465 1.00 9.27 264 PHE F N 1
ATOM 27188 C CA . PHE F 6 264 ? 138.396 128.665 99.913 1.00 1.75 264 PHE F CA 1
ATOM 27189 C C . PHE F 6 264 ? 136.986 128.645 100.485 1.00 8.50 264 PHE F C 1
ATOM 27190 O O . PHE F 6 264 ? 136.014 128.982 99.804 1.00 7.04 264 PHE F O 1
ATOM 27207 N N . GLY F 6 265 ? 136.884 128.242 101.738 1.00 6.84 265 GLY F N 1
ATOM 27208 C CA . GLY F 6 265 ? 135.614 128.239 102.437 1.00 7.19 265 GLY F CA 1
ATOM 27209 C C . GLY F 6 265 ? 135.524 127.087 103.414 1.00 9.80 265 GLY F C 1
ATOM 27210 O O . GLY F 6 265 ? 136.213 126.075 103.306 1.00 11.63 265 GLY F O 1
ATOM 27214 N N . GLU F 6 266 ? 134.640 127.254 104.402 1.00 11.10 266 GLU F N 1
ATOM 27215 C CA . GLU F 6 266 ? 134.380 126.223 105.400 1.00 2.92 266 GLU F CA 1
ATOM 27216 C C . GLU F 6 266 ? 132.888 126.093 105.679 1.00 4.27 266 GLU F C 1
ATOM 27217 O O . GLU F 6 266 ? 132.491 125.661 106.767 1.00 7.39 266 GLU F O 1
ATOM 27229 N N . PHE F 6 267 ? 132.051 126.460 104.711 1.00 10.25 267 PHE F N 1
ATOM 27230 C CA . PHE F 6 267 ? 130.599 126.412 104.844 1.00 4.98 267 PHE F CA 1
ATOM 27231 C C . PHE F 6 267 ? 130.086 125.247 104.008 1.00 4.67 267 PHE F C 1
ATOM 27232 O O . PHE F 6 267 ? 130.149 125.286 102.774 1.00 7.61 267 PHE F O 1
ATOM 27249 N N . PHE F 6 268 ? 129.578 124.214 104.677 1.00 2.52 268 PHE F N 1
ATOM 27250 C CA . PHE F 6 268 ? 129.117 123.017 103.989 1.00 1.33 268 PHE F CA 1
ATOM 27251 C C . PHE F 6 268 ? 128.078 122.312 104.846 1.00 8.05 268 PHE F C 1
ATOM 27252 O O . PHE F 6 268 ? 127.950 122.571 106.046 1.00 7.43 268 PHE F O 1
ATOM 27269 N N . ALA F 6 269 ? 127.333 121.412 104.209 1.00 4.81 269 ALA F N 1
ATOM 27270 C CA . ALA F 6 269 ? 126.296 120.647 104.879 1.00 6.44 269 ALA F CA 1
ATOM 27271 C C . ALA F 6 269 ? 126.890 119.385 105.502 1.00 4.27 269 ALA F C 1
ATOM 27272 O O . ALA F 6 269 ? 128.083 119.097 105.379 1.00 0.00 269 ALA F O 1
ATOM 27279 N N . LYS F 6 270 ? 126.041 118.618 106.181 1.00 0.00 270 LYS F N 1
ATOM 27280 C CA . LYS F 6 270 ? 126.446 117.393 106.857 1.00 6.13 270 LYS F CA 1
ATOM 27281 C C . LYS F 6 270 ? 125.914 116.188 106.092 1.00 8.49 270 LYS F C 1
ATOM 27282 O O . LYS F 6 270 ? 124.741 116.159 105.707 1.00 5.11 270 LYS F O 1
ATOM 27301 N N . ASP F 6 271 ? 126.780 115.196 105.878 1.00 9.93 271 ASP F N 1
ATOM 27302 C CA . ASP F 6 271 ? 126.411 113.982 105.147 1.00 7.12 271 ASP F CA 1
ATOM 27303 C C . ASP F 6 271 ? 125.633 113.051 106.079 1.00 4.42 271 ASP F C 1
ATOM 27304 O O . ASP F 6 271 ? 126.120 112.021 106.550 1.00 10.15 271 ASP F O 1
ATOM 27313 N N . THR F 6 272 ? 124.388 113.441 106.342 1.00 6.84 272 THR F N 1
ATOM 27314 C CA . THR F 6 272 ? 123.487 112.674 107.193 1.00 4.44 272 THR F CA 1
ATOM 27315 C C . THR F 6 272 ? 122.105 112.688 106.549 1.00 7.29 272 THR F C 1
ATOM 27316 O O . THR F 6 272 ? 121.924 113.184 105.433 1.00 0.91 272 THR F O 1
ATOM 27327 N N . ASP F 6 273 ? 121.123 112.129 107.254 1.00 8.27 273 ASP F N 1
ATOM 27328 C CA . ASP F 6 273 ? 119.742 112.102 106.791 1.00 2.23 273 ASP F CA 1
ATOM 27329 C C . ASP F 6 273 ? 118.868 113.133 107.494 1.00 3.02 273 ASP F C 1
ATOM 27330 O O . ASP F 6 273 ? 117.647 113.124 107.311 1.00 8.10 273 ASP F O 1
ATOM 27339 N N . ALA F 6 274 ? 119.461 114.018 108.290 1.00 0.10 274 ALA F N 1
ATOM 27340 C CA . ALA F 6 274 ? 118.686 115.018 109.008 1.00 7.88 274 ALA F CA 1
ATOM 27341 C C . ALA F 6 274 ? 118.130 116.063 108.047 1.00 4.24 274 ALA F C 1
ATOM 27342 O O . ALA F 6 274 ? 118.737 116.387 107.023 1.00 1.58 274 ALA F O 1
ATOM 27349 N N . GLU F 6 275 ? 116.957 116.591 108.390 1.00 5.92 275 GLU F N 1
ATOM 27350 C CA . GLU F 6 275 ? 116.330 117.612 107.562 1.00 1.99 275 GLU F CA 1
ATOM 27351 C C . GLU F 6 275 ? 117.192 118.868 107.526 1.00 0.00 275 GLU F C 1
ATOM 27352 O O . GLU F 6 275 ? 117.779 119.270 108.534 1.00 8.39 275 GLU F O 1
ATOM 27364 N N . MET F 6 276 ? 117.264 119.487 106.352 1.00 2.89 276 MET F N 1
ATOM 27365 C CA . MET F 6 276 ? 118.039 120.701 106.149 1.00 6.59 276 MET F CA 1
ATOM 27366 C C . MET F 6 276 ? 117.108 121.900 106.046 1.00 1.38 276 MET F C 1
ATOM 27367 O O . MET F 6 276 ? 116.052 121.828 105.412 1.00 0.00 276 MET F O 1
ATOM 27381 N N . VAL F 6 277 ? 117.505 123.001 106.679 1.00 2.31 277 VAL F N 1
ATOM 27382 C CA . VAL F 6 277 ? 116.756 124.251 106.650 1.00 0.00 277 VAL F CA 1
ATOM 27383 C C . VAL F 6 277 ? 117.705 125.356 106.214 1.00 3.29 277 VAL F C 1
ATOM 27384 O O . VAL F 6 277 ? 118.809 125.480 106.757 1.00 9.17 277 VAL F O 1
ATOM 27397 N N . PHE F 6 278 ? 117.279 126.153 105.239 1.00 2.71 278 PHE F N 1
ATOM 27398 C CA . PHE F 6 278 ? 118.095 127.220 104.676 1.00 5.00 278 PHE F CA 1
ATOM 27399 C C . PHE F 6 278 ? 117.423 128.561 104.930 1.00 0.32 278 PHE F C 1
ATOM 27400 O O . PHE F 6 278 ? 116.212 128.700 104.733 1.00 0.00 278 PHE F O 1
ATOM 27417 N N . ILE F 6 279 ? 118.211 129.539 105.368 1.00 0.00 279 ILE F N 1
ATOM 27418 C CA . ILE F 6 279 ? 117.745 130.903 105.595 1.00 2.52 279 ILE F CA 1
ATOM 27419 C C . ILE F 6 279 ? 118.697 131.820 104.837 1.00 5.12 279 ILE F C 1
ATOM 27420 O O . ILE F 6 279 ? 119.763 132.179 105.349 1.00 9.33 279 ILE F O 1
ATOM 27436 N N . GLY F 6 280 ? 118.319 132.201 103.616 1.00 6.64 280 GLY F N 1
ATOM 27437 C CA . GLY F 6 280 ? 119.143 133.082 102.821 1.00 7.59 280 GLY F CA 1
ATOM 27438 C C . GLY F 6 280 ? 118.749 134.541 102.963 1.00 6.57 280 GLY F C 1
ATOM 27439 O O . GLY F 6 280 ? 117.626 134.875 103.335 1.00 10.49 280 GLY F O 1
ATOM 27443 N N . GLY F 6 281 ? 119.703 135.419 102.664 1.00 9.41 281 GLY F N 1
ATOM 27444 C CA . GLY F 6 281 ? 119.454 136.845 102.713 1.00 9.54 281 GLY F CA 1
ATOM 27445 C C . GLY F 6 281 ? 120.442 137.641 101.886 1.00 4.33 281 GLY F C 1
ATOM 27446 O O . GLY F 6 281 ? 121.657 137.474 102.031 1.00 9.21 281 GLY F O 1
ATOM 27450 N N . GLY F 6 282 ? 119.935 138.509 101.020 1.00 10.06 282 GLY F N 1
ATOM 27451 C CA . GLY F 6 282 ? 120.816 139.336 100.213 1.00 1.97 282 GLY F CA 1
ATOM 27452 C C . GLY F 6 282 ? 121.772 138.480 99.406 1.00 1.84 282 GLY F C 1
ATOM 27453 O O . GLY F 6 282 ? 121.362 137.607 98.632 1.00 10.10 282 GLY F O 1
ATOM 27457 N N . ALA F 6 283 ? 123.071 138.725 99.588 1.00 10.44 283 ALA F N 1
ATOM 27458 C CA . ALA F 6 283 ? 124.096 137.989 98.858 1.00 6.99 283 ALA F CA 1
ATOM 27459 C C . ALA F 6 283 ? 124.138 136.513 99.227 1.00 7.43 283 ALA F C 1
ATOM 27460 O O . ALA F 6 283 ? 124.790 135.737 98.520 1.00 6.68 283 ALA F O 1
ATOM 27467 N N . GLY F 6 284 ? 123.469 136.107 100.307 1.00 10.28 284 GLY F N 1
ATOM 27468 C CA . GLY F 6 284 ? 123.481 134.713 100.709 1.00 4.33 284 GLY F CA 1
ATOM 27469 C C . GLY F 6 284 ? 122.859 133.777 99.694 1.00 1.06 284 GLY F C 1
ATOM 27470 O O . GLY F 6 284 ? 123.060 132.562 99.782 1.00 0.00 284 GLY F O 1
ATOM 27474 N N . MET F 6 285 ? 122.113 134.311 98.725 1.00 6.23 285 MET F N 1
ATOM 27475 C CA . MET F 6 285 ? 121.465 133.460 97.734 1.00 3.21 285 MET F CA 1
ATOM 27476 C C . MET F 6 285 ? 122.469 132.688 96.887 1.00 5.62 285 MET F C 1
ATOM 27477 O O . MET F 6 285 ? 122.087 131.711 96.234 1.00 0.00 285 MET F O 1
ATOM 27491 N N . ALA F 6 286 ? 123.735 133.102 96.873 1.00 0.00 286 ALA F N 1
ATOM 27492 C CA . ALA F 6 286 ? 124.749 132.392 96.104 1.00 4.75 286 ALA F CA 1
ATOM 27493 C C . ALA F 6 286 ? 125.038 131.028 96.724 1.00 5.50 286 ALA F C 1
ATOM 27494 O O . ALA F 6 286 ? 124.756 129.998 96.097 1.00 4.69 286 ALA F O 1
ATOM 27501 N N . PRO F 6 287 ? 125.590 130.965 97.941 1.00 5.36 287 PRO F N 1
ATOM 27502 C CA . PRO F 6 287 ? 125.876 129.647 98.534 1.00 7.10 287 PRO F CA 1
ATOM 27503 C C . PRO F 6 287 ? 124.643 128.779 98.704 1.00 5.24 287 PRO F C 1
ATOM 27504 O O . PRO F 6 287 ? 124.736 127.553 98.564 1.00 0.56 287 PRO F O 1
ATOM 27515 N N . MET F 6 288 ? 123.488 129.374 99.011 1.00 3.84 288 MET F N 1
ATOM 27516 C CA . MET F 6 288 ? 122.275 128.580 99.174 1.00 0.28 288 MET F CA 1
ATOM 27517 C C . MET F 6 288 ? 121.873 127.916 97.864 1.00 8.70 288 MET F C 1
ATOM 27518 O O . MET F 6 288 ? 121.450 126.754 97.853 1.00 5.49 288 MET F O 1
ATOM 27532 N N . ARG F 6 289 ? 122.005 128.634 96.746 1.00 2.52 289 ARG F N 1
ATOM 27533 C CA . ARG F 6 289 ? 121.606 128.071 95.460 1.00 2.97 289 ARG F CA 1
ATOM 27534 C C . ARG F 6 289 ? 122.405 126.815 95.138 1.00 6.05 289 ARG F C 1
ATOM 27535 O O . ARG F 6 289 ? 121.850 125.826 94.647 1.00 5.83 289 ARG F O 1
ATOM 27556 N N . SER F 6 290 ? 123.711 126.833 95.414 1.00 6.70 290 SER F N 1
ATOM 27557 C CA . SER F 6 290 ? 124.536 125.663 95.134 1.00 1.50 290 SER F CA 1
ATOM 27558 C C . SER F 6 290 ? 124.064 124.454 95.931 1.00 6.22 290 SER F C 1
ATOM 27559 O O . SER F 6 290 ? 124.042 123.331 95.415 1.00 0.00 290 SER F O 1
ATOM 27567 N N . HIS F 6 291 ? 123.683 124.663 97.194 1.00 4.72 291 HIS F N 1
ATOM 27568 C CA . HIS F 6 291 ? 123.227 123.551 98.022 1.00 1.99 291 HIS F CA 1
ATOM 27569 C C . HIS F 6 291 ? 122.003 122.878 97.413 1.00 7.20 291 HIS F C 1
ATOM 27570 O O . HIS F 6 291 ? 121.950 121.648 97.295 1.00 10.97 291 HIS F O 1
ATOM 27584 N N . ILE F 6 292 ? 121.006 123.671 97.017 1.00 0.00 292 ILE F N 1
ATOM 27585 C CA . ILE F 6 292 ? 119.789 123.100 96.445 1.00 6.57 292 ILE F CA 1
ATOM 27586 C C . ILE F 6 292 ? 120.109 122.379 95.141 1.00 6.29 292 ILE F C 1
ATOM 27587 O O . ILE F 6 292 ? 119.643 121.259 94.898 1.00 10.04 292 ILE F O 1
ATOM 27603 N N . PHE F 6 293 ? 120.910 123.012 94.282 1.00 3.11 293 PHE F N 1
ATOM 27604 C CA . PHE F 6 293 ? 121.304 122.367 93.034 1.00 6.83 293 PHE F CA 1
ATOM 27605 C C . PHE F 6 293 ? 122.152 121.130 93.301 1.00 9.43 293 PHE F C 1
ATOM 27606 O O . PHE F 6 293 ? 121.992 120.101 92.634 1.00 9.47 293 PHE F O 1
ATOM 27623 N N . ASP F 6 294 ? 123.062 121.213 94.275 1.00 3.69 294 ASP F N 1
ATOM 27624 C CA . ASP F 6 294 ? 123.903 120.067 94.606 1.00 3.33 294 ASP F CA 1
ATOM 27625 C C . ASP F 6 294 ? 123.077 118.892 95.111 1.00 11.18 294 ASP F C 1
ATOM 27626 O O . ASP F 6 294 ? 123.388 117.736 94.802 1.00 7.05 294 ASP F O 1
ATOM 27635 N N . GLN F 6 295 ? 122.024 119.163 95.877 1.00 0.34 295 GLN F N 1
ATOM 27636 C CA . GLN F 6 295 ? 121.234 118.118 96.513 1.00 3.40 295 GLN F CA 1
ATOM 27637 C C . GLN F 6 295 ? 120.111 117.592 95.629 1.00 7.07 295 GLN F C 1
ATOM 27638 O O . GLN F 6 295 ? 119.349 116.728 96.075 1.00 6.97 295 GLN F O 1
ATOM 27652 N N . LEU F 6 296 ? 119.989 118.081 94.396 1.00 7.40 296 LEU F N 1
ATOM 27653 C CA . LEU F 6 296 ? 118.921 117.671 93.491 1.00 9.46 296 LEU F CA 1
ATOM 27654 C C . LEU F 6 296 ? 119.399 116.799 92.343 1.00 10.75 296 LEU F C 1
ATOM 27655 O O . LEU F 6 296 ? 118.707 115.847 91.973 1.00 8.34 296 LEU F O 1
ATOM 27671 N N . LYS F 6 297 ? 120.560 117.093 91.765 1.00 4.10 297 LYS F N 1
ATOM 27672 C CA . LYS F 6 297 ? 121.102 116.313 90.658 1.00 5.02 297 LYS F CA 1
ATOM 27673 C C . LYS F 6 297 ? 122.493 115.767 90.934 1.00 7.28 297 LYS F C 1
ATOM 27674 O O . LYS F 6 297 ? 122.793 114.638 90.539 1.00 6.93 297 LYS F O 1
ATOM 27693 N N . ARG F 6 298 ? 123.355 116.537 91.601 1.00 6.11 298 ARG F N 1
ATOM 27694 C CA . ARG F 6 298 ? 124.681 116.029 91.937 1.00 10.63 298 ARG F CA 1
ATOM 27695 C C . ARG F 6 298 ? 124.587 114.830 92.871 1.00 5.48 298 ARG F C 1
ATOM 27696 O O . ARG F 6 298 ? 125.302 113.837 92.695 1.00 12.48 298 ARG F O 1
ATOM 27717 N N . LEU F 6 299 ? 123.707 114.906 93.873 1.00 6.60 299 LEU F N 1
ATOM 27718 C CA . LEU F 6 299 ? 123.490 113.812 94.808 1.00 7.60 299 LEU F CA 1
ATOM 27719 C C . LEU F 6 299 ? 122.111 113.183 94.698 1.00 8.11 299 LEU F C 1
ATOM 27720 O O . LEU F 6 299 ? 121.937 112.042 95.137 1.00 9.91 299 LEU F O 1
ATOM 27736 N N . LYS F 6 300 ? 121.134 113.889 94.128 1.00 9.27 300 LYS F N 1
ATOM 27737 C CA . LYS F 6 300 ? 119.761 113.393 94.052 1.00 7.80 300 LYS F CA 1
ATOM 27738 C C . LYS F 6 300 ? 119.249 113.021 95.440 1.00 10.35 300 LYS F C 1
ATOM 27739 O O . LYS F 6 300 ? 118.559 112.016 95.626 1.00 12.16 300 LYS F O 1
ATOM 27758 N N . SER F 6 301 ? 119.593 113.846 96.425 1.00 8.46 301 SER F N 1
ATOM 27759 C CA . SER F 6 301 ? 119.213 113.567 97.802 1.00 2.94 301 SER F CA 1
ATOM 27760 C C . SER F 6 301 ? 117.701 113.629 97.966 1.00 10.26 301 SER F C 1
ATOM 27761 O O . SER F 6 301 ? 117.035 114.520 97.433 1.00 12.44 301 SER F O 1
ATOM 27769 N N . LYS F 6 302 ? 117.161 112.670 98.715 1.00 5.35 302 LYS F N 1
ATOM 27770 C CA . LYS F 6 302 ? 115.738 112.617 99.016 1.00 6.15 302 LYS F CA 1
ATOM 27771 C C . LYS F 6 302 ? 115.394 113.284 100.341 1.00 7.08 302 LYS F C 1
ATOM 27772 O O . LYS F 6 302 ? 114.224 113.273 100.739 1.00 10.20 302 LYS F O 1
ATOM 27791 N N . ARG F 6 303 ? 116.376 113.861 101.029 1.00 3.51 303 ARG F N 1
ATOM 27792 C CA . ARG F 6 303 ? 116.119 114.500 102.311 1.00 4.99 303 ARG F CA 1
ATOM 27793 C C . ARG F 6 303 ? 115.268 115.751 102.130 1.00 1.72 303 ARG F C 1
ATOM 27794 O O . ARG F 6 303 ? 115.270 116.389 101.074 1.00 11.80 303 ARG F O 1
ATOM 27815 N N . LYS F 6 304 ? 114.534 116.101 103.183 1.00 0.00 304 LYS F N 1
ATOM 27816 C CA . LYS F 6 304 ? 113.728 117.311 103.163 1.00 0.00 304 LYS F CA 1
ATOM 27817 C C . LYS F 6 304 ? 114.625 118.542 103.112 1.00 5.46 304 LYS F C 1
ATOM 27818 O O . LYS F 6 304 ? 115.645 118.617 103.802 1.00 4.74 304 LYS F O 1
ATOM 27837 N N . MET F 6 305 ? 114.241 119.510 102.282 1.00 1.76 305 MET F N 1
ATOM 27838 C CA . MET F 6 305 ? 114.997 120.745 102.119 1.00 0.00 305 MET F CA 1
ATOM 27839 C C . MET F 6 305 ? 114.028 121.916 102.115 1.00 3.90 305 MET F C 1
ATOM 27840 O O . MET F 6 305 ? 113.009 121.876 101.420 1.00 2.12 305 MET F O 1
ATOM 27854 N N . SER F 6 306 ? 114.348 122.952 102.886 1.00 0.00 306 SER F N 1
ATOM 27855 C CA . SER F 6 306 ? 113.519 124.143 102.983 1.00 2.88 306 SER F CA 1
ATOM 27856 C C . SER F 6 306 ? 114.393 125.382 102.849 1.00 0.09 306 SER F C 1
ATOM 27857 O O . SER F 6 306 ? 115.563 125.381 103.238 1.00 0.40 306 SER F O 1
ATOM 27865 N N . TYR F 6 307 ? 113.810 126.441 102.289 1.00 0.00 307 TYR F N 1
ATOM 27866 C CA . TYR F 6 307 ? 114.513 127.695 102.054 1.00 0.00 307 TYR F CA 1
ATOM 27867 C C . TYR F 6 307 ? 113.627 128.852 102.490 1.00 2.71 307 TYR F C 1
ATOM 27868 O O . TYR F 6 307 ? 112.438 128.887 102.157 1.00 7.25 307 TYR F O 1
ATOM 27886 N N . TRP F 6 308 ? 114.207 129.795 103.231 1.00 0.00 308 TRP F N 1
ATOM 27887 C CA . TRP F 6 308 ? 113.487 130.960 103.747 1.00 2.70 308 TRP F CA 1
ATOM 27888 C C . TRP F 6 308 ? 114.326 132.201 103.460 1.00 4.88 308 TRP F C 1
ATOM 27889 O O . TRP F 6 308 ? 115.227 132.543 104.231 1.00 2.02 308 TRP F O 1
ATOM 27910 N N . TYR F 6 309 ? 114.025 132.872 102.351 1.00 5.43 309 TYR F N 1
ATOM 27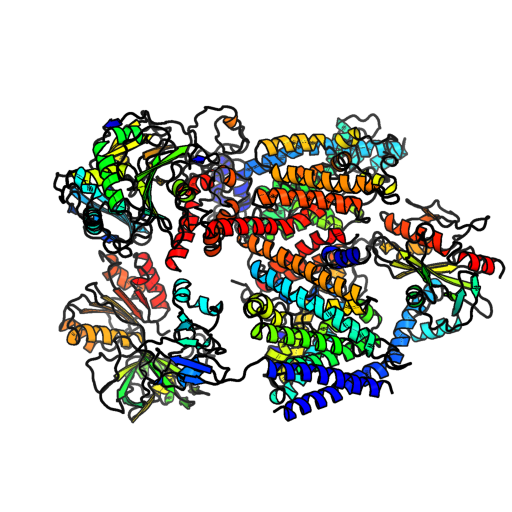911 C CA . TYR F 6 309 ? 114.775 134.037 101.905 1.00 7.79 309 TYR F CA 1
ATOM 27912 C C . TYR F 6 309 ? 114.070 135.309 102.356 1.00 5.20 309 TYR F C 1
ATOM 27913 O O . TYR F 6 309 ? 112.858 135.456 102.161 1.00 5.61 309 TYR F O 1
ATOM 27931 N N . GLY F 6 310 ? 114.829 136.221 102.958 1.00 9.40 310 GLY F N 1
ATOM 27932 C CA . GLY F 6 310 ? 114.290 137.499 103.376 1.00 4.20 310 GLY F CA 1
ATOM 27933 C C . GLY F 6 310 ? 114.410 138.553 102.296 1.00 7.85 310 GLY F C 1
ATOM 27934 O O . GLY F 6 310 ? 115.516 138.856 101.836 1.00 13.36 310 GLY F O 1
ATOM 27938 N N . ALA F 6 311 ? 113.279 139.120 101.881 1.00 8.94 311 ALA F N 1
ATOM 27939 C CA . ALA F 6 311 ? 113.244 140.124 100.829 1.00 11.68 311 ALA F CA 1
ATOM 27940 C C . ALA F 6 311 ? 112.365 141.289 101.260 1.00 9.18 311 ALA F C 1
ATOM 27941 O O . ALA F 6 311 ? 111.456 141.132 102.079 1.00 11.39 311 ALA F O 1
ATOM 27948 N N . ARG F 6 312 ? 112.649 142.463 100.698 1.00 12.22 312 ARG F N 1
ATOM 27949 C CA . ARG F 6 312 ? 111.902 143.674 101.010 1.00 13.52 312 ARG F CA 1
ATOM 27950 C C . ARG F 6 312 ? 110.808 143.982 99.999 1.00 12.75 312 ARG F C 1
ATOM 27951 O O . ARG F 6 312 ? 109.800 144.596 100.365 1.00 14.09 312 ARG F O 1
ATOM 27972 N N . SER F 6 313 ? 110.975 143.573 98.744 1.00 10.56 313 SER F N 1
ATOM 27973 C CA . SER F 6 313 ? 109.981 143.850 97.716 1.00 6.60 313 SER F CA 1
ATOM 27974 C C . SER F 6 313 ? 110.110 142.811 96.612 1.00 8.25 313 SER F C 1
ATOM 27975 O O . SER F 6 313 ? 111.111 142.096 96.520 1.00 9.21 313 SER F O 1
ATOM 27983 N N . LYS F 6 314 ? 109.073 142.741 95.773 1.00 5.73 314 LYS F N 1
ATOM 27984 C CA . LYS F 6 314 ? 109.091 141.803 94.655 1.00 9.43 314 LYS F CA 1
ATOM 27985 C C . LYS F 6 314 ? 110.289 142.051 93.748 1.00 12.70 314 LYS F C 1
ATOM 27986 O O . LYS F 6 314 ? 110.856 141.109 93.182 1.00 8.93 314 LYS F O 1
ATOM 28005 N N . ARG F 6 315 ? 110.689 143.316 93.596 1.00 10.45 315 ARG F N 1
ATOM 28006 C CA . ARG F 6 315 ? 111.855 143.625 92.776 1.00 9.00 315 ARG F CA 1
ATOM 28007 C C . ARG F 6 315 ? 113.112 142.988 93.353 1.00 8.59 315 ARG F C 1
ATOM 28008 O O . ARG F 6 315 ? 113.968 142.496 92.607 1.00 3.22 315 ARG F O 1
ATOM 28029 N N . GLU F 6 316 ? 113.242 142.988 94.681 1.00 8.20 316 GLU F N 1
ATOM 28030 C CA . GLU F 6 316 ? 114.405 142.372 95.310 1.00 8.93 316 GLU F CA 1
ATOM 28031 C C . GLU F 6 316 ? 114.484 140.883 95.003 1.00 7.16 316 GLU F C 1
ATOM 28032 O O . GLU F 6 316 ? 115.584 140.327 94.903 1.00 0.28 316 GLU F O 1
ATOM 28044 N N . MET F 6 317 ? 113.339 140.223 94.850 1.00 4.28 317 MET F N 1
ATOM 28045 C CA . MET F 6 317 ? 113.334 138.792 94.585 1.00 6.70 317 MET F CA 1
ATOM 28046 C C . MET F 6 317 ? 113.976 138.493 93.236 1.00 2.87 317 MET F C 1
ATOM 28047 O O . MET F 6 317 ? 113.736 139.187 92.245 1.00 0.61 317 MET F O 1
ATOM 28061 N N . PHE F 6 318 ? 114.801 137.449 93.206 1.00 2.07 318 PHE F N 1
ATOM 28062 C CA . PHE F 6 318 ? 115.418 136.989 91.972 1.00 7.96 318 PHE F CA 1
ATOM 28063 C C . PHE F 6 318 ? 115.593 135.480 92.057 1.00 2.48 318 PHE F C 1
ATOM 28064 O O . PHE F 6 318 ? 115.489 134.880 93.130 1.00 0.00 318 PHE F O 1
ATOM 28081 N N . TYR F 6 319 ? 115.856 134.867 90.903 1.00 6.78 319 TYR F N 1
ATOM 28082 C CA . TYR F 6 319 ? 115.967 133.415 90.776 1.00 0.00 319 TYR F CA 1
ATOM 28083 C C . TYR F 6 319 ? 114.651 132.714 91.102 1.00 0.47 319 TYR F C 1
ATOM 28084 O O . TYR F 6 319 ? 114.633 131.509 91.372 1.00 7.03 319 TYR F O 1
ATOM 28102 N N . VAL F 6 320 ? 113.540 133.453 91.069 1.00 0.38 320 VAL F N 1
ATOM 28103 C CA . VAL F 6 320 ? 112.246 132.873 91.420 1.00 0.00 320 VAL F CA 1
ATOM 28104 C C . VAL F 6 320 ? 111.873 131.769 90.441 1.00 8.27 320 VAL F C 1
ATOM 28105 O O . VAL F 6 320 ? 111.388 130.702 90.840 1.00 6.65 320 VAL F O 1
ATOM 28118 N N . GLU F 6 321 ? 112.088 132.004 89.145 1.00 7.80 321 GLU F N 1
ATOM 28119 C CA . GLU F 6 321 ? 111.736 130.997 88.149 1.00 4.56 321 GLU F CA 1
ATOM 28120 C C . GLU F 6 321 ? 112.514 129.706 88.374 1.00 3.57 321 GLU F C 1
ATOM 28121 O O . GLU F 6 321 ? 111.950 128.610 88.286 1.00 7.59 321 GLU F O 1
ATOM 28133 N N . ASP F 6 322 ? 113.812 129.814 88.666 1.00 4.97 322 ASP F N 1
ATOM 28134 C CA . ASP F 6 322 ? 114.601 128.619 88.946 1.00 7.08 322 ASP F CA 1
ATOM 28135 C C . ASP F 6 322 ? 114.096 127.910 90.196 1.00 4.23 322 ASP F C 1
ATOM 28136 O O . ASP F 6 322 ? 113.974 126.680 90.215 1.00 3.55 322 ASP F O 1
ATOM 28145 N N . PHE F 6 323 ? 113.788 128.670 91.250 1.00 1.91 323 PHE F N 1
ATOM 28146 C CA . PHE F 6 323 ? 113.292 128.058 92.479 1.00 7.44 323 PHE F CA 1
ATOM 28147 C C . PHE F 6 323 ? 111.981 127.324 92.235 1.00 2.79 323 PHE F C 1
ATOM 28148 O O . PHE F 6 323 ? 111.768 126.226 92.763 1.00 9.70 323 PHE F O 1
ATOM 28165 N N . ASP F 6 324 ? 111.087 127.914 91.439 1.00 0.11 324 ASP F N 1
ATOM 28166 C CA . ASP F 6 324 ? 109.813 127.263 91.154 1.00 3.18 324 ASP F CA 1
ATOM 28167 C C . ASP F 6 324 ? 110.024 125.925 90.458 1.00 0.43 324 ASP F C 1
ATOM 28168 O O . ASP F 6 324 ? 109.356 124.936 90.781 1.00 0.00 324 ASP F O 1
ATOM 28177 N N . GLY F 6 325 ? 110.948 125.874 89.496 1.00 6.61 325 GLY F N 1
ATOM 28178 C CA . GLY F 6 325 ? 111.207 124.623 88.803 1.00 5.61 325 GLY F CA 1
ATOM 28179 C C . GLY F 6 325 ? 111.737 123.542 89.725 1.00 5.94 325 GLY F C 1
ATOM 28180 O O . GLY F 6 325 ? 111.298 122.391 89.664 1.00 5.61 325 GLY F O 1
ATOM 28184 N N . LEU F 6 326 ? 112.689 123.895 90.592 1.00 2.88 326 LEU F N 1
ATOM 28185 C CA . LEU F 6 326 ? 113.247 122.909 91.512 1.00 9.23 326 LEU F CA 1
ATOM 28186 C C . LEU F 6 326 ? 112.181 122.376 92.460 1.00 7.89 326 LEU F C 1
ATOM 28187 O O . LEU F 6 326 ? 112.112 121.168 92.713 1.00 6.57 326 LEU F O 1
ATOM 28203 N N . ALA F 6 327 ? 111.343 123.263 93.000 1.00 5.97 327 ALA F N 1
ATOM 28204 C CA . ALA F 6 327 ? 110.273 122.819 93.886 1.00 3.86 327 ALA F CA 1
ATOM 28205 C C . ALA F 6 327 ? 109.266 121.954 93.139 1.00 9.35 327 ALA F C 1
ATOM 28206 O O . ALA F 6 327 ? 108.812 120.927 93.657 1.00 6.50 327 ALA F O 1
ATOM 28213 N N . ALA F 6 328 ? 108.900 122.355 91.920 1.00 7.05 328 ALA F N 1
ATOM 28214 C CA . ALA F 6 328 ? 107.921 121.592 91.153 1.00 7.37 328 ALA F CA 1
ATOM 28215 C C . ALA F 6 328 ? 108.495 120.252 90.707 1.00 5.92 328 ALA F C 1
ATOM 28216 O O . ALA F 6 328 ? 107.837 119.212 90.829 1.00 3.66 328 ALA F O 1
ATOM 28223 N N . GLU F 6 329 ? 109.724 120.257 90.185 1.00 7.53 329 GLU F N 1
ATOM 28224 C CA . GLU F 6 329 ? 110.315 119.019 89.687 1.00 7.84 329 GLU F CA 1
ATOM 28225 C C . GLU F 6 329 ? 110.535 118.017 90.815 1.00 5.32 329 GLU F C 1
ATOM 28226 O O . GLU F 6 329 ? 110.301 116.815 90.641 1.00 6.83 329 GLU F O 1
ATOM 28238 N N . ASN F 6 330 ? 110.982 118.491 91.977 1.00 7.62 330 ASN F N 1
ATOM 28239 C CA . ASN F 6 330 ? 111.231 117.639 93.134 1.00 6.19 330 ASN F CA 1
ATOM 28240 C C . ASN F 6 330 ? 110.465 118.197 94.323 1.00 5.41 330 ASN F C 1
ATOM 28241 O O . ASN F 6 330 ? 110.635 119.368 94.678 1.00 7.28 330 ASN F O 1
ATOM 28252 N N . ASP F 6 331 ? 109.628 117.360 94.937 1.00 4.71 331 ASP F N 1
ATOM 28253 C CA . ASP F 6 331 ? 108.828 117.784 96.078 1.00 7.34 331 ASP F CA 1
ATOM 28254 C C . ASP F 6 331 ? 109.616 117.805 97.382 1.00 7.59 331 ASP F C 1
ATOM 28255 O O . ASP F 6 331 ? 109.137 118.382 98.364 1.00 0.70 331 ASP F O 1
ATOM 28264 N N . ASN F 6 332 ? 110.803 117.196 97.418 1.00 2.40 332 ASN F N 1
ATOM 28265 C CA . ASN F 6 332 ? 111.592 117.194 98.645 1.00 2.79 332 ASN F CA 1
ATOM 28266 C C . ASN F 6 332 ? 112.042 118.598 99.026 1.00 5.91 332 ASN F C 1
ATOM 28267 O O . ASN F 6 332 ? 112.301 118.864 100.206 1.00 7.62 332 ASN F O 1
ATOM 28278 N N . PHE F 6 333 ? 112.140 119.502 98.056 1.00 0.00 333 PHE F N 1
ATOM 28279 C CA . PHE F 6 333 ? 112.586 120.869 98.284 1.00 0.84 333 PHE F CA 1
ATOM 28280 C C . PHE F 6 333 ? 111.415 121.827 98.120 1.00 0.66 333 PHE F C 1
ATOM 28281 O O . PHE F 6 333 ? 110.698 121.772 97.115 1.00 6.34 333 PHE F O 1
ATOM 28298 N N . VAL F 6 334 ? 111.227 122.699 99.107 1.00 0.00 334 VAL F N 1
ATOM 28299 C CA . VAL F 6 334 ? 110.202 123.735 99.074 1.00 0.00 334 VAL F CA 1
ATOM 28300 C C . VAL F 6 334 ? 110.843 125.045 99.509 1.00 0.00 334 VAL F C 1
ATOM 28301 O O . VAL F 6 334 ? 111.593 125.077 100.490 1.00 3.59 334 VAL F O 1
ATOM 28314 N N . TRP F 6 335 ? 110.548 126.120 98.783 1.00 0.77 335 TRP F N 1
ATOM 28315 C CA . TRP F 6 335 ? 111.103 127.435 99.062 1.00 3.63 335 TRP F CA 1
ATOM 28316 C C . TRP F 6 335 ? 109.984 128.407 99.400 1.00 1.15 335 TRP F C 1
ATOM 28317 O O . TRP F 6 335 ? 108.850 128.262 98.932 1.00 5.87 335 TRP F O 1
ATOM 28338 N N . HIS F 6 336 ? 110.312 129.401 100.222 1.00 0.00 336 HIS F N 1
ATOM 28339 C CA . HIS F 6 336 ? 109.354 130.426 100.605 1.00 1.28 336 HIS F CA 1
ATOM 28340 C C . HIS F 6 336 ? 110.092 131.741 100.806 1.00 8.62 336 HIS F C 1
ATOM 28341 O O . HIS F 6 336 ? 111.307 131.769 101.019 1.00 3.24 336 HIS F O 1
ATOM 28355 N N . CYS F 6 337 ? 109.337 132.835 100.733 1.00 7.72 337 CYS F N 1
ATOM 28356 C CA . CYS F 6 337 ? 109.896 134.162 100.936 1.00 8.53 337 CYS F CA 1
ATOM 28357 C C . CYS F 6 337 ? 108.786 135.095 101.395 1.00 2.02 337 CYS F C 1
ATOM 28358 O O . CYS F 6 337 ? 107.651 134.997 100.923 1.00 1.98 337 CYS F O 1
ATOM 28366 N N . ALA F 6 338 ? 109.125 135.995 102.314 1.00 2.28 338 ALA F N 1
ATOM 28367 C CA . ALA F 6 338 ? 108.191 136.974 102.849 1.00 4.50 338 ALA F CA 1
ATOM 28368 C C . ALA F 6 338 ? 108.711 138.375 102.565 1.00 6.61 338 ALA F C 1
ATOM 28369 O O . ALA F 6 338 ? 109.916 138.631 102.653 1.00 12.66 338 ALA F O 1
ATOM 28376 N N . LEU F 6 339 ? 107.797 139.279 102.225 1.00 8.13 339 LEU F N 1
ATOM 28377 C CA . LEU F 6 339 ? 108.138 140.651 101.876 1.00 8.96 339 LEU F CA 1
ATOM 28378 C C . LEU F 6 339 ? 107.951 141.538 103.101 1.00 6.62 339 LEU F C 1
ATOM 28379 O O . LEU F 6 339 ? 106.852 141.602 103.664 1.00 9.36 339 LEU F O 1
ATOM 28395 N N . SER F 6 340 ? 109.023 142.221 103.508 1.00 8.96 340 SER F N 1
ATOM 28396 C CA . SER F 6 340 ? 108.940 143.124 104.649 1.00 9.00 340 SER F CA 1
ATOM 28397 C C . SER F 6 340 ? 108.137 144.379 104.334 1.00 7.29 340 SER F C 1
ATOM 28398 O O . SER F 6 340 ? 107.606 145.007 105.256 1.00 13.51 340 SER F O 1
ATOM 28406 N N . ASP F 6 341 ? 108.036 144.755 103.061 1.00 7.23 341 ASP F N 1
ATOM 28407 C CA . ASP F 6 341 ? 107.279 145.932 102.660 1.00 8.42 341 ASP F CA 1
ATOM 28408 C C . ASP F 6 341 ? 106.860 145.796 101.200 1.00 6.93 341 ASP F C 1
ATOM 28409 O O . ASP F 6 341 ? 107.526 146.340 100.310 1.00 8.53 341 ASP F O 1
ATOM 28418 N N . PRO F 6 342 ? 105.777 145.076 100.912 1.00 6.34 342 PRO F N 1
ATOM 28419 C CA . PRO F 6 342 ? 105.355 144.916 99.515 1.00 4.53 342 PRO F CA 1
ATOM 28420 C C . PRO F 6 342 ? 105.036 146.258 98.874 1.00 10.77 342 PRO F C 1
ATOM 28421 O O . PRO F 6 342 ? 104.487 147.160 99.512 1.00 8.59 342 PRO F O 1
ATOM 28432 N N . GLN F 6 343 ? 105.386 146.383 97.597 1.00 11.54 343 GLN F N 1
ATOM 28433 C CA . GLN F 6 343 ? 105.091 147.596 96.858 1.00 10.21 343 GLN F CA 1
ATOM 28434 C C . GLN F 6 343 ? 103.593 147.686 96.574 1.00 10.55 343 GLN F C 1
ATOM 28435 O O . GLN F 6 343 ? 102.889 146.673 96.575 1.00 13.41 343 GLN F O 1
ATOM 28449 N N . PRO F 6 344 ? 103.079 148.895 96.332 1.00 5.77 344 PRO F N 1
ATOM 28450 C CA . PRO F 6 344 ? 101.640 149.016 96.040 1.00 9.04 344 PRO F CA 1
ATOM 28451 C C . PRO F 6 344 ? 101.201 148.186 94.847 1.00 9.17 344 PRO F C 1
ATOM 28452 O O . PRO F 6 344 ? 100.089 147.645 94.847 1.00 4.71 344 PRO F O 1
ATOM 28463 N N . GLU F 6 345 ? 102.049 148.069 93.825 1.00 10.75 345 GLU F N 1
ATOM 28464 C CA . GLU F 6 345 ? 101.710 147.295 92.637 1.00 11.95 345 GLU F CA 1
ATOM 28465 C C . GLU F 6 345 ? 101.995 145.807 92.795 1.00 14.48 345 GLU F C 1
ATOM 28466 O O . GLU F 6 345 ? 101.543 145.017 91.959 1.00 11.92 345 GLU F O 1
ATOM 28478 N N . ASP F 6 346 ? 102.729 145.407 93.836 1.00 5.31 346 ASP F N 1
ATOM 28479 C CA . ASP F 6 346 ? 103.025 143.990 94.025 1.00 10.26 346 ASP F CA 1
ATOM 28480 C C . ASP F 6 346 ? 101.752 143.187 94.256 1.00 11.60 346 ASP F C 1
ATOM 28481 O O . ASP F 6 346 ? 101.590 142.093 93.704 1.00 9.60 346 ASP F O 1
ATOM 28490 N N . ASN F 6 347 ? 100.834 143.716 95.066 1.00 8.84 347 ASN F N 1
ATOM 28491 C CA . ASN F 6 347 ? 99.586 143.026 95.387 1.00 7.32 347 ASN F CA 1
ATOM 28492 C C . ASN F 6 347 ? 99.862 141.642 95.971 1.00 10.13 347 ASN F C 1
ATOM 28493 O O . ASN F 6 347 ? 99.147 140.677 95.696 1.00 12.21 347 ASN F O 1
ATOM 28504 N N . TRP F 6 348 ? 100.913 141.545 96.782 1.00 11.83 348 TRP F N 1
ATOM 28505 C CA . TRP F 6 348 ? 101.264 140.275 97.401 1.00 8.32 348 TRP F CA 1
ATOM 28506 C C . TRP F 6 348 ? 100.148 139.815 98.330 1.00 10.98 348 TRP F C 1
ATOM 28507 O O . TRP F 6 348 ? 99.613 140.602 99.117 1.00 13.57 348 TRP F O 1
ATOM 28528 N N . THR F 6 349 ? 99.797 138.530 98.235 1.00 7.83 349 THR F N 1
ATOM 28529 C CA . THR F 6 349 ? 98.741 137.942 99.051 1.00 6.58 349 THR F CA 1
ATOM 28530 C C . THR F 6 349 ? 99.256 136.789 99.906 1.00 7.47 349 THR F C 1
ATOM 28531 O O . THR F 6 349 ? 98.457 135.998 100.418 1.00 11.40 349 THR F O 1
ATOM 28542 N N . GLY F 6 350 ? 100.572 136.679 100.071 1.00 5.69 350 GLY F N 1
ATOM 28543 C CA . GLY F 6 350 ? 101.152 135.620 100.873 1.00 5.53 350 GLY F CA 1
ATOM 28544 C C . GLY F 6 350 ? 101.718 136.126 102.183 1.00 4.49 350 GLY F C 1
ATOM 28545 O O . GLY F 6 350 ? 101.178 137.062 102.781 1.00 7.65 350 GLY F O 1
ATOM 28549 N N . TYR F 6 351 ? 102.808 135.515 102.639 1.00 7.43 351 TYR F N 1
ATOM 28550 C CA . TYR F 6 351 ? 103.428 135.926 103.889 1.00 6.26 351 TYR F CA 1
ATOM 28551 C C . TYR F 6 351 ? 103.966 137.347 103.775 1.00 2.09 351 TYR F C 1
ATOM 28552 O O . TYR F 6 351 ? 104.590 137.715 102.776 1.00 3.38 351 TYR F O 1
ATOM 28570 N N . THR F 6 352 ? 103.716 138.148 104.808 1.00 3.03 352 THR F N 1
ATOM 28571 C CA . THR F 6 352 ? 104.176 139.529 104.866 1.00 6.47 352 THR F CA 1
ATOM 28572 C C . THR F 6 352 ? 104.819 139.779 106.221 1.00 6.01 352 THR F C 1
ATOM 28573 O O . THR F 6 352 ? 104.244 139.433 107.258 1.00 0.00 352 THR F O 1
ATOM 28584 N N . GLY F 6 353 ? 106.009 140.380 106.209 1.00 3.90 353 GLY F N 1
ATOM 28585 C CA . GLY F 6 353 ? 106.750 140.691 107.409 1.00 8.38 353 GLY F CA 1
ATOM 28586 C C . GLY F 6 353 ? 108.178 140.210 107.290 1.00 7.27 353 GLY F C 1
ATOM 28587 O O . GLY F 6 353 ? 108.707 140.034 106.187 1.00 0.00 353 GLY F O 1
ATOM 28591 N N . PHE F 6 354 ? 108.805 139.994 108.442 1.00 9.75 354 PHE F N 1
ATOM 28592 C CA . PHE F 6 354 ? 110.177 139.516 108.516 1.00 3.00 354 PHE F CA 1
ATOM 28593 C C . PHE F 6 354 ? 110.190 138.023 108.813 1.00 4.25 354 PHE F C 1
ATOM 28594 O O . PHE F 6 354 ? 109.376 137.529 109.599 1.00 5.76 354 PHE F O 1
ATOM 28611 N N . ILE F 6 355 ? 111.125 137.307 108.183 1.00 7.55 355 ILE F N 1
ATOM 28612 C CA . ILE F 6 355 ? 111.239 135.871 108.406 1.00 5.69 355 ILE F CA 1
ATOM 28613 C C . ILE F 6 355 ? 111.548 135.555 109.862 1.00 5.24 355 ILE F C 1
ATOM 28614 O O . ILE F 6 355 ? 111.415 134.402 110.286 1.00 0.66 355 ILE F O 1
ATOM 28630 N N . HIS F 6 356 ? 111.965 136.555 110.642 1.00 9.31 356 HIS F N 1
ATOM 28631 C CA . HIS F 6 356 ? 112.238 136.336 112.058 1.00 2.08 356 HIS F CA 1
ATOM 28632 C C . HIS F 6 356 ? 111.047 135.690 112.754 1.00 2.19 356 HIS F C 1
ATOM 28633 O O . HIS F 6 356 ? 111.192 134.681 113.454 1.00 7.35 356 HIS F O 1
ATOM 28647 N N . ASN F 6 357 ? 109.856 136.262 112.570 1.00 0.00 357 ASN F N 1
ATOM 28648 C CA . ASN F 6 357 ? 108.642 135.732 113.176 1.00 3.18 357 ASN F CA 1
ATOM 28649 C C . ASN F 6 357 ? 107.787 134.930 112.206 1.00 3.44 357 ASN F C 1
ATOM 28650 O O . ASN F 6 357 ? 107.017 134.072 112.652 1.00 3.97 357 ASN F O 1
ATOM 28661 N N . VAL F 6 358 ? 107.896 135.186 110.902 1.00 2.97 358 VAL F N 1
ATOM 28662 C CA . VAL F 6 358 ? 107.086 134.449 109.934 1.00 3.73 358 VAL F CA 1
ATOM 28663 C C . VAL F 6 358 ? 107.463 132.973 109.947 1.00 1.88 358 VAL F C 1
ATOM 28664 O O . VAL F 6 358 ? 106.597 132.092 110.000 1.00 0.48 358 VAL F O 1
ATOM 28677 N N . LEU F 6 359 ? 108.766 132.681 109.908 1.00 3.32 359 LEU F N 1
ATOM 28678 C CA . LEU F 6 359 ? 109.206 131.291 109.887 1.00 3.53 359 LEU F CA 1
ATOM 28679 C C . LEU F 6 359 ? 108.749 130.554 111.137 1.00 4.53 359 LEU F C 1
ATOM 28680 O O . LEU F 6 359 ? 108.280 129.412 111.059 1.00 0.20 359 LEU F O 1
ATOM 28696 N N . TYR F 6 360 ? 108.877 131.190 112.303 1.00 6.14 360 TYR F N 1
ATOM 28697 C CA . TYR F 6 360 ? 108.423 130.557 113.535 1.00 0.00 360 TYR F CA 1
ATOM 28698 C C . TYR F 6 360 ? 106.920 130.314 113.497 1.00 0.00 360 TYR F C 1
ATOM 28699 O O . TYR F 6 360 ? 106.453 129.199 113.754 1.00 0.00 360 TYR F O 1
ATOM 28717 N N . GLU F 6 361 ? 106.147 131.343 113.150 1.00 1.37 361 GLU F N 1
ATOM 28718 C CA . GLU F 6 361 ? 104.694 131.233 113.167 1.00 0.25 361 GLU F CA 1
ATOM 28719 C C . GLU F 6 361 ? 104.155 130.280 112.110 1.00 0.00 361 GLU F C 1
ATOM 28720 O O . GLU F 6 361 ? 102.969 129.937 112.164 1.00 6.17 361 GLU F O 1
ATOM 28732 N N . ASN F 6 362 ? 104.980 129.848 111.158 1.00 0.00 362 ASN F N 1
ATOM 28733 C CA . ASN F 6 362 ? 104.539 128.972 110.080 1.00 3.85 362 ASN F CA 1
ATOM 28734 C C . ASN F 6 362 ? 105.089 127.559 110.194 1.00 4.30 362 ASN F C 1
ATOM 28735 O O . ASN F 6 362 ? 104.327 126.593 110.092 1.00 0.00 362 ASN F O 1
ATOM 28746 N N . TYR F 6 363 ? 106.398 127.406 110.405 1.00 1.16 363 TYR F N 1
ATOM 28747 C CA . TYR F 6 363 ? 107.036 126.094 110.355 1.00 0.70 363 TYR F CA 1
ATOM 28748 C C . TYR F 6 363 ? 107.600 125.660 111.702 1.00 0.00 363 TYR F C 1
ATOM 28749 O O . TYR F 6 363 ? 107.246 124.582 112.190 1.00 0.00 363 TYR F O 1
ATOM 28767 N N . LEU F 6 364 ? 108.469 126.461 112.323 1.00 0.00 364 LEU F N 1
ATOM 28768 C CA . LEU F 6 364 ? 109.165 125.995 113.519 1.00 0.00 364 LEU F CA 1
ATOM 28769 C C . LEU F 6 364 ? 108.238 125.895 114.724 1.00 0.00 364 LEU F C 1
ATOM 28770 O O . LEU F 6 364 ? 108.514 125.121 115.648 1.00 2.35 364 LEU F O 1
ATOM 28786 N N . LYS F 6 365 ? 107.145 126.661 114.745 1.00 0.00 365 LYS F N 1
ATOM 28787 C CA . LYS F 6 365 ? 106.238 126.604 115.888 1.00 0.00 365 LYS F CA 1
ATOM 28788 C C . LYS F 6 365 ? 105.643 125.212 116.049 1.00 0.00 365 LYS F C 1
ATOM 28789 O O . LYS F 6 365 ? 105.561 124.689 117.166 1.00 6.61 365 LYS F O 1
ATOM 28808 N N . ASP F 6 366 ? 105.222 124.596 114.947 1.00 0.00 366 ASP F N 1
ATOM 28809 C CA . ASP F 6 366 ? 104.632 123.266 114.975 1.00 0.69 366 ASP F CA 1
ATOM 28810 C C . ASP F 6 366 ? 105.649 122.159 114.737 1.00 0.00 366 ASP F C 1
ATOM 28811 O O . ASP F 6 366 ? 105.276 120.982 114.754 1.00 0.00 366 ASP F O 1
ATOM 28820 N N . HIS F 6 367 ? 106.916 122.500 114.514 1.00 0.00 367 HIS F N 1
ATOM 28821 C CA . HIS F 6 367 ? 107.932 121.483 114.286 1.00 0.00 367 HIS F CA 1
ATOM 28822 C C . HIS F 6 367 ? 108.053 120.576 115.503 1.00 3.59 367 HIS F C 1
ATOM 28823 O O . HIS F 6 367 ? 108.164 121.049 116.638 1.00 2.98 367 HIS F O 1
ATOM 28837 N N . GLU F 6 368 ? 108.030 119.264 115.263 1.00 1.52 368 GLU F N 1
ATOM 28838 C CA . GLU F 6 368 ? 108.138 118.317 116.368 1.00 0.81 368 GLU F CA 1
ATOM 28839 C C . GLU F 6 368 ? 109.562 118.259 116.907 1.00 2.80 368 GLU F C 1
ATOM 28840 O O . GLU F 6 368 ? 109.767 118.145 118.122 1.00 0.00 368 GLU F O 1
ATOM 28852 N N . ALA F 6 369 ? 110.558 118.340 116.027 1.00 0.00 369 ALA F N 1
ATOM 28853 C CA . ALA F 6 369 ? 111.967 118.253 116.406 1.00 0.00 369 ALA F CA 1
ATOM 28854 C C . ALA F 6 369 ? 112.751 119.352 115.702 1.00 0.50 369 ALA F C 1
ATOM 28855 O O . ALA F 6 369 ? 113.595 119.079 114.840 1.00 0.00 369 ALA F O 1
ATOM 28862 N N . PRO F 6 370 ? 112.497 120.615 116.048 1.00 0.00 370 PRO F N 1
ATOM 28863 C CA . PRO F 6 370 ? 113.298 121.698 115.455 1.00 0.00 370 PRO F CA 1
ATOM 28864 C C . PRO F 6 370 ? 114.780 121.557 115.738 1.00 0.00 370 PRO F C 1
ATOM 28865 O O . PRO F 6 370 ? 115.605 121.943 114.900 1.00 3.54 370 PRO F O 1
ATOM 28876 N N . GLU F 6 371 ? 115.145 121.012 116.900 1.00 0.33 371 GLU F N 1
ATOM 28877 C CA . GLU F 6 371 ? 116.554 120.804 117.211 1.00 0.00 371 GLU F CA 1
ATOM 28878 C C . GLU F 6 371 ? 117.186 119.766 116.292 1.00 0.99 371 GLU F C 1
ATOM 28879 O O . GLU F 6 371 ? 118.369 119.882 115.953 1.00 1.26 371 GLU F O 1
ATOM 28891 N N . ASP F 6 372 ? 116.424 118.753 115.879 1.00 3.64 372 ASP F N 1
ATOM 28892 C CA . ASP F 6 372 ? 116.953 117.709 115.009 1.00 3.35 372 ASP F CA 1
ATOM 28893 C C . ASP F 6 372 ? 116.941 118.164 113.556 1.00 1.62 372 ASP F C 1
ATOM 28894 O O . ASP F 6 372 ? 116.402 117.472 112.686 1.00 2.53 372 ASP F O 1
ATOM 28903 N N . CYS F 6 373 ? 117.532 119.324 113.285 1.00 4.85 373 CYS F N 1
ATOM 28904 C CA . CYS F 6 373 ? 117.569 119.869 111.938 1.00 0.00 373 CYS F CA 1
ATOM 28905 C C . CYS F 6 373 ? 118.848 120.670 111.765 1.00 0.00 373 CYS F C 1
ATOM 28906 O O . CYS F 6 373 ? 119.275 121.390 112.672 1.00 4.40 373 CYS F O 1
ATOM 28914 N N . GLU F 6 374 ? 119.454 120.538 110.591 1.00 4.06 374 GLU F N 1
ATOM 28915 C CA . GLU F 6 374 ? 120.643 121.303 110.242 1.00 0.70 374 GLU F CA 1
ATOM 28916 C C . GLU F 6 374 ? 120.205 122.672 109.740 1.00 0.00 374 GLU F C 1
ATOM 28917 O O . GLU F 6 374 ? 119.360 122.768 108.844 1.00 1.83 374 GLU F O 1
ATOM 28929 N N . TYR F 6 375 ? 120.773 123.726 110.318 1.00 0.00 375 TYR F N 1
ATOM 28930 C CA . TYR F 6 375 ? 120.411 125.097 109.988 1.00 0.00 375 TYR F CA 1
ATOM 28931 C C . TYR F 6 375 ? 121.597 125.804 109.349 1.00 0.00 375 TYR F C 1
ATOM 28932 O O . TYR F 6 375 ? 122.717 125.741 109.865 1.00 5.22 375 TYR F O 1
ATOM 28950 N N . TYR F 6 376 ? 121.345 126.462 108.221 1.00 14.51 376 TYR F N 1
ATOM 28951 C CA . TYR F 6 376 ? 122.352 127.229 107.501 1.00 3.57 376 TYR F CA 1
ATOM 28952 C C . TYR F 6 376 ? 121.795 128.618 107.238 1.00 0.00 376 TYR F C 1
ATOM 28953 O O . TYR F 6 376 ? 120.678 128.752 106.728 1.00 3.67 376 TYR F O 1
ATOM 28971 N N . MET F 6 377 ? 122.565 129.646 107.585 1.00 4.48 377 MET F N 1
ATOM 28972 C CA . MET F 6 377 ? 122.094 131.021 107.523 1.00 1.07 377 MET F CA 1
ATOM 28973 C C . MET F 6 377 ? 123.127 131.904 106.839 1.00 6.23 377 MET F C 1
ATOM 28974 O O . MET F 6 377 ? 124.335 131.718 107.015 1.00 4.73 377 MET F O 1
ATOM 28988 N N . CYS F 6 378 ? 122.637 132.863 106.056 1.00 6.92 378 CYS F N 1
ATOM 28989 C CA . CYS F 6 378 ? 123.496 133.840 105.392 1.00 4.28 378 CYS F CA 1
ATOM 28990 C C . CYS F 6 378 ? 122.629 135.019 104.987 1.00 13.63 378 CYS F C 1
ATOM 28991 O O . CYS F 6 378 ? 121.727 134.865 104.158 1.00 9.93 378 CYS F O 1
ATOM 28999 N N . GLY F 6 379 ? 122.896 136.187 105.564 1.00 13.67 379 GLY F N 1
ATOM 29000 C CA . GLY F 6 379 ? 122.090 137.357 105.317 1.00 8.41 379 GLY F CA 1
ATOM 29001 C C . GLY F 6 379 ? 122.540 138.546 106.140 1.00 7.28 379 GLY F C 1
ATOM 29002 O O . GLY F 6 379 ? 123.614 138.536 106.749 1.00 7.58 379 GLY F O 1
ATOM 29006 N N . PRO F 6 380 ? 121.726 139.599 106.173 1.00 11.66 380 PRO F N 1
ATOM 29007 C CA . PRO F 6 380 ? 122.105 140.782 106.937 1.00 9.83 380 PRO F CA 1
ATOM 29008 C C . PRO F 6 380 ? 122.268 140.441 108.404 1.00 5.17 380 PRO F C 1
ATOM 29009 O O . PRO F 6 380 ? 121.573 139.554 108.934 1.00 13.12 380 PRO F O 1
ATOM 29020 N N . PRO F 6 381 ? 123.184 141.118 109.106 1.00 7.32 381 PRO F N 1
ATOM 29021 C CA . PRO F 6 381 ? 123.401 140.775 110.523 1.00 1.90 381 PRO F CA 1
ATOM 29022 C C . PRO F 6 381 ? 122.141 140.866 111.366 1.00 7.99 381 PRO F C 1
ATOM 29023 O O . PRO F 6 381 ? 121.951 140.048 112.275 1.00 1.76 381 PRO F O 1
ATOM 29034 N N . MET F 6 382 ? 121.272 141.841 111.093 1.00 11.29 382 MET F N 1
ATOM 29035 C CA . MET F 6 382 ? 120.039 141.963 111.864 1.00 3.66 382 MET F CA 1
ATOM 29036 C C . MET F 6 382 ? 119.178 140.717 111.706 1.00 3.83 382 MET F C 1
ATOM 29037 O O . MET F 6 382 ? 118.651 140.180 112.688 1.00 1.91 382 MET F O 1
ATOM 29051 N N . MET F 6 383 ? 119.024 140.240 110.469 1.00 7.32 383 MET F N 1
ATOM 29052 C CA . MET F 6 383 ? 118.263 139.018 110.237 1.00 7.16 383 MET F CA 1
ATOM 29053 C C . MET F 6 383 ? 118.950 137.815 110.871 1.00 5.90 383 MET F C 1
ATOM 29054 O O . MET F 6 383 ? 118.288 136.954 111.461 1.00 1.50 383 MET F O 1
ATOM 29068 N N . ASN F 6 384 ? 120.278 137.739 110.761 1.00 2.50 384 ASN F N 1
ATOM 29069 C CA . ASN F 6 384 ? 121.003 136.609 111.331 1.00 6.53 384 ASN F CA 1
ATOM 29070 C C . ASN F 6 384 ? 120.953 136.634 112.853 1.00 3.14 384 ASN F C 1
ATOM 29071 O O . ASN F 6 384 ? 120.646 135.620 113.491 1.00 2.86 384 ASN F O 1
ATOM 29082 N N . ALA F 6 385 ? 121.252 137.788 113.454 1.00 0.01 385 ALA F N 1
ATOM 29083 C CA . ALA F 6 385 ? 121.271 137.879 114.910 1.00 5.81 385 ALA F CA 1
ATOM 29084 C C . ALA F 6 385 ? 119.890 137.624 115.498 1.00 9.18 385 ALA F C 1
ATOM 29085 O O . ALA F 6 385 ? 119.756 136.938 116.518 1.00 2.27 385 ALA F O 1
ATOM 29092 N N . ALA F 6 386 ? 118.848 138.179 114.877 1.00 5.14 386 ALA F N 1
ATOM 29093 C CA . ALA F 6 386 ? 117.496 137.966 115.380 1.00 3.79 386 ALA F CA 1
ATOM 29094 C C . ALA F 6 386 ? 117.070 136.511 115.221 1.00 2.60 386 ALA F C 1
ATOM 29095 O O . ALA F 6 386 ? 116.452 135.937 116.125 1.00 2.33 386 ALA F O 1
ATOM 29102 N N . VAL F 6 387 ? 117.394 135.897 114.080 1.00 4.24 387 VAL F N 1
ATOM 29103 C CA . VAL F 6 387 ? 116.936 134.537 113.810 1.00 4.29 387 VAL F CA 1
ATOM 29104 C C . VAL F 6 387 ? 117.528 133.559 114.818 1.00 2.38 387 VAL F C 1
ATOM 29105 O O . VAL F 6 387 ? 116.827 132.683 115.339 1.00 1.80 387 VAL F O 1
ATOM 29118 N N . ILE F 6 388 ? 118.825 133.687 115.106 1.00 10.64 388 ILE F N 1
ATOM 29119 C CA . ILE F 6 388 ? 119.473 132.745 116.016 1.00 1.56 388 ILE F CA 1
ATOM 29120 C C . ILE F 6 388 ? 118.825 132.805 117.393 1.00 2.46 388 ILE F C 1
ATOM 29121 O O . ILE F 6 388 ? 118.671 131.779 118.067 1.00 4.77 388 ILE F O 1
ATOM 29137 N N . ASN F 6 389 ? 118.433 134.002 117.836 1.00 1.52 389 ASN F N 1
ATOM 29138 C CA . ASN F 6 389 ? 117.768 134.118 119.129 1.00 0.00 389 ASN F CA 1
ATOM 29139 C C . ASN F 6 389 ? 116.473 133.318 119.152 1.00 0.00 389 ASN F C 1
ATOM 29140 O O . ASN F 6 389 ? 116.190 132.607 120.123 1.00 0.47 389 ASN F O 1
ATOM 29151 N N . MET F 6 390 ? 115.673 133.418 118.088 1.00 0.00 390 MET F N 1
ATOM 29152 C CA . MET F 6 390 ? 114.479 132.587 117.989 1.00 0.00 390 MET F CA 1
ATOM 29153 C C . MET F 6 390 ? 114.853 131.111 117.939 1.00 0.00 390 MET F C 1
ATOM 29154 O O . MET F 6 390 ? 114.203 130.275 118.576 1.00 0.00 390 MET F O 1
ATOM 29168 N N . LEU F 6 391 ? 115.903 130.774 117.185 1.00 0.00 391 LEU F N 1
ATOM 29169 C CA . LEU F 6 391 ? 116.371 129.393 117.146 1.00 0.00 391 LEU F CA 1
ATOM 29170 C C . LEU F 6 391 ? 116.859 128.944 118.516 1.00 1.57 391 LEU F C 1
ATOM 29171 O O . LEU F 6 391 ? 116.595 127.812 118.938 1.00 0.00 391 LEU F O 1
ATOM 29187 N N . LYS F 6 392 ? 117.575 129.818 119.227 1.00 2.31 392 LYS F N 1
ATOM 29188 C CA . LYS F 6 392 ? 118.013 129.483 120.576 1.00 0.00 392 LYS F CA 1
ATOM 29189 C C . LYS F 6 392 ? 116.819 129.241 121.490 1.00 0.00 392 LYS F C 1
ATOM 29190 O O . LYS F 6 392 ? 116.827 128.308 122.302 1.00 0.00 392 LYS F O 1
ATOM 29209 N N . ASN F 6 393 ? 115.778 130.065 121.367 1.00 0.00 393 ASN F N 1
ATOM 29210 C CA . ASN F 6 393 ? 114.566 129.868 122.150 1.00 0.00 393 ASN F CA 1
ATOM 29211 C C . ASN F 6 393 ? 113.839 128.581 121.785 1.00 0.00 393 ASN F C 1
ATOM 29212 O O . ASN F 6 393 ? 112.946 128.163 122.529 1.00 0.00 393 ASN F O 1
ATOM 29223 N N . LEU F 6 394 ? 114.191 127.953 120.664 1.00 0.00 394 LEU F N 1
ATOM 29224 C CA . LEU F 6 394 ? 113.645 126.662 120.276 1.00 0.00 394 LEU F CA 1
ATOM 29225 C C . LEU F 6 394 ? 114.538 125.502 120.700 1.00 0.00 394 LEU F C 1
ATOM 29226 O O . LEU F 6 394 ? 114.264 124.355 120.333 1.00 0.00 394 LEU F O 1
ATOM 29242 N N . GLY F 6 395 ? 115.588 125.772 121.467 1.00 0.00 395 GLY F N 1
ATOM 29243 C CA . GLY F 6 395 ? 116.520 124.731 121.860 1.00 0.28 395 GLY F CA 1
ATOM 29244 C C . GLY F 6 395 ? 117.350 124.188 120.718 1.00 0.00 395 GLY F C 1
ATOM 29245 O O . GLY F 6 395 ? 117.576 122.974 120.643 1.00 5.14 395 GLY F O 1
ATOM 29249 N N . VAL F 6 396 ? 117.813 125.059 119.826 1.00 0.00 396 VAL F N 1
ATOM 29250 C CA . VAL F 6 396 ? 118.679 124.672 118.718 1.00 0.00 396 VAL F CA 1
ATOM 29251 C C . VAL F 6 396 ? 120.117 124.947 119.132 1.00 0.00 396 VAL F C 1
ATOM 29252 O O . VAL F 6 396 ? 120.481 126.094 119.419 1.00 1.72 396 VAL F O 1
ATOM 29265 N N . GLU F 6 397 ? 120.931 123.897 119.171 1.00 0.00 397 GLU F N 1
ATOM 29266 C CA . GLU F 6 397 ? 122.316 124.035 119.591 1.00 0.00 397 GLU F CA 1
ATOM 29267 C C . GLU F 6 397 ? 123.135 124.758 118.529 1.00 1.81 397 GLU F C 1
ATOM 29268 O O . GLU F 6 397 ? 122.822 124.721 117.335 1.00 10.30 397 GLU F O 1
ATOM 29280 N N . GLU F 6 398 ? 124.204 125.420 118.978 1.00 2.47 398 GLU F N 1
ATOM 29281 C CA . GLU F 6 398 ? 125.073 126.134 118.049 1.00 5.20 398 GLU F CA 1
ATOM 29282 C C . GLU F 6 398 ? 125.702 125.180 117.042 1.00 4.58 398 GLU F C 1
ATOM 29283 O O . GLU F 6 398 ? 125.898 125.537 115.874 1.00 3.05 398 GLU F O 1
ATOM 29295 N N . GLU F 6 399 ? 126.026 123.960 117.474 1.00 4.05 399 GLU F N 1
ATOM 29296 C CA . GLU F 6 399 ? 126.617 122.985 116.566 1.00 0.76 399 GLU F CA 1
ATOM 29297 C C . GLU F 6 399 ? 125.665 122.594 115.445 1.00 5.22 399 GLU F C 1
ATOM 29298 O O . GLU F 6 399 ? 126.116 122.082 114.414 1.00 3.77 399 GLU F O 1
ATOM 29310 N N . ASN F 6 400 ? 124.365 122.821 115.618 1.00 6.68 400 ASN F N 1
ATOM 29311 C CA . ASN F 6 400 ? 123.374 122.511 114.597 1.00 0.48 400 ASN F CA 1
ATOM 29312 C C . ASN F 6 400 ? 123.096 123.683 113.664 1.00 0.00 400 ASN F C 1
ATOM 29313 O O . ASN F 6 400 ? 122.293 123.537 112.736 1.00 2.12 400 ASN F O 1
ATOM 29324 N N . ILE F 6 401 ? 123.731 124.832 113.882 1.00 0.00 401 ILE F N 1
ATOM 29325 C CA . ILE F 6 401 ? 123.559 126.008 113.038 1.00 0.29 401 ILE F CA 1
ATOM 29326 C C . ILE F 6 401 ? 124.929 126.449 112.545 1.00 4.65 401 ILE F C 1
ATOM 29327 O O . ILE F 6 401 ? 125.874 126.555 113.335 1.00 5.64 401 ILE F O 1
ATOM 29343 N N . LEU F 6 402 ? 125.032 126.703 111.243 1.00 5.33 402 LEU F N 1
ATOM 29344 C CA . LEU F 6 402 ? 126.245 127.219 110.625 1.00 5.46 402 LEU F CA 1
ATOM 29345 C C . LEU F 6 402 ? 125.948 128.594 110.047 1.00 0.93 402 LEU F C 1
ATOM 29346 O O . LEU F 6 402 ? 124.999 128.753 109.272 1.00 2.17 402 LEU F O 1
ATOM 29362 N N . LEU F 6 403 ? 126.757 129.581 110.423 1.00 2.52 403 LEU F N 1
ATOM 29363 C CA . LEU F 6 403 ? 126.559 130.965 110.015 1.00 3.06 403 LEU F CA 1
ATOM 29364 C C . LEU F 6 403 ? 127.636 131.364 109.017 1.00 9.33 403 LEU F C 1
ATOM 29365 O O . LEU F 6 403 ? 128.823 131.102 109.239 1.00 5.53 403 LEU F O 1
ATOM 29381 N N . ASP F 6 404 ? 127.218 131.994 107.922 1.00 5.16 404 ASP F N 1
ATOM 29382 C CA . ASP F 6 404 ? 128.111 132.473 106.872 1.00 7.10 404 ASP F CA 1
ATOM 29383 C C . ASP F 6 404 ? 127.749 133.902 106.491 1.00 7.15 404 ASP F C 1
ATOM 29384 O O . ASP F 6 404 ? 127.632 134.254 105.315 1.00 5.06 404 ASP F O 1
ATOM 29393 N N . ASP F 6 405 ? 127.560 134.748 107.502 1.00 9.05 405 ASP F N 1
ATOM 29394 C CA . ASP F 6 405 ? 127.157 136.127 107.264 1.00 7.49 405 ASP F CA 1
ATOM 29395 C C . ASP F 6 405 ? 128.181 136.844 106.393 1.00 7.09 405 ASP F C 1
ATOM 29396 O O . ASP F 6 405 ? 129.389 136.763 106.636 1.00 10.00 405 ASP F O 1
ATOM 29405 N N . PHE F 6 406 ? 127.691 137.547 105.375 1.00 4.15 406 PHE F N 1
ATOM 29406 C CA . PHE F 6 406 ? 128.534 138.335 104.487 1.00 6.78 406 PHE F CA 1
ATOM 29407 C C . PHE F 6 406 ? 128.626 139.798 104.902 1.00 9.31 406 PHE F C 1
ATOM 29408 O O . PHE F 6 406 ? 129.315 140.573 104.232 1.00 2.69 406 PHE F O 1
ATOM 29425 N N . GLY F 6 407 ? 127.955 140.192 105.980 1.00 9.95 407 GLY F N 1
ATOM 29426 C CA . GLY F 6 407 ? 127.986 141.567 106.440 1.00 5.10 407 GLY F CA 1
ATOM 29427 C C . GLY F 6 407 ? 126.805 142.377 105.943 1.00 6.29 407 GLY F C 1
ATOM 29428 O O . GLY F 6 407 ? 126.261 142.106 104.872 1.00 8.92 407 GLY F O 1
#

Secondary structure (DSSP, 8-state):
-EE--S-----BS------EEE-----EEEEEGGGSTT--EEE---TT-EE-TT-EEEEETTSTT-EEE-SS-EEEEEEEE-GGG-EEEEEEEE------------TTTGGGS-HHHHHHHHHHHTGGGG-EEETTT-PPPTT---SEEEEEE---STTPPPHHHHHHHTHHHHHHHHHHHHHH-SSEEEEEE-SS------STTEEEEEEESSTTTT-HHHHHHHHS--BTTB-EEEEEHHHHHHHHHHHHHSS---EEEEEEESTTBSS-EEEEEETTBBHHHHSTT-B-SS-EEEEEE-SSSEEE--GGG-B--TT--EEEEEE------BTGGGS--SS---SSS-SGGGGSTT--B--BSB-SS--------SHHHHH--SSS-HHHHHHHHHHT-HHHHHHTTGGG--GGGGHHHHHT-TT---HHHHHHHHHHHHHHH-/-HHHHHHHHHHHSSSSS-GGGHHHHHHHHHHHB----B-SSS-SS--S--HHHHHHHHHHHTHHHHHHHHHHHHHHHHHHHHHH--THHHHHHHHT-HHHHHHHHTT---STT--HHHHHHHHHHHHHHHHHHHHHHHHHHHHHHHHHHTPPP-TTHHHHHHHHHTSS-TT--HHHHHHHHHIIIIIIIGGGTSTTS-SS-HHHHHHHHHHHHSHHHHSSSSSSS--TT-----HHHHHHHHGGGG-EETTTTEE--HHHHHHT-SSSSTTTS-HHHHHHHHHHHHHHTSS-HHHHHHHHHHHHHHHHHHHHH--SS-GGGG--HHHHHTSTTHHHIIIIITT-TTTS-SSHHHHHHHHHHHHHHHHHHHHH-SS-S--HHHHHHHHHHHHHHHHHHHHHHHHHHHHTGGG-/-HHHHHHHHHHHHHHHHHHHHHHHHHHHHHHHHHHHHHHHHHHHHHHT----SHHHHHHHHHHHEEEEEEETTTTEEE-S-GGG--HHHHHTSGGGEEEPPTTT-TT--SEEESEEEEEEEESSSSEEEEEEEEEEE-SSSEEEEEEEEETTSSBEEEEEEEE--PPTTTTGGGG-HHHHHTTTT-BSB-TTSSB--EEETT-PPTT-SSEEEPPTT-HHHHHHHHHHHHHHTSTTTTHHHHHHHHT-/-HHHHHHHHTS-TTTTS-TTHHHHTTSTT-HHHHHHHHHHHHHHHHHHHHHHHHTTTT--GGGHHHHHHHHHHHHHHHHHHHHHHSSHHHHHHHGGGTGGGTT-HHHHHHHHHTGGGS-HHHHHHHHHHHHHHHHHHHHHHHHHHHHHHHSEETTEESS-BGGGT-SBPPPGGGGSHHHHHHHHHHHHHHHHHH-GGG---/-HHHHHHHIIIIIS-TTTTS-TTHHHHTTGGG-HHHHHHHHHHHHHHHHHHHHHHHHHIIIIISTTSSSTT----SSSHHHHHHHHHHHHHHHHHHHHHH-HHHIIIIITTHHHHTT-HHHHHHHHHHHHTT--HHHHHHHHHHHHHHHHHHHHHHHHHHHHGGG--PPTTTTTHHHHHHHHHHHHHHHGGGS--/-HHHHHHHHHHHHHHHHHHHHHHHHHHHS--PPEEEEETTEEEEEEEE-S-SBHHHHHHHTT-----SS-TTS-S-TTEEEEEE-S-SPPHHHHTTS-HHHHHHTEEETTTSB--S--EE---HHHH-----EEEE----B-SSSEEEEEEE-SSSS-----TT-EEEEEE--EEEEGGG----HHHHHHHHHHTGGG-EEEE-S-EEEEEEB-S-TT--SEEEEEEE-----TT--SS---SHHHHHHH--TT-EEE--SEE------SSSSEEEEEEBGGGHHHHHHHHHIIIIIS---S-EEEEEEESSTTT--SHHHHHHHHHH-TTEEEEEEESS--TTT---S-BS-HHHHHIIIIITT-S-SSSEEEEEES-HHHHHHHHHHHHHTT--GGGEEE----

GO terms:
  GO:0016655 oxidoreductase activity, acting on NAD(P)H, quinone or similar compound as acceptor (F, IDA)
  GO:0006814 sodium ion transport (P, IDA)

Radius of gyration: 42.13 Å; Cα contacts (8 Å, |Δi|>4): 4040; chains: 6; bounding box: 95×117×116 Å

InterPro domains:
  IPR008703 Na(+)-translocating NADH-quinone reductase subunit A [MF_00425] (1-446)
  IPR008703 Na(+)-translocating NADH-quinone reductase subunit A [PTHR37839] (1-446)
  IPR008703 Na(+)-translocating NADH-quinone reductase subunit A [TIGR01936] (2-446)
  IPR022615 Na(+)-translocating NADH-quinone reductase subunit A, C-terminal domain [PF11973] (261-310)
  IPR056147 NqrA, N-terminal barrel-sandwich hybrid domain [PF05896] (2-94)
  IPR056148 NqrA, second alpha/beta domain [PF24836] (114-256)

Sequence (1908 aa):
MITIKKGLDLPIAGTPSQVISDGKAIKKVALLGEEYVGMRPTMHVRVGDEVKKAQILFEDKKNPGVKFTSPVSGKVVEINRGAKRVLQSVVIEVAGDDQVTFDKFEANQLASLNRDAIKTQLVESGLWTAFRTRPFSKVPAIDSTSEAIFVTAMDTNPLAAEPTVVINEQSEAFVAGLDVLSALTTGKVYVCKKGTSLPRSQQPNVEEHVFDGPHPAGLAGTHMHFLYPVSADHVAWSINYQDVIAVGQLFLTGELYTQRVVSLAGPVVNKPRLVRTVMGASLEQLVDSEIMPGEVRIISGSVLSGTKATGPHAYLGRYHLQVSVLREGRDKELFGWAMPGKNKFSVTRSFLGHLFKGQVYNMTTTTNGSDRSMVPIGNYEKVMPLDMEPTLLLRDLCAGDSDSAVRLGALELDEEDLALCTFVCPGKYEYGQLLRECLDKIEKEGLKKFLEDIEHHFEPGGKHEKWFALYEAAATLFYTPGLVTKRSSHVRDSVDLKRIMIMVWLAVFPAMFWGMYNAGGQAIAALNHLYSGDQLAAIVAGNWHYWLTEMLGGTMSSDAGWGSKMLLGATYFLPIYATVFIVGGFWEVLFCMVRKHEVNEGFFVTSILFALIVPPTLPLWQAALGITFGVVVAKEVFGGTGRNFLNPALAGRAFLFFAYPAQISGDLVWTAADGYSGATALSQWAQGGAGALINNATGQTITWMDAFIGNIPGSIGEVSTLALMIGAAFIVYMGIASWRIIGGVMIGMILLSTLFNVIGSDTNAMFNMPWHWHLVLGGFAFGMFFMATDPVSASFTNSGKWAYGILIGVMCVLIRVVNPAYPEGMMLAILFANLFAPLFDHVVVERNIKRRLARYGKSIKKTLFVVIALSLVCSIIVSAAAVGLRDKQKENAALDKQSKILQVAGIEAKGSKQIVELFNKSIEPRLVDFNTGDFVEGDAANYDQRKAAKEASESIKLTAEQDKAKIQRRANVGVVYLVKDGDKTSKVILPVHGNGLWSMMYAFVAVETDGNTVSGLTYYEQGETPGLGGEVENPAWRAQWVGKKLFDENHKPAIKIVKGGAPQGSEHGVDGLSGATLTSNGVQNTFDFWLGDMGFGPFLTKVRDGKKSVLAPVLDNNPIALQVLGVCSALAVTTKLETAFVMTLAVMFVTALSNFFVSLIRNHIPNSVRIIVQMAIIASLVIVVDQILKAYLYDISKQLSVFVGLIITNCIVMGRAEAFAMKSEPIPSFIDGIGNGLGYGFVLMTVGFFRELLGSGKLFGLEVLPLISNGGWYQPNGLMLLAPSAFFLIGFMIWAIRTFKPEQVEAEHYISLLVKSIFIENMALSFFLGMCTFLAVSKKVKTSFGLGIAVIVVLTISVPVNNLVYNLVLKPDALVEGVDLSFLNFITFIGVIAALVQILEMILDRFFPPLYNALGIFLPLITVNCAIFGGVSFMVQRDYSFAESVVYGFGSGVGWMLAIVALAGIREKMKYSDVPPGLRGLGITFITAGLMALGFMSFSGVSTIIFGVVMFTLIILALVLVILFAKSKLVPTGDITISINGDPEKAIVTQPGGKLLTALAGAGVFVSSACGGGGSCGQCRVKIKSGGGDILPTELDHISKGEAREGERLACQVAVKADMDLELPEEIFGVKKWECTVISNDNKATFIKELKLAIPDGESVPFRAGGYIQIEAPAHHVKYADFDVPEKYRGDWDKFNLFRYESKVDEPIIRAYSMANYPEEFGIIMLNVRIATPPPNNPNVPPGQMSSYIWSLKAGDKCTISGPFGEFFAKDTDAEMVFIGGGAGMAPMRSHIFDQLKRLKSKRKMSYWYGARSKREMFYVEDFDGLAAENDNFVWHCALSDPQPEDNWTGYTGFIHNVLYENYLKDHEAPEDCEYYMCGPPMMNAAVINMLKNLGVEEENILLDDFG

B-factor: mean 16.81, std 10.96, range [0.01, 71.65]